Protein AF-0000000074205678 (afdb_homodimer)

Foldseek 3Di:
DPDVVPPPPDPLVFDDDPQLVVQLRLLLVLLLVLCCVPVNPVLSVLLVVLLSLLSVCLRDVDCVSLVVSLVSLLFDALVSLLLSLLSLLLSLLSSVLSLLLVVLVVLVVVVVPPDPACPPDPLFQVVLLVVLCVFPNNVVSLVLQQQFADEAEEEEFLFQLFDPLLVVLSVVLSVLSVCCVPVVDDDVRVVVSSVVNSVSSSVNSPDDGFDPFFDALVNSLVSVLVLCVVAVLVLQLVLQLVVQCNVQPVCRLQDDGSRARRYAYAYQRLAEPALFVRNFLVSNLVSQLVLLLSLLVSLLVLLLVLLVPQLDACVLQPFDPLLVVLLVVLCVLPVVLQVVLCVVHPRRSLSSLSSSLSVQSVCLSVVVPSRHDQWLVVSLVSLVSSLVSCSVSSNSNSSCDSSVSSSNSCVHQISRHHAHAHEYELVLLVVLVVQCVVANLPGPGDPSNVRLLSNQVSLLVSCSSRNLRNYAEYEYEPDDALVSQVSNVVSLCRSQVVPPVSGHHHAYEYEQAELNSLVCVLVRVVVNCVDPVNVVSCVVPVQEYEYEYHQLSHCLHQHNLLSLLSRLVSLQVVQVSCVVVVHHYAYEYAPEQQCPLFFDQCLLVLLQHAARSLSSHHHYYYYRLRCCSQSVDSSSVSSNVRSNNSSSSNSNRPVSNVLNVVLCVVCVVLSVLLNVQLRVLSCCQQVDPCNQVLLVQLWVLVLSQVRSSHSRGQFSDDDPPHSVRGDSLSVQQRCLLLLLSCSLFRSNLRSLVVVVPLVVLLVSLVRNSSSVRSLRSSLRSLLSHDLSSNLLSSVSGDCVPSSVSSSVRSVSRQVSSCSNVVHPHRCNVVSSSSSLSSSLNSSLSSLSSQLSLLSSCLSVVDSSHYDNDPCSNVSSSVSNSSSSSSNCSSSVDSD/DADVVPPPPDPLVFDDDPQLVVQLRLLLVLLLVLCCVPVNPVLSVLLVVLLSLLSVCLRDVDCVSLVVSLVSLLQDALVSLLLSLLSLLLSLLSSVLSLLLVVLVVLVVVVVPPPPACPPDPLFQVVLLVVLCVFPNNVVSLVLQQQFAEEAEEEEFLFQLFDPLLVVLSVVLSVLSVCCVPVVDDDVRVVVSSVVNSVSSSVNSPDDGFDPFFDALVNSLVSVLVLCVVAVLVLQLVLQLVVQCNVQPPCRLQDDGSRARRYAYAYQRLAEPALFPRNFLVSNLVSQLVLLLSLLVSLLVLLLVLLVPQLDACVLQPFDPLLVVLLVVLCVLPVVLLVVLCVVHPRRSLSSLSSSLSVQSVCLSVVVPSRHDQWLVVSLVSLVSSLVSCSVSSNSNSSNDSSVSSSNSCVHQISRHHAHAHEYELVLLVVLVVQCVVANLPGPGDPSNVRLLSNQVSLLVSCNSRNLRNYAEYEYEPDDALVSQVSVVVSLCRSQVVPPVSGHHHAYEYEQAELNSLVCVLVRVVVNCVDPVNVVSCVVPVQEYEYEYHQLSHCLHQHNLLSLLSNLVSLQVVQVSCVVVVHHYAYEYAPEQQVPLFFDQCLLVLLQHAARSLSSHHHYYYYRLRCCSQSVDSSSVSSNVRSNNSSSSNSNRPVSNVLNVVLCVVCVVLSVLLNVQLRVLVCCQQVDPCNQVLLVQLWVLVLSQVRSSHSRGQFSDDDSPHSVRGDSLSVQQRCLLLQLSCSLFRSNLRSLVVVVPLVVLLVSLVRNSSSVRSLRSSLRSLLSHDLSSNLLSSVSGDCVVSSVSSSVRSVSRQVSSCSNVVHPHRCNVVSSSSSLSSSLNSSLSSLSSQLSLLSSCLSVVDSSHYDNDPCVNVSSSVSNSSSSSSNCSSSVDSD

Sequence (1790 aa):
MSESTQTVRGNARHEVPDPLREDVRLLGGLLGRILREDGGQDLLDDVERLRELTIRAYGDPSPHALDEAADVVASFSVERAEQVARAFTCYFHLANLAEEYHRVRVLRAREAETTTGPAVLEDTIPAAFARLTEEVGRDEALRRLGELEFRPVVTAHPTEARRRAISGTIRRVSDLLAERDTRRLGGVTLAENERRILAEIDTMWRTAPVRTSKPSVIDEVKTVMGVFDAVLVDVFGDVYRRLDDWLLAEDAGRVAPVAKPFVKLGTWIGGDRDGNPNVTAEVTRQAATLAAEHALAALERLAVETGRKLTLDAEGTTPSAELNALWRRIRLISEDVARRAEEASPNEPHRAVMLAIAERVAATRTRDADLAYATAEQLEADLLVVQDSLVATGAARAAYGDLQRLVWQVQTFGFHLAELEVRQHSQVHAAALAELRELGVDGALSDKTREVLDTYRALGAIQARFGLRAARRYIVSFTQAPEHLAAVYELAAFAFADDPAGAPVIDAIPLFETFADLQNSVPILDSMLTLPAVQKRLAENGRRVEVMLGYSDSSKDVGPVAATLALHDAQSRIAEWARSNDLKLTLFHGRGGALGRGGGPANRAVLAQPPHSVDGRFKLTEQGEVILARYGDPVIASRHIEQVAAATLLASAPSVESVNESATAKFAELASSLDATSRARFHELVKADGFPQWFAQVTPLEEVGLLPIGSRPAKRGLSVNSLDDLRAIPWVFSWSQARINLAGWFGLGTALATAGDVELLRAARAEWPLFATMLDNVEMSLAKTDERIAAQYLALGDRDDLAQMVLDELRLTREWVLRISGNEWPLASKRVLGRAVQLRSPYVDALSLLQVRALRGLRTGSDGGSAVDGDYKGRLQHLLLLTVNGVSAGLQNTGMSESTQTVRGNARHEVPDPLREDVRLLGGLLGRILREDGGQDLLDDVERLRELTIRAYGDPSPHALDEAADVVASFSVERAEQVARAFTCYFHLANLAEEYHRVRVLRAREAETTTGPAVLEDTIPAAFARLTEEVGRDEALRRLGELEFRPVVTAHPTEARRRAISGTIRRVSDLLAERDTRRLGGVTLAENERRILAEIDTMWRTAPVRTSKPSVIDEVKTVMGVFDAVLVDVFGDVYRRLDDWLLAEDAGRVAPVAKPFVKLGTWIGGDRDGNPNVTAEVTRQAATLAAEHALAALERLAVETGRKLTLDAEGTTPSAELNALWRRIRLISEDVARRAEEASPNEPHRAVMLAIAERVAATRTRDADLAYATAEQLEADLLVVQDSLVATGAARAAYGDLQRLVWQVQTFGFHLAELEVRQHSQVHAAALAELRELGVDGALSDKTREVLDTYRALGAIQARFGLRAARRYIVSFTQAPEHLAAVYELAAFAFADDPAGAPVIDAIPLFETFADLQNSVPILDSMLTLPAVQKRLAENGRRVEVMLGYSDSSKDVGPVAATLALHDAQSRIAEWARSNDLKLTLFHGRGGALGRGGGPANRAVLAQPPHSVDGRFKLTEQGEVILARYGDPVIASRHIEQVAAATLLASAPSVESVNESATAKFAELASSLDATSRARFHELVKADGFPQWFAQVTPLEEVGLLPIGSRPAKRGLSVNSLDDLRAIPWVFSWSQARINLAGWFGLGTALATAGDVELLRAARAEWPLFATMLDNVEMSLAKTDERIAAQYLALGDRDDLAQMVLDELRLTREWVLRISGNEWPLASKRVLGRAVQLRSPYVDALSLLQVRALRGLRTGSDGGSAVDGDYKGRLQHLLLLTVNGVSAGLQNTG

Structure (mmCIF, N/CA/C/O backbone):
data_AF-0000000074205678-model_v1
#
loop_
_entity.id
_entity.type
_entity.pdbx_description
1 polymer 'Phosphoenolpyruvate carboxylase'
#
loop_
_atom_site.group_PDB
_atom_site.id
_atom_site.type_symbol
_atom_site.label_atom_id
_atom_site.label_alt_id
_atom_site.label_comp_id
_atom_site.label_asym_id
_atom_site.label_entity_id
_atom_site.label_seq_id
_atom_site.pdbx_PDB_ins_code
_atom_site.Cartn_x
_atom_site.Cartn_y
_atom_site.Cartn_z
_atom_site.occupancy
_atom_site.B_iso_or_equiv
_atom_site.auth_seq_id
_atom_site.auth_comp_id
_atom_site.auth_asym_id
_atom_site.auth_atom_id
_atom_site.pdbx_PDB_model_num
ATOM 1 N N . MET A 1 1 ? 32.188 9.719 12.094 1 27.38 1 MET A N 1
ATOM 2 C CA . MET A 1 1 ? 31.234 10.18 13.086 1 27.38 1 MET A CA 1
ATOM 3 C C . MET A 1 1 ? 30.906 9.07 14.078 1 27.38 1 MET A C 1
ATOM 5 O O . MET A 1 1 ? 29.844 9.078 14.688 1 27.38 1 MET A O 1
ATOM 9 N N . SER A 1 2 ? 31.812 7.957 13.953 1 27.42 2 SER A N 1
ATOM 10 C CA . SER A 1 2 ? 31.703 6.574 14.414 1 27.42 2 SER A CA 1
ATOM 11 C C . SER A 1 2 ? 31.641 6.496 15.93 1 27.42 2 SER A C 1
ATOM 13 O O . SER A 1 2 ? 30.641 6.051 16.5 1 27.42 2 SER A O 1
ATOM 15 N N . GLU A 1 3 ? 32.844 5.961 16.484 1 30.58 3 GLU A N 1
ATOM 16 C CA . GLU A 1 3 ? 33.031 5.43 17.828 1 30.58 3 GLU A CA 1
ATOM 17 C C . GLU A 1 3 ? 32.969 6.539 18.875 1 30.58 3 GLU A C 1
ATOM 19 O O . GLU A 1 3 ? 32.531 6.309 20.016 1 30.58 3 GLU A O 1
ATOM 24 N N . SER A 1 4 ? 33.625 7.637 18.547 1 29.75 4 SER A N 1
ATOM 25 C CA . SER A 1 4 ? 33.844 8.734 19.484 1 29.75 4 SER A CA 1
ATOM 26 C C . SER A 1 4 ? 32.531 9.477 19.781 1 29.75 4 SER A C 1
ATOM 28 O O . SER A 1 4 ? 32.531 10.453 20.531 1 29.75 4 SER A O 1
ATOM 30 N N . THR A 1 5 ? 31.594 9.258 19 1 31.17 5 THR A N 1
ATOM 31 C CA . THR A 1 5 ? 30.297 9.883 19.234 1 31.17 5 THR A CA 1
ATOM 32 C C . THR A 1 5 ? 29.656 9.352 20.516 1 31.17 5 THR A C 1
ATOM 34 O O . THR A 1 5 ? 28.531 9.711 20.844 1 31.17 5 THR A O 1
ATOM 37 N N . GLN A 1 6 ? 30.281 8.281 21 1 31.66 6 GLN A N 1
ATOM 38 C CA . GLN A 1 6 ? 29.719 7.746 22.234 1 31.66 6 GLN A CA 1
ATOM 39 C C . GLN A 1 6 ? 29.891 8.734 23.391 1 31.66 6 GLN A C 1
ATOM 41 O O . GLN A 1 6 ? 29.094 8.734 24.328 1 31.66 6 GLN A O 1
ATOM 46 N N . THR A 1 7 ? 31.156 9.219 23.547 1 31.02 7 THR A N 1
ATOM 47 C CA . THR A 1 7 ? 31.484 9.797 24.844 1 31.02 7 THR A CA 1
ATOM 48 C C . THR A 1 7 ? 30.812 11.148 25.031 1 31.02 7 THR A C 1
ATOM 50 O O . THR A 1 7 ? 30.531 11.562 26.156 1 31.02 7 THR A O 1
ATOM 53 N N . VAL A 1 8 ? 31 12.102 23.969 1 30.55 8 VAL A N 1
ATOM 54 C CA . VAL A 1 8 ? 30.625 13.469 24.312 1 30.55 8 VAL A CA 1
ATOM 55 C C . VAL A 1 8 ? 29.094 13.609 24.297 1 30.55 8 VAL A C 1
ATOM 57 O O . VAL A 1 8 ? 28.531 14.18 23.359 1 30.55 8 VAL A O 1
ATOM 60 N N . ARG A 1 9 ? 28.469 12.648 24.094 1 40.44 9 ARG A N 1
ATOM 61 C CA . ARG A 1 9 ? 27.078 12.969 24.359 1 40.44 9 ARG A CA 1
ATOM 62 C C . ARG A 1 9 ? 26.938 13.797 25.641 1 40.44 9 ARG A C 1
ATOM 64 O O . ARG A 1 9 ? 27.312 13.336 26.719 1 40.44 9 ARG A O 1
ATOM 71 N N . GLY A 1 10 ? 26.875 14.938 25.453 1 35.59 10 GLY A N 1
ATOM 72 C CA . GLY A 1 10 ? 26.656 15.992 26.422 1 35.59 10 GLY A CA 1
ATOM 73 C C . GLY A 1 10 ? 25.688 15.594 27.516 1 35.59 10 GLY A C 1
ATOM 74 O O . GLY A 1 10 ? 24.953 14.609 27.375 1 35.59 10 GLY A O 1
ATOM 75 N N . ASN A 1 11 ? 25.844 16.078 28.703 1 41.22 11 ASN A N 1
ATOM 76 C CA . ASN A 1 11 ? 25.078 16.016 29.938 1 41.22 11 ASN A CA 1
ATOM 77 C C . ASN A 1 11 ? 23.594 16.281 29.719 1 41.22 11 ASN A C 1
ATOM 79 O O . ASN A 1 11 ? 23.141 17.422 29.859 1 41.22 11 ASN A O 1
ATOM 83 N N . ALA A 1 12 ? 23 15.664 28.703 1 51.41 12 ALA A N 1
ATOM 84 C CA . ALA A 1 12 ? 21.547 15.82 28.844 1 51.41 12 ALA A CA 1
ATOM 85 C C . ALA A 1 12 ? 21.094 15.492 30.266 1 51.41 12 ALA A C 1
ATOM 87 O O . ALA A 1 12 ? 21.422 14.43 30.797 1 51.41 12 ALA A O 1
ATOM 88 N N . ARG A 1 13 ? 20.641 16.344 30.797 1 55.81 13 ARG A N 1
ATOM 89 C CA . ARG A 1 13 ? 20.141 16.219 32.156 1 55.81 13 ARG A CA 1
ATOM 90 C C . ARG A 1 13 ? 19.094 15.109 32.25 1 55.81 13 ARG A C 1
ATOM 92 O O . ARG A 1 13 ? 18.938 14.492 33.312 1 55.81 13 ARG A O 1
ATOM 99 N N . HIS A 1 14 ? 18.484 14.711 31 1 61.59 14 HIS A N 1
ATOM 100 C CA . HIS A 1 14 ? 17.516 13.617 31 1 61.59 14 HIS A CA 1
ATOM 101 C C . HIS A 1 14 ? 18.016 12.43 30.203 1 61.59 14 HIS A C 1
ATOM 103 O O . HIS A 1 14 ? 18.688 12.602 29.172 1 61.59 14 HIS A O 1
ATOM 109 N N . GLU A 1 15 ? 17.812 11.211 30.609 1 71.88 15 GLU A N 1
ATOM 110 C CA . GLU A 1 15 ? 18.234 9.977 29.953 1 71.88 15 GLU A CA 1
ATOM 111 C C . GLU A 1 15 ? 17.5 9.781 28.625 1 71.88 15 GLU A C 1
ATOM 113 O O . GLU A 1 15 ? 16.281 9.969 28.562 1 71.88 15 GLU A O 1
ATOM 118 N N . VAL A 1 16 ? 18.203 9.617 27.484 1 80.44 16 VAL A N 1
ATOM 119 C CA . VAL A 1 16 ? 17.625 9.312 26.172 1 80.44 16 VAL A CA 1
ATOM 120 C C . VAL A 1 16 ? 17.312 7.82 26.078 1 80.44 16 VAL A C 1
ATOM 122 O O . VAL A 1 16 ? 18.188 6.98 26.312 1 80.44 16 VAL A O 1
ATOM 125 N N . PRO A 1 17 ? 16.031 7.531 25.781 1 87.5 17 PRO A N 1
ATOM 126 C CA . PRO A 1 17 ? 15.703 6.113 25.641 1 87.5 17 PRO A CA 1
ATOM 127 C C . PRO A 1 17 ? 16.578 5.395 24.609 1 87.5 17 PRO A C 1
ATOM 129 O O . PRO A 1 17 ? 16.906 5.969 23.578 1 87.5 17 PRO A O 1
ATOM 132 N N . ASP A 1 18 ? 16.859 4.195 24.797 1 88.56 18 ASP A N 1
ATOM 133 C CA . ASP A 1 18 ? 17.828 3.422 24.016 1 88.56 18 ASP A CA 1
ATOM 134 C C . ASP A 1 18 ? 17.391 3.326 22.562 1 88.56 18 ASP A C 1
ATOM 136 O O . ASP A 1 18 ? 18.188 3.564 21.656 1 88.56 18 ASP A O 1
ATOM 140 N N . PRO A 1 19 ? 16.141 3.053 22.328 1 89.06 19 PRO A N 1
ATOM 141 C CA . PRO A 1 19 ? 15.758 2.936 20.922 1 89.06 19 PRO A CA 1
ATOM 142 C C . PRO A 1 19 ? 15.938 4.242 20.156 1 89.06 19 PRO A C 1
ATOM 144 O O . PRO A 1 19 ? 16.312 4.227 18.984 1 89.06 19 PRO A O 1
ATOM 147 N N . LEU A 1 20 ? 15.641 5.359 20.734 1 91.25 20 LEU A N 1
ATOM 148 C CA . LEU A 1 20 ? 15.82 6.66 20.109 1 91.25 20 LEU A CA 1
ATOM 149 C C . LEU A 1 20 ? 17.297 6.949 19.859 1 91.25 20 LEU A C 1
ATOM 151 O O . LEU A 1 20 ? 17.672 7.434 18.781 1 91.25 20 LEU A O 1
ATOM 155 N N . ARG A 1 21 ? 18.109 6.656 20.828 1 90.88 21 ARG A N 1
ATOM 156 C CA . ARG A 1 21 ? 19.547 6.848 20.703 1 90.88 21 ARG A CA 1
ATOM 157 C C . ARG A 1 21 ? 20.109 6.031 19.547 1 90.88 21 ARG A C 1
ATOM 159 O O . ARG A 1 21 ? 20.953 6.512 18.797 1 90.88 21 ARG A O 1
ATOM 166 N N . GLU A 1 22 ? 19.625 4.855 19.453 1 92.75 22 GLU A N 1
ATOM 167 C CA . GLU A 1 22 ? 20.078 3.969 18.391 1 92.75 22 GLU A CA 1
ATOM 168 C C . GLU A 1 22 ? 19.672 4.5 17.016 1 92.75 22 GLU A C 1
ATOM 170 O O . GLU A 1 22 ? 20.453 4.426 16.062 1 92.75 22 GLU A O 1
ATOM 175 N N . ASP A 1 23 ? 18.438 5.004 16.922 1 93.75 23 ASP A N 1
ATOM 176 C CA . ASP A 1 23 ? 17.984 5.57 15.664 1 93.75 23 ASP A CA 1
ATOM 177 C C . ASP A 1 23 ? 18.812 6.777 15.266 1 93.75 23 ASP A C 1
ATOM 179 O O . ASP A 1 23 ? 19.203 6.914 14.102 1 93.75 23 ASP A O 1
ATOM 183 N N . VAL A 1 24 ? 19.094 7.664 16.234 1 93.31 24 VAL A N 1
ATOM 184 C CA . VAL A 1 24 ? 19.859 8.875 15.961 1 93.31 24 VAL A CA 1
ATOM 185 C C . VAL A 1 24 ? 21.297 8.508 15.562 1 93.31 24 VAL A C 1
ATOM 187 O O . VAL A 1 24 ? 21.859 9.109 14.656 1 93.31 24 VAL A O 1
ATOM 190 N N . ARG A 1 25 ? 21.812 7.551 16.234 1 93.44 25 ARG A N 1
ATOM 191 C CA . ARG A 1 25 ? 23.156 7.082 15.914 1 93.44 25 ARG A CA 1
ATOM 192 C C . ARG A 1 25 ? 23.219 6.5 14.508 1 93.44 25 ARG A C 1
ATOM 194 O O . ARG A 1 25 ? 24.156 6.781 13.75 1 93.44 25 ARG A O 1
ATOM 201 N N . LEU A 1 26 ? 22.266 5.695 14.234 1 95.19 26 LEU A N 1
ATOM 202 C CA . LEU A 1 26 ? 22.219 5.082 12.914 1 95.19 26 LEU A CA 1
ATOM 203 C C . LEU A 1 26 ? 22.109 6.145 11.82 1 95.19 26 LEU A C 1
ATOM 205 O O . LEU A 1 26 ? 22.906 6.156 10.883 1 95.19 26 LEU A O 1
ATOM 209 N N . LEU A 1 27 ? 21.125 7.023 11.914 1 96.56 27 LEU A N 1
ATOM 210 C CA . LEU A 1 27 ? 20.875 8.031 10.891 1 96.56 27 LEU A CA 1
ATOM 211 C C . LEU A 1 27 ? 22.031 9.016 10.797 1 96.56 27 LEU A C 1
ATOM 213 O O . LEU A 1 27 ? 22.438 9.422 9.703 1 96.56 27 LEU A O 1
ATOM 217 N N . GLY A 1 28 ? 22.594 9.414 12.008 1 95.44 28 GLY A N 1
ATOM 218 C CA . GLY A 1 28 ? 23.75 10.281 12.031 1 95.44 28 GLY A CA 1
ATOM 219 C C . GLY A 1 28 ? 24.969 9.656 11.391 1 95.44 28 GLY A C 1
ATOM 220 O O . GLY A 1 28 ? 25.719 10.328 10.672 1 95.44 28 GLY A O 1
ATOM 221 N N . GLY A 1 29 ? 25.156 8.391 11.68 1 95.88 29 GLY A N 1
ATOM 222 C CA . GLY A 1 29 ? 26.266 7.672 11.07 1 95.88 29 GLY A CA 1
ATOM 223 C C . GLY A 1 29 ? 26.172 7.574 9.562 1 95.88 29 GLY A C 1
ATOM 224 O O . GLY A 1 29 ? 27.156 7.738 8.859 1 95.88 29 GLY A O 1
ATOM 225 N N . LEU A 1 30 ? 25 7.324 9.117 1 96.38 30 LEU A N 1
ATOM 226 C CA . LEU A 1 30 ? 24.781 7.215 7.684 1 96.38 30 LEU A CA 1
ATOM 227 C C . LEU A 1 30 ? 24.953 8.57 7 1 96.38 30 LEU A C 1
ATOM 229 O O . LEU A 1 30 ? 25.484 8.648 5.887 1 96.38 30 LEU A O 1
ATOM 233 N N . LEU A 1 31 ? 24.484 9.664 7.633 1 97.5 31 LEU A N 1
ATOM 234 C CA . LEU A 1 31 ? 24.734 11 7.098 1 97.5 31 LEU A CA 1
ATOM 235 C C . LEU A 1 31 ? 26.234 11.281 7.016 1 97.5 31 LEU A C 1
ATOM 237 O O . LEU A 1 31 ? 26.719 11.844 6.027 1 97.5 31 LEU A O 1
ATOM 241 N N . GLY A 1 32 ? 26.953 10.922 8.117 1 97.06 32 GLY A N 1
ATOM 242 C CA . GLY A 1 32 ? 28.406 11.07 8.094 1 97.06 32 GLY A CA 1
ATOM 243 C C . GLY A 1 32 ? 29.062 10.391 6.91 1 97.06 32 GLY A C 1
ATOM 244 O O . GLY A 1 32 ? 29.984 10.938 6.305 1 97.06 32 GLY A O 1
ATOM 245 N N . ARG A 1 33 ? 28.562 9.219 6.594 1 94.94 33 ARG A N 1
ATOM 246 C CA . ARG A 1 33 ? 29.094 8.484 5.445 1 94.94 33 ARG A CA 1
ATOM 247 C C . ARG A 1 33 ? 28.844 9.25 4.148 1 94.94 33 ARG A C 1
ATOM 249 O O . ARG A 1 33 ? 29.719 9.297 3.279 1 94.94 33 ARG A O 1
ATOM 256 N N . ILE A 1 34 ? 27.688 9.82 3.998 1 95.5 34 ILE A N 1
ATOM 257 C CA . ILE A 1 34 ? 27.344 10.562 2.791 1 95.5 34 ILE A CA 1
ATOM 258 C C . ILE A 1 34 ? 28.219 11.812 2.689 1 95.5 34 ILE A C 1
ATOM 260 O O . ILE A 1 34 ? 28.703 12.156 1.606 1 95.5 34 ILE A O 1
ATOM 264 N N . LEU A 1 35 ? 28.438 12.547 3.828 1 96.81 35 LEU A N 1
ATOM 265 C CA . LEU A 1 35 ? 29.266 13.742 3.84 1 96.81 35 LEU A CA 1
ATOM 266 C C . LEU A 1 35 ? 30.688 13.422 3.414 1 96.81 35 LEU A C 1
ATOM 268 O O . LEU A 1 35 ? 31.312 14.18 2.664 1 96.81 35 LEU A O 1
ATOM 272 N N . ARG A 1 36 ? 31.125 12.312 3.873 1 95.31 36 ARG A N 1
ATOM 273 C CA . ARG A 1 36 ? 32.469 11.883 3.52 1 95.31 36 ARG A CA 1
ATOM 274 C C . ARG A 1 36 ? 32.562 11.531 2.037 1 95.31 36 ARG A C 1
ATOM 276 O O . ARG A 1 36 ? 33.531 11.914 1.361 1 95.31 36 ARG A O 1
ATOM 283 N N . GLU A 1 37 ? 31.578 10.828 1.531 1 90.88 37 GLU A N 1
ATOM 284 C CA . GLU A 1 37 ? 31.578 10.352 0.152 1 90.88 37 GLU A CA 1
ATOM 285 C C . GLU A 1 37 ? 31.422 11.508 -0.834 1 90.88 37 GLU A C 1
ATOM 287 O O . GLU A 1 37 ? 32.062 11.516 -1.893 1 90.88 37 GLU A O 1
ATOM 292 N N . ASP A 1 38 ? 30.625 12.484 -0.5 1 90.88 38 ASP A N 1
ATOM 293 C CA . ASP A 1 38 ? 30.312 13.547 -1.452 1 90.88 38 ASP A CA 1
ATOM 294 C C . ASP A 1 38 ? 31.203 14.766 -1.216 1 90.88 38 ASP A C 1
ATOM 296 O O . ASP A 1 38 ? 31.625 15.422 -2.168 1 90.88 38 ASP A O 1
ATOM 300 N N . GLY A 1 39 ? 31.453 15.164 0.078 1 90.88 39 GLY A N 1
ATOM 301 C CA . GLY A 1 39 ? 32.188 16.375 0.404 1 90.88 39 GLY A CA 1
ATOM 302 C C . GLY A 1 39 ? 33.625 16.094 0.844 1 90.88 39 GLY A C 1
ATOM 303 O O . GLY A 1 39 ? 34.438 17.031 1.01 1 90.88 39 GLY A O 1
ATOM 304 N N . GLY A 1 40 ? 34 14.867 0.986 1 93.44 40 GLY A N 1
ATOM 305 C CA . GLY A 1 40 ? 35.312 14.516 1.439 1 93.44 40 GLY A CA 1
ATOM 306 C C . GLY A 1 40 ? 35.438 14.445 2.951 1 93.44 40 GLY A C 1
ATOM 307 O O . GLY A 1 40 ? 34.562 14.914 3.67 1 93.44 40 GLY A O 1
ATOM 308 N N . GLN A 1 41 ? 36.469 13.922 3.42 1 95.94 41 GLN A N 1
ATOM 309 C CA . GLN A 1 41 ? 36.719 13.797 4.852 1 95.94 41 GLN A CA 1
ATOM 310 C C . GLN A 1 41 ? 36.812 15.164 5.52 1 95.94 41 GLN A C 1
ATOM 312 O O . GLN A 1 41 ? 36.438 15.32 6.68 1 95.94 41 GLN A O 1
ATOM 317 N N . ASP A 1 42 ? 37.281 16.094 4.816 1 96 42 ASP A N 1
ATOM 318 C CA . ASP A 1 42 ? 37.469 17.438 5.367 1 96 42 ASP A CA 1
ATOM 319 C C . ASP A 1 42 ? 36.125 18.062 5.742 1 96 42 ASP A C 1
ATOM 321 O O . ASP A 1 42 ? 36 18.75 6.766 1 96 42 ASP A O 1
ATOM 325 N N . LEU A 1 43 ? 35.156 17.859 4.914 1 96.56 43 LEU A N 1
ATOM 326 C CA . LEU A 1 43 ? 33.812 18.391 5.25 1 96.56 43 LEU A CA 1
ATOM 327 C C . LEU A 1 43 ? 33.312 17.766 6.543 1 96.56 43 LEU A C 1
ATOM 329 O O . LEU A 1 43 ? 32.812 18.469 7.418 1 96.56 43 LEU A O 1
ATOM 333 N N . LEU A 1 44 ? 33.438 16.469 6.648 1 97.19 44 LEU A N 1
ATOM 334 C CA . LEU A 1 44 ? 32.969 15.789 7.855 1 97.19 44 LEU A CA 1
ATOM 335 C C . LEU A 1 44 ? 33.719 16.297 9.086 1 97.19 44 LEU A C 1
ATOM 337 O O . LEU A 1 44 ? 33.125 16.5 10.141 1 97.19 44 LEU A O 1
ATOM 341 N N . ASP A 1 45 ? 35 16.469 8.914 1 97.12 45 ASP A N 1
ATOM 342 C CA . ASP A 1 45 ? 35.812 16.953 10.031 1 97.12 45 ASP A CA 1
ATOM 343 C C . ASP A 1 45 ? 35.375 18.328 10.484 1 97.12 45 ASP A C 1
ATOM 345 O O . ASP A 1 45 ? 35.312 18.609 11.688 1 97.12 45 ASP A O 1
ATOM 349 N N . ASP A 1 46 ? 35.094 19.203 9.594 1 96.94 46 ASP A N 1
ATOM 350 C CA . ASP A 1 46 ? 34.656 20.547 9.914 1 96.94 46 ASP A CA 1
ATOM 351 C C . ASP A 1 46 ? 33.312 20.531 10.633 1 96.94 46 ASP A C 1
ATOM 353 O O . ASP A 1 46 ? 33.094 21.266 11.602 1 96.94 46 ASP A O 1
ATOM 357 N N . VAL A 1 47 ? 32.406 19.703 10.109 1 96.81 47 VAL A N 1
ATOM 358 C CA . VAL A 1 47 ? 31.094 19.578 10.719 1 96.81 47 VAL A CA 1
ATOM 359 C C . VAL A 1 47 ? 31.234 19.047 12.148 1 96.81 47 VAL A C 1
ATOM 361 O O . VAL A 1 47 ? 30.625 19.578 13.07 1 96.81 47 VAL A O 1
ATOM 364 N N . GLU A 1 48 ? 32.094 18.078 12.336 1 95.88 48 GLU A N 1
ATOM 365 C CA . GLU A 1 48 ? 32.281 17.469 13.648 1 95.88 48 GLU A CA 1
ATOM 366 C C . GLU A 1 48 ? 32.969 18.406 14.602 1 95.88 48 GLU A C 1
ATOM 368 O O . GLU A 1 48 ? 32.656 18.438 15.797 1 95.88 48 GLU A O 1
ATOM 373 N N . ARG A 1 49 ? 33.844 19.094 14.078 1 95.81 49 ARG A N 1
ATOM 374 C CA . ARG A 1 49 ? 34.562 20.062 14.906 1 95.81 49 ARG A CA 1
ATOM 375 C C . ARG A 1 49 ? 33.625 21.125 15.453 1 95.81 49 ARG A C 1
ATOM 377 O O . ARG A 1 49 ? 33.625 21.422 16.656 1 95.81 49 ARG A O 1
ATOM 384 N N . LEU A 1 50 ? 32.844 21.688 14.586 1 95.62 50 LEU A N 1
ATOM 385 C CA . LEU A 1 50 ? 31.875 22.688 15.008 1 95.62 50 LEU A CA 1
ATOM 386 C C . LEU A 1 50 ? 30.859 22.094 15.969 1 95.62 50 LEU A C 1
ATOM 388 O O . LEU A 1 50 ? 30.469 22.734 16.953 1 95.62 50 LEU A O 1
ATOM 392 N N . ARG A 1 51 ? 30.438 20.906 15.648 1 93.69 51 ARG A N 1
ATOM 393 C CA . ARG A 1 51 ? 29.484 20.203 16.5 1 93.69 51 ARG A CA 1
ATOM 394 C C . ARG A 1 51 ? 30.047 20.016 17.906 1 93.69 51 ARG A C 1
ATOM 396 O O . ARG A 1 51 ? 29.359 20.312 18.906 1 93.69 51 ARG A O 1
ATOM 403 N N . GLU A 1 52 ? 31.234 19.594 18.047 1 92.06 52 GLU A N 1
ATOM 404 C CA . GLU A 1 52 ? 31.875 19.359 19.344 1 92.06 52 GLU A CA 1
ATOM 405 C C . GLU A 1 52 ? 32.031 20.656 20.125 1 92.06 52 GLU A C 1
ATOM 407 O O . GLU A 1 52 ? 31.828 20.688 21.344 1 92.06 52 GLU A O 1
ATOM 412 N N . LEU A 1 53 ? 32.344 21.656 19.469 1 92.94 53 LEU A N 1
ATOM 413 C CA . LEU A 1 53 ? 32.531 22.953 20.109 1 92.94 53 LEU A CA 1
ATOM 414 C C . LEU A 1 53 ? 31.219 23.5 20.656 1 92.94 53 LEU A C 1
ATOM 416 O O . LEU A 1 53 ? 31.172 24.031 21.766 1 92.94 53 LEU A O 1
ATOM 420 N N . THR A 1 54 ? 30.219 23.359 19.859 1 91.81 54 THR A N 1
ATOM 421 C CA . THR A 1 54 ? 28.922 23.875 20.297 1 91.81 54 THR A CA 1
ATOM 422 C C . THR A 1 54 ? 28.344 23.031 21.422 1 91.81 54 THR A C 1
ATOM 424 O O . THR A 1 54 ? 27.672 23.547 22.312 1 91.81 54 THR A O 1
ATOM 427 N N . ILE A 1 55 ? 28.594 21.75 21.391 1 89.19 55 ILE A N 1
ATOM 428 C CA . ILE A 1 55 ? 28.172 20.875 22.469 1 89.19 55 ILE A CA 1
ATOM 429 C C . ILE A 1 55 ? 28.891 21.266 23.766 1 89.19 55 ILE A C 1
ATOM 431 O O . ILE A 1 55 ? 28.266 21.359 24.828 1 89.19 55 ILE A O 1
ATOM 435 N N . ARG A 1 56 ? 30.141 21.516 23.609 1 87.94 56 ARG A N 1
ATOM 436 C CA . ARG A 1 56 ? 30.922 21.938 24.75 1 87.94 56 ARG A CA 1
ATOM 437 C C . ARG A 1 56 ? 30.438 23.281 25.297 1 87.94 56 ARG A C 1
ATOM 439 O O . ARG A 1 56 ? 30.375 23.484 26.5 1 87.94 56 ARG A O 1
ATOM 446 N N . ALA A 1 57 ? 30.094 24.125 24.422 1 88.06 57 ALA A N 1
ATOM 447 C CA . ALA A 1 57 ? 29.625 25.469 24.797 1 88.06 57 ALA A CA 1
ATOM 448 C C . ALA A 1 57 ? 28.297 25.391 25.531 1 88.06 57 ALA A C 1
ATOM 450 O O . ALA A 1 57 ? 28.016 26.188 26.438 1 88.06 57 ALA A O 1
ATOM 451 N N . TYR A 1 58 ? 27.5 24.531 25.156 1 82.12 58 TYR A N 1
ATOM 452 C CA . TYR A 1 58 ? 26.188 24.391 25.781 1 82.12 58 TYR A CA 1
ATOM 453 C C . TYR A 1 58 ? 26.312 23.922 27.219 1 82.12 58 TYR A C 1
ATOM 455 O O . TYR A 1 58 ? 25.516 24.328 28.078 1 82.12 58 TYR A O 1
ATOM 463 N N . GLY A 1 59 ? 27.328 23.047 27.531 1 74.88 59 GLY A N 1
ATOM 464 C CA . GLY A 1 59 ? 27.516 22.531 28.875 1 74.88 59 GLY A CA 1
ATOM 465 C C . GLY A 1 59 ? 28.344 23.453 29.766 1 74.88 59 GLY A C 1
ATOM 466 O O . GLY A 1 59 ? 28.328 23.328 30.984 1 74.88 59 GLY A O 1
ATOM 467 N N . ASP A 1 60 ? 29.125 24.312 29.078 1 75.62 60 ASP A N 1
ATOM 468 C CA . ASP A 1 60 ? 30.047 25.188 29.781 1 75.62 60 ASP A CA 1
ATOM 469 C C . ASP A 1 60 ? 29.578 26.641 29.781 1 75.62 60 ASP A C 1
ATOM 471 O O . ASP A 1 60 ? 29.469 27.25 28.719 1 75.62 60 ASP A O 1
ATOM 475 N N . PRO A 1 61 ? 29.25 27.141 30.969 1 65.5 61 PRO A N 1
ATOM 476 C CA . PRO A 1 61 ? 28.75 28.5 31.016 1 65.5 61 PRO A CA 1
ATOM 477 C C . PRO A 1 61 ? 29.797 29.531 30.594 1 65.5 61 PRO A C 1
ATOM 479 O O . PRO A 1 61 ? 29.453 30.688 30.297 1 65.5 61 PRO A O 1
ATOM 482 N N . SER A 1 62 ? 31.016 29.047 30.469 1 69.5 62 SER A N 1
ATOM 483 C CA . SER A 1 62 ? 32.031 30.031 30.109 1 69.5 62 SER A CA 1
ATOM 484 C C . SER A 1 62 ? 31.906 30.438 28.641 1 69.5 62 SER A C 1
ATOM 486 O O . SER A 1 62 ? 31.625 29.594 27.781 1 69.5 62 SER A O 1
ATOM 488 N N . PRO A 1 63 ? 31.938 31.688 28.359 1 71.06 63 PRO A N 1
ATOM 489 C CA . PRO A 1 63 ? 31.781 32.188 27 1 71.06 63 PRO A CA 1
ATOM 490 C C . PRO A 1 63 ? 32.875 31.703 26.062 1 71.06 63 PRO A C 1
ATOM 492 O O . PRO A 1 63 ? 32.75 31.781 24.828 1 71.06 63 PRO A O 1
ATOM 495 N N . HIS A 1 64 ? 33.812 31.094 26.531 1 80.12 64 HIS A N 1
ATOM 496 C CA . HIS A 1 64 ? 35 30.797 25.734 1 80.12 64 HIS A CA 1
ATOM 497 C C . HIS A 1 64 ? 34.688 29.766 24.672 1 80.12 64 HIS A C 1
ATOM 499 O O . HIS A 1 64 ? 35.125 29.906 23.516 1 80.12 64 HIS A O 1
ATOM 505 N N . ALA A 1 65 ? 33.938 28.797 25.078 1 83.31 65 ALA A N 1
ATOM 506 C CA . ALA A 1 65 ? 33.688 27.734 24.109 1 83.31 65 ALA A CA 1
ATOM 507 C C . ALA A 1 65 ? 32.844 28.25 22.938 1 83.31 65 ALA A C 1
ATOM 509 O O . ALA A 1 65 ? 33.094 27.859 21.797 1 83.31 65 ALA A O 1
ATOM 510 N N . LEU A 1 66 ? 31.891 29.078 23.141 1 89.94 66 LEU A N 1
ATOM 511 C CA . LEU A 1 66 ? 31.078 29.625 22.062 1 89.94 66 LEU A CA 1
ATOM 512 C C . LEU A 1 66 ? 31.891 30.547 21.172 1 89.94 66 LEU A C 1
ATOM 514 O O . LEU A 1 66 ? 31.688 30.578 19.953 1 89.94 66 LEU A O 1
ATOM 518 N N . ASP A 1 67 ? 32.844 31.203 21.797 1 91.94 67 ASP A N 1
ATOM 519 C CA . ASP A 1 67 ? 33.719 32.062 21.016 1 91.94 67 ASP A CA 1
ATOM 520 C C . ASP A 1 67 ? 34.625 31.234 20.078 1 91.94 67 ASP A C 1
ATOM 522 O O . ASP A 1 67 ? 34.875 31.641 18.953 1 91.94 67 ASP A O 1
ATOM 526 N N . GLU A 1 68 ? 35.031 30.172 20.625 1 92.94 68 GLU A N 1
ATOM 527 C CA . GLU A 1 68 ? 35.812 29.281 19.781 1 92.94 68 GLU A CA 1
ATOM 528 C C . GLU A 1 68 ? 35.031 28.766 18.594 1 92.94 68 GLU A C 1
ATOM 530 O O . GLU A 1 68 ? 35.531 28.641 17.484 1 92.94 68 GLU A O 1
ATOM 535 N N . ALA A 1 69 ? 33.844 28.375 18.875 1 94.31 69 ALA A N 1
ATOM 536 C CA . ALA A 1 69 ? 32.969 27.938 17.797 1 94.31 69 ALA A CA 1
ATOM 537 C C . ALA A 1 69 ? 32.781 29.047 16.766 1 94.31 69 ALA A C 1
ATOM 539 O O . ALA A 1 69 ? 32.781 28.781 15.555 1 94.31 69 ALA A O 1
ATOM 540 N N . ALA A 1 70 ? 32.625 30.266 17.219 1 93.81 70 ALA A N 1
ATOM 541 C CA . ALA A 1 70 ? 32.438 31.406 16.328 1 93.81 70 ALA A CA 1
ATOM 542 C C . ALA A 1 70 ? 33.688 31.625 15.469 1 93.81 70 ALA A C 1
ATOM 544 O O . ALA A 1 70 ? 33.562 32.031 14.305 1 93.81 70 ALA A O 1
ATOM 545 N N . ASP A 1 71 ? 34.844 31.359 16.047 1 93.88 71 ASP A N 1
ATOM 546 C CA . ASP A 1 71 ? 36.094 31.5 15.312 1 93.88 71 ASP A CA 1
ATOM 547 C C . ASP A 1 71 ? 36.188 30.469 14.188 1 93.88 71 ASP A C 1
ATOM 549 O O . ASP A 1 71 ? 36.656 30.797 13.094 1 93.88 71 ASP A O 1
ATOM 553 N N . VAL A 1 72 ? 35.781 29.328 14.508 1 94.81 72 VAL A N 1
ATOM 554 C CA . VAL A 1 72 ? 35.781 28.281 13.492 1 94.81 72 VAL A CA 1
ATOM 555 C C . VAL A 1 72 ? 34.844 28.656 12.352 1 94.81 72 VAL A C 1
ATOM 557 O O . VAL A 1 72 ? 35.188 28.516 11.18 1 94.81 72 VAL A O 1
ATOM 560 N N . VAL A 1 73 ? 33.719 29.125 12.656 1 95.56 73 VAL A N 1
ATOM 561 C CA . VAL A 1 73 ? 32.719 29.516 11.664 1 95.56 73 VAL A CA 1
ATOM 562 C C . VAL A 1 73 ? 33.281 30.656 10.797 1 95.56 73 VAL A C 1
ATOM 564 O O . VAL A 1 73 ? 33.094 30.656 9.578 1 95.56 73 VAL A O 1
ATOM 567 N N . ALA A 1 74 ? 33.969 31.531 11.406 1 92.19 74 ALA A N 1
ATOM 568 C CA . ALA A 1 74 ? 34.562 32.688 10.703 1 92.19 74 ALA A CA 1
ATOM 569 C C . ALA A 1 74 ? 35.656 32.219 9.758 1 92.19 74 ALA A C 1
ATOM 571 O O . ALA A 1 74 ? 35.938 32.875 8.75 1 92.19 74 ALA A O 1
ATOM 572 N N . SER A 1 75 ? 36.25 31.125 10.055 1 93.25 75 SER A N 1
ATOM 573 C CA . SER A 1 75 ? 37.375 30.641 9.273 1 93.25 75 SER A CA 1
ATOM 574 C C . SER A 1 75 ? 36.906 29.953 7.996 1 93.25 75 SER A C 1
ATOM 576 O O . SER A 1 75 ? 37.688 29.781 7.059 1 93.25 75 SER A O 1
ATOM 578 N N . PHE A 1 76 ? 35.688 29.594 7.887 1 94.25 76 PHE A N 1
ATOM 579 C CA . PHE A 1 76 ? 35.188 28.891 6.719 1 94.25 76 PHE A CA 1
ATOM 580 C C . PHE A 1 76 ? 35.094 29.828 5.52 1 94.25 76 PHE A C 1
ATOM 582 O O . PHE A 1 76 ? 34.812 31.016 5.668 1 94.25 76 PHE A O 1
ATOM 589 N N . SER A 1 77 ? 35.375 29.266 4.309 1 91.56 77 SER A N 1
ATOM 590 C CA . SER A 1 77 ? 34.875 29.969 3.119 1 91.56 77 SER A CA 1
ATOM 591 C C . SER A 1 77 ? 33.344 30 3.078 1 91.56 77 SER A C 1
ATOM 593 O O . SER A 1 77 ? 32.688 29.266 3.801 1 91.56 77 SER A O 1
ATOM 595 N N . VAL A 1 78 ? 32.812 30.859 2.322 1 91.5 78 VAL A N 1
ATOM 596 C CA . VAL A 1 78 ? 31.359 30.938 2.236 1 91.5 78 VAL A CA 1
ATOM 597 C C . VAL A 1 78 ? 30.781 29.625 1.712 1 91.5 78 VAL A C 1
ATOM 599 O O . VAL A 1 78 ? 29.734 29.172 2.166 1 91.5 78 VAL A O 1
ATOM 602 N N . GLU A 1 79 ? 31.516 29.016 0.771 1 90 79 GLU A N 1
ATO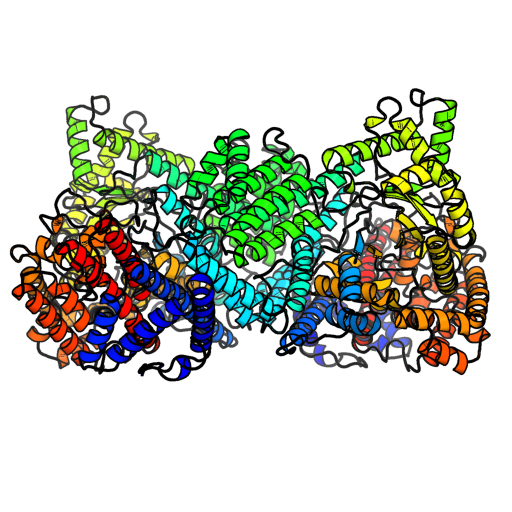M 603 C CA . GLU A 1 79 ? 31.094 27.734 0.223 1 90 79 GLU A CA 1
ATOM 604 C C . GLU A 1 79 ? 31.094 26.641 1.294 1 90 79 GLU A C 1
ATOM 606 O O . GLU A 1 79 ? 30.156 25.844 1.371 1 90 79 GLU A O 1
ATOM 611 N N . ARG A 1 80 ? 32.125 26.641 2.053 1 93.81 80 ARG A N 1
ATOM 612 C CA . ARG A 1 80 ? 32.219 25.656 3.133 1 93.81 80 ARG A CA 1
ATOM 613 C C . ARG A 1 80 ? 31.141 25.922 4.188 1 93.81 80 ARG A C 1
ATOM 615 O O . ARG A 1 80 ? 30.547 24.969 4.719 1 93.81 80 ARG A O 1
ATOM 622 N N . ALA A 1 81 ? 30.891 27.188 4.449 1 95.38 81 ALA A N 1
ATOM 623 C CA . ALA A 1 81 ? 29.828 27.547 5.398 1 95.38 81 ALA A CA 1
ATOM 624 C C . ALA A 1 81 ? 28.469 27.031 4.93 1 95.38 81 ALA A C 1
ATOM 626 O O . ALA A 1 81 ? 27.672 26.562 5.734 1 95.38 81 ALA A O 1
ATOM 627 N N . GLU A 1 82 ? 28.297 27.094 3.672 1 93.56 82 GLU A N 1
ATOM 628 C CA . GLU A 1 82 ? 27.047 26.609 3.104 1 93.56 82 GLU A CA 1
ATOM 629 C C . GLU A 1 82 ? 26.922 25.094 3.27 1 93.56 82 GLU A C 1
ATOM 631 O O . GLU A 1 82 ? 25.859 24.578 3.629 1 93.56 82 GLU A O 1
ATOM 636 N N . GLN A 1 83 ? 27.984 24.406 3.033 1 95 83 GLN A N 1
ATOM 637 C CA . GLN A 1 83 ? 27.984 22.953 3.156 1 95 83 GLN A CA 1
ATOM 638 C C . GLN A 1 83 ? 27.734 22.531 4.598 1 95 83 GLN A C 1
ATOM 640 O O . GLN A 1 83 ? 27 21.578 4.848 1 95 83 GLN A O 1
ATOM 645 N N . VAL A 1 84 ? 28.344 23.25 5.488 1 96.5 84 VAL A N 1
ATOM 646 C CA . VAL A 1 84 ? 28.203 22.938 6.902 1 96.5 84 VAL A CA 1
ATOM 647 C C . VAL A 1 84 ? 26.766 23.203 7.348 1 96.5 84 VAL A C 1
ATOM 649 O O . VAL A 1 84 ? 26.172 22.406 8.078 1 96.5 84 VAL A O 1
ATOM 652 N N . ALA A 1 85 ? 26.203 24.328 6.879 1 96 85 ALA A N 1
ATOM 653 C CA . ALA A 1 85 ? 24.812 24.641 7.191 1 96 85 ALA A CA 1
ATOM 654 C C . ALA A 1 85 ? 23.875 23.562 6.676 1 96 85 ALA A C 1
ATOM 656 O O . ALA A 1 85 ? 22.938 23.156 7.375 1 96 85 ALA A O 1
ATOM 657 N N . ARG A 1 86 ? 24.125 23.109 5.527 1 94.81 86 ARG A N 1
ATOM 658 C CA . ARG A 1 86 ? 23.312 22.062 4.93 1 94.81 86 ARG A CA 1
ATOM 659 C C . ARG A 1 86 ? 23.422 20.766 5.723 1 94.81 86 ARG A C 1
ATOM 661 O O . ARG A 1 86 ? 22.438 20.047 5.902 1 94.81 86 ARG A O 1
ATOM 668 N N . ALA A 1 87 ? 24.594 20.453 6.125 1 96.62 87 ALA A N 1
ATOM 669 C CA . ALA A 1 87 ? 24.844 19.234 6.891 1 96.62 87 ALA A CA 1
ATOM 670 C C . ALA A 1 87 ? 24.047 19.234 8.195 1 96.62 87 ALA A C 1
ATOM 672 O O . ALA A 1 87 ? 23.391 18.234 8.531 1 96.62 87 ALA A O 1
ATOM 673 N N . PHE A 1 88 ? 24.125 20.344 8.891 1 95.81 88 PHE A N 1
ATOM 674 C CA . PHE A 1 88 ? 23.375 20.438 10.148 1 95.81 88 PHE A CA 1
ATOM 675 C C . PHE A 1 88 ? 21.875 20.391 9.891 1 95.81 88 PHE A C 1
ATOM 677 O O . PHE A 1 88 ? 21.125 19.812 10.688 1 95.81 88 PHE A O 1
ATOM 684 N N . THR A 1 89 ? 21.438 21 8.836 1 93.31 89 THR A N 1
ATOM 685 C CA . THR A 1 89 ? 20.031 20.969 8.492 1 93.31 89 THR A CA 1
ATOM 686 C C . THR A 1 89 ? 19.578 19.531 8.227 1 93.31 89 THR A C 1
ATOM 688 O O . THR A 1 89 ? 18.516 19.109 8.719 1 93.31 89 THR A O 1
ATOM 691 N N . CYS A 1 90 ? 20.328 18.781 7.465 1 94.94 90 CYS A N 1
ATOM 692 C CA . CYS A 1 90 ? 20.016 17.375 7.207 1 94.94 90 CYS A CA 1
ATOM 693 C C . CYS A 1 90 ? 19.969 16.578 8.508 1 94.94 90 CYS A C 1
ATOM 695 O O . CYS A 1 90 ? 19.078 15.75 8.688 1 94.94 90 CYS A O 1
ATOM 697 N N . TYR A 1 91 ? 20.922 16.891 9.266 1 94.19 91 TYR A N 1
ATOM 698 C CA . TYR A 1 91 ? 20.969 16.219 10.555 1 94.19 91 TYR A CA 1
ATOM 699 C C . TYR A 1 91 ? 19.672 16.453 11.336 1 94.19 91 TYR A C 1
ATOM 701 O O . TYR A 1 91 ? 19.109 15.531 11.922 1 94.19 91 TYR A O 1
ATOM 709 N N . PHE A 1 92 ? 19.219 17.672 11.375 1 92 92 PHE A N 1
ATOM 710 C CA . PHE A 1 92 ? 18.016 18 12.117 1 92 92 PHE A CA 1
ATOM 711 C C . PHE A 1 92 ? 16.797 17.297 11.531 1 92 92 PHE A C 1
ATOM 713 O O . PHE A 1 92 ? 15.922 16.828 12.266 1 92 92 PHE A O 1
ATOM 720 N N . HIS A 1 93 ? 16.703 17.25 10.219 1 91.75 93 HIS A N 1
ATOM 721 C CA . HIS A 1 93 ? 15.602 16.5 9.602 1 91.75 93 HIS A CA 1
ATOM 722 C C . HIS A 1 93 ? 15.594 15.047 10.047 1 91.75 93 HIS A C 1
ATOM 724 O O . HIS A 1 93 ? 14.539 14.5 10.375 1 91.75 93 HIS A O 1
ATOM 730 N N . LEU A 1 94 ? 16.75 14.461 10.125 1 94.88 94 LEU A N 1
ATOM 731 C CA . LEU A 1 94 ? 16.875 13.055 10.5 1 94.88 94 LEU A CA 1
ATOM 732 C C . LEU A 1 94 ? 16.609 12.859 11.984 1 94.88 94 LEU A C 1
ATOM 734 O O . LEU A 1 94 ? 15.961 11.883 12.375 1 94.88 94 LEU A O 1
ATOM 738 N N . ALA A 1 95 ? 17.141 13.75 12.789 1 91.94 95 ALA A N 1
ATOM 739 C CA . ALA A 1 95 ? 16.906 13.664 14.234 1 91.94 95 ALA A CA 1
ATOM 740 C C . ALA A 1 95 ? 15.43 13.852 14.562 1 91.94 95 ALA A C 1
ATOM 742 O O . ALA A 1 95 ? 14.898 13.156 15.43 1 91.94 95 ALA A O 1
ATOM 743 N N . ASN A 1 96 ? 14.828 14.828 13.898 1 89 96 ASN A N 1
ATOM 744 C CA . ASN A 1 96 ? 13.391 15.039 14.094 1 89 96 ASN A CA 1
ATOM 745 C C . ASN A 1 96 ? 12.586 13.797 13.711 1 89 96 ASN A C 1
ATOM 747 O O . ASN A 1 96 ? 11.633 13.438 14.398 1 89 96 ASN A O 1
ATOM 751 N N . LEU A 1 97 ? 12.969 13.227 12.656 1 92 97 LEU A N 1
ATOM 752 C CA . LEU A 1 97 ? 12.312 12 12.211 1 92 97 LEU A CA 1
ATOM 753 C C . LEU A 1 97 ? 12.453 10.898 13.25 1 92 97 LEU A C 1
ATOM 755 O O . LEU A 1 97 ? 11.484 10.18 13.531 1 92 97 LEU A O 1
ATOM 759 N N . ALA A 1 98 ? 13.609 10.719 13.797 1 92.94 98 ALA A N 1
ATOM 760 C CA . ALA A 1 98 ? 13.844 9.703 14.82 1 92.94 98 ALA A CA 1
ATOM 761 C C . ALA A 1 98 ? 12.969 9.953 16.047 1 92.94 98 ALA A C 1
ATOM 763 O O . ALA A 1 98 ? 12.438 9.008 16.641 1 92.94 98 ALA A O 1
ATOM 764 N N . GLU A 1 99 ? 12.867 11.195 16.391 1 89.31 99 GLU A N 1
ATOM 765 C CA . GLU A 1 99 ? 12.031 11.555 17.531 1 89.31 99 GLU A CA 1
ATOM 766 C C . GLU A 1 99 ? 10.555 11.258 17.25 1 89.31 99 GLU A C 1
ATOM 768 O O . GLU A 1 99 ? 9.844 10.75 18.109 1 89.31 99 GLU A O 1
ATOM 773 N N . GLU A 1 100 ? 10.164 11.68 16.141 1 88.62 100 GLU A N 1
ATOM 774 C CA . GLU A 1 100 ? 8.781 11.43 15.758 1 88.62 100 GLU A CA 1
ATOM 775 C C . GLU A 1 100 ? 8.484 9.938 15.727 1 88.62 100 GLU A C 1
ATOM 777 O O . GLU A 1 100 ? 7.43 9.5 16.203 1 88.62 100 GLU A O 1
ATOM 782 N N . TYR A 1 101 ? 9.367 9.141 15.156 1 91 101 TYR A N 1
ATOM 783 C CA . TYR A 1 101 ? 9.164 7.695 15.109 1 91 101 TYR A CA 1
ATOM 784 C C . TYR A 1 101 ? 9.156 7.094 16.5 1 91 101 TYR A C 1
ATOM 786 O O . TYR A 1 101 ? 8.422 6.145 16.781 1 91 101 TYR A O 1
ATOM 794 N N . HIS A 1 102 ? 10.016 7.621 17.328 1 90.81 102 HIS A N 1
ATOM 795 C CA . HIS A 1 102 ? 10.039 7.137 18.703 1 90.81 102 HIS A CA 1
ATOM 796 C C . HIS A 1 102 ? 8.703 7.379 19.391 1 90.81 102 HIS A C 1
ATOM 798 O O . HIS A 1 102 ? 8.25 6.547 20.188 1 90.81 102 HIS A O 1
ATOM 804 N N . ARG A 1 103 ? 8.133 8.531 19.141 1 88.25 103 ARG A N 1
ATOM 805 C CA . ARG A 1 103 ? 6.805 8.797 19.688 1 88.25 103 ARG A CA 1
ATOM 806 C C . ARG A 1 103 ? 5.801 7.746 19.219 1 88.25 103 ARG A C 1
ATOM 808 O O . ARG A 1 103 ? 4.965 7.289 20 1 88.25 103 ARG A O 1
ATOM 815 N N . VAL A 1 104 ? 5.863 7.383 18 1 88.88 104 VAL A N 1
ATOM 816 C CA . VAL A 1 104 ? 5 6.352 17.438 1 88.88 104 VAL A CA 1
ATOM 817 C C . VAL A 1 104 ? 5.234 5.027 18.156 1 88.88 104 VAL A C 1
ATOM 819 O O . VAL A 1 104 ? 4.281 4.34 18.531 1 88.88 104 VAL A O 1
ATOM 822 N N . ARG A 1 105 ? 6.523 4.684 18.375 1 89.12 105 ARG A N 1
ATOM 823 C CA . ARG A 1 105 ? 6.91 3.461 19.062 1 89.12 105 ARG A CA 1
ATOM 824 C C . ARG A 1 105 ? 6.312 3.412 20.469 1 89.12 105 ARG A C 1
ATOM 826 O O . ARG A 1 105 ? 5.789 2.379 20.891 1 89.12 105 ARG A O 1
ATOM 833 N N . VAL A 1 106 ? 6.379 4.539 21.125 1 87.69 106 VAL A N 1
ATOM 834 C CA . VAL A 1 106 ? 5.898 4.621 22.5 1 87.69 106 VAL A CA 1
ATOM 835 C C . VAL A 1 106 ? 4.379 4.477 22.516 1 87.69 106 VAL A C 1
ATOM 837 O O . VAL A 1 106 ? 3.83 3.777 23.375 1 87.69 106 VAL A O 1
ATOM 840 N N . LEU A 1 107 ? 3.711 5.133 21.641 1 85 107 LEU A N 1
ATOM 841 C CA . LEU A 1 107 ? 2.256 5.047 21.562 1 85 107 LEU A CA 1
ATOM 842 C C . LEU A 1 107 ? 1.807 3.623 21.266 1 85 107 LEU A C 1
ATOM 844 O O . LEU A 1 107 ? 0.848 3.129 21.859 1 85 107 LEU A O 1
ATOM 848 N N . ARG A 1 108 ? 2.428 2.959 20.375 1 84.25 108 ARG A N 1
ATOM 849 C CA . ARG A 1 108 ? 2.102 1.578 20.031 1 84.25 108 ARG A CA 1
ATOM 850 C C . ARG A 1 108 ? 2.346 0.647 21.219 1 84.25 108 ARG A C 1
ATOM 852 O O . ARG A 1 108 ? 1.557 -0.267 21.469 1 84.25 108 ARG A O 1
ATOM 859 N N . ALA A 1 109 ? 3.492 0.85 21.906 1 84.94 109 ALA A N 1
ATOM 860 C CA . ALA A 1 109 ? 3.834 0.025 23.062 1 84.94 109 ALA A CA 1
ATOM 861 C C . ALA A 1 109 ? 2.799 0.182 24.172 1 84.94 109 ALA A C 1
ATOM 863 O O . ALA A 1 109 ? 2.42 -0.797 24.828 1 84.94 109 ALA A O 1
ATOM 864 N N . ARG A 1 110 ? 2.393 1.412 24.344 1 82.88 110 ARG A N 1
ATOM 865 C CA . ARG A 1 110 ? 1.384 1.681 25.375 1 82.88 110 ARG A CA 1
ATOM 866 C C . ARG A 1 110 ? 0.067 0.988 25.031 1 82.88 110 ARG A C 1
ATOM 868 O O . ARG A 1 110 ? -0.598 0.445 25.922 1 82.88 110 ARG A O 1
ATOM 875 N N . GLU A 1 111 ? -0.262 1.037 23.906 1 81.25 111 GLU A N 1
ATOM 876 C CA . GLU A 1 111 ? -1.496 0.388 23.469 1 81.25 111 GLU A CA 1
ATOM 877 C C . GLU A 1 111 ? -1.387 -1.131 23.578 1 81.25 111 GLU A C 1
ATOM 879 O O . GLU A 1 111 ? -2.354 -1.806 23.938 1 81.25 111 GLU A O 1
ATOM 884 N N . ALA A 1 112 ? -0.242 -1.652 23.188 1 80.81 112 ALA A N 1
ATOM 885 C CA . ALA A 1 112 ? -0.012 -3.094 23.234 1 80.81 112 ALA A CA 1
ATOM 886 C C . ALA A 1 112 ? -0.136 -3.625 24.656 1 80.81 112 ALA A C 1
ATOM 888 O O . ALA A 1 112 ? -0.532 -4.773 24.859 1 80.81 112 ALA A O 1
ATOM 889 N N . GLU A 1 113 ? 0.246 -2.826 25.562 1 79.25 113 GLU A N 1
ATOM 890 C CA . GLU A 1 113 ? 0.219 -3.223 26.969 1 79.25 113 GLU A CA 1
ATOM 891 C C . GLU A 1 113 ? -1.191 -3.121 27.547 1 79.25 113 GLU A C 1
ATOM 893 O O . GLU A 1 113 ? -1.481 -3.695 28.594 1 79.25 113 GLU A O 1
ATOM 898 N N . THR A 1 114 ? -1.865 -2.357 26.875 1 71.12 114 THR A N 1
ATOM 899 C CA . THR A 1 114 ? -3.227 -2.184 27.359 1 71.12 114 THR A CA 1
ATOM 900 C C . THR A 1 114 ? -4.043 -3.457 27.156 1 71.12 114 THR A C 1
ATOM 902 O O . THR A 1 114 ? -4.059 -4.027 26.062 1 71.12 114 THR A O 1
ATOM 905 N N . THR A 1 115 ? -3.936 -4.414 28.297 1 58.31 115 THR A N 1
ATOM 906 C CA . THR A 1 115 ? -4.703 -5.652 28.266 1 58.31 115 THR A CA 1
ATOM 907 C C . THR A 1 115 ? -6.145 -5.383 27.844 1 58.31 115 THR A C 1
ATOM 909 O O . THR A 1 115 ? -6.582 -4.23 27.797 1 58.31 115 THR A O 1
ATOM 912 N N . THR A 1 116 ? -6.973 -6.484 28.094 1 50.25 116 THR A N 1
ATOM 913 C CA . THR A 1 116 ? -8.398 -6.715 27.906 1 50.25 116 THR A CA 1
ATOM 914 C C . THR A 1 116 ? -9.227 -5.727 28.734 1 50.25 116 THR A C 1
ATOM 916 O O . THR A 1 116 ? -8.883 -5.43 29.875 1 50.25 116 THR A O 1
ATOM 919 N N . GLY A 1 117 ? -9.922 -4.766 28.172 1 47.5 117 GLY A N 1
ATOM 920 C CA . GLY A 1 117 ? -10.906 -3.809 28.656 1 47.5 117 GLY A CA 1
ATOM 921 C C . GLY A 1 117 ? -10.523 -2.367 28.375 1 47.5 117 GLY A C 1
ATOM 922 O O . GLY A 1 117 ? -9.453 -2.102 27.812 1 47.5 117 GLY A O 1
ATOM 923 N N . PRO A 1 118 ? -11.43 -1.46 28.562 1 45.19 118 PRO A N 1
ATOM 924 C CA . PRO A 1 118 ? -11.273 -0.037 28.25 1 45.19 118 PRO A CA 1
ATOM 925 C C . PRO A 1 118 ? -10.047 0.583 28.906 1 45.19 118 PRO A C 1
ATOM 927 O O . PRO A 1 118 ? -10.023 0.795 30.109 1 45.19 118 PRO A O 1
ATOM 930 N N . ALA A 1 119 ? -8.961 0.05 28.766 1 46.72 119 ALA A N 1
ATOM 931 C CA . ALA A 1 119 ? -7.879 0.825 29.375 1 46.72 119 ALA A CA 1
ATOM 932 C C . ALA A 1 119 ? -7.98 2.297 28.984 1 46.72 119 ALA A C 1
ATOM 934 O O . ALA A 1 119 ? -7.879 2.646 27.812 1 46.72 119 ALA A O 1
ATOM 935 N N . VAL A 1 120 ? -8.711 2.967 29.719 1 50.56 120 VAL A N 1
ATOM 936 C CA . VAL A 1 120 ? -8.906 4.387 29.438 1 50.56 120 VAL A CA 1
ATOM 937 C C . VAL A 1 120 ? -7.59 5.137 29.641 1 50.56 120 VAL A C 1
ATOM 939 O O . VAL A 1 120 ? -7.086 5.215 30.766 1 50.56 120 VAL A O 1
ATOM 942 N N . LEU A 1 121 ? -6.711 5.027 28.656 1 55.25 121 LEU A N 1
ATOM 943 C CA . LEU A 1 121 ? -5.586 5.953 28.703 1 55.25 121 LEU A CA 1
ATOM 944 C C . LEU A 1 121 ? -6.062 7.375 28.969 1 55.25 121 LEU A C 1
ATOM 946 O O . LEU A 1 121 ? -7.164 7.754 28.562 1 55.25 121 LEU A O 1
ATOM 950 N N . GLU A 1 122 ? -5.348 7.977 29.766 1 63.16 122 GLU A N 1
ATOM 951 C CA . GLU A 1 122 ? -5.684 9.367 30.047 1 63.16 122 GLU A CA 1
ATOM 952 C C . GLU A 1 122 ? -5.754 10.188 28.766 1 63.16 122 GLU A C 1
ATOM 954 O O . GLU A 1 122 ? -5.051 9.891 27.797 1 63.16 122 GLU A O 1
ATOM 959 N N . ASP A 1 123 ? -6.723 10.984 28.656 1 71.06 123 ASP A N 1
ATOM 960 C CA . ASP A 1 123 ? -6.918 11.953 27.594 1 71.06 123 ASP A CA 1
ATOM 961 C C . ASP A 1 123 ? -7.434 11.273 26.328 1 71.06 123 ASP A C 1
ATOM 963 O O . ASP A 1 123 ? -7.008 11.609 25.219 1 71.06 123 ASP A O 1
ATOM 967 N N . THR A 1 124 ? -8.125 10.211 26.625 1 80 124 THR A N 1
ATOM 968 C CA . THR A 1 124 ? -8.812 9.555 25.516 1 80 124 THR A CA 1
ATOM 969 C C . THR A 1 124 ? -10.312 9.82 25.562 1 80 124 THR A C 1
ATOM 971 O O . THR A 1 124 ? -10.836 10.25 26.594 1 80 124 THR A O 1
ATOM 974 N N . ILE A 1 125 ? -10.953 9.547 24.438 1 84.44 125 ILE A N 1
ATOM 975 C CA . ILE A 1 125 ? -12.383 9.812 24.359 1 84.44 125 ILE A CA 1
ATOM 976 C C . ILE A 1 125 ? -13.133 8.922 25.344 1 84.44 125 ILE A C 1
ATOM 978 O O . ILE A 1 125 ? -14.023 9.391 26.062 1 84.44 125 ILE A O 1
ATOM 982 N N . PRO A 1 126 ? -12.664 7.668 25.484 1 82.62 126 PRO A N 1
ATOM 983 C CA . PRO A 1 126 ? -13.344 6.812 26.469 1 82.62 126 PRO A CA 1
ATOM 984 C C . PRO A 1 126 ? -13.227 7.332 27.891 1 82.62 126 PRO A C 1
ATOM 986 O O . PRO A 1 126 ? -14.203 7.312 28.641 1 82.62 126 PRO A O 1
ATOM 989 N N . ALA A 1 127 ? -12.07 7.793 28.203 1 84.62 127 ALA A N 1
ATOM 990 C CA . ALA A 1 127 ? -11.875 8.336 29.547 1 84.62 127 ALA A CA 1
ATOM 991 C C . ALA A 1 127 ? -12.719 9.586 29.766 1 84.62 127 ALA A C 1
ATOM 993 O O . ALA A 1 127 ? -13.312 9.766 30.828 1 84.62 127 ALA A O 1
ATOM 994 N N . ALA A 1 128 ? -12.719 10.422 28.781 1 89.38 128 ALA A N 1
ATOM 995 C CA . ALA A 1 128 ? -13.516 11.641 28.859 1 89.38 128 ALA A CA 1
ATOM 996 C C . ALA A 1 128 ? -15.008 11.312 28.953 1 89.38 128 ALA A C 1
ATOM 998 O O . ALA A 1 128 ? -15.742 11.945 29.703 1 89.38 128 ALA A O 1
ATOM 999 N N . PHE A 1 129 ? -15.492 10.344 28.203 1 90.19 129 PHE A N 1
ATOM 1000 C CA . PHE A 1 129 ? -16.891 9.922 28.188 1 90.19 129 PHE A CA 1
ATOM 1001 C C . PHE A 1 129 ? -17.297 9.336 29.547 1 90.19 129 PHE A C 1
ATOM 1003 O O . PHE A 1 129 ? -18.391 9.617 30.047 1 90.19 129 PHE A O 1
ATOM 1010 N N . ALA A 1 130 ? -16.406 8.539 30.078 1 88.88 130 ALA A N 1
ATOM 1011 C CA . ALA A 1 130 ? -16.672 7.945 31.375 1 88.88 130 ALA A CA 1
ATOM 1012 C C . ALA A 1 130 ? -16.797 9.016 32.469 1 88.88 130 ALA A C 1
ATOM 1014 O O . ALA A 1 130 ? -17.719 8.969 33.281 1 88.88 130 ALA A O 1
ATOM 1015 N N . ARG A 1 131 ? -15.883 9.93 32.406 1 90.88 131 ARG A N 1
ATOM 1016 C CA . ARG A 1 131 ? -15.93 11.023 33.375 1 90.88 131 ARG A CA 1
ATOM 1017 C C . ARG A 1 131 ? -17.188 11.859 33.188 1 90.88 131 ARG A C 1
ATOM 1019 O O . ARG A 1 131 ? -17.844 12.234 34.156 1 90.88 131 ARG A O 1
ATOM 1026 N N . LEU A 1 132 ? -17.484 12.133 31.984 1 93.38 132 LEU A N 1
ATOM 1027 C CA . LEU A 1 132 ? -18.672 12.914 31.688 1 93.38 132 LEU A CA 1
ATOM 1028 C C . LEU A 1 132 ? -19.938 12.172 32.125 1 93.38 132 LEU A C 1
ATOM 1030 O O . LEU A 1 132 ? -20.875 12.789 32.625 1 93.38 132 LEU A O 1
ATOM 1034 N N . THR A 1 133 ? -19.969 10.906 31.922 1 93.44 133 THR A N 1
ATOM 1035 C CA . THR A 1 133 ? -21.109 10.07 32.281 1 93.44 133 THR A CA 1
ATOM 1036 C C . THR A 1 133 ? -21.344 10.117 33.812 1 93.44 133 THR A C 1
ATOM 1038 O O . THR A 1 133 ? -22.484 10.141 34.25 1 93.44 133 THR A O 1
ATOM 1041 N N . GLU A 1 134 ? -20.266 10.109 34.5 1 94.38 134 GLU A N 1
ATOM 1042 C CA . GLU A 1 134 ? -20.359 10.172 35.969 1 94.38 134 GLU A CA 1
ATOM 1043 C C . GLU A 1 134 ? -21 11.484 36.406 1 94.38 134 GLU A C 1
ATOM 1045 O O . GLU A 1 134 ? -21.703 11.531 37.438 1 94.38 134 GLU A O 1
ATOM 1050 N N . GLU A 1 135 ? -20.75 12.492 35.688 1 95.62 135 GLU A N 1
ATOM 1051 C CA . GLU A 1 135 ? -21.203 13.82 36.125 1 95.62 135 GLU A CA 1
ATOM 1052 C C . GLU A 1 135 ? -22.609 14.125 35.625 1 95.62 135 GLU A C 1
ATOM 1054 O O . GLU A 1 135 ? -23.391 14.789 36.281 1 95.62 135 GLU A O 1
ATOM 1059 N N . VAL A 1 136 ? -22.969 13.656 34.406 1 95.75 136 VAL A N 1
ATOM 1060 C CA . VAL A 1 136 ? -24.219 14.133 33.812 1 95.75 136 VAL A CA 1
ATOM 1061 C C . VAL A 1 136 ? -25.109 12.945 33.438 1 95.75 136 VAL A C 1
ATOM 1063 O O . VAL A 1 136 ? -26.234 13.125 33 1 95.75 136 VAL A O 1
ATOM 1066 N N . GLY A 1 137 ? -24.688 11.734 33.531 1 94.94 137 GLY A N 1
ATOM 1067 C CA . GLY A 1 137 ? -25.438 10.547 33.125 1 94.94 137 GLY A CA 1
ATOM 1068 C C . GLY A 1 137 ? -25.094 10.078 31.719 1 94.94 137 GLY A C 1
ATOM 1069 O O . GLY A 1 137 ? -24.672 10.875 30.875 1 94.94 137 GLY A O 1
ATOM 1070 N N . ARG A 1 138 ? -25.328 8.844 31.484 1 92.88 138 ARG A N 1
ATOM 1071 C CA . ARG A 1 138 ? -24.906 8.203 30.234 1 92.88 138 ARG A CA 1
ATOM 1072 C C . ARG A 1 138 ? -25.688 8.758 29.062 1 92.88 138 ARG A C 1
ATOM 1074 O O . ARG A 1 138 ? -25.109 9.016 28 1 92.88 138 ARG A O 1
ATOM 1081 N N . ASP A 1 139 ? -26.969 8.898 29.156 1 94.44 139 ASP A N 1
ATOM 1082 C CA . ASP A 1 139 ? -27.797 9.375 28.062 1 94.44 139 ASP A CA 1
ATOM 1083 C C . ASP A 1 139 ? -27.391 10.773 27.625 1 94.44 139 ASP A C 1
ATOM 1085 O O . ASP A 1 139 ? -27.266 11.047 26.422 1 94.44 139 ASP A O 1
ATOM 1089 N N . GLU A 1 140 ? -27.172 11.578 28.641 1 94.88 140 GLU A N 1
ATOM 1090 C CA . GLU A 1 140 ? -26.734 12.938 28.328 1 94.88 140 GLU A CA 1
ATOM 1091 C C . GLU A 1 140 ? -25.328 12.945 27.734 1 94.88 140 GLU A C 1
ATOM 1093 O O . GLU A 1 140 ? -25.047 13.719 26.812 1 94.88 140 GLU A O 1
ATOM 1098 N N . ALA A 1 141 ? -24.5 12.102 28.25 1 94.25 141 ALA A N 1
ATOM 1099 C CA . ALA A 1 141 ? -23.156 11.984 27.719 1 94.25 141 ALA A CA 1
ATOM 1100 C C . ALA A 1 141 ? -23.188 11.539 26.25 1 94.25 141 ALA A C 1
ATOM 1102 O O . ALA A 1 141 ? -22.406 12.047 25.438 1 94.25 141 ALA A O 1
ATOM 1103 N N . LEU A 1 142 ? -24.062 10.656 25.969 1 93.81 142 LEU A N 1
ATOM 1104 C CA . LEU A 1 142 ? -24.203 10.156 24.609 1 93.81 142 LEU A CA 1
ATOM 1105 C C . LEU A 1 142 ? -24.719 11.258 23.688 1 93.81 142 LEU A C 1
ATOM 1107 O O . LEU A 1 142 ? -24.297 11.359 22.531 1 93.81 142 LEU A O 1
ATOM 1111 N N . ARG A 1 143 ? -25.625 11.953 24.172 1 94.5 143 ARG A N 1
ATOM 1112 C CA . ARG A 1 143 ? -26.156 13.07 23.391 1 94.5 143 ARG A CA 1
ATOM 1113 C C . ARG A 1 143 ? -25.047 14.07 23.047 1 94.5 143 ARG A C 1
ATOM 1115 O O . ARG A 1 143 ? -24.922 14.5 21.906 1 94.5 143 ARG A O 1
ATOM 1122 N N . ARG A 1 144 ? -24.234 14.438 24.047 1 94 144 ARG A N 1
ATOM 1123 C CA . ARG A 1 144 ? -23.141 15.383 23.844 1 94 144 ARG A CA 1
ATOM 1124 C C . ARG A 1 144 ? -22.094 14.82 22.906 1 94 144 ARG A C 1
ATOM 1126 O O . ARG A 1 144 ? -21.531 15.547 22.078 1 94 144 ARG A O 1
ATOM 1133 N N . LEU A 1 145 ? -21.922 13.555 23.109 1 93.56 145 LEU A N 1
ATOM 1134 C CA . LEU A 1 145 ? -20.984 12.891 22.203 1 93.56 145 LEU A CA 1
ATOM 1135 C C . LEU A 1 145 ? -21.484 12.961 20.766 1 93.56 145 LEU A C 1
ATOM 1137 O O . LEU A 1 145 ? -20.688 13.148 19.828 1 93.56 145 LEU A O 1
ATOM 1141 N N . GLY A 1 146 ? -22.75 12.812 20.562 1 92.56 146 GLY A N 1
ATOM 1142 C CA . GLY A 1 146 ? -23.359 12.859 19.25 1 92.56 146 GLY A CA 1
ATOM 1143 C C . GLY A 1 146 ? -23.281 14.227 18.609 1 92.56 146 GLY A C 1
ATOM 1144 O O . GLY A 1 146 ? -23.375 14.352 17.375 1 92.56 146 GLY A O 1
ATOM 1145 N N . GLU A 1 147 ? -23.047 15.273 19.422 1 93 147 GLU A N 1
ATOM 1146 C CA . GLU A 1 147 ? -23 16.641 18.922 1 93 147 GLU A CA 1
ATOM 1147 C C . GLU A 1 147 ? -21.578 17.188 18.875 1 93 147 GLU A C 1
ATOM 1149 O O . GLU A 1 147 ? -21.359 18.344 18.547 1 93 147 GLU A O 1
ATOM 1154 N N . LEU A 1 148 ? -20.656 16.344 19.188 1 94.69 148 LEU A N 1
ATOM 1155 C CA . LEU A 1 148 ? -19.25 16.719 19.219 1 94.69 148 LEU A CA 1
ATOM 1156 C C . LEU A 1 148 ? -18.781 17.172 17.828 1 94.69 148 LEU A C 1
ATOM 1158 O O . LEU A 1 148 ? -19.125 16.547 16.828 1 94.69 148 LEU A O 1
ATOM 1162 N N . GLU A 1 149 ? -18.062 18.312 17.812 1 95.44 149 GLU A N 1
ATOM 1163 C CA . GLU A 1 149 ? -17.516 18.812 16.562 1 95.44 149 GLU A CA 1
ATOM 1164 C C . GLU A 1 149 ? -16.094 19.312 16.734 1 95.44 149 GLU A C 1
ATOM 1166 O O . GLU A 1 149 ? -15.805 20.109 17.641 1 95.44 149 GLU A O 1
ATOM 1171 N N . PHE A 1 150 ? -15.258 18.797 16.016 1 94.44 150 PHE A N 1
ATOM 1172 C CA . PHE A 1 150 ? -13.883 19.25 15.898 1 94.44 150 PHE A CA 1
ATOM 1173 C C . PHE A 1 150 ? -13.602 19.75 14.484 1 94.44 150 PHE A C 1
ATOM 1175 O O . PHE A 1 150 ? -13.719 19 13.516 1 94.44 150 PHE A O 1
ATOM 1182 N N . ARG A 1 151 ? -13.164 21.031 14.305 1 95.19 151 ARG A N 1
ATOM 1183 C CA . ARG A 1 151 ? -12.992 21.609 12.977 1 95.19 151 ARG A CA 1
ATOM 1184 C C . ARG A 1 151 ? -11.586 22.188 12.82 1 95.19 151 ARG A C 1
ATOM 1186 O O . ARG A 1 151 ? -11.391 23.406 12.984 1 95.19 151 ARG A O 1
ATOM 1193 N N . PRO A 1 152 ? -10.641 21.406 12.422 1 94.38 152 PRO A N 1
ATOM 1194 C CA . PRO A 1 152 ? -9.344 21.969 12.039 1 94.38 152 PRO A CA 1
ATOM 1195 C C . PRO A 1 152 ? -9.383 22.672 10.68 1 94.38 152 PRO A C 1
ATOM 1197 O O . PRO A 1 152 ? -9.898 22.109 9.711 1 94.38 152 PRO A O 1
ATOM 1200 N N . VAL A 1 153 ? -8.961 23.906 10.648 1 94.88 153 VAL A N 1
ATOM 1201 C CA . VAL A 1 153 ? -8.898 24.672 9.414 1 94.88 153 VAL A CA 1
ATOM 1202 C C . VAL A 1 153 ? -7.449 24.844 8.969 1 94.88 153 VAL A C 1
ATOM 1204 O O . VAL A 1 153 ? -6.668 25.531 9.617 1 94.88 153 VAL A O 1
ATOM 1207 N N . VAL A 1 154 ? -7.125 24.266 7.852 1 91.69 154 VAL A N 1
ATOM 1208 C CA . VAL A 1 154 ? -5.742 24.297 7.387 1 91.69 154 VAL A CA 1
ATOM 1209 C C . VAL A 1 154 ? -5.469 25.609 6.645 1 91.69 154 VAL A C 1
ATOM 1211 O O . VAL A 1 154 ? -6.332 26.109 5.918 1 91.69 154 VAL A O 1
ATOM 1214 N N . THR A 1 155 ? -4.34 26.141 6.961 1 85.88 155 THR A N 1
ATOM 1215 C CA . THR A 1 155 ? -3.953 27.391 6.328 1 85.88 155 THR A CA 1
ATOM 1216 C C . THR A 1 155 ? -2.619 27.25 5.602 1 85.88 155 THR A C 1
ATOM 1218 O O . THR A 1 155 ? -1.894 26.281 5.82 1 85.88 155 THR A O 1
ATOM 1221 N N . ALA A 1 156 ? -2.484 28.109 4.582 1 69.62 156 ALA A N 1
ATOM 1222 C CA . ALA A 1 156 ? -1.197 28.141 3.891 1 69.62 156 ALA A CA 1
ATOM 1223 C C . ALA A 1 156 ? -0.099 28.703 4.793 1 69.62 156 ALA A C 1
ATOM 1225 O O . ALA A 1 156 ? -0.361 29.547 5.648 1 69.62 156 ALA A O 1
ATOM 1226 N N . HIS A 1 157 ? 0.917 27.922 5.117 1 58.06 157 HIS A N 1
ATOM 1227 C CA . HIS A 1 157 ? 1.855 28.656 5.969 1 58.06 157 HIS A CA 1
ATOM 1228 C C . HIS A 1 157 ? 3.016 29.219 5.156 1 58.06 157 HIS A C 1
ATOM 1230 O O . HIS A 1 157 ? 3.678 28.484 4.422 1 58.06 157 HIS A O 1
ATOM 1236 N N . PRO A 1 158 ? 3.105 30.578 5.172 1 54.88 158 PRO A N 1
ATOM 1237 C CA . PRO A 1 158 ? 4.199 31.281 4.492 1 54.88 158 PRO A CA 1
ATOM 1238 C C . PRO A 1 158 ? 5.578 30.812 4.961 1 54.88 158 PRO A C 1
ATOM 1240 O O . PRO A 1 158 ? 6.594 31.203 4.387 1 54.88 158 PRO A O 1
ATOM 1243 N N . THR A 1 159 ? 5.543 29.875 6.043 1 54.38 159 THR A N 1
ATOM 1244 C CA . THR A 1 159 ? 6.863 29.656 6.629 1 54.38 159 THR A CA 1
ATOM 1245 C C . THR A 1 159 ? 7.246 28.188 6.598 1 54.38 159 THR A C 1
ATOM 1247 O O . THR A 1 159 ? 8.188 27.766 7.273 1 54.38 159 THR A O 1
ATOM 1250 N N . GLU A 1 160 ? 6.473 27.453 5.852 1 61.38 160 GLU A N 1
ATOM 1251 C CA . GLU A 1 160 ? 7.039 26.109 5.758 1 61.38 160 GLU A CA 1
ATOM 1252 C C . GLU A 1 160 ? 8.32 26.094 4.926 1 61.38 160 GLU A C 1
ATOM 1254 O O . GLU A 1 160 ? 8.266 26.141 3.693 1 61.38 160 GLU A O 1
ATOM 1259 N N . ALA A 1 161 ? 9.281 26.141 5.715 1 65.5 161 ALA A N 1
ATOM 1260 C CA . ALA A 1 161 ? 10.602 26.297 5.105 1 65.5 161 ALA A CA 1
ATOM 1261 C C . ALA A 1 161 ? 11.031 25.016 4.391 1 65.5 161 ALA A C 1
ATOM 1263 O O . ALA A 1 161 ? 11.836 25.062 3.463 1 65.5 161 ALA A O 1
ATOM 1264 N N . ARG A 1 162 ? 10.297 23.969 4.773 1 74.06 162 ARG A N 1
ATOM 1265 C CA . ARG A 1 162 ? 10.75 22.703 4.211 1 74.06 162 ARG A CA 1
ATOM 1266 C C . ARG A 1 162 ? 10.117 22.453 2.848 1 74.06 162 ARG A C 1
ATOM 1268 O O . ARG A 1 162 ? 8.898 22.562 2.691 1 74.06 162 ARG A O 1
ATOM 1275 N N . ARG A 1 163 ? 10.867 22.016 1.969 1 80.44 163 ARG A N 1
ATOM 1276 C CA . ARG A 1 163 ? 10.391 21.672 0.634 1 80.44 163 ARG A CA 1
ATOM 1277 C C . ARG A 1 163 ? 9.648 20.344 0.649 1 80.44 163 ARG A C 1
ATOM 1279 O O . ARG A 1 163 ? 9.992 19.438 1.416 1 80.44 163 ARG A O 1
ATOM 1286 N N . ARG A 1 164 ? 8.672 20.25 -0.307 1 80.88 164 ARG A N 1
ATOM 1287 C CA . ARG A 1 164 ? 7.91 19.016 -0.451 1 80.88 164 ARG A CA 1
ATOM 1288 C C . ARG A 1 164 ? 8.828 17.828 -0.751 1 80.88 164 ARG A C 1
ATOM 1290 O O . ARG A 1 164 ? 8.594 16.719 -0.281 1 80.88 164 ARG A O 1
ATOM 1297 N N . ALA A 1 165 ? 9.859 18.078 -1.515 1 88.19 165 ALA A N 1
ATOM 1298 C CA . ALA A 1 165 ? 10.805 17.031 -1.891 1 88.19 165 ALA A CA 1
ATOM 1299 C C . ALA A 1 165 ? 11.5 16.453 -0.662 1 88.19 165 ALA A C 1
ATOM 1301 O O . ALA A 1 165 ? 11.695 15.234 -0.564 1 88.19 165 ALA A O 1
ATOM 1302 N N . ILE A 1 166 ? 11.836 17.281 0.274 1 90.38 166 ILE A N 1
ATOM 1303 C CA . ILE A 1 166 ? 12.508 16.844 1.495 1 90.38 166 ILE A CA 1
ATOM 1304 C C . ILE A 1 166 ? 11.531 16.062 2.373 1 90.38 166 ILE A C 1
ATOM 1306 O O . ILE A 1 166 ? 11.898 15.039 2.951 1 90.38 166 ILE A O 1
ATOM 1310 N N . SER A 1 167 ? 10.289 16.562 2.408 1 86.81 167 SER A N 1
ATOM 1311 C CA . SER A 1 167 ? 9.266 15.859 3.184 1 86.81 167 SER A CA 1
ATOM 1312 C C . SER A 1 167 ? 9.055 14.438 2.668 1 86.81 167 SER A C 1
ATOM 1314 O O . SER A 1 167 ? 8.828 13.516 3.453 1 86.81 167 SER A O 1
ATOM 1316 N N . GLY A 1 168 ? 9.086 14.359 1.356 1 88.56 168 GLY A N 1
ATOM 1317 C CA . GLY A 1 168 ? 8.953 13.039 0.767 1 88.56 168 GLY A CA 1
ATOM 1318 C C . GLY A 1 168 ? 10.062 12.086 1.175 1 88.56 168 GLY A C 1
ATOM 1319 O O . GLY A 1 168 ? 9.805 10.922 1.492 1 88.56 168 GLY A O 1
ATOM 1320 N N . THR A 1 169 ? 11.242 12.547 1.182 1 93.44 169 THR A N 1
ATOM 1321 C CA . THR A 1 169 ? 12.391 11.742 1.578 1 93.44 169 THR A CA 1
ATOM 1322 C C . THR A 1 169 ? 12.297 11.352 3.051 1 93.44 169 THR A C 1
ATOM 1324 O O . THR A 1 169 ? 12.586 10.211 3.418 1 93.44 169 THR A O 1
ATOM 1327 N N . ILE A 1 170 ? 11.906 12.32 3.861 1 91.56 170 ILE A N 1
ATOM 1328 C CA . ILE A 1 170 ? 11.773 12.078 5.293 1 91.56 170 ILE A CA 1
ATOM 1329 C C . ILE A 1 170 ? 10.75 10.961 5.527 1 91.56 170 ILE A C 1
ATOM 1331 O O . ILE A 1 170 ? 10.977 10.07 6.344 1 91.56 170 ILE A O 1
ATOM 1335 N N . ARG A 1 171 ? 9.703 10.977 4.852 1 90.06 171 ARG A N 1
ATOM 1336 C CA . ARG A 1 171 ? 8.672 9.961 4.988 1 90.06 171 ARG A CA 1
ATOM 1337 C C . ARG A 1 171 ? 9.195 8.586 4.598 1 90.06 171 ARG A C 1
ATOM 1339 O O . ARG A 1 171 ? 8.906 7.59 5.266 1 90.06 171 ARG A O 1
ATOM 1346 N N . ARG A 1 172 ? 9.883 8.5 3.551 1 94.19 172 ARG A N 1
ATOM 1347 C CA . ARG A 1 172 ? 10.422 7.23 3.088 1 94.19 172 ARG A CA 1
ATOM 1348 C C . ARG A 1 172 ? 11.43 6.668 4.086 1 94.19 172 ARG A C 1
ATOM 1350 O O . ARG A 1 172 ? 11.445 5.465 4.352 1 94.19 172 ARG A O 1
ATOM 1357 N N . VAL A 1 173 ? 12.258 7.527 4.656 1 95.75 173 VAL A N 1
ATOM 1358 C CA . VAL A 1 173 ? 13.203 7.078 5.676 1 95.75 173 VAL A CA 1
ATOM 1359 C C . VAL A 1 173 ? 12.445 6.586 6.902 1 95.75 173 VAL A C 1
ATOM 1361 O O . VAL A 1 173 ? 12.828 5.586 7.52 1 95.75 173 VAL A O 1
ATOM 1364 N N . SER A 1 174 ? 11.391 7.336 7.211 1 93.38 174 SER A N 1
ATOM 1365 C CA . SER A 1 174 ? 10.57 6.93 8.344 1 93.38 174 SER A CA 1
ATOM 1366 C C . SER A 1 174 ? 9.984 5.535 8.133 1 93.38 174 SER A C 1
ATOM 1368 O O . SER A 1 174 ? 9.977 4.715 9.047 1 93.38 174 SER A O 1
ATOM 1370 N N . ASP A 1 175 ? 9.547 5.246 6.992 1 92.31 175 ASP A N 1
ATOM 1371 C CA . ASP A 1 175 ? 8.992 3.938 6.66 1 92.31 175 ASP A CA 1
ATOM 1372 C C . ASP A 1 175 ? 10.047 2.844 6.797 1 92.31 175 ASP A C 1
ATOM 1374 O O . ASP A 1 175 ? 9.75 1.743 7.27 1 92.31 175 ASP A O 1
ATOM 1378 N N . LEU A 1 176 ? 11.211 3.117 6.332 1 94.62 176 LEU A N 1
ATOM 1379 C CA . LEU A 1 176 ? 12.305 2.146 6.402 1 94.62 176 LEU A CA 1
ATOM 1380 C C . LEU A 1 176 ? 12.711 1.895 7.848 1 94.62 176 LEU A C 1
ATOM 1382 O O . LEU A 1 176 ? 13.07 0.77 8.211 1 94.62 176 LEU A O 1
ATOM 1386 N N . LEU A 1 177 ? 12.68 2.961 8.68 1 93.31 177 LEU A N 1
ATOM 1387 C CA . LEU A 1 177 ? 12.953 2.795 10.102 1 93.31 177 LEU A CA 1
ATOM 1388 C C . LEU A 1 177 ? 11.891 1.924 10.758 1 93.31 177 LEU A C 1
ATOM 1390 O O . LEU A 1 177 ? 12.203 1.101 11.625 1 93.31 177 LEU A O 1
ATOM 1394 N N . ALA A 1 178 ? 10.672 2.145 10.398 1 89.88 178 ALA A N 1
ATOM 1395 C CA . ALA A 1 178 ? 9.57 1.343 10.922 1 89.88 178 ALA A CA 1
ATOM 1396 C C . ALA A 1 178 ? 9.742 -0.129 10.555 1 89.88 178 ALA A C 1
ATOM 1398 O O . ALA A 1 178 ? 9.453 -1.014 11.367 1 89.88 178 ALA A O 1
ATOM 1399 N N . GLU A 1 179 ? 10.172 -0.373 9.352 1 88.38 179 GLU A N 1
ATOM 1400 C CA . GLU A 1 179 ? 10.414 -1.737 8.898 1 88.38 179 GLU A CA 1
ATOM 1401 C C . GLU A 1 179 ? 11.477 -2.424 9.75 1 88.38 179 GLU A C 1
ATOM 1403 O O . GLU A 1 179 ? 11.336 -3.604 10.086 1 88.38 179 GLU A O 1
ATOM 1408 N N . ARG A 1 180 ? 12.477 -1.696 10.031 1 86.56 180 ARG A N 1
ATOM 1409 C CA . ARG A 1 180 ? 13.562 -2.229 10.844 1 86.56 180 ARG A CA 1
ATOM 1410 C C . ARG A 1 180 ? 13.078 -2.604 12.242 1 86.56 180 ARG A C 1
ATOM 1412 O O . ARG A 1 180 ? 13.484 -3.627 12.789 1 86.56 180 ARG A O 1
ATOM 1419 N N . ASP A 1 181 ? 12.242 -1.81 12.703 1 82.56 181 ASP A N 1
ATOM 1420 C CA . ASP A 1 181 ? 11.742 -1.991 14.062 1 82.56 181 ASP A CA 1
ATOM 1421 C C . ASP A 1 181 ? 10.727 -3.131 14.125 1 82.56 181 ASP A C 1
ATOM 1423 O O . ASP A 1 181 ? 10.758 -3.941 15.055 1 82.56 181 ASP A O 1
ATOM 1427 N N . THR A 1 182 ? 9.844 -3.281 13.195 1 76.06 182 THR A N 1
ATOM 1428 C CA . THR A 1 182 ? 8.703 -4.184 13.273 1 76.06 182 THR A CA 1
ATOM 1429 C C . THR A 1 182 ? 9.07 -5.57 12.75 1 76.06 182 THR A C 1
ATOM 1431 O O . THR A 1 182 ? 8.547 -6.578 13.227 1 76.06 182 THR A O 1
ATOM 1434 N N . ARG A 1 183 ? 9.977 -5.652 11.867 1 66.5 183 ARG A N 1
ATOM 1435 C CA . ARG A 1 183 ? 10.211 -6.934 11.211 1 66.5 183 ARG A CA 1
ATOM 1436 C C . ARG A 1 183 ? 11.469 -7.602 11.742 1 66.5 183 ARG A C 1
ATOM 1438 O O . ARG A 1 183 ? 11.828 -8.703 11.312 1 66.5 183 ARG A O 1
ATOM 1445 N N . ARG A 1 184 ? 12.055 -7.066 12.641 1 72 184 ARG A N 1
ATOM 1446 C CA . ARG A 1 184 ? 13.297 -7.605 13.188 1 72 184 ARG A CA 1
ATOM 1447 C C . ARG A 1 184 ? 14.195 -8.133 12.078 1 72 184 ARG A C 1
ATOM 1449 O O . ARG A 1 184 ? 14.586 -9.305 12.086 1 72 184 ARG A O 1
ATOM 1456 N N . LEU A 1 185 ? 14.562 -7.27 11.203 1 73.69 185 LEU A N 1
ATOM 1457 C CA . LEU A 1 185 ? 15.273 -7.641 9.984 1 73.69 185 LEU A CA 1
ATOM 1458 C C . LEU A 1 185 ? 16.656 -8.188 10.312 1 73.69 185 LEU A C 1
ATOM 1460 O O . LEU A 1 185 ? 17.281 -7.773 11.289 1 73.69 185 LEU A O 1
ATOM 1464 N N . GLY A 1 186 ? 17.047 -9.125 9.555 1 75.56 186 GLY A N 1
ATOM 1465 C CA . GLY A 1 186 ? 18.391 -9.68 9.617 1 75.56 186 GLY A CA 1
ATOM 1466 C C . GLY A 1 186 ? 18.922 -10.109 8.266 1 75.56 186 GLY A C 1
ATOM 1467 O O . GLY A 1 186 ? 18.219 -10.023 7.258 1 75.56 186 GLY A O 1
ATOM 1468 N N . GLY A 1 187 ? 20.203 -10.305 8.195 1 79 187 GLY A N 1
ATOM 1469 C CA . GLY A 1 187 ? 20.812 -10.812 6.98 1 79 187 GLY A CA 1
ATOM 1470 C C . GLY A 1 187 ? 20.75 -9.836 5.824 1 79 187 GLY A C 1
ATOM 1471 O O . GLY A 1 187 ? 21.078 -8.656 5.984 1 79 187 GLY A O 1
ATOM 1472 N N . VAL A 1 188 ? 20.359 -10.297 4.684 1 80.5 188 VAL A N 1
ATOM 1473 C CA . VAL A 1 188 ? 20.391 -9.516 3.451 1 80.5 188 VAL A CA 1
ATOM 1474 C C . VAL A 1 188 ? 19.25 -8.492 3.471 1 80.5 188 VAL A C 1
ATOM 1476 O O . VAL A 1 188 ? 19.375 -7.402 2.914 1 80.5 188 VAL A O 1
ATOM 1479 N N . THR A 1 189 ? 18.234 -8.875 4.188 1 84.88 189 THR A N 1
ATOM 1480 C CA . THR A 1 189 ? 17.109 -7.953 4.266 1 84.88 189 THR A CA 1
ATOM 1481 C C . THR A 1 189 ? 17.5 -6.699 5.051 1 84.88 189 THR A C 1
ATOM 1483 O O . THR A 1 189 ? 17.062 -5.598 4.723 1 84.88 189 THR A O 1
ATOM 1486 N N . LEU A 1 190 ? 18.297 -6.883 6.125 1 88.56 190 LEU A N 1
ATOM 1487 C CA . LEU A 1 190 ? 18.781 -5.742 6.891 1 88.56 190 LEU A CA 1
ATOM 1488 C C . LEU A 1 190 ? 19.75 -4.902 6.059 1 88.56 190 LEU A C 1
ATOM 1490 O O . LEU A 1 190 ? 19.703 -3.67 6.105 1 88.56 190 LEU A O 1
ATOM 1494 N N . ALA A 1 191 ? 20.594 -5.582 5.332 1 86.88 191 ALA A N 1
ATOM 1495 C CA . ALA A 1 191 ? 21.547 -4.883 4.465 1 86.88 191 ALA A CA 1
ATOM 1496 C C . ALA A 1 191 ? 20.812 -4.051 3.416 1 86.88 191 ALA A C 1
ATOM 1498 O O . ALA A 1 191 ? 21.203 -2.924 3.115 1 86.88 191 ALA A O 1
ATOM 1499 N N . GLU A 1 192 ? 19.812 -4.613 2.887 1 89.19 192 GLU A N 1
ATOM 1500 C CA . GLU A 1 192 ? 19.016 -3.908 1.897 1 89.19 192 GLU A CA 1
ATOM 1501 C C . GLU A 1 192 ? 18.312 -2.699 2.516 1 89.19 192 GLU A C 1
ATOM 1503 O O . GLU A 1 192 ? 18.25 -1.631 1.904 1 89.19 192 GLU A O 1
ATOM 1508 N N . ASN A 1 193 ? 17.781 -2.873 3.676 1 92.31 193 ASN A N 1
ATOM 1509 C CA . ASN A 1 193 ? 17.141 -1.771 4.391 1 92.31 193 ASN A CA 1
ATOM 1510 C C . ASN A 1 193 ? 18.109 -0.613 4.605 1 92.31 193 ASN A C 1
ATOM 1512 O O . ASN A 1 193 ? 17.781 0.542 4.34 1 92.31 193 ASN A O 1
ATOM 1516 N N . GLU A 1 194 ? 19.312 -0.92 5.059 1 92.69 194 GLU A N 1
ATOM 1517 C CA . GLU A 1 194 ? 20.328 0.103 5.316 1 92.69 194 GLU A CA 1
ATOM 1518 C C . GLU A 1 194 ? 20.734 0.806 4.027 1 92.69 194 GLU A C 1
ATOM 1520 O O . GLU A 1 194 ? 20.938 2.021 4.012 1 92.69 194 GLU A O 1
ATOM 1525 N N . ARG A 1 195 ? 20.875 0.064 3.039 1 92.81 195 ARG A N 1
ATOM 1526 C CA . ARG A 1 195 ? 21.234 0.636 1.745 1 92.81 195 ARG A CA 1
ATOM 1527 C C . ARG A 1 195 ? 20.172 1.62 1.268 1 92.81 195 ARG A C 1
ATOM 1529 O O . ARG A 1 195 ? 20.5 2.68 0.729 1 92.81 195 ARG A O 1
ATOM 1536 N N . ARG A 1 196 ? 18.953 1.257 1.467 1 94.19 196 ARG A N 1
ATOM 1537 C CA . ARG A 1 196 ? 17.844 2.119 1.047 1 94.19 196 ARG A CA 1
ATOM 1538 C C . ARG A 1 196 ? 17.812 3.398 1.874 1 94.19 196 ARG A C 1
ATOM 1540 O O . ARG A 1 196 ? 17.562 4.48 1.34 1 94.19 196 ARG A O 1
ATOM 1547 N N . ILE A 1 197 ? 18.062 3.309 3.174 1 96.19 197 ILE A N 1
ATOM 1548 C CA . ILE A 1 197 ? 18.109 4.496 4.02 1 96.19 197 ILE A CA 1
ATOM 1549 C C . ILE A 1 197 ? 19.25 5.41 3.553 1 96.19 197 ILE A C 1
ATOM 1551 O O . ILE A 1 197 ? 19.062 6.625 3.432 1 96.19 197 ILE A O 1
ATOM 1555 N N . LEU A 1 198 ? 20.344 4.789 3.314 1 95.88 198 LEU A N 1
ATOM 1556 C CA . LEU A 1 198 ? 21.516 5.539 2.863 1 95.88 198 LEU A CA 1
ATOM 1557 C C . LEU A 1 198 ? 21.219 6.262 1.552 1 95.88 198 LEU A C 1
ATOM 1559 O O . LEU A 1 198 ? 21.594 7.418 1.377 1 95.88 198 LEU A O 1
ATOM 1563 N N . ALA A 1 199 ? 20.547 5.586 0.664 1 95.56 199 ALA A N 1
ATOM 1564 C CA . ALA A 1 199 ? 20.203 6.18 -0.622 1 95.56 199 ALA A CA 1
ATOM 1565 C C . ALA A 1 199 ? 19.25 7.367 -0.437 1 95.56 199 ALA A C 1
ATOM 1567 O O . ALA A 1 199 ? 19.375 8.383 -1.126 1 95.56 199 ALA A O 1
ATOM 1568 N N . GLU A 1 200 ? 18.297 7.266 0.451 1 96.69 200 GLU A N 1
ATOM 1569 C CA . GLU A 1 200 ? 17.359 8.352 0.721 1 96.69 200 GLU A CA 1
ATOM 1570 C C . GLU A 1 200 ? 18.062 9.555 1.339 1 96.69 200 GLU A C 1
ATOM 1572 O O . GLU A 1 200 ? 17.75 10.703 1.029 1 96.69 200 GLU A O 1
ATOM 1577 N N . ILE A 1 201 ? 19.031 9.297 2.219 1 97.38 201 ILE A N 1
ATOM 1578 C CA . ILE A 1 201 ? 19.781 10.375 2.84 1 97.38 201 ILE A CA 1
ATOM 1579 C C . ILE A 1 201 ? 20.641 11.07 1.791 1 97.38 201 ILE A C 1
ATOM 1581 O O . ILE A 1 201 ? 20.781 12.297 1.799 1 97.38 201 ILE A O 1
ATOM 1585 N N . ASP A 1 202 ? 21.203 10.281 0.942 1 96.62 202 ASP A N 1
ATOM 1586 C CA . ASP A 1 202 ? 21.969 10.859 -0.16 1 96.62 202 ASP A CA 1
ATOM 1587 C C . ASP A 1 202 ? 21.094 11.773 -1.019 1 96.62 202 ASP A C 1
ATOM 1589 O O . ASP A 1 202 ? 21.531 12.859 -1.414 1 96.62 202 ASP A O 1
ATOM 1593 N N . THR A 1 203 ? 19.922 11.289 -1.286 1 96.25 203 THR A N 1
ATOM 1594 C CA . THR A 1 203 ? 18.984 12.094 -2.049 1 96.25 203 THR A CA 1
ATOM 1595 C C . THR A 1 203 ? 18.656 13.391 -1.318 1 96.25 203 THR A C 1
ATOM 1597 O O . THR A 1 203 ? 18.625 14.461 -1.933 1 96.25 203 THR A O 1
ATOM 1600 N N . MET A 1 204 ? 18.422 13.328 -0.067 1 95.81 204 MET A N 1
ATOM 1601 C CA . MET A 1 204 ? 18.156 14.516 0.738 1 95.81 204 MET A CA 1
ATOM 1602 C C . MET A 1 204 ? 19.328 15.5 0.667 1 95.81 204 MET A C 1
ATOM 1604 O O . MET A 1 204 ? 19.125 16.703 0.501 1 95.81 204 MET A O 1
ATOM 1608 N N . TRP A 1 205 ? 20.516 14.992 0.753 1 96.12 205 TRP A N 1
ATOM 1609 C CA . TRP A 1 205 ? 21.719 15.797 0.715 1 96.12 205 TRP A CA 1
ATOM 1610 C C . TRP A 1 205 ? 21.875 16.5 -0.632 1 96.12 205 TRP A C 1
ATOM 1612 O O . TRP A 1 205 ? 22.281 17.656 -0.694 1 96.12 205 TRP A O 1
ATOM 1622 N N . ARG A 1 206 ? 21.438 15.844 -1.661 1 95.62 206 ARG A N 1
ATOM 1623 C CA . ARG A 1 206 ? 21.641 16.359 -3.012 1 95.62 206 ARG A CA 1
ATOM 1624 C C . ARG A 1 206 ? 20.453 17.219 -3.455 1 95.62 206 ARG A C 1
ATOM 1626 O O . ARG A 1 206 ? 20.5 17.859 -4.508 1 95.62 206 ARG A O 1
ATOM 1633 N N . THR A 1 207 ? 19.422 17.219 -2.715 1 94.56 207 THR A N 1
ATOM 1634 C CA . THR A 1 207 ? 18.25 18.062 -2.998 1 94.56 207 THR A CA 1
ATOM 1635 C C . THR A 1 207 ? 18.469 19.469 -2.471 1 94.56 207 THR A C 1
ATOM 1637 O O . THR A 1 207 ? 18.922 19.656 -1.346 1 94.56 207 THR A O 1
ATOM 1640 N N . ALA A 1 208 ? 18.141 20.406 -3.285 1 90.06 208 ALA A N 1
ATOM 1641 C CA . ALA A 1 208 ? 18.25 21.781 -2.826 1 90.06 208 ALA A CA 1
ATOM 1642 C C . ALA A 1 208 ? 17.312 22.047 -1.65 1 90.06 208 ALA A C 1
ATOM 1644 O O . ALA A 1 208 ? 16.109 21.797 -1.745 1 90.06 208 ALA A O 1
ATOM 1645 N N . PRO A 1 209 ? 17.859 22.438 -0.588 1 83.94 209 PRO A N 1
ATOM 1646 C CA . PRO A 1 209 ? 17 22.656 0.588 1 83.94 209 PRO A CA 1
ATOM 1647 C C . PRO A 1 209 ? 16.062 23.844 0.429 1 83.94 209 PRO A C 1
ATOM 1649 O O . PRO A 1 209 ? 14.992 23.859 1.049 1 83.94 209 PRO A O 1
ATOM 1652 N N . VAL A 1 210 ? 16.5 24.828 -0.308 1 80.5 210 VAL A N 1
ATOM 1653 C CA . VAL A 1 210 ? 15.711 26.047 -0.482 1 80.5 210 VAL A CA 1
ATOM 1654 C C . VAL A 1 210 ? 15.086 26.062 -1.877 1 80.5 210 VAL A C 1
ATOM 1656 O O . VAL A 1 210 ? 15.742 25.703 -2.857 1 80.5 210 VAL A O 1
ATOM 1659 N N . ARG A 1 211 ? 13.797 26.469 -1.939 1 78.12 211 ARG A N 1
ATOM 1660 C CA . ARG A 1 211 ? 13.109 26.562 -3.219 1 78.12 211 ARG A CA 1
ATOM 1661 C C . ARG A 1 211 ? 13.703 27.672 -4.074 1 78.12 211 ARG A C 1
ATOM 1663 O O . ARG A 1 211 ? 14.18 28.688 -3.551 1 78.12 211 ARG A O 1
ATOM 1670 N N . THR A 1 212 ? 13.641 27.453 -5.281 1 72.44 212 THR A N 1
ATOM 1671 C CA . THR A 1 212 ? 14.133 28.469 -6.207 1 72.44 212 THR A CA 1
ATOM 1672 C C . THR A 1 212 ? 13.062 29.516 -6.492 1 72.44 212 THR A C 1
ATOM 1674 O O . THR A 1 212 ? 13.375 30.656 -6.859 1 72.44 212 THR A O 1
ATOM 1677 N N . SER A 1 213 ? 11.852 29.016 -6.355 1 74.56 213 SER A N 1
ATOM 1678 C CA . SER A 1 213 ? 10.75 29.938 -6.633 1 74.56 213 SER A CA 1
ATOM 1679 C C . SER A 1 213 ? 9.656 29.828 -5.578 1 74.56 213 SER A C 1
ATOM 1681 O O . SER A 1 213 ? 9.516 28.781 -4.934 1 74.56 213 SER A O 1
ATOM 1683 N N . LYS A 1 214 ? 8.992 30.984 -5.391 1 76 214 LYS A N 1
ATOM 1684 C CA . LYS A 1 214 ? 7.887 31 -4.438 1 76 214 LYS A CA 1
ATOM 1685 C C . LYS A 1 214 ? 6.77 30.062 -4.875 1 76 214 LYS A C 1
ATOM 1687 O O . LYS A 1 214 ? 6.438 29.984 -6.062 1 76 214 LYS A O 1
ATOM 1692 N N . PRO A 1 215 ? 6.234 29.359 -4.012 1 80.06 215 PRO A N 1
ATOM 1693 C CA . PRO A 1 215 ? 5.102 28.5 -4.371 1 80.06 215 PRO A CA 1
ATOM 1694 C C . PRO A 1 215 ? 3.84 29.297 -4.691 1 80.06 215 PRO A C 1
ATOM 1696 O O . PRO A 1 215 ? 3.594 30.344 -4.086 1 80.06 215 PRO A O 1
ATOM 1699 N N . SER A 1 216 ? 3.139 28.844 -5.598 1 83.88 216 SER A N 1
ATOM 1700 C CA . SER A 1 216 ? 1.822 29.406 -5.875 1 83.88 216 SER A CA 1
ATOM 1701 C C . SER A 1 216 ? 0.793 28.938 -4.848 1 83.88 216 SER A C 1
ATOM 1703 O O . SER A 1 216 ? 1.064 28.031 -4.055 1 83.88 216 SER A O 1
ATOM 1705 N N . VAL A 1 217 ? -0.34 29.609 -4.789 1 89.62 217 VAL A N 1
ATOM 1706 C CA . VAL A 1 217 ? -1.432 29.219 -3.908 1 89.62 217 VAL A CA 1
ATOM 1707 C C . VAL A 1 217 ? -1.842 27.781 -4.219 1 89.62 217 VAL A C 1
ATOM 1709 O O . VAL A 1 217 ? -2.096 26.984 -3.305 1 89.62 217 VAL A O 1
ATOM 1712 N N . ILE A 1 218 ? -1.821 27.438 -5.473 1 90.06 218 ILE A N 1
ATOM 1713 C CA . ILE A 1 218 ? -2.23 26.094 -5.898 1 90.06 218 ILE A CA 1
ATOM 1714 C C . ILE A 1 218 ? -1.203 25.078 -5.434 1 90.06 218 ILE A C 1
ATOM 1716 O O . ILE A 1 218 ? -1.559 23.953 -5.074 1 90.06 218 ILE A O 1
ATOM 1720 N N . ASP A 1 219 ? 0.016 25.406 -5.395 1 84.5 219 ASP A N 1
ATOM 1721 C CA . ASP A 1 219 ? 1.05 24.516 -4.875 1 84.5 219 ASP A CA 1
ATOM 1722 C C . ASP A 1 219 ? 0.807 24.188 -3.402 1 84.5 219 ASP A C 1
ATOM 1724 O O . ASP A 1 219 ? 1.052 23.078 -2.959 1 84.5 219 ASP A O 1
ATOM 1728 N N . GLU A 1 220 ? 0.385 25.203 -2.701 1 86.44 220 GLU A N 1
ATOM 1729 C CA . GLU A 1 220 ? 0.08 25 -1.289 1 86.44 220 GLU A CA 1
ATOM 1730 C C . GLU A 1 220 ? -1.109 24.062 -1.113 1 86.44 220 GLU A C 1
ATOM 1732 O O . GLU A 1 220 ? -1.122 23.219 -0.202 1 86.44 220 GLU A O 1
ATOM 1737 N N . VAL A 1 221 ? -2.102 24.25 -2.018 1 90.69 221 VAL A N 1
ATOM 1738 C CA . VAL A 1 221 ? -3.256 23.359 -1.991 1 90.69 221 VAL A CA 1
ATOM 1739 C C . VAL A 1 221 ? -2.801 21.922 -2.223 1 90.69 221 VAL A C 1
ATOM 1741 O O . VAL A 1 221 ? -3.215 21.016 -1.501 1 90.69 221 VAL A O 1
ATOM 1744 N N . LYS A 1 222 ? -1.908 21.75 -3.15 1 87.75 222 LYS A N 1
ATOM 1745 C CA . LYS A 1 222 ? -1.427 20.406 -3.494 1 87.75 222 LYS A CA 1
ATOM 1746 C C . LYS A 1 222 ? -0.679 19.781 -2.322 1 87.75 222 LYS A C 1
ATOM 1748 O O . LYS A 1 222 ? -0.747 18.562 -2.119 1 87.75 222 LYS A O 1
ATOM 1753 N N . THR A 1 223 ? 0.014 20.531 -1.597 1 84 223 THR A N 1
ATOM 1754 C CA . THR A 1 223 ? 0.744 20.031 -0.436 1 84 223 THR A CA 1
ATOM 1755 C C . THR A 1 223 ? -0.218 19.469 0.605 1 84 223 THR A C 1
ATOM 1757 O O . THR A 1 223 ? -0 18.375 1.131 1 84 223 THR A O 1
ATOM 1760 N N . VAL A 1 224 ? -1.254 20.188 0.837 1 88.06 224 VAL A N 1
ATOM 1761 C CA . VAL A 1 224 ? -2.23 19.75 1.829 1 88.06 224 VAL A CA 1
ATOM 1762 C C . VAL A 1 224 ? -2.963 18.5 1.322 1 88.06 224 VAL A C 1
ATOM 1764 O O . VAL A 1 224 ? -3.291 17.609 2.104 1 88.06 224 VAL A O 1
ATOM 1767 N N . MET A 1 225 ? -3.227 18.469 -0.006 1 91.44 225 MET A N 1
ATOM 1768 C CA . MET A 1 225 ? -3.869 17.297 -0.582 1 91.44 225 MET A CA 1
ATOM 1769 C C . MET A 1 225 ? -2.984 16.062 -0.427 1 91.44 225 MET A C 1
ATOM 1771 O O . MET A 1 225 ? -3.484 14.953 -0.262 1 91.44 225 MET A O 1
ATOM 1775 N N . GLY A 1 226 ? -1.721 16.297 -0.423 1 87.25 226 GLY A N 1
ATOM 1776 C CA . GLY A 1 226 ? -0.802 15.195 -0.169 1 87.25 226 GLY A CA 1
ATOM 1777 C C . GLY A 1 226 ? -0.975 14.578 1.206 1 87.25 226 GLY A C 1
ATOM 1778 O O . GLY A 1 226 ? -0.939 13.352 1.353 1 87.25 226 GLY A O 1
ATOM 1779 N N . VAL A 1 227 ? -1.194 15.383 2.174 1 88.38 227 VAL A N 1
ATOM 1780 C CA . VAL A 1 227 ? -1.414 14.914 3.537 1 88.38 227 VAL A CA 1
ATOM 1781 C C . VAL A 1 227 ? -2.746 14.164 3.619 1 88.38 227 VAL A C 1
ATOM 1783 O O . VAL A 1 227 ? -2.854 13.148 4.305 1 88.38 227 VAL A O 1
ATOM 1786 N N . PHE A 1 228 ? -3.68 14.688 2.908 1 91.62 228 PHE A N 1
ATOM 1787 C CA . PHE A 1 228 ? -4.984 14.031 2.869 1 91.62 228 PHE A CA 1
ATOM 1788 C C . PHE A 1 228 ? -4.871 12.633 2.289 1 91.62 228 PHE A C 1
ATOM 1790 O O . PHE A 1 228 ? -5.309 11.656 2.908 1 91.62 228 PHE A O 1
ATOM 1797 N N . ASP A 1 229 ? -4.293 12.57 1.168 1 90.94 229 ASP A N 1
ATOM 1798 C CA . ASP A 1 229 ? -4.207 11.297 0.461 1 90.94 229 ASP A CA 1
ATOM 1799 C C . ASP A 1 229 ? -3.412 10.273 1.267 1 90.94 229 ASP A C 1
ATOM 1801 O O . ASP A 1 229 ? -3.76 9.086 1.295 1 90.94 229 ASP A O 1
ATOM 1805 N N . ALA A 1 230 ? -2.494 10.781 1.924 1 86.69 230 ALA A N 1
ATOM 1806 C CA . ALA A 1 230 ? -1.566 9.867 2.582 1 86.69 230 ALA A CA 1
ATOM 1807 C C . ALA A 1 230 ? -2.088 9.453 3.955 1 86.69 230 ALA A C 1
ATOM 1809 O O . ALA A 1 230 ? -1.816 8.344 4.422 1 86.69 230 ALA A O 1
ATOM 1810 N N . VAL A 1 231 ? -2.844 10.344 4.625 1 91.12 231 VAL A N 1
ATOM 1811 C CA . VAL A 1 231 ? -3.098 10.086 6.035 1 91.12 231 VAL A CA 1
ATOM 1812 C C . VAL A 1 231 ? -4.57 10.32 6.352 1 91.12 231 VAL A C 1
ATOM 1814 O O . VAL A 1 231 ? -5.277 9.406 6.785 1 91.12 231 VAL A O 1
ATOM 1817 N N . LEU A 1 232 ? -5.133 11.445 6.066 1 93.44 232 LEU A N 1
ATOM 1818 C CA . LEU A 1 232 ? -6.387 11.914 6.645 1 93.44 232 LEU A CA 1
ATOM 1819 C C . LEU A 1 232 ? -7.566 11.117 6.102 1 93.44 232 LEU A C 1
ATOM 1821 O O . LEU A 1 232 ? -8.562 10.922 6.801 1 93.44 232 LEU A O 1
ATOM 1825 N N . VAL A 1 233 ? -7.41 10.688 4.875 1 92.56 233 VAL A N 1
ATOM 1826 C CA . VAL A 1 233 ? -8.5 9.953 4.238 1 92.56 233 VAL A CA 1
ATOM 1827 C C . VAL A 1 233 ? -8.875 8.742 5.086 1 92.56 233 VAL A C 1
ATOM 1829 O O . VAL A 1 233 ? -10.055 8.398 5.195 1 92.56 233 VAL A O 1
ATOM 1832 N N . ASP A 1 234 ? -7.957 8.164 5.734 1 91.75 234 ASP A N 1
ATOM 1833 C CA . ASP A 1 234 ? -8.203 6.93 6.473 1 91.75 234 ASP A CA 1
ATOM 1834 C C . ASP A 1 234 ? -8.32 7.195 7.969 1 91.75 234 ASP A C 1
ATOM 1836 O O . ASP A 1 234 ? -9.102 6.535 8.664 1 91.75 234 ASP A O 1
ATOM 1840 N N . VAL A 1 235 ? -7.629 8.164 8.477 1 93.69 235 VAL A N 1
ATOM 1841 C CA . VAL A 1 235 ? -7.461 8.352 9.914 1 93.69 235 VAL A CA 1
ATOM 1842 C C . VAL A 1 235 ? -8.789 8.766 10.539 1 93.69 235 VAL A C 1
ATOM 1844 O O . VAL A 1 235 ? -9.117 8.352 11.656 1 93.69 235 VAL A O 1
ATOM 1847 N N . PHE A 1 236 ? -9.578 9.578 9.891 1 94.38 236 PHE A N 1
ATOM 1848 C CA . PHE A 1 236 ? -10.836 10.016 10.477 1 94.38 236 PHE A CA 1
ATOM 1849 C C . PHE A 1 236 ? -11.773 8.836 10.711 1 94.38 236 PHE A C 1
ATOM 1851 O O . PHE A 1 236 ? -12.32 8.68 11.797 1 94.38 236 PHE A O 1
ATOM 1858 N N . GLY A 1 237 ? -11.867 8.039 9.68 1 93.19 237 GLY A N 1
ATOM 1859 C CA . GLY A 1 237 ? -12.68 6.84 9.82 1 93.19 237 GLY A CA 1
ATOM 1860 C C . GLY A 1 237 ? -12.172 5.898 10.898 1 93.19 237 GLY A C 1
ATOM 1861 O O . GLY A 1 237 ? -12.961 5.277 11.609 1 93.19 237 GLY A O 1
ATOM 1862 N N . ASP A 1 238 ? -10.906 5.844 11.023 1 92.62 238 ASP A N 1
ATOM 1863 C CA . ASP A 1 238 ? -10.289 4.977 12.031 1 92.62 238 ASP A CA 1
ATOM 1864 C C . ASP A 1 238 ? -10.625 5.453 13.445 1 92.62 238 ASP A C 1
ATOM 1866 O O . ASP A 1 238 ? -10.859 4.637 14.336 1 92.62 238 ASP A O 1
ATOM 1870 N N . VAL A 1 239 ? -10.602 6.719 13.609 1 92.94 239 VAL A N 1
ATOM 1871 C CA . VAL A 1 239 ? -10.906 7.285 14.922 1 92.94 239 VAL A CA 1
ATOM 1872 C C . VAL A 1 239 ? -12.367 7.016 15.273 1 92.94 239 VAL A C 1
ATOM 1874 O O . VAL A 1 239 ? -12.68 6.68 16.422 1 92.94 239 VAL A O 1
ATOM 1877 N N . TYR A 1 240 ? -13.297 7.133 14.305 1 94.75 240 TYR A N 1
ATOM 1878 C CA . TYR A 1 240 ? -14.703 6.812 14.531 1 94.75 240 TYR A CA 1
ATOM 1879 C C . TYR A 1 240 ? -14.875 5.352 14.93 1 94.75 240 TYR A C 1
ATOM 1881 O O . TYR A 1 240 ? -15.625 5.035 15.859 1 94.75 240 TYR A O 1
ATOM 1889 N N . ARG A 1 241 ? -14.172 4.555 14.18 1 93.31 241 ARG A N 1
ATOM 1890 C CA . ARG A 1 241 ? -14.258 3.119 14.422 1 93.31 241 ARG A CA 1
ATOM 1891 C C . ARG A 1 241 ? -13.742 2.768 15.812 1 93.31 241 ARG A C 1
ATOM 1893 O O . ARG A 1 241 ? -14.336 1.944 16.516 1 93.31 241 ARG A O 1
ATOM 1900 N N . ARG A 1 242 ? -12.68 3.344 16.203 1 89.88 242 ARG A N 1
ATOM 1901 C CA . ARG A 1 242 ? -12.117 3.096 17.516 1 89.88 242 ARG A CA 1
ATOM 1902 C C . ARG A 1 242 ? -13.109 3.48 18.609 1 89.88 242 ARG A C 1
ATOM 1904 O O . ARG A 1 242 ? -13.266 2.758 19.609 1 89.88 242 ARG A O 1
ATOM 1911 N N . LEU A 1 243 ? -13.695 4.602 18.406 1 90.31 243 LEU A N 1
ATOM 1912 C CA . LEU A 1 243 ? -14.719 5.031 19.359 1 90.31 243 LEU A CA 1
ATOM 1913 C C . LEU A 1 243 ? -15.875 4.035 19.406 1 90.31 243 LEU A C 1
ATOM 1915 O O . LEU A 1 243 ? -16.344 3.678 20.484 1 90.31 243 LEU A O 1
ATOM 1919 N N . ASP A 1 244 ? -16.25 3.615 18.266 1 91 244 ASP A N 1
ATOM 1920 C CA . ASP A 1 244 ? -17.344 2.654 18.156 1 91 244 ASP A CA 1
ATOM 1921 C C . ASP A 1 244 ? -16.984 1.326 18.812 1 91 244 ASP A C 1
ATOM 1923 O O . ASP A 1 244 ? -17.797 0.726 19.516 1 91 244 ASP A O 1
ATOM 1927 N N . ASP A 1 245 ? -15.828 0.841 18.547 1 88.56 245 ASP A N 1
ATOM 1928 C CA . ASP A 1 245 ? -15.352 -0.417 19.109 1 88.56 245 ASP A CA 1
ATOM 1929 C C . ASP A 1 245 ? -15.32 -0.362 20.625 1 88.56 245 ASP A C 1
ATOM 1931 O O . ASP A 1 245 ? -15.641 -1.348 21.297 1 88.56 245 ASP A O 1
ATOM 1935 N N . TRP A 1 246 ? -14.961 0.721 21.078 1 84.88 246 TRP A N 1
ATOM 1936 C CA . TRP A 1 246 ? -14.906 0.873 22.531 1 84.88 246 TRP A CA 1
ATOM 1937 C C . TRP A 1 246 ? -16.312 0.935 23.125 1 84.88 246 TRP A C 1
ATOM 1939 O O . TRP A 1 246 ? -16.578 0.303 24.156 1 84.88 246 TRP A O 1
ATOM 1949 N N . LEU A 1 247 ? -17.172 1.673 22.5 1 86.44 247 LEU A N 1
ATOM 1950 C CA . LEU A 1 247 ? -18.516 1.894 23.016 1 86.44 247 LEU A CA 1
ATOM 1951 C C . LEU A 1 247 ? -19.344 0.615 22.953 1 86.44 247 LEU A C 1
ATOM 1953 O O . LEU A 1 247 ? -20.156 0.337 23.844 1 86.44 247 LEU A O 1
ATOM 1957 N N . LEU A 1 248 ? -19.125 -0.156 21.891 1 89.38 248 LEU A N 1
ATOM 1958 C CA . LEU A 1 248 ? -20 -1.291 21.609 1 89.38 248 LEU A CA 1
ATOM 1959 C C . LEU A 1 248 ? -19.328 -2.6 22.031 1 89.38 248 LEU A C 1
ATOM 1961 O O . LEU A 1 248 ? -20 -3.621 22.188 1 89.38 248 LEU A O 1
ATOM 1965 N N . ALA A 1 249 ? -18.047 -2.637 22.156 1 86.12 249 ALA A N 1
ATOM 1966 C CA . ALA A 1 249 ? -17.281 -3.811 22.562 1 86.12 249 ALA A CA 1
ATOM 1967 C C . ALA A 1 249 ? -17.594 -5.008 21.672 1 86.12 249 ALA A C 1
ATOM 1969 O O . ALA A 1 249 ? -17.484 -4.926 20.453 1 86.12 249 ALA A O 1
ATOM 1970 N N . GLU A 1 250 ? -18.266 -6.039 22.172 1 83.38 250 GLU A N 1
ATOM 1971 C CA . GLU A 1 250 ? -18.5 -7.293 21.469 1 83.38 250 GLU A CA 1
ATOM 1972 C C . GLU A 1 250 ? -19.562 -7.117 20.375 1 83.38 250 GLU A C 1
ATOM 1974 O O . GLU A 1 250 ? -19.609 -7.902 19.422 1 83.38 250 GLU A O 1
ATOM 1979 N N . ASP A 1 251 ? -20.266 -6.059 20.484 1 89.88 251 ASP A N 1
ATOM 1980 C CA . ASP A 1 251 ? -21.328 -5.848 19.516 1 89.88 251 ASP A CA 1
ATOM 1981 C C . ASP A 1 251 ? -20.844 -5.039 18.312 1 89.88 251 ASP A C 1
ATOM 1983 O O . ASP A 1 251 ? -21.562 -4.898 17.328 1 89.88 251 ASP A O 1
ATOM 1987 N N . ALA A 1 252 ? -19.641 -4.586 18.484 1 89.5 252 ALA A N 1
ATOM 1988 C CA . ALA A 1 252 ? -19.094 -3.797 17.375 1 89.5 252 ALA A CA 1
ATOM 1989 C C . ALA A 1 252 ? -19.094 -4.594 16.078 1 89.5 252 ALA A C 1
ATOM 1991 O O . ALA A 1 252 ? -18.703 -5.762 16.047 1 89.5 252 ALA A O 1
ATOM 1992 N N . GLY A 1 253 ? -19.641 -4.004 15.023 1 88.12 253 GLY A N 1
ATOM 1993 C CA . GLY A 1 253 ? -19.719 -4.648 13.727 1 88.12 253 GLY A CA 1
ATOM 1994 C C . GLY A 1 253 ? -20.984 -5.453 13.523 1 88.12 253 GLY A C 1
ATOM 1995 O O . GLY A 1 253 ? -21.312 -5.848 12.398 1 88.12 253 GLY A O 1
ATOM 1996 N N . ARG A 1 254 ? -21.766 -5.707 14.609 1 91.75 254 ARG A N 1
ATOM 1997 C CA . ARG A 1 254 ? -22.984 -6.516 14.523 1 91.75 254 ARG A CA 1
ATOM 1998 C C . ARG A 1 254 ? -24.219 -5.645 14.617 1 91.75 254 ARG A C 1
ATOM 2000 O O . ARG A 1 254 ? -25.328 -6.082 14.25 1 91.75 254 ARG A O 1
ATOM 2007 N N . VAL A 1 255 ? -23.969 -4.492 15.211 1 94.25 255 VAL A N 1
ATOM 2008 C CA . VAL A 1 255 ? -25.062 -3.551 15.352 1 94.25 255 VAL A CA 1
ATOM 2009 C C . VAL A 1 255 ? -24.688 -2.209 14.727 1 94.25 255 VAL A C 1
ATOM 2011 O O . VAL A 1 255 ? -23.516 -1.983 14.391 1 94.25 255 VAL A O 1
ATOM 2014 N N . ALA A 1 256 ? -25.641 -1.39 14.539 1 94.69 256 ALA A N 1
ATOM 2015 C CA . ALA A 1 256 ? -25.406 -0.077 13.945 1 94.69 256 ALA A CA 1
ATOM 2016 C C . ALA A 1 256 ? -24.406 0.728 14.773 1 94.69 256 ALA A C 1
ATOM 2018 O O . ALA A 1 256 ? -24.453 0.703 16 1 94.69 256 ALA A O 1
ATOM 2019 N N . PRO A 1 257 ? -23.469 1.438 14.172 1 93.31 257 PRO A N 1
ATOM 2020 C CA . PRO A 1 257 ? -22.484 2.252 14.914 1 93.31 257 PRO A CA 1
ATOM 2021 C C . PRO A 1 257 ? -23.141 3.383 15.695 1 93.31 257 PRO A C 1
ATOM 2023 O O . PRO A 1 257 ? -24.156 3.941 15.258 1 93.31 257 PRO A O 1
ATOM 2026 N N . VAL A 1 258 ? -22.5 3.713 16.797 1 90.56 258 VAL A N 1
ATOM 2027 C CA . VAL A 1 258 ? -22.969 4.805 17.641 1 90.56 258 VAL A CA 1
ATOM 2028 C C . VAL A 1 258 ? -22.172 6.07 17.344 1 90.56 258 VAL A C 1
ATOM 2030 O O . VAL A 1 258 ? -22.672 7.184 17.5 1 90.56 258 VAL A O 1
ATOM 2033 N N . ALA A 1 259 ? -20.953 5.852 16.938 1 88.5 259 ALA A N 1
ATOM 2034 C CA . ALA A 1 259 ? -20.062 6.98 16.641 1 88.5 259 ALA A CA 1
ATOM 2035 C C . ALA A 1 259 ? -20.562 7.746 15.414 1 88.5 259 ALA A C 1
ATOM 2037 O O . ALA A 1 259 ? -20.797 7.156 14.359 1 88.5 259 ALA A O 1
ATOM 2038 N N . LYS A 1 260 ? -20.75 9.055 15.555 1 92.44 260 LYS A N 1
ATOM 2039 C CA . LYS A 1 260 ? -21.062 9.953 14.445 1 92.44 260 LYS A CA 1
ATOM 2040 C C . LYS A 1 260 ? -19.828 10.742 14.016 1 92.44 260 LYS A C 1
ATOM 2042 O O . LYS A 1 260 ? -19 11.094 14.852 1 92.44 260 LYS A O 1
ATOM 2047 N N . PRO A 1 261 ? -19.688 10.977 12.688 1 95.19 261 PRO A N 1
ATOM 2048 C CA . PRO A 1 261 ? -18.578 11.82 12.258 1 95.19 261 PRO A CA 1
ATOM 2049 C C . PRO A 1 261 ? -18.562 13.18 12.945 1 95.19 261 PRO A C 1
ATOM 2051 O O . PRO A 1 261 ? -19.547 13.914 12.898 1 95.19 261 PRO A O 1
ATOM 2054 N N . PHE A 1 262 ? -17.453 13.445 13.609 1 95.69 262 PHE A N 1
ATOM 2055 C CA . PHE A 1 262 ? -17.406 14.695 14.352 1 95.69 262 PHE A CA 1
ATOM 2056 C C . PHE A 1 262 ? -16.281 15.594 13.836 1 95.69 262 PHE A C 1
ATOM 2058 O O . PHE A 1 262 ? -16.156 16.75 14.258 1 95.69 262 PHE A O 1
ATOM 2065 N N . VAL A 1 263 ? -15.461 15.164 12.914 1 95.81 263 VAL A N 1
ATOM 2066 C CA . VAL A 1 263 ? -14.406 16 12.352 1 95.81 263 VAL A CA 1
ATOM 2067 C C . VAL A 1 263 ? -14.906 16.656 11.062 1 95.81 263 VAL A C 1
ATOM 2069 O O . VAL A 1 263 ? -15.391 15.969 10.164 1 95.81 263 VAL A O 1
ATOM 2072 N N . LYS A 1 264 ? -14.828 17.938 10.992 1 95.12 264 LYS A N 1
ATOM 2073 C CA . LYS A 1 264 ? -15.148 18.719 9.805 1 95.12 264 LYS A CA 1
ATOM 2074 C C . LYS A 1 264 ? -13.953 19.562 9.359 1 95.12 264 LYS A C 1
ATOM 2076 O O . LYS A 1 264 ? -13.633 20.578 9.977 1 95.12 264 LYS A O 1
ATOM 2081 N N . LEU A 1 265 ? -13.406 19.234 8.219 1 95.31 265 LEU A N 1
ATOM 2082 C CA . LEU A 1 265 ? -12.188 19.906 7.77 1 95.31 265 LEU A CA 1
ATOM 2083 C C . LEU A 1 265 ? -12.508 21.219 7.074 1 95.31 265 LEU A C 1
ATOM 2085 O O . LEU A 1 265 ? -13.445 21.281 6.27 1 95.31 265 LEU A O 1
ATOM 2089 N N . GLY A 1 266 ? -11.805 22.297 7.48 1 95.88 266 GLY A N 1
ATOM 2090 C CA . GLY A 1 266 ? -11.852 23.562 6.777 1 95.88 266 GLY A CA 1
ATOM 2091 C C . GLY A 1 266 ? -10.531 23.938 6.129 1 95.88 266 GLY A C 1
ATOM 2092 O O . GLY A 1 266 ? -9.492 23.328 6.434 1 95.88 266 GLY A O 1
ATOM 2093 N N . THR A 1 267 ? -10.578 24.859 5.113 1 95.56 267 THR A N 1
ATOM 2094 C CA . THR A 1 267 ? -9.344 25.312 4.492 1 95.56 267 THR A CA 1
ATOM 2095 C C . THR A 1 267 ? -9.422 26.797 4.16 1 95.56 267 THR A C 1
ATOM 2097 O O . THR A 1 267 ? -10.477 27.297 3.746 1 95.56 267 THR A O 1
ATOM 2100 N N . TRP A 1 268 ? -8.297 27.453 4.418 1 93.69 268 TRP A N 1
ATOM 2101 C CA . TRP A 1 268 ? -8.133 28.844 4.027 1 93.69 268 TRP A CA 1
ATOM 2102 C C . TRP A 1 268 ? -7.348 28.969 2.725 1 93.69 268 TRP A C 1
ATOM 2104 O O . TRP A 1 268 ? -7.332 30.016 2.09 1 93.69 268 TRP A O 1
ATOM 2114 N N . ILE A 1 269 ? -6.785 27.891 2.33 1 92.56 269 ILE A N 1
ATOM 2115 C CA . ILE A 1 269 ? -5.934 27.953 1.147 1 92.56 269 ILE A CA 1
ATOM 2116 C C . ILE A 1 269 ? -6.793 28.141 -0.1 1 92.56 269 ILE A C 1
ATOM 2118 O O . ILE A 1 269 ? -7.594 27.266 -0.451 1 92.56 269 ILE A O 1
ATOM 2122 N N . GLY A 1 270 ? -6.637 29.219 -0.677 1 93.19 270 GLY A N 1
ATOM 2123 C CA . GLY A 1 270 ? -7.477 29.578 -1.811 1 93.19 270 GLY A CA 1
ATOM 2124 C C . GLY A 1 270 ? -8.641 30.469 -1.431 1 93.19 270 GLY A C 1
ATOM 2125 O O . GLY A 1 270 ? -9.383 30.922 -2.299 1 93.19 270 GLY A O 1
ATOM 2126 N N . GLY A 1 271 ? -8.805 30.75 -0.151 1 94.69 271 GLY A N 1
ATOM 2127 C CA . GLY A 1 271 ? -9.891 31.609 0.313 1 94.69 271 GLY A CA 1
ATOM 2128 C C . GLY A 1 271 ? -9.414 32.812 1.105 1 94.69 271 GLY A C 1
ATOM 2129 O O . GLY A 1 271 ? -10.117 33.812 1.204 1 94.69 271 GLY A O 1
ATOM 2130 N N . ASP A 1 272 ? -8.258 32.75 1.606 1 92.19 272 ASP A N 1
ATOM 2131 C CA . ASP A 1 272 ? -7.711 33.812 2.414 1 92.19 272 ASP A CA 1
ATOM 2132 C C . ASP A 1 272 ? -7.168 34.938 1.531 1 92.19 272 ASP A C 1
ATOM 2134 O O . ASP A 1 272 ? -6.035 34.875 1.043 1 92.19 272 ASP A O 1
ATOM 2138 N N . ARG A 1 273 ? -7.84 35.969 1.419 1 91.69 273 ARG A N 1
ATOM 2139 C CA . ARG A 1 273 ? -7.508 37.031 0.492 1 91.69 273 ARG A CA 1
ATOM 2140 C C . ARG A 1 273 ? -6.973 38.25 1.238 1 91.69 273 ARG A C 1
ATOM 2142 O O . ARG A 1 273 ? -6.48 39.188 0.62 1 91.69 273 ARG A O 1
ATOM 2149 N N . ASP A 1 274 ? -7.008 38.219 2.484 1 88.31 274 ASP A N 1
ATOM 2150 C CA . ASP A 1 274 ? -6.566 39.344 3.26 1 88.31 274 ASP A CA 1
ATOM 2151 C C . ASP A 1 274 ? -5.07 39.594 3.076 1 88.31 274 ASP A C 1
ATOM 2153 O O . ASP A 1 274 ? -4.242 38.875 3.643 1 88.31 274 ASP A O 1
ATOM 2157 N N . GLY A 1 275 ? -4.797 40.562 2.311 1 77.94 275 GLY A N 1
ATOM 2158 C CA . GLY A 1 275 ? -3.412 40.938 2.072 1 77.94 275 GLY A CA 1
ATOM 2159 C C . GLY A 1 275 ? -2.701 40 1.104 1 77.94 275 GLY A C 1
ATOM 2160 O O . GLY A 1 275 ? -1.47 39.969 1.044 1 77.94 275 GLY A O 1
ATOM 2161 N N . ASN A 1 276 ? -3.414 39.188 0.475 1 84.5 276 ASN A N 1
ATOM 2162 C CA . ASN A 1 276 ? -2.826 38.25 -0.487 1 84.5 276 ASN A CA 1
ATOM 2163 C C . ASN A 1 276 ? -3.408 38.469 -1.885 1 84.5 276 ASN A C 1
ATOM 2165 O O . ASN A 1 276 ? -4.465 37.906 -2.205 1 84.5 276 ASN A O 1
ATOM 2169 N N . PRO A 1 277 ? -2.68 39.156 -2.715 1 87.44 277 PRO A N 1
ATOM 2170 C CA . PRO A 1 277 ? -3.207 39.438 -4.051 1 87.44 277 PRO A CA 1
ATOM 2171 C C . PRO A 1 277 ? -3.264 38.188 -4.941 1 87.44 277 PRO A C 1
ATOM 2173 O O . PRO A 1 277 ? -3.906 38.219 -5.996 1 87.44 277 PRO A O 1
ATOM 2176 N N . ASN A 1 278 ? -2.648 37.125 -4.48 1 89.19 278 ASN A N 1
ATOM 2177 C CA . ASN A 1 278 ? -2.57 35.906 -5.305 1 89.19 278 ASN A CA 1
ATOM 2178 C C . ASN A 1 278 ? -3.816 35.062 -5.152 1 89.19 278 ASN A C 1
ATOM 2180 O O . ASN A 1 278 ? -4.016 34.094 -5.914 1 89.19 278 ASN A O 1
ATOM 2184 N N . VAL A 1 279 ? -4.641 35.375 -4.227 1 94.31 279 VAL A N 1
ATOM 2185 C CA . VAL A 1 279 ? -5.895 34.656 -4.066 1 94.31 279 VAL A CA 1
ATOM 2186 C C . VAL A 1 279 ? -7.016 35.375 -4.801 1 94.31 279 VAL A C 1
ATOM 2188 O O . VAL A 1 279 ? -7.656 36.281 -4.238 1 94.31 279 VAL A O 1
ATOM 2191 N N . THR A 1 280 ? -7.188 34.938 -6.016 1 95.81 280 THR A N 1
ATOM 2192 C CA . THR A 1 280 ? -8.234 35.5 -6.859 1 95.81 280 THR A CA 1
ATOM 2193 C C . THR A 1 280 ? -9.445 34.594 -6.926 1 95.81 280 THR A C 1
ATOM 2195 O O . THR A 1 280 ? -9.391 33.438 -6.449 1 95.81 280 THR A O 1
ATOM 2198 N N . ALA A 1 281 ? -10.477 35.125 -7.48 1 97.12 281 ALA A N 1
ATOM 2199 C CA . ALA A 1 281 ? -11.68 34.312 -7.656 1 97.12 281 ALA A CA 1
ATOM 2200 C C . ALA A 1 281 ? -11.383 33.062 -8.453 1 97.12 281 ALA A C 1
ATOM 2202 O O . ALA A 1 281 ? -11.906 31.984 -8.148 1 97.12 281 ALA A O 1
ATOM 2203 N N . GLU A 1 282 ? -10.562 33.219 -9.445 1 96.25 282 GLU A N 1
ATOM 2204 C CA . GLU A 1 282 ? -10.18 32.094 -10.273 1 96.25 282 GLU A CA 1
ATOM 2205 C C . GLU A 1 282 ? -9.422 31.047 -9.453 1 96.25 282 GLU A C 1
ATOM 2207 O O . GLU A 1 282 ? -9.688 29.844 -9.555 1 96.25 282 GLU A O 1
ATOM 2212 N N . VAL A 1 283 ? -8.492 31.469 -8.609 1 95.94 283 VAL A N 1
ATOM 2213 C CA . VAL A 1 283 ? -7.699 30.578 -7.766 1 95.94 283 VAL A CA 1
ATOM 2214 C C . VAL A 1 283 ? -8.602 29.891 -6.742 1 95.94 283 VAL A C 1
ATOM 2216 O O . VAL A 1 283 ? -8.422 28.703 -6.434 1 95.94 283 VAL A O 1
ATOM 2219 N N . THR A 1 284 ? -9.531 30.641 -6.262 1 97.25 284 THR A N 1
ATOM 2220 C CA . THR A 1 284 ? -10.484 30.094 -5.309 1 97.25 284 THR A CA 1
ATOM 2221 C C . THR A 1 284 ? -11.266 28.938 -5.93 1 97.25 284 THR A C 1
ATOM 2223 O O . THR A 1 284 ? -11.414 27.875 -5.32 1 97.25 284 THR A O 1
ATOM 2226 N N . ARG A 1 285 ? -11.711 29.109 -7.125 1 97.12 285 ARG A N 1
ATOM 2227 C CA . ARG A 1 285 ? -12.445 28.062 -7.832 1 97.12 285 ARG A CA 1
ATOM 2228 C C . ARG A 1 285 ? -11.547 26.859 -8.109 1 97.12 285 ARG A C 1
ATOM 2230 O O . ARG A 1 285 ? -11.969 25.719 -7.961 1 97.12 285 ARG A O 1
ATOM 2237 N N . GLN A 1 286 ? -10.344 27.156 -8.461 1 96.31 286 GLN A N 1
ATOM 2238 C CA . GLN A 1 286 ? -9.391 26.078 -8.742 1 96.31 286 GLN A CA 1
ATOM 2239 C C . GLN A 1 286 ? -9.094 25.266 -7.484 1 96.31 286 GLN A C 1
ATOM 2241 O O . GLN A 1 286 ? -9.016 24.047 -7.543 1 96.31 286 GLN A O 1
ATOM 2246 N N . ALA A 1 287 ? -8.906 25.922 -6.383 1 96.31 287 ALA A N 1
ATOM 2247 C CA . ALA A 1 287 ? -8.625 25.25 -5.113 1 96.31 287 ALA A CA 1
ATOM 2248 C C . ALA A 1 287 ? -9.773 24.328 -4.715 1 96.31 287 ALA A C 1
ATOM 2250 O O . ALA A 1 287 ? -9.547 23.188 -4.293 1 96.31 287 ALA A O 1
ATOM 2251 N N . ALA A 1 288 ? -10.977 24.828 -4.898 1 97 288 ALA A N 1
ATOM 2252 C CA . ALA A 1 288 ? -12.156 24.031 -4.562 1 97 288 ALA A CA 1
ATOM 2253 C C . ALA A 1 288 ? -12.273 22.812 -5.477 1 97 288 ALA A C 1
ATOM 2255 O O . ALA A 1 288 ? -12.617 21.719 -5.023 1 97 288 ALA A O 1
ATOM 2256 N N . THR A 1 289 ? -11.984 23.047 -6.719 1 96.44 289 THR A N 1
ATOM 2257 C CA . THR A 1 289 ? -12.07 21.953 -7.695 1 96.44 289 THR A CA 1
ATOM 2258 C C . THR A 1 289 ? -11.039 20.875 -7.387 1 96.44 289 THR A C 1
ATOM 2260 O O . THR A 1 289 ? -11.344 19.688 -7.465 1 96.44 289 THR A O 1
ATOM 2263 N N . LEU A 1 290 ? -9.875 21.297 -7.055 1 96 290 LEU A N 1
ATOM 2264 C CA . LEU A 1 290 ? -8.82 20.344 -6.723 1 96 290 LEU A CA 1
ATOM 2265 C C . LEU A 1 290 ? -9.195 19.516 -5.496 1 96 290 LEU A C 1
ATOM 2267 O O . LEU A 1 290 ? -8.977 18.297 -5.469 1 96 290 LEU A O 1
ATOM 2271 N N . ALA A 1 291 ? -9.719 20.141 -4.492 1 96.19 291 ALA A N 1
ATOM 2272 C CA . ALA A 1 291 ? -10.156 19.438 -3.289 1 96.19 291 ALA A CA 1
ATOM 2273 C C . ALA A 1 291 ? -11.25 18.422 -3.611 1 96.19 291 ALA A C 1
ATOM 2275 O O . ALA A 1 291 ? -11.219 17.281 -3.121 1 96.19 291 ALA A O 1
ATOM 2276 N N . ALA A 1 292 ? -12.141 18.828 -4.449 1 96.25 292 ALA A N 1
ATOM 2277 C CA . ALA A 1 292 ? -13.242 17.953 -4.848 1 96.25 292 ALA A CA 1
ATOM 2278 C C . ALA A 1 292 ? -12.727 16.734 -5.605 1 96.25 292 ALA A C 1
ATOM 2280 O O . ALA A 1 292 ? -13.219 15.617 -5.41 1 96.25 292 ALA A O 1
ATOM 2281 N N . GLU A 1 293 ? -11.805 17 -6.449 1 96.31 293 GLU A N 1
ATOM 2282 C CA . GLU A 1 293 ? -11.219 15.906 -7.219 1 96.31 293 GLU A CA 1
ATOM 2283 C C . GLU A 1 293 ? -10.609 14.844 -6.305 1 96.31 293 GLU A C 1
ATOM 2285 O O . GLU A 1 293 ? -10.773 13.641 -6.543 1 96.31 293 GLU A O 1
ATOM 2290 N N . HIS A 1 294 ? -9.93 15.258 -5.301 1 96.44 294 HIS A N 1
ATOM 2291 C CA . HIS A 1 294 ? -9.305 14.328 -4.375 1 96.44 294 HIS A CA 1
ATOM 2292 C C . HIS A 1 294 ? -10.344 13.602 -3.533 1 96.44 294 HIS A C 1
ATOM 2294 O O . HIS A 1 294 ? -10.219 12.398 -3.273 1 96.44 294 HIS A O 1
ATOM 2300 N N . ALA A 1 295 ? -11.367 14.266 -3.117 1 96.38 295 ALA A N 1
ATOM 2301 C CA . ALA A 1 295 ? -12.445 13.633 -2.354 1 96.38 295 ALA A CA 1
ATOM 2302 C C . ALA A 1 295 ? -13.148 12.562 -3.18 1 96.38 295 ALA A C 1
ATOM 2304 O O . ALA A 1 295 ? -13.375 11.453 -2.703 1 96.38 295 ALA A O 1
ATOM 2305 N N . LEU A 1 296 ? -13.453 12.922 -4.402 1 97.31 296 LEU A N 1
ATOM 2306 C CA . LEU A 1 296 ? -14.195 12.016 -5.27 1 97.31 296 LEU A CA 1
ATOM 2307 C C . LEU A 1 296 ? -13.336 10.82 -5.672 1 97.31 296 LEU A C 1
ATOM 2309 O O . LEU A 1 296 ? -13.836 9.703 -5.789 1 97.31 296 LEU A O 1
ATOM 2313 N N . ALA A 1 297 ? -12.102 11.109 -5.875 1 96.56 297 ALA A N 1
ATOM 2314 C CA . ALA A 1 297 ? -11.188 10.008 -6.172 1 96.56 297 ALA A CA 1
ATOM 2315 C C . ALA A 1 297 ? -11.125 9.023 -5.008 1 96.56 297 ALA A C 1
ATOM 2317 O O . ALA A 1 297 ? -11.102 7.809 -5.219 1 96.56 297 ALA A O 1
ATOM 2318 N N . ALA A 1 298 ? -11.023 9.531 -3.801 1 96.31 298 ALA A N 1
ATOM 2319 C CA . ALA A 1 298 ? -11 8.68 -2.613 1 96.31 298 ALA A CA 1
ATOM 2320 C C . ALA A 1 298 ? -12.297 7.895 -2.477 1 96.31 298 ALA A C 1
ATOM 2322 O O . ALA A 1 298 ? -12.281 6.695 -2.184 1 96.31 298 ALA A O 1
ATOM 2323 N N . LEU A 1 299 ? -13.406 8.539 -2.713 1 97.62 299 LEU A N 1
ATOM 2324 C CA . LEU A 1 299 ? -14.703 7.879 -2.611 1 97.62 299 LEU A CA 1
ATOM 2325 C C . LEU A 1 299 ? -14.852 6.797 -3.678 1 97.62 299 LEU A C 1
ATOM 2327 O O . LEU A 1 299 ? -15.383 5.719 -3.406 1 97.62 299 LEU A O 1
ATOM 2331 N N . GLU A 1 300 ? -14.422 7.133 -4.855 1 97.31 300 GLU A N 1
ATOM 2332 C CA . GLU A 1 300 ? -14.461 6.152 -5.934 1 97.31 300 GLU A CA 1
ATOM 2333 C C . GLU A 1 300 ? -13.664 4.906 -5.574 1 97.31 300 GLU A C 1
ATOM 2335 O O . GLU A 1 300 ? -14.156 3.783 -5.707 1 97.31 300 GLU A O 1
ATOM 2340 N N . ARG A 1 301 ? -12.508 5.129 -5.129 1 95.5 301 ARG A N 1
ATOM 2341 C CA . ARG A 1 301 ? -11.641 4.016 -4.75 1 95.5 301 ARG A CA 1
ATOM 2342 C C . ARG A 1 301 ? -12.281 3.168 -3.66 1 95.5 301 ARG A C 1
ATOM 2344 O O . ARG A 1 301 ? -12.32 1.939 -3.766 1 95.5 301 ARG A O 1
ATOM 2351 N N . LEU A 1 302 ? -12.773 3.779 -2.637 1 95.69 302 LEU A N 1
ATOM 2352 C CA . LEU A 1 302 ? -13.375 3.07 -1.511 1 95.69 302 LEU A CA 1
ATOM 2353 C C . LEU A 1 302 ? -14.633 2.326 -1.943 1 95.69 302 LEU A C 1
ATOM 2355 O O . LEU A 1 302 ? -14.914 1.232 -1.448 1 95.69 302 LEU A O 1
ATOM 2359 N N . ALA A 1 303 ? -15.352 2.926 -2.83 1 97.94 303 ALA A N 1
ATOM 2360 C CA . ALA A 1 303 ? -16.562 2.275 -3.324 1 97.94 303 ALA A CA 1
ATOM 2361 C C . ALA A 1 303 ? -16.219 1.008 -4.105 1 97.94 303 ALA A C 1
ATOM 2363 O O . ALA A 1 303 ? -16.859 -0.03 -3.924 1 97.94 303 ALA A O 1
ATOM 2364 N N . VAL A 1 304 ? -15.266 1.095 -4.938 1 96.69 304 VAL A N 1
ATOM 2365 C CA . VAL A 1 304 ? -14.836 -0.061 -5.719 1 96.69 304 VAL A CA 1
ATOM 2366 C C . VAL A 1 304 ? -14.328 -1.156 -4.785 1 96.69 304 VAL A C 1
ATOM 2368 O O . VAL A 1 304 ? -14.688 -2.326 -4.934 1 96.69 304 VAL A O 1
ATOM 2371 N N . GLU A 1 305 ? -13.531 -0.783 -3.844 1 94.56 305 GLU A N 1
ATOM 2372 C CA . GLU A 1 305 ? -12.984 -1.747 -2.895 1 94.56 305 GLU A CA 1
ATOM 2373 C C . GLU A 1 305 ? -14.086 -2.432 -2.098 1 94.56 305 GLU A C 1
ATOM 2375 O O . GLU A 1 305 ? -14.039 -3.643 -1.873 1 94.56 305 GLU A O 1
ATOM 2380 N N . THR A 1 306 ? -15.016 -1.618 -1.671 1 96.88 306 THR A N 1
ATOM 2381 C CA . THR A 1 306 ? -16.141 -2.166 -0.925 1 96.88 306 THR A CA 1
ATOM 2382 C C . THR A 1 306 ? -16.938 -3.145 -1.786 1 96.88 306 THR A C 1
ATOM 2384 O O . THR A 1 306 ? -17.297 -4.23 -1.327 1 96.88 306 THR A O 1
ATOM 2387 N N . GLY A 1 307 ? -17.188 -2.76 -3.016 1 96.81 307 GLY A N 1
ATOM 2388 C CA . GLY A 1 307 ? -17.906 -3.631 -3.924 1 96.81 307 GLY A CA 1
ATOM 2389 C C . GLY A 1 307 ? -17.188 -4.938 -4.207 1 96.81 307 GLY A C 1
ATOM 2390 O O . GLY A 1 307 ? -17.828 -5.996 -4.266 1 96.81 307 GLY A O 1
ATOM 2391 N N . ARG A 1 308 ? -15.945 -4.902 -4.316 1 93.12 308 ARG A N 1
ATOM 2392 C CA . ARG A 1 308 ? -15.156 -6.086 -4.633 1 93.12 308 ARG A CA 1
ATOM 2393 C C . ARG A 1 308 ? -15.188 -7.09 -3.482 1 93.12 308 ARG A C 1
ATOM 2395 O O . ARG A 1 308 ? -15.039 -8.289 -3.697 1 93.12 308 ARG A O 1
ATOM 2402 N N . LYS A 1 309 ? -15.477 -6.609 -2.334 1 94.31 309 LYS A N 1
ATOM 2403 C CA . LYS A 1 309 ? -15.445 -7.465 -1.151 1 94.31 309 LYS A CA 1
ATOM 2404 C C . LYS A 1 309 ? -16.828 -8.055 -0.867 1 94.31 309 LYS A C 1
ATOM 2406 O O . LYS A 1 309 ? -16.953 -9 -0.092 1 94.31 309 LYS A O 1
ATOM 2411 N N . LEU A 1 310 ? -17.859 -7.531 -1.53 1 96.75 310 LEU A N 1
ATOM 2412 C CA . LEU A 1 310 ? -19.203 -7.992 -1.25 1 96.75 310 LEU A CA 1
ATOM 2413 C C . LEU A 1 310 ? -19.578 -9.18 -2.135 1 96.75 310 LEU A C 1
ATOM 2415 O O . LEU A 1 310 ? -20.562 -9.133 -2.865 1 96.75 310 LEU A O 1
ATOM 2419 N N . THR A 1 311 ? -18.875 -10.258 -1.99 1 95.69 311 THR A N 1
ATOM 2420 C CA . THR A 1 311 ? -19.062 -11.43 -2.844 1 95.69 311 THR A CA 1
ATOM 2421 C C . THR A 1 311 ? -20.125 -12.359 -2.273 1 95.69 311 THR A C 1
ATOM 2423 O O . THR A 1 311 ? -20.062 -13.578 -2.475 1 95.69 311 THR A O 1
ATOM 2426 N N . LEU A 1 312 ? -21.078 -11.797 -1.539 1 96.56 312 LEU A N 1
ATOM 2427 C CA . LEU A 1 312 ? -22.125 -12.586 -0.878 1 96.56 312 LEU A CA 1
ATOM 2428 C C . LEU A 1 312 ? -23.125 -13.125 -1.894 1 96.56 312 LEU A C 1
ATOM 2430 O O . LEU A 1 312 ? -23.672 -12.359 -2.699 1 96.56 312 LEU A O 1
ATOM 2434 N N . ASP A 1 313 ? -23.406 -14.367 -1.781 1 94.69 313 ASP A N 1
ATOM 2435 C CA . ASP A 1 313 ? -24.328 -15.047 -2.686 1 94.69 313 ASP A CA 1
ATOM 2436 C C . ASP A 1 313 ? -25.781 -14.672 -2.371 1 94.69 313 ASP A C 1
ATOM 2438 O O . ASP A 1 313 ? -26.141 -14.516 -1.205 1 94.69 313 ASP A O 1
ATOM 2442 N N . ALA A 1 314 ? -26.609 -14.625 -3.414 1 94.56 314 ALA A N 1
ATOM 2443 C CA . ALA A 1 314 ? -28 -14.195 -3.281 1 94.56 314 ALA A CA 1
ATOM 2444 C C . ALA A 1 314 ? -28.812 -15.211 -2.482 1 94.56 314 ALA A C 1
ATOM 2446 O O . ALA A 1 314 ? -29.781 -14.852 -1.806 1 94.56 314 ALA A O 1
ATOM 2447 N N . GLU A 1 315 ? -28.406 -16.422 -2.561 1 88.75 315 GLU A N 1
ATOM 2448 C CA . GLU A 1 315 ? -29.156 -17.469 -1.875 1 88.75 315 GLU A CA 1
ATOM 2449 C C . GLU A 1 315 ? -29.078 -17.312 -0.36 1 88.75 315 GLU A C 1
ATOM 2451 O O . GLU A 1 315 ? -30.078 -17.469 0.343 1 88.75 315 GLU A O 1
ATOM 2456 N N . GLY A 1 316 ? -27.922 -16.953 0.103 1 88.88 316 GLY A N 1
ATOM 2457 C CA . GLY A 1 316 ? -27.734 -16.766 1.535 1 88.88 316 GLY A CA 1
ATOM 2458 C C . GLY A 1 316 ? -27.953 -15.336 1.989 1 88.88 316 GLY A C 1
ATOM 2459 O O . GLY A 1 316 ? -28.156 -15.078 3.178 1 88.88 316 GLY A O 1
ATOM 2460 N N . THR A 1 317 ? -27.922 -14.445 1.055 1 95 317 THR A N 1
ATOM 2461 C CA . THR A 1 317 ? -28.094 -13.016 1.322 1 95 317 THR A CA 1
ATOM 2462 C C . THR A 1 317 ? -29.047 -12.391 0.309 1 95 317 THR A C 1
ATOM 2464 O O . THR A 1 317 ? -28.625 -11.633 -0.564 1 95 317 THR A O 1
ATOM 2467 N N . THR A 1 318 ? -30.281 -12.617 0.585 1 96.19 318 THR A N 1
ATOM 2468 C CA . THR A 1 318 ? -31.328 -12.211 -0.346 1 96.19 318 THR A CA 1
ATOM 2469 C C . THR A 1 318 ? -31.484 -10.695 -0.37 1 96.19 318 THR A C 1
ATOM 2471 O O . THR A 1 318 ? -31.594 -10.055 0.681 1 96.19 318 THR A O 1
ATOM 2474 N N . PRO A 1 319 ? -31.438 -10.125 -1.518 1 97.5 319 PRO A N 1
ATOM 2475 C CA . PRO A 1 319 ? -31.609 -8.672 -1.597 1 97.5 319 PRO A CA 1
ATOM 2476 C C . PRO A 1 319 ? -33 -8.203 -1.15 1 97.5 319 PRO A C 1
ATOM 2478 O O . PRO A 1 319 ? -34 -8.883 -1.414 1 97.5 319 PRO A O 1
ATOM 2481 N N . SER A 1 320 ? -33.062 -7.121 -0.49 1 97.94 320 SER A N 1
ATOM 2482 C CA . SER A 1 320 ? -34.344 -6.535 -0.068 1 97.94 320 SER A CA 1
ATOM 2483 C C . SER A 1 320 ? -35.094 -5.938 -1.252 1 97.94 320 SER A C 1
ATOM 2485 O O . SER A 1 320 ? -34.531 -5.82 -2.35 1 97.94 320 SER A O 1
ATOM 2487 N N . ALA A 1 321 ? -36.344 -5.605 -0.994 1 97.81 321 ALA A N 1
ATOM 2488 C CA . ALA A 1 321 ? -37.156 -4.953 -2.016 1 97.81 321 ALA A CA 1
ATOM 2489 C C . ALA A 1 321 ? -36.594 -3.59 -2.389 1 97.81 321 ALA A C 1
ATOM 2491 O O . ALA A 1 321 ? -36.594 -3.199 -3.559 1 97.81 321 ALA A O 1
ATOM 2492 N N . GLU A 1 322 ? -36.094 -2.932 -1.384 1 98.25 322 GLU A N 1
ATOM 2493 C CA . GLU A 1 322 ? -35.5 -1.61 -1.604 1 98.25 322 GLU A CA 1
ATOM 2494 C C . GLU A 1 322 ? -34.25 -1.695 -2.469 1 98.25 322 GLU A C 1
ATOM 2496 O O . GLU A 1 322 ? -34 -0.832 -3.314 1 98.25 322 GLU A O 1
ATOM 2501 N N . LEU A 1 323 ? -33.469 -2.729 -2.26 1 98.38 323 LEU A N 1
ATOM 2502 C CA . LEU A 1 323 ? -32.25 -2.91 -3.066 1 98.38 323 LEU A CA 1
ATOM 2503 C C . LEU A 1 323 ? -32.625 -3.209 -4.516 1 98.38 323 LEU A C 1
ATOM 2505 O O . LEU A 1 323 ? -31.984 -2.686 -5.438 1 98.38 323 LEU A O 1
ATOM 2509 N N . ASN A 1 324 ? -33.594 -4.031 -4.684 1 97.88 324 ASN A N 1
ATOM 2510 C CA . ASN A 1 324 ? -34.062 -4.344 -6.027 1 97.88 324 ASN A CA 1
ATOM 2511 C C . ASN A 1 324 ? -34.594 -3.102 -6.738 1 97.88 324 ASN A C 1
ATOM 2513 O O . ASN A 1 324 ? -34.406 -2.939 -7.941 1 97.88 324 ASN A O 1
ATOM 2517 N N . ALA A 1 325 ? -35.281 -2.297 -5.973 1 98.06 325 ALA A N 1
ATOM 2518 C CA . ALA A 1 325 ? -35.781 -1.047 -6.535 1 98.06 325 ALA A CA 1
ATOM 2519 C C . ALA A 1 325 ? -34.625 -0.136 -6.965 1 98.06 325 ALA A C 1
ATOM 2521 O O . ALA A 1 325 ? -34.688 0.49 -8.031 1 98.06 325 ALA A O 1
ATOM 2522 N N . LEU A 1 326 ? -33.625 -0.044 -6.109 1 98.06 326 LEU A N 1
ATOM 2523 C CA . LEU A 1 326 ? -32.438 0.746 -6.445 1 98.06 326 LEU A CA 1
ATOM 2524 C C . LEU A 1 326 ? -31.781 0.203 -7.703 1 98.06 326 LEU A C 1
ATOM 2526 O O . LEU A 1 326 ? -31.344 0.973 -8.562 1 98.06 326 LEU A O 1
ATOM 2530 N N . TRP A 1 327 ? -31.703 -1.107 -7.828 1 97.56 327 TRP A N 1
ATOM 2531 C CA . TRP A 1 327 ? -31.094 -1.751 -8.984 1 97.56 327 TRP A CA 1
ATOM 2532 C C . TRP A 1 327 ? -31.844 -1.414 -10.266 1 97.56 327 TRP A C 1
ATOM 2534 O O . TRP A 1 327 ? -31.25 -1.116 -11.297 1 97.56 327 TRP A O 1
ATOM 2544 N N . ARG A 1 328 ? -33.156 -1.42 -10.188 1 97 328 ARG A N 1
ATOM 2545 C CA . ARG A 1 328 ? -33.969 -1.07 -11.336 1 97 328 ARG A CA 1
ATOM 2546 C C . ARG A 1 328 ? -33.75 0.379 -11.75 1 97 328 ARG A C 1
ATOM 2548 O O . ARG A 1 328 ? -33.688 0.68 -12.945 1 97 328 ARG A O 1
ATOM 2555 N N . ARG A 1 329 ? -33.656 1.211 -10.766 1 96.56 329 ARG A N 1
ATOM 2556 C CA . ARG A 1 329 ? -33.406 2.619 -11.055 1 96.56 329 ARG A CA 1
ATOM 2557 C C . ARG A 1 329 ? -32.062 2.795 -11.766 1 96.56 329 ARG A C 1
ATOM 2559 O O . ARG A 1 329 ? -31.953 3.566 -12.719 1 96.56 329 ARG A O 1
ATOM 2566 N N . ILE A 1 330 ? -31.047 2.09 -11.305 1 95.69 330 ILE A N 1
ATOM 2567 C CA . ILE A 1 330 ? -29.703 2.182 -11.891 1 95.69 330 ILE A CA 1
ATOM 2568 C C . ILE A 1 330 ? -29.75 1.671 -13.328 1 95.69 330 ILE A C 1
ATOM 2570 O O . ILE A 1 330 ? -29.141 2.268 -14.227 1 95.69 330 ILE A O 1
ATOM 2574 N N . ARG A 1 331 ? -30.438 0.605 -13.508 1 94.81 331 ARG A N 1
ATOM 2575 C CA . ARG A 1 331 ? -30.578 0.042 -14.852 1 94.81 331 ARG A CA 1
ATOM 2576 C C . ARG A 1 331 ? -31.234 1.039 -15.797 1 94.81 331 ARG A C 1
ATOM 2578 O O . ARG A 1 331 ? -30.859 1.128 -16.969 1 94.81 331 ARG A O 1
ATOM 2585 N N . LEU A 1 332 ? -32.188 1.776 -15.281 1 94.31 332 LEU A N 1
ATOM 2586 C CA . LEU A 1 332 ? -32.875 2.779 -16.078 1 94.31 332 LEU A CA 1
ATOM 2587 C C . LEU A 1 332 ? -31.953 3.936 -16.438 1 94.31 332 LEU A C 1
ATOM 2589 O O . LEU A 1 332 ? -32.062 4.52 -17.516 1 94.31 332 LEU A O 1
ATOM 2593 N N . ILE A 1 333 ? -31.141 4.238 -15.523 1 93.88 333 ILE A N 1
ATOM 2594 C CA . ILE A 1 333 ? -30.188 5.32 -15.758 1 93.88 333 ILE A CA 1
ATOM 2595 C C . ILE A 1 333 ? -29.188 4.906 -16.828 1 93.88 333 ILE A C 1
ATOM 2597 O O . ILE A 1 333 ? -28.875 5.688 -17.734 1 93.88 333 ILE A O 1
ATOM 2601 N N . SER A 1 334 ? -28.625 3.646 -16.719 1 95.56 334 SER A N 1
ATOM 2602 C CA . SER A 1 334 ? -27.672 3.156 -17.703 1 95.56 334 SER A CA 1
ATOM 2603 C C . SER A 1 334 ? -27.688 1.635 -17.781 1 95.56 334 SER A C 1
ATOM 2605 O O . SER A 1 334 ? -27.203 0.954 -16.875 1 95.56 334 SER A O 1
ATOM 2607 N N . GLU A 1 335 ? -28.047 1.121 -18.828 1 94.62 335 GLU A N 1
ATOM 2608 C CA . GLU A 1 335 ? -28.062 -0.32 -19.062 1 94.62 335 GLU A CA 1
ATOM 2609 C C . GLU A 1 335 ? -26.641 -0.877 -19.156 1 94.62 335 GLU A C 1
ATOM 2611 O O . GLU A 1 335 ? -26.391 -2.012 -18.75 1 94.62 335 GLU A O 1
ATOM 2616 N N . ASP A 1 336 ? -25.844 -0.091 -19.656 1 94.06 336 ASP A N 1
ATOM 2617 C CA . ASP A 1 336 ? -24.469 -0.518 -19.844 1 94.06 336 ASP A CA 1
ATOM 2618 C C . ASP A 1 336 ? -23.781 -0.74 -18.484 1 94.06 336 ASP A C 1
ATOM 2620 O O . ASP A 1 336 ? -23.094 -1.742 -18.297 1 94.06 336 ASP A O 1
ATOM 2624 N N . VAL A 1 337 ? -23.953 0.189 -17.625 1 94.62 337 VAL A N 1
ATOM 2625 C CA . VAL A 1 337 ? -23.375 0.083 -16.281 1 94.62 337 VAL A CA 1
ATOM 2626 C C . VAL A 1 337 ? -23.938 -1.135 -15.562 1 94.62 337 VAL A C 1
ATOM 2628 O O . VAL A 1 337 ? -23.203 -1.897 -14.938 1 94.62 337 VAL A O 1
ATOM 2631 N N . ALA A 1 338 ? -25.203 -1.312 -15.719 1 95.19 338 ALA A N 1
ATOM 2632 C CA . ALA A 1 338 ? -25.875 -2.438 -15.078 1 95.19 338 ALA A CA 1
ATOM 2633 C C . ALA A 1 338 ? -25.375 -3.766 -15.633 1 95.19 338 ALA A C 1
ATOM 2635 O O . ALA A 1 338 ? -25.141 -4.715 -14.883 1 95.19 338 ALA A O 1
ATOM 2636 N N . ARG A 1 339 ? -25.266 -3.824 -16.875 1 93.94 339 ARG A N 1
ATOM 2637 C CA . ARG A 1 339 ? -24.797 -5.047 -17.516 1 93.94 339 ARG A CA 1
ATOM 2638 C C . ARG A 1 339 ? -23.391 -5.406 -17.062 1 93.94 339 ARG A C 1
ATOM 2640 O O . ARG A 1 339 ? -23.109 -6.559 -16.719 1 93.94 339 ARG A O 1
ATOM 2647 N N . ARG A 1 340 ? -22.469 -4.531 -17.078 1 92.62 340 ARG A N 1
ATOM 2648 C CA . ARG A 1 340 ? -21.094 -4.773 -16.641 1 92.62 340 ARG A CA 1
ATOM 2649 C C . ARG A 1 340 ? -21.047 -5.223 -15.188 1 92.62 340 ARG A C 1
ATOM 2651 O O . ARG A 1 340 ? -20.297 -6.137 -14.836 1 92.62 340 ARG A O 1
ATOM 2658 N N . ALA A 1 341 ? -21.859 -4.562 -14.359 1 95.44 341 ALA A N 1
ATOM 2659 C CA . ALA A 1 341 ? -21.891 -4.906 -12.938 1 95.44 341 ALA A CA 1
ATOM 2660 C C . ALA A 1 341 ? -22.453 -6.312 -12.727 1 95.44 341 ALA A C 1
ATOM 2662 O O . ALA A 1 341 ? -21.969 -7.055 -11.867 1 95.44 341 ALA A O 1
ATOM 2663 N N . GLU A 1 342 ? -23.406 -6.652 -13.523 1 93.19 342 GLU A N 1
ATOM 2664 C CA . GLU A 1 342 ? -24 -7.977 -13.43 1 93.19 342 GLU A CA 1
ATOM 2665 C C . GLU A 1 342 ? -23.047 -9.062 -13.906 1 93.19 342 GLU A C 1
ATOM 2667 O O . GLU A 1 342 ? -22.953 -10.133 -13.305 1 93.19 342 GLU A O 1
ATOM 2672 N N . GLU A 1 343 ? -22.422 -8.766 -14.914 1 88.81 343 GLU A N 1
ATOM 2673 C CA . GLU A 1 343 ? -21.453 -9.711 -15.461 1 88.81 343 GLU A CA 1
ATOM 2674 C C . GLU A 1 343 ? -20.297 -9.961 -14.484 1 88.81 343 GLU A C 1
ATOM 2676 O O . GLU A 1 343 ? -19.797 -11.078 -14.383 1 88.81 343 GLU A O 1
ATOM 2681 N N . ALA A 1 344 ? -20 -8.977 -13.758 1 89.25 344 ALA A N 1
ATOM 2682 C CA . ALA A 1 344 ? -18.891 -9.062 -12.812 1 89.25 344 ALA A CA 1
ATOM 2683 C C . ALA A 1 344 ? -19.344 -9.695 -11.5 1 89.25 344 ALA A C 1
ATOM 2685 O O . ALA A 1 344 ? -18.516 -10.078 -10.672 1 89.25 344 ALA A O 1
ATOM 2686 N N . SER A 1 345 ? -20.688 -9.852 -11.344 1 92.88 345 SER A N 1
ATOM 2687 C CA . SER A 1 345 ? -21.219 -10.258 -10.047 1 92.88 345 SER A CA 1
ATOM 2688 C C . SER A 1 345 ? -22.281 -11.328 -10.203 1 92.88 345 SER A C 1
ATOM 2690 O O . SER A 1 345 ? -23.422 -11.133 -9.781 1 92.88 345 SER A O 1
ATOM 2692 N N . PRO A 1 346 ? -21.891 -12.438 -10.719 1 89.81 346 PRO A N 1
ATOM 2693 C CA . PRO A 1 346 ? -22.906 -13.469 -10.891 1 89.81 346 PRO A CA 1
ATOM 2694 C C . PRO A 1 346 ? -23.531 -13.906 -9.57 1 89.81 346 PRO A C 1
ATOM 2696 O O . PRO A 1 346 ? -22.844 -14.43 -8.695 1 89.81 346 PRO A O 1
ATOM 2699 N N . ASN A 1 347 ? -24.828 -13.664 -9.445 1 92.94 347 ASN A N 1
ATOM 2700 C CA . ASN A 1 347 ? -25.656 -14.047 -8.305 1 92.94 347 ASN A CA 1
ATOM 2701 C C . ASN A 1 347 ? -25.219 -13.328 -7.031 1 92.94 347 ASN A C 1
ATOM 2703 O O . ASN A 1 347 ? -25.281 -13.891 -5.938 1 92.94 347 ASN A O 1
ATOM 2707 N N . GLU A 1 348 ? -24.672 -12.242 -7.121 1 96.38 348 GLU A N 1
ATOM 2708 C CA . GLU A 1 348 ? -24.234 -11.375 -6.023 1 96.38 348 GLU A CA 1
ATOM 2709 C C . GLU A 1 348 ? -24.828 -9.977 -6.156 1 96.38 348 GLU A C 1
ATOM 2711 O O . GLU A 1 348 ? -24.125 -9.023 -6.492 1 96.38 348 GLU A O 1
ATOM 2716 N N . PRO A 1 349 ? -26.047 -9.836 -5.82 1 97.25 349 PRO A N 1
ATOM 2717 C CA . PRO A 1 349 ? -26.781 -8.602 -6.098 1 97.25 349 PRO A CA 1
ATOM 2718 C C . PRO A 1 349 ? -26.203 -7.395 -5.359 1 97.25 349 PRO A C 1
ATOM 2720 O O . PRO A 1 349 ? -26.125 -6.297 -5.922 1 97.25 349 PRO A O 1
ATOM 2723 N N . HIS A 1 350 ? -25.828 -7.531 -4.082 1 98.12 350 HIS A N 1
ATOM 2724 C CA . HIS A 1 350 ? -25.266 -6.41 -3.34 1 98.12 350 HIS A CA 1
ATOM 2725 C C . HIS A 1 350 ? -23.984 -5.914 -3.986 1 98.12 350 HIS A C 1
ATOM 2727 O O . HIS A 1 350 ? -23.734 -4.707 -4.047 1 98.12 350 HIS A O 1
ATOM 2733 N N . ARG A 1 351 ? -23.141 -6.852 -4.508 1 97.75 351 ARG A N 1
ATOM 2734 C CA . ARG A 1 351 ? -21.922 -6.504 -5.211 1 97.75 351 ARG A CA 1
ATOM 2735 C C . ARG A 1 351 ? -22.219 -5.734 -6.492 1 97.75 351 ARG A C 1
ATOM 2737 O O . ARG A 1 351 ? -21.578 -4.723 -6.781 1 97.75 351 ARG A O 1
ATOM 2744 N N . ALA A 1 352 ? -23.188 -6.191 -7.227 1 97.81 352 ALA A N 1
ATOM 2745 C CA . ALA A 1 352 ? -23.562 -5.543 -8.484 1 97.81 352 ALA A CA 1
ATOM 2746 C C . ALA A 1 352 ? -23.984 -4.098 -8.25 1 97.81 352 ALA A C 1
ATOM 2748 O O . ALA A 1 352 ? -23.531 -3.189 -8.945 1 97.81 352 ALA A O 1
ATOM 2749 N N . VAL A 1 353 ? -24.797 -3.93 -7.25 1 98.38 353 VAL A N 1
ATOM 2750 C CA . VAL A 1 353 ? -25.297 -2.59 -6.949 1 98.38 353 VAL A CA 1
ATOM 2751 C C . VAL A 1 353 ? -24.125 -1.696 -6.52 1 98.38 353 VAL A C 1
ATOM 2753 O O . VAL A 1 353 ? -24.031 -0.551 -6.965 1 98.38 353 VAL A O 1
ATOM 2756 N N . MET A 1 354 ? -23.234 -2.195 -5.633 1 98.25 354 MET A N 1
ATOM 2757 C CA . MET A 1 354 ? -22.125 -1.407 -5.117 1 98.25 354 MET A CA 1
ATOM 2758 C C . MET A 1 354 ? -21.156 -1.026 -6.238 1 98.25 354 MET A C 1
ATOM 2760 O O . MET A 1 354 ? -20.625 0.084 -6.254 1 98.25 354 MET A O 1
ATOM 2764 N N . LEU A 1 355 ? -20.953 -1.953 -7.191 1 97.88 355 LEU A N 1
ATOM 2765 C CA . LEU A 1 355 ? -20.078 -1.652 -8.32 1 97.88 355 LEU A CA 1
ATOM 2766 C C . LEU A 1 355 ? -20.703 -0.596 -9.227 1 97.88 355 LEU A C 1
ATOM 2768 O O . LEU A 1 355 ? -19.984 0.249 -9.773 1 97.88 355 LEU A O 1
ATOM 2772 N N . ALA A 1 356 ? -21.984 -0.67 -9.383 1 98.12 356 ALA A N 1
ATOM 2773 C CA . ALA A 1 356 ? -22.672 0.354 -10.164 1 98.12 356 ALA A CA 1
ATOM 2774 C C . ALA A 1 356 ? -22.594 1.716 -9.477 1 98.12 356 ALA A C 1
ATOM 2776 O O . ALA A 1 356 ? -22.406 2.74 -10.141 1 98.12 356 ALA A O 1
ATOM 2777 N N . ILE A 1 357 ? -22.734 1.737 -8.148 1 98.19 357 ILE A N 1
ATOM 2778 C CA . ILE A 1 357 ? -22.578 2.963 -7.375 1 98.19 357 ILE A CA 1
ATOM 2779 C C . ILE A 1 357 ? -21.172 3.535 -7.586 1 98.19 357 ILE A C 1
ATOM 2781 O O . ILE A 1 357 ? -21.016 4.742 -7.773 1 98.19 357 ILE A O 1
ATOM 2785 N N . ALA A 1 358 ? -20.172 2.66 -7.539 1 98 358 ALA A N 1
ATOM 2786 C CA . ALA A 1 358 ? -18.797 3.092 -7.75 1 98 358 ALA A CA 1
ATOM 2787 C C . ALA A 1 358 ? -18.641 3.76 -9.117 1 98 358 ALA A C 1
ATOM 2789 O O . ALA A 1 358 ? -17.938 4.762 -9.242 1 98 358 ALA A O 1
ATOM 2790 N N . GLU A 1 359 ? -19.328 3.256 -10.109 1 97.5 359 GLU A N 1
ATOM 2791 C CA . GLU A 1 359 ? -19.266 3.85 -11.445 1 97.5 359 GLU A CA 1
ATOM 2792 C C . GLU A 1 359 ? -19.938 5.215 -11.469 1 97.5 359 GLU A C 1
ATOM 2794 O O . GLU A 1 359 ? -19.5 6.121 -12.18 1 97.5 359 GLU A O 1
ATOM 2799 N N . ARG A 1 360 ? -20.984 5.316 -10.742 1 97.44 360 ARG A N 1
ATOM 2800 C CA . ARG A 1 360 ? -21.656 6.605 -10.664 1 97.44 360 ARG A CA 1
ATOM 2801 C C . ARG A 1 360 ? -20.797 7.637 -9.945 1 97.44 360 ARG A C 1
ATOM 2803 O O . ARG A 1 360 ? -20.812 8.82 -10.281 1 97.44 360 ARG A O 1
ATOM 2810 N N . VAL A 1 361 ? -20.078 7.227 -8.906 1 97.69 361 VAL A N 1
ATOM 2811 C CA . VAL A 1 361 ? -19.141 8.125 -8.25 1 97.69 361 VAL A CA 1
ATOM 2812 C C . VAL A 1 361 ? -18.062 8.562 -9.25 1 97.69 361 VAL A C 1
ATOM 2814 O O . VAL A 1 361 ? -17.703 9.734 -9.305 1 97.69 361 VAL A O 1
ATOM 2817 N N . ALA A 1 362 ? -17.562 7.602 -10.047 1 96.75 362 ALA A N 1
ATOM 2818 C CA . ALA A 1 362 ? -16.594 7.926 -11.086 1 96.75 362 ALA A CA 1
ATOM 2819 C C . ALA A 1 362 ? -17.156 8.938 -12.078 1 96.75 362 ALA A C 1
ATOM 2821 O O . ALA A 1 362 ? -16.453 9.852 -12.508 1 96.75 362 ALA A O 1
ATOM 2822 N N . ALA A 1 363 ? -18.375 8.734 -12.422 1 96.38 363 ALA A N 1
ATOM 2823 C CA . ALA A 1 363 ? -19.047 9.641 -13.336 1 96.38 363 ALA A CA 1
ATOM 2824 C C . ALA A 1 363 ? -19.188 11.031 -12.719 1 96.38 363 ALA A C 1
ATOM 2826 O O . ALA A 1 363 ? -19.125 12.039 -13.43 1 96.38 363 ALA A O 1
ATOM 2827 N N . THR A 1 364 ? -19.438 11.07 -11.43 1 95.5 364 THR A N 1
ATOM 2828 C CA . THR A 1 364 ? -19.5 12.344 -10.727 1 95.5 364 THR A CA 1
ATOM 2829 C C . THR A 1 364 ? -18.172 13.078 -10.805 1 95.5 364 THR A C 1
ATOM 2831 O O . THR A 1 364 ? -18.141 14.297 -11.016 1 95.5 364 THR A O 1
ATOM 2834 N N . ARG A 1 365 ? -17.109 12.383 -10.648 1 93.75 365 ARG A N 1
ATOM 2835 C CA . ARG A 1 365 ? -15.773 12.945 -10.727 1 93.75 365 ARG A CA 1
ATOM 2836 C C . ARG A 1 365 ? -15.477 13.477 -12.125 1 93.75 365 ARG A C 1
ATOM 2838 O O . ARG A 1 365 ? -14.898 14.555 -12.281 1 93.75 365 ARG A O 1
ATOM 2845 N N . THR A 1 366 ? -15.961 12.734 -13.188 1 91.94 366 THR A N 1
ATOM 2846 C CA . THR A 1 366 ? -15.672 13.102 -14.57 1 91.94 366 THR A CA 1
ATOM 2847 C C . THR A 1 366 ? -16.75 14.031 -15.117 1 91.94 366 THR A C 1
ATOM 2849 O O . THR A 1 366 ? -16.703 14.438 -16.281 1 91.94 366 THR A O 1
ATOM 2852 N N . ARG A 1 367 ? -17.75 14.25 -14.398 1 89.31 367 ARG A N 1
ATOM 2853 C CA . ARG A 1 367 ? -18.844 15.172 -14.719 1 89.31 367 ARG A CA 1
ATOM 2854 C C . ARG A 1 367 ? -19.672 14.648 -15.883 1 89.31 367 ARG A C 1
ATOM 2856 O O . ARG A 1 367 ? -19.984 15.398 -16.812 1 89.31 367 ARG A O 1
ATOM 2863 N N . ASP A 1 368 ? -19.922 13.391 -15.773 1 88.44 368 ASP A N 1
ATOM 2864 C CA . ASP A 1 368 ? -20.891 12.789 -16.688 1 88.44 368 ASP A CA 1
ATOM 2865 C C . ASP A 1 368 ? -22.328 13.047 -16.203 1 88.44 368 ASP A C 1
ATOM 2867 O O . ASP A 1 368 ? -22.812 12.391 -15.281 1 88.44 368 ASP A O 1
ATOM 2871 N N . ALA A 1 369 ? -23 13.867 -16.844 1 84.06 369 ALA A N 1
ATOM 2872 C CA . ALA A 1 369 ? -24.281 14.383 -16.375 1 84.06 369 ALA A CA 1
ATOM 2873 C C . ALA A 1 369 ? -25.344 13.273 -16.328 1 84.06 369 ALA A C 1
ATOM 2875 O O . ALA A 1 369 ? -26.281 13.328 -15.539 1 84.06 369 ALA A O 1
ATOM 2876 N N . ASP A 1 370 ? -25.156 12.281 -17.078 1 86.62 370 ASP A N 1
ATOM 2877 C CA . ASP A 1 370 ? -26.172 11.234 -17.172 1 86.62 370 ASP A CA 1
ATOM 2878 C C . ASP A 1 370 ? -26.078 10.266 -16 1 86.62 370 ASP A C 1
ATOM 2880 O O . ASP A 1 370 ? -27.109 9.781 -15.508 1 86.62 370 ASP A O 1
ATOM 2884 N N . LEU A 1 371 ? -24.922 10.078 -15.484 1 93.62 371 LEU A N 1
ATOM 2885 C CA . LEU A 1 371 ? -24.703 9.008 -14.508 1 93.62 371 LEU A CA 1
ATOM 2886 C C . LEU A 1 371 ? -24.328 9.586 -13.148 1 93.62 371 LEU A C 1
ATOM 2888 O O . LEU A 1 371 ? -24.453 8.906 -12.125 1 93.62 371 LEU A O 1
ATOM 2892 N N . ALA A 1 372 ? -24 10.836 -13.125 1 95.31 372 ALA A N 1
ATOM 2893 C CA . ALA A 1 372 ? -23.406 11.453 -11.938 1 95.31 372 ALA A CA 1
ATOM 2894 C C . ALA A 1 372 ? -24.438 11.633 -10.836 1 95.31 372 ALA A C 1
ATOM 2896 O O . ALA A 1 372 ? -25.641 11.742 -11.109 1 95.31 372 ALA A O 1
ATOM 2897 N N . TYR A 1 373 ? -23.953 11.57 -9.57 1 95.69 373 TYR A N 1
ATOM 2898 C CA . TYR A 1 373 ? -24.75 12.055 -8.438 1 95.69 373 TYR A CA 1
ATOM 2899 C C . TYR A 1 373 ? -24.781 13.578 -8.406 1 95.69 373 TYR A C 1
ATOM 2901 O O . TYR A 1 373 ? -23.75 14.227 -8.586 1 95.69 373 TYR A O 1
ATOM 2909 N N . ALA A 1 374 ? -25.891 14.07 -8.086 1 92.81 374 ALA A N 1
ATOM 2910 C CA . ALA A 1 374 ? -26.016 15.516 -7.977 1 92.81 374 ALA A CA 1
ATOM 2911 C C . ALA A 1 374 ? -25.453 16.016 -6.648 1 92.81 374 ALA A C 1
ATOM 2913 O O . ALA A 1 374 ? -24.922 17.125 -6.57 1 92.81 374 ALA A O 1
ATOM 2914 N N . THR A 1 375 ? -25.703 15.258 -5.625 1 94.19 375 THR A N 1
ATOM 2915 C CA . THR A 1 375 ? -25.234 15.648 -4.297 1 94.19 375 THR A CA 1
ATOM 2916 C C . THR A 1 375 ? -24.656 14.453 -3.553 1 94.19 375 THR A C 1
ATOM 2918 O O . THR A 1 375 ? -24.938 13.305 -3.889 1 94.19 375 THR A O 1
ATOM 2921 N N . ALA A 1 376 ? -23.812 14.75 -2.572 1 96 376 ALA A N 1
ATOM 2922 C CA . ALA A 1 376 ? -23.25 13.703 -1.728 1 96 376 ALA A CA 1
ATOM 2923 C C . ALA A 1 376 ? -24.344 12.977 -0.947 1 96 376 ALA A C 1
ATOM 2925 O O . ALA A 1 376 ? -24.219 11.781 -0.666 1 96 376 ALA A O 1
ATOM 2926 N N . GLU A 1 377 ? -25.406 13.633 -0.653 1 96.06 377 GLU A N 1
ATOM 2927 C CA . GLU A 1 377 ? -26.531 13.062 0.092 1 96.06 377 GLU A CA 1
ATOM 2928 C C . GLU A 1 377 ? -27.219 11.961 -0.708 1 96.06 377 GLU A C 1
ATOM 2930 O O . GLU A 1 377 ? -27.688 10.977 -0.138 1 96.06 377 GLU A O 1
ATOM 2935 N N . GLN A 1 378 ? -27.266 12.125 -1.989 1 96.75 378 GLN A N 1
ATOM 2936 C CA . GLN A 1 378 ? -27.844 11.086 -2.832 1 96.75 378 GLN A CA 1
ATOM 2937 C C . GLN A 1 378 ? -27 9.812 -2.781 1 96.75 378 GLN A C 1
ATOM 2939 O O . GLN A 1 378 ? -27.531 8.703 -2.744 1 96.75 378 GLN A O 1
ATOM 2944 N N . LEU A 1 379 ? -25.688 10.008 -2.877 1 97.81 379 LEU A N 1
ATOM 2945 C CA . LEU A 1 379 ? -24.781 8.867 -2.738 1 97.81 379 LEU A CA 1
ATOM 2946 C C . LEU A 1 379 ? -24.984 8.18 -1.39 1 97.81 379 LEU A C 1
ATOM 2948 O O . LEU A 1 379 ? -25.078 6.953 -1.319 1 97.81 379 LEU A O 1
ATOM 2952 N N . GLU A 1 380 ? -25.062 8.992 -0.327 1 98.06 380 GLU A N 1
ATOM 2953 C CA . GLU A 1 380 ? -25.266 8.445 1.012 1 98.06 380 GLU A CA 1
ATOM 2954 C C . GLU A 1 380 ? -26.547 7.629 1.089 1 98.06 380 GLU A C 1
ATOM 2956 O O . GLU A 1 380 ? -26.578 6.543 1.672 1 98.06 380 GLU A O 1
ATOM 2961 N N . ALA A 1 381 ? -27.594 8.133 0.49 1 98.44 381 ALA A N 1
ATOM 2962 C CA . ALA A 1 381 ? -28.891 7.457 0.512 1 98.44 381 ALA A CA 1
ATOM 2963 C C . ALA A 1 381 ? -28.812 6.09 -0.161 1 98.44 381 ALA A C 1
ATOM 2965 O O . ALA A 1 381 ? -29.359 5.109 0.336 1 98.44 381 ALA A O 1
ATOM 2966 N N . ASP A 1 382 ? -28.172 6.023 -1.303 1 98.5 382 ASP A N 1
ATOM 2967 C CA . ASP A 1 382 ? -28 4.754 -1.997 1 98.5 382 ASP A CA 1
ATOM 2968 C C . ASP A 1 382 ? -27.203 3.771 -1.147 1 98.5 382 ASP A C 1
ATOM 2970 O O . ASP A 1 382 ? -27.516 2.584 -1.086 1 98.5 382 ASP A O 1
ATOM 2974 N N . LEU A 1 383 ? -26.109 4.234 -0.55 1 98.69 383 LEU A N 1
ATOM 2975 C CA . LEU A 1 383 ? -25.281 3.383 0.291 1 98.69 383 LEU A CA 1
ATOM 2976 C C . LEU A 1 383 ? -26.078 2.826 1.464 1 98.69 383 LEU A C 1
ATOM 2978 O O . LEU A 1 383 ? -25.891 1.667 1.847 1 98.69 383 LEU A O 1
ATOM 2982 N N . LEU A 1 384 ? -26.953 3.674 2.025 1 98.56 384 LEU A N 1
ATOM 2983 C CA . LEU A 1 384 ? -27.75 3.244 3.166 1 98.56 384 LEU A CA 1
ATOM 2984 C C . LEU A 1 384 ? -28.75 2.172 2.756 1 98.56 384 LEU A C 1
ATOM 2986 O O . LEU A 1 384 ? -29.062 1.273 3.541 1 98.56 384 LEU A O 1
ATOM 2990 N N . VAL A 1 385 ? -29.25 2.215 1.507 1 98.69 385 VAL A N 1
ATOM 2991 C CA . VAL A 1 385 ? -30.109 1.163 0.995 1 98.69 385 VAL A CA 1
ATOM 2992 C C . VAL A 1 385 ? -29.359 -0.167 0.976 1 98.69 385 VAL A C 1
ATOM 2994 O O . VAL A 1 385 ? -29.906 -1.195 1.395 1 98.69 385 VAL A O 1
ATOM 2997 N N . VAL A 1 386 ? -28.156 -0.159 0.463 1 98.62 386 VAL A N 1
ATOM 2998 C CA . VAL A 1 386 ? -27.344 -1.366 0.424 1 98.62 386 VAL A CA 1
ATOM 2999 C C . VAL A 1 386 ? -27.094 -1.869 1.844 1 98.62 386 VAL A C 1
ATOM 3001 O O . VAL A 1 386 ? -27.219 -3.064 2.117 1 98.62 386 VAL A O 1
ATOM 3004 N N . GLN A 1 387 ? -26.734 -0.972 2.729 1 98.38 387 GLN A N 1
ATOM 3005 C CA . GLN A 1 387 ? -26.438 -1.31 4.117 1 98.38 387 GLN A CA 1
ATOM 3006 C C . GLN A 1 387 ? -27.641 -1.94 4.805 1 98.38 387 GLN A C 1
ATOM 3008 O O . GLN A 1 387 ? -27.516 -2.979 5.457 1 98.38 387 GLN A O 1
ATOM 3013 N N . ASP A 1 388 ? -28.812 -1.327 4.629 1 98.25 388 ASP A N 1
ATOM 3014 C CA . ASP A 1 388 ? -30.031 -1.822 5.242 1 98.25 388 ASP A CA 1
ATOM 3015 C C . ASP A 1 388 ? -30.406 -3.203 4.703 1 98.25 388 ASP A C 1
ATOM 3017 O O . ASP A 1 388 ? -30.891 -4.055 5.445 1 98.25 388 ASP A O 1
ATOM 3021 N N . SER A 1 389 ? -30.203 -3.385 3.451 1 98.5 389 SER A N 1
ATOM 3022 C CA . SER A 1 389 ? -30.484 -4.68 2.842 1 98.5 389 SER A CA 1
ATOM 3023 C C . SER A 1 389 ? -29.594 -5.773 3.436 1 98.5 389 SER A C 1
ATOM 3025 O O . SER A 1 389 ? -30.062 -6.879 3.715 1 98.5 389 SER A O 1
ATOM 3027 N N . LEU A 1 390 ? -28.312 -5.508 3.574 1 98.06 390 LEU A N 1
ATOM 3028 C CA . LEU A 1 390 ? -27.391 -6.465 4.164 1 98.06 390 LEU A CA 1
ATOM 3029 C C . LEU A 1 390 ? -27.797 -6.809 5.594 1 98.06 390 LEU A C 1
ATOM 3031 O O . LEU A 1 390 ? -27.797 -7.98 5.98 1 98.06 390 LEU A O 1
ATOM 3035 N N . VAL A 1 391 ? -28.188 -5.805 6.363 1 97.19 391 VAL A N 1
ATOM 3036 C CA . VAL A 1 391 ? -28.594 -6.016 7.75 1 97.19 391 VAL A CA 1
ATOM 3037 C C . VAL A 1 391 ? -29.859 -6.875 7.797 1 97.19 391 VAL A C 1
ATOM 3039 O O . VAL A 1 391 ? -29.969 -7.781 8.625 1 97.19 391 VAL A O 1
ATOM 3042 N N . ALA A 1 392 ? -30.797 -6.617 6.895 1 96.12 392 ALA A N 1
ATOM 3043 C CA . ALA A 1 392 ? -32.094 -7.309 6.867 1 96.12 392 ALA A CA 1
ATOM 3044 C C . ALA A 1 392 ? -31.891 -8.805 6.617 1 96.12 392 ALA A C 1
ATOM 3046 O O . ALA A 1 392 ? -32.719 -9.617 7.035 1 96.12 392 ALA A O 1
ATOM 3047 N N . THR A 1 393 ? -30.844 -9.133 6.008 1 93.06 393 THR A N 1
ATOM 3048 C CA . THR A 1 393 ? -30.641 -10.531 5.656 1 93.06 393 THR A CA 1
ATOM 3049 C C . THR A 1 393 ? -29.562 -11.156 6.535 1 93.06 393 THR A C 1
ATOM 3051 O O . THR A 1 393 ? -29 -12.203 6.191 1 93.06 393 THR A O 1
ATOM 3054 N N . GLY A 1 394 ? -29.156 -10.438 7.59 1 92.44 394 GLY A N 1
ATOM 3055 C CA . GLY A 1 394 ? -28.281 -11.008 8.602 1 92.44 394 GLY A CA 1
ATOM 3056 C C . GLY A 1 394 ? -26.812 -10.781 8.312 1 92.44 394 GLY A C 1
ATOM 3057 O O . GLY A 1 394 ? -25.938 -11.281 9.039 1 92.44 394 GLY A O 1
ATOM 3058 N N . ALA A 1 395 ? -26.422 -10.055 7.25 1 96.19 395 ALA A N 1
ATOM 3059 C CA . ALA A 1 395 ? -25.031 -9.773 6.91 1 96.19 395 ALA A CA 1
ATOM 3060 C C . ALA A 1 395 ? -24.578 -8.453 7.52 1 96.19 395 ALA A C 1
ATOM 3062 O O . ALA A 1 395 ? -24.031 -7.598 6.82 1 96.19 395 ALA A O 1
ATOM 3063 N N . ALA A 1 396 ? -24.734 -8.367 8.828 1 95.94 396 ALA A N 1
ATOM 3064 C CA . ALA A 1 396 ? -24.453 -7.129 9.547 1 95.94 396 ALA A CA 1
ATOM 3065 C C . ALA A 1 396 ? -22.969 -6.789 9.492 1 95.94 396 ALA A C 1
ATOM 3067 O O . ALA A 1 396 ? -22.594 -5.617 9.43 1 95.94 396 ALA A O 1
ATOM 3068 N N . ARG A 1 397 ? -22.094 -7.781 9.492 1 95.31 397 ARG A N 1
ATOM 3069 C CA . ARG A 1 397 ? -20.656 -7.527 9.508 1 95.31 397 ARG A CA 1
ATOM 3070 C C . ARG A 1 397 ? -20.203 -6.906 8.195 1 95.31 397 ARG A C 1
ATOM 3072 O O . ARG A 1 397 ? -19.266 -6.09 8.188 1 95.31 397 ARG A O 1
ATOM 3079 N N . ALA A 1 398 ? -20.828 -7.281 7.094 1 95.88 398 ALA A N 1
ATOM 3080 C CA . ALA A 1 398 ? -20.547 -6.641 5.809 1 95.88 398 ALA A CA 1
ATOM 3081 C C . ALA A 1 398 ? -21.109 -5.219 5.77 1 95.88 398 ALA A C 1
ATOM 3083 O O . ALA A 1 398 ? -20.484 -4.32 5.203 1 95.88 398 ALA A O 1
ATOM 3084 N N . ALA A 1 399 ? -22.266 -5.066 6.422 1 97.69 399 ALA A N 1
ATOM 3085 C CA . ALA A 1 399 ? -22.953 -3.771 6.43 1 97.69 399 ALA A CA 1
ATOM 3086 C C . ALA A 1 399 ? -22.141 -2.742 7.227 1 97.69 399 ALA A C 1
ATOM 3088 O O . ALA A 1 399 ? -22.047 -1.58 6.828 1 97.69 399 ALA A O 1
ATOM 3089 N N . TYR A 1 400 ? -21.609 -3.217 8.336 1 96.94 400 TYR A N 1
ATOM 3090 C CA . TYR A 1 400 ? -21 -2.264 9.266 1 96.94 400 TYR A CA 1
ATOM 3091 C C . TYR A 1 400 ? -19.484 -2.391 9.258 1 96.94 400 TYR A C 1
ATOM 3093 O O . TYR A 1 400 ? -18.812 -2.041 10.234 1 96.94 400 TYR A O 1
ATOM 3101 N N . GLY A 1 401 ? -18.906 -2.947 8.133 1 94.38 401 GLY A N 1
ATOM 3102 C CA . GLY A 1 401 ? -17.469 -3 7.906 1 94.38 401 GLY A CA 1
ATOM 3103 C C . GLY A 1 401 ? -16.969 -1.92 6.965 1 94.38 401 GLY A C 1
ATOM 3104 O O . GLY A 1 401 ? -17.094 -0.729 7.254 1 94.38 401 GLY A O 1
ATOM 3105 N N . ASP A 1 402 ? -16.516 -2.322 5.777 1 94.19 402 ASP A N 1
ATOM 3106 C CA . ASP A 1 402 ? -15.992 -1.392 4.785 1 94.19 402 ASP A CA 1
ATOM 3107 C C . ASP A 1 402 ? -17.078 -0.434 4.297 1 94.19 402 ASP A C 1
ATOM 3109 O O . ASP A 1 402 ? -16.797 0.729 3.998 1 94.19 402 ASP A O 1
ATOM 3113 N N . LEU A 1 403 ? -18.266 -0.972 4.227 1 97.69 403 LEU A N 1
ATOM 3114 C CA . LEU A 1 403 ? -19.375 -0.126 3.775 1 97.69 403 LEU A CA 1
ATOM 3115 C C . LEU A 1 403 ? -19.625 1.009 4.762 1 97.69 403 LEU A C 1
ATOM 3117 O O . LEU A 1 403 ? -19.875 2.146 4.355 1 97.69 403 LEU A O 1
ATOM 3121 N N . GLN A 1 404 ? -19.547 0.727 6.016 1 97 404 GLN A N 1
ATOM 3122 C CA . GLN A 1 404 ? -19.719 1.765 7.027 1 97 404 GLN A CA 1
ATOM 3123 C C . GLN A 1 404 ? -18.625 2.82 6.918 1 97 404 GLN A C 1
ATOM 3125 O O . GLN A 1 404 ? -18.875 4.012 7.086 1 97 404 GLN A O 1
ATOM 3130 N N . ARG A 1 405 ? -17.422 2.395 6.723 1 95.31 405 ARG A N 1
ATOM 3131 C CA . ARG A 1 405 ? -16.328 3.33 6.531 1 95.31 405 ARG A CA 1
ATOM 3132 C C . ARG A 1 405 ? -16.594 4.27 5.363 1 95.31 405 ARG A C 1
ATOM 3134 O O . ARG A 1 405 ? -16.297 5.465 5.434 1 95.31 405 ARG A O 1
ATOM 3141 N N . LEU A 1 406 ? -17.109 3.707 4.297 1 97.38 406 LEU A N 1
ATOM 3142 C CA . LEU A 1 406 ? -17.453 4.512 3.133 1 97.38 406 LEU A CA 1
ATOM 3143 C C . LEU A 1 406 ? -18.547 5.531 3.477 1 97.38 406 LEU A C 1
ATOM 3145 O O . LEU A 1 406 ? -18.469 6.688 3.062 1 97.38 406 LEU A O 1
ATOM 3149 N N . VAL A 1 407 ? -19.5 5.094 4.23 1 97.81 407 VAL A N 1
ATOM 3150 C CA . VAL A 1 407 ? -20.578 5.984 4.648 1 97.81 407 VAL A CA 1
ATOM 3151 C C . VAL A 1 407 ? -20 7.133 5.48 1 97.81 407 VAL A C 1
ATOM 3153 O O . VAL A 1 407 ? -20.328 8.297 5.25 1 97.81 407 VAL A O 1
ATOM 3156 N N . TRP A 1 408 ? -19.109 6.797 6.445 1 97.12 408 TRP A N 1
ATOM 3157 C CA . TRP A 1 408 ? -18.469 7.816 7.266 1 97.12 408 TRP A CA 1
ATOM 3158 C C . TRP A 1 408 ? -17.672 8.789 6.402 1 97.12 408 TRP A C 1
ATOM 3160 O O . TRP A 1 408 ? -17.625 9.984 6.688 1 97.12 408 TRP A O 1
ATOM 3170 N N . GLN A 1 409 ? -17.062 8.32 5.363 1 96.56 409 GLN A N 1
ATOM 3171 C CA . GLN A 1 409 ? -16.281 9.172 4.477 1 96.56 409 GLN A CA 1
ATOM 3172 C C . GLN A 1 409 ? -17.156 10.172 3.74 1 96.56 409 GLN A C 1
ATOM 3174 O O . GLN A 1 409 ? -16.797 11.344 3.605 1 96.56 409 GLN A O 1
ATOM 3179 N N . VAL A 1 410 ? -18.281 9.68 3.271 1 97.06 410 VAL A N 1
ATOM 3180 C CA . VAL A 1 410 ? -19.219 10.555 2.57 1 97.06 410 VAL A CA 1
ATOM 3181 C C . VAL A 1 410 ? -19.734 11.625 3.523 1 97.06 410 VAL A C 1
ATOM 3183 O O . VAL A 1 410 ? -19.828 12.797 3.158 1 97.06 410 VAL A O 1
ATOM 3186 N N . GLN A 1 411 ? -19.953 11.227 4.723 1 96.31 411 GLN A N 1
ATOM 3187 C CA . GLN A 1 411 ? -20.5 12.148 5.719 1 96.31 411 GLN A CA 1
ATOM 3188 C C . GLN A 1 411 ? -19.453 13.172 6.156 1 96.31 411 GLN A C 1
ATOM 3190 O O . GLN A 1 411 ? -19.797 14.305 6.496 1 96.31 411 GLN A O 1
ATOM 3195 N N . THR A 1 412 ? -18.203 12.797 6.121 1 96 412 THR A N 1
ATOM 3196 C CA . THR A 1 412 ? -17.125 13.648 6.605 1 96 412 THR A CA 1
ATOM 3197 C C . THR A 1 412 ? -16.656 14.609 5.508 1 96 412 THR A C 1
ATOM 3199 O O . THR A 1 412 ? -16.547 15.812 5.738 1 96 412 THR A O 1
ATOM 3202 N N . PHE A 1 413 ? -16.484 14.109 4.301 1 95.56 413 PHE A N 1
ATOM 3203 C CA . PHE A 1 413 ? -15.797 14.891 3.275 1 95.56 413 PHE A CA 1
ATOM 3204 C C . PHE A 1 413 ? -16.781 15.383 2.223 1 95.56 413 PHE A C 1
ATOM 3206 O O . PHE A 1 413 ? -16.5 16.359 1.515 1 95.56 413 PHE A O 1
ATOM 3213 N N . GLY A 1 414 ? -17.969 14.703 2.078 1 95.56 414 GLY A N 1
ATOM 3214 C CA . GLY A 1 414 ? -18.828 15.031 0.944 1 95.56 414 GLY A CA 1
ATOM 3215 C C . GLY A 1 414 ? -18.078 15.008 -0.381 1 95.56 414 GLY A C 1
ATOM 3216 O O . GLY A 1 414 ? -17.203 14.172 -0.596 1 95.56 414 GLY A O 1
ATOM 3217 N N . PHE A 1 415 ? -18.547 15.906 -1.334 1 96.38 415 PHE A N 1
ATOM 3218 C CA . PHE A 1 415 ? -17.875 16 -2.625 1 96.38 415 PHE A CA 1
ATOM 3219 C C . PHE A 1 415 ? -16.859 17.141 -2.629 1 96.38 415 PHE A C 1
ATOM 3221 O O . PHE A 1 415 ? -16.266 17.438 -3.662 1 96.38 415 PHE A O 1
ATOM 3228 N N . HIS A 1 416 ? -16.688 17.797 -1.414 1 95.88 416 HIS A N 1
ATOM 3229 C CA . HIS A 1 416 ? -15.875 19 -1.381 1 95.88 416 HIS A CA 1
ATOM 3230 C C . HIS A 1 416 ? -14.617 18.812 -0.548 1 95.88 416 HIS A C 1
ATOM 3232 O O . HIS A 1 416 ? -13.688 19.625 -0.612 1 95.88 416 HIS A O 1
ATOM 3238 N N . LEU A 1 417 ? -14.469 17.75 0.249 1 96.44 417 LEU A N 1
ATOM 3239 C CA . LEU A 1 417 ? -13.336 17.406 1.089 1 96.44 417 LEU A CA 1
ATOM 3240 C C . LEU A 1 417 ? -13.242 18.328 2.301 1 96.44 417 LEU A C 1
ATOM 3242 O O . LEU A 1 417 ? -13.492 17.891 3.43 1 96.44 417 LEU A O 1
ATOM 3246 N N . ALA A 1 418 ? -13.008 19.609 2.08 1 96.38 418 ALA A N 1
ATOM 3247 C CA . ALA A 1 418 ? -12.883 20.609 3.135 1 96.38 418 ALA A CA 1
ATOM 3248 C C . ALA A 1 418 ? -13.703 21.844 2.805 1 96.38 418 ALA A C 1
ATOM 3250 O O . ALA A 1 418 ? -13.766 22.266 1.648 1 96.38 418 ALA A O 1
ATOM 3251 N N . GLU A 1 419 ? -14.305 22.391 3.795 1 96.75 419 GLU A N 1
ATOM 3252 C CA . GLU A 1 419 ? -15.055 23.625 3.584 1 96.75 419 GLU A CA 1
ATOM 3253 C C . GLU A 1 419 ? -14.117 24.797 3.324 1 96.75 419 GLU A C 1
ATOM 3255 O O . GLU A 1 419 ? -13.25 25.094 4.145 1 96.75 419 GLU A O 1
ATOM 3260 N N . LEU A 1 420 ? -14.266 25.422 2.18 1 97.44 420 LEU A N 1
ATOM 3261 C CA . LEU A 1 420 ? -13.477 26.609 1.84 1 97.44 420 LEU A CA 1
ATOM 3262 C C . LEU A 1 420 ? -14 27.828 2.57 1 97.44 420 LEU A C 1
ATOM 3264 O O . LEU A 1 420 ? -15.18 28.172 2.453 1 97.44 420 LEU A O 1
ATOM 3268 N N . GLU A 1 421 ? -13.148 28.422 3.346 1 96.94 421 GLU A N 1
ATOM 3269 C CA . GLU A 1 421 ? -13.531 29.609 4.094 1 96.94 421 GLU A CA 1
ATOM 3270 C C . GLU A 1 421 ? -12.828 30.859 3.547 1 96.94 421 GLU A C 1
ATOM 3272 O O . GLU A 1 421 ? -11.602 30.906 3.469 1 96.94 421 GLU A O 1
ATOM 3277 N N . VAL A 1 422 ? -13.602 31.828 3.229 1 97.12 422 VAL A N 1
ATOM 3278 C CA . VAL A 1 422 ? -13.078 33.031 2.611 1 97.12 422 VAL A CA 1
ATOM 3279 C C . VAL A 1 422 ? -12.844 34.094 3.682 1 97.12 422 VAL A C 1
ATOM 3281 O O . VAL A 1 422 ? -13.617 34.219 4.633 1 97.12 422 VAL A O 1
ATOM 3284 N N . ARG A 1 423 ? -11.766 34.75 3.57 1 96.19 423 ARG A N 1
ATOM 3285 C CA . ARG A 1 423 ? -11.453 35.875 4.473 1 96.19 423 ARG A CA 1
ATOM 3286 C C . ARG A 1 423 ? -11.039 37.125 3.695 1 96.19 423 ARG A C 1
ATOM 3288 O O . ARG A 1 423 ? -10.289 37.031 2.727 1 96.19 423 ARG A O 1
ATOM 3295 N N . GLN A 1 424 ? -11.609 38.219 4.031 1 95.44 424 GLN A N 1
ATOM 3296 C CA . GLN A 1 424 ? -11.297 39.5 3.395 1 95.44 424 GLN A CA 1
ATOM 3297 C C . GLN A 1 424 ? -11.359 40.625 4.398 1 95.44 424 GLN A C 1
ATOM 3299 O O . GLN A 1 424 ? -12.062 40.562 5.406 1 95.44 424 GLN A O 1
ATOM 3304 N N . HIS A 1 425 ? -10.594 41.656 4.164 1 94.31 425 HIS A N 1
ATOM 3305 C CA . HIS A 1 425 ? -10.508 42.812 5.043 1 94.31 425 HIS A CA 1
ATOM 3306 C C . HIS A 1 425 ? -11.75 43.688 4.934 1 94.31 425 HIS A C 1
ATOM 3308 O O . HIS A 1 425 ? -12.273 43.875 3.838 1 94.31 425 HIS A O 1
ATOM 3314 N N . SER A 1 426 ? -12.219 44.25 6.059 1 95.56 426 SER A N 1
ATOM 3315 C CA . SER A 1 426 ? -13.422 45.094 6.113 1 95.56 426 SER A CA 1
ATOM 3316 C C . SER A 1 426 ? -13.281 46.312 5.238 1 95.56 426 SER A C 1
ATOM 3318 O O . SER A 1 426 ? -14.25 46.75 4.617 1 95.56 426 SER A O 1
ATOM 3320 N N . GLN A 1 427 ? -12.07 46.781 5.094 1 94.12 427 GLN A N 1
ATOM 3321 C CA . GLN A 1 427 ? -11.836 48 4.316 1 94.12 427 GLN A CA 1
ATOM 3322 C C . GLN A 1 427 ? -12.039 47.75 2.826 1 94.12 427 GLN A C 1
ATOM 3324 O O . GLN A 1 427 ? -12.453 48.656 2.092 1 94.12 427 GLN A O 1
ATOM 3329 N N . VAL A 1 428 ? -11.68 46.594 2.426 1 96 428 VAL A N 1
ATOM 3330 C CA . VAL A 1 428 ? -11.883 46.25 1.024 1 96 428 VAL A CA 1
ATOM 3331 C C . VAL A 1 428 ? -13.375 46.219 0.708 1 96 428 VAL A C 1
ATOM 3333 O O . VAL A 1 428 ? -13.805 46.688 -0.347 1 96 428 VAL A O 1
ATOM 3336 N N . HIS A 1 429 ? -14.203 45.75 1.603 1 97.06 429 HIS A N 1
ATOM 3337 C CA . HIS A 1 429 ? -15.656 45.75 1.439 1 97.06 429 HIS A CA 1
ATOM 3338 C C . HIS A 1 429 ? -16.219 47.156 1.372 1 97.06 429 HIS A C 1
ATOM 3340 O O . HIS A 1 429 ? -17.047 47.438 0.514 1 97.06 429 HIS A O 1
ATOM 3346 N N . ALA A 1 430 ? -15.711 47.906 2.271 1 96.44 430 ALA A N 1
ATOM 3347 C CA . ALA A 1 430 ? -16.203 49.281 2.342 1 96.44 430 ALA A CA 1
ATOM 3348 C C . ALA A 1 430 ? -15.898 50.031 1.052 1 96.44 430 ALA A C 1
ATOM 3350 O O . ALA A 1 430 ? -16.75 50.75 0.542 1 96.44 430 ALA A O 1
ATOM 3351 N N . ALA A 1 431 ? -14.719 49.844 0.606 1 96.5 431 ALA A N 1
ATOM 3352 C CA . ALA A 1 431 ? -14.305 50.5 -0.628 1 96.5 431 ALA A CA 1
ATOM 3353 C C . ALA A 1 431 ? -15.133 50 -1.814 1 96.5 431 ALA A C 1
ATOM 3355 O O . ALA A 1 431 ? -15.531 50.812 -2.67 1 96.5 431 ALA A O 1
ATOM 3356 N N . ALA A 1 432 ? -15.344 48.781 -1.869 1 97.5 432 ALA A N 1
ATOM 3357 C CA . ALA A 1 432 ? -16.125 48.219 -2.961 1 97.5 432 ALA A CA 1
ATOM 3358 C C . ALA A 1 432 ? -17.562 48.719 -2.926 1 97.5 432 ALA A C 1
ATOM 3360 O O . ALA A 1 432 ? -18.141 49.062 -3.967 1 97.5 432 ALA A O 1
ATOM 3361 N N . LEU A 1 433 ? -18.172 48.781 -1.774 1 97.25 433 LEU A N 1
ATOM 3362 C CA . LEU A 1 433 ? -19.547 49.219 -1.632 1 97.25 433 LEU A CA 1
ATOM 3363 C C . LEU A 1 433 ? -19.688 50.688 -2.037 1 97.25 433 LEU A C 1
ATOM 3365 O O . LEU A 1 433 ? -20.672 51.094 -2.66 1 97.25 433 LEU A O 1
ATOM 3369 N N . ALA A 1 434 ? -18.703 51.438 -1.634 1 96.88 434 ALA A N 1
ATOM 3370 C CA . ALA A 1 434 ? -18.719 52.844 -1.996 1 96.88 434 ALA A CA 1
ATOM 3371 C C . ALA A 1 434 ? -18.719 53.031 -3.512 1 96.88 434 ALA A C 1
ATOM 3373 O O . ALA A 1 434 ? -19.484 53.844 -4.047 1 96.88 434 ALA A O 1
ATOM 3374 N N . GLU A 1 435 ? -17.891 52.25 -4.094 1 97.12 435 GLU A N 1
ATOM 3375 C CA . GLU A 1 435 ? -17.812 52.312 -5.547 1 97.12 435 GLU A CA 1
ATOM 3376 C C . GLU A 1 435 ? -19.094 51.812 -6.199 1 97.12 435 GLU A C 1
ATOM 3378 O O . GLU A 1 435 ? -19.562 52.406 -7.184 1 97.12 435 GLU A O 1
ATOM 3383 N N . LEU A 1 436 ? -19.688 50.844 -5.711 1 96.94 436 LEU A N 1
ATOM 3384 C CA . LEU A 1 436 ? -20.906 50.219 -6.258 1 96.94 436 LEU A CA 1
ATOM 3385 C C . LEU A 1 436 ? -22.094 51.156 -6.078 1 96.94 436 LEU A C 1
ATOM 3387 O O . LEU A 1 436 ? -22.984 51.219 -6.938 1 96.94 436 LEU A O 1
ATOM 3391 N N . ARG A 1 437 ? -22.156 51.812 -4.977 1 94.81 437 ARG A N 1
ATOM 3392 C CA . ARG A 1 437 ? -23.234 52.75 -4.723 1 94.81 437 ARG A CA 1
ATOM 3393 C C . ARG A 1 437 ? -23.141 53.938 -5.641 1 94.81 437 ARG A C 1
ATOM 3395 O O . ARG A 1 437 ? -24.156 54.531 -6.039 1 94.81 437 ARG A O 1
ATOM 3402 N N . GLU A 1 438 ? -21.906 54.25 -5.965 1 95.75 438 GLU A N 1
ATOM 3403 C CA . GLU A 1 438 ? -21.672 55.406 -6.816 1 95.75 438 GLU A CA 1
ATOM 3404 C C . GLU A 1 438 ? -21.859 55.062 -8.289 1 95.75 438 GLU A C 1
ATOM 3406 O O . GLU A 1 438 ? -22.484 55.812 -9.039 1 95.75 438 GLU A O 1
ATOM 3411 N N . LEU A 1 439 ? -21.344 53.969 -8.688 1 95.12 439 LEU A N 1
ATOM 3412 C CA . LEU A 1 439 ? -21.234 53.688 -10.117 1 95.12 439 LEU A CA 1
ATOM 3413 C C . LEU A 1 439 ? -22.219 52.594 -10.531 1 95.12 439 LEU A C 1
ATOM 3415 O O . LEU A 1 439 ? -22.5 52.438 -11.727 1 95.12 439 LEU A O 1
ATOM 3419 N N . GLY A 1 440 ? -22.688 51.875 -9.641 1 91.56 440 GLY A N 1
ATOM 3420 C CA . GLY A 1 440 ? -23.516 50.75 -9.977 1 91.56 440 GLY A CA 1
ATOM 3421 C C . GLY A 1 440 ? -22.734 49.531 -10.398 1 91.56 440 GLY A C 1
ATOM 3422 O O . GLY A 1 440 ? -21.547 49.625 -10.727 1 91.56 440 GLY A O 1
ATOM 3423 N N . VAL A 1 441 ? -23.328 48.375 -10.445 1 91.31 441 VAL A N 1
ATOM 3424 C CA . VAL A 1 441 ? -22.688 47.094 -10.711 1 91.31 441 VAL A CA 1
ATOM 3425 C C . VAL A 1 441 ? -22.156 47.062 -12.148 1 91.31 441 VAL A C 1
ATOM 3427 O O . VAL A 1 441 ? -21.156 46.406 -12.43 1 91.31 441 VAL A O 1
ATOM 3430 N N . ASP A 1 442 ? -22.812 47.844 -13.141 1 89.94 442 ASP A N 1
ATOM 3431 C CA . ASP A 1 442 ? -22.438 47.844 -14.555 1 89.94 442 ASP A CA 1
ATOM 3432 C C . ASP A 1 442 ? -21.547 49.031 -14.883 1 89.94 442 ASP A C 1
ATOM 3434 O O . ASP A 1 442 ? -21.188 49.25 -16.047 1 89.94 442 ASP A O 1
ATOM 3438 N N . GLY A 1 443 ? -21.203 49.781 -13.844 1 92.19 443 GLY A N 1
ATOM 3439 C CA . GLY A 1 443 ? -20.344 50.938 -14.086 1 92.19 443 GLY A CA 1
ATOM 3440 C C . GLY A 1 443 ? -18.891 50.531 -14.297 1 92.19 443 GLY A C 1
ATOM 3441 O O . GLY A 1 443 ? -18.562 49.344 -14.328 1 92.19 443 GLY A O 1
ATOM 3442 N N . ALA A 1 444 ? -18.047 51.531 -14.594 1 94.19 444 ALA A N 1
ATOM 3443 C CA . ALA A 1 444 ? -16.609 51.312 -14.773 1 94.19 444 ALA A CA 1
ATOM 3444 C C . ALA A 1 444 ? -15.922 51.062 -13.438 1 94.19 444 ALA A C 1
ATOM 3446 O O . ALA A 1 444 ? -15.203 51.938 -12.93 1 94.19 444 ALA A O 1
ATOM 3447 N N . LEU A 1 445 ? -16.094 49.906 -12.875 1 95.94 445 LEU A N 1
ATOM 3448 C CA . LEU A 1 445 ? -15.602 49.531 -11.555 1 95.94 445 LEU A CA 1
ATOM 3449 C C . LEU A 1 445 ? -14.102 49.25 -11.594 1 95.94 445 LEU A C 1
ATOM 3451 O O . LEU A 1 445 ? -13.57 48.844 -12.633 1 95.94 445 LEU A O 1
ATOM 3455 N N . SER A 1 446 ? -13.406 49.5 -10.586 1 96 446 SER A N 1
ATOM 3456 C CA . SER A 1 446 ? -12 49.156 -10.438 1 96 446 SER A CA 1
ATOM 3457 C C . SER A 1 446 ? -11.797 47.625 -10.438 1 96 446 SER A C 1
ATOM 3459 O O . SER A 1 446 ? -12.734 46.875 -10.203 1 96 446 SER A O 1
ATOM 3461 N N . ASP A 1 447 ? -10.562 47.219 -10.727 1 94.44 447 ASP A N 1
ATOM 3462 C CA . ASP A 1 447 ? -10.219 45.781 -10.711 1 94.44 447 ASP A CA 1
ATOM 3463 C C . ASP A 1 447 ? -10.469 45.188 -9.336 1 94.44 447 ASP A C 1
ATOM 3465 O O . ASP A 1 447 ? -10.867 44.031 -9.234 1 94.44 447 ASP A O 1
ATOM 3469 N N . LYS A 1 448 ? -10.242 45.938 -8.312 1 94.62 448 LYS A N 1
ATOM 3470 C CA . LYS A 1 448 ? -10.43 45.469 -6.945 1 94.62 448 LYS A CA 1
ATOM 3471 C C . LYS A 1 448 ? -11.898 45.188 -6.66 1 94.62 448 LYS A C 1
ATOM 3473 O O . LYS A 1 448 ? -12.234 44.156 -6.062 1 94.62 448 LYS A O 1
ATOM 3478 N N . THR A 1 449 ? -12.734 46.094 -7.098 1 96.75 449 THR A N 1
ATOM 3479 C CA . THR A 1 449 ? -14.164 45.906 -6.875 1 96.75 449 THR A CA 1
ATOM 3480 C C . THR A 1 449 ? -14.703 44.75 -7.707 1 96.75 449 THR A C 1
ATOM 3482 O O . THR A 1 449 ? -15.523 43.969 -7.234 1 96.75 449 THR A O 1
ATOM 3485 N N . ARG A 1 450 ? -14.227 44.656 -8.898 1 96.19 450 ARG A N 1
ATOM 3486 C CA . ARG A 1 450 ? -14.625 43.531 -9.742 1 96.19 450 ARG A CA 1
ATOM 3487 C C . ARG A 1 450 ? -14.211 42.188 -9.117 1 96.19 450 ARG A C 1
ATOM 3489 O O . ARG A 1 450 ? -14.953 41.219 -9.195 1 96.19 450 ARG A O 1
ATOM 3496 N N . GLU A 1 451 ? -13.016 42.188 -8.594 1 96.31 451 GLU A N 1
ATOM 3497 C CA . GLU A 1 451 ? -12.523 40.969 -7.949 1 96.31 451 GLU A CA 1
ATOM 3498 C C . GLU A 1 451 ? -13.375 40.625 -6.742 1 96.31 451 GLU A C 1
ATOM 3500 O O . GLU A 1 451 ? -13.562 39.438 -6.441 1 96.31 451 GLU A O 1
ATOM 3505 N N . VAL A 1 452 ? -13.844 41.594 -6.035 1 96.94 452 VAL A N 1
ATOM 3506 C CA . VAL A 1 452 ? -14.711 41.344 -4.895 1 96.94 452 VAL A CA 1
ATOM 3507 C C . VAL A 1 452 ? -16.016 40.688 -5.367 1 96.94 452 VAL A C 1
ATOM 3509 O O . VAL A 1 452 ? -16.453 39.688 -4.809 1 96.94 452 VAL A O 1
ATOM 3512 N N . LEU A 1 453 ? -16.609 41.281 -6.391 1 96.88 453 LEU A N 1
ATOM 3513 C CA . LEU A 1 453 ? -17.859 40.75 -6.93 1 96.88 453 LEU A CA 1
ATOM 3514 C C . LEU A 1 453 ? -17.641 39.344 -7.48 1 96.88 453 LEU A C 1
ATOM 3516 O O . LEU A 1 453 ? -18.469 38.438 -7.273 1 96.88 453 LEU A O 1
ATOM 3520 N N . ASP A 1 454 ? -16.531 39.188 -8.156 1 96.69 454 ASP A N 1
ATOM 3521 C CA . ASP A 1 454 ? -16.219 37.875 -8.727 1 96.69 454 ASP A CA 1
ATOM 3522 C C . ASP A 1 454 ? -16.047 36.844 -7.633 1 96.69 454 ASP A C 1
ATOM 3524 O O . ASP A 1 454 ? -16.328 35.656 -7.848 1 96.69 454 ASP A O 1
ATOM 3528 N N . THR A 1 455 ? -15.516 37.188 -6.488 1 97.31 455 THR A N 1
ATOM 3529 C CA . THR A 1 455 ? -15.367 36.281 -5.367 1 97.31 455 THR A CA 1
ATOM 3530 C C . THR A 1 455 ? -16.719 35.719 -4.926 1 97.31 455 THR A C 1
ATOM 3532 O O . THR A 1 455 ? -16.859 34.531 -4.691 1 97.31 455 THR A O 1
ATOM 3535 N N . TYR A 1 456 ? -17.688 36.562 -4.855 1 97.56 456 TYR A N 1
ATOM 3536 C CA . TYR A 1 456 ? -19.031 36.125 -4.484 1 97.56 456 TYR A CA 1
ATOM 3537 C C . TYR A 1 456 ? -19.609 35.188 -5.543 1 97.56 456 TYR A C 1
ATOM 3539 O O . TYR A 1 456 ? -20.266 34.188 -5.219 1 97.56 456 TYR A O 1
ATOM 3547 N N . ARG A 1 457 ? -19.406 35.531 -6.781 1 97 457 ARG A N 1
ATOM 3548 C CA . ARG A 1 457 ? -19.859 34.656 -7.867 1 97 457 ARG A CA 1
ATOM 3549 C C . ARG A 1 457 ? -19.172 33.281 -7.812 1 97 457 ARG A C 1
ATOM 3551 O O . ARG A 1 457 ? -19.797 32.281 -8.086 1 97 457 ARG A O 1
ATOM 3558 N N . ALA A 1 458 ? -17.891 33.312 -7.465 1 97.06 458 ALA A N 1
ATOM 3559 C CA . ALA A 1 458 ? -17.172 32.062 -7.293 1 97.06 458 ALA A CA 1
ATOM 3560 C C . ALA A 1 458 ? -17.781 31.219 -6.18 1 97.06 458 ALA A C 1
ATOM 3562 O O . ALA A 1 458 ? -17.891 30 -6.305 1 97.06 458 ALA A O 1
ATOM 3563 N N . LEU A 1 459 ? -18.156 31.828 -5.086 1 97.31 459 LEU A N 1
ATOM 3564 C CA . LEU A 1 459 ? -18.797 31.125 -3.982 1 97.31 459 LEU A CA 1
ATOM 3565 C C . LEU A 1 459 ? -20.094 30.469 -4.438 1 97.31 459 LEU A C 1
ATOM 3567 O O . LEU A 1 459 ? -20.359 29.312 -4.094 1 97.31 459 LEU A O 1
ATOM 3571 N N . GLY A 1 460 ? -20.859 31.234 -5.176 1 96 460 GLY A N 1
ATOM 3572 C CA . GLY A 1 460 ? -22.094 30.672 -5.727 1 96 460 GLY A CA 1
ATOM 3573 C C . GLY A 1 460 ? -21.844 29.469 -6.609 1 96 460 GLY A C 1
ATOM 3574 O O . GLY A 1 460 ? -22.562 28.469 -6.504 1 96 460 GLY A O 1
ATOM 3575 N N . ALA A 1 461 ? -20.859 29.594 -7.441 1 95.06 461 ALA A N 1
ATOM 3576 C CA . ALA A 1 461 ? -20.531 28.5 -8.352 1 95.06 461 ALA A CA 1
ATOM 3577 C C . ALA A 1 461 ? -20.062 27.266 -7.578 1 95.06 461 ALA A C 1
ATOM 3579 O O . ALA A 1 461 ? -20.422 26.141 -7.938 1 95.06 461 ALA A O 1
ATOM 3580 N N . ILE A 1 462 ? -19.297 27.438 -6.555 1 96.06 462 ILE A N 1
ATOM 3581 C CA . ILE A 1 462 ? -18.766 26.344 -5.746 1 96.06 462 ILE A CA 1
ATOM 3582 C C . ILE A 1 462 ? -19.906 25.641 -5.023 1 96.06 462 ILE A C 1
ATOM 3584 O O . ILE A 1 462 ? -19.984 24.406 -5.008 1 96.06 462 ILE A O 1
ATOM 3588 N N . GLN A 1 463 ? -20.797 26.422 -4.461 1 95.19 463 GLN A N 1
ATOM 3589 C CA . GLN A 1 463 ? -21.938 25.828 -3.762 1 95.19 463 GLN A CA 1
ATOM 3590 C C . GLN A 1 463 ? -22.844 25.062 -4.723 1 95.19 463 GLN A C 1
ATOM 3592 O O . GLN A 1 463 ? -23.344 24 -4.387 1 95.19 463 GLN A O 1
ATOM 3597 N N . ALA A 1 464 ? -23 25.625 -5.867 1 92.25 464 ALA A N 1
ATOM 3598 C CA . ALA A 1 464 ? -23.844 24.969 -6.863 1 92.25 464 ALA A CA 1
ATOM 3599 C C . ALA A 1 464 ? -23.25 23.625 -7.301 1 92.25 464 ALA A C 1
ATOM 3601 O O . ALA A 1 464 ? -23.969 22.656 -7.508 1 92.25 464 ALA A O 1
ATOM 3602 N N . ARG A 1 465 ? -22.016 23.625 -7.379 1 90.88 465 ARG A N 1
ATOM 3603 C CA . ARG A 1 465 ? -21.344 22.453 -7.934 1 90.88 465 ARG A CA 1
ATOM 3604 C C . ARG A 1 465 ? -21.078 21.406 -6.852 1 90.88 465 ARG A C 1
ATOM 3606 O O . ARG A 1 465 ? -21.219 20.219 -7.094 1 90.88 465 ARG A O 1
ATOM 3613 N N . PHE A 1 466 ? -20.672 21.812 -5.691 1 93.25 466 PHE A N 1
ATOM 3614 C CA . PHE A 1 466 ? -20.156 20.859 -4.723 1 93.25 466 PHE A CA 1
ATOM 3615 C C . PHE A 1 466 ? -21.031 20.828 -3.469 1 93.25 466 PHE A C 1
ATOM 3617 O O . PHE A 1 466 ? -20.766 20.062 -2.539 1 93.25 466 PHE A O 1
ATOM 3624 N N . GLY A 1 467 ? -22.047 21.625 -3.406 1 91.12 467 GLY A N 1
ATOM 3625 C CA . GLY A 1 467 ? -22.953 21.672 -2.275 1 91.12 467 GLY A CA 1
ATOM 3626 C C . GLY A 1 467 ? -22.75 22.875 -1.385 1 91.12 467 GLY A C 1
ATOM 3627 O O . GLY A 1 467 ? -21.672 23.484 -1.396 1 91.12 467 GLY A O 1
ATOM 3628 N N . LEU A 1 468 ? -23.656 23.172 -0.558 1 91.19 468 LEU A N 1
ATOM 3629 C CA . LEU A 1 468 ? -23.688 24.328 0.315 1 91.19 468 LEU A CA 1
ATOM 3630 C C . LEU A 1 468 ? -22.516 24.297 1.306 1 91.19 468 LEU A C 1
ATOM 3632 O O . LEU A 1 468 ? -21.922 25.328 1.617 1 91.19 468 LEU A O 1
ATOM 3636 N N . ARG A 1 469 ? -22.156 23.188 1.728 1 91.38 469 ARG A N 1
ATOM 3637 C CA . ARG A 1 469 ? -21.125 23.031 2.76 1 91.38 469 ARG A CA 1
ATOM 3638 C C . ARG A 1 469 ? -19.75 23.359 2.217 1 91.38 469 ARG A C 1
ATOM 3640 O O . ARG A 1 469 ? -18.812 23.562 2.988 1 91.38 469 ARG A O 1
ATOM 3647 N N . ALA A 1 470 ? -19.688 23.422 0.935 1 95.56 470 ALA A N 1
ATOM 3648 C CA . ALA A 1 470 ? -18.375 23.562 0.3 1 95.56 470 ALA A CA 1
ATOM 3649 C C . ALA A 1 470 ? -17.781 24.938 0.573 1 95.56 470 ALA A C 1
ATOM 3651 O O . ALA A 1 470 ? -16.547 25.094 0.584 1 95.56 470 ALA A O 1
ATOM 3652 N N . ALA A 1 471 ? -18.656 25.938 0.735 1 96.69 471 ALA A N 1
ATOM 3653 C CA . ALA A 1 471 ? -18.156 27.297 0.924 1 96.69 471 ALA A CA 1
ATOM 3654 C C . ALA A 1 471 ? -19.234 28.203 1.498 1 96.69 471 ALA A C 1
ATOM 3656 O O . ALA A 1 471 ? -19.891 28.938 0.758 1 96.69 471 ALA A O 1
ATOM 3657 N N . ARG A 1 472 ? -19.391 28.203 2.766 1 95.88 472 ARG A N 1
ATOM 3658 C CA . ARG A 1 472 ? -20.438 29.016 3.361 1 95.88 472 ARG A CA 1
ATOM 3659 C C . ARG A 1 472 ? -19.844 30.062 4.301 1 95.88 472 ARG A C 1
ATOM 3661 O O . ARG A 1 472 ? -20.484 31.078 4.578 1 95.88 472 ARG A O 1
ATOM 3668 N N . ARG A 1 473 ? -18.672 29.875 4.723 1 97.31 473 ARG A N 1
ATOM 3669 C CA . ARG A 1 473 ? -18.109 30.719 5.77 1 97.31 473 ARG A CA 1
ATOM 3670 C C . ARG A 1 473 ? -17.312 31.875 5.172 1 97.31 473 ARG A C 1
ATOM 3672 O O . ARG A 1 473 ? -16.453 31.656 4.316 1 97.31 473 ARG A O 1
ATOM 3679 N N . TYR A 1 474 ? -17.672 33.062 5.531 1 97.94 474 TYR A N 1
ATOM 3680 C CA . TYR A 1 474 ? -17.016 34.281 5.078 1 97.94 474 TYR A CA 1
ATOM 3681 C C . TYR A 1 474 ? -16.531 35.125 6.262 1 97.94 474 TYR A C 1
ATOM 3683 O O . TYR A 1 474 ? -17.328 35.719 6.973 1 97.94 474 TYR A O 1
ATOM 3691 N N . ILE A 1 475 ? -15.219 35.188 6.488 1 97.75 475 ILE A N 1
ATOM 3692 C CA . ILE A 1 475 ? -14.617 35.812 7.648 1 97.75 475 ILE A CA 1
ATOM 3693 C C . ILE A 1 475 ? -14.258 37.281 7.301 1 97.75 475 ILE A C 1
ATOM 3695 O O . ILE A 1 475 ? -13.633 37.531 6.27 1 97.75 475 ILE A O 1
ATOM 3699 N N . VAL A 1 476 ? -14.633 38.188 8.109 1 97.44 476 VAL A N 1
ATOM 3700 C CA . VAL A 1 476 ? -14.336 39.594 7.926 1 97.44 476 VAL A CA 1
ATOM 3701 C C . VAL A 1 476 ? -13.219 40.031 8.883 1 97.44 476 VAL A C 1
ATOM 3703 O O . VAL A 1 476 ? -13.453 40.156 10.086 1 97.44 476 VAL A O 1
ATOM 3706 N N . SER A 1 477 ? -12.086 40.25 8.336 1 93.44 477 SER A N 1
ATOM 3707 C CA . SER A 1 477 ? -10.961 40.656 9.156 1 93.44 477 SER A CA 1
ATOM 3708 C C . SER A 1 477 ? -11.133 42.125 9.617 1 93.44 477 SER A C 1
ATOM 3710 O O . SER A 1 477 ? -11.766 42.906 8.93 1 93.44 477 SER A O 1
ATOM 3712 N N . PHE A 1 478 ? -10.68 42.406 10.734 1 90.75 478 PHE A N 1
ATOM 3713 C CA . PHE A 1 478 ? -10.703 43.75 11.32 1 90.75 478 PHE A CA 1
ATOM 3714 C C . PHE A 1 478 ? -12.133 44.25 11.445 1 90.75 478 PHE A C 1
ATOM 3716 O O . PHE A 1 478 ? -12.445 45.344 10.992 1 90.75 478 PHE A O 1
ATOM 3723 N N . THR A 1 479 ? -12.953 43.469 12.031 1 95.56 479 THR A N 1
ATOM 3724 C CA . THR A 1 479 ? -14.328 43.875 12.289 1 95.56 479 THR A CA 1
ATOM 3725 C C . THR A 1 479 ? -14.391 44.906 13.414 1 95.56 479 THR A C 1
ATOM 3727 O O . THR A 1 479 ? -14.055 44.625 14.562 1 95.56 479 THR A O 1
ATOM 3730 N N . GLN A 1 480 ? -14.812 46.094 13.102 1 94.44 480 GLN A N 1
ATOM 3731 C CA . GLN A 1 480 ? -14.812 47.188 14.07 1 94.44 480 GLN A CA 1
ATOM 3732 C C . GLN A 1 480 ? -16.203 47.781 14.203 1 94.44 480 GLN A C 1
ATOM 3734 O O . GLN A 1 480 ? -16.422 48.656 15.062 1 94.44 480 GLN A O 1
ATOM 3739 N N . ALA A 1 481 ? -17.047 47.344 13.367 1 94.44 481 ALA A N 1
ATOM 3740 C CA . ALA A 1 481 ? -18.422 47.844 13.367 1 94.44 481 ALA A CA 1
ATOM 3741 C C . ALA A 1 481 ? -19.375 46.812 12.773 1 94.44 481 ALA A C 1
ATOM 3743 O O . ALA A 1 481 ? -18.969 45.969 11.961 1 94.44 481 ALA A O 1
ATOM 3744 N N . PRO A 1 482 ? -20.672 46.844 13.258 1 93.88 482 PRO A N 1
ATOM 3745 C CA . PRO A 1 482 ? -21.625 45.875 12.703 1 93.88 482 PRO A CA 1
ATOM 3746 C C . PRO A 1 482 ? -21.812 46.031 11.195 1 93.88 482 PRO A C 1
ATOM 3748 O O . PRO A 1 482 ? -22.141 45.062 10.516 1 93.88 482 PRO A O 1
ATOM 3751 N N . GLU A 1 483 ? -21.562 47.219 10.68 1 93.62 483 GLU A N 1
ATOM 3752 C CA . GLU A 1 483 ? -21.688 47.5 9.25 1 93.62 483 GLU A CA 1
ATOM 3753 C C . GLU A 1 483 ? -20.75 46.625 8.43 1 93.62 483 GLU A C 1
ATOM 3755 O O . GLU A 1 483 ? -21.031 46.344 7.262 1 93.62 483 GLU A O 1
ATOM 3760 N N . HIS A 1 484 ? -19.703 46.281 9.047 1 96.06 484 HIS A N 1
ATOM 3761 C CA . HIS A 1 484 ? -18.75 45.438 8.344 1 96.06 484 HIS A CA 1
ATOM 3762 C C . HIS A 1 484 ? -19.359 44.062 8.023 1 96.06 484 HIS A C 1
ATOM 3764 O O . HIS A 1 484 ? -19.031 43.469 7 1 96.06 484 HIS A O 1
ATOM 3770 N N . LEU A 1 485 ? -20.234 43.594 8.875 1 96.06 485 LEU A N 1
ATOM 3771 C CA . LEU A 1 485 ? -20.906 42.312 8.641 1 96.06 485 LEU A CA 1
ATOM 3772 C C . LEU A 1 485 ? -22.062 42.5 7.648 1 96.06 485 LEU A C 1
ATOM 3774 O O . LEU A 1 485 ? -22.281 41.625 6.793 1 96.06 485 LEU A O 1
ATOM 3778 N N . ALA A 1 486 ? -22.719 43.594 7.75 1 95.94 486 ALA A N 1
ATOM 3779 C CA . ALA A 1 486 ? -23.797 43.875 6.805 1 95.94 486 ALA A CA 1
ATOM 3780 C C . ALA A 1 486 ? -23.266 43.969 5.379 1 95.94 486 ALA A C 1
ATOM 3782 O O . ALA A 1 486 ? -23.953 43.594 4.426 1 95.94 486 ALA A O 1
ATOM 3783 N N . ALA A 1 487 ? -22.094 44.5 5.273 1 97.06 487 ALA A N 1
ATOM 3784 C CA . ALA A 1 487 ? -21.469 44.719 3.973 1 97.06 487 ALA A CA 1
ATOM 3785 C C . ALA A 1 487 ? -21.344 43.406 3.209 1 97.06 487 ALA A C 1
ATOM 3787 O O . ALA A 1 487 ? -21.453 43.375 1.981 1 97.06 487 ALA A O 1
ATOM 3788 N N . VAL A 1 488 ? -21.125 42.312 3.943 1 97.56 488 VAL A N 1
ATOM 3789 C CA . VAL A 1 488 ? -20.938 41 3.322 1 97.56 488 VAL A CA 1
ATOM 3790 C C . VAL A 1 488 ? -22.219 40.594 2.584 1 97.56 488 VAL A C 1
ATOM 3792 O O . VAL A 1 488 ? -22.172 40.156 1.428 1 97.56 488 VAL A O 1
ATOM 3795 N N . TYR A 1 489 ? -23.344 40.781 3.172 1 96.44 489 TYR A N 1
ATOM 3796 C CA . TYR A 1 489 ? -24.625 40.406 2.584 1 96.44 489 TYR A CA 1
ATOM 3797 C C . TYR A 1 489 ? -25 41.375 1.463 1 96.44 489 TYR A C 1
ATOM 3799 O O . TYR A 1 489 ? -25.562 40.969 0.444 1 96.44 489 TYR A O 1
ATOM 3807 N N . GLU A 1 490 ? -24.688 42.625 1.651 1 95.94 490 GLU A N 1
ATOM 3808 C CA . GLU A 1 490 ? -25 43.594 0.623 1 95.94 490 GLU A CA 1
ATOM 3809 C C . GLU A 1 490 ? -24.188 43.344 -0.647 1 95.94 490 GLU A C 1
ATOM 3811 O O . GLU A 1 490 ? -24.719 43.469 -1.756 1 95.94 490 GLU A O 1
ATOM 3816 N N . LEU A 1 491 ? -22.969 43.094 -0.469 1 97.31 491 LEU A N 1
ATOM 3817 C CA . LEU A 1 491 ? -22.094 42.812 -1.613 1 97.31 491 LEU A CA 1
ATOM 3818 C C . LEU A 1 491 ? -22.578 41.594 -2.367 1 97.31 491 LEU A C 1
ATOM 3820 O O . LEU A 1 491 ? -22.516 41.531 -3.598 1 97.31 491 LEU A O 1
ATOM 3824 N N . ALA A 1 492 ? -23 40.531 -1.623 1 96.5 492 ALA A N 1
ATOM 3825 C CA . ALA A 1 492 ? -23.547 39.344 -2.264 1 96.5 492 ALA A CA 1
ATOM 3826 C C . ALA A 1 492 ? -24.766 39.688 -3.113 1 96.5 492 ALA A C 1
ATOM 3828 O O . ALA A 1 492 ? -24.938 39.156 -4.211 1 96.5 492 ALA A O 1
ATOM 3829 N N . ALA A 1 493 ? -25.547 40.594 -2.607 1 94.62 493 ALA A N 1
ATOM 3830 C CA . ALA A 1 493 ? -26.734 41.031 -3.338 1 94.62 493 ALA A CA 1
ATOM 3831 C C . ALA A 1 493 ? -26.359 41.75 -4.621 1 94.62 493 ALA A C 1
ATOM 3833 O O . ALA A 1 493 ? -26.984 41.562 -5.66 1 94.62 493 ALA A O 1
ATOM 3834 N N . PHE A 1 494 ? -25.359 42.594 -4.527 1 95.69 494 PHE A N 1
ATOM 3835 C CA . PHE A 1 494 ? -24.891 43.312 -5.707 1 95.69 494 PHE A CA 1
ATOM 3836 C C . PHE A 1 494 ? -24.359 42.344 -6.75 1 95.69 494 PHE A C 1
ATOM 3838 O O . PHE A 1 494 ? -24.656 42.469 -7.941 1 95.69 494 PHE A O 1
ATOM 3845 N N . ALA A 1 495 ? -23.562 41.375 -6.281 1 95.75 495 ALA A N 1
ATOM 3846 C CA . ALA A 1 495 ? -22.922 40.438 -7.184 1 95.75 495 ALA A CA 1
ATOM 3847 C C . ALA A 1 495 ? -23.969 39.594 -7.934 1 95.75 495 ALA A C 1
ATOM 3849 O O . ALA A 1 495 ? -23.734 39.188 -9.062 1 95.75 495 ALA A O 1
ATOM 3850 N N . PHE A 1 496 ? -25.094 39.406 -7.336 1 95.5 496 PHE A N 1
ATOM 3851 C CA . PHE A 1 496 ? -26.109 38.562 -7.934 1 95.5 496 PHE A CA 1
ATOM 3852 C C . PHE A 1 496 ? -27.391 39.344 -8.188 1 95.5 496 PHE A C 1
ATOM 3854 O O . PHE A 1 496 ? -28.484 38.781 -8.102 1 95.5 496 PHE A O 1
ATOM 3861 N N . ALA A 1 497 ? -27.266 40.5 -8.445 1 90.56 497 ALA A N 1
ATOM 3862 C CA . ALA A 1 497 ? -28.406 41.375 -8.719 1 90.56 497 ALA A CA 1
ATOM 3863 C C . ALA A 1 497 ? -29.266 40.844 -9.859 1 90.56 497 ALA A C 1
ATOM 3865 O O . ALA A 1 497 ? -30.5 40.938 -9.82 1 90.56 497 ALA A O 1
ATOM 3866 N N . ASP A 1 498 ? -28.688 40.281 -10.781 1 88.38 498 ASP A N 1
ATOM 3867 C CA . ASP A 1 498 ? -29.391 39.812 -11.969 1 88.38 498 ASP A CA 1
ATOM 3868 C C . ASP A 1 498 ? -29.922 38.406 -11.758 1 88.38 498 ASP A C 1
ATOM 3870 O O . ASP A 1 498 ? -30.812 37.938 -12.484 1 88.38 498 ASP A O 1
ATOM 3874 N N . ASP A 1 499 ? -29.406 37.656 -10.734 1 90.19 499 ASP A N 1
ATOM 3875 C CA . ASP A 1 499 ? -29.828 36.281 -10.445 1 90.19 499 ASP A CA 1
ATOM 3876 C C . ASP A 1 499 ? -29.797 36 -8.938 1 90.19 499 ASP A C 1
ATOM 3878 O O . ASP A 1 499 ? -28.953 35.281 -8.453 1 90.19 499 ASP A O 1
ATOM 3882 N N . PRO A 1 500 ? -30.734 36.469 -8.305 1 86.38 500 PRO A N 1
ATOM 3883 C CA . PRO A 1 500 ? -30.75 36.344 -6.848 1 86.38 500 PRO A CA 1
ATOM 3884 C C . PRO A 1 500 ? -30.844 34.906 -6.387 1 86.38 500 PRO A C 1
ATOM 3886 O O . PRO A 1 500 ? -30.344 34.562 -5.309 1 86.38 500 PRO A O 1
ATOM 3889 N N . ALA A 1 501 ? -31.359 34.031 -7.246 1 83.69 501 ALA A N 1
ATOM 3890 C CA . ALA A 1 501 ? -31.531 32.625 -6.891 1 83.69 501 ALA A CA 1
ATOM 3891 C C . ALA A 1 501 ? -30.172 31.922 -6.84 1 83.69 501 ALA A C 1
ATOM 3893 O O . ALA A 1 501 ? -30.016 30.922 -6.125 1 83.69 501 ALA A O 1
ATOM 3894 N N . GLY A 1 502 ? -29.234 32.5 -7.496 1 88.25 502 GLY A N 1
ATOM 3895 C CA . GLY A 1 502 ? -27.906 31.891 -7.551 1 88.25 502 GLY A CA 1
ATOM 3896 C C . GLY A 1 502 ? -26.969 32.406 -6.477 1 88.25 502 GLY A C 1
ATOM 3897 O O . GLY A 1 502 ? -25.844 31.938 -6.363 1 88.25 502 GLY A O 1
ATOM 3898 N N . ALA A 1 503 ? -27.453 33.312 -5.66 1 92.44 503 ALA A N 1
ATOM 3899 C CA . ALA A 1 503 ? -26.609 33.906 -4.621 1 92.44 503 ALA A CA 1
ATOM 3900 C C . ALA A 1 503 ? -26.203 32.875 -3.588 1 92.44 503 ALA A C 1
ATOM 3902 O O . ALA A 1 503 ? -26.984 32 -3.219 1 92.44 503 ALA A O 1
ATOM 3903 N N . PRO A 1 504 ? -25 32.844 -3.189 1 94.88 504 PRO A N 1
ATOM 3904 C CA . PRO A 1 504 ? -24.531 31.875 -2.199 1 94.88 504 PRO A CA 1
ATOM 3905 C C . PRO A 1 504 ? -25.125 32.125 -0.811 1 94.88 504 PRO A C 1
ATOM 3907 O O . PRO A 1 504 ? -25.453 33.25 -0.467 1 94.88 504 PRO A O 1
ATOM 3910 N N . VAL A 1 505 ? -25.328 31.031 -0.132 1 95.62 505 VAL A N 1
ATOM 3911 C CA . VAL A 1 505 ? -25.641 31.109 1.293 1 95.62 505 VAL A CA 1
ATOM 3912 C C . VAL A 1 505 ? -24.359 31.391 2.08 1 95.62 505 VAL A C 1
ATOM 3914 O O . VAL A 1 505 ? -23.391 30.625 1.999 1 95.62 505 VAL A O 1
ATOM 3917 N N . ILE A 1 506 ? -24.328 32.531 2.832 1 96.56 506 ILE A N 1
ATOM 3918 C CA . ILE A 1 506 ? -23.094 32.938 3.475 1 96.56 506 ILE A CA 1
ATOM 3919 C C . ILE A 1 506 ? -23.328 33.125 4.973 1 96.56 506 ILE A C 1
ATOM 3921 O O . ILE A 1 506 ? -24.359 33.656 5.383 1 96.56 506 ILE A O 1
ATOM 3925 N N . ASP A 1 507 ? -22.453 32.594 5.738 1 96.88 507 ASP A N 1
ATOM 3926 C CA . ASP A 1 507 ? -22.328 32.938 7.152 1 96.88 507 ASP A CA 1
ATOM 3927 C C . ASP A 1 507 ? -21.203 33.969 7.371 1 96.88 507 ASP A C 1
ATOM 3929 O O . ASP A 1 507 ? -20.031 33.625 7.238 1 96.88 507 ASP A O 1
ATOM 3933 N N . ALA A 1 508 ? -21.562 35.188 7.645 1 97.19 508 ALA A N 1
ATOM 3934 C CA . ALA A 1 508 ? -20.562 36.219 7.922 1 97.19 508 ALA A CA 1
ATOM 3935 C C . ALA A 1 508 ? -19.969 36.031 9.32 1 97.19 508 ALA A C 1
ATOM 3937 O O . ALA A 1 508 ? -20.703 35.969 10.305 1 97.19 508 ALA A O 1
ATOM 3938 N N . ILE A 1 509 ? -18.734 36 9.43 1 97.81 509 ILE A N 1
ATOM 3939 C CA . ILE A 1 509 ? -18.047 35.719 10.688 1 97.81 509 ILE A CA 1
ATOM 3940 C C . ILE A 1 509 ? -17.125 36.875 11.047 1 97.81 509 ILE A C 1
ATOM 3942 O O . ILE A 1 509 ? -16.188 37.156 10.312 1 97.81 509 ILE A O 1
ATOM 3946 N N . PRO A 1 510 ? -17.359 37.531 12.141 1 97.81 510 PRO A N 1
ATOM 3947 C CA . PRO A 1 510 ? -16.469 38.625 12.562 1 97.81 510 PRO A CA 1
ATOM 3948 C C . PRO A 1 510 ? -15.156 38.125 13.133 1 97.81 510 PRO A C 1
ATOM 3950 O O . PRO A 1 510 ? -15.133 37.094 13.836 1 97.81 510 PRO A O 1
ATOM 3953 N N . LEU A 1 511 ? -14.125 38.75 12.789 1 96.44 511 LEU A N 1
ATOM 3954 C CA . LEU A 1 511 ? -12.812 38.469 13.367 1 96.44 511 LEU A CA 1
ATOM 3955 C C . LEU A 1 511 ? -12.336 39.656 14.195 1 96.44 511 LEU A C 1
ATOM 3957 O O . LEU A 1 511 ? -12.156 40.781 13.664 1 96.44 511 LEU A O 1
ATOM 3961 N N . PHE A 1 512 ? -12.203 39.438 15.453 1 95.06 512 PHE A N 1
ATOM 3962 C CA . PHE A 1 512 ? -11.672 40.469 16.359 1 95.06 512 PHE A CA 1
ATOM 3963 C C . PHE A 1 512 ? -10.188 40.25 16.609 1 95.06 512 PHE A C 1
ATOM 3965 O O . PHE A 1 512 ? -9.797 39.219 17.203 1 95.06 512 PHE A O 1
ATOM 3972 N N . GLU A 1 513 ? -9.336 41.156 16.188 1 86.19 513 GLU A N 1
ATOM 3973 C CA . GLU A 1 513 ? -7.898 40.875 16.156 1 86.19 513 GLU A CA 1
ATOM 3974 C C . GLU A 1 513 ? -7.148 41.781 17.125 1 86.19 513 GLU A C 1
ATOM 3976 O O . GLU A 1 513 ? -6.121 41.406 17.688 1 86.19 513 GLU A O 1
ATOM 3981 N N . THR A 1 514 ? -7.605 43 17.297 1 86.69 514 THR A N 1
ATOM 3982 C CA . THR A 1 514 ? -6.887 43.938 18.156 1 86.69 514 THR A CA 1
ATOM 3983 C C . THR A 1 514 ? -7.484 43.969 19.562 1 86.69 514 THR A C 1
ATOM 3985 O O . THR A 1 514 ? -8.609 43.5 19.766 1 86.69 514 THR A O 1
ATOM 3988 N N . PHE A 1 515 ? -6.691 44.531 20.422 1 89.06 515 PHE A N 1
ATOM 3989 C CA . PHE A 1 515 ? -7.164 44.656 21.797 1 89.06 515 PHE A CA 1
ATOM 3990 C C . PHE A 1 515 ? -8.461 45.438 21.844 1 89.06 515 PHE A C 1
ATOM 3992 O O . PHE A 1 515 ? -9.414 45.062 22.531 1 89.06 515 PHE A O 1
ATOM 3999 N N . ALA A 1 516 ? -8.508 46.469 21.109 1 90.31 516 ALA A N 1
ATOM 4000 C CA . ALA A 1 516 ? -9.695 47.312 21.062 1 90.31 516 ALA A CA 1
ATOM 4001 C C . ALA A 1 516 ? -10.883 46.562 20.484 1 90.31 516 ALA A C 1
ATOM 4003 O O . ALA A 1 516 ? -12.016 46.719 20.953 1 90.31 516 ALA A O 1
ATOM 4004 N N . ASP A 1 517 ? -10.672 45.781 19.5 1 92.44 517 ASP A N 1
ATOM 4005 C CA . ASP A 1 517 ? -11.734 45 18.891 1 92.44 517 ASP A CA 1
ATOM 4006 C C . ASP A 1 517 ? -12.289 43.969 19.875 1 92.44 517 ASP A C 1
ATOM 4008 O O . ASP A 1 517 ? -13.5 43.719 19.906 1 92.44 517 ASP A O 1
ATOM 4012 N N . LEU A 1 518 ? -11.391 43.344 20.641 1 93 518 LEU A N 1
ATOM 4013 C CA . LEU A 1 518 ? -11.805 42.375 21.625 1 93 518 LEU A CA 1
ATOM 4014 C C . LEU A 1 518 ? -12.672 43 22.703 1 93 518 LEU A C 1
ATOM 4016 O O . LEU A 1 518 ? -13.68 42.406 23.125 1 93 518 LEU A O 1
ATOM 4020 N N . GLN A 1 519 ? -12.281 44.188 23.031 1 92.5 519 GLN A N 1
ATOM 4021 C CA . GLN A 1 519 ? -13.023 44.906 24.062 1 92.5 519 GLN A CA 1
ATOM 4022 C C . GLN A 1 519 ? -14.414 45.281 23.578 1 92.5 519 GLN A C 1
ATOM 4024 O O . GLN A 1 519 ? -15.375 45.312 24.344 1 92.5 519 GLN A O 1
ATOM 4029 N N . ASN A 1 520 ? -14.484 45.562 22.328 1 95.12 520 ASN A N 1
ATOM 4030 C CA . ASN A 1 520 ? -15.742 46.031 21.766 1 95.12 520 ASN A CA 1
ATOM 4031 C C . ASN A 1 520 ? -16.516 44.906 21.078 1 95.12 520 ASN A C 1
ATOM 4033 O O . ASN A 1 520 ? -17.469 45.156 20.344 1 95.12 520 ASN A O 1
ATOM 4037 N N . SER A 1 521 ? -16.125 43.719 21.297 1 96.69 521 SER A N 1
ATOM 4038 C CA . SER A 1 521 ? -16.688 42.562 20.562 1 96.69 521 SER A CA 1
ATOM 4039 C C . SER A 1 521 ? -18.188 42.438 20.828 1 96.69 521 SER A C 1
ATOM 4041 O O . SER A 1 521 ? -18.984 42.406 19.891 1 96.69 521 SER A O 1
ATOM 4043 N N . VAL A 1 522 ? -18.641 42.406 22.125 1 97.5 522 VAL A N 1
ATOM 4044 C CA . VAL A 1 522 ? -20.016 42.125 22.5 1 97.5 522 VAL A CA 1
ATOM 4045 C C . VAL A 1 522 ? -20.938 43.219 21.969 1 97.5 522 VAL A C 1
ATOM 4047 O O . VAL A 1 522 ? -21.969 42.938 21.375 1 97.5 522 VAL A O 1
ATOM 4050 N N . PRO A 1 523 ? -20.547 44.469 22.078 1 97.06 523 PRO A N 1
ATOM 4051 C CA . PRO A 1 523 ? -21.391 45.5 21.5 1 97.06 523 PRO A CA 1
ATOM 4052 C C . PRO A 1 523 ? -21.578 45.375 20 1 97.06 523 PRO A C 1
ATOM 4054 O O . PRO A 1 523 ? -22.688 45.562 19.484 1 97.06 523 PRO A O 1
ATOM 4057 N N . ILE A 1 524 ? -20.562 45.062 19.359 1 96.81 524 ILE A N 1
ATOM 4058 C CA . ILE A 1 524 ? -20.641 44.875 17.906 1 96.81 524 ILE A CA 1
ATOM 4059 C C . ILE A 1 524 ? -21.547 43.688 17.578 1 96.81 524 ILE A C 1
ATOM 4061 O O . ILE A 1 524 ? -22.391 43.781 16.688 1 96.81 524 ILE A O 1
ATOM 4065 N N . LEU A 1 525 ? -21.406 42.625 18.344 1 97.75 525 LEU A N 1
ATOM 4066 C CA . LEU A 1 525 ? -22.188 41.438 18.125 1 97.75 525 LEU A CA 1
ATOM 4067 C C . LEU A 1 525 ? -23.656 41.656 18.422 1 97.75 525 LEU A C 1
ATOM 4069 O O . LEU A 1 525 ? -24.531 41.188 17.688 1 97.75 525 LEU A O 1
ATOM 4073 N N . ASP A 1 526 ? -23.875 42.406 19.453 1 96.75 526 ASP A N 1
ATOM 4074 C CA . ASP A 1 526 ? -25.25 42.75 19.797 1 96.75 526 ASP A CA 1
ATOM 4075 C C . ASP A 1 526 ? -25.922 43.531 18.672 1 96.75 526 ASP A C 1
ATOM 4077 O O . ASP A 1 526 ? -27.078 43.281 18.328 1 96.75 526 ASP A O 1
ATOM 4081 N N . SER A 1 527 ? -25.172 44.438 18.219 1 96.69 527 SER A N 1
ATOM 4082 C CA . SER A 1 527 ? -25.688 45.25 17.125 1 96.69 527 SER A CA 1
ATOM 4083 C C . SER A 1 527 ? -25.875 44.438 15.859 1 96.69 527 SER A C 1
ATOM 4085 O O . SER A 1 527 ? -26.797 44.688 15.078 1 96.69 527 SER A O 1
ATOM 4087 N N . MET A 1 528 ? -25.047 43.531 15.633 1 96 528 MET A N 1
ATOM 4088 C CA . MET A 1 528 ? -25.125 42.656 14.477 1 96 528 MET A CA 1
ATOM 4089 C C . MET A 1 528 ? -26.453 41.875 14.469 1 96 528 MET A C 1
ATOM 4091 O O . MET A 1 528 ? -27.016 41.656 13.406 1 96 528 MET A O 1
ATOM 4095 N N . LEU A 1 529 ? -26.969 41.469 15.633 1 95.69 529 LEU A N 1
ATOM 4096 C CA . LEU A 1 529 ? -28.188 40.688 15.742 1 95.69 529 LEU A CA 1
ATOM 4097 C C . LEU A 1 529 ? -29.391 41.5 15.281 1 95.69 529 LEU A C 1
ATOM 4099 O O . LEU A 1 529 ? -30.438 40.906 14.961 1 95.69 529 LEU A O 1
ATOM 4103 N N . THR A 1 530 ? -29.203 42.781 15.219 1 94.88 530 THR A N 1
ATOM 4104 C CA . THR A 1 530 ? -30.328 43.625 14.828 1 94.88 530 THR A CA 1
ATOM 4105 C C . THR A 1 530 ? -30.422 43.75 13.305 1 94.88 530 THR A C 1
ATOM 4107 O O . THR A 1 530 ? -31.422 44.219 12.773 1 94.88 530 THR A O 1
ATOM 4110 N N . LEU A 1 531 ? -29.438 43.312 12.625 1 95.38 531 LEU A N 1
ATOM 4111 C CA . LEU A 1 531 ? -29.406 43.375 11.172 1 95.38 531 LEU A CA 1
ATOM 4112 C C . LEU A 1 531 ? -30.391 42.375 10.562 1 95.38 531 LEU A C 1
ATOM 4114 O O . LEU A 1 531 ? -30.359 41.188 10.898 1 95.38 531 LEU A O 1
ATOM 4118 N N . PRO A 1 532 ? -31.219 42.781 9.602 1 94.81 532 PRO A N 1
ATOM 4119 C CA . PRO A 1 532 ? -32.219 41.906 9.008 1 94.81 532 PRO A CA 1
ATOM 4120 C C . PRO A 1 532 ? -31.578 40.688 8.32 1 94.81 532 PRO A C 1
ATOM 4122 O O . PRO A 1 532 ? -32.094 39.562 8.438 1 94.81 532 PRO A O 1
ATOM 4125 N N . ALA A 1 533 ? -30.578 40.906 7.613 1 93.94 533 ALA A N 1
ATOM 4126 C CA . ALA A 1 533 ? -29.922 39.812 6.914 1 93.94 533 ALA A CA 1
ATOM 4127 C C . ALA A 1 533 ? -29.422 38.75 7.898 1 93.94 533 ALA A C 1
ATOM 4129 O O . ALA A 1 533 ? -29.438 37.531 7.602 1 93.94 533 ALA A O 1
ATOM 4130 N N . VAL A 1 534 ? -28.938 39.125 9.062 1 95.31 534 VAL A N 1
ATOM 4131 C CA . VAL A 1 534 ? -28.438 38.219 10.086 1 95.31 534 VAL A CA 1
ATOM 4132 C C . VAL A 1 534 ? -29.594 37.438 10.711 1 95.31 534 VAL A C 1
ATOM 4134 O O . VAL A 1 534 ? -29.5 36.25 10.945 1 95.31 534 VAL A O 1
ATOM 4137 N N . GLN A 1 535 ? -30.656 38.156 10.93 1 95.56 535 GLN A N 1
ATOM 4138 C CA . GLN A 1 535 ? -31.844 37.5 11.492 1 95.56 535 GLN A CA 1
ATOM 4139 C C . GLN A 1 535 ? -32.375 36.438 10.555 1 95.56 535 GLN A C 1
ATOM 4141 O O . GLN A 1 535 ? -32.781 35.344 10.992 1 95.56 535 GLN A O 1
ATOM 4146 N N . LYS A 1 536 ? -32.406 36.781 9.352 1 95.44 536 LYS A N 1
ATOM 4147 C CA . LYS A 1 536 ? -32.844 35.781 8.359 1 95.44 536 LYS A CA 1
ATOM 4148 C C . LYS A 1 536 ? -31.969 34.562 8.375 1 95.44 536 LYS A C 1
ATOM 4150 O O . LYS A 1 536 ? -32.469 33.438 8.359 1 95.44 536 LYS A O 1
ATOM 4155 N N . ARG A 1 537 ? -30.703 34.75 8.391 1 95 537 ARG A N 1
ATOM 4156 C CA . ARG A 1 537 ? -29.75 33.625 8.383 1 95 537 ARG A CA 1
ATOM 4157 C C . ARG A 1 537 ? -29.891 32.781 9.641 1 95 537 ARG A C 1
ATOM 4159 O O . ARG A 1 537 ? -29.844 31.547 9.578 1 95 537 ARG A O 1
ATOM 4166 N N . LEU A 1 538 ? -30.062 33.344 10.812 1 96.44 538 LEU A N 1
ATOM 4167 C CA . LEU A 1 538 ? -30.219 32.656 12.086 1 96.44 538 LEU A CA 1
ATOM 4168 C C . LEU A 1 538 ? -31.453 31.75 12.062 1 96.44 538 LEU A C 1
ATOM 4170 O O . LEU A 1 538 ? -31.438 30.656 12.633 1 96.44 538 LEU A O 1
ATOM 4174 N N . ALA A 1 539 ? -32.406 32.188 11.336 1 96.06 539 ALA A N 1
ATOM 4175 C CA . ALA A 1 539 ? -33.625 31.391 11.211 1 96.06 539 ALA A CA 1
ATOM 4176 C C . ALA A 1 539 ? -33.375 30.156 10.344 1 96.06 539 ALA A C 1
ATOM 4178 O O . ALA A 1 539 ? -34 29.094 10.57 1 96.06 539 ALA A O 1
ATOM 4179 N N . GLU A 1 540 ? -32.438 30.281 9.516 1 95.06 540 GLU A N 1
ATOM 4180 C CA . GLU A 1 540 ? -32.219 29.219 8.531 1 95.06 540 GLU A CA 1
ATOM 4181 C C . GLU A 1 540 ? -31.141 28.234 9.008 1 95.06 540 GLU A C 1
ATOM 4183 O O . GLU A 1 540 ? -31.094 27.094 8.539 1 95.06 540 GLU A O 1
ATOM 4188 N N . ASN A 1 541 ? -30.328 28.672 9.891 1 95.12 541 ASN A N 1
ATOM 4189 C CA . ASN A 1 541 ? -29.172 27.812 10.172 1 95.12 541 ASN A CA 1
ATOM 4190 C C . ASN A 1 541 ? -29.219 27.25 11.594 1 95.12 541 ASN A C 1
ATOM 4192 O O . ASN A 1 541 ? -28.203 26.859 12.141 1 95.12 541 ASN A O 1
ATOM 4196 N N . GLY A 1 542 ? -30.359 27.344 12.25 1 94.44 542 GLY A N 1
ATOM 4197 C CA . GLY A 1 542 ? -30.5 26.812 13.594 1 94.44 542 GLY A CA 1
ATOM 4198 C C . GLY A 1 542 ? -29.906 27.719 14.664 1 94.44 542 GLY A C 1
ATOM 4199 O O . GLY A 1 542 ? -29.406 27.234 15.68 1 94.44 542 GLY A O 1
ATOM 4200 N N . ARG A 1 543 ? -29.797 29.062 14.359 1 97.06 543 ARG A N 1
ATOM 4201 C CA . ARG A 1 543 ? -29.344 30.109 15.258 1 97.06 543 ARG A CA 1
ATOM 4202 C C . ARG A 1 543 ? -27.891 29.875 15.664 1 97.06 543 ARG A C 1
ATOM 4204 O O . ARG A 1 543 ? -27.547 29.984 16.844 1 97.06 543 ARG A O 1
ATOM 4211 N N . ARG A 1 544 ? -27.156 29.484 14.711 1 96.69 544 ARG A N 1
ATOM 4212 C CA . ARG A 1 544 ? -25.719 29.281 14.898 1 96.69 544 ARG A CA 1
ATOM 4213 C C . ARG A 1 544 ? -24.938 30.531 14.555 1 96.69 544 ARG A C 1
ATOM 4215 O O . ARG A 1 544 ? -25.234 31.219 13.57 1 96.69 544 ARG A O 1
ATOM 4222 N N . VAL A 1 545 ? -23.953 30.859 15.406 1 97.25 545 VAL A N 1
ATOM 4223 C CA . VAL A 1 545 ? -23.078 32 15.18 1 97.25 545 VAL A CA 1
ATOM 4224 C C . VAL A 1 545 ? -21.625 31.594 15.406 1 97.25 545 VAL A C 1
ATOM 4226 O O . VAL A 1 545 ? -21.328 30.812 16.312 1 97.25 545 VAL A O 1
ATOM 4229 N N . GLU A 1 546 ? -20.812 32.031 14.547 1 97.69 546 GLU A N 1
ATOM 4230 C CA . GLU A 1 546 ? -19.375 31.812 14.672 1 97.69 546 GLU A CA 1
ATOM 4231 C C . GLU A 1 546 ? -18.609 33.125 14.82 1 97.69 546 GLU A C 1
ATOM 4233 O O . GLU A 1 546 ? -18.938 34.125 14.156 1 97.69 546 GLU A O 1
ATOM 4238 N N . VAL A 1 547 ? -17.672 33.156 15.734 1 97.75 547 VAL A N 1
ATOM 4239 C CA . VAL A 1 547 ? -16.844 34.344 15.992 1 97.75 547 VAL A CA 1
ATOM 4240 C C . VAL A 1 547 ? -15.375 33.938 16 1 97.75 547 VAL A C 1
ATOM 4242 O O . VAL A 1 547 ? -14.984 33 16.703 1 97.75 547 VAL A O 1
ATOM 4245 N N . MET A 1 548 ? -14.625 34.594 15.211 1 96.75 548 MET A N 1
ATOM 4246 C CA . MET A 1 548 ? -13.203 34.281 15.18 1 96.75 548 MET A CA 1
ATOM 4247 C C . MET A 1 548 ? -12.406 35.219 16.062 1 96.75 548 MET A C 1
ATOM 4249 O O . MET A 1 548 ? -12.695 36.406 16.125 1 96.75 548 MET A O 1
ATOM 4253 N N . LEU A 1 549 ? -11.5 34.656 16.766 1 93.94 549 LEU A N 1
ATOM 4254 C CA . LEU A 1 549 ? -10.617 35.375 17.656 1 93.94 549 LEU A CA 1
ATOM 4255 C C . LEU A 1 549 ? -9.172 35.312 17.156 1 93.94 549 LEU A C 1
ATOM 4257 O O . LEU A 1 549 ? -8.641 34.25 16.922 1 93.94 549 LEU A O 1
ATOM 4261 N N . GLY A 1 550 ? -8.547 36.469 16.969 1 87.75 550 GLY A N 1
ATOM 4262 C CA . GLY A 1 550 ? -7.164 36.562 16.531 1 87.75 550 GLY A CA 1
ATOM 4263 C C . GLY A 1 550 ? -6.176 36.562 17.672 1 87.75 550 GLY A C 1
ATOM 4264 O O . GLY A 1 550 ? -6.188 37.469 18.5 1 87.75 550 GLY A O 1
ATOM 4265 N N . TYR A 1 551 ? -5.309 35.656 17.703 1 82.38 551 TYR A N 1
ATOM 4266 C CA . TYR A 1 551 ? -4.367 35.5 18.812 1 82.38 551 TYR A CA 1
ATOM 4267 C C . TYR A 1 551 ? -3.049 36.219 18.5 1 82.38 551 TYR A C 1
ATOM 4269 O O . TYR A 1 551 ? -2.594 37.062 19.281 1 82.38 551 TYR A O 1
ATOM 4277 N N . SER A 1 552 ? -2.5 35.969 17.375 1 79.19 552 SER A N 1
ATOM 4278 C CA . SER A 1 552 ? -1.176 36.469 17.016 1 79.19 552 SER A CA 1
ATOM 4279 C C . SER A 1 552 ? -1.172 38 16.891 1 79.19 552 SER A C 1
ATOM 4281 O O . SER A 1 552 ? -0.234 38.656 17.328 1 79.19 552 SER A O 1
ATOM 4283 N N . ASP A 1 553 ? -2.094 38.531 16.328 1 77.44 553 ASP A N 1
ATOM 4284 C CA . ASP A 1 553 ? -2.146 39.969 16.125 1 77.44 553 ASP A CA 1
ATOM 4285 C C . ASP A 1 553 ? -2.357 40.719 17.453 1 77.44 553 ASP A C 1
ATOM 4287 O O . ASP A 1 553 ? -1.834 41.812 17.641 1 77.44 553 ASP A O 1
ATOM 4291 N N . SER A 1 554 ? -3.098 40.062 18.266 1 81.25 554 SER A N 1
ATOM 4292 C CA . SER A 1 554 ? -3.283 40.656 19.594 1 81.25 554 SER A CA 1
ATOM 4293 C C . SER A 1 554 ? -1.98 40.688 20.375 1 81.25 554 SER A C 1
ATOM 4295 O O . SER A 1 554 ? -1.686 41.656 21.094 1 81.25 554 SER A O 1
ATOM 4297 N N . SER A 1 555 ? -1.299 39.656 20.219 1 85.94 555 SER A N 1
ATOM 4298 C CA . SER A 1 555 ? -0.026 39.562 20.922 1 85.94 555 SER A CA 1
ATOM 4299 C C . SER A 1 555 ? 0.975 40.594 20.406 1 85.94 555 SER A C 1
ATOM 4301 O O . SER A 1 555 ? 1.81 41.094 21.172 1 85.94 555 SER A O 1
ATOM 4303 N N . LYS A 1 556 ? 0.974 40.844 19.156 1 85.12 556 LYS A N 1
ATOM 4304 C CA . LYS A 1 556 ? 1.847 41.875 18.562 1 85.12 556 LYS A CA 1
ATOM 4305 C C . LYS A 1 556 ? 1.443 43.25 19.016 1 85.12 556 LYS A C 1
ATOM 4307 O O . LYS A 1 556 ? 2.295 44.156 19.156 1 85.12 556 LYS A O 1
ATOM 4312 N N . ASP A 1 557 ? 0.18 43.375 19.328 1 84.88 557 ASP A N 1
ATOM 4313 C CA . ASP A 1 557 ? -0.39 44.688 19.688 1 84.88 557 ASP A CA 1
ATOM 4314 C C . ASP A 1 557 ? -0.104 45.031 21.141 1 84.88 557 ASP A C 1
ATOM 4316 O O . ASP A 1 557 ? 0.325 46.156 21.438 1 84.88 557 ASP A O 1
ATOM 4320 N N . VAL A 1 558 ? -0.335 44.094 22.031 1 91 558 VAL A N 1
ATOM 4321 C CA . VAL A 1 558 ? -0.295 44.469 23.453 1 91 558 VAL A CA 1
ATOM 4322 C C . VAL A 1 558 ? 0.648 43.531 24.203 1 91 558 VAL A C 1
ATOM 4324 O O . VAL A 1 558 ? 0.864 43.688 25.406 1 91 558 VAL A O 1
ATOM 4327 N N . GLY A 1 559 ? 1.238 42.594 23.5 1 91.38 559 GLY A N 1
ATOM 4328 C CA . GLY A 1 559 ? 2.127 41.625 24.156 1 91.38 559 GLY A CA 1
ATOM 4329 C C . GLY A 1 559 ? 1.458 40.312 24.469 1 91.38 559 GLY A C 1
ATOM 4330 O O . GLY A 1 559 ? 0.23 40.219 24.562 1 91.38 559 GLY A O 1
ATOM 4331 N N . PRO A 1 560 ? 2.205 39.281 24.734 1 92.06 560 PRO A N 1
ATOM 4332 C CA . PRO A 1 560 ? 1.661 37.938 24.859 1 92.06 560 PRO A CA 1
ATOM 4333 C C . PRO A 1 560 ? 0.811 37.75 26.125 1 92.06 560 PRO A C 1
ATOM 4335 O O . PRO A 1 560 ? -0.235 37.094 26.078 1 92.06 560 PRO A O 1
ATOM 4338 N N . VAL A 1 561 ? 1.165 38.312 27.203 1 94.56 561 VAL A N 1
ATOM 4339 C CA . VAL A 1 561 ? 0.456 38.125 28.469 1 94.56 561 VAL A CA 1
ATOM 4340 C C . VAL A 1 561 ? -0.885 38.875 28.406 1 94.56 561 VAL A C 1
ATOM 4342 O O . VAL A 1 561 ? -1.934 38.281 28.672 1 94.56 561 VAL A O 1
ATOM 4345 N N . ALA A 1 562 ? -0.818 40.156 28.031 1 94.31 562 ALA A N 1
ATOM 4346 C CA . ALA A 1 562 ? -2.031 40.969 27.953 1 94.31 562 ALA A CA 1
ATOM 4347 C C . ALA A 1 562 ? -2.99 40.406 26.906 1 94.31 562 ALA A C 1
ATOM 4349 O O . ALA A 1 562 ? -4.207 40.406 27.094 1 94.31 562 ALA A O 1
ATOM 4350 N N . ALA A 1 563 ? -2.463 39.969 25.875 1 92.56 563 ALA A N 1
ATOM 4351 C CA . ALA A 1 563 ? -3.289 39.375 24.812 1 92.56 563 ALA A CA 1
ATOM 4352 C C . ALA A 1 563 ? -4.02 38.125 25.312 1 92.56 563 ALA A C 1
ATOM 4354 O O . ALA A 1 563 ? -5.207 37.969 25.031 1 92.56 563 ALA A O 1
ATOM 4355 N N . THR A 1 564 ? -3.342 37.219 26.031 1 92.31 564 THR A N 1
ATOM 4356 C CA . THR A 1 564 ? -3.928 35.969 26.547 1 92.31 564 THR A CA 1
ATOM 4357 C C . THR A 1 564 ? -5.078 36.281 27.5 1 92.31 564 THR A C 1
ATOM 4359 O O . THR A 1 564 ? -6.141 35.656 27.422 1 92.31 564 THR A O 1
ATOM 4362 N N . LEU A 1 565 ? -4.855 37.219 28.328 1 94.38 565 LEU A N 1
ATOM 4363 C CA . LEU A 1 565 ? -5.867 37.594 29.312 1 94.38 565 LEU A CA 1
ATOM 4364 C C . LEU A 1 565 ? -7.047 38.281 28.641 1 94.38 565 LEU A C 1
ATOM 4366 O O . LEU A 1 565 ? -8.203 38.031 29 1 94.38 565 LEU A O 1
ATOM 4370 N N . ALA A 1 566 ? -6.746 39.156 27.688 1 93.56 566 ALA A N 1
ATOM 4371 C CA . ALA A 1 566 ? -7.797 39.844 26.969 1 93.56 566 ALA A CA 1
ATOM 4372 C C . ALA A 1 566 ? -8.664 38.875 26.172 1 93.56 566 ALA A C 1
ATOM 4374 O O . ALA A 1 566 ? -9.883 39.031 26.078 1 93.56 566 ALA A O 1
ATOM 4375 N N . LEU A 1 567 ? -8.055 37.938 25.609 1 93.31 567 LEU A N 1
ATOM 4376 C CA . LEU A 1 567 ? -8.766 36.938 24.812 1 93.31 567 LEU A CA 1
ATOM 4377 C C . LEU A 1 567 ? -9.664 36.094 25.719 1 93.31 567 LEU A C 1
ATOM 4379 O O . LEU A 1 567 ? -10.797 35.75 25.344 1 93.31 567 LEU A O 1
ATOM 4383 N N . HIS A 1 568 ? -9.141 35.688 26.844 1 93.75 568 HIS A N 1
ATOM 4384 C CA . HIS A 1 568 ? -9.93 34.906 27.797 1 93.75 568 HIS A CA 1
ATOM 4385 C C . HIS A 1 568 ? -11.164 35.688 28.25 1 93.75 568 HIS A C 1
ATOM 4387 O O . HIS A 1 568 ? -12.266 35.125 28.312 1 93.75 568 HIS A O 1
ATOM 4393 N N . ASP A 1 569 ? -10.977 36.875 28.5 1 94.44 569 ASP A N 1
ATOM 4394 C CA . ASP A 1 569 ? -12.07 37.75 28.922 1 94.44 569 ASP A CA 1
ATOM 4395 C C . ASP A 1 569 ? -13.102 37.906 27.812 1 94.44 569 ASP A C 1
ATOM 4397 O O . ASP A 1 569 ? -14.305 37.812 28.062 1 94.44 569 ASP A O 1
ATOM 4401 N N . ALA A 1 570 ? -12.609 38.188 26.672 1 95.31 570 ALA A N 1
ATOM 4402 C CA . ALA A 1 570 ? -13.508 38.344 25.531 1 95.31 570 ALA A CA 1
ATOM 4403 C C . ALA A 1 570 ? -14.328 37.094 25.297 1 95.31 570 ALA A C 1
ATOM 4405 O O . ALA A 1 570 ? -15.523 37.156 25.016 1 95.31 570 ALA A O 1
ATOM 4406 N N . GLN A 1 571 ? -13.688 35.969 25.375 1 95.69 571 GLN A N 1
ATOM 4407 C CA . GLN A 1 571 ? -14.367 34.688 25.188 1 95.69 571 GLN A CA 1
ATOM 4408 C C . GLN A 1 571 ? -15.492 34.5 26.203 1 95.69 571 GLN A C 1
ATOM 4410 O O . GLN A 1 571 ? -16.578 34.062 25.859 1 95.69 571 GLN A O 1
ATOM 4415 N N . SER A 1 572 ? -15.18 34.812 27.438 1 95.62 572 SER A N 1
ATOM 4416 C CA . SER A 1 572 ? -16.172 34.719 28.5 1 95.62 572 SER A CA 1
ATOM 4417 C C . SER A 1 572 ? -17.375 35.594 28.219 1 95.62 572 SER A C 1
ATOM 4419 O O . SER A 1 572 ? -18.531 35.156 28.359 1 95.62 572 SER A O 1
ATOM 4421 N N . ARG A 1 573 ? -17.109 36.781 27.797 1 96.94 573 ARG A N 1
ATOM 4422 C CA . ARG A 1 573 ? -18.172 37.719 27.531 1 96.94 573 ARG A CA 1
ATOM 4423 C C . ARG A 1 573 ? -19 37.312 26.312 1 96.94 573 ARG A C 1
ATOM 4425 O O . ARG A 1 573 ? -20.219 37.406 26.328 1 96.94 573 ARG A O 1
ATOM 4432 N N . ILE A 1 574 ? -18.375 36.875 25.312 1 97.75 574 ILE A N 1
ATOM 4433 C CA . ILE A 1 574 ? -19.047 36.438 24.109 1 97.75 574 ILE A CA 1
ATOM 4434 C C . ILE A 1 574 ? -19.906 35.219 24.391 1 97.75 574 ILE A C 1
ATOM 4436 O O . ILE A 1 574 ? -21.016 35.062 23.875 1 97.75 574 ILE A O 1
ATOM 4440 N N . ALA A 1 575 ? -19.344 34.281 25.188 1 96.62 575 ALA A N 1
ATOM 4441 C CA . ALA A 1 575 ? -20.094 33.094 25.578 1 96.62 575 ALA A CA 1
ATOM 4442 C C . ALA A 1 575 ? -21.375 33.469 26.328 1 96.62 575 ALA A C 1
ATOM 4444 O O . ALA A 1 575 ? -22.438 32.875 26.078 1 96.62 575 ALA A O 1
ATOM 4445 N N . GLU A 1 576 ? -21.234 34.344 27.234 1 96.25 576 GLU A N 1
ATOM 4446 C CA . GLU A 1 576 ? -22.391 34.812 28 1 96.25 576 GLU A CA 1
ATOM 4447 C C . GLU A 1 576 ? -23.406 35.5 27.078 1 96.25 576 GLU A C 1
ATOM 4449 O O . GLU A 1 576 ? -24.609 35.312 27.25 1 96.25 576 GLU A O 1
ATOM 4454 N N . TRP A 1 577 ? -22.906 36.312 26.203 1 97.56 577 TRP A N 1
ATOM 4455 C CA . TRP A 1 577 ? -23.75 36.969 25.219 1 97.56 577 TRP A CA 1
ATOM 4456 C C . TRP A 1 577 ? -24.531 35.938 24.406 1 97.56 577 TRP A C 1
ATOM 4458 O O . TRP A 1 577 ? -25.75 36.094 24.203 1 97.56 577 TRP A O 1
ATOM 4468 N N . ALA A 1 578 ? -23.891 34.906 23.906 1 97.94 578 ALA A N 1
ATOM 4469 C CA . ALA A 1 578 ? -24.531 33.875 23.109 1 97.94 578 ALA A CA 1
ATOM 4470 C C . ALA A 1 578 ? -25.609 33.156 23.906 1 97.94 578 ALA A C 1
ATOM 4472 O O . ALA A 1 578 ? -26.703 32.875 23.391 1 97.94 578 ALA A O 1
ATOM 4473 N N . ARG A 1 579 ? -25.312 32.844 25.141 1 96.12 579 ARG A N 1
ATOM 4474 C CA . ARG A 1 579 ? -26.266 32.156 26 1 96.12 579 ARG A CA 1
ATOM 4475 C C . ARG A 1 579 ? -27.5 33.031 26.25 1 96.12 579 ARG A C 1
ATOM 4477 O O . ARG A 1 579 ? -28.625 32.562 26.156 1 96.12 579 ARG A O 1
ATOM 4484 N N . SER A 1 580 ? -27.203 34.25 26.484 1 96.88 580 SER A N 1
ATOM 4485 C CA . SER A 1 580 ? -28.281 35.188 26.781 1 96.88 580 SER A CA 1
ATOM 4486 C C . SER A 1 580 ? -29.188 35.375 25.562 1 96.88 580 SER A C 1
ATOM 4488 O O . SER A 1 580 ? -30.359 35.719 25.719 1 96.88 580 SER A O 1
ATOM 4490 N N . ASN A 1 581 ? -28.672 35.156 24.438 1 97.12 581 ASN A N 1
ATOM 4491 C CA . ASN A 1 581 ? -29.453 35.344 23.219 1 97.12 581 ASN A CA 1
ATOM 4492 C C . ASN A 1 581 ? -29.859 34.031 22.609 1 97.12 581 ASN A C 1
ATOM 4494 O O . ASN A 1 581 ? -30.344 33.969 21.469 1 97.12 581 ASN A O 1
ATOM 4498 N N . ASP A 1 582 ? -29.641 32.906 23.234 1 96.12 582 ASP A N 1
ATOM 4499 C CA . ASP A 1 582 ? -30 31.562 22.812 1 96.12 582 ASP A CA 1
ATOM 4500 C C . ASP A 1 582 ? -29.375 31.234 21.453 1 96.12 582 ASP A C 1
ATOM 4502 O O . ASP A 1 582 ? -30.078 30.844 20.516 1 96.12 582 ASP A O 1
ATOM 4506 N N . LEU A 1 583 ? -28.156 31.469 21.344 1 97.25 583 LEU A N 1
ATOM 4507 C CA . LEU A 1 583 ? -27.391 31.188 20.141 1 97.25 583 LEU A CA 1
ATOM 4508 C C . LEU A 1 583 ? -26.453 30 20.344 1 97.25 583 LEU A C 1
ATOM 4510 O O . LEU A 1 583 ? -25.906 29.828 21.438 1 97.25 583 LEU A O 1
ATOM 4514 N N . LYS A 1 584 ? -26.328 29.141 19.391 1 96.25 584 LYS A N 1
ATOM 4515 C CA . LYS A 1 584 ? -25.25 28.141 19.375 1 96.25 584 LYS A CA 1
ATOM 4516 C C . LYS A 1 584 ? -23.953 28.75 18.875 1 96.25 584 LYS A C 1
ATOM 4518 O O . LYS A 1 584 ? -23.766 28.938 17.672 1 96.25 584 LYS A O 1
ATOM 4523 N N . LEU A 1 585 ? -23 28.891 19.766 1 97 585 LEU A N 1
ATOM 4524 C CA . LEU A 1 585 ? -21.766 29.625 19.5 1 97 585 LEU A CA 1
ATOM 4525 C C . LEU A 1 585 ? -20.625 28.688 19.172 1 97 585 LEU A C 1
ATOM 4527 O O . LEU A 1 585 ? -20.453 27.641 19.812 1 97 585 LEU A O 1
ATOM 4531 N N . THR A 1 586 ? -19.969 28.984 18.125 1 97.25 586 THR A N 1
ATOM 4532 C CA . THR A 1 586 ? -18.672 28.391 17.859 1 97.25 586 THR A CA 1
ATOM 4533 C C . THR A 1 586 ? -17.578 29.453 17.828 1 97.25 586 THR A C 1
ATOM 4535 O O . THR A 1 586 ? -17.609 30.359 17 1 97.25 586 THR A O 1
ATOM 4538 N N . LEU A 1 587 ? -16.672 29.359 18.75 1 96.06 587 LEU A N 1
ATOM 4539 C CA . LEU A 1 587 ? -15.508 30.234 18.719 1 96.06 587 LEU A CA 1
ATOM 4540 C C . LEU A 1 587 ? -14.406 29.641 17.844 1 96.06 587 LEU A C 1
ATOM 4542 O O . LEU A 1 587 ? -14.023 28.484 18.031 1 96.06 587 LEU A O 1
ATOM 4546 N N . PHE A 1 588 ? -14.07 30.422 16.844 1 95.69 588 PHE A N 1
ATOM 4547 C CA . PHE A 1 588 ? -13 30.016 15.945 1 95.69 588 PHE A CA 1
ATOM 4548 C C . PHE A 1 588 ? -11.664 30.594 16.406 1 95.69 588 PHE A C 1
ATOM 4550 O O . PHE A 1 588 ? -11.453 31.797 16.359 1 95.69 588 PHE A O 1
ATOM 4557 N N . HIS A 1 589 ? -10.75 29.719 16.844 1 91.5 589 HIS A N 1
ATOM 4558 C CA . HIS A 1 589 ? -9.492 30.141 17.453 1 91.5 589 HIS A CA 1
ATOM 4559 C C . HIS A 1 589 ? -8.375 30.219 16.422 1 91.5 589 HIS A C 1
ATOM 4561 O O . HIS A 1 589 ? -7.895 29.188 15.938 1 91.5 589 HIS A O 1
ATOM 4567 N N . GLY A 1 590 ? -7.98 31.438 16.141 1 86.5 590 GLY A N 1
ATOM 4568 C CA . GLY A 1 590 ? -6.844 31.625 15.25 1 86.5 590 GLY A CA 1
ATOM 4569 C C . GLY A 1 590 ? -5.508 31.531 15.961 1 86.5 590 GLY A C 1
ATOM 4570 O O . GLY A 1 590 ? -4.754 32.5 16.031 1 86.5 590 GLY A O 1
ATOM 4571 N N . ARG A 1 591 ? -5.23 30.469 16.625 1 70.19 591 ARG A N 1
ATOM 4572 C CA . ARG A 1 591 ? -4.078 30.281 17.5 1 70.19 591 ARG A CA 1
ATOM 4573 C C . ARG A 1 591 ? -2.811 30.016 16.703 1 70.19 591 ARG A C 1
ATOM 4575 O O . ARG A 1 591 ? -1.701 30.125 17.219 1 70.19 591 ARG A O 1
ATOM 4582 N N . GLY A 1 592 ? -2.896 30.234 15.414 1 57.34 592 GLY A N 1
ATOM 4583 C CA . GLY A 1 592 ? -1.708 29.922 14.641 1 57.34 592 GLY A CA 1
ATOM 4584 C C . GLY A 1 592 ? -1.025 28.641 15.086 1 57.34 592 GLY A C 1
ATOM 4585 O O . GLY A 1 592 ? -1.589 27.875 15.867 1 57.34 592 GLY A O 1
ATOM 4586 N N . GLY A 1 593 ? 0.178 28.234 14.711 1 52.12 593 GLY A N 1
ATOM 4587 C CA . GLY A 1 593 ? 0.962 27.031 14.953 1 52.12 593 GLY A CA 1
ATOM 4588 C C . GLY A 1 593 ? 1.383 26.875 16.406 1 52.12 593 GLY A C 1
ATOM 4589 O O . GLY A 1 593 ? 2.012 25.891 16.766 1 52.12 593 GLY A O 1
ATOM 4590 N N . ALA A 1 594 ? 1.12 27.844 17.281 1 46.28 594 ALA A N 1
ATOM 4591 C CA . ALA A 1 594 ? 1.809 27.969 18.562 1 46.28 594 ALA A CA 1
ATOM 4592 C C . ALA A 1 594 ? 1.279 26.938 19.562 1 46.28 594 ALA A C 1
ATOM 4594 O O . ALA A 1 594 ? 1.97 26.578 20.516 1 46.28 594 ALA A O 1
ATOM 4595 N N . LEU A 1 595 ? 0.001 26.688 19.453 1 43.69 595 LEU A N 1
ATOM 4596 C CA . LEU A 1 595 ? -0.445 25.781 20.5 1 43.69 595 LEU A CA 1
ATOM 4597 C C . LEU A 1 595 ? 0.401 24.516 20.516 1 43.69 595 LEU A C 1
ATOM 4599 O O . LEU A 1 595 ? 0.619 23.922 21.578 1 43.69 595 LEU A O 1
ATOM 4603 N N . GLY A 1 596 ? 0.791 23.984 19.328 1 40.66 596 GLY A N 1
ATOM 4604 C CA . GLY A 1 596 ? 1.386 22.656 19.25 1 40.66 596 GLY A CA 1
ATOM 4605 C C . GLY A 1 596 ? 2.891 22.672 19.438 1 40.66 596 GLY A C 1
ATOM 4606 O O . GLY A 1 596 ? 3.529 21.609 19.438 1 40.66 596 GLY A O 1
ATOM 4607 N N . ARG A 1 597 ? 3.588 23.656 18.906 1 38.94 597 ARG A N 1
ATOM 4608 C CA . ARG A 1 597 ? 5.031 23.703 18.703 1 38.94 597 ARG A CA 1
ATOM 4609 C C . ARG A 1 597 ? 5.777 23.578 20.031 1 38.94 597 ARG A C 1
ATOM 4611 O O . ARG A 1 597 ? 6.969 23.266 20.047 1 38.94 597 ARG A O 1
ATOM 4618 N N . GLY A 1 598 ? 5.332 24.219 21.016 1 36.94 598 GLY A N 1
ATOM 4619 C CA . GLY A 1 598 ? 5.973 24.125 22.312 1 36.94 598 GLY A CA 1
ATOM 4620 C C . GLY A 1 598 ? 5.082 23.5 23.375 1 36.94 598 GLY A C 1
ATOM 4621 O O . GLY A 1 598 ? 5.551 23.156 24.453 1 36.94 598 GLY A O 1
ATOM 4622 N N . GLY A 1 599 ? 3.838 24.203 23.469 1 40.06 599 GLY A N 1
ATOM 4623 C CA . GLY A 1 599 ? 3.168 24.109 24.75 1 40.06 599 GLY A CA 1
ATOM 4624 C C . GLY A 1 599 ? 2.551 22.75 25.016 1 40.06 599 GLY A C 1
ATOM 4625 O O . GLY A 1 599 ? 2.609 21.859 24.156 1 40.06 599 GLY A O 1
ATOM 4626 N N . GLY A 1 600 ? 1.847 22.688 26.172 1 49.81 600 GLY A N 1
ATOM 4627 C CA . GLY A 1 600 ? 1.015 21.656 26.781 1 49.81 600 GLY A CA 1
ATOM 4628 C C . GLY A 1 600 ? -0.013 21.078 25.812 1 49.81 600 GLY A C 1
ATOM 4629 O O . GLY A 1 600 ? -0.285 21.672 24.766 1 49.81 600 GLY A O 1
ATOM 4630 N N . PRO A 1 601 ? -0.353 19.922 25.844 1 60.06 601 PRO A N 1
ATOM 4631 C CA . PRO A 1 601 ? -1.309 19.172 25.016 1 60.06 601 PRO A CA 1
ATOM 4632 C C . PRO A 1 601 ? -2.537 20 24.641 1 60.06 601 PRO A C 1
ATOM 4634 O O . PRO A 1 601 ? -3.037 20.781 25.469 1 60.06 601 PRO A O 1
ATOM 4637 N N . ALA A 1 602 ? -2.691 20.406 23.203 1 64.25 602 ALA A N 1
ATOM 4638 C CA . ALA A 1 602 ? -3.92 21.016 22.719 1 64.25 602 ALA A CA 1
ATOM 4639 C C . ALA A 1 602 ? -5.086 20.75 23.656 1 64.25 602 ALA A C 1
ATOM 4641 O O . ALA A 1 602 ? -5.977 21.594 23.812 1 64.25 602 ALA A O 1
ATOM 4642 N N . ASN A 1 603 ? -4.902 19.859 24.406 1 77.56 603 ASN A N 1
ATOM 4643 C CA . ASN A 1 603 ? -6.012 19.484 25.281 1 77.56 603 ASN A CA 1
ATOM 4644 C C . ASN A 1 603 ? -6.086 20.375 26.516 1 77.56 603 ASN A C 1
ATOM 4646 O O . ASN A 1 603 ? -7.18 20.703 26.984 1 77.56 603 ASN A O 1
ATOM 4650 N N . ARG A 1 604 ? -4.934 20.922 26.844 1 78.62 604 ARG A N 1
ATOM 4651 C CA . ARG A 1 604 ? -4.945 21.781 28.031 1 78.62 604 ARG A CA 1
ATOM 4652 C C . ARG A 1 604 ? -5.523 23.156 27.703 1 78.62 604 ARG A C 1
ATOM 4654 O O . ARG A 1 604 ? -6.211 23.766 28.531 1 78.62 604 ARG A O 1
ATOM 4661 N N . ALA A 1 605 ? -5.188 23.484 26.516 1 80.56 605 ALA A N 1
ATOM 4662 C CA . ALA A 1 605 ? -5.719 24.781 26.078 1 80.56 605 ALA A CA 1
ATOM 4663 C C . ALA A 1 605 ? -7.242 24.734 25.984 1 80.56 605 ALA A C 1
ATOM 4665 O O . ALA A 1 605 ? -7.914 25.719 26.312 1 80.56 605 ALA A O 1
ATOM 4666 N N . VAL A 1 606 ? -7.734 23.656 25.609 1 85.31 606 VAL A N 1
ATOM 4667 C CA . VAL A 1 606 ? -9.18 23.5 25.469 1 85.31 606 VAL A CA 1
ATOM 4668 C C . VAL A 1 606 ? -9.828 23.484 26.859 1 85.31 606 VAL A C 1
ATOM 4670 O O . VAL A 1 606 ? -10.852 24.125 27.078 1 85.31 606 VAL A O 1
ATOM 4673 N N . LEU A 1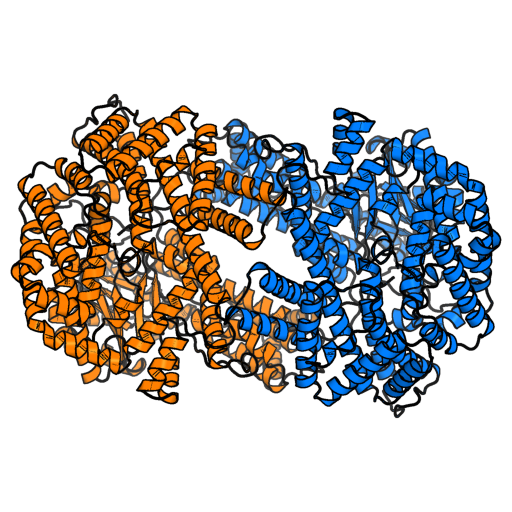 607 ? -9.141 22.875 27.75 1 87.94 607 LEU A N 1
ATOM 4674 C CA . LEU A 1 607 ? -9.703 22.672 29.078 1 87.94 607 LEU A CA 1
ATOM 4675 C C . LEU A 1 607 ? -9.609 23.969 29.891 1 87.94 607 LEU A C 1
ATOM 4677 O O . LEU A 1 607 ? -10.312 24.125 30.891 1 87.94 607 LEU A O 1
ATOM 4681 N N . ALA A 1 608 ? -8.773 24.859 29.422 1 88.19 608 ALA A N 1
ATOM 4682 C CA . ALA A 1 608 ? -8.562 26.109 30.156 1 88.19 608 ALA A CA 1
ATOM 4683 C C . ALA A 1 608 ? -9.516 27.203 29.672 1 88.19 608 ALA A C 1
ATOM 4685 O O . ALA A 1 608 ? -9.555 28.297 30.234 1 88.19 608 ALA A O 1
ATOM 4686 N N . GLN A 1 609 ? -10.328 26.906 28.734 1 89.81 609 GLN A N 1
ATOM 4687 C CA . GLN A 1 609 ? -11.242 27.891 28.156 1 89.81 609 GLN A CA 1
ATOM 4688 C C . GLN A 1 609 ? -12.359 28.25 29.125 1 89.81 609 GLN A C 1
ATOM 4690 O O . GLN A 1 609 ? -12.695 27.453 30 1 89.81 609 GLN A O 1
ATOM 4695 N N . PRO A 1 610 ? -12.938 29.438 28.984 1 92.25 610 PRO A N 1
ATOM 4696 C CA . PRO A 1 610 ? -14.055 29.812 29.859 1 92.25 610 PRO A CA 1
ATOM 4697 C C . PRO A 1 610 ? -15.273 28.906 29.688 1 92.25 610 PRO A C 1
ATOM 4699 O O . PRO A 1 610 ? -15.453 28.297 28.641 1 92.25 610 PRO A O 1
ATOM 4702 N N . PRO A 1 611 ? -16.016 28.922 30.766 1 91.44 611 PRO A N 1
ATOM 4703 C CA . PRO A 1 611 ? -17.234 28.125 30.672 1 91.44 611 PRO A CA 1
ATOM 4704 C C . PRO A 1 611 ? -18.094 28.5 29.469 1 91.44 611 PRO A C 1
ATOM 4706 O O . PRO A 1 611 ? -18.234 29.688 29.141 1 91.44 611 PRO A O 1
ATOM 4709 N N . HIS A 1 612 ? -18.594 27.5 28.75 1 91.44 612 HIS A N 1
ATOM 4710 C CA . HIS A 1 612 ? -19.578 27.594 27.672 1 91.44 612 HIS A CA 1
ATOM 4711 C C . HIS A 1 612 ? -18.938 28.141 26.406 1 91.44 612 HIS A C 1
ATOM 4713 O O . HIS A 1 612 ? -19.625 28.328 25.391 1 91.44 612 HIS A O 1
ATOM 4719 N N . SER A 1 613 ? -17.672 28.359 26.453 1 92.12 613 SER A N 1
ATOM 4720 C CA . SER A 1 613 ? -17 28.875 25.25 1 92.12 613 SER A CA 1
ATOM 4721 C C . SER A 1 613 ? -16.75 27.766 24.25 1 92.12 613 SER A C 1
ATOM 4723 O O . SER A 1 613 ? -16.578 28.031 23.047 1 92.12 613 SER A O 1
ATOM 4725 N N . VAL A 1 614 ? -16.719 26.516 24.656 1 92.5 614 VAL A N 1
ATOM 4726 C CA . VAL A 1 614 ? -16.453 25.375 23.766 1 92.5 614 VAL A CA 1
ATOM 4727 C C . VAL A 1 614 ? -17.766 24.656 23.469 1 92.5 614 VAL A C 1
ATOM 4729 O O . VAL A 1 614 ? -18.125 24.5 22.297 1 92.5 614 VAL A O 1
ATOM 4732 N N . ASP A 1 615 ? -18.516 24.25 24.484 1 92.19 615 ASP A N 1
ATOM 4733 C CA . ASP A 1 615 ? -19.828 23.609 24.406 1 92.19 615 ASP A CA 1
ATOM 4734 C C . ASP A 1 615 ? -19.859 22.562 23.297 1 92.19 615 ASP A C 1
ATOM 4736 O O . ASP A 1 615 ? -20.766 22.578 22.453 1 92.19 615 ASP A O 1
ATOM 4740 N N . GLY A 1 616 ? -18.797 21.766 23.203 1 93.5 616 GLY A N 1
ATOM 4741 C CA . GLY A 1 616 ? -18.75 20.594 22.328 1 93.5 616 GLY A CA 1
ATOM 4742 C C . GLY A 1 616 ? -18.281 20.938 20.922 1 93.5 616 GLY A C 1
ATOM 4743 O O . GLY A 1 616 ? -18.234 20.047 20.062 1 93.5 616 GLY A O 1
ATOM 4744 N N . ARG A 1 617 ? -17.953 22.141 20.703 1 95.38 617 ARG A N 1
ATOM 4745 C CA . ARG A 1 617 ? -17.5 22.562 19.375 1 95.38 617 ARG A CA 1
ATOM 4746 C C . ARG A 1 617 ? -16.156 23.266 19.469 1 95.38 617 ARG A C 1
ATOM 4748 O O . ARG A 1 617 ? -16.016 24.297 20.141 1 95.38 617 ARG A O 1
ATOM 4755 N N . PHE A 1 618 ? -15.172 22.703 18.859 1 93.62 618 PHE A N 1
ATOM 4756 C CA . PHE A 1 618 ? -13.836 23.281 18.891 1 93.62 618 PHE A CA 1
ATOM 4757 C C . PHE A 1 618 ? -13.305 23.5 17.469 1 93.62 618 PHE A C 1
ATOM 4759 O O . PHE A 1 618 ? -13.117 22.531 16.719 1 93.62 618 PHE A O 1
ATOM 4766 N N . LYS A 1 619 ? -13.086 24.734 17.094 1 95.19 619 LYS A N 1
ATOM 4767 C CA . LYS A 1 619 ? -12.594 25.125 15.766 1 95.19 619 LYS A CA 1
ATOM 4768 C C . LYS A 1 619 ? -11.305 25.938 15.875 1 95.19 619 LYS A C 1
ATOM 4770 O O . LYS A 1 619 ? -11.219 26.859 16.672 1 95.19 619 LYS A O 1
ATOM 4775 N N . LEU A 1 620 ? -10.273 25.484 15.148 1 92.31 620 LEU A N 1
ATOM 4776 C CA . LEU A 1 620 ? -9.008 26.188 15.227 1 92.31 620 LEU A CA 1
ATOM 4777 C C . LEU A 1 620 ? -8.281 26.156 13.883 1 92.31 620 LEU A C 1
ATOM 4779 O O . LEU A 1 620 ? -8.562 25.281 13.047 1 92.31 620 LEU A O 1
ATOM 4783 N N . THR A 1 621 ? -7.391 27.094 13.688 1 90.06 621 THR A N 1
ATOM 4784 C CA . THR A 1 621 ? -6.535 27.062 12.508 1 90.06 621 THR A CA 1
ATOM 4785 C C . THR A 1 621 ? -5.324 26.172 12.742 1 90.06 621 THR A C 1
ATOM 4787 O O . THR A 1 621 ? -4.789 26.109 13.852 1 90.06 621 THR A O 1
ATOM 4790 N N . GLU A 1 622 ? -4.988 25.422 11.758 1 86.88 622 GLU A N 1
ATOM 4791 C CA . GLU A 1 622 ? -3.76 24.641 11.734 1 86.88 622 GLU A CA 1
ATOM 4792 C C . GLU A 1 622 ? -2.797 25.156 10.664 1 86.88 622 GLU A C 1
ATOM 4794 O O . GLU A 1 622 ? -3.166 25.281 9.5 1 86.88 622 GLU A O 1
ATOM 4799 N N . GLN A 1 623 ? -1.551 25.531 11.133 1 75.81 623 GLN A N 1
ATOM 4800 C CA . GLN A 1 623 ? -0.682 26.203 10.18 1 75.81 623 GLN A CA 1
ATOM 4801 C C . GLN A 1 623 ? 0.61 25.422 9.961 1 75.81 623 GLN A C 1
ATOM 4803 O O . GLN A 1 623 ? 1.138 24.812 10.891 1 75.81 623 GLN A O 1
ATOM 4808 N N . GLY A 1 624 ? 1.197 25.5 8.711 1 67.56 624 GLY A N 1
ATOM 4809 C CA . GLY A 1 624 ? 2.559 25.172 8.328 1 67.56 624 GLY A CA 1
ATOM 4810 C C . GLY A 1 624 ? 3 23.797 8.812 1 67.56 624 GLY A C 1
ATOM 4811 O O . GLY A 1 624 ? 2.336 22.797 8.539 1 67.56 624 GLY A O 1
ATOM 4812 N N . GLU A 1 625 ? 4.047 23.891 9.633 1 68.75 625 GLU A N 1
ATOM 4813 C CA . GLU A 1 625 ? 4.781 22.719 10.125 1 68.75 625 GLU A CA 1
ATOM 4814 C C . GLU A 1 625 ? 3.932 21.891 11.078 1 68.75 625 GLU A C 1
ATOM 4816 O O . GLU A 1 625 ? 4.117 20.688 11.195 1 68.75 625 GLU A O 1
ATOM 4821 N N . VAL A 1 626 ? 2.916 22.547 11.586 1 76.06 626 VAL A N 1
ATOM 4822 C CA . VAL A 1 626 ? 2.076 21.844 12.562 1 76.06 626 VAL A CA 1
ATOM 4823 C C . VAL A 1 626 ? 1.21 20.812 11.852 1 76.06 626 VAL A C 1
ATOM 4825 O O . VAL A 1 626 ? 0.909 19.75 12.414 1 76.06 626 VAL A O 1
ATOM 4828 N N . ILE A 1 627 ? 0.867 21.141 10.633 1 83.44 627 ILE A N 1
ATOM 4829 C CA . ILE A 1 627 ? 0.035 20.219 9.875 1 83.44 627 ILE A CA 1
ATOM 4830 C C . ILE A 1 627 ? 0.771 18.891 9.703 1 83.44 627 ILE A C 1
ATOM 4832 O O . ILE A 1 627 ? 0.218 17.828 9.984 1 83.44 627 ILE A O 1
ATOM 4836 N N . LEU A 1 628 ? 2.006 18.969 9.328 1 79.75 628 LEU A N 1
ATOM 4837 C CA . LEU A 1 628 ? 2.783 17.766 9.109 1 79.75 628 LEU A CA 1
ATOM 4838 C C . LEU A 1 628 ? 3.115 17.078 10.438 1 79.75 628 LEU A C 1
ATOM 4840 O O . LEU A 1 628 ? 3.148 15.852 10.516 1 79.75 628 LEU A O 1
ATOM 4844 N N . ALA A 1 629 ? 3.309 17.875 11.445 1 79.94 629 ALA A N 1
ATOM 4845 C CA . ALA A 1 629 ? 3.678 17.344 12.75 1 79.94 629 ALA A CA 1
ATOM 4846 C C . ALA A 1 629 ? 2.506 16.594 13.383 1 79.94 629 ALA A C 1
ATOM 4848 O O . ALA A 1 629 ? 2.697 15.586 14.062 1 79.94 629 ALA A O 1
ATOM 4849 N N . ARG A 1 630 ? 1.327 17.109 13.133 1 86.94 630 ARG A N 1
ATOM 4850 C CA . ARG A 1 630 ? 0.166 16.562 13.82 1 86.94 630 ARG A CA 1
ATOM 4851 C C . ARG A 1 630 ? -0.572 15.562 12.93 1 86.94 630 ARG A C 1
ATOM 4853 O O . ARG A 1 630 ? -1.178 14.609 13.422 1 86.94 630 ARG A O 1
ATOM 4860 N N . TYR A 1 631 ? -0.509 15.805 11.625 1 90.69 631 TYR A N 1
ATOM 4861 C CA . TYR A 1 631 ? -1.369 15.031 10.742 1 90.69 631 TYR A CA 1
ATOM 4862 C C . TYR A 1 631 ? -0.543 14.266 9.711 1 90.69 631 TYR A C 1
ATOM 4864 O O . TYR A 1 631 ? -1.097 13.609 8.828 1 90.69 631 TYR A O 1
ATOM 4872 N N . GLY A 1 632 ? 0.763 14.32 9.852 1 86.44 632 GLY A N 1
ATOM 4873 C CA . GLY A 1 632 ? 1.623 13.703 8.852 1 86.44 632 GLY A CA 1
ATOM 4874 C C . GLY A 1 632 ? 1.76 12.203 9.031 1 86.44 632 GLY A C 1
ATOM 4875 O O . GLY A 1 632 ? 2.088 11.492 8.078 1 86.44 632 GLY A O 1
ATOM 4876 N N . ASP A 1 633 ? 1.582 11.75 10.242 1 89.75 633 ASP A N 1
ATOM 4877 C CA . ASP A 1 633 ? 1.644 10.328 10.562 1 89.75 633 ASP A CA 1
ATOM 4878 C C . ASP A 1 633 ? 0.303 9.828 11.094 1 89.75 633 ASP A C 1
ATOM 4880 O O . ASP A 1 633 ? -0.313 10.469 11.953 1 89.75 633 ASP A O 1
ATOM 4884 N N . PRO A 1 634 ? -0.115 8.742 10.609 1 90.94 634 PRO A N 1
ATOM 4885 C CA . PRO A 1 634 ? -1.449 8.273 10.984 1 90.94 634 PRO A CA 1
ATOM 4886 C C . PRO A 1 634 ? -1.591 8.039 12.492 1 90.94 634 PRO A C 1
ATOM 4888 O O . PRO A 1 634 ? -2.65 8.305 13.062 1 90.94 634 PRO A O 1
ATOM 4891 N N . VAL A 1 635 ? -0.57 7.484 13.164 1 89.62 635 VAL A N 1
ATOM 4892 C CA . VAL A 1 635 ? -0.637 7.176 14.586 1 89.62 635 VAL A CA 1
ATOM 4893 C C . VAL A 1 635 ? -0.682 8.469 15.398 1 89.62 635 VAL A C 1
ATOM 4895 O O . VAL A 1 635 ? -1.481 8.602 16.328 1 89.62 635 VAL A O 1
ATOM 4898 N N . ILE A 1 636 ? 0.121 9.43 15.031 1 90.44 636 ILE A N 1
ATOM 4899 C CA . ILE A 1 636 ? 0.181 10.719 15.711 1 90.44 636 ILE A CA 1
ATOM 4900 C C . ILE A 1 636 ? -1.109 11.5 15.461 1 90.44 636 ILE A C 1
ATOM 4902 O O . ILE A 1 636 ? -1.663 12.109 16.375 1 90.44 636 ILE A O 1
ATOM 4906 N N . ALA A 1 637 ? -1.562 11.445 14.219 1 93.12 637 ALA A N 1
ATOM 4907 C CA . ALA A 1 637 ? -2.795 12.141 13.867 1 93.12 637 ALA A CA 1
ATOM 4908 C C . ALA A 1 637 ? -3.98 11.602 14.656 1 93.12 637 ALA A C 1
ATOM 4910 O O . ALA A 1 637 ? -4.793 12.367 15.18 1 93.12 637 ALA A O 1
ATOM 4911 N N . SER A 1 638 ? -4.094 10.289 14.758 1 92.12 638 SER A N 1
ATOM 4912 C CA . SER A 1 638 ? -5.184 9.656 15.5 1 92.12 638 SER A CA 1
ATOM 4913 C C . SER A 1 638 ? -5.16 10.07 16.969 1 92.12 638 SER A C 1
ATOM 4915 O O . SER A 1 638 ? -6.199 10.406 17.547 1 92.12 638 SER A O 1
ATOM 4917 N N . ARG A 1 639 ? -3.998 10.023 17.516 1 90 639 ARG A N 1
ATOM 4918 C CA . ARG A 1 639 ? -3.852 10.398 18.906 1 90 639 ARG A CA 1
ATOM 4919 C C . ARG A 1 639 ? -4.219 11.867 19.125 1 90 639 ARG A C 1
ATOM 4921 O O . ARG A 1 639 ? -4.883 12.203 20.109 1 90 639 ARG A O 1
ATOM 4928 N N . HIS A 1 640 ? -3.775 12.648 18.219 1 89.94 640 HIS A N 1
ATOM 4929 C CA . HIS A 1 640 ? -4.078 14.078 18.312 1 89.94 640 HIS A CA 1
ATOM 4930 C C . HIS A 1 640 ? -5.578 14.328 18.25 1 89.94 640 HIS A C 1
ATOM 4932 O O . HIS A 1 640 ? -6.125 15.055 19.078 1 89.94 640 HIS A O 1
ATOM 4938 N N . ILE A 1 641 ? -6.266 13.766 17.344 1 92.69 641 ILE A N 1
ATOM 4939 C CA . ILE A 1 641 ? -7.699 13.953 17.156 1 92.69 641 ILE A CA 1
ATOM 4940 C C . ILE A 1 641 ? -8.453 13.438 18.375 1 92.69 641 ILE A C 1
ATOM 4942 O O . ILE A 1 641 ? -9.391 14.086 18.844 1 92.69 641 ILE A O 1
ATOM 4946 N N . GLU A 1 642 ? -8.031 12.367 18.922 1 90.25 642 GLU A N 1
ATOM 4947 C CA . GLU A 1 642 ? -8.664 11.805 20.109 1 90.25 642 GLU A CA 1
ATOM 4948 C C . GLU A 1 642 ? -8.5 12.727 21.312 1 90.25 642 GLU A C 1
ATOM 4950 O O . GLU A 1 642 ? -9.438 12.914 22.094 1 90.25 642 GLU A O 1
ATOM 4955 N N . GLN A 1 643 ? -7.316 13.258 21.406 1 90.12 643 GLN A N 1
ATOM 4956 C CA . GLN A 1 643 ? -7.035 14.141 22.547 1 90.12 643 GLN A CA 1
ATOM 4957 C C . GLN A 1 643 ? -7.875 15.414 22.469 1 90.12 643 GLN A C 1
ATOM 4959 O O . GLN A 1 643 ? -8.438 15.852 23.469 1 90.12 643 GLN A O 1
ATOM 4964 N N . VAL A 1 644 ? -7.941 15.922 21.297 1 91.12 644 VAL A N 1
ATOM 4965 C CA . VAL A 1 644 ? -8.703 17.156 21.125 1 91.12 644 VAL A CA 1
ATOM 4966 C C . VAL A 1 644 ? -10.188 16.875 21.344 1 91.12 644 VAL A C 1
ATOM 4968 O O . VAL A 1 644 ? -10.891 17.656 21.984 1 91.12 644 VAL A O 1
ATOM 4971 N N . ALA A 1 645 ? -10.656 15.797 20.797 1 92 645 ALA A N 1
ATOM 4972 C CA . ALA A 1 645 ? -12.055 15.422 20.953 1 92 645 ALA A CA 1
ATOM 4973 C C . ALA A 1 645 ? -12.398 15.18 22.422 1 92 645 ALA A C 1
ATOM 4975 O O . ALA A 1 645 ? -13.453 15.602 22.891 1 92 645 ALA A O 1
ATOM 4976 N N . ALA A 1 646 ? -11.5 14.492 23.109 1 91.69 646 ALA A N 1
ATOM 4977 C CA . ALA A 1 646 ? -11.703 14.227 24.531 1 91.69 646 ALA A CA 1
ATOM 4978 C C . ALA A 1 646 ? -11.758 15.523 25.328 1 91.69 646 ALA A C 1
ATOM 4980 O O . ALA A 1 646 ? -12.633 15.695 26.188 1 91.69 646 ALA A O 1
ATOM 4981 N N . ALA A 1 647 ? -10.828 16.375 25.016 1 92.38 647 ALA A N 1
ATOM 4982 C CA . ALA A 1 647 ? -10.797 17.672 25.719 1 92.38 647 ALA A CA 1
ATOM 4983 C C . ALA A 1 647 ? -12.039 18.484 25.406 1 92.38 647 ALA A C 1
ATOM 4985 O O . ALA A 1 647 ? -12.578 19.156 26.297 1 92.38 647 ALA A O 1
ATOM 4986 N N . THR A 1 648 ? -12.484 18.453 24.203 1 93.38 648 THR A N 1
ATOM 4987 C CA . THR A 1 648 ? -13.672 19.188 23.797 1 93.38 648 THR A CA 1
ATOM 4988 C C . THR A 1 648 ? -14.906 18.672 24.516 1 93.38 648 THR A C 1
ATOM 4990 O O . THR A 1 648 ? -15.75 19.453 24.969 1 93.38 648 THR A O 1
ATOM 4993 N N . LEU A 1 649 ? -14.953 17.406 24.641 1 92.06 649 LEU A N 1
ATOM 4994 C CA . LEU A 1 649 ? -16.078 16.781 25.344 1 92.06 649 LEU A CA 1
ATOM 4995 C C . LEU A 1 649 ? -16.062 17.125 26.828 1 92.06 649 LEU A C 1
ATOM 4997 O O . LEU A 1 649 ? -17.094 17.438 27.391 1 92.06 649 LEU A O 1
ATOM 5001 N N . LEU A 1 650 ? -14.898 17.219 27.406 1 91.5 650 LEU A N 1
ATOM 5002 C CA . LEU A 1 650 ? -14.75 17.438 28.844 1 91.5 650 LEU A CA 1
ATOM 5003 C C . LEU A 1 650 ? -14.875 18.906 29.188 1 91.5 650 LEU A C 1
ATOM 5005 O O . LEU A 1 650 ? -15.242 19.266 30.312 1 91.5 650 LEU A O 1
ATOM 5009 N N . ALA A 1 651 ? -14.484 19.719 28.25 1 90.62 651 ALA A N 1
ATOM 5010 C CA . ALA A 1 651 ? -14.523 21.172 28.5 1 90.62 651 ALA A CA 1
ATOM 5011 C C . ALA A 1 651 ? -15.906 21.609 28.969 1 90.62 651 ALA A C 1
ATOM 5013 O O . ALA A 1 651 ? -16.031 22.578 29.719 1 90.62 651 ALA A O 1
ATOM 5014 N N . SER A 1 652 ? -16.938 20.891 28.625 1 84.56 652 SER A N 1
ATOM 5015 C CA . SER A 1 652 ? -18.312 21.266 28.969 1 84.56 652 SER A CA 1
ATOM 5016 C C . SER A 1 652 ? -18.812 20.484 30.172 1 84.56 652 SER A C 1
ATOM 5018 O O . SER A 1 652 ? -20 20.516 30.484 1 84.56 652 SER A O 1
ATOM 5020 N N . ALA A 1 653 ? -17.875 19.734 30.75 1 91.88 653 ALA A N 1
ATOM 5021 C CA . ALA A 1 653 ? -18.25 19.062 32 1 91.88 653 ALA A CA 1
ATOM 5022 C C . ALA A 1 653 ? -18.438 20.062 33.125 1 91.88 653 ALA A C 1
ATOM 5024 O O . ALA A 1 653 ? -17.656 21.016 33.281 1 91.88 653 ALA A O 1
ATOM 5025 N N . PRO A 1 654 ? -19.406 19.812 33.938 1 92.88 654 PRO A N 1
ATOM 5026 C CA . PRO A 1 654 ? -19.703 20.75 35 1 92.88 654 PRO A CA 1
ATOM 5027 C C . PRO A 1 654 ? -18.516 20.969 35.938 1 92.88 654 PRO A C 1
ATOM 5029 O O . PRO A 1 654 ? -18.25 22.094 36.375 1 92.88 654 PRO A O 1
ATOM 5032 N N . SER A 1 655 ? -17.812 19.969 36.219 1 92.94 655 SER A N 1
ATOM 5033 C CA . SER A 1 655 ? -16.656 20.094 37.094 1 92.94 655 SER A CA 1
ATOM 5034 C C . SER A 1 655 ? -15.586 20.984 36.5 1 92.94 655 SER A C 1
ATOM 5036 O O . SER A 1 655 ? -14.984 21.812 37.188 1 92.94 655 SER A O 1
ATOM 5038 N N . VAL A 1 656 ? -15.375 20.844 35.219 1 92 656 VAL A N 1
ATOM 5039 C CA . VAL A 1 656 ? -14.359 21.625 34.531 1 92 656 VAL A CA 1
ATOM 5040 C C . VAL A 1 656 ? -14.789 23.094 34.469 1 92 656 VAL A C 1
ATOM 5042 O O . VAL A 1 656 ? -13.992 24 34.688 1 92 656 VAL A O 1
ATOM 5045 N N . GLU A 1 657 ? -16.031 23.344 34.219 1 91.81 657 GLU A N 1
ATOM 5046 C CA . GLU A 1 657 ? -16.562 24.703 34.125 1 91.81 657 GLU A CA 1
ATOM 5047 C C . GLU A 1 657 ? -16.5 25.406 35.5 1 91.81 657 GLU A C 1
ATOM 5049 O O . GLU A 1 657 ? -16.141 26.578 35.562 1 91.81 657 GLU A O 1
ATOM 5054 N N . SER A 1 658 ? -16.781 24.609 36.469 1 93.5 658 SER A N 1
ATOM 5055 C CA . SER A 1 658 ? -16.781 25.188 37.812 1 93.5 658 SER A CA 1
ATOM 5056 C C . SER A 1 658 ? -15.375 25.594 38.219 1 93.5 658 SER A C 1
ATOM 5058 O O . SER A 1 658 ? -15.188 26.656 38.812 1 93.5 658 SER A O 1
ATOM 5060 N N . VAL A 1 659 ? -14.484 24.812 37.906 1 93.25 659 VAL A N 1
ATOM 5061 C CA . VAL A 1 659 ? -13.094 25.109 38.25 1 93.25 659 VAL A CA 1
ATOM 5062 C C . VAL A 1 659 ? -12.633 26.359 37.5 1 93.25 659 VAL A C 1
ATOM 5064 O O . VAL A 1 659 ? -12.023 27.25 38.125 1 93.25 659 VAL A O 1
ATOM 5067 N N . ASN A 1 660 ? -12.883 26.484 36.281 1 92.62 660 ASN A N 1
ATOM 5068 C CA . ASN A 1 660 ? -12.461 27.625 35.469 1 92.62 660 ASN A CA 1
ATOM 5069 C C . ASN A 1 660 ? -13.148 28.906 35.938 1 92.62 660 ASN A C 1
ATOM 5071 O O . ASN A 1 660 ? -12.508 29.969 36 1 92.62 660 ASN A O 1
ATOM 5075 N N . GLU A 1 661 ? -14.398 28.797 36.25 1 92.94 661 GLU A N 1
ATOM 5076 C CA . GLU A 1 661 ? -15.164 29.969 36.688 1 92.94 661 GLU A CA 1
ATOM 5077 C C . GLU A 1 661 ? -14.672 30.469 38.031 1 92.94 661 GLU A C 1
ATOM 5079 O O . GLU A 1 661 ? -14.438 31.672 38.219 1 92.94 661 GLU A O 1
ATOM 5084 N N . SER A 1 662 ? -14.477 29.578 38.938 1 95.38 662 SER A N 1
ATOM 5085 C CA . SER A 1 662 ? -14.062 29.938 40.281 1 95.38 662 SER A CA 1
ATOM 5086 C C . SER A 1 662 ? -12.648 30.5 40.281 1 95.38 662 SER A C 1
ATOM 5088 O O . SER A 1 662 ? -12.367 31.469 41 1 95.38 662 SER A O 1
ATOM 5090 N N . ALA A 1 663 ? -11.844 29.922 39.531 1 95.38 663 ALA A N 1
ATOM 5091 C CA . ALA A 1 663 ? -10.453 30.375 39.469 1 95.38 663 ALA A CA 1
ATOM 5092 C C . ALA A 1 663 ? -10.344 31.766 38.844 1 95.38 663 ALA A C 1
ATOM 5094 O O . ALA A 1 663 ? -9.586 32.625 39.312 1 95.38 663 ALA A O 1
ATOM 5095 N N . THR A 1 664 ? -11.055 32 37.812 1 94 664 THR A N 1
ATOM 5096 C CA . THR A 1 664 ? -11.039 33.312 37.156 1 94 664 THR A CA 1
ATOM 5097 C C . THR A 1 664 ? -11.523 34.406 38.094 1 94 664 THR A C 1
ATOM 5099 O O . THR A 1 664 ? -10.961 35.5 38.094 1 94 664 THR A O 1
ATOM 5102 N N . ALA A 1 665 ? -12.531 34.031 38.844 1 95.19 665 ALA A N 1
ATOM 5103 C CA . ALA A 1 665 ? -13.055 35 39.812 1 95.19 665 ALA A CA 1
ATOM 5104 C C . ALA A 1 665 ? -12.062 35.25 40.938 1 95.19 665 ALA A C 1
ATOM 5106 O O . ALA A 1 665 ? -11.836 36.406 41.344 1 95.19 665 ALA A O 1
ATOM 5107 N N . LYS A 1 666 ? -11.445 34.25 41.344 1 96.56 666 LYS A N 1
ATOM 5108 C CA . LYS A 1 666 ? -10.523 34.312 42.5 1 96.56 666 LYS A CA 1
ATOM 5109 C C . LYS A 1 666 ? -9.281 35.125 42.125 1 96.56 666 LYS A C 1
ATOM 5111 O O . LYS A 1 666 ? -8.781 35.906 42.969 1 96.56 666 LYS A O 1
ATOM 5116 N N . PHE A 1 667 ? -8.828 35.062 40.969 1 97.19 667 PHE A N 1
ATOM 5117 C CA . PHE A 1 667 ? -7.551 35.656 40.594 1 97.19 667 PHE A CA 1
ATOM 5118 C C . PHE A 1 667 ? -7.762 36.844 39.656 1 97.19 667 PHE A C 1
ATOM 5120 O O . PHE A 1 667 ? -6.867 37.188 38.875 1 97.19 667 PHE A O 1
ATOM 5127 N N . ALA A 1 668 ? -8.891 37.438 39.656 1 96 668 ALA A N 1
ATOM 5128 C CA . ALA A 1 668 ? -9.25 38.562 38.781 1 96 668 ALA A CA 1
ATOM 5129 C C . ALA A 1 668 ? -8.32 39.75 39 1 96 668 ALA A C 1
ATOM 5131 O O . ALA A 1 668 ? -7.938 40.406 38.031 1 96 668 ALA A O 1
ATOM 5132 N N . GLU A 1 669 ? -7.98 40.031 40.219 1 95.94 669 GLU A N 1
ATOM 5133 C CA . GLU A 1 669 ? -7.105 41.156 40.531 1 95.94 669 GLU A CA 1
ATOM 5134 C C . GLU A 1 669 ? -5.688 40.906 40 1 95.94 669 GLU A C 1
ATOM 5136 O O . GLU A 1 669 ? -5.031 41.812 39.5 1 95.94 669 GLU A O 1
ATOM 5141 N N . LEU A 1 670 ? -5.293 39.719 40.281 1 96.94 670 LEU A N 1
ATOM 5142 C CA . LEU A 1 670 ? -3.986 39.375 39.75 1 96.94 670 LEU A CA 1
ATOM 5143 C C . LEU A 1 670 ? -3.957 39.5 38.219 1 96.94 670 LEU A C 1
ATOM 5145 O O . LEU A 1 670 ? -2.986 40 37.656 1 96.94 670 LEU A O 1
ATOM 5149 N N . ALA A 1 671 ? -5.012 39.062 37.562 1 97 671 ALA A N 1
ATOM 5150 C CA . ALA A 1 671 ? -5.109 39.156 36.125 1 97 671 ALA A CA 1
ATOM 5151 C C . ALA A 1 671 ? -5.027 40.594 35.656 1 97 671 ALA A C 1
ATOM 5153 O O . ALA A 1 671 ? -4.348 40.906 34.656 1 97 671 ALA A O 1
ATOM 5154 N N . SER A 1 672 ? -5.703 41.438 36.312 1 96 672 SER A N 1
ATOM 5155 C CA . SER A 1 672 ? -5.719 42.844 35.969 1 96 672 SER A CA 1
ATOM 5156 C C . SER A 1 672 ? -4.336 43.469 36.125 1 96 672 SER A C 1
ATOM 5158 O O . SER A 1 672 ? -3.924 44.281 35.312 1 96 672 SER A O 1
ATOM 5160 N N . SER A 1 673 ? -3.676 43.125 37.125 1 96.88 673 SER A N 1
ATOM 5161 C CA . SER A 1 673 ? -2.33 43.625 37.375 1 96.88 673 SER A CA 1
ATOM 5162 C C . SER A 1 673 ? -1.352 43.125 36.312 1 96.88 673 SER A C 1
ATOM 5164 O O . SER A 1 673 ? -0.554 43.906 35.781 1 96.88 673 SER A O 1
ATOM 5166 N N . LEU A 1 674 ? -1.411 41.844 36.094 1 97.69 674 LEU A N 1
ATOM 5167 C CA . LEU A 1 674 ? -0.534 41.25 35.094 1 97.69 674 LEU A CA 1
ATOM 5168 C C . LEU A 1 674 ? -0.768 41.906 33.75 1 97.69 674 LEU A C 1
ATOM 5170 O O . LEU A 1 674 ? 0.184 42.156 33 1 97.69 674 LEU A O 1
ATOM 5174 N N . ASP A 1 675 ? -2 42.125 33.406 1 96.06 675 ASP A N 1
ATOM 5175 C CA . ASP A 1 675 ? -2.369 42.75 32.156 1 96.06 675 ASP A CA 1
ATOM 5176 C C . ASP A 1 675 ? -1.771 44.156 32.031 1 96.06 675 ASP A C 1
ATOM 5178 O O . ASP A 1 675 ? -1.018 44.438 31.078 1 96.06 675 ASP A O 1
ATOM 5182 N N . ALA A 1 676 ? -1.974 45 32.938 1 96.5 676 ALA A N 1
ATOM 5183 C CA . ALA A 1 676 ? -1.564 46.375 32.875 1 96.5 676 ALA A CA 1
ATOM 5184 C C . ALA A 1 676 ? -0.044 46.5 32.844 1 96.5 676 ALA A C 1
ATOM 5186 O O . ALA A 1 676 ? 0.507 47.281 32.062 1 96.5 676 ALA A O 1
ATOM 5187 N N . THR A 1 677 ? 0.624 45.781 33.688 1 97.75 677 THR A N 1
ATOM 5188 C CA . THR A 1 677 ? 2.066 45.906 33.844 1 97.75 677 THR A CA 1
ATOM 5189 C C . THR A 1 677 ? 2.801 45.281 32.656 1 97.75 677 THR A C 1
ATOM 5191 O O . THR A 1 677 ? 3.793 45.844 32.156 1 97.75 677 THR A O 1
ATOM 5194 N N . SER A 1 678 ? 2.359 44.156 32.25 1 97.56 678 SER A N 1
ATOM 5195 C CA . SER A 1 678 ? 2.996 43.531 31.094 1 97.56 678 SER A CA 1
ATOM 5196 C C . SER A 1 678 ? 2.812 44.375 29.844 1 97.56 678 SER A C 1
ATOM 5198 O O . SER A 1 678 ? 3.74 44.531 29.047 1 97.56 678 SER A O 1
ATOM 5200 N N . ARG A 1 679 ? 1.619 44.875 29.578 1 96.38 679 ARG A N 1
ATOM 5201 C CA . ARG A 1 679 ? 1.327 45.688 28.422 1 96.38 679 ARG A CA 1
ATOM 5202 C C . ARG A 1 679 ? 2.188 46.938 28.406 1 96.38 679 ARG A C 1
ATOM 5204 O O . ARG A 1 679 ? 2.727 47.344 27.375 1 96.38 679 ARG A O 1
ATOM 5211 N N . ALA A 1 680 ? 2.291 47.562 29.562 1 97.12 680 ALA A N 1
ATOM 5212 C CA . ALA A 1 680 ? 3.111 48.75 29.656 1 97.12 680 ALA A CA 1
ATOM 5213 C C . ALA A 1 680 ? 4.566 48.469 29.297 1 97.12 680 ALA A C 1
ATOM 5215 O O . ALA A 1 680 ? 5.203 49.25 28.594 1 97.12 680 ALA A O 1
ATOM 5216 N N . ARG A 1 681 ? 5.066 47.406 29.828 1 97.19 681 ARG A N 1
ATOM 5217 C CA . ARG A 1 681 ? 6.449 47.031 29.531 1 97.19 681 ARG A CA 1
ATOM 5218 C C . ARG A 1 681 ? 6.637 46.719 28.062 1 97.19 681 ARG A C 1
ATOM 5220 O O . ARG A 1 681 ? 7.648 47.094 27.469 1 97.19 681 ARG A O 1
ATOM 5227 N N . PHE A 1 682 ? 5.766 46 27.516 1 95.75 682 PHE A N 1
ATOM 5228 C CA . PHE A 1 682 ? 5.816 45.656 26.109 1 95.75 682 PHE A CA 1
ATOM 5229 C C . PHE A 1 682 ? 5.816 46.938 25.25 1 95.75 682 PHE A C 1
ATOM 5231 O O . PHE A 1 682 ? 6.594 47.031 24.297 1 95.75 682 PHE A O 1
ATOM 5238 N N . HIS A 1 683 ? 4.945 47.906 25.594 1 95.5 683 HIS A N 1
ATOM 5239 C CA . HIS A 1 683 ? 4.836 49.125 24.828 1 95.5 683 HIS A CA 1
ATOM 5240 C C . HIS A 1 683 ? 6.102 49.969 24.953 1 95.5 683 HIS A C 1
ATOM 5242 O O . HIS A 1 683 ? 6.461 50.719 24.031 1 95.5 683 HIS A O 1
ATOM 5248 N N . GLU A 1 684 ? 6.738 49.844 26.062 1 96.06 684 GLU A N 1
ATOM 5249 C CA . GLU A 1 684 ? 8.008 50.531 26.234 1 96.06 684 GLU A CA 1
ATOM 5250 C C . GLU A 1 684 ? 9.008 50.125 25.156 1 96.06 684 GLU A C 1
ATOM 5252 O O . GLU A 1 684 ? 9.805 50.938 24.703 1 96.06 684 GLU A O 1
ATOM 5257 N N . LEU A 1 685 ? 8.984 48.906 24.812 1 95.31 685 LEU A N 1
ATOM 5258 C CA . LEU A 1 685 ? 9.914 48.406 23.812 1 95.31 685 LEU A CA 1
ATOM 5259 C C . LEU A 1 685 ? 9.43 48.719 22.391 1 95.31 685 LEU A C 1
ATOM 5261 O O . LEU A 1 685 ? 10.133 49.375 21.625 1 95.31 685 LEU A O 1
ATOM 5265 N N . VAL A 1 686 ? 8.219 48.344 22.047 1 92.56 686 VAL A N 1
ATOM 5266 C CA . VAL A 1 686 ? 7.738 48.312 20.656 1 92.56 686 VAL A CA 1
ATOM 5267 C C . VAL A 1 686 ? 7.457 49.75 20.203 1 92.56 686 VAL A C 1
ATOM 5269 O O . VAL A 1 686 ? 7.5 50.031 19 1 92.56 686 VAL A O 1
ATOM 5272 N N . LYS A 1 687 ? 7.188 50.656 21.141 1 92 687 LYS A N 1
ATOM 5273 C CA . LYS A 1 687 ? 6.898 52.031 20.766 1 92 687 LYS A CA 1
ATOM 5274 C C . LYS A 1 687 ? 8.148 52.906 20.906 1 92 687 LYS A C 1
ATOM 5276 O O . LYS A 1 687 ? 8.094 54.125 20.672 1 92 687 LYS A O 1
ATOM 5281 N N . ALA A 1 688 ? 9.188 52.281 21.219 1 93.44 688 ALA A N 1
ATOM 5282 C CA . ALA A 1 688 ? 10.445 53 21.297 1 93.44 688 ALA A CA 1
ATOM 5283 C C . ALA A 1 688 ? 10.828 53.562 19.938 1 93.44 688 ALA A C 1
ATOM 5285 O O . ALA A 1 688 ? 10.578 52.938 18.906 1 93.44 688 ALA A O 1
ATOM 5286 N N . ASP A 1 689 ? 11.5 54.75 19.938 1 92 689 ASP A N 1
ATOM 5287 C CA . ASP A 1 689 ? 11.922 55.375 18.703 1 92 689 ASP A CA 1
ATOM 5288 C C . ASP A 1 689 ? 12.898 54.5 17.922 1 92 689 ASP A C 1
ATOM 5290 O O . ASP A 1 689 ? 13.883 54.031 18.484 1 92 689 ASP A O 1
ATOM 5294 N N . GLY A 1 690 ? 12.562 54.219 16.672 1 90.62 690 GLY A N 1
ATOM 5295 C CA . GLY A 1 690 ? 13.445 53.5 15.773 1 90.62 690 GLY A CA 1
ATOM 5296 C C . GLY A 1 690 ? 13.359 52 15.953 1 90.62 690 GLY A C 1
ATOM 5297 O O . GLY A 1 690 ? 14.156 51.25 15.391 1 90.62 690 GLY A O 1
ATOM 5298 N N . PHE A 1 691 ? 12.445 51.562 16.703 1 92.81 691 PHE A N 1
ATOM 5299 C CA . PHE A 1 691 ? 12.336 50.156 17.031 1 92.81 691 PHE A CA 1
ATOM 5300 C C . PHE A 1 691 ? 12.211 49.312 15.758 1 92.81 691 PHE A C 1
ATOM 5302 O O . PHE A 1 691 ? 12.891 48.312 15.609 1 92.81 691 PHE A O 1
ATOM 5309 N N . PRO A 1 692 ? 11.305 49.625 14.75 1 90.44 692 PRO A N 1
ATOM 5310 C CA . PRO A 1 692 ? 11.164 48.781 13.57 1 90.44 692 PRO A CA 1
ATOM 5311 C C . PRO A 1 692 ? 12.477 48.625 12.805 1 90.44 692 PRO A C 1
ATOM 5313 O O . PRO A 1 692 ? 12.781 47.531 12.328 1 90.44 692 PRO A O 1
ATOM 5316 N N . GLN A 1 693 ? 13.25 49.688 12.688 1 90.06 693 GLN A N 1
ATOM 5317 C CA . GLN A 1 693 ? 14.531 49.625 12 1 90.06 693 GLN A CA 1
ATOM 5318 C C . GLN A 1 693 ? 15.531 48.75 12.773 1 90.06 693 GLN A C 1
ATOM 5320 O O . GLN A 1 693 ? 16.281 47.969 12.18 1 90.06 693 GLN A O 1
ATOM 5325 N N . TRP A 1 694 ? 15.469 49.031 14.039 1 94.19 694 TRP A N 1
ATOM 5326 C CA . TRP A 1 694 ? 16.344 48.25 14.898 1 94.19 694 TRP A CA 1
ATOM 5327 C C . TRP A 1 694 ? 16 46.75 14.828 1 94.19 694 TRP A C 1
ATOM 5329 O O . TRP A 1 694 ? 16.891 45.906 14.727 1 94.19 694 TRP A O 1
ATOM 5339 N N . PHE A 1 695 ? 14.781 46.406 14.891 1 93.75 695 PHE A N 1
ATOM 5340 C CA . PHE A 1 695 ? 14.289 45.062 14.797 1 93.75 695 PHE A CA 1
ATOM 5341 C C . PHE A 1 695 ? 14.75 44.406 13.5 1 93.75 695 PHE A C 1
ATOM 5343 O O . PHE A 1 695 ? 15.219 43.25 13.508 1 93.75 695 PHE A O 1
ATOM 5350 N N . ALA A 1 696 ? 14.617 45.094 12.422 1 90.75 696 ALA A N 1
ATOM 5351 C CA . ALA A 1 696 ? 15.016 44.594 11.109 1 90.75 696 ALA A CA 1
ATOM 5352 C C . ALA A 1 696 ? 16.531 44.375 11.055 1 90.75 696 ALA A C 1
ATOM 5354 O O . ALA A 1 696 ? 17 43.438 10.367 1 90.75 696 ALA A O 1
ATOM 5355 N N . GLN A 1 697 ? 17.219 45.125 11.805 1 92.81 697 GLN A N 1
ATOM 5356 C CA . GLN A 1 697 ? 18.688 45.062 11.773 1 92.81 697 GLN A CA 1
ATOM 5357 C C . GLN A 1 697 ? 19.203 43.906 12.594 1 92.81 697 GLN A C 1
ATOM 5359 O O . GLN A 1 697 ? 20.203 43.281 12.234 1 92.81 697 GLN A O 1
ATOM 5364 N N . VAL A 1 698 ? 18.547 43.625 13.633 1 95.56 698 VAL A N 1
ATOM 5365 C CA . VAL A 1 698 ? 19.109 42.656 14.57 1 95.56 698 VAL A CA 1
ATOM 5366 C C . VAL A 1 698 ? 18.547 41.281 14.297 1 95.56 698 VAL A C 1
ATOM 5368 O O . VAL A 1 698 ? 19 40.281 14.852 1 95.56 698 VAL A O 1
ATOM 5371 N N . THR A 1 699 ? 17.531 41.125 13.5 1 94.19 699 THR A N 1
ATOM 5372 C CA . THR A 1 699 ? 16.922 39.844 13.141 1 94.19 699 THR A CA 1
ATOM 5373 C C . THR A 1 699 ? 16.938 39.625 11.633 1 94.19 699 THR A C 1
ATOM 5375 O O . THR A 1 699 ? 17.172 40.594 10.875 1 94.19 699 THR A O 1
ATOM 5378 N N . PRO A 1 700 ? 16.688 38.406 11.148 1 91.88 700 PRO A N 1
ATOM 5379 C CA . PRO A 1 700 ? 16.641 38.188 9.703 1 91.88 700 PRO A CA 1
ATOM 5380 C C . PRO A 1 700 ? 15.289 38.531 9.086 1 91.88 700 PRO A C 1
ATOM 5382 O O . PRO A 1 700 ? 14.836 37.844 8.172 1 91.88 700 PRO A O 1
ATOM 5385 N N . LEU A 1 701 ? 14.578 39.5 9.562 1 87.31 701 LEU A N 1
ATOM 5386 C CA . LEU A 1 701 ? 13.234 39.875 9.141 1 87.31 701 LEU A CA 1
ATOM 5387 C C . LEU A 1 701 ? 13.188 40.094 7.637 1 87.31 701 LEU A C 1
ATOM 5389 O O . LEU A 1 701 ? 12.32 39.562 6.949 1 87.31 701 LEU A O 1
ATOM 5393 N N . GLU A 1 702 ? 14.109 40.844 7.055 1 80.69 702 GLU A N 1
ATOM 5394 C CA . GLU A 1 702 ? 14.109 41.188 5.633 1 80.69 702 GLU A CA 1
ATOM 5395 C C . GLU A 1 702 ? 14.375 39.969 4.777 1 80.69 702 GLU A C 1
ATOM 5397 O O . GLU A 1 702 ? 13.789 39.812 3.705 1 80.69 702 GLU A O 1
ATOM 5402 N N . GLU A 1 703 ? 15.203 39.188 5.34 1 78.81 703 GLU A N 1
ATOM 5403 C CA . GLU A 1 703 ? 15.617 38 4.59 1 78.81 703 GLU A CA 1
ATOM 5404 C C . GLU A 1 703 ? 14.539 36.938 4.629 1 78.81 703 GLU A C 1
ATOM 5406 O O . GLU A 1 703 ? 14.406 36.156 3.684 1 78.81 703 GLU A O 1
ATOM 5411 N N . VAL A 1 704 ? 13.844 36.906 5.691 1 76.5 704 VAL A N 1
ATOM 5412 C CA . VAL A 1 704 ? 12.719 35.969 5.793 1 76.5 704 VAL A CA 1
ATOM 5413 C C . VAL A 1 704 ? 11.688 36.281 4.707 1 76.5 704 VAL A C 1
ATOM 5415 O O . VAL A 1 704 ? 11.047 35.375 4.168 1 76.5 704 VAL A O 1
ATOM 5418 N N . GLY A 1 705 ? 11.562 37.531 4.367 1 70.81 705 GLY A N 1
ATOM 5419 C CA . GLY A 1 705 ? 10.656 37.938 3.309 1 70.81 705 GLY A CA 1
ATOM 5420 C C . GLY A 1 705 ? 11.102 37.5 1.932 1 70.81 705 GLY A C 1
ATOM 5421 O O . GLY A 1 705 ? 10.281 37.375 1.021 1 70.81 705 GLY A O 1
ATOM 5422 N N . LEU A 1 706 ? 12.406 37.188 1.891 1 66.62 706 LEU A N 1
ATOM 5423 C CA . LEU A 1 706 ? 12.969 36.781 0.61 1 66.62 706 LEU A CA 1
ATOM 5424 C C . LEU A 1 706 ? 12.828 35.25 0.421 1 66.62 706 LEU A C 1
ATOM 5426 O O . LEU A 1 706 ? 12.953 34.75 -0.697 1 66.62 706 LEU A O 1
ATOM 5430 N N . LEU A 1 707 ? 12.531 34.656 1.512 1 67.25 707 LEU A N 1
ATOM 5431 C CA . LEU A 1 707 ? 12.414 33.219 1.43 1 67.25 707 LEU A CA 1
ATOM 5432 C C . LEU A 1 707 ? 11.156 32.812 0.658 1 67.25 707 LEU A C 1
ATOM 5434 O O . LEU A 1 707 ? 10.086 33.375 0.879 1 67.25 707 LEU A O 1
ATOM 5438 N N . PRO A 1 708 ? 11.492 32.031 -0.386 1 64.19 708 PRO A N 1
ATOM 5439 C CA . PRO A 1 708 ? 10.336 31.531 -1.144 1 64.19 708 PRO A CA 1
ATOM 5440 C C . PRO A 1 708 ? 9.508 30.516 -0.362 1 64.19 708 PRO A C 1
ATOM 5442 O O . PRO A 1 708 ? 9.406 29.359 -0.771 1 64.19 708 PRO A O 1
ATOM 5445 N N . ILE A 1 709 ? 9.023 30.875 0.71 1 60.12 709 ILE A N 1
ATOM 5446 C CA . ILE A 1 709 ? 8.406 29.922 1.628 1 60.12 709 ILE A CA 1
ATOM 5447 C C . ILE A 1 709 ? 6.891 29.938 1.449 1 60.12 709 ILE A C 1
ATOM 5449 O O . ILE A 1 709 ? 6.223 28.922 1.628 1 60.12 709 ILE A O 1
ATOM 5453 N N . GLY A 1 710 ? 6.316 31.078 1.147 1 59.53 710 GLY A N 1
ATOM 5454 C CA . GLY A 1 710 ? 4.867 31.125 1.031 1 59.53 710 GLY A CA 1
ATOM 5455 C C . GLY A 1 710 ? 4.383 32.031 -0.074 1 59.53 710 GLY A C 1
ATOM 5456 O O . GLY A 1 710 ? 5.16 32.812 -0.627 1 59.53 710 GLY A O 1
ATOM 5457 N N . SER A 1 711 ? 3.234 31.828 -0.374 1 59.38 711 SER A N 1
ATOM 5458 C CA . SER A 1 711 ? 2.629 32.594 -1.451 1 59.38 711 SER A CA 1
ATOM 5459 C C . SER A 1 711 ? 2.334 34.031 -1.005 1 59.38 711 SER A C 1
ATOM 5461 O O . SER A 1 711 ? 2.193 34.938 -1.836 1 59.38 711 SER A O 1
ATOM 5463 N N . ARG A 1 712 ? 2.266 34.156 0.307 1 66 712 ARG A N 1
ATOM 5464 C CA . ARG A 1 712 ? 1.891 35.469 0.831 1 66 712 ARG A CA 1
ATOM 5465 C C . ARG A 1 712 ? 3.109 36.375 0.966 1 66 712 ARG A C 1
ATOM 5467 O O . ARG A 1 712 ? 4.172 35.906 1.405 1 66 712 ARG A O 1
ATOM 5474 N N . PRO A 1 713 ? 2.98 37.562 0.499 1 62.78 713 PRO A N 1
ATOM 5475 C CA . PRO A 1 713 ? 4.074 38.5 0.729 1 62.78 713 PRO A CA 1
ATOM 5476 C C . PRO A 1 713 ? 4.332 38.75 2.213 1 62.78 713 PRO A C 1
ATOM 5478 O O . PRO A 1 713 ? 3.41 38.688 3.027 1 62.78 713 PRO A O 1
ATOM 5481 N N . ALA A 1 714 ? 5.609 38.844 2.635 1 61 714 ALA A N 1
ATOM 5482 C CA . ALA A 1 714 ? 6.016 39.031 4.023 1 61 714 ALA A CA 1
ATOM 5483 C C . ALA A 1 714 ? 5.508 40.375 4.559 1 61 714 ALA A C 1
ATOM 5485 O O . ALA A 1 714 ? 5.328 40.531 5.77 1 61 714 ALA A O 1
ATOM 5486 N N . LYS A 1 715 ? 5.363 41.438 3.684 1 59.16 715 LYS A N 1
ATOM 5487 C CA . LYS A 1 715 ? 4.953 42.781 4.082 1 59.16 715 LYS A CA 1
ATOM 5488 C C . LYS A 1 715 ? 3.646 43.156 3.404 1 59.16 715 LYS A C 1
ATOM 5490 O O . LYS A 1 715 ? 3.387 42.781 2.266 1 59.16 715 LYS A O 1
ATOM 5495 N N . ARG A 1 716 ? 2.695 43.656 4.211 1 50.62 716 ARG A N 1
ATOM 5496 C CA . ARG A 1 716 ? 1.498 44.188 3.578 1 50.62 716 ARG A CA 1
ATOM 5497 C C . ARG A 1 716 ? 1.842 45.375 2.691 1 50.62 716 ARG A C 1
ATOM 5499 O O . ARG A 1 716 ? 1.23 45.562 1.639 1 50.62 716 ARG A O 1
ATOM 5506 N N . GLY A 1 717 ? 2.982 46.312 3.18 1 45.91 717 GLY A N 1
ATOM 5507 C CA . GLY A 1 717 ? 3.418 47.5 2.475 1 45.91 717 GLY A CA 1
ATOM 5508 C C . GLY A 1 717 ? 4.918 47.562 2.264 1 45.91 717 GLY A C 1
ATOM 5509 O O . GLY A 1 717 ? 5.633 46.625 2.574 1 45.91 717 GLY A O 1
ATOM 5510 N N . LEU A 1 718 ? 5.574 48.562 1.357 1 45.91 718 LEU A N 1
ATOM 5511 C CA . LEU A 1 718 ? 6.93 48.75 0.844 1 45.91 718 LEU A CA 1
ATOM 5512 C C . LEU A 1 718 ? 7.941 48.812 1.984 1 45.91 718 LEU A C 1
ATOM 5514 O O . LEU A 1 718 ? 9.062 48.312 1.856 1 45.91 718 LEU A O 1
ATOM 5518 N N . SER A 1 719 ? 7.82 49.75 2.885 1 46.84 719 SER A N 1
ATOM 5519 C CA . SER A 1 719 ? 8.844 50.031 3.885 1 46.84 719 SER A CA 1
ATOM 5520 C C . SER A 1 719 ? 8.352 49.688 5.289 1 46.84 719 SER A C 1
ATOM 5522 O O . SER A 1 719 ? 7.164 49.812 5.586 1 46.84 719 SER A O 1
ATOM 5524 N N . VAL A 1 720 ? 9.164 48.781 6.109 1 55.06 720 VAL A N 1
ATOM 5525 C CA . VAL A 1 720 ? 8.82 48.5 7.496 1 55.06 720 VAL A CA 1
ATOM 5526 C C . VAL A 1 720 ? 8.914 49.781 8.328 1 55.06 720 VAL A C 1
ATOM 5528 O O . VAL A 1 720 ? 9.977 50.125 8.859 1 55.06 720 VAL A O 1
ATOM 5531 N N . ASN A 1 721 ? 8.086 50.844 8.156 1 55.19 721 ASN A N 1
ATOM 5532 C CA . ASN A 1 721 ? 8.117 52.062 8.953 1 55.19 721 ASN A CA 1
ATOM 5533 C C . ASN A 1 721 ? 7.359 51.906 10.266 1 55.19 721 ASN A C 1
ATOM 5535 O O . ASN A 1 721 ? 7.59 52.656 11.211 1 55.19 721 ASN A O 1
ATOM 5539 N N . SER A 1 722 ? 6.473 50.812 10.312 1 65.38 722 SER A N 1
ATOM 5540 C CA . SER A 1 722 ? 5.734 50.594 11.547 1 65.38 722 SER A CA 1
ATOM 5541 C C . SER A 1 722 ? 5.434 49.125 11.75 1 65.38 722 SER A C 1
ATOM 5543 O O . SER A 1 722 ? 5.418 48.344 10.789 1 65.38 722 SER A O 1
ATOM 5545 N N . LEU A 1 723 ? 5.414 48.719 13.047 1 71.44 723 LEU A N 1
ATOM 5546 C CA . LEU A 1 723 ? 5.07 47.344 13.406 1 71.44 723 LEU A CA 1
ATOM 5547 C C . LEU A 1 723 ? 3.719 46.969 12.82 1 71.44 723 LEU A C 1
ATOM 5549 O O . LEU A 1 723 ? 3.465 45.781 12.57 1 71.44 723 LEU A O 1
ATOM 5553 N N . ASP A 1 724 ? 2.959 48 12.625 1 66 724 ASP A N 1
ATOM 5554 C CA . ASP A 1 724 ? 1.618 47.75 12.102 1 66 724 ASP A CA 1
ATOM 5555 C C . ASP A 1 724 ? 1.673 47.188 10.688 1 66 724 ASP A C 1
ATOM 5557 O O . ASP A 1 724 ? 0.74 46.5 10.242 1 66 724 ASP A O 1
ATOM 5561 N N . ASP A 1 725 ? 2.74 47.406 10.109 1 65.25 725 ASP A N 1
ATOM 5562 C CA . ASP A 1 725 ? 2.883 47 8.719 1 65.25 725 ASP A CA 1
ATOM 5563 C C . ASP A 1 725 ? 3.418 45.562 8.625 1 65.25 725 ASP A C 1
ATOM 5565 O O . ASP A 1 725 ? 3.441 44.969 7.539 1 65.25 725 ASP A O 1
ATOM 5569 N N . LEU A 1 726 ? 3.781 45.094 9.781 1 73.44 726 LEU A N 1
ATOM 5570 C CA . LEU A 1 726 ? 4.391 43.781 9.789 1 73.44 726 LEU A CA 1
ATOM 5571 C C . LEU A 1 726 ? 3.359 42.719 10.117 1 73.44 726 LEU A C 1
ATOM 5573 O O . LEU A 1 726 ? 2.535 42.875 11.016 1 73.44 726 LEU A O 1
ATOM 5577 N N . ARG A 1 727 ? 3.395 41.688 9.367 1 71.19 727 ARG A N 1
ATOM 5578 C CA . ARG A 1 727 ? 2.531 40.531 9.648 1 71.19 727 ARG A CA 1
ATOM 5579 C C . ARG A 1 727 ? 3.012 39.781 10.891 1 71.19 727 ARG A C 1
ATOM 5581 O O . ARG A 1 727 ? 4.18 39.906 11.266 1 71.19 727 ARG A O 1
ATOM 5588 N N . ALA A 1 728 ? 2.184 39.094 11.523 1 73.88 728 ALA A N 1
ATOM 5589 C CA . ALA A 1 728 ? 2.463 38.406 12.781 1 73.88 728 ALA A CA 1
ATOM 5590 C C . ALA A 1 728 ? 3.488 37.281 12.578 1 73.88 728 ALA A C 1
ATOM 5592 O O . ALA A 1 728 ? 4.363 37.094 13.422 1 73.88 728 ALA A O 1
ATOM 5593 N N . ILE A 1 729 ? 3.477 36.656 11.5 1 75.06 729 ILE A N 1
ATOM 5594 C CA . ILE A 1 729 ? 4.301 35.469 11.312 1 75.06 729 ILE A CA 1
ATOM 5595 C C . ILE A 1 729 ? 5.77 35.875 11.195 1 75.06 729 ILE A C 1
ATOM 5597 O O . ILE A 1 729 ? 6.621 35.344 11.914 1 75.06 729 ILE A O 1
ATOM 5601 N N . PRO A 1 730 ? 6.098 36.875 10.367 1 79.19 730 PRO A N 1
ATOM 5602 C CA . PRO A 1 730 ? 7.5 37.312 10.312 1 79.19 730 PRO A CA 1
ATOM 5603 C C . PRO A 1 730 ? 8.008 37.844 11.641 1 79.19 730 PRO A C 1
ATOM 5605 O O . PRO A 1 730 ? 9.188 37.688 11.969 1 79.19 730 PRO A O 1
ATOM 5608 N N . TRP A 1 731 ? 7.051 38.469 12.375 1 84.12 731 TRP A N 1
ATOM 5609 C CA . TRP A 1 731 ? 7.395 39 13.695 1 84.12 731 TRP A CA 1
ATOM 5610 C C . TRP A 1 731 ? 7.836 37.875 14.633 1 84.12 731 TRP A C 1
ATOM 5612 O O . TRP A 1 731 ? 8.922 37.938 15.203 1 84.12 731 TRP A O 1
ATOM 5622 N N . VAL A 1 732 ? 7.062 36.875 14.742 1 83.81 732 VAL A N 1
ATOM 5623 C CA . VAL A 1 732 ? 7.348 35.75 15.648 1 83.81 732 VAL A CA 1
ATOM 5624 C C . VAL A 1 732 ? 8.531 34.938 15.117 1 83.81 732 VAL A C 1
ATOM 5626 O O . VAL A 1 732 ? 9.422 34.562 15.883 1 83.81 732 VAL A O 1
ATOM 5629 N N . PHE A 1 733 ? 8.539 34.781 13.836 1 84 733 PHE A N 1
ATOM 5630 C CA . PHE A 1 733 ? 9.555 33.938 13.203 1 84 733 PHE A CA 1
ATOM 5631 C C . PHE A 1 733 ? 10.938 34.562 13.336 1 84 733 PHE A C 1
ATOM 5633 O O . PHE A 1 733 ? 11.922 33.875 13.609 1 84 733 PHE A O 1
ATOM 5640 N N . SER A 1 734 ? 11.047 35.812 13.18 1 89.31 734 SER A N 1
ATOM 5641 C CA . SER A 1 734 ? 12.328 36.531 13.211 1 89.31 734 SER A CA 1
ATOM 5642 C C . SER A 1 734 ? 12.938 36.469 14.609 1 89.31 734 SER A C 1
ATOM 5644 O O . SER A 1 734 ? 14.141 36.25 14.758 1 89.31 734 SER A O 1
ATOM 5646 N N . TRP A 1 735 ? 12.078 36.656 15.617 1 92.12 735 TRP A N 1
ATOM 5647 C CA . TRP A 1 735 ? 12.578 36.594 16.984 1 92.12 735 TRP A CA 1
ATOM 5648 C C . TRP A 1 735 ? 13.008 35.188 17.344 1 92.12 735 TRP A C 1
ATOM 5650 O O . TRP A 1 735 ? 13.953 35 18.109 1 92.12 735 TRP A O 1
ATOM 5660 N N . SER A 1 736 ? 12.258 34.25 16.781 1 89.81 736 SER A N 1
ATOM 5661 C CA . SER A 1 736 ? 12.625 32.844 17.016 1 89.81 736 SER A CA 1
ATOM 5662 C C . SER A 1 736 ? 13.969 32.5 16.375 1 89.81 736 SER A C 1
ATOM 5664 O O . SER A 1 736 ? 14.789 31.812 16.984 1 89.81 736 SER A O 1
ATOM 5666 N N . GLN A 1 737 ? 14.18 33 15.195 1 91.31 737 GLN A N 1
ATOM 5667 C CA . GLN A 1 737 ? 15.445 32.781 14.5 1 91.31 737 GLN A CA 1
ATOM 5668 C C . GLN A 1 737 ? 16.609 33.375 15.297 1 91.31 737 GLN A C 1
ATOM 5670 O O . GLN A 1 737 ? 17.703 32.781 15.32 1 91.31 737 GLN A O 1
ATOM 5675 N N . ALA A 1 738 ? 16.312 34.438 15.938 1 94.88 738 ALA A N 1
ATOM 5676 C CA . ALA A 1 738 ? 17.359 35.125 16.688 1 94.88 738 ALA A CA 1
ATOM 5677 C C . ALA A 1 738 ? 17.531 34.5 18.078 1 94.88 738 ALA A C 1
ATOM 5679 O O . ALA A 1 738 ? 18.297 35.031 18.891 1 94.88 738 ALA A O 1
ATOM 5680 N N . ARG A 1 739 ? 16.844 33.469 18.375 1 94.44 739 ARG A N 1
ATOM 5681 C CA . ARG A 1 739 ? 16.922 32.719 19.625 1 94.44 739 ARG A CA 1
ATOM 5682 C C . ARG A 1 739 ? 16.5 33.562 20.812 1 94.44 739 ARG A C 1
ATOM 5684 O O . ARG A 1 739 ? 17.047 33.438 21.922 1 94.44 739 ARG A O 1
ATOM 5691 N N . ILE A 1 740 ? 15.609 34.5 20.594 1 95.06 740 ILE A N 1
ATOM 5692 C CA . ILE A 1 740 ? 15.133 35.406 21.625 1 95.06 740 ILE A CA 1
ATOM 5693 C C . ILE A 1 740 ? 13.68 35.062 21.969 1 95.06 740 ILE A C 1
ATOM 5695 O O . ILE A 1 740 ? 13.266 35.156 23.125 1 95.06 740 ILE A O 1
ATOM 5699 N N . ASN A 1 741 ? 12.875 34.688 21.031 1 92.69 741 ASN A N 1
ATOM 5700 C CA . ASN A 1 741 ? 11.461 34.312 21.172 1 92.69 741 ASN A CA 1
ATOM 5701 C C . ASN A 1 741 ? 10.688 35.375 21.938 1 92.69 741 ASN A C 1
ATOM 5703 O O . ASN A 1 741 ? 9.875 35.062 22.812 1 92.69 741 ASN A O 1
ATOM 5707 N N . LEU A 1 742 ? 11.023 36.531 21.641 1 93.5 742 LEU A N 1
ATOM 5708 C CA . LEU A 1 742 ? 10.516 37.719 22.344 1 93.5 742 LEU A CA 1
ATOM 5709 C C . LEU A 1 742 ? 8.984 37.719 22.359 1 93.5 742 LEU A C 1
ATOM 5711 O O . LEU A 1 742 ? 8.375 38.094 23.375 1 93.5 742 LEU A O 1
ATOM 5715 N N . ALA A 1 743 ? 8.383 37.281 21.375 1 89 743 ALA A N 1
ATOM 5716 C CA . ALA A 1 743 ? 6.934 37.344 21.188 1 89 743 ALA A CA 1
ATOM 5717 C C . ALA A 1 743 ? 6.223 36.406 22.156 1 89 743 ALA A C 1
ATOM 5719 O O . ALA A 1 743 ? 5.016 36.531 22.375 1 89 743 ALA A O 1
ATOM 5720 N N . GLY A 1 744 ? 6.98 35.531 22.844 1 89.5 744 GLY A N 1
ATOM 5721 C CA . GLY A 1 744 ? 6.344 34.531 23.672 1 89.5 744 GLY A CA 1
ATOM 5722 C C . GLY A 1 744 ? 6.359 34.906 25.141 1 89.5 744 GLY A C 1
ATOM 5723 O O . GLY A 1 744 ? 5.602 34.312 25.938 1 89.5 744 GLY A O 1
ATOM 5724 N N . TRP A 1 745 ? 7.203 35.906 25.516 1 94.75 745 TRP A N 1
ATOM 5725 C CA . TRP A 1 745 ? 7.352 36.031 26.969 1 94.75 745 TRP A CA 1
ATOM 5726 C C . TRP A 1 745 ? 7.512 37.5 27.375 1 94.75 745 TRP A C 1
ATOM 5728 O O . TRP A 1 745 ? 7.395 37.844 28.547 1 94.75 745 TRP A O 1
ATOM 5738 N N . PHE A 1 746 ? 7.832 38.375 26.484 1 96.38 746 PHE A N 1
ATOM 5739 C CA . PHE A 1 746 ? 8.258 39.719 26.859 1 96.38 746 PHE A CA 1
ATOM 5740 C C . PHE A 1 746 ? 7.164 40.438 27.656 1 96.38 746 PHE A C 1
ATOM 5742 O O . PHE A 1 746 ? 6.012 40.5 27.219 1 96.38 746 PHE A O 1
ATOM 5749 N N . GLY A 1 747 ? 7.473 40.969 28.734 1 97.19 747 GLY A N 1
ATOM 5750 C CA . GLY A 1 747 ? 6.574 41.688 29.609 1 97.19 747 GLY A CA 1
ATOM 5751 C C . GLY A 1 747 ? 6.141 40.906 30.828 1 97.19 747 GLY A C 1
ATOM 5752 O O . GLY A 1 747 ? 5.68 41.469 31.812 1 97.19 747 GLY A O 1
ATOM 5753 N N . LEU A 1 748 ? 6.273 39.625 30.781 1 97.69 748 LEU A N 1
ATOM 5754 C CA . LEU A 1 748 ? 5.812 38.75 31.859 1 97.69 748 LEU A CA 1
ATOM 5755 C C . LEU A 1 748 ? 6.691 38.938 33.094 1 97.69 748 LEU A C 1
ATOM 5757 O O . LEU A 1 748 ? 6.191 38.938 34.219 1 97.69 748 LEU A O 1
ATOM 5761 N N . GLY A 1 749 ? 8.023 38.969 32.875 1 98 749 GLY A N 1
ATOM 5762 C CA . GLY A 1 749 ? 8.922 39.125 34 1 98 749 GLY A CA 1
ATOM 5763 C C . GLY A 1 749 ? 8.594 40.344 34.844 1 98 749 GLY A C 1
ATOM 5764 O O . GLY A 1 749 ? 8.469 40.219 36.062 1 98 749 GLY A O 1
ATOM 5765 N N . THR A 1 750 ? 8.453 41.438 34.219 1 98.12 750 THR A N 1
ATOM 5766 C CA . THR A 1 750 ? 8.102 42.688 34.875 1 98.12 750 THR A CA 1
ATOM 5767 C C . THR A 1 750 ? 6.75 42.531 35.594 1 98.12 750 THR A C 1
ATOM 5769 O O . THR A 1 750 ? 6.586 43 36.719 1 98.12 750 THR A O 1
ATOM 5772 N N . ALA A 1 751 ? 5.785 41.906 34.906 1 98.19 751 ALA A N 1
ATOM 5773 C CA . ALA A 1 751 ? 4.453 41.719 35.5 1 98.19 751 ALA A CA 1
ATOM 5774 C C . ALA A 1 751 ? 4.504 40.844 36.75 1 98.19 751 ALA A C 1
ATOM 5776 O O . ALA A 1 751 ? 3.854 41.156 37.75 1 98.19 751 ALA A O 1
ATOM 5777 N N . LEU A 1 752 ? 5.219 39.781 36.719 1 98.25 752 LEU A N 1
ATOM 5778 C CA . LEU A 1 752 ? 5.332 38.875 37.844 1 98.25 752 LEU A CA 1
ATOM 5779 C C . LEU A 1 752 ? 6.078 39.531 39 1 98.25 752 LEU A C 1
ATOM 5781 O O . LEU A 1 752 ? 5.699 39.375 40.156 1 98.25 752 LEU A O 1
ATOM 5785 N N . ALA A 1 753 ? 7.145 40.25 38.688 1 97.69 753 ALA A N 1
ATOM 5786 C CA . ALA A 1 753 ? 7.918 40.938 39.688 1 97.69 753 ALA A CA 1
ATOM 5787 C C . ALA A 1 753 ? 7.07 42 40.406 1 97.69 753 ALA A C 1
ATOM 5789 O O . ALA A 1 753 ? 7.215 42.219 41.594 1 97.69 753 ALA A O 1
ATOM 5790 N N . THR A 1 754 ? 6.297 42.688 39.656 1 97.44 754 THR A N 1
ATOM 5791 C CA . THR A 1 754 ? 5.422 43.719 40.188 1 97.44 754 THR A CA 1
ATOM 5792 C C . THR A 1 754 ? 4.402 43.094 41.156 1 97.44 754 THR A C 1
ATOM 5794 O O . THR A 1 754 ? 4.109 43.656 42.219 1 97.44 754 THR A O 1
ATOM 5797 N N . ALA A 1 755 ? 3.801 42 40.688 1 96.12 755 ALA A N 1
ATOM 5798 C CA . ALA A 1 755 ? 2.908 41.281 41.625 1 96.12 755 ALA A CA 1
ATOM 5799 C C . ALA A 1 755 ? 3.645 40.875 42.875 1 96.12 755 ALA A C 1
ATOM 5801 O O . ALA A 1 755 ? 3.121 41.031 44 1 96.12 755 ALA A O 1
ATOM 5802 N N . GLY A 1 756 ? 4.801 40.25 42.75 1 93.44 756 GLY A N 1
ATOM 5803 C CA . GLY A 1 756 ? 5.801 40.094 43.812 1 93.44 756 GLY A CA 1
ATOM 5804 C C . GLY A 1 756 ? 5.445 38.969 44.781 1 93.44 756 GLY A C 1
ATOM 5805 O O . GLY A 1 756 ? 6.32 38.469 45.5 1 93.44 756 GLY A O 1
ATOM 5806 N N . ASP A 1 757 ? 4.168 38.625 44.938 1 95.12 757 ASP A N 1
ATOM 5807 C CA . ASP A 1 757 ? 3.729 37.594 45.875 1 95.12 757 ASP A CA 1
ATOM 5808 C C . ASP A 1 757 ? 3.881 36.188 45.312 1 95.12 757 ASP A C 1
ATOM 5810 O O . ASP A 1 757 ? 2.953 35.656 44.688 1 95.12 757 ASP A O 1
ATOM 5814 N N . VAL A 1 758 ? 4.949 35.531 45.594 1 96 758 VAL A N 1
ATOM 5815 C CA . VAL A 1 758 ? 5.293 34.25 45 1 96 758 VAL A CA 1
ATOM 5816 C C . VAL A 1 758 ? 4.254 33.188 45.406 1 96 758 VAL A C 1
ATOM 5818 O O . VAL A 1 758 ? 3.912 32.312 44.625 1 96 758 VAL A O 1
ATOM 5821 N N . GLU A 1 759 ? 3.807 33.281 46.625 1 96.25 759 GLU A N 1
ATOM 5822 C CA . GLU A 1 759 ? 2.824 32.312 47.094 1 96.25 759 GLU A CA 1
ATOM 5823 C C . GLU A 1 759 ? 1.503 32.438 46.344 1 96.25 759 GLU A C 1
ATOM 5825 O O . GLU A 1 759 ? 0.859 31.438 46.031 1 96.25 759 GLU A O 1
ATOM 5830 N N . LEU A 1 760 ? 1.16 33.656 46.125 1 96.88 760 LEU A N 1
ATOM 5831 C CA . LEU A 1 760 ? -0.046 33.906 45.344 1 96.88 760 LEU A CA 1
ATOM 5832 C C . LEU A 1 760 ? 0.106 33.375 43.938 1 96.88 760 LEU A C 1
ATOM 5834 O O . LEU A 1 760 ? -0.829 32.812 43.375 1 96.88 760 LEU A O 1
ATOM 5838 N N . LEU A 1 761 ? 1.234 33.594 43.406 1 97.81 761 LEU A N 1
ATOM 5839 C CA . LEU A 1 761 ? 1.493 33.188 42.031 1 97.81 761 LEU A CA 1
ATOM 5840 C C . LEU A 1 761 ? 1.545 31.656 41.938 1 97.81 761 LEU A C 1
ATOM 5842 O O . LEU A 1 761 ? 1.088 31.062 40.969 1 97.81 761 LEU A O 1
ATOM 5846 N N . ARG A 1 762 ? 2.041 31 42.875 1 97.44 762 ARG A N 1
ATOM 5847 C CA . ARG A 1 762 ? 2.053 29.547 42.938 1 97.44 762 ARG A CA 1
ATOM 5848 C C . ARG A 1 762 ? 0.64 28.984 43.094 1 97.44 762 ARG A C 1
ATOM 5850 O O . ARG A 1 762 ? 0.295 27.969 42.5 1 97.44 762 ARG A O 1
ATOM 5857 N N . ALA A 1 763 ? -0.074 29.641 43.938 1 96.81 763 ALA A N 1
ATOM 5858 C CA . ALA A 1 763 ? -1.475 29.25 44.062 1 96.81 763 ALA A CA 1
ATOM 5859 C C . ALA A 1 763 ? -2.229 29.391 42.75 1 96.81 763 ALA A C 1
ATOM 5861 O O . ALA A 1 763 ? -3.057 28.547 42.406 1 96.81 763 ALA A O 1
ATOM 5862 N N . ALA A 1 764 ? -1.995 30.484 42.062 1 97.06 764 ALA A N 1
ATOM 5863 C CA . ALA A 1 764 ? -2.623 30.688 40.781 1 97.06 764 ALA A CA 1
ATOM 5864 C C . ALA A 1 764 ? -2.225 29.609 39.781 1 97.06 764 ALA A C 1
ATOM 5866 O O . ALA A 1 764 ? -3.055 29.125 39 1 97.06 764 ALA A O 1
ATOM 5867 N N . ARG A 1 765 ? -1 29.219 39.75 1 95.81 765 ARG A N 1
ATOM 5868 C CA . ARG A 1 765 ? -0.535 28.172 38.844 1 95.81 765 ARG A CA 1
ATOM 5869 C C . ARG A 1 765 ? -1.223 26.844 39.156 1 95.81 765 ARG A C 1
ATOM 5871 O O . ARG A 1 765 ? -1.536 26.078 38.25 1 95.81 765 ARG A O 1
ATOM 5878 N N . ALA A 1 766 ? -1.461 26.578 40.344 1 95.19 766 ALA A N 1
ATOM 5879 C CA . ALA A 1 766 ? -2.043 25.312 40.781 1 95.19 766 ALA A CA 1
ATOM 5880 C C . ALA A 1 766 ? -3.547 25.281 40.531 1 95.19 766 ALA A C 1
ATOM 5882 O O . ALA A 1 766 ? -4.109 24.234 40.219 1 95.19 766 ALA A O 1
ATOM 5883 N N . GLU A 1 767 ? -4.113 26.469 40.625 1 95.06 767 GLU A N 1
ATOM 5884 C CA . GLU A 1 767 ? -5.57 26.469 40.688 1 95.06 767 GLU A CA 1
ATOM 5885 C C . GLU A 1 767 ? -6.188 27.078 39.438 1 95.06 767 GLU A C 1
ATOM 5887 O O . GLU A 1 767 ? -7.371 26.875 39.156 1 95.06 767 GLU A O 1
ATOM 5892 N N . TRP A 1 768 ? -5.488 27.859 38.812 1 95.56 768 TRP A N 1
ATOM 5893 C CA . TRP A 1 768 ? -6.008 28.609 37.656 1 95.56 768 TRP A CA 1
ATOM 5894 C C . TRP A 1 768 ? -5.473 28.062 36.344 1 95.56 768 TRP A C 1
ATOM 5896 O O . TRP A 1 768 ? -4.398 28.453 35.875 1 95.56 768 TRP A O 1
ATOM 5906 N N . PRO A 1 769 ? -6.27 27.172 35.625 1 93.31 769 PRO A N 1
ATOM 5907 C CA . PRO A 1 769 ? -5.793 26.484 34.438 1 93.31 769 PRO A CA 1
ATOM 5908 C C . PRO A 1 769 ? -5.246 27.453 33.375 1 93.31 769 PRO A C 1
ATOM 5910 O O . PRO A 1 769 ? -4.258 27.141 32.719 1 93.31 769 PRO A O 1
ATOM 5913 N N . LEU A 1 770 ? -5.84 28.609 33.188 1 93.69 770 LEU A N 1
ATOM 5914 C CA . LEU A 1 770 ? -5.363 29.578 32.219 1 93.69 770 LEU A CA 1
ATOM 5915 C C . LEU A 1 770 ? -3.936 30.016 32.531 1 93.69 770 LEU A C 1
ATOM 5917 O O . LEU A 1 770 ? -3.08 30.031 31.656 1 93.69 770 LEU A O 1
ATOM 5921 N N . PHE A 1 771 ? -3.721 30.344 33.812 1 95.5 771 PHE A N 1
ATOM 5922 C CA . PHE A 1 771 ? -2.404 30.812 34.219 1 95.5 771 PHE A CA 1
ATOM 5923 C C . PHE A 1 771 ? -1.38 29.688 34.125 1 95.5 771 PHE A C 1
ATOM 5925 O O . PHE A 1 771 ? -0.248 29.906 33.688 1 95.5 771 PHE A O 1
ATOM 5932 N N . ALA A 1 772 ? -1.787 28.547 34.531 1 93.06 772 ALA A N 1
ATOM 5933 C CA . ALA A 1 772 ? -0.902 27.375 34.438 1 93.06 772 ALA A CA 1
ATOM 5934 C C . ALA A 1 772 ? -0.474 27.141 33 1 93.06 772 ALA A C 1
ATOM 5936 O O . ALA A 1 772 ? 0.705 26.906 32.719 1 93.06 772 ALA A O 1
ATOM 5937 N N . THR A 1 773 ? -1.426 27.203 32.094 1 90.56 773 THR A N 1
ATOM 5938 C CA . THR A 1 773 ? -1.142 26.984 30.688 1 90.56 773 THR A CA 1
ATOM 5939 C C . THR A 1 773 ? -0.244 28.094 30.156 1 90.56 773 THR A C 1
ATOM 5941 O O . THR A 1 773 ? 0.676 27.828 29.375 1 90.56 773 THR A O 1
ATOM 5944 N N . MET A 1 774 ? -0.474 29.281 30.438 1 91.81 774 MET A N 1
ATOM 5945 C CA . MET A 1 774 ? 0.331 30.422 30 1 91.81 774 MET A CA 1
ATOM 5946 C C . MET A 1 774 ? 1.78 30.266 30.438 1 91.81 774 MET A C 1
ATOM 5948 O O . MET A 1 774 ? 2.703 30.438 29.641 1 91.81 774 MET A O 1
ATOM 5952 N N . LEU A 1 775 ? 1.958 29.906 31.719 1 92.88 775 LEU A N 1
ATOM 5953 C CA . LEU A 1 775 ? 3.303 29.75 32.25 1 92.88 775 LEU A CA 1
ATOM 5954 C C . LEU A 1 775 ? 4.023 28.594 31.562 1 92.88 775 LEU A C 1
ATOM 5956 O O . LEU A 1 775 ? 5.227 28.672 31.297 1 92.88 775 LEU A O 1
ATOM 5960 N N . ASP A 1 776 ? 3.268 27.594 31.344 1 89.44 776 ASP A N 1
ATOM 5961 C CA . ASP A 1 776 ? 3.859 26.453 30.656 1 89.44 776 ASP A CA 1
ATOM 5962 C C . ASP A 1 776 ? 4.328 26.844 29.266 1 89.44 776 ASP A C 1
ATOM 5964 O O . ASP A 1 776 ? 5.395 26.406 28.812 1 89.44 776 ASP A O 1
ATOM 5968 N N . ASN A 1 777 ? 3.553 27.578 28.562 1 88 777 ASN A N 1
ATOM 5969 C CA . ASN A 1 777 ? 3.914 28.016 27.219 1 88 777 ASN A CA 1
ATOM 5970 C C . ASN A 1 777 ? 5.148 28.922 27.25 1 88 777 ASN A C 1
ATOM 5972 O O . ASN A 1 777 ? 6.004 28.828 26.359 1 88 777 ASN A O 1
ATOM 5976 N N . VAL A 1 778 ? 5.203 29.766 28.188 1 92.25 778 VAL A N 1
ATOM 5977 C CA . VAL A 1 778 ? 6.344 30.672 28.312 1 92.25 778 VAL A CA 1
ATOM 5978 C C . VAL A 1 778 ? 7.598 29.875 28.656 1 92.25 778 VAL A C 1
ATOM 5980 O O . VAL A 1 778 ? 8.68 30.156 28.141 1 92.25 778 VAL A O 1
ATOM 5983 N N . GLU A 1 779 ? 7.41 28.938 29.562 1 91.38 779 GLU A N 1
ATOM 5984 C CA . GLU A 1 779 ? 8.555 28.094 29.906 1 91.38 779 GLU A CA 1
ATOM 5985 C C . GLU A 1 779 ? 9.102 27.359 28.688 1 91.38 779 GLU A C 1
ATOM 5987 O O . GLU A 1 779 ? 10.32 27.234 28.547 1 91.38 779 GLU A O 1
ATOM 5992 N N . MET A 1 780 ? 8.227 26.938 27.891 1 87.25 780 MET A N 1
ATOM 5993 C CA . MET A 1 780 ? 8.633 26.281 26.656 1 87.25 780 MET A CA 1
ATOM 5994 C C . MET A 1 780 ? 9.391 27.25 25.75 1 87.25 780 MET A C 1
ATOM 5996 O O . MET A 1 780 ? 10.414 26.891 25.156 1 87.25 780 MET A O 1
ATOM 6000 N N . SER A 1 781 ? 8.898 28.422 25.641 1 89.12 781 SER A N 1
ATOM 6001 C CA . SER A 1 781 ? 9.547 29.453 24.828 1 89.12 781 SER A CA 1
ATOM 6002 C C . SER A 1 781 ? 10.938 29.781 25.375 1 89.12 781 SER A C 1
ATOM 6004 O O . SER A 1 781 ? 11.891 29.938 24.609 1 89.12 781 SER A O 1
ATOM 6006 N N . LEU A 1 782 ? 11.039 29.844 26.672 1 92 782 LEU A N 1
ATOM 6007 C CA . LEU A 1 782 ? 12.305 30.156 27.328 1 92 782 LEU A CA 1
ATOM 6008 C C . LEU A 1 782 ? 13.32 29.031 27.094 1 92 782 LEU A C 1
ATOM 6010 O O . LEU A 1 782 ? 14.523 29.297 26.969 1 92 782 LEU A O 1
ATOM 6014 N N . ALA A 1 783 ? 12.812 27.875 27.047 1 88.81 783 ALA A N 1
ATOM 6015 C CA . ALA A 1 783 ? 13.695 26.719 26.844 1 88.81 783 ALA A CA 1
ATOM 6016 C C . ALA A 1 783 ? 14.352 26.766 25.469 1 88.81 783 ALA A C 1
ATOM 6018 O O . ALA A 1 783 ? 15.438 26.234 25.281 1 88.81 783 ALA A O 1
ATOM 6019 N N . LYS A 1 784 ? 13.773 27.469 24.562 1 88.56 784 LYS A N 1
ATOM 6020 C CA . LYS A 1 784 ? 14.281 27.531 23.188 1 88.56 784 LYS A CA 1
ATOM 6021 C C . LYS A 1 784 ? 15.148 28.781 22.984 1 88.56 784 LYS A C 1
ATOM 6023 O O . LYS A 1 784 ? 15.695 28.984 21.906 1 88.56 784 LYS A O 1
ATOM 6028 N N . THR A 1 785 ? 15.32 29.562 24 1 91.38 785 THR A N 1
ATOM 6029 C CA . THR A 1 785 ? 16.141 30.766 23.922 1 91.38 785 THR A CA 1
ATOM 6030 C C . THR A 1 785 ? 17.562 30.484 24.359 1 91.38 785 THR A C 1
ATOM 6032 O O . THR A 1 785 ? 17.828 29.5 25.062 1 91.38 785 THR A O 1
ATOM 6035 N N . ASP A 1 786 ? 18.5 31.266 23.875 1 91.44 786 ASP A N 1
ATOM 6036 C CA . ASP A 1 786 ? 19.906 31.266 24.281 1 91.44 786 ASP A CA 1
ATOM 6037 C C . ASP A 1 786 ? 20.438 32.688 24.422 1 91.44 786 ASP A C 1
ATOM 6039 O O . ASP A 1 786 ? 20.625 33.375 23.422 1 91.44 786 ASP A O 1
ATOM 6043 N N . GLU A 1 787 ? 20.641 33.094 25.625 1 91.88 787 GLU A N 1
ATOM 6044 C CA . GLU A 1 787 ? 21.016 34.469 25.906 1 91.88 787 GLU A CA 1
ATOM 6045 C C . GLU A 1 787 ? 22.312 34.844 25.219 1 91.88 787 GLU A C 1
ATOM 6047 O O . GLU A 1 787 ? 22.484 35.969 24.781 1 91.88 787 GLU A O 1
ATOM 6052 N N . ARG A 1 788 ? 23.312 33.969 25.078 1 93.31 788 ARG A N 1
ATOM 6053 C CA . ARG A 1 788 ? 24.594 34.25 24.453 1 93.31 788 ARG A CA 1
ATOM 6054 C C . ARG A 1 788 ? 24.438 34.5 22.969 1 93.31 788 ARG A C 1
ATOM 6056 O O . ARG A 1 788 ? 25.031 35.469 22.422 1 93.31 788 ARG A O 1
ATOM 6063 N N . ILE A 1 789 ? 23.656 33.688 22.359 1 93.81 789 ILE A N 1
ATOM 6064 C CA . ILE A 1 789 ? 23.406 33.844 20.938 1 93.81 789 ILE A CA 1
ATOM 6065 C C . ILE A 1 789 ? 22.562 35.094 20.688 1 93.81 789 ILE A C 1
ATOM 6067 O O . ILE A 1 789 ? 22.812 35.844 19.766 1 93.81 789 ILE A O 1
ATOM 6071 N N . ALA A 1 790 ? 21.562 35.281 21.594 1 95.56 790 ALA A N 1
ATOM 6072 C CA . ALA A 1 790 ? 20.719 36.469 21.5 1 95.56 790 ALA A CA 1
ATOM 6073 C C . ALA A 1 790 ? 21.547 37.719 21.531 1 95.56 790 ALA A C 1
ATOM 6075 O O . ALA A 1 790 ? 21.297 38.688 20.781 1 95.56 790 ALA A O 1
ATOM 6076 N N . ALA A 1 791 ? 22.484 37.688 22.344 1 94.69 791 ALA A N 1
ATOM 6077 C CA . ALA A 1 791 ? 23.359 38.875 22.5 1 94.69 791 ALA A CA 1
ATOM 6078 C C . ALA A 1 791 ? 24.125 39.156 21.203 1 94.69 791 ALA A C 1
ATOM 6080 O O . ALA A 1 791 ? 24.375 40.312 20.859 1 94.69 791 ALA A O 1
ATOM 6081 N N . GLN A 1 792 ? 24.516 38.094 20.516 1 94.5 792 GLN A N 1
ATOM 6082 C CA . GLN A 1 792 ? 25.234 38.25 19.266 1 94.5 792 GLN A CA 1
ATOM 6083 C C . GLN A 1 792 ? 24.328 38.875 18.188 1 94.5 792 GLN A C 1
ATOM 6085 O O . GLN A 1 792 ? 24.766 39.688 17.406 1 94.5 792 GLN A O 1
ATOM 6090 N N . TYR A 1 793 ? 23.125 38.5 18.156 1 97 793 TYR A N 1
ATOM 6091 C CA . TYR A 1 793 ? 22.172 39.094 17.219 1 97 793 TYR A CA 1
ATOM 6092 C C . TYR A 1 793 ? 21.922 40.562 17.547 1 97 793 TYR A C 1
ATOM 6094 O O . TYR A 1 793 ? 21.953 41.406 16.672 1 97 793 TYR A O 1
ATOM 6102 N N . LEU A 1 794 ? 21.703 40.812 18.844 1 97.06 794 LEU A N 1
ATOM 6103 C CA . LEU A 1 794 ? 21.375 42.156 19.297 1 97.06 794 LEU A CA 1
ATOM 6104 C C . LEU A 1 794 ? 22.547 43.125 19.047 1 97.06 794 LEU A C 1
ATOM 6106 O O . LEU A 1 794 ? 22.344 44.312 18.859 1 97.06 794 LEU A O 1
ATOM 6110 N N . ALA A 1 795 ? 23.734 42.531 18.953 1 94.75 795 ALA A N 1
ATOM 6111 C CA . ALA A 1 795 ? 24.938 43.344 18.75 1 94.75 795 ALA A CA 1
ATOM 6112 C C . ALA A 1 795 ? 25.047 43.812 17.312 1 94.75 795 ALA A C 1
ATOM 6114 O O . ALA A 1 795 ? 25.844 44.688 16.984 1 94.75 795 ALA A O 1
ATOM 6115 N N . LEU A 1 796 ? 24.266 43.281 16.484 1 95.06 796 LEU A N 1
ATOM 6116 C CA . LEU A 1 796 ? 24.266 43.719 15.094 1 95.06 796 LEU A CA 1
ATOM 6117 C C . LEU A 1 796 ? 23.672 45.125 14.953 1 95.06 796 LEU A C 1
ATOM 6119 O O . LEU A 1 796 ? 23.875 45.781 13.922 1 95.06 796 LEU A O 1
ATOM 6123 N N . GLY A 1 797 ? 22.875 45.531 15.977 1 93.56 797 GLY A N 1
ATOM 6124 C CA . GLY A 1 797 ? 22.281 46.844 15.961 1 93.56 797 GLY A CA 1
ATOM 6125 C C . GLY A 1 797 ? 23.078 47.875 16.75 1 93.56 797 GLY A C 1
ATOM 6126 O O . GLY A 1 797 ? 24.047 47.5 17.438 1 93.56 797 GLY A O 1
ATOM 6127 N N . ASP A 1 798 ? 22.641 49.156 16.688 1 91.38 798 ASP A N 1
ATOM 6128 C CA . ASP A 1 798 ? 23.375 50.25 17.328 1 91.38 798 ASP A CA 1
ATOM 6129 C C . ASP A 1 798 ? 22.609 50.844 18.5 1 91.38 798 ASP A C 1
ATOM 6131 O O . ASP A 1 798 ? 22.828 52 18.875 1 91.38 798 ASP A O 1
ATOM 6135 N N . ARG A 1 799 ? 21.641 50.062 18.953 1 94.81 799 ARG A N 1
ATOM 6136 C CA . ARG A 1 799 ? 20.828 50.531 20.078 1 94.81 799 ARG A CA 1
ATOM 6137 C C . ARG A 1 799 ? 21.047 49.656 21.312 1 94.81 799 ARG A C 1
ATOM 6139 O O . ARG A 1 799 ? 20.234 48.75 21.578 1 94.81 799 ARG A O 1
ATOM 6146 N N . ASP A 1 800 ? 21.938 49.969 22.094 1 95.12 800 ASP A N 1
ATOM 6147 C CA . ASP A 1 800 ? 22.312 49.188 23.281 1 95.12 800 ASP A CA 1
ATOM 6148 C C . ASP A 1 800 ? 21.219 49.25 24.344 1 95.12 800 ASP A C 1
ATOM 6150 O O . ASP A 1 800 ? 21.031 48.312 25.109 1 95.12 800 ASP A O 1
ATOM 6154 N N . ASP A 1 801 ? 20.5 50.312 24.344 1 95.94 801 ASP A N 1
ATOM 6155 C CA . ASP A 1 801 ? 19.422 50.5 25.312 1 95.94 801 ASP A CA 1
ATOM 6156 C C . ASP A 1 801 ? 18.312 49.469 25.078 1 95.94 801 ASP A C 1
ATOM 6158 O O . ASP A 1 801 ? 17.828 48.844 26.031 1 95.94 801 ASP A O 1
ATOM 6162 N N . LEU A 1 802 ? 18.016 49.312 23.812 1 96.94 802 LEU A N 1
ATOM 6163 C CA . LEU A 1 802 ? 16.984 48.344 23.5 1 96.94 802 LEU A CA 1
ATOM 6164 C C . LEU A 1 802 ? 17.469 46.906 23.719 1 96.94 802 LEU A C 1
ATOM 6166 O O . LEU A 1 802 ? 16.734 46.062 24.203 1 96.94 802 LEU A O 1
ATOM 6170 N N . ALA A 1 803 ? 18.719 46.656 23.359 1 97.38 803 ALA A N 1
ATOM 6171 C CA . ALA A 1 803 ? 19.312 45.344 23.547 1 97.38 803 ALA A CA 1
ATOM 6172 C C . ALA A 1 803 ? 19.312 44.969 25.031 1 97.38 803 ALA A C 1
ATOM 6174 O O . ALA A 1 803 ? 18.969 43.844 25.391 1 97.38 803 ALA A O 1
ATOM 6175 N N . GLN A 1 804 ? 19.641 45.906 25.828 1 96.94 804 GLN A N 1
ATOM 6176 C CA . GLN A 1 804 ? 19.688 45.656 27.266 1 96.94 804 GLN A CA 1
ATOM 6177 C C . GLN A 1 804 ? 18.281 45.438 27.828 1 96.94 804 GLN A C 1
ATOM 6179 O O . GLN A 1 804 ? 18.094 44.625 28.719 1 96.94 804 GLN A O 1
ATOM 6184 N N . MET A 1 805 ? 17.375 46.219 27.359 1 97.12 805 MET A N 1
ATOM 6185 C CA . MET A 1 805 ? 15.984 46.062 27.781 1 97.12 805 MET A CA 1
ATOM 6186 C C . MET A 1 805 ? 15.492 44.625 27.516 1 97.12 805 MET A C 1
ATOM 6188 O O . MET A 1 805 ? 14.828 44.031 28.375 1 97.12 805 MET A O 1
ATOM 6192 N N . VAL A 1 806 ? 15.828 44.125 26.328 1 97.69 806 VAL A N 1
ATOM 6193 C CA . VAL A 1 806 ? 15.406 42.781 25.922 1 97.69 806 VAL A CA 1
ATOM 6194 C C . VAL A 1 806 ? 16.078 41.75 26.812 1 97.69 806 VAL A C 1
ATOM 6196 O O . VAL A 1 806 ? 15.43 40.844 27.328 1 97.69 806 VAL A O 1
ATOM 6199 N N . LEU A 1 807 ? 17.375 41.844 27.062 1 97.69 807 LEU A N 1
ATOM 6200 C CA . LEU A 1 807 ? 18.141 40.875 27.828 1 97.69 807 LEU A CA 1
ATOM 6201 C C . LEU A 1 807 ? 17.734 40.906 29.297 1 97.69 807 LEU A C 1
ATOM 6203 O O . LEU A 1 807 ? 17.656 39.844 29.953 1 97.69 807 LEU A O 1
ATOM 6207 N N . ASP A 1 808 ? 17.453 42.094 29.812 1 97.62 808 ASP A N 1
ATOM 6208 C CA . ASP A 1 808 ? 17.047 42.219 31.203 1 97.62 808 ASP A CA 1
ATOM 6209 C C . ASP A 1 808 ? 15.68 41.562 31.438 1 97.62 808 ASP A C 1
ATOM 6211 O O . ASP A 1 808 ? 15.477 40.875 32.438 1 97.62 808 ASP A O 1
ATOM 6215 N N . GLU A 1 809 ? 14.781 41.875 30.547 1 98 809 GLU A N 1
ATOM 6216 C CA . GLU A 1 809 ? 13.453 41.281 30.672 1 98 809 GLU A CA 1
ATOM 6217 C C . GLU A 1 809 ? 13.516 39.75 30.547 1 98 809 GLU A C 1
ATOM 6219 O O . GLU A 1 809 ? 12.75 39.031 31.203 1 98 809 GLU A O 1
ATOM 6224 N N . LEU A 1 810 ? 14.391 39.25 29.625 1 97.5 810 LEU A N 1
ATOM 6225 C CA . LEU A 1 810 ? 14.57 37.812 29.453 1 97.5 810 LEU A CA 1
ATOM 6226 C C . LEU A 1 810 ? 15.031 37.188 30.766 1 97.5 810 LEU A C 1
ATOM 6228 O O . LEU A 1 810 ? 14.484 36.156 31.188 1 97.5 810 LEU A O 1
ATOM 6232 N N . ARG A 1 811 ? 16 37.75 31.422 1 97.06 811 ARG A N 1
ATOM 6233 C CA . ARG A 1 811 ? 16.531 37.25 32.688 1 97.06 811 ARG A CA 1
ATOM 6234 C C . ARG A 1 811 ? 15.492 37.281 33.781 1 97.06 811 ARG A C 1
ATOM 6236 O O . ARG A 1 811 ? 15.359 36.344 34.562 1 97.06 811 ARG A O 1
ATOM 6243 N N . LEU A 1 812 ? 14.758 38.406 33.781 1 97.88 812 LEU A N 1
ATOM 6244 C CA . LEU A 1 812 ? 13.727 38.594 34.781 1 97.88 812 LEU A CA 1
ATOM 6245 C C . LEU A 1 812 ? 12.609 37.562 34.625 1 97.88 812 LEU A C 1
ATOM 6247 O O . LEU A 1 812 ? 12.133 37 35.625 1 97.88 812 LEU A O 1
ATOM 6251 N N . THR A 1 813 ? 12.172 37.375 33.406 1 97.88 813 THR A N 1
ATOM 6252 C CA . THR A 1 813 ? 11.133 36.406 33.125 1 97.88 813 THR A CA 1
ATOM 6253 C C . THR A 1 813 ? 11.578 35 33.5 1 97.88 813 THR A C 1
ATOM 6255 O O . THR A 1 813 ? 10.82 34.25 34.125 1 97.88 813 THR A O 1
ATOM 6258 N N . ARG A 1 814 ? 12.781 34.594 33.125 1 96.88 814 ARG A N 1
ATOM 6259 C CA . ARG A 1 814 ? 13.328 33.281 33.469 1 96.88 814 ARG A CA 1
ATOM 6260 C C . ARG A 1 814 ? 13.367 33.094 34.969 1 96.88 814 ARG A C 1
ATOM 6262 O O . ARG A 1 814 ? 12.961 32.031 35.469 1 96.88 814 ARG A O 1
ATOM 6269 N N . GLU A 1 815 ? 13.758 34.031 35.656 1 96.75 815 GLU A N 1
ATOM 6270 C CA . GLU A 1 815 ? 13.875 33.969 37.125 1 96.75 815 GLU A CA 1
ATOM 6271 C C . GLU A 1 815 ? 12.516 33.719 37.75 1 96.75 815 GLU A C 1
ATOM 6273 O O . GLU A 1 815 ? 12.367 32.812 38.562 1 96.75 815 GLU A O 1
ATOM 6278 N N . TRP A 1 816 ? 11.57 34.469 37.344 1 97.31 816 TRP A N 1
ATOM 6279 C CA . TRP A 1 816 ? 10.266 34.406 38 1 97.31 816 TRP A CA 1
ATOM 6280 C C . TRP A 1 816 ? 9.516 33.156 37.594 1 97.31 816 TRP A C 1
ATOM 6282 O O . TRP A 1 816 ? 8.805 32.562 38.406 1 97.31 816 TRP A O 1
ATOM 6292 N N . VAL A 1 817 ? 9.617 32.781 36.344 1 96.56 817 VAL A N 1
ATOM 6293 C CA . VAL A 1 817 ? 8.953 31.547 35.875 1 96.56 817 VAL A CA 1
ATOM 6294 C C . VAL A 1 817 ? 9.508 30.344 36.656 1 96.56 817 VAL A C 1
ATOM 6296 O O . VAL A 1 817 ? 8.75 29.469 37.062 1 96.56 817 VAL A O 1
ATOM 6299 N N . LEU A 1 818 ? 10.82 30.297 36.875 1 96.12 818 LEU A N 1
ATOM 6300 C CA . LEU A 1 818 ? 11.445 29.188 37.594 1 96.12 818 LEU A CA 1
ATOM 6301 C C . LEU A 1 818 ? 11.078 29.234 39.062 1 96.12 818 LEU A C 1
ATOM 6303 O O . LEU A 1 818 ? 10.883 28.188 39.688 1 96.12 818 LEU A O 1
ATOM 6307 N N . ARG A 1 819 ? 10.945 30.406 39.531 1 95.88 819 ARG A N 1
ATOM 6308 C CA . ARG A 1 819 ? 10.555 30.562 40.906 1 95.88 819 ARG A CA 1
ATOM 6309 C C . ARG A 1 819 ? 9.141 30.031 41.156 1 95.88 819 ARG A C 1
ATOM 6311 O O . ARG A 1 819 ? 8.875 29.422 42.188 1 95.88 819 ARG A O 1
ATOM 6318 N N . ILE A 1 820 ? 8.273 30.266 40.25 1 96.81 820 ILE A N 1
ATOM 6319 C CA . ILE A 1 820 ? 6.879 29.859 40.375 1 96.81 820 ILE A CA 1
ATOM 6320 C C . ILE A 1 820 ? 6.758 28.359 40.156 1 96.81 820 ILE A C 1
ATOM 6322 O O . ILE A 1 820 ? 6.035 27.672 40.875 1 96.81 820 ILE A O 1
ATOM 6326 N N . SER A 1 821 ? 7.395 27.891 39.125 1 93.06 821 SER A N 1
ATOM 6327 C CA . SER A 1 821 ? 7.277 26.484 38.75 1 93.06 821 SER A CA 1
ATOM 6328 C C . SER A 1 821 ? 8.039 25.594 39.719 1 93.06 821 SER A C 1
ATOM 6330 O O . SER A 1 821 ? 7.727 24.406 39.875 1 93.06 821 SER A O 1
ATOM 6332 N N . GLY A 1 822 ? 9.031 26.078 40.344 1 90.62 822 GLY A N 1
ATOM 6333 C CA . GLY A 1 822 ? 9.875 25.281 41.219 1 90.62 822 GLY A CA 1
ATOM 6334 C C . GLY A 1 822 ? 10.953 24.516 40.469 1 90.62 822 GLY A C 1
ATOM 6335 O O . GLY A 1 822 ? 11.703 23.75 41.094 1 90.62 822 GLY A O 1
ATOM 6336 N N . ASN A 1 823 ? 11.062 24.781 39.219 1 91.38 823 ASN A N 1
ATOM 6337 C CA . ASN A 1 823 ? 12.055 24.078 38.406 1 91.38 823 ASN A CA 1
ATOM 6338 C C . ASN A 1 823 ? 13.422 24.75 38.5 1 91.38 823 ASN A C 1
ATOM 6340 O O . ASN A 1 823 ? 13.516 25.969 38.625 1 91.38 823 ASN A O 1
ATOM 6344 N N . GLU A 1 824 ? 14.484 23.984 38.406 1 88.19 824 GLU A N 1
ATOM 6345 C CA . GLU A 1 824 ? 15.844 24.516 38.406 1 88.19 824 GLU A CA 1
ATOM 6346 C C . GLU A 1 824 ? 16.188 25.125 37.031 1 88.19 824 GLU A C 1
ATOM 6348 O O . GLU A 1 824 ? 16.938 26.109 36.969 1 88.19 824 GLU A O 1
ATOM 6353 N N . TRP A 1 825 ? 15.688 24.562 36.062 1 87.31 825 TRP A N 1
ATOM 6354 C CA . TRP A 1 825 ? 15.836 25.047 34.688 1 87.31 825 TRP A CA 1
ATOM 6355 C C . TRP A 1 825 ? 14.555 24.828 33.906 1 87.31 825 TRP A C 1
ATOM 6357 O O . TRP A 1 825 ? 13.711 24.016 34.281 1 87.31 825 TRP A O 1
ATOM 6367 N N . PRO A 1 826 ? 14.43 25.547 32.875 1 87.81 826 PRO A N 1
ATOM 6368 C CA . PRO A 1 826 ? 13.188 25.422 32.125 1 87.81 826 PRO A CA 1
ATOM 6369 C C . PRO A 1 826 ? 12.93 24 31.656 1 87.81 826 PRO A C 1
ATOM 6371 O O . PRO A 1 826 ? 13.812 23.359 31.078 1 87.81 826 PRO A O 1
ATOM 6374 N N . LEU A 1 827 ? 11.734 23.438 31.859 1 84.81 827 LEU A N 1
ATOM 6375 C CA . LEU A 1 827 ? 11.211 22.141 31.438 1 84.81 827 LEU A CA 1
ATOM 6376 C C . LEU A 1 827 ? 11.867 21.016 32.219 1 84.81 827 LEU A C 1
ATOM 6378 O O . LEU A 1 827 ? 11.922 19.875 31.75 1 84.81 827 LEU A O 1
ATOM 6382 N N . ALA A 1 828 ? 12.328 21.297 33.344 1 83.5 828 ALA A N 1
ATOM 6383 C CA . ALA A 1 828 ? 12.969 20.266 34.188 1 83.5 828 ALA A CA 1
ATOM 6384 C C . ALA A 1 828 ? 11.992 19.141 34.531 1 83.5 828 ALA A C 1
ATOM 6386 O O . ALA A 1 828 ? 12.383 17.984 34.625 1 83.5 828 ALA A O 1
ATOM 6387 N N . SER A 1 829 ? 10.742 19.531 34.625 1 78.19 829 SER A N 1
ATOM 6388 C CA . SER A 1 829 ? 9.734 18.547 35 1 78.19 829 SER A CA 1
ATOM 6389 C C . SER A 1 829 ? 9.148 17.828 33.781 1 78.19 829 SER A C 1
ATOM 6391 O O . SER A 1 829 ? 8.492 16.797 33.938 1 78.19 829 SER A O 1
ATOM 6393 N N . LYS A 1 830 ? 9.359 18.422 32.719 1 80.81 830 LYS A N 1
ATOM 6394 C CA . LYS A 1 830 ? 8.891 17.797 31.469 1 80.81 830 LYS A CA 1
ATOM 6395 C C . LYS A 1 830 ? 10.016 17.047 30.766 1 80.81 830 LYS A C 1
ATOM 6397 O O . LYS A 1 830 ? 10.57 17.531 29.781 1 80.81 830 LYS A O 1
ATOM 6402 N N . ARG A 1 831 ? 10.219 15.867 31.062 1 70 831 ARG A N 1
ATOM 6403 C CA . ARG A 1 831 ? 11.391 15.062 30.719 1 70 831 ARG A CA 1
ATOM 6404 C C . ARG A 1 831 ? 11.516 14.883 29.219 1 70 831 ARG A C 1
ATOM 6406 O O . ARG A 1 831 ? 12.609 15.031 28.656 1 70 831 ARG A O 1
ATOM 6413 N N . VAL A 1 832 ? 10.375 14.602 28.594 1 73.56 832 VAL A N 1
ATOM 6414 C CA . VAL A 1 832 ? 10.43 14.273 27.172 1 73.56 832 VAL A CA 1
ATOM 6415 C C . VAL A 1 832 ? 10.727 15.531 26.359 1 73.56 832 VAL A C 1
ATOM 6417 O O . VAL A 1 832 ? 11.641 15.547 25.531 1 73.56 832 VAL A O 1
ATOM 6420 N N . LEU A 1 833 ? 10.141 16.594 26.703 1 76.75 833 LEU A N 1
ATOM 6421 C CA . LEU A 1 833 ? 10.32 17.844 25.969 1 76.75 833 LEU A CA 1
ATOM 6422 C C . LEU A 1 833 ? 11.664 18.484 26.297 1 76.75 833 LEU A C 1
ATOM 6424 O O . LEU A 1 833 ? 12.336 19.031 25.422 1 76.75 833 LEU A O 1
ATOM 6428 N N . GLY A 1 834 ? 11.969 18.438 27.547 1 77.88 834 GLY A N 1
ATOM 6429 C CA . GLY A 1 834 ? 13.25 18.984 27.969 1 77.88 834 GLY A CA 1
ATOM 6430 C C . GLY A 1 834 ? 14.438 18.297 27.312 1 77.88 834 GLY A C 1
ATOM 6431 O O . GLY A 1 834 ? 15.375 18.969 26.875 1 77.88 834 GLY A O 1
ATOM 6432 N N . ARG A 1 835 ? 14.281 17.047 27.172 1 77 835 ARG A N 1
ATOM 6433 C CA . ARG A 1 835 ? 15.336 16.281 26.531 1 77 835 ARG A CA 1
ATOM 6434 C C . ARG A 1 835 ? 15.461 16.641 25.062 1 77 835 ARG A C 1
ATOM 6436 O O . ARG A 1 835 ? 16.562 16.797 24.531 1 77 835 ARG A O 1
ATOM 6443 N N . ALA A 1 836 ? 14.391 16.812 24.438 1 78.38 836 ALA A N 1
ATOM 6444 C CA . ALA A 1 836 ? 14.391 17.125 23.016 1 78.38 836 ALA A CA 1
ATOM 6445 C C . ALA A 1 836 ? 15.062 18.469 22.75 1 78.38 836 ALA A C 1
ATOM 6447 O O . ALA A 1 836 ? 15.867 18.609 21.828 1 78.38 836 ALA A O 1
ATOM 6448 N N . VAL A 1 837 ? 14.812 19.406 23.578 1 80.31 837 VAL A N 1
ATOM 6449 C CA . VAL A 1 837 ? 15.367 20.75 23.406 1 80.31 837 VAL A CA 1
ATOM 6450 C C . VAL A 1 837 ? 16.859 20.734 23.719 1 80.31 837 VAL A C 1
ATOM 6452 O O . VAL A 1 837 ? 17.656 21.359 23.016 1 80.31 837 VAL A O 1
ATOM 6455 N N . GLN A 1 838 ? 17.203 20.031 24.672 1 77.94 838 GLN A N 1
ATOM 6456 C CA . GLN A 1 838 ? 18.594 19.969 25.109 1 77.94 838 GLN A CA 1
ATOM 6457 C C . GLN A 1 838 ? 19.469 19.297 24.062 1 77.94 838 GLN A C 1
ATOM 6459 O O . GLN A 1 838 ? 20.609 19.688 23.859 1 77.94 838 GLN A O 1
ATOM 6464 N N . LEU A 1 839 ? 18.906 18.359 23.484 1 77.75 839 LEU A N 1
ATOM 6465 C CA . LEU A 1 839 ? 19.672 17.594 22.516 1 77.75 839 LEU A CA 1
ATOM 6466 C C . LEU A 1 839 ? 19.844 18.375 21.219 1 77.75 839 LEU A C 1
ATOM 6468 O O . LEU A 1 839 ? 20.859 18.234 20.531 1 77.75 839 LEU A O 1
ATOM 6472 N N . ARG A 1 840 ? 19.016 19.297 20.969 1 86.44 840 ARG A N 1
ATOM 6473 C CA . ARG A 1 840 ? 19.047 19.969 19.672 1 86.44 840 ARG A CA 1
ATOM 6474 C C . ARG A 1 840 ? 19.766 21.312 19.781 1 86.44 840 ARG A C 1
ATOM 6476 O O . ARG A 1 840 ? 20.359 21.781 18.812 1 86.44 840 ARG A O 1
ATOM 6483 N N . SER A 1 841 ? 19.781 21.844 20.922 1 87.56 841 SER A N 1
ATOM 6484 C CA . SER A 1 841 ? 20.203 23.234 21.125 1 87.56 841 SER A CA 1
ATOM 6485 C C . SER A 1 841 ? 21.625 23.453 20.641 1 87.56 841 SER A C 1
ATOM 6487 O O . SER A 1 841 ? 21.906 24.438 19.953 1 87.56 841 SER A O 1
ATOM 6489 N N . PRO A 1 842 ? 22.547 22.5 20.922 1 86.44 842 PRO A N 1
ATOM 6490 C CA . PRO A 1 842 ? 23.906 22.75 20.453 1 86.44 842 PRO A CA 1
ATOM 6491 C C . PRO A 1 842 ? 24.016 22.828 18.938 1 86.44 842 PRO A C 1
ATOM 6493 O O . PRO A 1 842 ? 24.797 23.625 18.406 1 86.44 842 PRO A O 1
ATOM 6496 N N . TYR A 1 843 ? 23.281 22.062 18.312 1 89.25 843 TYR A N 1
ATOM 6497 C CA . TYR A 1 843 ? 23.328 22.031 16.844 1 89.25 843 TYR A CA 1
ATOM 6498 C C . TYR A 1 843 ? 22.656 23.266 16.266 1 89.25 843 TYR A C 1
ATOM 6500 O O . TYR A 1 843 ? 23.078 23.766 15.211 1 89.25 843 TYR A O 1
ATOM 6508 N N . VAL A 1 844 ? 21.703 23.781 16.953 1 93.81 844 VAL A N 1
ATOM 6509 C CA . VAL A 1 844 ? 21.062 25.016 16.516 1 93.81 844 VAL A CA 1
ATOM 6510 C C . VAL A 1 844 ? 22.016 26.188 16.688 1 93.81 844 VAL A C 1
ATOM 6512 O O . VAL A 1 844 ? 22.031 27.125 15.883 1 93.81 844 VAL A O 1
ATOM 6515 N N . ASP A 1 845 ? 22.828 26.047 17.719 1 94.44 845 ASP A N 1
ATOM 6516 C CA . ASP A 1 845 ? 23.812 27.094 17.953 1 94.44 845 ASP A CA 1
ATOM 6517 C C . ASP A 1 845 ? 24.781 27.219 16.781 1 94.44 845 ASP A C 1
ATOM 6519 O O . ASP A 1 845 ? 25.172 28.328 16.406 1 94.44 845 ASP A O 1
ATOM 6523 N N . ALA A 1 846 ? 25.109 26.062 16.281 1 95.44 846 ALA A N 1
ATOM 6524 C CA . ALA A 1 846 ? 26 26.078 15.117 1 95.44 846 ALA A CA 1
ATOM 6525 C C . ALA A 1 846 ? 25.391 26.844 13.953 1 95.44 846 ALA A C 1
ATOM 6527 O O . ALA A 1 846 ? 26.062 27.672 13.32 1 95.44 846 ALA A O 1
ATOM 6528 N N . LEU A 1 847 ? 24.188 26.672 13.719 1 96.31 847 LEU A N 1
ATOM 6529 C CA . LEU A 1 847 ? 23.484 27.344 12.625 1 96.31 847 LEU A CA 1
ATOM 6530 C C . LEU A 1 847 ? 23.281 28.812 12.938 1 96.31 847 LEU A C 1
ATOM 6532 O O . LEU A 1 847 ? 23.328 29.656 12.039 1 96.31 847 LEU A O 1
ATOM 6536 N N . SER A 1 848 ? 23.047 29.078 14.203 1 96.56 848 SER A N 1
ATOM 6537 C CA . SER A 1 848 ? 22.875 30.469 14.609 1 96.56 848 SER A CA 1
ATOM 6538 C C . SER A 1 848 ? 24.141 31.281 14.391 1 96.56 848 SER A C 1
ATOM 6540 O O . SER A 1 848 ? 24.094 32.438 13.953 1 96.56 848 SER A O 1
ATOM 6542 N N . LEU A 1 849 ? 25.281 30.656 14.688 1 96.44 849 LEU A N 1
ATOM 6543 C CA . LEU A 1 849 ? 26.547 31.344 14.477 1 96.44 849 LEU A CA 1
ATOM 6544 C C . LEU A 1 849 ? 26.781 31.625 13 1 96.44 849 LEU A C 1
ATOM 6546 O O . LEU A 1 849 ? 27.266 32.688 12.633 1 96.44 849 LEU A O 1
ATOM 6550 N N . LEU A 1 850 ? 26.438 30.688 12.188 1 96.88 850 LEU A N 1
ATOM 6551 C CA . LEU A 1 850 ? 26.547 30.859 10.742 1 96.88 850 LEU A CA 1
ATOM 6552 C C . LEU A 1 850 ? 25.609 31.969 10.258 1 96.88 850 LEU A C 1
ATOM 6554 O O . LEU A 1 850 ? 25.953 32.75 9.367 1 96.88 850 LEU A O 1
ATOM 6558 N N . GLN A 1 851 ? 24.484 32.031 10.852 1 96.38 851 GLN A N 1
ATOM 6559 C CA . GLN A 1 851 ? 23.5 33.031 10.477 1 96.38 851 GLN A CA 1
ATOM 6560 C C . GLN A 1 851 ? 23.938 34.438 10.875 1 96.38 851 GLN A C 1
ATOM 6562 O O . GLN A 1 851 ? 23.797 35.406 10.109 1 96.38 851 GLN A O 1
ATOM 6567 N N . VAL A 1 852 ? 24.5 34.562 12.055 1 96.06 852 VAL A N 1
ATOM 6568 C CA . VAL A 1 852 ? 25.016 35.844 12.531 1 96.06 852 VAL A CA 1
ATOM 6569 C C . VAL A 1 852 ? 26.125 36.344 11.617 1 96.06 852 VAL A C 1
ATOM 6571 O O . VAL A 1 852 ? 26.219 37.531 11.297 1 96.06 852 VAL A O 1
ATOM 6574 N N . ARG A 1 853 ? 26.922 35.406 11.219 1 95.25 853 ARG A N 1
ATOM 6575 C CA . ARG A 1 853 ? 27.984 35.75 10.281 1 95.25 853 ARG A CA 1
ATOM 6576 C C . ARG A 1 853 ? 27.406 36.312 8.984 1 95.25 853 ARG A C 1
ATOM 6578 O O . ARG A 1 853 ? 27.875 37.344 8.492 1 95.25 853 ARG A O 1
ATOM 6585 N N . ALA A 1 854 ? 26.5 35.625 8.461 1 94.69 854 ALA A N 1
ATOM 6586 C CA . ALA A 1 854 ? 25.891 36.031 7.207 1 94.69 854 ALA A CA 1
ATOM 6587 C C . ALA A 1 854 ? 25.234 37.406 7.352 1 94.69 854 ALA A C 1
ATOM 6589 O O . ALA A 1 854 ? 25.391 38.281 6.48 1 94.69 854 ALA A O 1
ATOM 6590 N N . LEU A 1 855 ? 24.562 37.656 8.461 1 94.94 855 LEU A N 1
ATOM 6591 C CA . LEU A 1 855 ? 23.891 38.938 8.711 1 94.94 855 LEU A CA 1
ATOM 6592 C C . LEU A 1 855 ? 24.906 40.062 8.867 1 94.94 855 LEU A C 1
ATOM 6594 O O . LEU A 1 855 ? 24.703 41.156 8.344 1 94.94 855 LEU A O 1
ATOM 6598 N N . ARG A 1 856 ? 25.922 39.75 9.602 1 93.31 856 ARG A N 1
ATOM 6599 C CA . ARG A 1 856 ? 26.969 40.75 9.797 1 93.31 856 ARG A CA 1
ATOM 6600 C C . ARG A 1 856 ? 27.578 41.188 8.461 1 93.31 856 ARG A C 1
ATOM 6602 O O . ARG A 1 856 ? 27.781 42.375 8.211 1 93.31 856 ARG A O 1
ATOM 6609 N N . GLY A 1 857 ? 27.812 40.188 7.656 1 91.81 857 GLY A N 1
ATOM 6610 C CA . GLY A 1 857 ? 28.359 40.469 6.34 1 91.81 857 GLY A CA 1
ATOM 6611 C C . GLY A 1 857 ? 27.406 41.281 5.469 1 91.81 857 GLY A C 1
ATOM 6612 O O . GLY A 1 857 ? 27.844 42.188 4.75 1 91.81 857 GLY A O 1
ATOM 6613 N N . LEU A 1 858 ? 26.203 41 5.508 1 90.56 858 LEU A N 1
ATOM 6614 C CA . LEU A 1 858 ? 25.219 41.688 4.684 1 90.56 858 LEU A CA 1
ATOM 6615 C C . LEU A 1 858 ? 24.984 43.094 5.18 1 90.56 858 LEU A C 1
ATOM 6617 O O . LEU A 1 858 ? 24.688 44 4.387 1 90.56 858 LEU A O 1
ATOM 6621 N N . ARG A 1 859 ? 25.141 43.312 6.492 1 91.25 859 ARG A N 1
ATOM 6622 C CA . ARG A 1 859 ? 24.891 44.625 7.078 1 91.25 859 ARG A CA 1
ATOM 6623 C C . ARG A 1 859 ? 26.125 45.531 6.965 1 91.25 859 ARG A C 1
ATOM 6625 O O . ARG A 1 859 ? 26.016 46.75 6.746 1 91.25 859 ARG A O 1
ATOM 6632 N N . THR A 1 860 ? 27.328 44.938 7.031 1 87.81 860 THR A N 1
ATOM 6633 C CA . THR A 1 860 ? 28.531 45.75 7.117 1 87.81 860 THR A CA 1
ATOM 6634 C C . THR A 1 860 ? 29.328 45.656 5.816 1 87.81 860 THR A C 1
ATOM 6636 O O . THR A 1 860 ? 30.219 46.469 5.574 1 87.81 860 THR A O 1
ATOM 6639 N N . GLY A 1 861 ? 28.969 44.781 4.988 1 81.62 861 GLY A N 1
ATOM 6640 C CA . GLY A 1 861 ? 29.719 44.562 3.762 1 81.62 861 GLY A CA 1
ATOM 6641 C C . GLY A 1 861 ? 30.922 43.656 3.941 1 81.62 861 GLY A C 1
ATOM 6642 O O . GLY A 1 861 ? 31.672 43.438 2.992 1 81.62 861 GLY A O 1
ATOM 6643 N N . SER A 1 862 ? 31.172 43.281 5.184 1 76.44 862 SER A N 1
ATOM 6644 C CA . SER A 1 862 ? 32.281 42.375 5.453 1 76.44 862 SER A CA 1
ATOM 6645 C C . SER A 1 862 ? 31.906 41.344 6.5 1 76.44 862 SER A C 1
ATOM 6647 O O . SER A 1 862 ? 31.328 41.688 7.535 1 76.44 862 SER A O 1
ATOM 6649 N N . ASP A 1 863 ? 32.25 40.125 6.172 1 70.06 863 ASP A N 1
ATOM 6650 C CA . ASP A 1 863 ? 31.922 39.094 7.133 1 70.06 863 ASP A CA 1
ATOM 6651 C C . ASP A 1 863 ? 33.156 38.656 7.926 1 70.06 863 ASP A C 1
ATOM 6653 O O . ASP A 1 863 ? 33.094 37.719 8.711 1 70.06 863 ASP A O 1
ATOM 6657 N N . GLY A 1 864 ? 34.281 39.469 7.742 1 60.75 864 GLY A N 1
ATOM 6658 C CA . GLY A 1 864 ? 35.531 39.25 8.453 1 60.75 864 GLY A CA 1
ATOM 6659 C C . GLY A 1 864 ? 36.438 38.219 7.805 1 60.75 864 GLY A C 1
ATOM 6660 O O . GLY A 1 864 ? 37.625 38.125 8.086 1 60.75 864 GLY A O 1
ATOM 6661 N N . GLY A 1 865 ? 35.906 37.25 6.98 1 59.91 865 GLY A N 1
ATOM 6662 C CA . GLY A 1 865 ? 36.719 36.125 6.539 1 59.91 865 GLY A CA 1
ATOM 6663 C C . GLY A 1 865 ? 36.75 36 5.027 1 59.91 865 GLY A C 1
ATOM 6664 O O . GLY A 1 865 ? 37.688 35.375 4.484 1 59.91 865 GLY A O 1
ATOM 6665 N N . SER A 1 866 ? 35.75 36.438 4.281 1 65.88 866 SER A N 1
ATOM 6666 C CA . SER A 1 866 ? 35.656 36.094 2.871 1 65.88 866 SER A CA 1
ATOM 6667 C C . SER A 1 866 ? 36.125 37.219 1.971 1 65.88 866 SER A C 1
ATOM 6669 O O . SER A 1 866 ? 36.125 38.375 2.367 1 65.88 866 SER A O 1
ATOM 6671 N N . ALA A 1 867 ? 36.781 36.875 0.769 1 65.38 867 ALA A N 1
ATOM 6672 C CA . ALA A 1 867 ? 37.094 37.844 -0.285 1 65.38 867 ALA A CA 1
ATOM 6673 C C . ALA A 1 867 ? 35.844 38.5 -0.852 1 65.38 867 ALA A C 1
ATOM 6675 O O . ALA A 1 867 ? 34.844 37.781 -1.125 1 65.38 867 ALA A O 1
ATOM 6676 N N . VAL A 1 868 ? 35.656 39.719 -0.812 1 68.38 868 VAL A N 1
ATOM 6677 C CA . VAL A 1 868 ? 34.531 40.469 -1.334 1 68.38 868 VAL A CA 1
ATOM 6678 C C . VAL A 1 868 ? 34.594 40.531 -2.857 1 68.38 868 VAL A C 1
ATOM 6680 O O . VAL A 1 868 ? 35.406 41.281 -3.418 1 68.38 868 VAL A O 1
ATOM 6683 N N . ASP A 1 869 ? 34.094 39.469 -3.457 1 71.38 869 ASP A N 1
ATOM 6684 C CA . ASP A 1 869 ? 34.031 39.469 -4.918 1 71.38 869 ASP A CA 1
ATOM 6685 C C . ASP A 1 869 ? 32.656 39.844 -5.426 1 71.38 869 ASP A C 1
ATOM 6687 O O . ASP A 1 869 ? 31.812 40.312 -4.668 1 71.38 869 ASP A O 1
ATOM 6691 N N . GLY A 1 870 ? 32.438 39.844 -6.746 1 67.94 870 GLY A N 1
ATOM 6692 C CA . GLY A 1 870 ? 31.203 40.281 -7.406 1 67.94 870 GLY A CA 1
ATOM 6693 C C . GLY A 1 870 ? 29.953 39.594 -6.91 1 67.94 870 GLY A C 1
ATOM 6694 O O . GLY A 1 870 ? 28.875 40.188 -6.863 1 67.94 870 GLY A O 1
ATOM 6695 N N . ASP A 1 871 ? 30.031 38.344 -6.371 1 81.69 871 ASP A N 1
ATOM 6696 C CA . ASP A 1 871 ? 28.828 37.625 -5.969 1 81.69 871 ASP A CA 1
ATOM 6697 C C . ASP A 1 871 ? 28.797 37.406 -4.457 1 81.69 871 ASP A C 1
ATOM 6699 O O . ASP A 1 871 ? 28.109 36.5 -3.969 1 81.69 871 ASP A O 1
ATOM 6703 N N . TYR A 1 872 ? 29.531 38.188 -3.766 1 82.12 872 TYR A N 1
ATOM 6704 C CA . TYR A 1 872 ? 29.672 38.062 -2.318 1 82.12 872 TYR A CA 1
ATOM 6705 C C . TYR A 1 872 ? 28.312 38.188 -1.628 1 82.12 872 TYR A C 1
ATOM 6707 O O . TYR A 1 872 ? 27.938 37.344 -0.81 1 82.12 872 TYR A O 1
ATOM 6715 N N . LYS A 1 873 ? 27.578 39.125 -2.049 1 84.88 873 LYS A N 1
ATOM 6716 C CA . LYS A 1 873 ? 26.281 39.375 -1.438 1 84.88 873 LYS A CA 1
ATOM 6717 C C . LYS A 1 873 ? 25.297 38.219 -1.73 1 84.88 873 LYS A C 1
ATOM 6719 O O . LYS A 1 873 ? 24.516 37.844 -0.863 1 84.88 873 LYS A O 1
ATOM 6724 N N . GLY A 1 874 ? 25.469 37.781 -2.881 1 85.5 874 GLY A N 1
ATOM 6725 C CA . GLY A 1 874 ? 24.594 36.688 -3.262 1 85.5 874 GLY A CA 1
ATOM 6726 C C . GLY A 1 874 ? 24.875 35.406 -2.488 1 85.5 874 GLY A C 1
ATOM 6727 O O . GLY A 1 874 ? 23.938 34.688 -2.092 1 85.5 874 GLY A O 1
ATOM 6728 N N . ARG A 1 875 ? 26.062 35.156 -2.25 1 88.62 875 ARG A N 1
ATOM 6729 C CA . ARG A 1 875 ? 26.438 33.969 -1.526 1 88.62 875 ARG A CA 1
ATOM 6730 C C . ARG A 1 875 ? 26.031 34.031 -0.059 1 88.62 875 ARG A C 1
ATOM 6732 O O . ARG A 1 875 ? 25.594 33.062 0.528 1 88.62 875 ARG A O 1
ATOM 6739 N N . LEU A 1 876 ? 26.219 35.25 0.464 1 90.94 876 LEU A N 1
ATOM 6740 C CA . LEU A 1 876 ? 25.828 35.438 1.858 1 90.94 876 LEU A CA 1
ATOM 6741 C C . LEU A 1 876 ? 24.312 35.312 2.021 1 90.94 876 LEU A C 1
ATOM 6743 O O . LEU A 1 876 ? 23.828 34.812 3.035 1 90.94 876 LEU A O 1
ATOM 6747 N N . GLN A 1 877 ? 23.672 35.844 1.049 1 88.94 877 GLN A N 1
ATOM 6748 C CA . GLN A 1 877 ? 22.219 35.719 1.073 1 88.94 877 GLN A CA 1
ATOM 6749 C C . GLN A 1 877 ? 21.766 34.25 1.021 1 88.94 877 GLN A C 1
ATOM 6751 O O . GLN A 1 877 ? 20.828 33.875 1.712 1 88.94 877 GLN A O 1
ATOM 6756 N N . HIS A 1 878 ? 22.438 33.594 0.228 1 88.25 878 HIS A N 1
ATOM 6757 C CA . HIS A 1 878 ? 22.109 32.156 0.129 1 88.25 878 HIS A CA 1
ATOM 6758 C C . HIS A 1 878 ? 22.406 31.438 1.438 1 88.25 878 HIS A C 1
ATOM 6760 O O . HIS A 1 878 ? 21.625 30.609 1.891 1 88.25 878 HIS A O 1
ATOM 6766 N N . LEU A 1 879 ? 23.547 31.719 2.008 1 92.5 879 LEU A N 1
ATOM 6767 C CA . LEU A 1 879 ? 23.906 31.141 3.299 1 92.5 879 LEU A CA 1
ATOM 6768 C C . LEU A 1 879 ? 22.859 31.469 4.355 1 92.5 879 LEU A C 1
ATOM 6770 O O . LEU A 1 879 ? 22.469 30.609 5.148 1 92.5 879 LEU A O 1
ATOM 6774 N N . LEU A 1 880 ? 22.469 32.688 4.305 1 92.19 880 LEU A N 1
ATOM 6775 C CA . LEU A 1 880 ? 21.453 33.125 5.258 1 92.19 880 LEU A CA 1
ATOM 6776 C C . LEU A 1 880 ? 20.172 32.344 5.094 1 92.19 880 LEU A C 1
ATOM 6778 O O . LEU A 1 880 ? 19.578 31.891 6.082 1 92.19 880 LEU A O 1
ATOM 6782 N N . LEU A 1 881 ? 19.766 32.156 3.939 1 87.62 881 LEU A N 1
ATOM 6783 C CA . LEU A 1 881 ? 18.547 31.406 3.682 1 87.62 881 LEU A CA 1
ATOM 6784 C C . LEU A 1 881 ? 18.672 29.969 4.137 1 87.62 881 LEU A C 1
ATOM 6786 O O . LEU A 1 881 ? 17.719 29.391 4.684 1 87.62 881 LEU A O 1
ATOM 6790 N N . LEU A 1 882 ? 19.797 29.359 3.947 1 90.31 882 LEU A N 1
ATOM 6791 C CA . LEU A 1 882 ? 20.047 28 4.387 1 90.31 882 LEU A CA 1
ATOM 6792 C C . LEU A 1 882 ? 19.953 27.891 5.906 1 90.31 882 LEU A C 1
ATOM 6794 O O . LEU A 1 882 ? 19.375 26.938 6.43 1 90.31 882 LEU A O 1
ATOM 6798 N N . THR A 1 883 ? 20.516 28.859 6.512 1 93 883 THR A N 1
ATOM 6799 C CA . THR A 1 883 ? 20.531 28.828 7.969 1 93 883 THR A CA 1
ATOM 6800 C C . THR A 1 883 ? 19.141 29.062 8.531 1 93 883 THR A C 1
ATOM 6802 O O . THR A 1 883 ? 18.781 28.516 9.578 1 93 883 THR A O 1
ATOM 6805 N N . VAL A 1 884 ? 18.359 29.906 7.859 1 89 884 VAL A N 1
ATOM 6806 C CA . VAL A 1 884 ? 16.984 30.125 8.297 1 89 884 VAL A CA 1
ATOM 6807 C C . VAL A 1 884 ? 16.219 28.797 8.266 1 89 884 VAL A C 1
ATOM 6809 O O . VAL A 1 884 ? 15.492 28.469 9.211 1 89 884 VAL A O 1
ATOM 6812 N N . ASN A 1 885 ? 16.438 28.062 7.258 1 85.88 885 ASN A N 1
ATOM 6813 C CA . ASN A 1 885 ? 15.797 26.75 7.125 1 85.88 885 ASN A CA 1
ATOM 6814 C C . ASN A 1 885 ? 16.281 25.781 8.203 1 85.88 885 ASN A C 1
ATOM 6816 O O . ASN A 1 885 ? 15.492 25 8.727 1 85.88 885 ASN A O 1
ATOM 6820 N N . GLY A 1 886 ? 17.5 25.812 8.414 1 89.88 886 GLY A N 1
ATOM 6821 C CA . GLY A 1 886 ? 18.094 24.906 9.391 1 89.88 886 GLY A CA 1
ATOM 6822 C C . GLY A 1 886 ? 17.656 25.188 10.812 1 89.88 886 GLY A C 1
ATOM 6823 O O . GLY A 1 886 ? 17.328 24.281 11.562 1 89.88 886 GLY A O 1
ATOM 6824 N N . VAL A 1 887 ? 17.703 26.484 11.156 1 90.69 887 VAL A N 1
ATOM 6825 C CA . VAL A 1 887 ? 17.297 26.891 12.5 1 90.69 887 VAL A CA 1
ATOM 6826 C C . VAL A 1 887 ? 15.828 26.562 12.727 1 90.69 887 VAL A C 1
ATOM 6828 O O . VAL A 1 887 ? 15.445 26.109 13.805 1 90.69 887 VAL A O 1
ATOM 6831 N N . SER A 1 888 ? 15.062 26.766 11.727 1 86.06 888 SER A N 1
ATOM 6832 C CA . SER A 1 888 ? 13.648 26.422 11.82 1 86.06 888 SER A CA 1
ATOM 6833 C C . SER A 1 888 ? 13.445 24.938 12.062 1 86.06 888 SER A C 1
ATOM 6835 O O . SER A 1 888 ? 12.602 24.531 12.859 1 86.06 888 SER A O 1
ATOM 6837 N N . ALA A 1 889 ? 14.148 24.125 11.352 1 84.75 889 ALA A N 1
ATOM 6838 C CA . ALA A 1 889 ? 14.07 22.672 11.523 1 84.75 889 ALA A CA 1
ATOM 6839 C C . ALA A 1 889 ? 14.508 22.266 12.93 1 84.75 889 ALA A C 1
ATOM 6841 O O . ALA A 1 889 ? 13.938 21.344 13.516 1 84.75 889 ALA A O 1
ATOM 6842 N N . GLY A 1 890 ? 15.477 22.953 13.414 1 86.44 890 GLY A N 1
ATOM 6843 C CA . GLY A 1 890 ? 15.992 22.641 14.742 1 86.44 890 GLY A CA 1
ATOM 6844 C C . GLY A 1 890 ? 15.039 23.031 15.852 1 86.44 890 GLY A C 1
ATOM 6845 O O . GLY A 1 890 ? 14.867 22.281 16.812 1 86.44 890 GLY A O 1
ATOM 6846 N N . LEU A 1 891 ? 14.492 24.156 15.648 1 83.94 891 LEU A N 1
ATOM 6847 C CA . LEU A 1 891 ? 13.609 24.672 16.688 1 83.94 891 LEU A CA 1
ATOM 6848 C C . LEU A 1 891 ? 12.195 24.109 16.516 1 83.94 891 LEU A C 1
ATOM 6850 O O . LEU A 1 891 ? 11.383 24.188 17.438 1 83.94 891 LEU A O 1
ATOM 6854 N N . GLN A 1 892 ? 11.898 23.578 15.344 1 72.62 892 GLN A N 1
ATOM 6855 C CA . GLN A 1 892 ? 10.578 23.047 14.992 1 72.62 892 GLN A CA 1
ATOM 6856 C C . GLN A 1 892 ? 9.5 24.109 15.211 1 72.62 892 GLN A C 1
ATOM 6858 O O . GLN A 1 892 ? 8.469 23.828 15.82 1 72.62 892 GLN A O 1
ATOM 6863 N N . ASN A 1 893 ? 9.859 25.328 14.984 1 65.12 893 ASN A N 1
ATOM 6864 C CA . ASN A 1 893 ? 8.93 26.422 15.164 1 65.12 893 ASN A CA 1
ATOM 6865 C C . ASN A 1 893 ? 9.062 27.469 14.055 1 65.12 893 ASN A C 1
ATOM 6867 O O . ASN A 1 893 ? 10.133 28.031 13.852 1 65.12 893 ASN A O 1
ATOM 6871 N N . THR A 1 894 ? 8.266 27.406 13.039 1 53.88 894 THR A N 1
ATOM 6872 C CA . THR A 1 894 ? 8.383 28.406 11.977 1 53.88 894 THR A CA 1
ATOM 6873 C C . THR A 1 894 ? 7.398 29.547 12.203 1 53.88 894 THR A C 1
ATOM 6875 O O . THR A 1 894 ? 7.141 30.344 11.289 1 53.88 894 THR A O 1
ATOM 6878 N N . GLY A 1 895 ? 6.988 29.812 13.375 1 54.38 895 GLY A N 1
ATOM 6879 C CA . GLY A 1 895 ? 6.145 30.984 13.609 1 54.38 895 GLY A CA 1
ATOM 6880 C C . GLY A 1 895 ? 4.703 30.609 13.914 1 54.38 895 GLY A C 1
ATOM 6881 O O . GLY A 1 895 ? 4.27 29.5 13.641 1 54.38 895 GLY A O 1
ATOM 6882 N N . MET B 1 1 ? -16.844 -24.188 20.375 1 26.53 1 MET B N 1
ATOM 6883 C CA . MET B 1 1 ? -15.695 -24.828 19.75 1 26.53 1 MET B CA 1
ATOM 6884 C C . MET B 1 1 ? -14.43 -24.594 20.562 1 26.53 1 MET B C 1
ATOM 6886 O O . MET B 1 1 ? -13.32 -24.812 20.062 1 26.53 1 MET B O 1
ATOM 6890 N N . SER B 1 2 ? -14.703 -23.891 21.75 1 27.27 2 SER B N 1
ATOM 6891 C CA . SER B 1 2 ? -13.781 -23.156 22.609 1 27.27 2 SER B CA 1
ATOM 6892 C C . SER B 1 2 ? -12.773 -24.094 23.266 1 27.27 2 SER B C 1
ATOM 6894 O O . SER B 1 2 ? -11.562 -23.922 23.125 1 27.27 2 SER B O 1
ATOM 6896 N N . GLU B 1 3 ? -13.164 -24.438 24.578 1 30.06 3 GLU B N 1
ATOM 6897 C CA . GLU B 1 3 ? -12.273 -25 25.578 1 30.06 3 GLU B CA 1
ATOM 6898 C C . GLU B 1 3 ? -11.891 -26.438 25.219 1 30.06 3 GLU B C 1
ATOM 6900 O O . GLU B 1 3 ? -10.789 -26.891 25.547 1 30.06 3 GLU B O 1
ATOM 6905 N N . SER B 1 4 ? -12.906 -27.172 24.828 1 29.48 4 SER B N 1
ATOM 6906 C CA . SER B 1 4 ? -12.781 -28.609 24.594 1 29.48 4 SER B CA 1
ATOM 6907 C C . SER B 1 4 ? -11.922 -28.891 23.375 1 29.48 4 SER B C 1
ATOM 6909 O O . SER B 1 4 ? -11.727 -30.062 23.016 1 29.48 4 SER B O 1
ATOM 6911 N N . THR B 1 5 ? -11.703 -27.906 22.578 1 31.36 5 THR B N 1
ATOM 6912 C CA . THR B 1 5 ? -10.844 -28.078 21.422 1 31.36 5 THR B CA 1
ATOM 6913 C C . THR B 1 5 ? -9.398 -28.328 21.844 1 31.36 5 THR B C 1
ATOM 6915 O O . THR B 1 5 ? -8.516 -28.438 21 1 31.36 5 THR B O 1
ATOM 6918 N N . GLN B 1 6 ? -9.172 -28.094 23.141 1 31.88 6 GLN B N 1
ATOM 6919 C CA . GLN B 1 6 ? -7.805 -28.328 23.609 1 31.88 6 GLN B CA 1
ATOM 6920 C C . GLN B 1 6 ? -7.453 -29.812 23.562 1 31.88 6 GLN B C 1
ATOM 6922 O O . GLN B 1 6 ? -6.285 -30.172 23.406 1 31.88 6 GLN B O 1
ATOM 6927 N N . THR B 1 7 ? -8.375 -30.625 24.156 1 31.47 7 THR B N 1
ATOM 6928 C CA . THR B 1 7 ? -7.93 -31.969 24.531 1 31.47 7 THR B CA 1
ATOM 6929 C C . THR B 1 7 ? -7.742 -32.844 23.297 1 31.47 7 THR B C 1
ATOM 6931 O O . THR B 1 7 ? -6.961 -33.781 23.312 1 31.47 7 THR B O 1
ATOM 6934 N N . VAL B 1 8 ? -8.852 -32.875 22.391 1 30.66 8 VAL B N 1
ATOM 6935 C CA . VAL B 1 8 ? -8.789 -33.938 21.391 1 30.66 8 VAL B CA 1
ATOM 6936 C C . VAL B 1 8 ? -7.754 -33.594 20.328 1 30.66 8 VAL B C 1
ATOM 6938 O O . VAL B 1 8 ? -8.102 -33.406 19.156 1 30.66 8 VAL B O 1
ATOM 6941 N N . ARG B 1 9 ? -7.16 -32.594 20.453 1 39.97 9 ARG B N 1
ATOM 6942 C CA . ARG B 1 9 ? -6.094 -32.594 19.453 1 39.97 9 ARG B CA 1
ATOM 6943 C C . ARG B 1 9 ? -5.414 -33.969 19.375 1 39.97 9 ARG B C 1
ATOM 6945 O O . ARG B 1 9 ? -4.844 -34.438 20.359 1 39.97 9 ARG B O 1
ATOM 6952 N N . GLY B 1 10 ? -5.828 -34.656 18.516 1 35.53 10 GLY B N 1
ATOM 6953 C CA . GLY B 1 10 ? -5.352 -35.969 18.109 1 35.53 10 GLY B CA 1
ATOM 6954 C C . GLY B 1 10 ? -3.842 -36.094 18.188 1 35.53 10 GLY B C 1
ATOM 6955 O O . GLY B 1 10 ? -3.127 -35.094 18.266 1 35.53 10 GLY B O 1
ATOM 6956 N N . ASN B 1 11 ? -3.324 -37.25 18.469 1 40.66 11 ASN B N 1
ATOM 6957 C CA . ASN B 1 11 ? -1.966 -37.781 18.516 1 40.66 11 ASN B CA 1
ATOM 6958 C C . ASN B 1 11 ? -1.174 -37.406 17.266 1 40.66 11 ASN B C 1
ATOM 6960 O O . ASN B 1 11 ? -1.089 -38.188 16.312 1 40.66 11 ASN B O 1
ATOM 6964 N N . ALA B 1 12 ? -1.249 -36.125 16.859 1 50.88 12 ALA B N 1
ATOM 6965 C CA . ALA B 1 12 ? -0.212 -35.906 15.852 1 50.88 12 ALA B CA 1
ATOM 6966 C C . ALA B 1 12 ? 1.141 -36.406 16.328 1 50.88 12 ALA B C 1
ATOM 6968 O O . ALA B 1 12 ? 1.581 -36.094 17.438 1 50.88 12 ALA B O 1
ATOM 6969 N N . ARG B 1 13 ? 1.557 -37.25 15.672 1 55.84 13 ARG B N 1
ATOM 6970 C CA . ARG B 1 13 ? 2.84 -37.875 15.984 1 55.84 13 ARG B CA 1
ATOM 6971 C C . ARG B 1 13 ? 3.955 -36.812 16.031 1 55.84 13 ARG B C 1
ATOM 6973 O O . ARG B 1 13 ? 4.949 -37 16.734 1 55.84 13 ARG B O 1
ATOM 6980 N N . HIS B 1 14 ? 3.674 -35.562 15.359 1 61.47 14 HIS B N 1
ATOM 6981 C CA . HIS B 1 14 ? 4.672 -34.5 15.414 1 61.47 14 HIS B CA 1
ATOM 6982 C C . HIS B 1 14 ? 4.137 -33.281 16.172 1 61.47 14 HIS B C 1
ATOM 6984 O O . HIS B 1 14 ? 2.947 -32.969 16.078 1 61.47 14 HIS B O 1
ATOM 6990 N N . GLU B 1 15 ? 4.91 -32.625 16.984 1 71.31 15 GLU B N 1
ATOM 6991 C CA . GLU B 1 15 ? 4.547 -31.438 17.766 1 71.31 15 GLU B CA 1
ATOM 6992 C C . GLU B 1 15 ? 4.242 -30.25 16.859 1 71.31 15 GLU B C 1
ATOM 6994 O O . GLU B 1 15 ? 4.984 -29.984 15.914 1 71.31 15 GLU B O 1
ATOM 6999 N N . VAL B 1 16 ? 3.049 -29.625 16.938 1 80.44 16 VAL B N 1
ATOM 7000 C CA . VAL B 1 16 ? 2.666 -28.422 16.219 1 80.44 16 VAL B CA 1
ATOM 7001 C C . VAL B 1 16 ? 3.266 -27.188 16.922 1 80.44 16 VAL B C 1
ATOM 7003 O O . VAL B 1 16 ? 3.055 -26.984 18.109 1 80.44 16 VAL B O 1
ATOM 7006 N N . PRO B 1 17 ? 4.043 -26.422 16.125 1 87.38 17 PRO B N 1
ATOM 7007 C CA . PRO B 1 17 ? 4.609 -25.219 16.75 1 87.38 17 PRO B CA 1
ATOM 7008 C C . PRO B 1 17 ? 3.541 -24.312 17.359 1 87.38 17 PRO B C 1
ATOM 7010 O O . PRO B 1 17 ? 2.451 -24.172 16.797 1 87.38 17 PRO B O 1
ATOM 7013 N N . ASP B 1 18 ? 3.824 -23.656 18.375 1 88.44 18 ASP B N 1
ATOM 7014 C CA . ASP B 1 18 ? 2.873 -22.891 19.188 1 88.44 18 ASP B CA 1
ATOM 7015 C C . ASP B 1 18 ? 2.236 -21.766 18.359 1 88.44 18 ASP B C 1
ATOM 7017 O O . ASP B 1 18 ? 1.014 -21.609 18.375 1 88.44 18 ASP B O 1
ATOM 7021 N N . PRO B 1 19 ? 3.027 -21.062 17.625 1 89 19 PRO B N 1
ATOM 7022 C CA . PRO B 1 19 ? 2.395 -19.969 16.859 1 89 19 PRO B CA 1
ATOM 7023 C C . PRO B 1 19 ? 1.378 -20.484 15.844 1 89 19 PRO B C 1
ATOM 7025 O O . PRO B 1 19 ? 0.345 -19.844 15.625 1 89 19 PRO B O 1
ATOM 7028 N N . LEU B 1 20 ? 1.642 -21.562 15.195 1 91.25 20 LEU B N 1
ATOM 7029 C CA . LEU B 1 20 ? 0.714 -22.156 14.227 1 91.25 20 LEU B CA 1
ATOM 7030 C C . LEU B 1 20 ? -0.555 -22.641 14.922 1 91.25 20 LEU B C 1
ATOM 7032 O O . LEU B 1 20 ? -1.661 -22.422 14.422 1 91.25 20 LEU B O 1
ATOM 7036 N N . ARG B 1 21 ? -0.375 -23.297 16.031 1 90.88 21 ARG B N 1
ATOM 7037 C CA . ARG B 1 21 ? -1.512 -23.766 16.812 1 90.88 21 ARG B CA 1
ATOM 7038 C C . ARG B 1 21 ? -2.42 -22.609 17.219 1 90.88 21 ARG B C 1
ATOM 7040 O O . ARG B 1 21 ? -3.646 -22.734 17.172 1 90.88 21 ARG B O 1
ATOM 7047 N N . GLU B 1 22 ? -1.805 -21.578 17.609 1 92.69 22 GLU B N 1
ATOM 7048 C CA . GLU B 1 22 ? -2.562 -20.406 18.031 1 92.69 22 GLU B CA 1
ATOM 7049 C C . GLU B 1 22 ? -3.346 -19.797 16.875 1 92.69 22 GLU B C 1
ATOM 7051 O O . GLU B 1 22 ? -4.488 -19.375 17.047 1 92.69 22 GLU B O 1
ATOM 7056 N N . ASP B 1 23 ? -2.707 -19.734 15.719 1 93.69 23 ASP B N 1
ATOM 7057 C CA . ASP B 1 23 ? -3.387 -19.203 14.539 1 93.69 23 ASP B CA 1
ATOM 7058 C C . ASP B 1 23 ? -4.59 -20.078 14.164 1 93.69 23 ASP B C 1
ATOM 7060 O O . ASP B 1 23 ? -5.664 -19.547 13.859 1 93.69 23 ASP B O 1
ATOM 7064 N N . VAL B 1 24 ? -4.406 -21.406 14.188 1 93.31 24 VAL B N 1
ATOM 7065 C CA . VAL B 1 24 ? -5.473 -22.328 13.82 1 93.31 24 VAL B CA 1
ATOM 7066 C C . VAL B 1 24 ? -6.613 -22.234 14.828 1 93.31 24 VAL B C 1
ATOM 7068 O O . VAL B 1 24 ? -7.785 -22.266 14.453 1 93.31 24 VAL B O 1
ATOM 7071 N N . ARG B 1 25 ? -6.242 -22.125 16.047 1 93.44 25 ARG B N 1
ATOM 7072 C CA . ARG B 1 25 ? -7.246 -21.984 17.094 1 93.44 25 ARG B CA 1
ATOM 7073 C C . ARG B 1 25 ? -8.039 -20.703 16.938 1 93.44 25 ARG B C 1
ATOM 7075 O O . ARG B 1 25 ? -9.266 -20.703 17.062 1 93.44 25 ARG B O 1
ATOM 7082 N N . LEU B 1 26 ? -7.32 -19.656 16.703 1 95.25 26 LEU B N 1
ATOM 7083 C CA . LEU B 1 26 ? -7.98 -18.375 16.516 1 95.25 26 LEU B CA 1
ATOM 7084 C C . LEU B 1 26 ? -8.938 -18.422 15.336 1 95.25 26 LEU B C 1
ATOM 7086 O O . LEU B 1 26 ? -10.117 -18.078 15.469 1 95.25 26 LEU B O 1
ATOM 7090 N N . LEU B 1 27 ? -8.461 -18.812 14.164 1 96.62 27 LEU B N 1
ATOM 7091 C CA . LEU B 1 27 ? -9.258 -18.812 12.945 1 96.62 27 LEU B CA 1
ATOM 7092 C C . LEU B 1 27 ? -10.414 -19.797 13.047 1 96.62 27 LEU B C 1
ATOM 7094 O O . LEU B 1 27 ? -11.531 -19.516 12.609 1 96.62 27 LEU B O 1
ATOM 7098 N N . GLY B 1 28 ? -10.109 -21.016 13.656 1 95.44 28 GLY B N 1
ATOM 7099 C CA . GLY B 1 28 ? -11.164 -22 13.883 1 95.44 28 GLY B CA 1
ATOM 7100 C C . GLY B 1 28 ? -12.242 -21.516 14.82 1 95.44 28 GLY B C 1
ATOM 7101 O O . GLY B 1 28 ? -13.43 -21.75 14.594 1 95.44 28 GLY B O 1
ATOM 7102 N N . GLY B 1 29 ? -11.805 -20.844 15.859 1 95.88 29 GLY B N 1
ATOM 7103 C CA . GLY B 1 29 ? -12.758 -20.281 16.797 1 95.88 29 GLY B CA 1
ATOM 7104 C C . GLY B 1 29 ? -13.656 -19.219 16.188 1 95.88 29 GLY B C 1
ATOM 7105 O O . GLY B 1 29 ? -14.859 -19.172 16.453 1 95.88 29 GLY B O 1
ATOM 7106 N N . LEU B 1 30 ? -13.07 -18.406 15.398 1 96.38 30 LEU B N 1
ATOM 7107 C CA . LEU B 1 30 ? -13.836 -17.359 14.734 1 96.38 30 LEU B CA 1
ATOM 7108 C C . LEU B 1 30 ? -14.805 -17.953 13.719 1 96.38 30 LEU B C 1
ATOM 7110 O O . LEU B 1 30 ? -15.922 -17.453 13.555 1 96.38 30 LEU B O 1
ATOM 7114 N N . LEU B 1 31 ? -14.391 -19 12.969 1 97.5 31 LEU B N 1
ATOM 7115 C CA . LEU B 1 31 ? -15.305 -19.688 12.07 1 97.5 31 LEU B CA 1
ATOM 7116 C C . LEU B 1 31 ? -16.484 -20.281 12.844 1 97.5 31 LEU B C 1
ATOM 7118 O O . LEU B 1 31 ? -17.625 -20.188 12.398 1 97.5 31 LEU B O 1
ATOM 7122 N N . GLY B 1 32 ? -16.141 -20.938 13.992 1 97.06 32 GLY B N 1
ATOM 7123 C CA . GLY B 1 32 ? -17.203 -21.453 14.844 1 97.06 32 GLY B CA 1
ATOM 7124 C C . GLY B 1 32 ? -18.234 -20.406 15.219 1 97.06 32 GLY B C 1
ATOM 7125 O O . GLY B 1 32 ? -19.438 -20.703 15.234 1 97.06 32 GLY B O 1
ATOM 7126 N N . ARG B 1 33 ? -17.75 -19.234 15.523 1 94.88 33 ARG B N 1
ATOM 7127 C CA . ARG B 1 33 ? -18.656 -18.125 15.859 1 94.88 33 ARG B CA 1
ATOM 7128 C C . ARG B 1 33 ? -19.562 -17.781 14.688 1 94.88 33 ARG B C 1
ATOM 7130 O O . ARG B 1 33 ? -20.766 -17.531 14.875 1 94.88 33 ARG B O 1
ATOM 7137 N N . ILE B 1 34 ? -19.047 -17.766 13.508 1 95.44 34 ILE B N 1
ATOM 7138 C CA . ILE B 1 34 ? -19.812 -17.422 12.32 1 95.44 34 ILE B CA 1
ATOM 7139 C C . ILE B 1 34 ? -20.859 -18.516 12.055 1 95.44 34 ILE B C 1
ATOM 7141 O O . ILE B 1 34 ? -22 -18.219 11.719 1 95.44 34 ILE B O 1
ATOM 7145 N N . LEU B 1 35 ? -20.469 -19.812 12.203 1 96.81 35 LEU B N 1
ATOM 7146 C CA . LEU B 1 35 ? -21.391 -20.922 11.992 1 96.81 35 LEU B CA 1
ATOM 7147 C C . LEU B 1 35 ? -22.562 -20.859 12.961 1 96.81 35 LEU B C 1
ATOM 7149 O O . LEU B 1 35 ? -23.703 -21.094 12.578 1 96.81 35 LEU B O 1
ATOM 7153 N N . ARG B 1 36 ? -22.234 -20.484 14.141 1 95.31 36 ARG B N 1
ATOM 7154 C CA . ARG B 1 36 ? -23.281 -20.344 15.156 1 95.31 36 ARG B CA 1
ATOM 7155 C C . ARG B 1 36 ? -24.203 -19.188 14.836 1 95.31 36 ARG B C 1
ATOM 7157 O O . ARG B 1 36 ? -25.422 -19.312 14.945 1 95.31 36 ARG B O 1
ATOM 7164 N N . GLU B 1 37 ? -23.656 -18.078 14.422 1 90.94 37 GLU B N 1
ATOM 7165 C CA . GLU B 1 37 ? -24.422 -16.859 14.172 1 90.94 37 GLU B CA 1
ATOM 7166 C C . GLU B 1 37 ? -25.312 -17.016 12.938 1 90.94 37 GLU B C 1
ATOM 7168 O O . GLU B 1 37 ? -26.438 -16.531 12.914 1 90.94 37 GLU B O 1
ATOM 7173 N N . ASP B 1 38 ? -24.812 -17.688 11.93 1 90.88 38 ASP B N 1
ATOM 7174 C CA . ASP B 1 38 ? -25.547 -17.75 10.664 1 90.88 38 ASP B CA 1
ATOM 7175 C C . ASP B 1 38 ? -26.375 -19.047 10.57 1 90.88 38 ASP B C 1
ATOM 7177 O O . ASP B 1 38 ? -27.484 -19.031 10.055 1 90.88 38 ASP B O 1
ATOM 7181 N N . GLY B 1 39 ? -25.812 -20.219 11.016 1 90.81 39 GLY B N 1
ATOM 7182 C CA . GLY B 1 39 ? -26.469 -21.516 10.875 1 90.81 39 GLY B CA 1
ATOM 7183 C C . GLY B 1 39 ? -27.078 -22.016 12.172 1 90.81 39 GLY B C 1
ATOM 7184 O O . GLY B 1 39 ? -27.797 -23.016 12.172 1 90.81 39 GLY B O 1
ATOM 7185 N N . GLY B 1 40 ? -26.875 -21.328 13.25 1 93.44 40 GLY B N 1
ATOM 7186 C CA . GLY B 1 40 ? -27.391 -21.766 14.539 1 93.44 40 GLY B CA 1
ATOM 7187 C C . GLY B 1 40 ? -26.453 -22.703 15.273 1 93.44 40 GLY B C 1
ATOM 7188 O O . GLY B 1 40 ? -25.5 -23.234 14.68 1 93.44 40 GLY B O 1
ATOM 7189 N N . GLN B 1 41 ? -26.703 -22.938 16.469 1 95.94 41 GLN B N 1
ATOM 7190 C CA . GLN B 1 41 ? -25.891 -23.812 17.312 1 95.94 41 GLN B CA 1
ATOM 7191 C C . GLN B 1 41 ? -25.922 -25.25 16.781 1 95.94 41 GLN B C 1
ATOM 7193 O O . GLN B 1 41 ? -24.938 -25.984 16.891 1 95.94 41 GLN B O 1
ATOM 7198 N N . ASP B 1 42 ? -26.969 -25.594 16.188 1 96 42 ASP B N 1
ATOM 7199 C CA . ASP B 1 42 ? -27.141 -26.969 15.695 1 96 42 ASP B CA 1
ATOM 7200 C C . ASP B 1 42 ? -26.156 -27.266 14.57 1 96 42 ASP B C 1
ATOM 7202 O O . ASP B 1 42 ? -25.609 -28.359 14.484 1 96 42 ASP B O 1
ATOM 7206 N N . LEU B 1 43 ? -25.969 -26.297 13.719 1 96.56 43 LEU B N 1
ATOM 7207 C CA . LEU B 1 43 ? -24.984 -26.5 12.656 1 96.56 43 LEU B CA 1
ATOM 7208 C C . LEU B 1 43 ? -23.594 -26.719 13.227 1 96.56 43 LEU B C 1
ATOM 7210 O O . LEU B 1 43 ? -22.891 -27.641 12.812 1 96.56 43 LEU B O 1
ATOM 7214 N N . LEU B 1 44 ? -23.219 -25.891 14.164 1 97.12 44 LEU B N 1
ATOM 7215 C CA . LEU B 1 44 ? -21.906 -26.031 14.789 1 97.12 44 LEU B CA 1
ATOM 7216 C C . LEU B 1 44 ? -21.766 -27.391 15.461 1 97.12 44 LEU B C 1
ATOM 7218 O O . LEU B 1 44 ? -20.719 -28.031 15.359 1 97.12 44 LEU B O 1
ATOM 7222 N N . ASP B 1 45 ? -22.828 -27.781 16.125 1 97.06 45 ASP B N 1
ATOM 7223 C CA . ASP B 1 45 ? -22.797 -29.078 16.812 1 97.06 45 ASP B CA 1
ATOM 7224 C C . ASP B 1 45 ? -22.594 -30.219 15.836 1 97.06 45 ASP B C 1
ATOM 7226 O O . ASP B 1 45 ? -21.844 -31.156 16.109 1 97.06 45 ASP B O 1
ATOM 7230 N N . ASP B 1 46 ? -23.25 -30.203 14.742 1 96.94 46 ASP B N 1
ATOM 7231 C CA . ASP B 1 46 ? -23.125 -31.25 13.727 1 96.94 46 ASP B CA 1
ATOM 7232 C C . ASP B 1 46 ? -21.719 -31.281 13.148 1 96.94 46 ASP B C 1
ATOM 7234 O O . ASP B 1 46 ? -21.156 -32.344 12.938 1 96.94 46 ASP B O 1
ATOM 7238 N N . VAL B 1 47 ? -21.219 -30.094 12.867 1 96.75 47 VAL B N 1
ATOM 7239 C CA . VAL B 1 47 ? -19.859 -30 12.328 1 96.75 47 VAL B CA 1
ATOM 7240 C C . VAL B 1 47 ? -18.859 -30.562 13.328 1 96.75 47 VAL B C 1
ATOM 7242 O O . VAL B 1 47 ? -17.984 -31.359 12.969 1 96.75 47 VAL B O 1
ATOM 7245 N N . GLU B 1 48 ? -19.031 -30.234 14.578 1 95.88 48 GLU B N 1
ATOM 7246 C CA . GLU B 1 48 ? -18.109 -30.688 15.617 1 95.88 48 GLU B CA 1
ATOM 7247 C C . GLU B 1 48 ? -18.25 -32.188 15.875 1 95.88 48 GLU B C 1
ATOM 7249 O O . GLU B 1 48 ? -17.266 -32.875 16.141 1 95.88 48 GLU B O 1
ATOM 7254 N N . ARG B 1 49 ? -19.406 -32.594 15.812 1 95.81 49 ARG B N 1
ATOM 7255 C CA . ARG B 1 49 ? -19.641 -34.031 16 1 95.81 49 ARG B CA 1
ATOM 7256 C C . ARG B 1 49 ? -18.938 -34.844 14.93 1 95.81 49 ARG B C 1
ATOM 7258 O O . ARG B 1 49 ? -18.234 -35.812 15.234 1 95.81 49 ARG B O 1
ATOM 7265 N N . LEU B 1 50 ? -19.141 -34.469 13.719 1 95.62 50 LEU B N 1
ATOM 7266 C CA . LEU B 1 50 ? -18.5 -35.188 12.617 1 95.62 50 LEU B CA 1
ATOM 7267 C C . LEU B 1 50 ? -16.984 -35.062 12.711 1 95.62 50 LEU B C 1
ATOM 7269 O O . LEU B 1 50 ? -16.25 -36.031 12.461 1 95.62 50 LEU B O 1
ATOM 7273 N N . ARG B 1 51 ? -16.547 -33.875 13.055 1 93.62 51 ARG B N 1
ATOM 7274 C CA . ARG B 1 51 ? -15.109 -33.625 13.219 1 93.62 51 ARG B CA 1
ATOM 7275 C C . ARG B 1 51 ? -14.523 -34.562 14.273 1 93.62 51 ARG B C 1
ATOM 7277 O O . ARG B 1 51 ? -13.492 -35.188 14.047 1 93.62 51 ARG B O 1
ATOM 7284 N N . GLU B 1 52 ? -15.141 -34.688 15.391 1 92.06 52 GLU B N 1
ATOM 7285 C CA . GLU B 1 52 ? -14.656 -35.531 16.484 1 92.06 52 GLU B CA 1
ATOM 7286 C C . GLU B 1 52 ? -14.633 -37 16.094 1 92.06 52 GLU B C 1
ATOM 7288 O O . GLU B 1 52 ? -13.695 -37.719 16.422 1 92.06 52 GLU B O 1
ATOM 7293 N N . LEU B 1 53 ? -15.586 -37.406 15.383 1 92.94 53 LEU B N 1
ATOM 7294 C CA . LEU B 1 53 ? -15.68 -38.781 14.969 1 92.94 53 LEU B CA 1
ATOM 7295 C C . LEU B 1 53 ? -14.578 -39.125 13.969 1 92.94 53 LEU B C 1
ATOM 7297 O O . LEU B 1 53 ? -13.969 -40.188 14.055 1 92.94 53 LEU B O 1
ATOM 7301 N N . THR B 1 54 ? -14.352 -38.25 13.078 1 91.75 54 THR B N 1
ATOM 7302 C CA . THR B 1 54 ? -13.328 -38.5 12.078 1 91.75 54 THR B CA 1
ATOM 7303 C C . THR B 1 54 ? -11.938 -38.438 12.695 1 91.75 54 THR B C 1
ATOM 7305 O O . THR B 1 54 ? -11.039 -39.188 12.281 1 91.75 54 THR B O 1
ATOM 7308 N N . ILE B 1 55 ? -11.758 -37.594 13.648 1 89.12 55 ILE B N 1
ATOM 7309 C CA . ILE B 1 55 ? -10.484 -37.531 14.359 1 89.12 55 ILE B CA 1
ATOM 7310 C C . ILE B 1 55 ? -10.258 -38.844 15.117 1 89.12 55 ILE B C 1
ATOM 7312 O O . ILE B 1 55 ? -9.156 -39.406 15.078 1 89.12 55 ILE B O 1
ATOM 7316 N N . ARG B 1 56 ? -11.297 -39.281 15.719 1 87.81 56 ARG B N 1
ATOM 7317 C CA . ARG B 1 56 ? -11.219 -40.531 16.438 1 87.81 56 ARG B CA 1
ATOM 7318 C C . ARG B 1 56 ? -10.922 -41.688 15.484 1 87.81 56 ARG B C 1
ATOM 7320 O O . ARG B 1 56 ? -10.141 -42.594 15.805 1 87.81 56 ARG B O 1
ATOM 7327 N N . ALA B 1 57 ? -11.5 -41.656 14.359 1 87.94 57 ALA B N 1
ATOM 7328 C CA . ALA B 1 57 ? -11.32 -42.688 13.359 1 87.94 57 ALA B CA 1
ATOM 7329 C C . ALA B 1 57 ? -9.891 -42.719 12.836 1 87.94 57 ALA B C 1
ATOM 7331 O O . ALA B 1 57 ? -9.359 -43.781 12.508 1 87.94 57 ALA B O 1
ATOM 7332 N N . TYR B 1 58 ? -9.344 -41.625 12.703 1 82 58 TYR B N 1
ATOM 7333 C CA . TYR B 1 58 ? -7.984 -41.531 12.172 1 82 58 TYR B CA 1
ATOM 7334 C C . TYR B 1 58 ? -6.98 -42.156 13.133 1 82 58 TYR B C 1
ATOM 7336 O O . TYR B 1 58 ? -5.984 -42.75 12.711 1 82 58 TYR B O 1
ATOM 7344 N N . GLY B 1 59 ? -7.227 -42.031 14.508 1 74.38 59 GLY B N 1
ATOM 7345 C CA . GLY B 1 59 ? -6.316 -42.562 15.508 1 74.38 59 GLY B CA 1
ATOM 7346 C C . GLY B 1 59 ? -6.582 -44.031 15.828 1 74.38 59 GLY B C 1
ATOM 7347 O O . GLY B 1 59 ? -5.734 -44.688 16.422 1 74.38 59 GLY B O 1
ATOM 7348 N N . ASP B 1 60 ? -7.828 -44.438 15.516 1 74.88 60 ASP B N 1
ATOM 7349 C CA . ASP B 1 60 ? -8.266 -45.781 15.875 1 74.88 60 ASP B CA 1
ATOM 7350 C C . ASP B 1 60 ? -8.367 -46.688 14.648 1 74.88 60 ASP B C 1
ATOM 7352 O O . ASP B 1 60 ? -9.164 -46.406 13.742 1 74.88 60 ASP B O 1
ATOM 7356 N N . PRO B 1 61 ? -7.5 -47.688 14.594 1 65 61 PRO B N 1
ATOM 7357 C CA . PRO B 1 61 ? -7.52 -48.562 13.414 1 65 61 PRO B CA 1
ATOM 7358 C C . PRO B 1 61 ? -8.828 -49.344 13.281 1 65 61 PRO B C 1
ATOM 7360 O O . PRO B 1 61 ? -9.117 -49.875 12.211 1 65 61 PRO B O 1
ATOM 7363 N N . SER B 1 62 ? -9.617 -49.281 14.359 1 68.69 62 SER B N 1
ATOM 7364 C CA . SER B 1 62 ? -10.852 -50.062 14.258 1 68.69 62 SER B CA 1
ATOM 7365 C C . SER B 1 62 ? -11.844 -49.375 13.312 1 68.69 62 SER B C 1
ATOM 7367 O O . SER B 1 62 ? -11.961 -48.156 13.297 1 68.69 62 SER B O 1
ATOM 7369 N N . PRO B 1 63 ? -12.406 -50.094 12.391 1 70.06 63 PRO B N 1
ATOM 7370 C CA . PRO B 1 63 ? -13.352 -49.562 11.414 1 70.06 63 PRO B CA 1
ATOM 7371 C C . PRO B 1 63 ? -14.594 -48.938 12.062 1 70.06 63 PRO B C 1
ATOM 7373 O O . PRO B 1 63 ? -15.32 -48.188 11.422 1 70.06 63 PRO B O 1
ATOM 7376 N N . HIS B 1 64 ? -14.742 -49.062 13.266 1 79.94 64 HIS B N 1
ATOM 7377 C CA . HIS B 1 64 ? -15.992 -48.719 13.914 1 79.94 64 HIS B CA 1
ATOM 7378 C C . HIS B 1 64 ? -16.188 -47.188 13.938 1 79.94 64 HIS B C 1
ATOM 7380 O O . HIS B 1 64 ? -17.281 -46.688 13.656 1 79.94 64 HIS B O 1
ATOM 7386 N N . ALA B 1 65 ? -15.094 -46.531 14.195 1 83.19 65 ALA B N 1
ATOM 7387 C CA . ALA B 1 65 ? -15.242 -45.094 14.312 1 83.19 65 ALA B CA 1
ATOM 7388 C C . ALA B 1 65 ? -15.594 -44.469 12.969 1 83.19 65 ALA B C 1
ATOM 7390 O O . ALA B 1 65 ? -16.406 -43.562 12.898 1 83.19 65 ALA B O 1
ATOM 7391 N N . LEU B 1 66 ? -15.047 -44.906 11.883 1 89.94 66 LEU B N 1
ATOM 7392 C CA . LEU B 1 66 ? -15.352 -44.375 10.562 1 89.94 66 LEU B CA 1
ATOM 7393 C C . LEU B 1 66 ? -16.781 -44.719 10.156 1 89.94 66 LEU B C 1
ATOM 7395 O O . LEU B 1 66 ? -17.453 -43.906 9.492 1 89.94 66 LEU B O 1
ATOM 7399 N N . ASP B 1 67 ? -17.219 -45.844 10.609 1 91.81 67 ASP B N 1
ATOM 7400 C CA . ASP B 1 67 ? -18.594 -46.219 10.336 1 91.81 67 ASP B CA 1
ATOM 7401 C C . ASP B 1 67 ? -19.578 -45.312 11.062 1 91.81 67 ASP B C 1
ATOM 7403 O O . ASP B 1 67 ? -20.625 -44.969 10.516 1 91.81 67 ASP B O 1
ATOM 7407 N N . GLU B 1 68 ? -19.188 -45.031 12.234 1 92.94 68 GLU B N 1
ATOM 7408 C CA . GLU B 1 68 ? -20.031 -44.094 12.984 1 92.94 68 GLU B CA 1
ATOM 7409 C C . GLU B 1 68 ? -20.109 -42.75 12.297 1 92.94 68 GLU B C 1
ATOM 7411 O O . GLU B 1 68 ? -21.156 -42.094 12.273 1 92.94 68 GLU B O 1
ATOM 7416 N N . ALA B 1 69 ? -19.016 -42.281 11.883 1 94.25 69 ALA B N 1
ATOM 7417 C CA . ALA B 1 69 ? -18.984 -41.031 11.148 1 94.25 69 ALA B CA 1
ATOM 7418 C C . ALA B 1 69 ? -19.844 -41.094 9.891 1 94.25 69 ALA B C 1
ATOM 7420 O O . ALA B 1 69 ? -20.562 -40.156 9.57 1 94.25 69 ALA B O 1
ATOM 7421 N N . ALA B 1 70 ? -19.797 -42.219 9.211 1 93.81 70 ALA B N 1
ATOM 7422 C CA . ALA B 1 70 ? -20.594 -42.438 8.008 1 93.81 70 ALA B CA 1
ATOM 7423 C C . ALA B 1 70 ? -22.094 -42.406 8.328 1 93.81 70 ALA B C 1
ATOM 7425 O O . ALA B 1 70 ? -22.906 -41.906 7.539 1 93.81 70 ALA B O 1
ATOM 7426 N N . ASP B 1 71 ? -22.422 -42.906 9.492 1 93.88 71 ASP B N 1
ATOM 7427 C CA . ASP B 1 71 ? -23.812 -42.938 9.93 1 93.88 71 ASP B CA 1
ATOM 7428 C C . ASP B 1 71 ? -24.328 -41.5 10.188 1 93.88 71 ASP B C 1
ATOM 7430 O O . ASP B 1 71 ? -25.469 -41.188 9.852 1 93.88 71 ASP B O 1
ATOM 7434 N N . VAL B 1 72 ? -23.5 -40.781 10.773 1 94.81 72 VAL B N 1
ATOM 7435 C CA . VAL B 1 72 ? -23.859 -39.375 11.039 1 94.81 72 VAL B CA 1
ATOM 7436 C C . VAL B 1 72 ? -24.078 -38.656 9.711 1 94.81 72 VAL B C 1
ATOM 7438 O O . VAL B 1 72 ? -25.047 -37.906 9.562 1 94.81 72 VAL B O 1
ATOM 7441 N N . VAL B 1 73 ? -23.219 -38.844 8.797 1 95.56 73 VAL B N 1
ATOM 7442 C CA . VAL B 1 73 ? -23.312 -38.219 7.488 1 95.56 73 VAL B CA 1
ATOM 7443 C C . VAL B 1 73 ? -24.594 -38.625 6.793 1 95.56 73 VAL B C 1
ATOM 7445 O O . VAL B 1 73 ? -25.281 -37.812 6.172 1 95.56 73 VAL B O 1
ATOM 7448 N N . ALA B 1 74 ? -24.938 -39.844 6.934 1 92.25 74 ALA B N 1
ATOM 7449 C CA . ALA B 1 74 ? -26.156 -40.375 6.309 1 92.25 74 ALA B CA 1
ATOM 7450 C C . ALA B 1 74 ? -27.406 -39.812 6.938 1 92.25 74 ALA B C 1
ATOM 7452 O O . ALA B 1 74 ? -28.453 -39.719 6.289 1 92.25 74 ALA B O 1
ATOM 7453 N N . SER B 1 75 ? -27.281 -39.375 8.141 1 93.25 75 SER B N 1
ATOM 7454 C CA . SER B 1 75 ? -28.438 -38.875 8.875 1 93.25 75 SER B CA 1
ATOM 7455 C C . SER B 1 75 ? -28.75 -37.438 8.484 1 93.25 75 SER B C 1
ATOM 7457 O O . SER B 1 75 ? -29.859 -36.938 8.727 1 93.25 75 SER B O 1
ATOM 7459 N N . PHE B 1 76 ? -27.875 -36.75 7.867 1 94.19 76 PHE B N 1
ATOM 7460 C CA . PHE B 1 76 ? -28.078 -35.344 7.492 1 94.19 76 PHE B CA 1
ATOM 7461 C C . PHE B 1 76 ? -29.078 -35.219 6.355 1 94.19 76 PHE B C 1
ATOM 7463 O O . PHE B 1 76 ? -29.141 -36.094 5.473 1 94.19 76 PHE B O 1
ATOM 7470 N N . SER B 1 77 ? -29.906 -34.156 6.391 1 91.56 77 SER B N 1
ATOM 7471 C CA . SER B 1 77 ? -30.562 -33.75 5.152 1 91.56 77 SER B CA 1
ATOM 7472 C C . SER B 1 77 ? -29.547 -33.312 4.105 1 91.56 77 SER B C 1
ATOM 7474 O O . SER B 1 77 ? -28.391 -33.031 4.438 1 91.56 77 SER B O 1
ATOM 7476 N N . VAL B 1 78 ? -29.922 -33.281 2.9 1 91.5 78 VAL B N 1
ATOM 7477 C CA . VAL B 1 78 ? -29 -32.844 1.85 1 91.5 78 VAL B CA 1
ATOM 7478 C C . VAL B 1 78 ? -28.562 -31.406 2.092 1 91.5 78 VAL B C 1
ATOM 7480 O O . VAL B 1 78 ? -27.391 -31.062 1.867 1 91.5 78 VAL B O 1
ATOM 7483 N N . GLU B 1 79 ? -29.5 -30.594 2.582 1 90 79 GLU B N 1
ATOM 7484 C CA . GLU B 1 79 ? -29.188 -29.188 2.885 1 90 79 GLU B CA 1
ATOM 7485 C C . GLU B 1 79 ? -28.156 -29.094 4.008 1 90 79 GLU B C 1
ATOM 7487 O O . GLU B 1 79 ? -27.219 -28.297 3.93 1 90 79 GLU B O 1
ATOM 7492 N N . ARG B 1 80 ? -28.359 -29.875 4.996 1 93.75 80 ARG B N 1
ATOM 7493 C CA . ARG B 1 80 ? -27.422 -29.891 6.113 1 93.75 80 ARG B CA 1
ATOM 7494 C C . ARG B 1 80 ? -26.062 -30.422 5.68 1 93.75 80 ARG B C 1
ATOM 7496 O O . ARG B 1 80 ? -25.031 -29.906 6.102 1 93.75 80 ARG B O 1
ATOM 7503 N N . ALA B 1 81 ? -26.094 -31.422 4.82 1 95.38 81 ALA B N 1
ATOM 7504 C CA . ALA B 1 81 ? -24.844 -31.969 4.285 1 95.38 81 ALA B CA 1
ATOM 7505 C C . ALA B 1 81 ? -24.062 -30.906 3.523 1 95.38 81 ALA B C 1
ATOM 7507 O O . ALA B 1 81 ? -22.844 -30.844 3.619 1 95.38 81 ALA B O 1
ATOM 7508 N N . GLU B 1 82 ? -24.797 -30.109 2.848 1 93.5 82 GLU B N 1
ATOM 7509 C CA . GLU B 1 82 ? -24.156 -29.016 2.107 1 93.5 82 GLU B CA 1
ATOM 7510 C C . GLU B 1 82 ? -23.516 -28 3.053 1 93.5 82 GLU B C 1
ATOM 7512 O O . GLU B 1 82 ? -22.391 -27.562 2.818 1 93.5 82 GLU B O 1
ATOM 7517 N N . GLN B 1 83 ? -24.203 -27.688 4.082 1 95 83 GLN B N 1
ATOM 7518 C CA . GLN B 1 83 ? -23.688 -26.719 5.055 1 95 83 GLN B CA 1
ATOM 7519 C C . GLN B 1 83 ? -22.438 -27.25 5.75 1 95 83 GLN B C 1
ATOM 7521 O O . GLN B 1 83 ? -21.484 -26.516 5.969 1 95 83 GLN B O 1
ATOM 7526 N N . VAL B 1 84 ? -22.484 -28.5 6.059 1 96.5 84 VAL B N 1
ATOM 7527 C CA . VAL B 1 84 ? -21.359 -29.125 6.742 1 96.5 84 VAL B CA 1
ATOM 7528 C C . VAL B 1 84 ? -20.156 -29.188 5.805 1 96.5 84 VAL B C 1
ATOM 7530 O O . VAL B 1 84 ? -19.031 -28.891 6.215 1 96.5 84 VAL B O 1
ATOM 7533 N N . ALA B 1 85 ? -20.406 -29.531 4.535 1 95.94 85 ALA B N 1
ATOM 7534 C CA . ALA B 1 85 ? -19.344 -29.547 3.545 1 95.94 85 ALA B CA 1
ATOM 7535 C C . ALA B 1 85 ? -18.703 -28.156 3.402 1 95.94 85 ALA B C 1
ATOM 7537 O O . ALA B 1 85 ? -17.484 -28.031 3.33 1 95.94 85 ALA B O 1
ATOM 7538 N N . ARG B 1 86 ? -19.516 -27.188 3.383 1 94.81 86 ARG B N 1
ATOM 7539 C CA . ARG B 1 86 ? -19.031 -25.812 3.266 1 94.81 86 ARG B CA 1
ATOM 7540 C C . ARG B 1 86 ? -18.203 -25.422 4.484 1 94.81 86 ARG B C 1
ATOM 7542 O O . ARG B 1 86 ? -17.188 -24.734 4.355 1 94.81 86 ARG B O 1
ATOM 7549 N N . ALA B 1 87 ? -18.641 -25.797 5.621 1 96.62 87 ALA B N 1
ATOM 7550 C CA . ALA B 1 87 ? -17.953 -25.484 6.859 1 96.62 87 ALA B CA 1
ATOM 7551 C C . ALA B 1 87 ? -16.547 -26.078 6.867 1 96.62 87 ALA B C 1
ATOM 7553 O O . ALA B 1 87 ? -15.57 -25.391 7.203 1 96.62 87 ALA B O 1
ATOM 7554 N N . PHE B 1 88 ? -16.469 -27.312 6.5 1 95.75 88 PHE B N 1
ATOM 7555 C CA . PHE B 1 88 ? -15.156 -27.969 6.457 1 95.75 88 PHE B CA 1
ATOM 7556 C C . PHE B 1 88 ? -14.266 -27.328 5.395 1 95.75 88 PHE B C 1
ATOM 7558 O O . PHE B 1 88 ? -13.055 -27.188 5.586 1 95.75 88 PHE B O 1
ATOM 7565 N N . THR B 1 89 ? -14.844 -26.969 4.293 1 93.25 89 THR B N 1
ATOM 7566 C CA . THR B 1 89 ? -14.078 -26.312 3.238 1 93.25 89 THR B CA 1
ATOM 7567 C C . THR B 1 89 ? -13.516 -24.984 3.734 1 93.25 89 THR B C 1
ATOM 7569 O O . THR B 1 89 ? -12.344 -24.672 3.512 1 93.25 89 THR B O 1
ATOM 7572 N N . CYS B 1 90 ? -14.328 -24.188 4.402 1 94.88 90 CYS B N 1
ATOM 7573 C CA . CYS B 1 90 ? -13.867 -22.922 4.98 1 94.88 90 CYS B CA 1
ATOM 7574 C C . CYS B 1 90 ? -12.742 -23.156 5.977 1 94.88 90 CYS B C 1
ATOM 7576 O O . CYS B 1 90 ? -11.758 -22.422 5.996 1 94.88 90 CYS B O 1
ATOM 7578 N N . TYR B 1 91 ? -12.984 -24.156 6.715 1 94.19 91 TYR B N 1
ATOM 7579 C CA . TYR B 1 91 ? -11.953 -24.484 7.695 1 94.19 91 TYR B CA 1
ATOM 7580 C C . TYR B 1 91 ? -10.625 -24.781 7.012 1 94.19 91 TYR B C 1
ATOM 7582 O O . TYR B 1 91 ? -9.57 -24.328 7.469 1 94.19 91 TYR B O 1
ATOM 7590 N N . PHE B 1 92 ? -10.648 -25.531 5.969 1 91.88 92 PHE B N 1
ATOM 7591 C CA . PHE B 1 92 ? -9.422 -25.891 5.266 1 91.88 92 PHE B CA 1
ATOM 7592 C C . PHE B 1 92 ? -8.758 -24.641 4.672 1 91.88 92 PHE B C 1
ATOM 7594 O O . PHE B 1 92 ? -7.535 -24.516 4.691 1 91.88 92 PHE B O 1
ATOM 7601 N N . HIS B 1 93 ? -9.539 -23.75 4.102 1 91.69 93 HIS B N 1
ATOM 7602 C CA . HIS B 1 93 ? -8.969 -22.516 3.59 1 91.69 93 HIS B CA 1
ATOM 7603 C C . HIS B 1 93 ? -8.242 -21.75 4.691 1 91.69 93 HIS B C 1
ATOM 7605 O O . HIS B 1 93 ? -7.133 -21.25 4.473 1 91.69 93 HIS B O 1
ATOM 7611 N N . LEU B 1 94 ? -8.812 -21.719 5.852 1 94.94 94 LEU B N 1
ATOM 7612 C CA . LEU B 1 94 ? -8.242 -20.984 6.973 1 94.94 94 LEU B CA 1
ATOM 7613 C C . LEU B 1 94 ? -7.02 -21.703 7.531 1 94.94 94 LEU B C 1
ATOM 7615 O O . LEU B 1 94 ? -6.023 -21.062 7.875 1 94.94 94 LEU B O 1
ATOM 7619 N N . ALA B 1 95 ? -7.109 -23 7.641 1 91.88 95 ALA B N 1
ATOM 7620 C CA . ALA B 1 95 ? -5.98 -23.781 8.133 1 91.88 95 ALA B CA 1
ATOM 7621 C C . ALA B 1 95 ? -4.789 -23.688 7.176 1 91.88 95 ALA B C 1
ATOM 7623 O O . ALA B 1 95 ? -3.643 -23.578 7.617 1 91.88 95 ALA B O 1
ATOM 7624 N N . ASN B 1 96 ? -5.102 -23.797 5.891 1 88.94 96 ASN B N 1
ATOM 7625 C CA . ASN B 1 96 ? -4.051 -23.641 4.891 1 88.94 96 ASN B CA 1
ATOM 7626 C C . ASN B 1 96 ? -3.377 -22.281 4.988 1 88.94 96 ASN B C 1
ATOM 7628 O O . ASN B 1 96 ? -2.156 -22.172 4.863 1 88.94 96 ASN B O 1
ATOM 7632 N N . LEU B 1 97 ? -4.172 -21.312 5.176 1 92 97 LEU B N 1
ATOM 7633 C CA . LEU B 1 97 ? -3.654 -19.953 5.332 1 92 97 LEU B CA 1
ATOM 7634 C C . LEU B 1 97 ? -2.732 -19.875 6.547 1 92 97 LEU B C 1
ATOM 7636 O O . LEU B 1 97 ? -1.667 -19.25 6.473 1 92 97 LEU B O 1
ATOM 7640 N N . ALA B 1 98 ? -3.111 -20.422 7.645 1 92.94 98 ALA B N 1
ATOM 7641 C CA . ALA B 1 98 ? -2.299 -20.422 8.859 1 92.94 98 ALA B CA 1
ATOM 7642 C C . ALA B 1 98 ? -0.959 -21.109 8.625 1 92.94 98 ALA B C 1
ATOM 7644 O O . ALA B 1 98 ? 0.077 -20.641 9.109 1 92.94 98 ALA B O 1
ATOM 7645 N N . GLU B 1 99 ? -1.029 -22.172 7.914 1 89.19 99 GLU B N 1
ATOM 7646 C CA . GLU B 1 99 ? 0.194 -22.906 7.602 1 89.19 99 GLU B CA 1
ATOM 7647 C C . GLU B 1 99 ? 1.113 -22.094 6.703 1 89.19 99 GLU B C 1
ATOM 7649 O O . GLU B 1 99 ? 2.328 -22.062 6.91 1 89.19 99 GLU B O 1
ATOM 7654 N N . GLU B 1 100 ? 0.523 -21.594 5.723 1 88.56 100 GLU B N 1
ATOM 7655 C CA . GLU B 1 100 ? 1.299 -20.75 4.809 1 88.56 100 GLU B CA 1
ATOM 7656 C C . GLU B 1 100 ? 1.934 -19.578 5.543 1 88.56 100 GLU B C 1
ATOM 7658 O O . GLU B 1 100 ? 3.102 -19.25 5.316 1 88.56 100 GLU B O 1
ATOM 7663 N N . TYR B 1 101 ? 1.176 -18.906 6.398 1 90.88 101 TYR B N 1
ATOM 7664 C CA . TYR B 1 101 ? 1.713 -17.781 7.148 1 90.88 101 TYR B CA 1
ATOM 7665 C C . TYR B 1 101 ? 2.814 -18.234 8.102 1 90.88 101 TYR B C 1
ATOM 7667 O O . TYR B 1 101 ? 3.785 -17.5 8.328 1 90.88 101 TYR B O 1
ATOM 7675 N N . HIS B 1 102 ? 2.609 -19.375 8.664 1 90.75 102 HIS B N 1
ATOM 7676 C CA . HIS B 1 102 ? 3.643 -19.906 9.547 1 90.75 102 HIS B CA 1
ATOM 7677 C C . HIS B 1 102 ? 4.953 -20.125 8.797 1 90.75 102 HIS B C 1
ATOM 7679 O O . HIS B 1 102 ? 6.031 -19.891 9.344 1 90.75 102 HIS B O 1
ATOM 7685 N N . ARG B 1 103 ? 4.84 -20.609 7.598 1 88.12 103 ARG B N 1
ATOM 7686 C CA . ARG B 1 103 ? 6.035 -20.766 6.773 1 88.12 103 ARG B CA 1
ATOM 7687 C C . ARG B 1 103 ? 6.73 -19.422 6.582 1 88.12 103 ARG B C 1
ATOM 7689 O O . ARG B 1 103 ? 7.961 -19.328 6.641 1 88.12 103 ARG B O 1
ATOM 7696 N N . VAL B 1 104 ? 5.984 -18.406 6.348 1 88.81 104 VAL B N 1
ATOM 7697 C CA . VAL B 1 104 ? 6.516 -17.047 6.195 1 88.81 104 VAL B CA 1
ATOM 7698 C C . VAL B 1 104 ? 7.223 -16.625 7.48 1 88.81 104 VAL B C 1
ATOM 7700 O O . VAL B 1 104 ? 8.328 -16.094 7.441 1 88.81 104 VAL B O 1
ATOM 7703 N N . ARG B 1 105 ? 6.574 -16.891 8.641 1 89 105 ARG B N 1
ATOM 7704 C CA . ARG B 1 105 ? 7.125 -16.562 9.953 1 89 105 ARG B CA 1
ATOM 7705 C C . ARG B 1 105 ? 8.477 -17.25 10.164 1 89 105 ARG B C 1
ATOM 7707 O O . ARG B 1 105 ? 9.422 -16.609 10.641 1 89 105 ARG B O 1
ATOM 7714 N N . VAL B 1 106 ? 8.531 -18.484 9.758 1 87.62 106 VAL B N 1
ATOM 7715 C CA . VAL B 1 106 ? 9.75 -19.266 9.953 1 87.62 106 VAL B CA 1
ATOM 7716 C C . VAL B 1 106 ? 10.859 -18.734 9.055 1 87.62 106 VAL B C 1
ATOM 7718 O O . VAL B 1 106 ? 12.008 -18.609 9.484 1 87.62 106 VAL B O 1
ATOM 7721 N N . LEU B 1 107 ? 10.547 -18.453 7.848 1 84.94 107 LEU B N 1
ATOM 7722 C CA . LEU B 1 107 ? 11.539 -17.922 6.914 1 84.94 107 LEU B CA 1
ATOM 7723 C C . LEU B 1 107 ? 12.062 -16.578 7.391 1 84.94 107 LEU B C 1
ATOM 7725 O O . LEU B 1 107 ? 13.266 -16.312 7.316 1 84.94 107 LEU B O 1
ATOM 7729 N N . ARG B 1 108 ? 11.242 -15.719 7.859 1 84.25 108 ARG B N 1
ATOM 7730 C CA . ARG B 1 108 ? 11.656 -14.414 8.375 1 84.25 108 ARG B CA 1
ATOM 7731 C C . ARG B 1 108 ? 12.539 -14.57 9.609 1 84.25 108 ARG B C 1
ATOM 7733 O O . ARG B 1 108 ? 13.516 -13.836 9.773 1 84.25 108 ARG B O 1
ATOM 7740 N N . ALA B 1 109 ? 12.141 -15.484 10.516 1 84.81 109 ALA B N 1
ATOM 7741 C CA . ALA B 1 109 ? 12.906 -15.727 11.734 1 84.81 109 ALA B CA 1
ATOM 7742 C C . ALA B 1 109 ? 14.312 -16.234 11.414 1 84.81 109 ALA B C 1
ATOM 7744 O O . ALA B 1 109 ? 15.289 -15.828 12.039 1 84.81 109 ALA B O 1
ATOM 7745 N N . ARG B 1 110 ? 14.336 -17.109 10.438 1 82.69 110 ARG B N 1
ATOM 7746 C CA . ARG B 1 110 ? 15.633 -17.656 10.016 1 82.69 110 ARG B CA 1
ATOM 7747 C C . ARG B 1 110 ? 16.531 -16.547 9.453 1 82.69 110 ARG B C 1
ATOM 7749 O O . ARG B 1 110 ? 17.734 -16.531 9.719 1 82.69 110 ARG B O 1
ATOM 7756 N N . GLU B 1 111 ? 15.992 -15.773 8.75 1 81 111 GLU B N 1
ATOM 7757 C CA . GLU B 1 111 ? 16.75 -14.672 8.172 1 81 111 GLU B CA 1
ATOM 7758 C C . GLU B 1 111 ? 17.203 -13.688 9.25 1 81 111 GLU B C 1
ATOM 7760 O O . GLU B 1 111 ? 18.297 -13.148 9.188 1 81 111 GLU B O 1
ATOM 7765 N N . ALA B 1 112 ? 16.297 -13.398 10.172 1 80.69 112 ALA B N 1
ATOM 7766 C CA . ALA B 1 112 ? 16.594 -12.461 11.25 1 80.69 112 ALA B CA 1
ATOM 7767 C C . ALA B 1 112 ? 17.766 -12.945 12.086 1 80.69 112 ALA B C 1
ATOM 7769 O O . ALA B 1 112 ? 18.516 -12.141 12.641 1 80.69 112 ALA B O 1
ATOM 7770 N N . GLU B 1 113 ? 17.875 -14.203 12.211 1 79 113 GLU B N 1
ATOM 7771 C CA . GLU B 1 113 ? 18.938 -14.797 13.016 1 79 113 GLU B CA 1
ATOM 7772 C C . GLU B 1 113 ? 20.266 -14.812 12.266 1 79 113 GLU B C 1
ATOM 7774 O O . GLU B 1 113 ? 21.328 -14.984 12.867 1 79 113 GLU B O 1
ATOM 7779 N N . THR B 1 114 ? 20.062 -14.742 11.062 1 70.69 114 THR B N 1
ATOM 7780 C CA . THR B 1 114 ? 21.281 -14.773 10.258 1 70.69 114 THR B CA 1
ATOM 7781 C C . THR B 1 114 ? 22.078 -13.492 10.453 1 70.69 114 THR B C 1
ATOM 7783 O O . THR B 1 114 ? 21.547 -12.391 10.344 1 70.69 114 THR B O 1
ATOM 7786 N N . THR B 1 115 ? 23.016 -13.555 11.617 1 58 115 THR B N 1
ATOM 7787 C CA . THR B 1 115 ? 23.875 -12.414 11.891 1 58 115 THR B CA 1
ATOM 7788 C C . THR B 1 115 ? 24.516 -11.898 10.609 1 58 115 THR B C 1
ATOM 7790 O O . THR B 1 115 ? 24.453 -12.562 9.57 1 58 115 THR B O 1
ATOM 7793 N N . THR B 1 116 ? 25.656 -11.102 10.875 1 49.66 116 THR B N 1
ATOM 7794 C CA . THR B 1 116 ? 26.625 -10.398 10.031 1 49.66 116 THR B CA 1
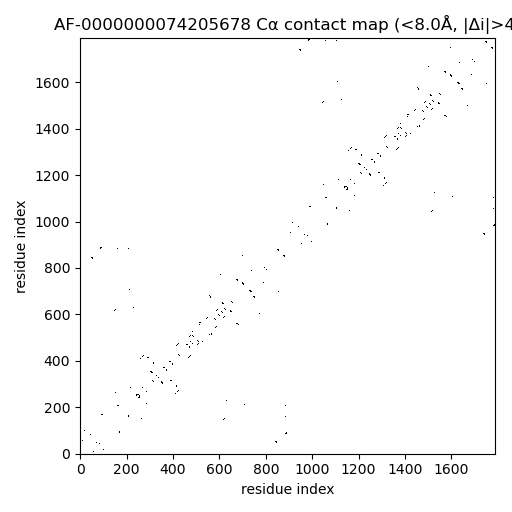ATOM 7795 C C . THR B 1 116 ? 27.391 -11.375 9.156 1 49.66 116 THR B C 1
ATOM 7797 O O . THR B 1 116 ? 27.766 -12.461 9.609 1 49.66 116 THR B O 1
ATOM 7800 N N . GLY B 1 117 ? 27.219 -11.445 7.867 1 47.03 117 GLY B N 1
ATOM 7801 C CA . GLY B 1 117 ? 27.906 -12.117 6.773 1 47.03 117 GLY B CA 1
ATOM 7802 C C . GLY B 1 117 ? 27 -13.047 5.988 1 47.03 117 GLY B C 1
ATOM 7803 O O . GLY B 1 117 ? 25.828 -13.203 6.312 1 47.03 117 GLY B O 1
ATOM 7804 N N . PRO B 1 118 ? 27.438 -13.5 4.871 1 45.03 118 PRO B N 1
ATOM 7805 C CA . PRO B 1 118 ? 26.688 -14.336 3.936 1 45.03 118 PRO B CA 1
ATOM 7806 C C . PRO B 1 118 ? 26.094 -15.578 4.598 1 45.03 118 PRO B C 1
ATOM 7808 O O . PRO B 1 118 ? 26.828 -16.484 4.98 1 45.03 118 PRO B O 1
ATOM 7811 N N . ALA B 1 119 ? 25.391 -15.461 5.594 1 46.5 119 ALA B N 1
ATOM 7812 C CA . ALA B 1 119 ? 24.812 -16.719 6.062 1 46.5 119 ALA B CA 1
ATOM 7813 C C . ALA B 1 119 ? 24.234 -17.516 4.898 1 46.5 119 ALA B C 1
ATOM 7815 O O . ALA B 1 119 ? 23.312 -17.062 4.223 1 46.5 119 ALA B O 1
ATOM 7816 N N . VAL B 1 120 ? 25.047 -18.25 4.32 1 50.22 120 VAL B N 1
ATOM 7817 C CA . VAL B 1 120 ? 24.609 -19.047 3.188 1 50.22 120 VAL B CA 1
ATOM 7818 C C . VAL B 1 120 ? 23.625 -20.125 3.67 1 50.22 120 VAL B C 1
ATOM 7820 O O . VAL B 1 120 ? 24 -21.016 4.426 1 50.22 120 VAL B O 1
ATOM 7823 N N . LEU B 1 121 ? 22.391 -19.703 3.906 1 55.06 121 LEU B N 1
ATOM 7824 C CA . LEU B 1 121 ? 21.375 -20.734 4.09 1 55.06 121 LEU B CA 1
ATOM 7825 C C . LEU B 1 121 ? 21.469 -21.781 2.986 1 55.06 121 LEU B C 1
ATOM 7827 O O . LEU B 1 121 ? 21.859 -21.484 1.859 1 55.06 121 LEU B O 1
ATOM 7831 N N . GLU B 1 122 ? 21.328 -22.938 3.406 1 63.16 122 GLU B N 1
ATOM 7832 C CA . GLU B 1 122 ? 21.328 -24.016 2.42 1 63.16 122 GLU B CA 1
ATOM 7833 C C . GLU B 1 122 ? 20.297 -23.766 1.325 1 63.16 122 GLU B C 1
ATOM 7835 O O . GLU B 1 122 ? 19.266 -23.141 1.574 1 63.16 122 GLU B O 1
ATOM 7840 N N . ASP B 1 123 ? 20.672 -24 0.142 1 71.5 123 ASP B N 1
ATOM 7841 C CA . ASP B 1 123 ? 19.812 -23.953 -1.04 1 71.5 123 ASP B CA 1
ATOM 7842 C C . ASP B 1 123 ? 19.531 -22.516 -1.468 1 71.5 123 ASP B C 1
ATOM 7844 O O . ASP B 1 123 ? 18.422 -22.188 -1.857 1 71.5 123 ASP B O 1
ATOM 7848 N N . THR B 1 124 ? 20.516 -21.734 -1.129 1 80.06 124 THR B N 1
ATOM 7849 C CA . THR B 1 124 ? 20.453 -20.359 -1.617 1 80.06 124 THR B CA 1
ATOM 7850 C C . THR B 1 124 ? 21.453 -20.156 -2.758 1 80.06 124 THR B C 1
ATOM 7852 O O . THR B 1 124 ? 22.359 -20.953 -2.951 1 80.06 124 THR B O 1
ATOM 7855 N N . ILE B 1 125 ? 21.234 -19.062 -3.477 1 84.5 125 ILE B N 1
ATOM 7856 C CA . ILE B 1 125 ? 22.094 -18.766 -4.621 1 84.5 125 ILE B CA 1
ATOM 7857 C C . ILE B 1 125 ? 23.516 -18.531 -4.148 1 84.5 125 ILE B C 1
ATOM 7859 O O . ILE B 1 125 ? 24.469 -19.062 -4.738 1 84.5 125 ILE B O 1
ATOM 7863 N N . PRO B 1 126 ? 23.672 -17.859 -2.979 1 82.62 126 PRO B N 1
ATOM 7864 C CA . PRO B 1 126 ? 25.031 -17.656 -2.494 1 82.62 126 PRO B CA 1
ATOM 7865 C C . PRO B 1 126 ? 25.734 -18.969 -2.158 1 82.62 126 PRO B C 1
ATOM 7867 O O . PRO B 1 126 ? 26.922 -19.141 -2.482 1 82.62 126 PRO B O 1
ATOM 7870 N N . ALA B 1 127 ? 25.016 -19.844 -1.567 1 84.69 127 ALA B N 1
ATOM 7871 C CA . ALA B 1 127 ? 25.594 -21.141 -1.23 1 84.69 127 ALA B CA 1
ATOM 7872 C C . ALA B 1 127 ? 25.953 -21.922 -2.49 1 84.69 127 ALA B C 1
ATOM 7874 O O . ALA B 1 127 ? 27.016 -22.547 -2.555 1 84.69 127 ALA B O 1
ATOM 7875 N N . ALA B 1 128 ? 25.062 -21.906 -3.41 1 89.31 128 ALA B N 1
ATOM 7876 C CA . ALA B 1 128 ? 25.297 -22.594 -4.676 1 89.31 128 ALA B CA 1
ATOM 7877 C C . ALA B 1 128 ? 26.484 -21.969 -5.414 1 89.31 128 ALA B C 1
ATOM 7879 O O . ALA B 1 128 ? 27.312 -22.688 -5.984 1 89.31 128 ALA B O 1
ATOM 7880 N N . PHE B 1 129 ? 26.625 -20.672 -5.43 1 90.06 129 PHE B N 1
ATOM 7881 C CA . PHE B 1 129 ? 27.703 -19.953 -6.09 1 90.06 129 PHE B CA 1
ATOM 7882 C C . PHE B 1 129 ? 29.047 -20.25 -5.434 1 90.06 129 PHE B C 1
ATOM 7884 O O . PHE B 1 129 ? 30.047 -20.453 -6.121 1 90.06 129 PHE B O 1
ATOM 7891 N N . ALA B 1 130 ? 29.016 -20.281 -4.121 1 88.75 130 ALA B N 1
ATOM 7892 C CA . ALA B 1 130 ? 30.234 -20.594 -3.389 1 88.75 130 ALA B CA 1
ATOM 7893 C C . ALA B 1 130 ? 30.719 -22.016 -3.715 1 88.75 130 ALA B C 1
ATOM 7895 O O . ALA B 1 130 ? 31.906 -22.219 -3.947 1 88.75 130 ALA B O 1
ATOM 7896 N N . ARG B 1 131 ? 29.781 -22.906 -3.701 1 90.75 131 ARG B N 1
ATOM 7897 C CA . ARG B 1 131 ? 30.125 -24.297 -4.031 1 90.75 131 ARG B CA 1
ATOM 7898 C C . ARG B 1 131 ? 30.625 -24.406 -5.465 1 90.75 131 ARG B C 1
ATOM 7900 O O . ARG B 1 131 ? 31.609 -25.094 -5.734 1 90.75 131 ARG B O 1
ATOM 7907 N N . LEU B 1 132 ? 29.953 -23.75 -6.332 1 93.31 132 LEU B N 1
ATOM 7908 C CA . LEU B 1 132 ? 30.359 -23.766 -7.734 1 93.31 132 LEU B CA 1
ATOM 7909 C C . LEU B 1 132 ? 31.734 -23.141 -7.918 1 93.31 132 LEU B C 1
ATOM 7911 O O . LEU B 1 132 ? 32.531 -23.625 -8.703 1 93.31 132 LEU B O 1
ATOM 7915 N N . THR B 1 133 ? 32 -22.094 -7.207 1 93.38 133 THR B N 1
ATOM 7916 C CA . THR B 1 133 ? 33.281 -21.391 -7.277 1 93.38 133 THR B CA 1
ATOM 7917 C C . THR B 1 133 ? 34.406 -22.312 -6.844 1 93.38 133 THR B C 1
ATOM 7919 O O . THR B 1 133 ? 35.5 -22.281 -7.43 1 93.38 133 THR B O 1
ATOM 7922 N N . GLU B 1 134 ? 34.156 -23.062 -5.852 1 94.38 134 GLU B N 1
ATOM 7923 C CA . GLU B 1 134 ? 35.156 -24 -5.359 1 94.38 134 GLU B CA 1
ATOM 7924 C C . GLU B 1 134 ? 35.5 -25.047 -6.422 1 94.38 134 GLU B C 1
ATOM 7926 O O . GLU B 1 134 ? 36.625 -25.516 -6.496 1 94.38 134 GLU B O 1
ATOM 7931 N N . GLU B 1 135 ? 34.562 -25.375 -7.191 1 95.62 135 GLU B N 1
ATOM 7932 C CA . GLU B 1 135 ? 34.75 -26.469 -8.141 1 95.62 135 GLU B CA 1
ATOM 7933 C C . GLU B 1 135 ? 35.312 -25.953 -9.469 1 95.62 135 GLU B C 1
ATOM 7935 O O . GLU B 1 135 ? 36.094 -26.625 -10.117 1 95.62 135 GLU B O 1
ATOM 7940 N N . VAL B 1 136 ? 34.906 -24.75 -9.914 1 95.75 136 VAL B N 1
ATOM 7941 C CA . VAL B 1 136 ? 35.219 -24.344 -11.281 1 95.75 136 VAL B CA 1
ATOM 7942 C C . VAL B 1 136 ? 35.938 -23 -11.266 1 95.75 136 VAL B C 1
ATOM 7944 O O . VAL B 1 136 ? 36.375 -22.516 -12.312 1 95.75 136 VAL B O 1
ATOM 7947 N N . GLY B 1 137 ? 36.062 -22.312 -10.203 1 94.94 137 GLY B N 1
ATOM 7948 C CA . GLY B 1 137 ? 36.688 -20.984 -10.109 1 94.94 137 GLY B CA 1
ATOM 7949 C C . GLY B 1 137 ? 35.656 -19.859 -10.148 1 94.94 137 GLY B C 1
ATOM 7950 O O . GLY B 1 137 ? 34.562 -20.031 -10.719 1 94.94 137 GLY B O 1
ATOM 7951 N N . ARG B 1 138 ? 36.031 -18.766 -9.625 1 92.94 138 ARG B N 1
ATOM 7952 C CA . ARG B 1 138 ? 35.125 -17.641 -9.453 1 92.94 138 ARG B CA 1
ATOM 7953 C C . ARG B 1 138 ? 34.688 -17.062 -10.797 1 92.94 138 ARG B C 1
ATOM 7955 O O . ARG B 1 138 ? 33.531 -16.75 -11.016 1 92.94 138 ARG B O 1
ATOM 7962 N N . ASP B 1 139 ? 35.625 -16.844 -11.688 1 94.44 139 ASP B N 1
ATOM 7963 C CA . ASP B 1 139 ? 35.312 -16.234 -12.984 1 94.44 139 ASP B CA 1
ATOM 7964 C C . ASP B 1 139 ? 34.344 -17.094 -13.773 1 94.44 139 ASP B C 1
ATOM 7966 O O . ASP B 1 139 ? 33.375 -16.562 -14.352 1 94.44 139 ASP B O 1
ATOM 7970 N N . GLU B 1 140 ? 34.625 -18.359 -13.719 1 94.81 140 GLU B N 1
ATOM 7971 C CA . GLU B 1 140 ? 33.719 -19.281 -14.414 1 94.81 140 GLU B CA 1
ATOM 7972 C C . GLU B 1 140 ? 32.344 -19.328 -13.734 1 94.81 140 GLU B C 1
ATOM 7974 O O . GLU B 1 140 ? 31.312 -19.375 -14.414 1 94.81 140 GLU B O 1
ATOM 7979 N N . ALA B 1 141 ? 32.375 -19.297 -12.445 1 94.19 141 ALA B N 1
ATOM 7980 C CA . ALA B 1 141 ? 31.109 -19.266 -11.695 1 94.19 141 ALA B CA 1
ATOM 7981 C C . ALA B 1 141 ? 30.297 -18.031 -12.031 1 94.19 141 ALA B C 1
ATOM 7983 O O . ALA B 1 141 ? 29.078 -18.094 -12.18 1 94.19 141 ALA B O 1
ATOM 7984 N N . LEU B 1 142 ? 30.984 -16.953 -12.172 1 93.75 142 LEU B N 1
ATOM 7985 C CA . LEU B 1 142 ? 30.328 -15.688 -12.508 1 93.75 142 LEU B CA 1
ATOM 7986 C C . LEU B 1 142 ? 29.75 -15.734 -13.922 1 93.75 142 LEU B C 1
ATOM 7988 O O . LEU B 1 142 ? 28.672 -15.211 -14.172 1 93.75 142 LEU B O 1
ATOM 7992 N N . ARG B 1 143 ? 30.484 -16.266 -14.758 1 94.5 143 ARG B N 1
ATOM 7993 C CA . ARG B 1 143 ? 30 -16.422 -16.125 1 94.5 143 ARG B CA 1
ATOM 7994 C C . ARG B 1 143 ? 28.734 -17.25 -16.172 1 94.5 143 ARG B C 1
ATOM 7996 O O . ARG B 1 143 ? 27.75 -16.859 -16.828 1 94.5 143 ARG B O 1
ATOM 8003 N N . ARG B 1 144 ? 28.719 -18.391 -15.461 1 94 144 ARG B N 1
ATOM 8004 C CA . ARG B 1 144 ? 27.547 -19.25 -15.422 1 94 144 ARG B CA 1
ATOM 8005 C C . ARG B 1 144 ? 26.359 -18.562 -14.758 1 94 144 ARG B C 1
ATOM 8007 O O . ARG B 1 144 ? 25.219 -18.734 -15.18 1 94 144 ARG B O 1
ATOM 8014 N N . LEU B 1 145 ? 26.75 -17.844 -13.758 1 93.56 145 LEU B N 1
ATOM 8015 C CA . LEU B 1 145 ? 25.719 -17.078 -13.094 1 93.56 145 LEU B CA 1
ATOM 8016 C C . LEU B 1 145 ? 25.094 -16.062 -14.047 1 93.56 145 LEU B C 1
ATOM 8018 O O . LEU B 1 145 ? 23.875 -15.844 -14.023 1 93.56 145 LEU B O 1
ATOM 8022 N N . GLY B 1 146 ? 25.875 -15.461 -14.867 1 92.56 146 GLY B N 1
ATOM 8023 C CA . GLY B 1 146 ? 25.406 -14.477 -15.836 1 92.56 146 GLY B CA 1
ATOM 8024 C C . GLY B 1 146 ? 24.531 -15.07 -16.922 1 92.56 146 GLY B C 1
ATOM 8025 O O . GLY B 1 146 ? 23.75 -14.359 -17.547 1 92.56 146 GLY B O 1
ATOM 8026 N N . GLU B 1 147 ? 24.594 -16.406 -17.078 1 93 147 GLU B N 1
ATOM 8027 C CA . GLU B 1 147 ? 23.844 -17.078 -18.125 1 93 147 GLU B CA 1
ATOM 8028 C C . GLU B 1 147 ? 22.672 -17.859 -17.547 1 93 147 GLU B C 1
ATOM 8030 O O . GLU B 1 147 ? 21.953 -18.562 -18.281 1 93 147 GLU B O 1
ATOM 8035 N N . LEU B 1 148 ? 22.484 -17.734 -16.281 1 94.75 148 LEU B N 1
ATOM 8036 C CA . LEU B 1 148 ? 21.406 -18.438 -15.586 1 94.75 148 LEU B CA 1
ATOM 8037 C C . LEU B 1 148 ? 20.047 -18.016 -16.125 1 94.75 148 LEU B C 1
ATOM 8039 O O . LEU B 1 148 ? 19.812 -16.844 -16.375 1 94.75 148 LEU B O 1
ATOM 8043 N N . GLU B 1 149 ? 19.188 -19.047 -16.375 1 95.44 149 GLU B N 1
ATOM 8044 C CA . GLU B 1 149 ? 17.844 -18.766 -16.859 1 95.44 149 GLU B CA 1
ATOM 8045 C C . GLU B 1 149 ? 16.812 -19.656 -16.156 1 95.44 149 GLU B C 1
ATOM 8047 O O . GLU B 1 149 ? 16.984 -20.875 -16.109 1 95.44 149 GLU B O 1
ATOM 8052 N N . PHE B 1 150 ? 15.93 -19.094 -15.578 1 94.44 150 PHE B N 1
ATOM 8053 C CA . PHE B 1 150 ? 14.758 -19.75 -15.008 1 94.44 150 PHE B CA 1
ATOM 8054 C C . PHE B 1 150 ? 13.484 -19.281 -15.711 1 94.44 150 PHE B C 1
ATOM 8056 O O . PHE B 1 150 ? 13.156 -18.094 -15.695 1 94.44 150 PHE B O 1
ATOM 8063 N N . ARG B 1 151 ? 12.695 -20.219 -16.297 1 95.19 151 ARG B N 1
ATOM 8064 C CA . ARG B 1 151 ? 11.523 -19.844 -17.094 1 95.19 151 ARG B CA 1
ATOM 8065 C C . ARG B 1 151 ? 10.281 -20.578 -16.609 1 95.19 151 ARG B C 1
ATOM 8067 O O . ARG B 1 151 ? 9.898 -21.609 -17.172 1 95.19 151 ARG B O 1
ATOM 8074 N N . PRO B 1 152 ? 9.594 -20.047 -15.648 1 94.38 152 PRO B N 1
ATOM 8075 C CA . PRO B 1 152 ? 8.281 -20.594 -15.312 1 94.38 152 PRO B CA 1
ATOM 8076 C C . PRO B 1 152 ? 7.203 -20.219 -16.328 1 94.38 152 PRO B C 1
ATOM 8078 O O . PRO B 1 152 ? 7.082 -19.047 -16.703 1 94.38 152 PRO B O 1
ATOM 8081 N N . VAL B 1 153 ? 6.516 -21.219 -16.844 1 94.88 153 VAL B N 1
ATOM 8082 C CA . VAL B 1 153 ? 5.434 -20.984 -17.797 1 94.88 153 VAL B CA 1
ATOM 8083 C C . VAL B 1 153 ? 4.09 -21.25 -17.125 1 94.88 153 VAL B C 1
ATOM 8085 O O . VAL B 1 153 ? 3.77 -22.391 -16.781 1 94.88 153 VAL B O 1
ATOM 8088 N N . VAL B 1 154 ? 3.301 -20.234 -17 1 91.69 154 VAL B N 1
ATOM 8089 C CA . VAL B 1 154 ? 2.029 -20.375 -16.297 1 91.69 154 VAL B CA 1
ATOM 8090 C C . VAL B 1 154 ? 0.966 -20.922 -17.25 1 91.69 154 VAL B C 1
ATOM 8092 O O . VAL B 1 154 ? 0.93 -20.547 -18.422 1 91.69 154 VAL B O 1
ATOM 8095 N N . THR B 1 155 ? 0.233 -21.828 -16.719 1 85.81 155 THR B N 1
ATOM 8096 C CA . THR B 1 155 ? -0.826 -22.438 -17.516 1 85.81 155 THR B CA 1
ATOM 8097 C C . THR B 1 155 ? -2.18 -22.266 -16.828 1 85.81 155 THR B C 1
ATOM 8099 O O . THR B 1 155 ? -2.246 -21.938 -15.641 1 85.81 155 THR B O 1
ATOM 8102 N N . ALA B 1 156 ? -3.209 -22.281 -17.703 1 69.75 156 ALA B N 1
ATOM 8103 C CA . ALA B 1 156 ? -4.559 -22.25 -17.141 1 69.75 156 ALA B CA 1
ATOM 8104 C C . ALA B 1 156 ? -4.875 -23.547 -16.391 1 69.75 156 ALA B C 1
ATOM 8106 O O . ALA B 1 156 ? -4.375 -24.609 -16.75 1 69.75 156 ALA B O 1
ATOM 8107 N N . HIS B 1 157 ? -5.18 -23.484 -15.086 1 58.28 157 HIS B N 1
ATOM 8108 C CA . HIS B 1 157 ? -5.461 -24.812 -14.562 1 58.28 157 HIS B CA 1
ATOM 8109 C C . HIS B 1 157 ? -6.965 -25.062 -14.5 1 58.28 157 HIS B C 1
ATOM 8111 O O . HIS B 1 157 ? -7.707 -24.281 -13.906 1 58.28 157 HIS B O 1
ATOM 8117 N N . PRO B 1 158 ? -7.418 -26.078 -15.312 1 54.91 158 PRO B N 1
ATOM 8118 C CA . PRO B 1 158 ? -8.828 -26.484 -15.312 1 54.91 158 PRO B CA 1
ATOM 8119 C C . PRO B 1 158 ? -9.328 -26.859 -13.922 1 54.91 158 PRO B C 1
ATOM 8121 O O . PRO B 1 158 ? -10.531 -27.094 -13.734 1 54.91 158 PRO B O 1
ATOM 8124 N N . THR B 1 159 ? -8.32 -26.891 -12.898 1 54.69 159 THR B N 1
ATOM 8125 C CA . THR B 1 159 ? -8.789 -27.484 -11.656 1 54.69 159 THR B CA 1
ATOM 8126 C C . THR B 1 159 ? -8.625 -26.516 -10.484 1 54.69 159 THR B C 1
ATOM 8128 O O . THR B 1 159 ? -8.68 -26.922 -9.328 1 54.69 159 THR B O 1
ATOM 8131 N N . GLU B 1 160 ? -8.383 -25.297 -10.852 1 61.22 160 GLU B N 1
ATOM 8132 C CA . GLU B 1 160 ? -8.43 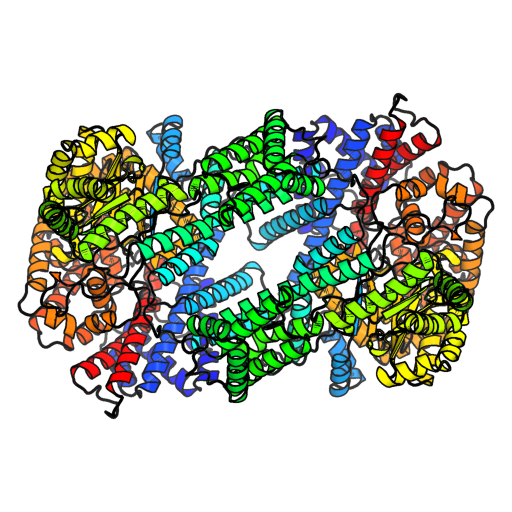-24.422 -9.672 1 61.22 160 GLU B CA 1
ATOM 8133 C C . GLU B 1 160 ? -9.867 -24.266 -9.164 1 61.22 160 GLU B C 1
ATOM 8135 O O . GLU B 1 160 ? -10.648 -23.5 -9.734 1 61.22 160 GLU B O 1
ATOM 8140 N N . ALA B 1 161 ? -10.016 -25.078 -8.234 1 65.69 161 ALA B N 1
ATOM 8141 C CA . ALA B 1 161 ? -11.375 -25.203 -7.707 1 65.69 161 ALA B CA 1
ATOM 8142 C C . ALA B 1 161 ? -11.758 -23.953 -6.91 1 65.69 161 ALA B C 1
ATOM 8144 O O . ALA B 1 161 ? -12.945 -23.625 -6.789 1 65.69 161 ALA B O 1
ATOM 8145 N N . ARG B 1 162 ? -10.695 -23.234 -6.574 1 73.75 162 ARG B N 1
ATOM 8146 C CA . ARG B 1 162 ? -11 -22.109 -5.703 1 73.75 162 ARG B CA 1
ATOM 8147 C C . ARG B 1 162 ? -11.383 -20.875 -6.516 1 73.75 162 ARG B C 1
ATOM 8149 O O . ARG B 1 162 ? -10.672 -20.484 -7.449 1 73.75 162 ARG B O 1
ATOM 8156 N N . ARG B 1 163 ? -12.344 -20.219 -6.113 1 80.44 163 ARG B N 1
ATOM 8157 C CA . ARG B 1 163 ? -12.789 -18.984 -6.754 1 80.44 163 ARG B CA 1
ATOM 8158 C C . ARG B 1 163 ? -11.867 -17.828 -6.398 1 80.44 163 ARG B C 1
ATOM 8160 O O . ARG B 1 163 ? -11.328 -17.766 -5.293 1 80.44 163 ARG B O 1
ATOM 8167 N N . ARG B 1 164 ? -11.812 -16.859 -7.379 1 80.81 164 ARG B N 1
ATOM 8168 C CA . ARG B 1 164 ? -11.016 -15.664 -7.16 1 80.81 164 ARG B CA 1
ATOM 8169 C C . ARG B 1 164 ? -11.492 -14.898 -5.93 1 80.81 164 ARG B C 1
ATOM 8171 O O . ARG B 1 164 ? -10.688 -14.336 -5.191 1 80.81 164 ARG B O 1
ATOM 8178 N N . ALA B 1 165 ? -12.773 -14.891 -5.719 1 88.06 165 ALA B N 1
ATOM 8179 C CA . ALA B 1 165 ? -13.367 -14.188 -4.586 1 88.06 165 ALA B CA 1
ATOM 8180 C C . ALA B 1 165 ? -12.859 -14.758 -3.262 1 88.06 165 ALA B C 1
ATOM 8182 O O . ALA B 1 165 ? -12.57 -14.008 -2.328 1 88.06 165 ALA B O 1
ATOM 8183 N N . ILE B 1 166 ? -12.719 -16.047 -3.186 1 90.25 166 ILE B N 1
ATOM 8184 C CA . ILE B 1 166 ? -12.25 -16.703 -1.974 1 90.25 166 ILE B CA 1
ATOM 8185 C C . ILE B 1 166 ? -10.766 -16.406 -1.765 1 90.25 166 ILE B C 1
ATOM 8187 O O . ILE B 1 166 ? -10.336 -16.141 -0.641 1 90.25 166 ILE B O 1
ATOM 8191 N N . SER B 1 167 ? -10.039 -16.422 -2.879 1 86.62 167 SER B N 1
ATOM 8192 C CA . SER B 1 167 ? -8.617 -16.109 -2.795 1 86.62 167 SER B CA 1
ATOM 8193 C C . SER B 1 167 ? -8.383 -14.703 -2.25 1 86.62 167 SER B C 1
ATOM 8195 O O . SER B 1 167 ? -7.441 -14.477 -1.49 1 86.62 167 SER B O 1
ATOM 8197 N N . GLY B 1 168 ? -9.25 -13.82 -2.713 1 88.44 168 GLY B N 1
ATOM 8198 C CA . GLY B 1 168 ? -9.148 -12.461 -2.209 1 88.44 168 GLY B CA 1
ATOM 8199 C C . GLY B 1 168 ? -9.367 -12.367 -0.711 1 88.44 168 GLY B C 1
ATOM 8200 O O . GLY B 1 168 ? -8.641 -11.656 -0.017 1 88.44 168 GLY B O 1
ATOM 8201 N N . THR B 1 169 ? -10.312 -13.047 -0.225 1 93.31 169 THR B N 1
ATOM 8202 C CA . THR B 1 169 ? -10.609 -13.062 1.203 1 93.31 169 THR B CA 1
ATOM 8203 C C . THR B 1 169 ? -9.453 -13.688 1.989 1 93.31 169 THR B C 1
ATOM 8205 O O . THR B 1 169 ? -9.078 -13.188 3.053 1 93.31 169 THR B O 1
ATOM 8208 N N . ILE B 1 170 ? -8.953 -14.773 1.458 1 91.5 170 ILE B N 1
ATOM 8209 C CA . ILE B 1 170 ? -7.844 -15.461 2.111 1 91.5 170 ILE B CA 1
ATOM 8210 C C . ILE B 1 170 ? -6.652 -14.516 2.24 1 91.5 170 ILE B C 1
ATOM 8212 O O . ILE B 1 170 ? -6.008 -14.453 3.289 1 91.5 170 ILE B O 1
ATOM 8216 N N . ARG B 1 171 ? -6.375 -13.797 1.255 1 90 171 ARG B N 1
ATOM 8217 C CA . ARG B 1 171 ? -5.27 -12.844 1.271 1 90 171 ARG B CA 1
ATOM 8218 C C . ARG B 1 171 ? -5.488 -11.766 2.332 1 90 171 ARG B C 1
ATOM 8220 O O . ARG B 1 171 ? -4.551 -11.391 3.043 1 90 171 ARG B O 1
ATOM 8227 N N . ARG B 1 172 ? -6.625 -11.25 2.408 1 94.12 172 ARG B N 1
ATOM 8228 C CA . ARG B 1 172 ? -6.93 -10.211 3.381 1 94.12 172 ARG B CA 1
ATOM 8229 C C . ARG B 1 172 ? -6.805 -10.734 4.809 1 94.12 172 ARG B C 1
ATOM 8231 O O . ARG B 1 172 ? -6.289 -10.039 5.688 1 94.12 172 ARG B O 1
ATOM 8238 N N . VAL B 1 173 ? -7.246 -11.953 5.047 1 95.75 173 VAL B N 1
ATOM 8239 C CA . VAL B 1 173 ? -7.098 -12.555 6.367 1 95.75 173 VAL B CA 1
ATOM 8240 C C . VAL B 1 173 ? -5.617 -12.75 6.68 1 95.75 173 VAL B C 1
ATOM 8242 O O . VAL B 1 173 ? -5.184 -12.539 7.816 1 95.75 173 VAL B O 1
ATOM 8245 N N . SER B 1 174 ? -4.91 -13.172 5.637 1 93.31 174 SER B N 1
ATOM 8246 C CA . SER B 1 174 ? -3.473 -13.344 5.812 1 93.31 174 SER B CA 1
ATOM 8247 C C . SER B 1 174 ? -2.801 -12.039 6.227 1 93.31 174 SER B C 1
ATOM 8249 O O . SER B 1 174 ? -1.942 -12.031 7.113 1 93.31 174 SER B O 1
ATOM 8251 N N . ASP B 1 175 ? -3.166 -10.984 5.652 1 92.25 175 ASP B N 1
ATOM 8252 C CA . ASP B 1 175 ? -2.615 -9.672 5.98 1 92.25 175 ASP B CA 1
ATOM 8253 C C . ASP B 1 175 ? -2.934 -9.289 7.426 1 92.25 175 ASP B C 1
ATOM 8255 O O . ASP B 1 175 ? -2.096 -8.711 8.117 1 92.25 175 ASP B O 1
ATOM 8259 N N . LEU B 1 176 ? -4.117 -9.547 7.832 1 94.56 176 LEU B N 1
ATOM 8260 C CA . LEU B 1 176 ? -4.543 -9.219 9.188 1 94.56 176 LEU B CA 1
ATOM 8261 C C . LEU B 1 176 ? -3.799 -10.07 10.211 1 94.56 176 LEU B C 1
ATOM 8263 O O . LEU B 1 176 ? -3.477 -9.602 11.305 1 94.56 176 LEU B O 1
ATOM 8267 N N . LEU B 1 177 ? -3.535 -11.352 9.852 1 93.25 177 LEU B N 1
ATOM 8268 C CA . LEU B 1 177 ? -2.736 -12.211 10.719 1 93.25 177 LEU B CA 1
ATOM 8269 C C . LEU B 1 177 ? -1.31 -11.688 10.836 1 93.25 177 LEU B C 1
ATOM 8271 O O . LEU B 1 177 ? -0.713 -11.734 11.914 1 93.25 177 LEU B O 1
ATOM 8275 N N . ALA B 1 178 ? -0.781 -11.25 9.742 1 89.81 178 ALA B N 1
ATOM 8276 C CA . ALA B 1 178 ? 0.562 -10.68 9.742 1 89.81 178 ALA B CA 1
ATOM 8277 C C . ALA B 1 178 ? 0.635 -9.445 10.633 1 89.81 178 ALA B C 1
ATOM 8279 O O . ALA B 1 178 ? 1.629 -9.234 11.336 1 89.81 178 ALA B O 1
ATOM 8280 N N . GLU B 1 179 ? -0.385 -8.633 10.586 1 88.38 179 GLU B N 1
ATOM 8281 C CA . GLU B 1 179 ? -0.456 -7.445 11.43 1 88.38 179 GLU B CA 1
ATOM 8282 C C . GLU B 1 179 ? -0.414 -7.809 12.906 1 88.38 179 GLU B C 1
ATOM 8284 O O . GLU B 1 179 ? 0.24 -7.129 13.703 1 88.38 179 GLU B O 1
ATOM 8289 N N . ARG B 1 180 ? -1.104 -8.82 13.234 1 86.69 180 ARG B N 1
ATOM 8290 C CA . ARG B 1 180 ? -1.152 -9.273 14.617 1 86.69 180 ARG B CA 1
ATOM 8291 C C . ARG B 1 180 ? 0.222 -9.734 15.094 1 86.69 180 ARG B C 1
ATOM 8293 O O . ARG B 1 180 ? 0.61 -9.469 16.234 1 86.69 180 ARG B O 1
ATOM 8300 N N . ASP B 1 181 ? 0.857 -10.344 14.227 1 82.25 181 ASP B N 1
ATOM 8301 C CA . ASP B 1 181 ? 2.16 -10.914 14.555 1 82.25 181 ASP B CA 1
ATOM 8302 C C . ASP B 1 181 ? 3.23 -9.828 14.633 1 82.25 181 ASP B C 1
ATOM 8304 O O . ASP B 1 181 ? 4.074 -9.836 15.531 1 82.25 181 ASP B O 1
ATOM 8308 N N . THR B 1 182 ? 3.25 -8.852 13.773 1 75.38 182 THR B N 1
ATOM 8309 C CA . THR B 1 182 ? 4.348 -7.906 13.625 1 75.38 182 THR B CA 1
ATOM 8310 C C . THR B 1 182 ? 4.148 -6.699 14.531 1 75.38 182 THR B C 1
ATOM 8312 O O . THR B 1 182 ? 5.121 -6.117 15.023 1 75.38 182 THR B O 1
ATOM 8315 N N . ARG B 1 183 ? 2.963 -6.367 14.836 1 66.12 183 ARG B N 1
ATOM 8316 C CA . ARG B 1 183 ? 2.736 -5.109 15.531 1 66.12 183 ARG B CA 1
ATOM 8317 C C . ARG B 1 183 ? 2.412 -5.348 17 1 66.12 183 ARG B C 1
ATOM 8319 O O . ARG B 1 183 ? 2.209 -4.398 17.766 1 66.12 183 ARG B O 1
ATOM 8326 N N . ARG B 1 184 ? 2.463 -6.484 17.406 1 70.38 184 ARG B N 1
ATOM 8327 C CA . ARG B 1 184 ? 2.121 -6.812 18.781 1 70.38 184 ARG B CA 1
ATOM 8328 C C . ARG B 1 184 ? 0.921 -6.004 19.266 1 70.38 184 ARG B C 1
ATOM 8330 O O . ARG B 1 184 ? 1.007 -5.285 20.266 1 70.38 184 ARG B O 1
ATOM 8337 N N . LEU B 1 185 ? -0.156 -6.168 18.609 1 73.19 185 LEU B N 1
ATOM 8338 C CA . LEU B 1 185 ? -1.341 -5.344 18.812 1 73.19 185 LEU B CA 1
ATOM 8339 C C . LEU B 1 185 ? -1.925 -5.566 20.203 1 73.19 185 LEU B C 1
ATOM 8341 O O . LEU B 1 185 ? -1.833 -6.668 20.75 1 73.19 185 LEU B O 1
ATOM 8345 N N . GLY B 1 186 ? -2.418 -4.523 20.734 1 75.62 186 GLY B N 1
ATOM 8346 C CA . GLY B 1 186 ? -3.143 -4.562 22 1 75.62 186 GLY B CA 1
ATOM 8347 C C . GLY B 1 186 ? -4.277 -3.559 22.062 1 75.62 186 GLY B C 1
ATOM 8348 O O . GLY B 1 186 ? -4.469 -2.768 21.141 1 75.62 186 GLY B O 1
ATOM 8349 N N . GLY B 1 187 ? -5.156 -3.762 23 1 79.25 187 GLY B N 1
ATOM 8350 C CA . GLY B 1 187 ? -6.23 -2.809 23.219 1 79.25 187 GLY B CA 1
ATOM 8351 C C . GLY B 1 187 ? -7.242 -2.766 22.094 1 79.25 187 GLY B C 1
ATOM 8352 O O . GLY B 1 187 ? -7.703 -3.809 21.625 1 79.25 187 GLY B O 1
ATOM 8353 N N . VAL B 1 188 ? -7.59 -1.6 21.656 1 81.06 188 VAL B N 1
ATOM 8354 C CA . VAL B 1 188 ? -8.641 -1.388 20.672 1 81.06 188 VAL B CA 1
ATOM 8355 C C . VAL B 1 188 ? -8.141 -1.8 19.281 1 81.06 188 VAL B C 1
ATOM 8357 O O . VAL B 1 188 ? -8.922 -2.27 18.453 1 81.06 188 VAL B O 1
ATOM 8360 N N . THR B 1 189 ? -6.863 -1.688 19.156 1 85.12 189 THR B N 1
ATOM 8361 C CA . THR B 1 189 ? -6.301 -2.068 17.875 1 85.12 189 THR B CA 1
ATOM 8362 C C . THR B 1 189 ? -6.414 -3.572 17.656 1 85.12 189 THR B C 1
ATOM 8364 O O . THR B 1 189 ? -6.656 -4.023 16.531 1 85.12 189 THR B O 1
ATOM 8367 N N . LEU B 1 190 ? -6.199 -4.348 18.734 1 88.69 190 LEU B N 1
ATOM 8368 C CA . LEU B 1 190 ? -6.371 -5.793 18.656 1 88.69 190 LEU B CA 1
ATOM 8369 C C . LEU B 1 190 ? -7.836 -6.156 18.406 1 88.69 190 LEU B C 1
ATOM 8371 O O . LEU B 1 190 ? -8.133 -7.055 17.625 1 88.69 190 LEU B O 1
ATOM 8375 N N . ALA B 1 191 ? -8.703 -5.453 19.109 1 87.12 191 ALA B N 1
ATOM 8376 C CA . ALA B 1 191 ? -10.133 -5.684 18.922 1 87.12 191 ALA B CA 1
ATOM 8377 C C . ALA B 1 191 ? -10.562 -5.402 17.484 1 87.12 191 ALA B C 1
ATOM 8379 O O . ALA B 1 191 ? -11.367 -6.141 16.922 1 87.12 191 ALA B O 1
ATOM 8380 N N . GLU B 1 192 ? -10.062 -4.371 16.969 1 89.38 192 GLU B N 1
ATOM 8381 C CA . GLU B 1 192 ? -10.359 -4.012 15.586 1 89.38 192 GLU B CA 1
ATOM 8382 C C . GLU B 1 192 ? -9.828 -5.062 14.617 1 89.38 192 GLU B C 1
ATOM 8384 O O . GLU B 1 192 ? -10.5 -5.422 13.656 1 89.38 192 GLU B O 1
ATOM 8389 N N . ASN B 1 193 ? -8.648 -5.52 14.844 1 92.5 193 ASN B N 1
ATOM 8390 C CA . ASN B 1 193 ? -8.07 -6.574 14.023 1 92.5 193 ASN B CA 1
ATOM 8391 C C . ASN B 1 193 ? -8.938 -7.828 14.023 1 92.5 193 ASN B C 1
ATOM 8393 O O . ASN B 1 193 ? -9.227 -8.391 12.961 1 92.5 193 ASN B O 1
ATOM 8397 N N . GLU B 1 194 ? -9.375 -8.234 15.203 1 92.75 194 GLU B N 1
ATOM 8398 C CA . GLU B 1 194 ? -10.203 -9.43 15.328 1 92.75 194 GLU B CA 1
ATOM 8399 C C . GLU B 1 194 ? -11.547 -9.242 14.625 1 92.75 194 GLU B C 1
ATOM 8401 O O . GLU B 1 194 ? -12.055 -10.164 13.977 1 92.75 194 GLU B O 1
ATOM 8406 N N . ARG B 1 195 ? -12.086 -8.133 14.789 1 92.88 195 ARG B N 1
ATOM 8407 C CA . ARG B 1 195 ? -13.352 -7.828 14.133 1 92.88 195 ARG B CA 1
ATOM 8408 C C . ARG B 1 195 ? -13.227 -7.922 12.617 1 92.88 195 ARG B C 1
ATOM 8410 O O . ARG B 1 195 ? -14.117 -8.445 11.938 1 92.88 195 ARG B O 1
ATOM 8417 N N . ARG B 1 196 ? -12.141 -7.426 12.109 1 94.25 196 ARG B N 1
ATOM 8418 C CA . ARG B 1 196 ? -11.906 -7.449 10.672 1 94.25 196 ARG B CA 1
ATOM 8419 C C . ARG B 1 196 ? -11.719 -8.883 10.172 1 94.25 196 ARG B C 1
ATOM 8421 O O . ARG B 1 196 ? -12.219 -9.242 9.109 1 94.25 196 ARG B O 1
ATOM 8428 N N . ILE B 1 197 ? -11.008 -9.703 10.93 1 96.25 197 ILE B N 1
ATOM 8429 C CA . ILE B 1 197 ? -10.836 -11.109 10.562 1 96.25 197 ILE B CA 1
ATOM 8430 C C . ILE B 1 197 ? -12.203 -11.797 10.539 1 96.25 197 ILE B C 1
ATOM 8432 O O . ILE B 1 197 ? -12.516 -12.531 9.594 1 96.25 197 ILE B O 1
ATOM 8436 N N . LEU B 1 198 ? -12.93 -11.539 11.555 1 95.88 198 LEU B N 1
ATOM 8437 C CA . LEU B 1 198 ? -14.258 -12.133 11.664 1 95.88 198 LEU B CA 1
ATOM 8438 C C . LEU B 1 198 ? -15.133 -11.734 10.484 1 95.88 198 LEU B C 1
ATOM 8440 O O . LEU B 1 198 ? -15.852 -12.562 9.93 1 95.88 198 LEU B O 1
ATOM 8444 N N . ALA B 1 199 ? -15.055 -10.492 10.109 1 95.56 199 ALA B N 1
ATOM 8445 C CA . ALA B 1 199 ? -15.828 -10.008 8.969 1 95.56 199 ALA B CA 1
ATOM 8446 C C . ALA B 1 199 ? -15.406 -10.695 7.68 1 95.56 199 ALA B C 1
ATOM 8448 O O . ALA B 1 199 ? -16.25 -11.023 6.84 1 95.56 199 ALA B O 1
ATOM 8449 N N . GLU B 1 200 ? -14.133 -10.898 7.469 1 96.69 200 GLU B N 1
ATOM 8450 C CA . GLU B 1 200 ? -13.633 -11.578 6.273 1 96.69 200 GLU B CA 1
ATOM 8451 C C . GLU B 1 200 ? -14.07 -13.039 6.238 1 96.69 200 GLU B C 1
ATOM 8453 O O . GLU B 1 200 ? -14.391 -13.57 5.176 1 96.69 200 GLU B O 1
ATOM 8458 N N . ILE B 1 201 ? -14.07 -13.68 7.395 1 97.38 201 ILE B N 1
ATOM 8459 C CA . ILE B 1 201 ? -14.508 -15.07 7.461 1 97.38 201 ILE B CA 1
ATOM 8460 C C . ILE B 1 201 ? -16 -15.156 7.168 1 97.38 201 ILE B C 1
ATOM 8462 O O . ILE B 1 201 ? -16.453 -16.078 6.48 1 97.38 201 ILE B O 1
ATOM 8466 N N . ASP B 1 202 ? -16.719 -14.227 7.684 1 96.62 202 ASP B N 1
ATOM 8467 C CA . ASP B 1 202 ? -18.141 -14.164 7.375 1 96.62 202 ASP B CA 1
ATOM 8468 C C . ASP B 1 202 ? -18.375 -14.023 5.875 1 96.62 202 ASP B C 1
ATOM 8470 O O . ASP B 1 202 ? -19.25 -14.672 5.312 1 96.62 202 ASP B O 1
ATOM 8474 N N . THR B 1 203 ? -17.609 -13.164 5.301 1 96.19 203 THR B N 1
ATOM 8475 C CA . THR B 1 203 ? -17.688 -12.977 3.857 1 96.19 203 THR B CA 1
ATOM 8476 C C . THR B 1 203 ? -17.375 -14.273 3.121 1 96.19 203 THR B C 1
ATOM 8478 O O . THR B 1 203 ? -18.062 -14.641 2.172 1 96.19 203 THR B O 1
ATOM 8481 N N . MET B 1 204 ? -16.375 -14.953 3.52 1 95.75 204 MET B N 1
ATOM 8482 C CA . MET B 1 204 ? -16 -16.234 2.918 1 95.75 204 MET B CA 1
ATOM 8483 C C . MET B 1 204 ? -17.141 -17.234 3.039 1 95.75 204 MET B C 1
ATOM 8485 O O . MET B 1 204 ? -17.469 -17.922 2.074 1 95.75 204 MET B O 1
ATOM 8489 N N . TRP B 1 205 ? -17.75 -17.266 4.18 1 96.12 205 TRP B N 1
ATOM 8490 C CA . TRP B 1 205 ? -18.859 -18.188 4.445 1 96.12 205 TRP B CA 1
ATOM 8491 C C . TRP B 1 205 ? -20.062 -17.875 3.549 1 96.12 205 TRP B C 1
ATOM 8493 O O . TRP B 1 205 ? -20.719 -18.797 3.062 1 96.12 205 TRP B O 1
ATOM 8503 N N . ARG B 1 206 ? -20.234 -16.625 3.262 1 95.62 206 ARG B N 1
ATOM 8504 C CA . ARG B 1 206 ? -21.422 -16.203 2.52 1 95.62 206 ARG B CA 1
ATOM 8505 C C . ARG B 1 206 ? -21.141 -16.188 1.02 1 95.62 206 ARG B C 1
ATOM 8507 O O . ARG B 1 206 ? -22.062 -15.992 0.219 1 95.62 206 ARG B O 1
ATOM 8514 N N . THR B 1 207 ? -19.938 -16.359 0.621 1 94.5 207 THR B N 1
ATOM 8515 C CA . THR B 1 207 ? -19.578 -16.438 -0.788 1 94.5 207 THR B CA 1
ATOM 8516 C C . THR B 1 207 ? -19.797 -17.844 -1.332 1 94.5 207 THR B C 1
ATOM 8518 O O . THR B 1 207 ? -19.422 -18.828 -0.684 1 94.5 207 THR B O 1
ATOM 8521 N N . ALA B 1 208 ? -20.375 -17.891 -2.459 1 89.94 208 ALA B N 1
ATOM 8522 C CA . ALA B 1 208 ? -20.547 -19.203 -3.08 1 89.94 208 ALA B CA 1
ATOM 8523 C C . ALA B 1 208 ? -19.203 -19.859 -3.379 1 89.94 208 ALA B C 1
ATOM 8525 O O . ALA B 1 208 ? -18.359 -19.266 -4.055 1 89.94 208 ALA B O 1
ATOM 8526 N N . PRO B 1 209 ? -19.016 -20.984 -2.83 1 83.5 209 PRO B N 1
ATOM 8527 C CA . PRO B 1 209 ? -17.703 -21.625 -3.037 1 83.5 209 PRO B CA 1
ATOM 8528 C C . PRO B 1 209 ? -17.5 -22.094 -4.473 1 83.5 209 PRO B C 1
ATOM 8530 O O . PRO B 1 209 ? -16.375 -22.203 -4.941 1 83.5 209 PRO B O 1
ATOM 8533 N N . VAL B 1 210 ? -18.578 -22.469 -5.133 1 80.25 210 VAL B N 1
ATOM 8534 C CA . VAL B 1 210 ? -18.5 -22.984 -6.492 1 80.25 210 VAL B CA 1
ATOM 8535 C C . VAL B 1 210 ? -19 -21.938 -7.484 1 80.25 210 VAL B C 1
ATOM 8537 O O . VAL B 1 210 ? -19.984 -21.25 -7.227 1 80.25 210 VAL B O 1
ATOM 8540 N N . ARG B 1 211 ? -18.266 -21.797 -8.602 1 78.19 211 ARG B N 1
ATOM 8541 C CA . ARG B 1 211 ? -18.656 -20.859 -9.648 1 78.19 211 ARG B CA 1
ATOM 8542 C C . ARG B 1 211 ? -19.969 -21.297 -10.305 1 78.19 211 ARG B C 1
ATOM 8544 O O . ARG B 1 211 ? -20.25 -22.484 -10.422 1 78.19 211 ARG B O 1
ATOM 8551 N N . THR B 1 212 ? -20.656 -20.344 -10.695 1 72.44 212 THR B N 1
ATOM 8552 C CA . THR B 1 212 ? -21.906 -20.625 -11.391 1 72.44 212 THR B CA 1
ATOM 8553 C C . THR B 1 212 ? -21.672 -20.875 -12.875 1 72.44 212 THR B C 1
ATOM 8555 O O . THR B 1 212 ? -22.469 -21.547 -13.539 1 72.44 212 THR B O 1
ATOM 8558 N N . SER B 1 213 ? -20.594 -20.266 -13.305 1 74.56 213 SER B N 1
ATOM 8559 C CA . SER B 1 213 ? -20.297 -20.422 -14.719 1 74.56 213 SER B CA 1
ATOM 8560 C C . SER B 1 213 ? -18.812 -20.672 -14.938 1 74.56 213 SER B C 1
ATOM 8562 O O . SER B 1 213 ? -17.969 -20.297 -14.109 1 74.56 213 SER B O 1
ATOM 8564 N N . LYS B 1 214 ? -18.578 -21.438 -16.031 1 75.94 214 LYS B N 1
ATOM 8565 C CA . LYS B 1 214 ? -17.188 -21.719 -16.391 1 75.94 214 LYS B CA 1
ATOM 8566 C C . LYS B 1 214 ? -16.422 -20.438 -16.703 1 75.94 214 LYS B C 1
ATOM 8568 O O . LYS B 1 214 ? -16.953 -19.547 -17.359 1 75.94 214 LYS B O 1
ATOM 8573 N N . PRO B 1 215 ? -15.273 -20.328 -16.25 1 80 215 PRO B N 1
ATOM 8574 C CA . PRO B 1 215 ? -14.469 -19.156 -16.609 1 80 215 PRO B CA 1
ATOM 8575 C C . PRO B 1 215 ? -14.047 -19.141 -18.062 1 80 215 PRO B C 1
ATOM 8577 O O . PRO B 1 215 ? -13.781 -20.203 -18.641 1 80 215 PRO B O 1
ATOM 8580 N N . SER B 1 216 ? -14.016 -18.031 -18.625 1 83.75 216 SER B N 1
ATOM 8581 C CA . SER B 1 216 ? -13.461 -17.875 -19.953 1 83.75 216 SER B CA 1
ATOM 8582 C C . SER B 1 216 ? -11.938 -17.891 -19.922 1 83.75 216 SER B C 1
ATOM 8584 O O . SER B 1 216 ? -11.328 -17.828 -18.844 1 83.75 216 SER B O 1
ATOM 8586 N N . VAL B 1 217 ? -11.312 -18.078 -21.078 1 89.56 217 VAL B N 1
ATOM 8587 C CA . VAL B 1 217 ? -9.859 -18.016 -21.188 1 89.56 217 VAL B CA 1
ATOM 8588 C C . VAL B 1 217 ? -9.359 -16.672 -20.672 1 89.56 217 VAL B C 1
ATOM 8590 O O . VAL B 1 217 ? -8.344 -16.609 -19.969 1 89.56 217 VAL B O 1
ATOM 8593 N N . ILE B 1 218 ? -10.102 -15.648 -20.953 1 90 218 ILE B N 1
ATOM 8594 C CA . ILE B 1 218 ? -9.703 -14.305 -20.562 1 90 218 ILE B CA 1
ATOM 8595 C C . ILE B 1 218 ? -9.797 -14.164 -19.031 1 90 218 ILE B C 1
ATOM 8597 O O . ILE B 1 218 ? -8.984 -13.484 -18.422 1 90 218 ILE B O 1
ATOM 8601 N N . ASP B 1 219 ? -10.711 -14.789 -18.422 1 84.44 219 ASP B N 1
ATOM 8602 C CA . ASP B 1 219 ? -10.82 -14.789 -16.969 1 84.44 219 ASP B CA 1
ATOM 8603 C C . ASP B 1 219 ? -9.586 -15.414 -16.328 1 84.44 219 ASP B C 1
ATOM 8605 O O . ASP B 1 219 ? -9.125 -14.961 -15.273 1 84.44 219 ASP B O 1
ATOM 8609 N N . GLU B 1 220 ? -9.133 -16.453 -16.953 1 86.31 220 GLU B N 1
ATOM 8610 C CA . GLU B 1 220 ? -7.93 -17.109 -16.453 1 86.31 220 GLU B CA 1
ATOM 8611 C C . GLU B 1 220 ? -6.715 -16.188 -16.562 1 86.31 220 GLU B C 1
ATOM 8613 O O . GLU B 1 220 ? -5.855 -16.172 -15.688 1 86.31 220 GLU B O 1
ATOM 8618 N N . VAL B 1 221 ? -6.684 -15.477 -17.719 1 90.69 221 VAL B N 1
ATOM 8619 C CA . VAL B 1 221 ? -5.602 -14.508 -17.906 1 90.69 221 VAL B CA 1
ATOM 8620 C C . VAL B 1 221 ? -5.645 -13.469 -16.797 1 90.69 221 VAL B C 1
ATOM 8622 O O . VAL B 1 221 ? -4.613 -13.148 -16.188 1 90.69 221 VAL B O 1
ATOM 8625 N N . LYS B 1 222 ? -6.816 -13.023 -16.469 1 87.62 222 LYS B N 1
ATOM 8626 C CA . LYS B 1 222 ? -6.98 -11.992 -15.438 1 87.62 222 LYS B CA 1
ATOM 8627 C C . LYS B 1 222 ? -6.535 -12.5 -14.07 1 87.62 222 LYS B C 1
ATOM 8629 O O . LYS B 1 222 ? -5.996 -11.742 -13.266 1 87.62 222 LYS B O 1
ATOM 8634 N N . THR B 1 223 ? -6.762 -13.711 -13.805 1 84 223 THR B N 1
ATOM 8635 C CA . THR B 1 223 ? -6.352 -14.305 -12.531 1 84 223 THR B CA 1
ATOM 8636 C C . THR B 1 223 ? -4.832 -14.273 -12.383 1 84 223 THR B C 1
ATOM 8638 O O . THR B 1 223 ? -4.312 -13.891 -11.336 1 84 223 THR B O 1
ATOM 8641 N N . VAL B 1 224 ? -4.172 -14.617 -13.422 1 87.94 224 VAL B N 1
ATOM 8642 C CA . VAL B 1 224 ? -2.715 -14.641 -13.391 1 87.94 224 VAL B CA 1
ATOM 8643 C C . VAL B 1 224 ? -2.176 -13.211 -13.289 1 87.94 224 VAL B C 1
ATOM 8645 O O . VAL B 1 224 ? -1.168 -12.969 -12.625 1 87.94 224 VAL B O 1
ATOM 8648 N N . MET B 1 225 ? -2.865 -12.273 -13.984 1 91.31 225 MET B N 1
ATOM 8649 C CA . MET B 1 225 ? -2.453 -10.875 -13.891 1 91.31 225 MET B CA 1
ATOM 8650 C C . MET B 1 225 ? -2.594 -10.352 -12.469 1 91.31 225 MET B C 1
ATOM 8652 O O . MET B 1 225 ? -1.809 -9.508 -12.031 1 91.31 225 MET B O 1
ATOM 8656 N N . GLY B 1 226 ? -3.523 -10.898 -11.781 1 87.12 226 GLY B N 1
ATOM 8657 C CA . GLY B 1 226 ? -3.662 -10.547 -10.375 1 87.12 226 GLY B CA 1
ATOM 8658 C C . GLY B 1 226 ? -2.451 -10.922 -9.547 1 87.12 226 GLY B C 1
ATOM 8659 O O . GLY B 1 226 ? -2.016 -10.148 -8.688 1 87.12 226 GLY B O 1
ATOM 8660 N N . VAL B 1 227 ? -1.905 -12.039 -9.805 1 88.31 227 VAL B N 1
ATOM 8661 C CA . VAL B 1 227 ? -0.714 -12.5 -9.094 1 88.31 227 VAL B CA 1
ATOM 8662 C C . VAL B 1 227 ? 0.48 -11.625 -9.469 1 88.31 227 VAL B C 1
ATOM 8664 O O . VAL B 1 227 ? 1.307 -11.297 -8.617 1 88.31 227 VAL B O 1
ATOM 8667 N N . PHE B 1 228 ? 0.499 -11.266 -10.703 1 91.62 228 PHE B N 1
ATOM 8668 C CA . PHE B 1 228 ? 1.565 -10.391 -11.172 1 91.62 228 PHE B CA 1
ATOM 8669 C C . PHE B 1 228 ? 1.521 -9.055 -10.445 1 91.62 228 PHE B C 1
ATOM 8671 O O . PHE B 1 228 ? 2.52 -8.617 -9.867 1 91.62 228 PHE B O 1
ATOM 8678 N N . ASP B 1 229 ? 0.401 -8.469 -10.477 1 90.94 229 ASP B N 1
ATOM 8679 C CA . ASP B 1 229 ? 0.25 -7.133 -9.898 1 90.94 229 ASP B CA 1
ATOM 8680 C C . ASP B 1 229 ? 0.537 -7.145 -8.398 1 90.94 229 ASP B C 1
ATOM 8682 O O . ASP B 1 229 ? 1.145 -6.211 -7.871 1 90.94 229 ASP B O 1
ATOM 8686 N N . ALA B 1 230 ? 0.194 -8.203 -7.852 1 86.69 230 ALA B N 1
ATOM 8687 C CA . ALA B 1 230 ? 0.261 -8.234 -6.395 1 86.69 230 ALA B CA 1
ATOM 8688 C C . ALA B 1 230 ? 1.65 -8.656 -5.918 1 86.69 230 ALA B C 1
ATOM 8690 O O . ALA B 1 230 ? 2.1 -8.234 -4.852 1 86.69 230 ALA B O 1
ATOM 8691 N N . VAL B 1 231 ? 2.346 -9.484 -6.703 1 91 231 VAL B N 1
ATOM 8692 C CA . VAL B 1 231 ? 3.531 -10.117 -6.129 1 91 231 VAL B CA 1
ATOM 8693 C C . VAL B 1 231 ? 4.684 -10.055 -7.129 1 91 231 VAL B C 1
ATOM 8695 O O . VAL B 1 231 ? 5.73 -9.461 -6.844 1 91 231 VAL B O 1
ATOM 8698 N N . LEU B 1 232 ? 4.543 -10.516 -8.328 1 93.38 232 LEU B N 1
ATOM 8699 C CA . LEU B 1 232 ? 5.648 -10.844 -9.227 1 93.38 232 LEU B CA 1
ATOM 8700 C C . LEU B 1 232 ? 6.34 -9.578 -9.719 1 93.38 232 LEU B C 1
ATOM 8702 O O . LEU B 1 232 ? 7.547 -9.586 -9.977 1 93.38 232 LEU B O 1
ATOM 8706 N N . VAL B 1 233 ? 5.555 -8.539 -9.828 1 92.69 233 VAL B N 1
ATOM 8707 C CA . VAL B 1 233 ? 6.098 -7.289 -10.344 1 92.69 233 VAL B CA 1
ATOM 8708 C C . VAL B 1 233 ? 7.277 -6.848 -9.484 1 92.69 233 VAL B C 1
ATOM 8710 O O . VAL B 1 233 ? 8.266 -6.316 -10 1 92.69 233 VAL B O 1
ATOM 8713 N N . ASP B 1 234 ? 7.258 -7.121 -8.25 1 91.88 234 ASP B N 1
ATOM 8714 C CA . ASP B 1 234 ? 8.281 -6.629 -7.336 1 91.88 234 ASP B CA 1
ATOM 8715 C C . ASP B 1 234 ? 9.273 -7.73 -6.973 1 91.88 234 ASP B C 1
ATOM 8717 O O . ASP B 1 234 ? 10.461 -7.465 -6.777 1 91.88 234 ASP B O 1
ATOM 8721 N N . VAL B 1 235 ? 8.836 -8.953 -6.914 1 93.62 235 VAL B N 1
ATOM 8722 C CA . VAL B 1 235 ? 9.609 -10.039 -6.332 1 93.62 235 VAL B CA 1
ATOM 8723 C C . VAL B 1 235 ? 10.82 -10.344 -7.211 1 93.62 235 VAL B C 1
ATOM 8725 O O . VAL B 1 235 ? 11.906 -10.656 -6.707 1 93.62 235 VAL B O 1
ATOM 8728 N N . PHE B 1 236 ? 10.695 -10.281 -8.508 1 94.38 236 PHE B N 1
ATOM 8729 C CA . PHE B 1 236 ? 11.828 -10.602 -9.375 1 94.38 236 PHE B CA 1
ATOM 8730 C C . PHE B 1 236 ? 12.977 -9.625 -9.156 1 94.38 236 PHE B C 1
ATOM 8732 O O . PHE B 1 236 ? 14.117 -10.031 -8.969 1 94.38 236 PHE B O 1
ATOM 8739 N N . GLY B 1 237 ? 12.602 -8.375 -9.141 1 93.12 237 GLY B N 1
ATOM 8740 C CA . GLY B 1 237 ? 13.609 -7.367 -8.859 1 93.12 237 GLY B CA 1
ATOM 8741 C C . GLY B 1 237 ? 14.242 -7.516 -7.484 1 93.12 237 GLY B C 1
ATOM 8742 O O . GLY B 1 237 ? 15.445 -7.289 -7.316 1 93.12 237 GLY B O 1
ATOM 8743 N N . ASP B 1 238 ? 13.469 -7.926 -6.562 1 92.56 238 ASP B N 1
ATOM 8744 C CA . ASP B 1 238 ? 13.961 -8.117 -5.203 1 92.56 238 ASP B CA 1
ATOM 8745 C C . ASP B 1 238 ? 14.977 -9.25 -5.145 1 92.56 238 ASP B C 1
ATOM 8747 O O . ASP B 1 238 ? 15.969 -9.164 -4.414 1 92.56 238 ASP B O 1
ATOM 8751 N N . VAL B 1 239 ? 14.695 -10.273 -5.855 1 92.88 239 VAL B N 1
ATOM 8752 C CA . VAL B 1 239 ? 15.602 -11.414 -5.875 1 92.88 239 VAL B CA 1
ATOM 8753 C C . VAL B 1 239 ? 16.922 -11.016 -6.52 1 92.88 239 VAL B C 1
ATOM 8755 O O . VAL B 1 239 ? 18 -11.398 -6.047 1 92.88 239 VAL B O 1
ATOM 8758 N N . TYR B 1 240 ? 16.906 -10.203 -7.609 1 94.69 240 TYR B N 1
ATOM 8759 C CA . TYR B 1 240 ? 18.125 -9.711 -8.234 1 94.69 240 TYR B CA 1
ATOM 8760 C C . TYR B 1 240 ? 18.922 -8.859 -7.262 1 94.69 240 TYR B C 1
ATOM 8762 O O . TYR B 1 240 ? 20.156 -9 -7.176 1 94.69 240 TYR B O 1
ATOM 8770 N N . ARG B 1 241 ? 18.188 -8.023 -6.605 1 93.31 241 ARG B N 1
ATOM 8771 C CA . ARG B 1 241 ? 18.828 -7.121 -5.656 1 93.31 241 ARG B CA 1
ATOM 8772 C C . ARG B 1 241 ? 19.484 -7.898 -4.523 1 93.31 241 ARG B C 1
ATOM 8774 O O . ARG B 1 241 ? 20.594 -7.57 -4.109 1 93.31 241 ARG B O 1
ATOM 8781 N N . ARG B 1 242 ? 18.844 -8.859 -4.039 1 89.69 242 ARG B N 1
ATOM 8782 C CA . ARG B 1 242 ? 19.391 -9.688 -2.969 1 89.69 242 ARG B CA 1
ATOM 8783 C C . ARG B 1 242 ? 20.688 -10.367 -3.414 1 89.69 242 ARG B C 1
ATOM 8785 O O . ARG B 1 242 ? 21.656 -10.43 -2.652 1 89.69 242 ARG B O 1
ATOM 8792 N N . LEU B 1 243 ? 20.625 -10.867 -4.586 1 90.25 243 LEU B N 1
ATOM 8793 C CA . LEU B 1 243 ? 21.828 -11.469 -5.148 1 90.25 243 LEU B CA 1
ATOM 8794 C C . LEU B 1 243 ? 22.953 -10.445 -5.258 1 90.25 243 LEU B C 1
ATOM 8796 O O . LEU B 1 243 ? 24.094 -10.734 -4.898 1 90.25 243 LEU B O 1
ATOM 8800 N N . ASP B 1 244 ? 22.594 -9.312 -5.703 1 91 244 ASP B N 1
ATOM 8801 C CA . ASP B 1 244 ? 23.562 -8.234 -5.859 1 91 244 ASP B CA 1
ATOM 8802 C C . ASP B 1 244 ? 24.141 -7.809 -4.508 1 91 244 ASP B C 1
ATOM 8804 O O . ASP B 1 244 ? 25.344 -7.578 -4.375 1 91 244 ASP B O 1
ATOM 8808 N N . ASP B 1 245 ? 23.297 -7.629 -3.564 1 88.5 245 ASP B N 1
ATOM 8809 C CA . ASP B 1 245 ? 23.703 -7.23 -2.223 1 88.5 245 ASP B CA 1
ATOM 8810 C C . ASP B 1 245 ? 24.672 -8.242 -1.617 1 88.5 245 ASP B C 1
ATOM 8812 O O . ASP B 1 245 ? 25.625 -7.863 -0.928 1 88.5 245 ASP B O 1
ATOM 8816 N N . TRP B 1 246 ? 24.406 -9.406 -1.887 1 84.69 246 TRP B N 1
ATOM 8817 C CA . TRP B 1 246 ? 25.281 -10.445 -1.358 1 84.69 246 TRP B CA 1
ATOM 8818 C C . TRP B 1 246 ? 26.625 -10.445 -2.08 1 84.69 246 TRP B C 1
ATOM 8820 O O . TRP B 1 246 ? 27.672 -10.562 -1.446 1 84.69 246 TRP B O 1
ATOM 8830 N N . LEU B 1 247 ? 26.594 -10.328 -3.373 1 86.19 247 LEU B N 1
ATOM 8831 C CA . LEU B 1 247 ? 27.797 -10.414 -4.188 1 86.19 247 LEU B CA 1
ATOM 8832 C C . LEU B 1 247 ? 28.703 -9.211 -3.953 1 86.19 247 LEU B C 1
ATOM 8834 O O . LEU B 1 247 ? 29.922 -9.344 -3.943 1 86.19 247 LEU B O 1
ATOM 8838 N N . LEU B 1 248 ? 28.078 -8.055 -3.75 1 89.38 248 LEU B N 1
ATOM 8839 C CA . LEU B 1 248 ? 28.844 -6.816 -3.719 1 89.38 248 LEU B CA 1
ATOM 8840 C C . LEU B 1 248 ? 29.047 -6.336 -2.285 1 89.38 248 LEU B C 1
ATOM 8842 O O . LEU B 1 248 ? 29.906 -5.504 -2.02 1 89.38 248 LEU B O 1
ATOM 8846 N N . ALA B 1 249 ? 28.25 -6.773 -1.361 1 85.81 249 ALA B N 1
ATOM 8847 C CA . ALA B 1 249 ? 28.344 -6.422 0.053 1 85.81 249 ALA B CA 1
ATOM 8848 C C . ALA B 1 249 ? 28.328 -4.906 0.245 1 85.81 249 ALA B C 1
ATOM 8850 O O . ALA B 1 249 ? 27.406 -4.223 -0.228 1 85.81 249 ALA B O 1
ATOM 8851 N N . GLU B 1 250 ? 29.422 -4.289 0.65 1 83.31 250 GLU B N 1
ATOM 8852 C CA . GLU B 1 250 ? 29.484 -2.875 1.001 1 83.31 250 GLU B CA 1
ATOM 8853 C C . GLU B 1 250 ? 29.438 -1.994 -0.245 1 83.31 250 GLU B C 1
ATOM 8855 O O . GLU B 1 250 ? 29.078 -0.817 -0.167 1 83.31 250 GLU B O 1
ATOM 8860 N N . ASP B 1 251 ? 29.688 -2.607 -1.33 1 89.88 251 ASP B N 1
ATOM 8861 C CA . ASP B 1 251 ? 29.734 -1.826 -2.562 1 89.88 251 ASP B CA 1
ATOM 8862 C C . ASP B 1 251 ? 28.359 -1.787 -3.24 1 89.88 251 ASP B C 1
ATOM 8864 O O . ASP B 1 251 ? 28.172 -1.041 -4.199 1 89.88 251 ASP B O 1
ATOM 8868 N N . ALA B 1 252 ? 27.5 -2.58 -2.664 1 89.56 252 ALA B N 1
ATOM 8869 C CA . ALA B 1 252 ? 26.172 -2.609 -3.252 1 89.56 252 ALA B CA 1
ATOM 8870 C C . ALA B 1 252 ? 25.547 -1.214 -3.279 1 89.56 252 ALA B C 1
ATOM 8872 O O . ALA B 1 252 ? 25.609 -0.481 -2.291 1 89.56 252 ALA B O 1
ATOM 8873 N N . GLY B 1 253 ? 25.062 -0.809 -4.441 1 88.19 253 GLY B N 1
ATOM 8874 C CA . GLY B 1 253 ? 24.438 0.498 -4.605 1 88.19 253 GLY B CA 1
ATOM 8875 C C . GLY B 1 253 ? 25.438 1.575 -5.02 1 88.19 253 GLY B C 1
ATOM 8876 O O . GLY B 1 253 ? 25.031 2.66 -5.445 1 88.19 253 GLY B O 1
ATOM 8877 N N . ARG B 1 254 ? 26.75 1.305 -4.93 1 91.81 254 ARG B N 1
ATOM 8878 C CA . ARG B 1 254 ? 27.781 2.299 -5.25 1 91.81 254 ARG B CA 1
ATOM 8879 C C . ARG B 1 254 ? 28.438 1.985 -6.586 1 91.81 254 ARG B C 1
ATOM 8881 O O . ARG B 1 254 ? 29.094 2.85 -7.184 1 91.81 254 ARG B O 1
ATOM 8888 N N . VAL B 1 255 ? 28.312 0.705 -6.906 1 94.25 255 VAL B N 1
ATOM 8889 C CA . VAL B 1 255 ? 28.891 0.273 -8.18 1 94.25 255 VAL B CA 1
ATOM 8890 C C . VAL B 1 255 ? 27.828 -0.408 -9.023 1 94.25 255 VAL B C 1
ATOM 8892 O O . VAL B 1 255 ? 26.734 -0.703 -8.539 1 94.25 255 VAL B O 1
ATOM 8895 N N . ALA B 1 256 ? 28.109 -0.594 -10.25 1 94.69 256 ALA B N 1
ATOM 8896 C CA . ALA B 1 256 ? 27.172 -1.23 -11.164 1 94.69 256 ALA B CA 1
ATOM 8897 C C . ALA B 1 256 ? 26.781 -2.627 -10.68 1 94.69 256 ALA B C 1
ATOM 8899 O O . ALA B 1 256 ? 27.641 -3.373 -10.195 1 94.69 256 ALA B O 1
ATOM 8900 N N . PRO B 1 257 ? 25.531 -3.035 -10.742 1 93.31 257 PRO B N 1
ATOM 8901 C CA . PRO B 1 257 ? 25.109 -4.371 -10.32 1 93.31 257 PRO B CA 1
ATOM 8902 C C . PRO B 1 257 ? 25.734 -5.484 -11.148 1 93.31 257 PRO B C 1
ATOM 8904 O O . PRO B 1 257 ? 25.984 -5.301 -12.344 1 93.31 257 PRO B O 1
ATOM 8907 N N . VAL B 1 258 ? 25.922 -6.609 -10.477 1 90.56 258 VAL B N 1
ATOM 8908 C CA . VAL B 1 258 ? 26.484 -7.785 -11.141 1 90.56 258 VAL B CA 1
ATOM 8909 C C . VAL B 1 258 ? 25.359 -8.734 -11.539 1 90.56 258 VAL B C 1
ATOM 8911 O O . VAL B 1 258 ? 25.484 -9.477 -12.523 1 90.56 258 VAL B O 1
ATOM 8914 N N . ALA B 1 259 ? 24.312 -8.695 -10.758 1 88.38 259 ALA B N 1
ATOM 8915 C CA . ALA B 1 259 ? 23.172 -9.57 -11.023 1 88.38 259 ALA B CA 1
ATOM 8916 C C . ALA B 1 259 ? 22.484 -9.203 -12.336 1 88.38 259 ALA B C 1
ATOM 8918 O O . ALA B 1 259 ? 22.141 -8.039 -12.555 1 88.38 259 ALA B O 1
ATOM 8919 N N . LYS B 1 260 ? 22.312 -10.18 -13.219 1 92.38 260 LYS B N 1
ATOM 8920 C CA . LYS B 1 260 ? 21.531 -10.031 -14.445 1 92.38 260 LYS B CA 1
ATOM 8921 C C . LYS B 1 260 ? 20.156 -10.695 -14.305 1 92.38 260 LYS B C 1
ATOM 8923 O O . LYS B 1 260 ? 20.031 -11.719 -13.641 1 92.38 260 LYS B O 1
ATOM 8928 N N . PRO B 1 261 ? 19.125 -10.062 -14.906 1 95.12 261 PRO B N 1
ATOM 8929 C CA . PRO B 1 261 ? 17.812 -10.727 -14.875 1 95.12 261 PRO B CA 1
ATOM 8930 C C . PRO B 1 261 ? 17.859 -12.141 -15.445 1 95.12 261 PRO B C 1
ATOM 8932 O O . PRO B 1 261 ? 18.297 -12.344 -16.578 1 95.12 261 PRO B O 1
ATOM 8935 N N . PHE B 1 262 ? 17.453 -13.07 -14.609 1 95.69 262 PHE B N 1
ATOM 8936 C CA . PHE B 1 262 ? 17.531 -14.453 -15.062 1 95.69 262 PHE B CA 1
ATOM 8937 C C . PHE B 1 262 ? 16.156 -15.102 -15.109 1 95.69 262 PHE B C 1
ATOM 8939 O O . PHE B 1 262 ? 16.016 -16.234 -15.578 1 95.69 262 PHE B O 1
ATOM 8946 N N . VAL B 1 263 ? 15.117 -14.461 -14.672 1 95.81 263 VAL B N 1
ATOM 8947 C CA . VAL B 1 263 ? 13.766 -15.016 -14.734 1 95.81 263 VAL B CA 1
ATOM 8948 C C . VAL B 1 263 ? 13.07 -14.523 -16 1 95.81 263 VAL B C 1
ATOM 8950 O O . VAL B 1 263 ? 13.016 -13.32 -16.25 1 95.81 263 VAL B O 1
ATOM 8953 N N . LYS B 1 264 ? 12.586 -15.422 -16.781 1 95.12 264 LYS B N 1
ATOM 8954 C CA . LYS B 1 264 ? 11.781 -15.125 -17.969 1 95.12 264 LYS B CA 1
ATOM 8955 C C . LYS B 1 264 ? 10.422 -15.797 -17.906 1 95.12 264 LYS B C 1
ATOM 8957 O O . LYS B 1 264 ? 10.312 -17.016 -18.047 1 95.12 264 LYS B O 1
ATOM 8962 N N . LEU B 1 265 ? 9.383 -15.016 -17.812 1 95.31 265 LEU B N 1
ATOM 8963 C CA . LEU B 1 265 ? 8.047 -15.57 -17.609 1 95.31 265 LEU B CA 1
ATOM 8964 C C . LEU B 1 265 ? 7.422 -15.977 -18.938 1 95.31 265 LEU B C 1
ATOM 8966 O O . LEU B 1 265 ? 7.52 -15.242 -19.938 1 95.31 265 LEU B O 1
ATOM 8970 N N . GLY B 1 266 ? 6.887 -17.203 -18.984 1 95.94 266 GLY B N 1
ATOM 8971 C CA . GLY B 1 266 ? 6.078 -17.656 -20.109 1 95.94 266 GLY B CA 1
ATOM 8972 C C . GLY B 1 266 ? 4.629 -17.891 -19.734 1 95.94 266 GLY B C 1
ATOM 8973 O O . GLY B 1 266 ? 4.289 -17.969 -18.562 1 95.94 266 GLY B O 1
ATOM 8974 N N . THR B 1 267 ? 3.719 -17.922 -20.781 1 95.56 267 THR B N 1
ATOM 8975 C CA . THR B 1 267 ? 2.318 -18.219 -20.5 1 95.56 267 THR B CA 1
ATOM 8976 C C . THR B 1 267 ? 1.71 -19.047 -21.625 1 95.56 267 THR B C 1
ATOM 8978 O O . THR B 1 267 ? 2.018 -18.828 -22.797 1 95.56 267 THR B O 1
ATOM 8981 N N . TRP B 1 268 ? 0.906 -19.984 -21.188 1 93.69 268 TRP B N 1
ATOM 8982 C CA . TRP B 1 268 ? 0.121 -20.797 -22.125 1 93.69 268 TRP B CA 1
ATOM 8983 C C . TRP B 1 268 ? -1.313 -20.281 -22.219 1 93.69 268 TRP B C 1
ATOM 8985 O O . TRP B 1 268 ? -2.057 -20.641 -23.125 1 93.69 268 TRP B O 1
ATOM 8995 N N . ILE B 1 269 ? -1.643 -19.453 -21.328 1 92.56 269 ILE B N 1
ATOM 8996 C CA . ILE B 1 269 ? -3.027 -18.984 -21.281 1 92.56 269 ILE B CA 1
ATOM 8997 C C . ILE B 1 269 ? -3.311 -18.094 -22.484 1 92.56 269 ILE B C 1
ATOM 8999 O O . ILE B 1 269 ? -2.732 -17 -22.594 1 92.56 269 ILE B O 1
ATOM 9003 N N . GLY B 1 270 ? -4.125 -18.531 -23.297 1 93.19 270 GLY B N 1
ATOM 9004 C CA . GLY B 1 270 ? -4.398 -17.828 -24.531 1 93.19 270 GLY B CA 1
ATOM 9005 C C . GLY B 1 270 ? -3.605 -18.359 -25.719 1 93.19 270 GLY B C 1
ATOM 9006 O O . GLY B 1 270 ? -3.795 -17.922 -26.844 1 93.19 270 GLY B O 1
ATOM 9007 N N . GLY B 1 271 ? -2.734 -19.328 -25.484 1 94.75 271 GLY B N 1
ATOM 9008 C CA . GLY B 1 271 ? -1.925 -19.906 -26.547 1 94.75 271 GLY B CA 1
ATOM 9009 C C . GLY B 1 271 ? -2.088 -21.406 -26.672 1 94.75 271 GLY B C 1
ATOM 9010 O O . GLY B 1 271 ? -1.836 -21.984 -27.734 1 94.75 271 GLY B O 1
ATOM 9011 N N . ASP B 1 272 ? -2.539 -22.031 -25.656 1 92.19 272 ASP B N 1
ATOM 9012 C CA . ASP B 1 272 ? -2.707 -23.469 -25.656 1 92.19 272 ASP B CA 1
ATOM 9013 C C . ASP B 1 272 ? -4 -23.875 -26.359 1 92.19 272 ASP B C 1
ATOM 9015 O O . ASP B 1 272 ? -5.074 -23.859 -25.75 1 92.19 272 ASP B O 1
ATOM 9019 N N . ARG B 1 273 ? -3.918 -24.312 -27.5 1 91.75 273 ARG B N 1
ATOM 9020 C CA . ARG B 1 273 ? -5.082 -24.594 -28.328 1 91.75 273 ARG B CA 1
ATOM 9021 C C . ARG B 1 273 ? -5.316 -26.109 -28.438 1 91.75 273 ARG B C 1
ATOM 9023 O O . ARG B 1 273 ? -6.344 -26.531 -28.969 1 91.75 273 ARG B O 1
ATOM 9030 N N . ASP B 1 274 ? -4.461 -26.844 -27.922 1 88.25 274 ASP B N 1
ATOM 9031 C CA . ASP B 1 274 ? -4.594 -28.297 -28.047 1 88.25 274 ASP B CA 1
ATOM 9032 C C . ASP B 1 274 ? -5.816 -28.797 -27.281 1 88.25 274 ASP B C 1
ATOM 9034 O O . ASP B 1 274 ? -5.789 -28.906 -26.047 1 88.25 274 ASP B O 1
ATOM 9038 N N . GLY B 1 275 ? -6.801 -29.062 -28.016 1 77.94 275 GLY B N 1
ATOM 9039 C CA . GLY B 1 275 ? -8.023 -29.594 -27.422 1 77.94 275 GLY B CA 1
ATOM 9040 C C . GLY B 1 275 ? -8.875 -28.531 -26.766 1 77.94 275 GLY B C 1
ATOM 9041 O O . GLY B 1 275 ? -9.758 -28.828 -25.953 1 77.94 275 GLY B O 1
ATOM 9042 N N . ASN B 1 276 ? -8.562 -27.344 -26.984 1 84.5 276 ASN B N 1
ATOM 9043 C CA . ASN B 1 276 ? -9.328 -26.234 -26.406 1 84.5 276 ASN B CA 1
ATOM 9044 C C . ASN B 1 276 ? -9.906 -25.328 -27.484 1 84.5 276 ASN B C 1
ATOM 9046 O O . ASN B 1 276 ? -9.234 -24.422 -27.969 1 84.5 276 ASN B O 1
ATOM 9050 N N . PRO B 1 277 ? -11.148 -25.516 -27.781 1 87.44 277 PRO B N 1
ATOM 9051 C CA . PRO B 1 277 ? -11.75 -24.719 -28.859 1 87.44 277 PRO B CA 1
ATOM 9052 C C . PRO B 1 277 ? -11.938 -23.25 -28.484 1 87.44 277 PRO B C 1
ATOM 9054 O O . PRO B 1 277 ? -12.188 -22.406 -29.359 1 87.44 277 PRO B O 1
ATOM 9057 N N . ASN B 1 278 ? -11.742 -22.953 -27.219 1 89.25 278 ASN B N 1
ATOM 9058 C CA . ASN B 1 278 ? -11.984 -21.594 -26.734 1 89.25 278 ASN B CA 1
ATOM 9059 C C . ASN B 1 278 ? -10.766 -20.703 -26.953 1 89.25 278 ASN B C 1
ATOM 9061 O O . ASN B 1 278 ? -10.844 -19.484 -26.781 1 89.25 278 ASN B O 1
ATOM 9065 N N . VAL B 1 279 ? -9.688 -21.281 -27.328 1 94.25 279 VAL B N 1
ATOM 9066 C CA . VAL B 1 279 ? -8.492 -20.484 -27.625 1 94.25 279 VAL B CA 1
ATOM 9067 C C . VAL B 1 279 ? -8.422 -20.219 -29.125 1 94.25 279 VAL B C 1
ATOM 9069 O O . VAL B 1 279 ? -7.867 -21.031 -29.875 1 94.25 279 VAL B O 1
ATOM 9072 N N . THR B 1 280 ? -8.969 -19.078 -29.438 1 95.81 280 THR B N 1
ATOM 9073 C CA . THR B 1 280 ? -8.969 -18.656 -30.828 1 95.81 280 THR B CA 1
ATOM 9074 C C . THR B 1 280 ? -7.902 -17.594 -31.078 1 95.81 280 THR B C 1
ATOM 9076 O O . THR B 1 280 ? -7.289 -17.094 -30.125 1 95.81 280 THR B O 1
ATOM 9079 N N . ALA B 1 281 ? -7.707 -17.344 -32.344 1 97.12 281 ALA B N 1
ATOM 9080 C CA . ALA B 1 281 ? -6.75 -16.297 -32.688 1 97.12 281 ALA B CA 1
ATOM 9081 C C . ALA B 1 281 ? -7.109 -14.969 -32.031 1 97.12 281 ALA B C 1
ATOM 9083 O O . ALA B 1 281 ? -6.227 -14.234 -31.562 1 97.12 281 ALA B O 1
ATOM 9084 N N . GLU B 1 282 ? -8.375 -14.695 -31.984 1 96.25 282 GLU B N 1
ATOM 9085 C CA . GLU B 1 282 ? -8.852 -13.477 -31.344 1 96.25 282 GLU B CA 1
ATOM 9086 C C . GLU B 1 282 ? -8.523 -13.469 -29.859 1 96.25 282 GLU B C 1
ATOM 9088 O O . GLU B 1 282 ? -8.055 -12.461 -29.312 1 96.25 282 GLU B O 1
ATOM 9093 N N . VAL B 1 283 ? -8.734 -14.578 -29.172 1 95.88 283 VAL B N 1
ATOM 9094 C CA . VAL B 1 283 ? -8.469 -14.703 -27.75 1 95.88 283 VAL B CA 1
ATOM 9095 C C . VAL B 1 283 ? -6.965 -14.594 -27.484 1 95.88 283 VAL B C 1
ATOM 9097 O O . VAL B 1 283 ? -6.539 -14 -26.5 1 95.88 283 VAL B O 1
ATOM 9100 N N . THR B 1 284 ? -6.234 -15.164 -28.375 1 97.25 284 THR B N 1
ATOM 9101 C CA . THR B 1 284 ? -4.781 -15.094 -28.281 1 97.25 284 THR B CA 1
ATOM 9102 C C . THR B 1 284 ? -4.305 -13.641 -28.312 1 97.25 284 THR B C 1
ATOM 9104 O O . THR B 1 284 ? -3.488 -13.227 -27.5 1 97.25 284 THR B O 1
ATOM 9107 N N . ARG B 1 285 ? -4.836 -12.883 -29.203 1 97.12 285 ARG B N 1
ATOM 9108 C CA . ARG B 1 285 ? -4.484 -11.469 -29.312 1 97.12 285 ARG B CA 1
ATOM 9109 C C . ARG B 1 285 ? -4.934 -10.695 -28.078 1 97.12 285 ARG B C 1
ATOM 9111 O O . ARG B 1 285 ? -4.203 -9.836 -27.578 1 97.12 285 ARG B O 1
ATOM 9118 N N . GLN B 1 286 ? -6.078 -11.039 -27.609 1 96.31 286 GLN B N 1
ATOM 9119 C CA . GLN B 1 286 ? -6.609 -10.375 -26.422 1 96.31 286 GLN B CA 1
ATOM 9120 C C . GLN B 1 286 ? -5.746 -10.672 -25.203 1 96.31 286 GLN B C 1
ATOM 9122 O O . GLN B 1 286 ? -5.484 -9.781 -24.391 1 96.31 286 GLN B O 1
ATOM 9127 N N . ALA B 1 287 ? -5.34 -11.891 -25.031 1 96.31 287 ALA B N 1
ATOM 9128 C CA . ALA B 1 287 ? -4.504 -12.297 -23.906 1 96.31 287 ALA B CA 1
ATOM 9129 C C . ALA B 1 287 ? -3.174 -11.547 -23.922 1 96.31 287 ALA B C 1
ATOM 9131 O O . ALA B 1 287 ? -2.721 -11.062 -22.875 1 96.31 287 ALA B O 1
ATOM 9132 N N . ALA B 1 288 ? -2.605 -11.438 -25.109 1 97 288 ALA B N 1
ATOM 9133 C CA . ALA B 1 288 ? -1.336 -10.727 -25.234 1 97 288 ALA B CA 1
ATOM 9134 C C . ALA B 1 288 ? -1.498 -9.242 -24.922 1 97 288 ALA B C 1
ATOM 9136 O O . ALA B 1 288 ? -0.634 -8.641 -24.266 1 97 288 ALA B O 1
ATOM 9137 N N . THR B 1 289 ? -2.58 -8.711 -25.375 1 96.38 289 THR B N 1
ATOM 9138 C CA . THR B 1 289 ? -2.844 -7.293 -25.141 1 96.38 289 THR B CA 1
ATOM 9139 C C . THR B 1 289 ? -3.033 -7.016 -23.656 1 96.38 289 THR B C 1
ATOM 9141 O O . THR B 1 289 ? -2.523 -6.02 -23.141 1 96.38 289 THR B O 1
ATOM 9144 N N . LEU B 1 290 ? -3.746 -7.867 -23.016 1 96 290 LEU B N 1
ATOM 9145 C CA . LEU B 1 290 ? -3.979 -7.711 -21.594 1 96 290 LEU B CA 1
ATOM 9146 C C . LEU B 1 290 ? -2.666 -7.781 -20.812 1 96 290 LEU B C 1
ATOM 9148 O O . LEU B 1 290 ? -2.443 -6.996 -19.891 1 96 290 LEU B O 1
ATOM 9152 N N . ALA B 1 291 ? -1.827 -8.703 -21.141 1 96.12 291 ALA B N 1
ATOM 9153 C CA . ALA B 1 291 ? -0.525 -8.828 -20.5 1 96.12 291 ALA B CA 1
ATOM 9154 C C . ALA B 1 291 ? 0.316 -7.57 -20.703 1 96.12 291 ALA B C 1
ATOM 9156 O O . ALA B 1 291 ? 0.951 -7.082 -19.766 1 96.12 291 ALA B O 1
ATOM 9157 N N . ALA B 1 292 ? 0.271 -7.07 -21.891 1 96.25 292 ALA B N 1
ATOM 9158 C CA . ALA B 1 292 ? 1.026 -5.867 -22.234 1 96.25 292 ALA B CA 1
ATOM 9159 C C . ALA B 1 292 ? 0.531 -4.668 -21.422 1 96.25 292 ALA B C 1
ATOM 9161 O O . ALA B 1 292 ? 1.33 -3.846 -20.969 1 96.25 292 ALA B O 1
ATOM 9162 N N . GLU B 1 293 ? -0.735 -4.598 -21.312 1 96.25 293 GLU B N 1
ATOM 9163 C CA . GLU B 1 293 ? -1.325 -3.5 -20.562 1 96.25 293 GLU B CA 1
ATOM 9164 C C . GLU B 1 293 ? -0.829 -3.5 -19.109 1 96.25 293 GLU B C 1
ATOM 9166 O O . GLU B 1 293 ? -0.521 -2.443 -18.562 1 96.25 293 GLU B O 1
ATOM 9171 N N . HIS B 1 294 ? -0.763 -4.633 -18.531 1 96.38 294 HIS B N 1
ATOM 9172 C CA . HIS B 1 294 ? -0.311 -4.734 -17.141 1 96.38 294 HIS B CA 1
ATOM 9173 C C . HIS B 1 294 ? 1.181 -4.441 -17.031 1 96.38 294 HIS B C 1
ATOM 9175 O O . HIS B 1 294 ? 1.616 -3.783 -16.078 1 96.38 294 HIS B O 1
ATOM 9181 N N . ALA B 1 295 ? 1.97 -4.871 -17.953 1 96.38 295 ALA B N 1
ATOM 9182 C CA . ALA B 1 295 ? 3.402 -4.59 -17.953 1 96.38 295 ALA B CA 1
ATOM 9183 C C . ALA B 1 295 ? 3.666 -3.092 -18.078 1 96.38 295 ALA B C 1
ATOM 9185 O O . ALA B 1 295 ? 4.469 -2.531 -17.328 1 96.38 295 ALA B O 1
ATOM 9186 N N . LEU B 1 296 ? 2.967 -2.482 -19 1 97.31 296 LEU B N 1
ATOM 9187 C CA . LEU B 1 296 ? 3.178 -1.063 -19.281 1 97.31 296 LEU B CA 1
ATOM 9188 C C . LEU B 1 296 ? 2.668 -0.209 -18.125 1 97.31 296 LEU B C 1
ATOM 9190 O O . LEU B 1 296 ? 3.266 0.818 -17.797 1 97.31 296 LEU B O 1
ATOM 9194 N N . ALA B 1 297 ? 1.593 -0.658 -17.578 1 96.62 297 ALA B N 1
ATOM 9195 C CA . ALA B 1 297 ? 1.091 0.051 -16.406 1 96.62 297 ALA B CA 1
ATOM 9196 C C . ALA B 1 297 ? 2.102 0.004 -15.258 1 96.62 297 ALA B C 1
ATOM 9198 O O . ALA B 1 297 ? 2.307 1 -14.562 1 96.62 297 ALA B O 1
ATOM 9199 N N . ALA B 1 298 ? 2.68 -1.147 -15.023 1 96.31 298 ALA B N 1
ATOM 9200 C CA . ALA B 1 298 ? 3.697 -1.296 -13.984 1 96.31 298 ALA B CA 1
ATOM 9201 C C . ALA B 1 298 ? 4.918 -0.435 -14.289 1 96.31 298 ALA B C 1
ATOM 9203 O O . ALA B 1 298 ? 5.449 0.233 -13.398 1 96.31 298 ALA B O 1
ATOM 9204 N N . LEU B 1 299 ? 5.344 -0.424 -15.516 1 97.56 299 LEU B N 1
ATOM 9205 C CA . LEU B 1 299 ? 6.504 0.364 -15.914 1 97.56 299 LEU B CA 1
ATOM 9206 C C . LEU B 1 299 ? 6.227 1.856 -15.766 1 97.56 299 LEU B C 1
ATOM 9208 O O . LEU B 1 299 ? 7.094 2.613 -15.328 1 97.56 299 LEU B O 1
ATOM 9212 N N . GLU B 1 300 ? 5.051 2.242 -16.172 1 97.38 300 GLU B N 1
ATOM 9213 C CA . GLU B 1 300 ? 4.652 3.639 -16.016 1 97.38 300 GLU B CA 1
ATOM 9214 C C . GLU B 1 300 ? 4.707 4.07 -14.547 1 97.38 300 GLU B C 1
ATOM 9216 O O . GLU B 1 300 ? 5.293 5.105 -14.219 1 97.38 300 GLU B O 1
ATOM 9221 N N . ARG B 1 301 ? 4.141 3.271 -13.758 1 95.5 301 ARG B N 1
ATOM 9222 C CA . ARG B 1 301 ? 4.113 3.566 -12.336 1 95.5 301 ARG B CA 1
ATOM 9223 C C . ARG B 1 301 ? 5.527 3.674 -11.773 1 95.5 301 ARG B C 1
ATOM 9225 O O . ARG B 1 301 ? 5.848 4.629 -11.062 1 95.5 301 ARG B O 1
ATOM 9232 N N . LEU B 1 302 ? 6.363 2.754 -12.055 1 95.69 302 LEU B N 1
ATOM 9233 C CA . LEU B 1 302 ? 7.727 2.723 -11.547 1 95.69 302 LEU B CA 1
ATOM 9234 C C . LEU B 1 302 ? 8.539 3.896 -12.078 1 95.69 302 LEU B C 1
ATOM 9236 O O . LEU B 1 302 ? 9.383 4.449 -11.375 1 95.69 302 LEU B O 1
ATOM 9240 N N . ALA B 1 303 ? 8.273 4.25 -13.297 1 97.94 303 ALA B N 1
ATOM 9241 C CA . ALA B 1 303 ? 8.977 5.383 -13.883 1 97.94 303 ALA B CA 1
ATOM 9242 C C . ALA B 1 303 ? 8.609 6.684 -13.18 1 97.94 303 ALA B C 1
ATOM 9244 O O . ALA B 1 303 ? 9.477 7.504 -12.875 1 97.94 303 ALA B O 1
ATOM 9245 N N . VAL B 1 304 ? 7.371 6.863 -12.938 1 96.69 304 VAL B N 1
ATOM 9246 C CA . VAL B 1 304 ? 6.902 8.055 -12.25 1 96.69 304 VAL B CA 1
ATOM 9247 C C . VAL B 1 304 ? 7.488 8.102 -10.836 1 96.69 304 VAL B C 1
ATOM 9249 O O . VAL B 1 304 ? 7.988 9.141 -10.398 1 96.69 304 VAL B O 1
ATOM 9252 N N . GLU B 1 305 ? 7.445 6.996 -10.172 1 94.5 305 GLU B N 1
ATOM 9253 C CA . GLU B 1 305 ? 7.973 6.922 -8.812 1 94.5 305 GLU B CA 1
ATOM 9254 C C . GLU B 1 305 ? 9.469 7.234 -8.781 1 94.5 305 GLU B C 1
ATOM 9256 O O . GLU B 1 305 ? 9.938 7.941 -7.891 1 94.5 305 GLU B O 1
ATOM 9261 N N . THR B 1 306 ? 10.148 6.664 -9.727 1 96.88 306 THR B N 1
ATOM 9262 C CA . THR B 1 306 ? 11.578 6.918 -9.828 1 96.88 306 THR B CA 1
ATOM 9263 C C . THR B 1 306 ? 11.852 8.398 -10.078 1 96.88 306 THR B C 1
ATOM 9265 O O . THR B 1 306 ? 12.727 8.992 -9.445 1 96.88 306 THR B O 1
ATOM 9268 N N . GLY B 1 307 ? 11.102 8.977 -10.984 1 96.81 307 GLY B N 1
ATOM 9269 C CA . GLY B 1 307 ? 11.266 10.391 -11.289 1 96.81 307 GLY B CA 1
ATOM 9270 C C . GLY B 1 307 ? 10.969 11.289 -10.102 1 96.81 307 GLY B C 1
ATOM 9271 O O . GLY B 1 307 ? 11.68 12.273 -9.875 1 96.81 307 GLY B O 1
ATOM 9272 N N . ARG B 1 308 ? 10.023 10.953 -9.352 1 93.19 308 ARG B N 1
ATOM 9273 C CA . ARG B 1 308 ? 9.617 11.773 -8.203 1 93.19 308 ARG B CA 1
ATOM 9274 C C . ARG B 1 308 ? 10.695 11.773 -7.125 1 93.19 308 ARG B C 1
ATOM 9276 O O . ARG B 1 308 ? 10.805 12.727 -6.355 1 93.19 308 ARG B O 1
ATOM 9283 N N . LYS B 1 309 ? 11.516 10.797 -7.156 1 94.38 309 LYS B N 1
ATOM 9284 C CA . LYS B 1 309 ? 12.523 10.648 -6.117 1 94.38 309 LYS B CA 1
ATOM 9285 C C . LYS B 1 309 ? 13.844 11.297 -6.535 1 94.38 309 LYS B C 1
ATOM 9287 O O . LYS B 1 309 ? 14.719 11.523 -5.703 1 94.38 309 LYS B O 1
ATOM 9292 N N . LEU B 1 310 ? 13.953 11.664 -7.812 1 96.75 310 LEU B N 1
ATOM 9293 C CA . LEU B 1 310 ? 15.211 12.219 -8.297 1 96.75 310 LEU B CA 1
ATOM 9294 C C . LEU B 1 310 ? 15.234 13.734 -8.148 1 96.75 310 LEU B C 1
ATOM 9296 O O . LEU B 1 310 ? 15.438 14.453 -9.133 1 96.75 310 LEU B O 1
ATOM 9300 N N . THR B 1 311 ? 15.148 14.203 -6.945 1 95.69 311 THR B N 1
ATOM 9301 C CA . THR B 1 311 ? 15.055 15.633 -6.668 1 95.69 311 THR B CA 1
ATOM 9302 C C . THR B 1 311 ? 16.453 16.25 -6.543 1 95.69 311 THR B C 1
ATOM 9304 O O . THR B 1 311 ? 16.641 17.234 -5.812 1 95.69 311 THR B O 1
ATOM 9307 N N . LEU B 1 312 ? 17.438 15.68 -7.246 1 96.56 312 LEU B N 1
ATOM 9308 C CA . LEU B 1 312 ? 18.828 16.125 -7.168 1 96.56 312 LEU B CA 1
ATOM 9309 C C . LEU B 1 312 ? 19.016 17.453 -7.902 1 96.56 312 LEU B C 1
ATOM 9311 O O . LEU B 1 312 ? 18.641 17.578 -9.07 1 96.56 312 LEU B O 1
ATOM 9315 N N . ASP B 1 313 ? 19.641 18.359 -7.242 1 94.69 313 ASP B N 1
ATOM 9316 C CA . ASP B 1 313 ? 19.875 19.688 -7.793 1 94.69 313 ASP B CA 1
ATOM 9317 C C . ASP B 1 313 ? 20.984 19.641 -8.852 1 94.69 313 ASP B C 1
ATOM 9319 O O . ASP B 1 313 ? 21.953 18.906 -8.711 1 94.69 313 ASP B O 1
ATOM 9323 N N . ALA B 1 314 ? 20.859 20.5 -9.867 1 94.62 314 ALA B N 1
ATOM 9324 C CA . ALA B 1 314 ? 21.781 20.516 -10.992 1 94.62 314 ALA B CA 1
ATOM 9325 C C . ALA B 1 314 ? 23.172 20.984 -10.555 1 94.62 314 ALA B C 1
ATOM 9327 O O . ALA B 1 314 ? 24.188 20.578 -11.141 1 94.62 314 ALA B O 1
ATOM 9328 N N . GLU B 1 315 ? 23.203 21.781 -9.562 1 88.69 315 GLU B N 1
ATOM 9329 C CA . GLU B 1 315 ? 24.484 22.328 -9.109 1 88.69 315 GLU B CA 1
ATOM 9330 C C . GLU B 1 315 ? 25.375 21.219 -8.531 1 88.69 315 GLU B C 1
ATOM 9332 O O . GLU B 1 315 ? 26.578 21.188 -8.797 1 88.69 315 GLU B O 1
ATOM 9337 N N . GLY B 1 316 ? 24.766 20.328 -7.816 1 88.88 316 GLY B N 1
ATOM 9338 C CA . GLY B 1 316 ? 25.531 19.234 -7.223 1 88.88 316 GLY B CA 1
ATOM 9339 C C . GLY B 1 316 ? 25.547 18 -8.086 1 88.88 316 GLY B C 1
ATOM 9340 O O . GLY B 1 316 ? 26.391 17.109 -7.895 1 88.88 316 GLY B O 1
ATOM 9341 N N . THR B 1 317 ? 24.641 17.938 -9.008 1 95.06 317 THR B N 1
ATOM 9342 C CA . THR B 1 317 ? 24.531 16.797 -9.914 1 95.06 317 THR B CA 1
ATOM 9343 C C . THR B 1 317 ? 24.328 17.281 -11.352 1 95.06 317 THR B C 1
ATOM 9345 O O . THR B 1 317 ? 23.234 17.156 -11.914 1 95.06 317 THR B O 1
ATOM 9348 N N . THR B 1 318 ? 25.438 17.625 -11.914 1 96.19 318 THR B N 1
ATOM 9349 C CA . THR B 1 318 ? 25.438 18.234 -13.242 1 96.19 318 THR B CA 1
ATOM 9350 C C . THR B 1 318 ? 25.062 17.203 -14.305 1 96.19 318 THR B C 1
ATOM 9352 O O . THR B 1 318 ? 25.656 16.125 -14.344 1 96.19 318 THR B O 1
ATOM 9355 N N . PRO B 1 319 ? 24.125 17.5 -15.109 1 97.5 319 PRO B N 1
ATOM 9356 C CA . PRO B 1 319 ? 23.75 16.562 -16.156 1 97.5 319 PRO B CA 1
ATOM 9357 C C . PRO B 1 319 ? 24.859 16.344 -17.188 1 97.5 319 PRO B C 1
ATOM 9359 O O . PRO B 1 319 ? 25.578 17.297 -17.531 1 97.5 319 PRO B O 1
ATOM 9362 N N . SER B 1 320 ? 25.031 15.188 -17.656 1 97.94 320 SER B N 1
ATOM 9363 C CA . SER B 1 320 ? 26.016 14.875 -18.703 1 97.94 320 SER B CA 1
ATOM 9364 C C . SER B 1 320 ? 25.578 15.414 -20.047 1 97.94 320 SER B C 1
ATOM 9366 O O . SER B 1 320 ? 24.438 15.859 -20.219 1 97.94 320 SER B O 1
ATOM 9368 N N . ALA B 1 321 ? 26.516 15.383 -20.984 1 97.81 321 ALA B N 1
ATOM 9369 C CA . ALA B 1 321 ? 26.219 15.797 -22.344 1 97.81 321 ALA B CA 1
ATOM 9370 C C . ALA B 1 321 ? 25.172 14.883 -22.984 1 97.81 321 ALA B C 1
ATOM 9372 O O . ALA B 1 321 ? 24.297 15.352 -23.719 1 97.81 321 ALA B O 1
ATOM 9373 N N . GLU B 1 322 ? 25.297 13.641 -22.656 1 98.19 322 GLU B N 1
ATOM 9374 C CA . GLU B 1 322 ? 24.359 12.664 -23.203 1 98.19 322 GLU B CA 1
ATOM 9375 C C . GLU B 1 322 ? 22.953 12.898 -22.672 1 98.19 322 GLU B C 1
ATOM 9377 O O . GLU B 1 322 ? 21.969 12.742 -23.406 1 98.19 322 GLU B O 1
ATOM 9382 N N . LEU B 1 323 ? 22.844 13.266 -21.422 1 98.38 323 LEU B N 1
ATOM 9383 C CA . LEU B 1 323 ? 21.531 13.547 -20.844 1 98.38 323 LEU B CA 1
ATOM 9384 C C . LEU B 1 323 ? 20.906 14.789 -21.484 1 98.38 323 LEU B C 1
ATOM 9386 O O . LEU B 1 323 ? 19.719 14.805 -21.766 1 98.38 323 LEU B O 1
ATOM 9390 N N . ASN B 1 324 ? 21.734 15.781 -21.688 1 97.88 324 ASN B N 1
ATOM 9391 C CA . ASN B 1 324 ? 21.266 16.984 -22.344 1 97.88 324 ASN B CA 1
ATOM 9392 C C . ASN B 1 324 ? 20.797 16.703 -23.766 1 97.88 324 ASN B C 1
ATOM 9394 O O . ASN B 1 324 ? 19.812 17.297 -24.234 1 97.88 324 ASN B O 1
ATOM 9398 N N . ALA B 1 325 ? 21.531 15.836 -24.406 1 98.06 325 ALA B N 1
ATOM 9399 C CA . ALA B 1 325 ? 21.141 15.445 -25.766 1 98.06 325 ALA B CA 1
ATOM 9400 C C . ALA B 1 325 ? 19.797 14.727 -25.766 1 98.06 325 ALA B C 1
ATOM 9402 O O . ALA B 1 325 ? 18.953 14.969 -26.625 1 98.06 325 ALA B O 1
ATOM 9403 N N . LEU B 1 326 ? 19.625 13.836 -24.797 1 98.06 326 LEU B N 1
ATOM 9404 C CA . LEU B 1 326 ? 18.359 13.133 -24.656 1 98.06 326 LEU B CA 1
ATOM 9405 C C . LEU B 1 326 ? 17.219 14.117 -24.375 1 98.06 326 LEU B C 1
ATOM 9407 O O . LEU B 1 326 ? 16.125 13.984 -24.938 1 98.06 326 LEU B O 1
ATOM 9411 N N . TRP B 1 327 ? 17.484 15.102 -23.562 1 97.56 327 TRP B N 1
ATOM 9412 C CA . TRP B 1 327 ? 16.484 16.109 -23.219 1 97.56 327 TRP B CA 1
ATOM 9413 C C . TRP B 1 327 ? 16.078 16.906 -24.453 1 97.56 327 TRP B C 1
ATOM 9415 O O . TRP B 1 327 ? 14.883 17.156 -24.656 1 97.56 327 TRP B O 1
ATOM 9425 N N . ARG B 1 328 ? 17.016 17.25 -25.281 1 96.94 328 ARG B N 1
ATOM 9426 C CA . ARG B 1 328 ? 16.734 17.969 -26.516 1 96.94 328 ARG B CA 1
ATOM 9427 C C . ARG B 1 328 ? 15.875 17.125 -27.453 1 96.94 328 ARG B C 1
ATOM 9429 O O . ARG B 1 328 ? 14.945 17.641 -28.078 1 96.94 328 ARG B O 1
ATOM 9436 N N . ARG B 1 329 ? 16.203 15.875 -27.516 1 96.5 329 ARG B N 1
ATOM 9437 C CA . ARG B 1 329 ? 15.43 14.969 -28.344 1 96.5 329 ARG B CA 1
ATOM 9438 C C . ARG B 1 329 ? 13.977 14.898 -27.875 1 96.5 329 ARG B C 1
ATOM 9440 O O . ARG B 1 329 ? 13.055 14.914 -28.672 1 96.5 329 ARG B O 1
ATOM 9447 N N . ILE B 1 330 ? 13.789 14.812 -26.562 1 95.69 330 ILE B N 1
ATOM 9448 C CA . ILE B 1 330 ? 12.453 14.727 -25.984 1 95.69 330 ILE B CA 1
ATOM 9449 C C . ILE B 1 330 ? 11.68 16.016 -26.281 1 95.69 330 ILE B C 1
ATOM 9451 O O . ILE B 1 330 ? 10.5 15.969 -26.625 1 95.69 330 ILE B O 1
ATOM 9455 N N . ARG B 1 331 ? 12.359 17.094 -26.125 1 94.75 331 ARG B N 1
ATOM 9456 C CA . ARG B 1 331 ? 11.742 18.375 -26.406 1 94.75 331 ARG B CA 1
ATOM 9457 C C . ARG B 1 331 ? 11.281 18.453 -27.859 1 94.75 331 ARG B C 1
ATOM 9459 O O . ARG B 1 331 ? 10.227 19.031 -28.156 1 94.75 331 ARG B O 1
ATOM 9466 N N . LEU B 1 332 ? 12.055 17.891 -28.75 1 94.38 332 LEU B N 1
ATOM 9467 C CA . LEU B 1 332 ? 11.719 17.875 -30.172 1 94.38 332 LEU B CA 1
ATOM 9468 C C . LEU B 1 332 ? 10.5 17 -30.438 1 94.38 332 LEU B C 1
ATOM 9470 O O . LEU B 1 332 ? 9.695 17.297 -31.328 1 94.38 332 LEU B O 1
ATOM 9474 N N . ILE B 1 333 ? 10.438 15.969 -29.719 1 93.81 333 ILE B N 1
ATOM 9475 C CA . ILE B 1 333 ? 9.305 15.055 -29.859 1 93.81 333 ILE B CA 1
ATOM 9476 C C . ILE B 1 333 ? 8.023 15.734 -29.375 1 93.81 333 ILE B C 1
ATOM 9478 O O . ILE B 1 333 ? 6.984 15.656 -30.031 1 93.81 333 ILE B O 1
ATOM 9482 N N . SER B 1 334 ? 8.086 16.406 -28.172 1 95.56 334 SER B N 1
ATOM 9483 C CA . SER B 1 334 ? 6.918 17.094 -27.625 1 95.56 334 SER B CA 1
ATOM 9484 C C . SER B 1 334 ? 7.328 18.234 -26.719 1 95.56 334 SER B C 1
ATOM 9486 O O . SER B 1 334 ? 7.801 18.016 -25.594 1 95.56 334 SER B O 1
ATOM 9488 N N . GLU B 1 335 ? 7.039 19.375 -27.062 1 94.56 335 GLU B N 1
ATOM 9489 C CA . GLU B 1 335 ? 7.32 20.562 -26.25 1 94.56 335 GLU B CA 1
ATOM 9490 C C . GLU B 1 335 ? 6.445 20.609 -25 1 94.56 335 GLU B C 1
ATOM 9492 O O . GLU B 1 335 ? 6.871 21.094 -23.953 1 94.56 335 GLU B O 1
ATOM 9497 N N . ASP B 1 336 ? 5.332 20.125 -25.188 1 94 336 ASP B N 1
ATOM 9498 C CA . ASP B 1 336 ? 4.387 20.125 -24.078 1 94 336 ASP B CA 1
ATOM 9499 C C . ASP B 1 336 ? 4.863 19.234 -22.922 1 94 336 ASP B C 1
ATOM 9501 O O . ASP B 1 336 ? 4.812 19.625 -21.766 1 94 336 ASP B O 1
ATOM 9505 N N . VAL B 1 337 ? 5.281 18.078 -23.281 1 94.56 337 VAL B N 1
ATOM 9506 C CA . VAL B 1 337 ? 5.793 17.141 -22.281 1 94.56 337 VAL B CA 1
ATOM 9507 C C . VAL B 1 337 ? 7.023 17.719 -21.609 1 94.56 337 VAL B C 1
ATOM 9509 O O . VAL B 1 337 ? 7.156 17.656 -20.375 1 94.56 337 VAL B O 1
ATOM 9512 N N . ALA B 1 338 ? 7.852 18.328 -22.391 1 95.12 338 ALA B N 1
ATOM 9513 C CA . ALA B 1 338 ? 9.078 18.922 -21.859 1 95.12 338 ALA B CA 1
ATOM 9514 C C . ALA B 1 338 ? 8.758 20.078 -20.922 1 95.12 338 ALA B C 1
ATOM 9516 O O . ALA B 1 338 ? 9.375 20.203 -19.859 1 95.12 338 ALA B O 1
ATOM 9517 N N . ARG B 1 339 ? 7.875 20.859 -21.297 1 93.94 339 ARG B N 1
ATOM 9518 C CA . ARG B 1 339 ? 7.492 22.016 -20.484 1 93.94 339 ARG B CA 1
ATOM 9519 C C . ARG B 1 339 ? 6.918 21.578 -19.141 1 93.94 339 ARG B C 1
ATOM 9521 O O . ARG B 1 339 ? 7.297 22.109 -18.094 1 93.94 339 ARG B O 1
ATOM 9528 N N . ARG B 1 340 ? 6.02 20.672 -19.109 1 92.62 340 ARG B N 1
ATOM 9529 C CA . ARG B 1 340 ? 5.422 20.172 -17.875 1 92.62 340 ARG B CA 1
ATOM 9530 C C . ARG B 1 340 ? 6.48 19.562 -16.953 1 92.62 340 ARG B C 1
ATOM 9532 O O . ARG B 1 340 ? 6.465 19.781 -15.742 1 92.62 340 ARG B O 1
ATOM 9539 N N . ALA B 1 341 ? 7.391 18.797 -17.562 1 95.5 341 ALA B N 1
ATOM 9540 C CA . ALA B 1 341 ? 8.453 18.156 -16.797 1 95.5 341 ALA B CA 1
ATOM 9541 C C . ALA B 1 341 ? 9.391 19.188 -16.188 1 95.5 341 ALA B C 1
ATOM 9543 O O . ALA B 1 341 ? 9.836 19.047 -15.047 1 95.5 341 ALA B O 1
ATOM 9544 N N . GLU B 1 342 ? 9.633 20.219 -16.922 1 93.25 342 GLU B N 1
ATOM 9545 C CA . GLU B 1 342 ? 10.508 21.297 -16.453 1 93.25 342 GLU B CA 1
ATOM 9546 C C . GLU B 1 342 ? 9.844 22.094 -15.32 1 93.25 342 GLU B C 1
ATOM 9548 O O . GLU B 1 342 ? 10.5 22.453 -14.344 1 93.25 342 GLU B O 1
ATOM 9553 N N . GLU B 1 343 ? 8.664 22.328 -15.508 1 88.88 343 GLU B N 1
ATOM 9554 C CA . GLU B 1 343 ? 7.914 23.078 -14.492 1 88.88 343 GLU B CA 1
ATOM 9555 C C . GLU B 1 343 ? 7.832 22.297 -13.188 1 88.88 343 GLU B C 1
ATOM 9557 O O . GLU B 1 343 ? 7.883 22.891 -12.102 1 88.88 343 GLU B O 1
ATOM 9562 N N . ALA B 1 344 ? 7.809 21.047 -13.305 1 89.31 344 ALA B N 1
ATOM 9563 C CA . ALA B 1 344 ? 7.691 20.188 -12.133 1 89.31 344 ALA B CA 1
ATOM 9564 C C . ALA B 1 344 ? 9.055 19.938 -11.492 1 89.31 344 ALA B C 1
ATOM 9566 O O . ALA B 1 344 ? 9.141 19.453 -10.367 1 89.31 344 ALA B O 1
ATOM 9567 N N . SER B 1 345 ? 10.125 20.359 -12.227 1 92.94 345 SER B N 1
ATOM 9568 C CA . SER B 1 345 ? 11.469 19.984 -11.789 1 92.94 345 SER B CA 1
ATOM 9569 C C . SER B 1 345 ? 12.43 21.172 -11.891 1 92.94 345 SER B C 1
ATOM 9571 O O . SER B 1 345 ? 13.445 21.094 -12.578 1 92.94 345 SER B O 1
ATOM 9573 N N . PRO B 1 346 ? 12.141 22.188 -11.133 1 89.94 346 PRO B N 1
ATOM 9574 C CA . PRO B 1 346 ? 13.047 23.328 -11.234 1 89.94 346 PRO B CA 1
ATOM 9575 C C . PRO B 1 346 ? 14.477 22.984 -10.82 1 89.94 346 PRO B C 1
ATOM 9577 O O . PRO B 1 346 ? 14.727 22.609 -9.672 1 89.94 346 PRO B O 1
ATOM 9580 N N . ASN B 1 347 ? 15.391 23.109 -11.766 1 93 347 ASN B N 1
ATOM 9581 C CA . ASN B 1 347 ? 16.828 22.906 -11.594 1 93 347 ASN B CA 1
ATOM 9582 C C . ASN B 1 347 ? 17.141 21.453 -11.242 1 93 347 ASN B C 1
ATOM 9584 O O . ASN B 1 347 ? 18.078 21.188 -10.477 1 93 347 ASN B O 1
ATOM 9588 N N . GLU B 1 348 ? 16.375 20.562 -11.609 1 96.38 348 GLU B N 1
ATOM 9589 C CA . GLU B 1 348 ? 16.547 19.125 -11.43 1 96.38 348 GLU B CA 1
ATOM 9590 C C . GLU B 1 348 ? 16.453 18.391 -12.758 1 96.38 348 GLU B C 1
ATOM 9592 O O . GLU B 1 348 ? 15.461 17.703 -13.023 1 96.38 348 GLU B O 1
ATOM 9597 N N . PRO B 1 349 ? 17.484 18.422 -13.508 1 97.25 349 PRO B N 1
ATOM 9598 C CA . PRO B 1 349 ? 17.438 17.922 -14.883 1 97.25 349 PRO B CA 1
ATOM 9599 C C . PRO B 1 349 ? 17.156 16.422 -14.953 1 97.25 349 PRO B C 1
ATOM 9601 O O . PRO B 1 349 ? 16.406 15.969 -15.828 1 97.25 349 PRO B O 1
ATOM 9604 N N . HIS B 1 350 ? 17.781 15.609 -14.109 1 98.12 350 HIS B N 1
ATOM 9605 C CA . HIS B 1 350 ? 17.547 14.172 -14.133 1 98.12 350 HIS B CA 1
ATOM 9606 C C . HIS B 1 350 ? 16.078 13.844 -13.867 1 98.12 350 HIS B C 1
ATOM 9608 O O . HIS B 1 350 ? 15.516 12.945 -14.492 1 98.12 350 HIS B O 1
ATOM 9614 N N . ARG B 1 351 ? 15.445 14.602 -12.93 1 97.75 351 ARG B N 1
ATOM 9615 C CA . ARG B 1 351 ? 14.023 14.438 -12.633 1 97.75 351 ARG B CA 1
ATOM 9616 C C . ARG B 1 351 ? 13.164 14.781 -13.836 1 97.75 351 ARG B C 1
ATOM 9618 O O . ARG B 1 351 ? 12.227 14.055 -14.172 1 97.75 351 ARG B O 1
ATOM 9625 N N . ALA B 1 352 ? 13.492 15.859 -14.5 1 97.81 352 ALA B N 1
ATOM 9626 C CA . ALA B 1 352 ? 12.734 16.297 -15.664 1 97.81 352 ALA B CA 1
ATOM 9627 C C . ALA B 1 352 ? 12.75 15.242 -16.766 1 97.81 352 ALA B C 1
ATOM 9629 O O . ALA B 1 352 ? 11.703 14.898 -17.312 1 97.81 352 ALA B O 1
ATOM 9630 N N . VAL B 1 353 ? 13.914 14.727 -17 1 98.44 353 VAL B N 1
ATOM 9631 C CA . VAL B 1 353 ? 14.055 13.727 -18.047 1 98.44 353 VAL B CA 1
ATOM 9632 C C . VAL B 1 353 ? 13.266 12.469 -17.672 1 98.44 353 VAL B C 1
ATOM 9634 O O . VAL B 1 353 ? 12.562 11.898 -18.5 1 98.44 353 VAL B O 1
ATOM 9637 N N . MET B 1 354 ? 13.391 12 -16.406 1 98.25 354 MET B N 1
ATOM 9638 C CA . MET B 1 354 ? 12.719 10.781 -15.953 1 98.25 354 MET B CA 1
ATOM 9639 C C . MET B 1 354 ? 11.203 10.938 -16.016 1 98.25 354 MET B C 1
ATOM 9641 O O . MET B 1 354 ? 10.492 9.992 -16.375 1 98.25 354 MET B O 1
ATOM 9645 N N . LEU B 1 355 ? 10.711 12.141 -15.68 1 97.88 355 LEU B N 1
ATOM 9646 C CA . LEU B 1 355 ? 9.273 12.383 -15.758 1 97.88 355 LEU B CA 1
ATOM 9647 C C . LEU B 1 355 ? 8.789 12.383 -17.203 1 97.88 355 LEU B C 1
ATOM 9649 O O . LEU B 1 355 ? 7.688 11.914 -17.5 1 97.88 355 LEU B O 1
ATOM 9653 N N . ALA B 1 356 ? 9.602 12.914 -18.062 1 98.12 356 ALA B N 1
ATOM 9654 C CA . ALA B 1 356 ? 9.266 12.875 -19.484 1 98.12 356 ALA B CA 1
ATOM 9655 C C . ALA B 1 356 ? 9.258 11.445 -20.016 1 98.12 356 ALA B C 1
ATOM 9657 O O . ALA B 1 356 ? 8.391 11.078 -20.812 1 98.12 356 ALA B O 1
ATOM 9658 N N . ILE B 1 357 ? 10.219 10.633 -19.578 1 98.19 357 ILE B N 1
ATOM 9659 C CA . ILE B 1 357 ? 10.258 9.219 -19.938 1 98.19 357 ILE B CA 1
ATOM 9660 C C . ILE B 1 357 ? 8.977 8.531 -19.453 1 98.19 357 ILE B C 1
ATOM 9662 O O . ILE B 1 357 ? 8.383 7.734 -20.188 1 98.19 357 ILE B O 1
ATOM 9666 N N . ALA B 1 358 ? 8.578 8.828 -18.234 1 98 358 ALA B N 1
ATOM 9667 C CA . ALA B 1 358 ? 7.355 8.25 -17.688 1 98 358 ALA B CA 1
ATOM 9668 C C . ALA B 1 358 ? 6.148 8.586 -18.562 1 98 358 ALA B C 1
ATOM 9670 O O . ALA B 1 358 ? 5.281 7.734 -18.781 1 98 358 ALA B O 1
ATOM 9671 N N . GLU B 1 359 ? 6.117 9.789 -19.094 1 97.5 359 GLU B N 1
ATOM 9672 C CA . GLU B 1 359 ? 5.023 10.18 -19.969 1 97.5 359 GLU B CA 1
ATOM 9673 C C . GLU B 1 359 ? 5.078 9.422 -21.297 1 97.5 359 GLU B C 1
ATOM 9675 O O . GLU B 1 359 ? 4.039 9.094 -21.875 1 97.5 359 GLU B O 1
ATOM 9680 N N . ARG B 1 360 ? 6.246 9.195 -21.75 1 97.44 360 ARG B N 1
ATOM 9681 C CA . ARG B 1 360 ? 6.391 8.422 -22.969 1 97.44 360 ARG B CA 1
ATOM 9682 C C . ARG B 1 360 ? 5.961 6.973 -22.766 1 97.44 360 ARG B C 1
ATOM 9684 O O . ARG B 1 360 ? 5.406 6.344 -23.672 1 97.44 360 ARG B O 1
ATOM 9691 N N . VAL B 1 361 ? 6.27 6.398 -21.625 1 97.69 361 VAL B N 1
ATOM 9692 C CA . VAL B 1 361 ? 5.781 5.062 -21.312 1 97.69 361 VAL B CA 1
ATOM 9693 C C . VAL B 1 361 ? 4.254 5.062 -21.281 1 97.69 361 VAL B C 1
ATOM 9695 O O . VAL B 1 361 ? 3.617 4.152 -21.812 1 97.69 361 VAL B O 1
ATOM 9698 N N . ALA B 1 362 ? 3.656 6.105 -20.656 1 96.75 362 ALA B N 1
ATOM 9699 C CA . ALA B 1 362 ? 2.201 6.238 -20.656 1 96.75 362 ALA B CA 1
ATOM 9700 C C . ALA B 1 362 ? 1.646 6.309 -22.062 1 96.75 362 ALA B C 1
ATOM 9702 O O . ALA B 1 362 ? 0.605 5.715 -22.359 1 96.75 362 ALA B O 1
ATOM 9703 N N . ALA B 1 363 ? 2.328 7.035 -22.875 1 96.38 363 ALA B N 1
ATOM 9704 C CA . ALA B 1 363 ? 1.922 7.164 -24.281 1 96.38 363 ALA B CA 1
ATOM 9705 C C . ALA B 1 363 ? 2.018 5.82 -25 1 96.38 363 ALA B C 1
ATOM 9707 O O . ALA B 1 363 ? 1.211 5.527 -25.891 1 96.38 363 ALA B O 1
ATOM 9708 N N . THR B 1 364 ? 3.021 5.047 -24.641 1 95.44 364 THR B N 1
ATOM 9709 C CA . THR B 1 364 ? 3.16 3.711 -25.219 1 95.44 364 THR B CA 1
ATOM 9710 C C . THR B 1 364 ? 1.968 2.838 -24.828 1 95.44 364 THR B C 1
ATOM 9712 O O . THR B 1 364 ? 1.45 2.09 -25.672 1 95.44 364 THR B O 1
ATOM 9715 N N . ARG B 1 365 ? 1.544 2.92 -23.641 1 93.69 365 ARG B N 1
ATOM 9716 C CA . ARG B 1 365 ? 0.397 2.164 -23.141 1 93.69 365 ARG B CA 1
ATOM 9717 C C . ARG B 1 365 ? -0.883 2.582 -23.859 1 93.69 365 ARG B C 1
ATOM 9719 O O . ARG B 1 365 ? -1.699 1.735 -24.219 1 93.69 365 ARG B O 1
ATOM 9726 N N . THR B 1 366 ? -1.035 3.934 -24.125 1 91.81 366 THR B N 1
ATOM 9727 C CA . THR B 1 366 ? -2.254 4.457 -24.734 1 91.81 366 THR B CA 1
ATOM 9728 C C . THR B 1 366 ? -2.145 4.453 -26.266 1 91.81 366 THR B C 1
ATOM 9730 O O . THR B 1 366 ? -3.066 4.883 -26.953 1 91.81 366 THR B O 1
ATOM 9733 N N . ARG B 1 367 ? -1.052 4.141 -26.766 1 89.06 367 ARG B N 1
ATOM 9734 C CA . ARG B 1 367 ? -0.779 4.004 -28.188 1 89.06 367 ARG B CA 1
ATOM 9735 C C . ARG B 1 367 ? -0.816 5.359 -28.891 1 89.06 367 ARG B C 1
ATOM 9737 O O . ARG B 1 367 ? -1.427 5.5 -29.953 1 89.06 367 ARG B O 1
ATOM 9744 N N . ASP B 1 368 ? -0.202 6.273 -28.203 1 88.31 368 ASP B N 1
ATOM 9745 C CA . ASP B 1 368 ? 0.052 7.566 -28.844 1 88.31 368 ASP B CA 1
ATOM 9746 C C . ASP B 1 368 ? 1.283 7.5 -29.75 1 88.31 368 ASP B C 1
ATOM 9748 O O . ASP B 1 368 ? 2.416 7.531 -29.266 1 88.31 368 ASP B O 1
ATOM 9752 N N . ALA B 1 369 ? 1.101 7.512 -30.969 1 83.56 369 ALA B N 1
ATOM 9753 C CA . ALA B 1 369 ? 2.154 7.227 -31.938 1 83.56 369 ALA B CA 1
ATOM 9754 C C . ALA B 1 369 ? 3.234 8.305 -31.906 1 83.56 369 ALA B C 1
ATOM 9756 O O . ALA B 1 369 ? 4.398 8.039 -32.219 1 83.56 369 ALA B O 1
ATOM 9757 N N . ASP B 1 370 ? 2.916 9.438 -31.484 1 86.44 370 ASP B N 1
ATOM 9758 C CA . ASP B 1 370 ? 3.857 10.555 -31.531 1 86.44 370 ASP B CA 1
ATOM 9759 C C . ASP B 1 370 ? 4.855 10.477 -30.375 1 86.44 370 ASP B C 1
ATOM 9761 O O . ASP B 1 370 ? 6.027 10.82 -30.547 1 86.44 370 ASP B O 1
ATOM 9765 N N . LEU B 1 371 ? 4.445 9.945 -29.281 1 93.5 371 LEU B N 1
ATOM 9766 C CA . LEU B 1 371 ? 5.258 10.023 -28.062 1 93.5 371 LEU B CA 1
ATOM 9767 C C . LEU B 1 371 ? 5.723 8.641 -27.625 1 93.5 371 LEU B C 1
ATOM 9769 O O . LEU B 1 371 ? 6.676 8.516 -26.859 1 93.5 371 LEU B O 1
ATOM 9773 N N . ALA B 1 372 ? 5.148 7.637 -28.203 1 95.31 372 ALA B N 1
ATOM 9774 C CA . ALA B 1 372 ? 5.328 6.27 -27.719 1 95.31 372 ALA B CA 1
ATOM 9775 C C . ALA B 1 372 ? 6.719 5.746 -28.047 1 95.31 372 ALA B C 1
ATOM 9777 O O . ALA B 1 372 ? 7.344 6.195 -29.016 1 95.31 372 ALA B O 1
ATOM 9778 N N . TYR B 1 373 ? 7.234 4.848 -27.172 1 95.62 373 TYR B N 1
ATOM 9779 C CA . TYR B 1 373 ? 8.383 4.023 -27.547 1 95.62 373 TYR B CA 1
ATOM 9780 C C . TYR B 1 373 ? 7.973 2.92 -28.516 1 95.62 373 TYR B C 1
ATOM 9782 O O . TYR B 1 373 ? 6.953 2.254 -28.312 1 95.62 373 TYR B O 1
ATOM 9790 N N . ALA B 1 374 ? 8.82 2.695 -29.422 1 92.81 374 ALA B N 1
ATOM 9791 C CA . ALA B 1 374 ? 8.547 1.625 -30.375 1 92.81 374 ALA B CA 1
ATOM 9792 C C . ALA B 1 374 ? 8.883 0.261 -29.781 1 92.81 374 ALA B C 1
ATOM 9794 O O . ALA B 1 374 ? 8.242 -0.74 -30.109 1 92.81 374 ALA B O 1
ATOM 9795 N N . THR B 1 375 ? 9.953 0.233 -29.047 1 94.12 375 THR B N 1
ATOM 9796 C CA . THR B 1 375 ? 10.391 -1.023 -28.453 1 94.12 375 THR B CA 1
ATOM 9797 C C . THR B 1 375 ? 10.828 -0.812 -27 1 94.12 375 THR B C 1
ATOM 9799 O O . THR B 1 375 ? 11.148 0.311 -26.609 1 94.12 375 THR B O 1
ATOM 9802 N N . ALA B 1 376 ? 10.797 -1.9 -26.234 1 95.94 376 ALA B N 1
ATOM 9803 C CA . ALA B 1 376 ? 11.266 -1.851 -24.859 1 95.94 376 ALA B CA 1
ATOM 9804 C C . ALA B 1 376 ? 12.75 -1.502 -24.797 1 95.94 376 ALA B C 1
ATOM 9806 O O . ALA B 1 376 ? 13.211 -0.856 -23.859 1 95.94 376 ALA B O 1
ATOM 9807 N N . GLU B 1 377 ? 13.492 -1.832 -25.797 1 96.06 377 GLU B N 1
ATOM 9808 C CA . GLU B 1 377 ? 14.922 -1.564 -25.859 1 96.06 377 GLU B CA 1
ATOM 9809 C C . GLU B 1 377 ? 15.203 -0.067 -25.953 1 96.06 377 GLU B C 1
ATOM 9811 O O . GLU B 1 377 ? 16.203 0.416 -25.406 1 96.06 377 GLU B O 1
ATOM 9816 N N . GLN B 1 378 ? 14.344 0.64 -26.609 1 96.75 378 GLN B N 1
ATOM 9817 C CA . GLN B 1 378 ? 14.5 2.09 -26.672 1 96.75 378 GLN B CA 1
ATOM 9818 C C . GLN B 1 378 ? 14.32 2.721 -25.297 1 96.75 378 GLN B C 1
ATOM 9820 O O . GLN B 1 378 ? 15.047 3.648 -24.938 1 96.75 378 GLN B O 1
ATOM 9825 N N . LEU B 1 379 ? 13.289 2.246 -24.594 1 97.81 379 LEU B N 1
ATOM 9826 C CA . LEU B 1 379 ? 13.102 2.713 -23.234 1 97.81 379 LEU B CA 1
ATOM 9827 C C . LEU B 1 379 ? 14.32 2.406 -22.375 1 97.81 379 LEU B C 1
ATOM 9829 O O . LEU B 1 379 ? 14.797 3.271 -21.641 1 97.81 379 LEU B O 1
ATOM 9833 N N . GLU B 1 380 ? 14.844 1.179 -22.5 1 98.06 380 GLU B N 1
ATOM 9834 C CA . GLU B 1 380 ? 16.016 0.78 -21.75 1 98.06 380 GLU B CA 1
ATOM 9835 C C . GLU B 1 380 ? 17.203 1.693 -22.047 1 98.06 380 GLU B C 1
ATOM 9837 O O . GLU B 1 380 ? 17.922 2.107 -21.141 1 98.06 380 GLU B O 1
ATOM 9842 N N . ALA B 1 381 ? 17.375 2.025 -23.297 1 98.44 381 ALA B N 1
ATOM 9843 C CA . ALA B 1 381 ? 18.5 2.877 -23.703 1 98.44 381 ALA B CA 1
ATOM 9844 C C . ALA B 1 381 ? 18.391 4.258 -23.062 1 98.44 381 ALA B C 1
ATOM 9846 O O . ALA B 1 381 ? 19.406 4.809 -22.609 1 98.44 381 ALA B O 1
ATOM 9847 N N . ASP B 1 382 ? 17.234 4.844 -23.078 1 98.5 382 ASP B N 1
ATOM 9848 C CA . ASP B 1 382 ? 17.031 6.141 -22.438 1 98.5 382 ASP B CA 1
ATOM 9849 C C . ASP B 1 382 ? 17.312 6.07 -20.938 1 98.5 382 ASP B C 1
ATOM 9851 O O . ASP B 1 382 ? 17.938 6.98 -20.375 1 98.5 382 ASP B O 1
ATOM 9855 N N . LEU B 1 383 ? 16.828 5.039 -20.281 1 98.69 383 LEU B N 1
ATOM 9856 C CA . LEU B 1 383 ? 17.047 4.871 -18.844 1 98.69 383 LEU B CA 1
ATOM 9857 C C . LEU B 1 383 ? 18.547 4.766 -18.547 1 98.69 383 LEU B C 1
ATOM 9859 O O . LEU B 1 383 ? 19.016 5.301 -17.531 1 98.69 383 LEU B O 1
ATOM 9863 N N . LEU B 1 384 ? 19.266 4.066 -19.422 1 98.56 384 LEU B N 1
ATOM 9864 C CA . LEU B 1 384 ? 20.703 3.887 -19.219 1 98.56 384 LEU B CA 1
ATOM 9865 C C . LEU B 1 384 ? 21.438 5.211 -19.359 1 98.56 384 LEU B C 1
ATOM 9867 O O . LEU B 1 384 ? 22.438 5.449 -18.688 1 98.56 384 LEU B O 1
ATOM 9871 N N . VAL B 1 385 ? 20.953 6.109 -20.234 1 98.69 385 VAL B N 1
ATOM 9872 C CA . VAL B 1 385 ? 21.531 7.445 -20.344 1 98.69 385 VAL B CA 1
ATOM 9873 C C . VAL B 1 385 ? 21.391 8.188 -19.016 1 98.69 385 VAL B C 1
ATOM 9875 O O . VAL B 1 385 ? 22.344 8.82 -18.547 1 98.69 385 VAL B O 1
ATOM 9878 N N . VAL B 1 386 ? 20.203 8.148 -18.438 1 98.62 386 VAL B N 1
ATOM 9879 C CA . VAL B 1 386 ? 19.969 8.797 -17.156 1 98.62 386 VAL B CA 1
ATOM 9880 C C . VAL B 1 386 ? 20.891 8.18 -16.094 1 98.62 386 VAL B C 1
ATOM 9882 O O . VAL B 1 386 ? 21.5 8.906 -15.305 1 98.62 386 VAL B O 1
ATOM 9885 N N . GLN B 1 387 ? 20.953 6.879 -16.062 1 98.38 387 GLN B N 1
ATOM 9886 C CA . GLN B 1 387 ? 21.766 6.156 -15.086 1 98.38 387 GLN B CA 1
ATOM 9887 C C . GLN B 1 387 ? 23.234 6.531 -15.203 1 98.38 387 GLN B C 1
ATOM 9889 O O . GLN B 1 387 ? 23.891 6.824 -14.195 1 98.38 387 GLN B O 1
ATOM 9894 N N . ASP B 1 388 ? 23.75 6.555 -16.438 1 98.25 388 ASP B N 1
ATOM 9895 C CA . ASP B 1 388 ? 25.156 6.883 -16.672 1 98.25 388 ASP B CA 1
ATOM 9896 C C . ASP B 1 388 ? 25.453 8.32 -16.266 1 98.25 388 ASP B C 1
ATOM 9898 O O . ASP B 1 388 ? 26.531 8.609 -15.75 1 98.25 388 ASP B O 1
ATOM 9902 N N . SER B 1 389 ? 24.531 9.172 -16.531 1 98.5 389 SER B N 1
ATOM 9903 C CA . SER B 1 389 ? 24.703 10.57 -16.141 1 98.5 389 SER B CA 1
ATOM 9904 C C . SER B 1 389 ? 24.812 10.711 -14.617 1 98.5 389 SER B C 1
ATOM 9906 O O . SER B 1 389 ? 25.641 11.469 -14.117 1 98.5 389 SER B O 1
ATOM 9908 N N . LEU B 1 390 ? 23.938 10.055 -13.891 1 98.06 390 LEU B N 1
ATOM 9909 C CA . LEU B 1 390 ? 23.969 10.094 -12.438 1 98.06 390 LEU B CA 1
ATOM 9910 C C . LEU B 1 390 ? 25.297 9.555 -11.906 1 98.06 390 LEU B C 1
ATOM 9912 O O . LEU B 1 390 ? 25.891 10.141 -11 1 98.06 390 LEU B O 1
ATOM 9916 N N . VAL B 1 391 ? 25.781 8.469 -12.484 1 97.19 391 VAL B N 1
ATOM 9917 C CA . VAL B 1 391 ? 27.031 7.867 -12.055 1 97.19 391 VAL B CA 1
ATOM 9918 C C . VAL B 1 391 ? 28.188 8.828 -12.32 1 97.19 391 VAL B C 1
ATOM 9920 O O . VAL B 1 391 ? 29.094 8.984 -11.484 1 97.19 391 VAL B O 1
ATOM 9923 N N . ALA B 1 392 ? 28.172 9.492 -13.469 1 96.06 392 ALA B N 1
ATOM 9924 C CA . ALA B 1 392 ? 29.25 10.383 -13.891 1 96.06 392 ALA B CA 1
ATOM 9925 C C . ALA B 1 392 ? 29.391 11.555 -12.922 1 96.06 392 ALA B C 1
ATOM 9927 O O . ALA B 1 392 ? 30.484 12.117 -12.781 1 96.06 392 ALA B O 1
ATOM 9928 N N . THR B 1 393 ? 28.359 11.859 -12.273 1 92.94 393 THR B N 1
ATOM 9929 C CA . THR B 1 393 ? 28.406 13.023 -11.391 1 92.94 393 THR B CA 1
ATOM 9930 C C . THR B 1 393 ? 28.422 12.594 -9.93 1 92.94 393 THR B C 1
ATOM 9932 O O . THR B 1 393 ? 28.109 13.391 -9.039 1 92.94 393 THR B O 1
ATOM 9935 N N . GLY B 1 394 ? 28.625 11.297 -9.695 1 92.31 394 GLY B N 1
ATOM 9936 C CA . GLY B 1 394 ? 28.859 10.805 -8.344 1 92.31 394 GLY B CA 1
ATOM 9937 C C . GLY B 1 394 ? 27.594 10.391 -7.637 1 92.31 394 GLY B C 1
ATOM 9938 O O . GLY B 1 394 ? 27.609 10.031 -6.457 1 92.31 394 GLY B O 1
ATOM 9939 N N . ALA B 1 395 ? 26.406 10.438 -8.273 1 96.12 395 ALA B N 1
ATOM 9940 C CA . ALA B 1 395 ? 25.141 10.039 -7.668 1 96.12 395 ALA B CA 1
ATOM 9941 C C . ALA B 1 395 ? 24.828 8.57 -7.953 1 96.12 395 ALA B C 1
ATOM 9943 O O . ALA B 1 395 ? 23.734 8.234 -8.422 1 96.12 395 ALA B O 1
ATOM 9944 N N . ALA B 1 396 ? 25.781 7.734 -7.574 1 95.88 396 ALA B N 1
ATOM 9945 C CA . ALA B 1 396 ? 25.688 6.309 -7.875 1 95.88 396 ALA B CA 1
ATOM 9946 C C . ALA B 1 396 ? 24.516 5.664 -7.137 1 95.88 396 ALA B C 1
ATOM 9948 O O . ALA B 1 396 ? 23.875 4.754 -7.656 1 95.88 396 ALA B O 1
ATOM 9949 N N . ARG B 1 397 ? 24.219 6.117 -5.934 1 95.31 397 ARG B N 1
ATOM 9950 C CA . ARG B 1 397 ? 23.156 5.5 -5.141 1 95.31 397 ARG B CA 1
ATOM 9951 C C . ARG B 1 397 ? 21.781 5.75 -5.77 1 95.31 397 ARG B C 1
ATOM 9953 O O . ARG B 1 397 ? 20.891 4.906 -5.676 1 95.31 397 ARG B O 1
ATOM 9960 N N . ALA B 1 398 ? 21.609 6.902 -6.406 1 95.94 398 ALA B N 1
ATOM 9961 C CA . ALA B 1 398 ? 20.391 7.176 -7.152 1 95.94 398 ALA B CA 1
ATOM 9962 C C . ALA B 1 398 ? 20.328 6.344 -8.43 1 95.94 398 ALA B C 1
ATOM 9964 O O . ALA B 1 398 ? 19.25 5.879 -8.82 1 95.94 398 ALA B O 1
ATOM 9965 N N . ALA B 1 399 ? 21.516 6.168 -9.031 1 97.69 399 ALA B N 1
ATOM 9966 C CA . ALA B 1 399 ? 21.609 5.43 -10.281 1 97.69 399 ALA B CA 1
ATOM 9967 C C . ALA B 1 399 ? 21.266 3.953 -10.078 1 97.69 399 ALA B C 1
ATOM 9969 O O . ALA B 1 399 ? 20.594 3.342 -10.906 1 97.69 399 ALA B O 1
ATOM 9970 N N . TYR B 1 400 ? 21.781 3.432 -8.969 1 96.88 400 TYR B N 1
ATOM 9971 C CA . TYR B 1 400 ? 21.688 1.987 -8.789 1 96.88 400 TYR B CA 1
ATOM 9972 C C . TYR B 1 400 ? 20.672 1.634 -7.715 1 96.88 400 TYR B C 1
ATOM 9974 O O . TYR B 1 400 ? 20.75 0.568 -7.102 1 96.88 400 TYR B O 1
ATOM 9982 N N . GLY B 1 401 ? 19.672 2.561 -7.445 1 94.31 401 GLY B N 1
ATOM 9983 C CA . GLY B 1 401 ? 18.547 2.316 -6.559 1 94.31 401 GLY B CA 1
ATOM 9984 C C . GLY B 1 401 ? 17.266 1.989 -7.297 1 94.31 401 GLY B C 1
ATOM 9985 O O . GLY B 1 401 ? 17.203 0.993 -8.016 1 94.31 401 GLY B O 1
ATOM 9986 N N . ASP B 1 402 ? 16.297 2.896 -7.23 1 94.12 402 ASP B N 1
ATOM 9987 C CA . ASP B 1 402 ? 15 2.701 -7.875 1 94.12 402 ASP B CA 1
ATOM 9988 C C . ASP B 1 402 ? 15.148 2.643 -9.398 1 94.12 402 ASP B C 1
ATOM 9990 O O . ASP B 1 402 ? 14.414 1.917 -10.07 1 94.12 402 ASP B O 1
ATOM 9994 N N . LEU B 1 403 ? 16.094 3.434 -9.867 1 97.69 403 LEU B N 1
ATOM 9995 C CA . LEU B 1 403 ? 16.297 3.438 -11.312 1 97.69 403 LEU B CA 1
ATOM 9996 C C . LEU B 1 403 ? 16.797 2.076 -11.797 1 97.69 403 LEU B C 1
ATOM 9998 O O . LEU B 1 403 ? 16.359 1.591 -12.844 1 97.69 403 LEU B O 1
ATOM 10002 N N . GLN B 1 404 ? 17.656 1.47 -11.055 1 97 404 GLN B N 1
ATOM 10003 C CA . GLN B 1 404 ? 18.125 0.137 -11.414 1 97 404 GLN B CA 1
ATOM 10004 C C . GLN B 1 404 ? 16.984 -0.876 -11.398 1 97 404 GLN B C 1
ATOM 10006 O O . GLN B 1 404 ? 16.922 -1.759 -12.258 1 97 404 GLN B O 1
ATOM 10011 N N . ARG B 1 405 ? 16.156 -0.811 -10.43 1 95.38 405 ARG B N 1
ATOM 10012 C CA . ARG B 1 405 ? 15 -1.689 -10.367 1 95.38 405 ARG B CA 1
ATOM 10013 C C . ARG B 1 405 ? 14.141 -1.545 -11.625 1 95.38 405 ARG B C 1
ATOM 10015 O O . ARG B 1 405 ? 13.625 -2.535 -12.148 1 95.38 405 ARG B O 1
ATOM 10022 N N . LEU B 1 406 ? 13.953 -0.303 -12.031 1 97.38 406 LEU B N 1
ATOM 10023 C CA . LEU B 1 406 ? 13.188 -0.046 -13.242 1 97.38 406 LEU B CA 1
ATOM 10024 C C . LEU B 1 406 ? 13.859 -0.672 -14.461 1 97.38 406 LEU B C 1
ATOM 10026 O O . LEU B 1 406 ? 13.195 -1.264 -15.312 1 97.38 406 LEU B O 1
ATOM 10030 N N . VAL B 1 407 ? 15.156 -0.547 -14.516 1 97.81 407 VAL B N 1
ATOM 10031 C CA . VAL B 1 407 ? 15.914 -1.135 -15.617 1 97.81 407 VAL B CA 1
ATOM 10032 C C . VAL B 1 407 ? 15.719 -2.65 -15.625 1 97.81 407 VAL B C 1
ATOM 10034 O O . VAL B 1 407 ? 15.453 -3.242 -16.672 1 97.81 407 VAL B O 1
ATOM 10037 N N . TRP B 1 408 ? 15.836 -3.283 -14.43 1 97.12 408 TRP B N 1
ATOM 10038 C CA . TRP B 1 408 ? 15.625 -4.723 -14.312 1 97.12 408 TRP B CA 1
ATOM 10039 C C . TRP B 1 408 ? 14.219 -5.105 -14.75 1 97.12 408 TRP B C 1
ATOM 10041 O O . TRP B 1 408 ? 14.016 -6.16 -15.359 1 97.12 408 TRP B O 1
ATOM 10051 N N . GLN B 1 409 ? 13.258 -4.305 -14.477 1 96.56 409 GLN B N 1
ATOM 10052 C CA . GLN B 1 409 ? 11.883 -4.586 -14.859 1 96.56 409 GLN B CA 1
ATOM 10053 C C . GLN B 1 409 ? 11.711 -4.574 -16.375 1 96.56 409 GLN B C 1
ATOM 10055 O O . GLN B 1 409 ? 11.031 -5.438 -16.938 1 96.56 409 GLN B O 1
ATOM 10060 N N . VAL B 1 410 ? 12.32 -3.586 -17 1 97.06 410 VAL B N 1
ATOM 10061 C CA . VAL B 1 410 ? 12.25 -3.494 -18.453 1 97.06 410 VAL B CA 1
ATOM 10062 C C . VAL B 1 410 ? 12.914 -4.711 -19.078 1 97.06 410 VAL B C 1
ATOM 10064 O O . VAL B 1 410 ? 12.391 -5.293 -20.031 1 97.06 410 VAL B O 1
ATOM 10067 N N . GLN B 1 411 ? 13.977 -5.125 -18.484 1 96.25 411 GLN B N 1
ATOM 10068 C CA . GLN B 1 411 ? 14.734 -6.25 -19.016 1 96.25 411 GLN B CA 1
ATOM 10069 C C . GLN B 1 411 ? 13.992 -7.57 -18.797 1 96.25 411 GLN B C 1
ATOM 10071 O O . GLN B 1 411 ? 14.117 -8.5 -19.594 1 96.25 411 GLN B O 1
ATOM 10076 N N . THR B 1 412 ? 13.219 -7.652 -17.766 1 96 412 THR B N 1
ATOM 10077 C CA . THR B 1 412 ? 12.539 -8.891 -17.391 1 96 412 THR B CA 1
ATOM 10078 C C . THR B 1 412 ? 11.211 -9.016 -18.141 1 96 412 THR B C 1
ATOM 10080 O O . THR B 1 412 ? 10.922 -10.062 -18.719 1 96 412 THR B O 1
ATOM 10083 N N . PHE B 1 413 ? 10.445 -7.949 -18.188 1 95.56 413 PHE B N 1
ATOM 10084 C CA . PHE B 1 413 ? 9.062 -8.062 -18.641 1 95.56 413 PHE B CA 1
ATOM 10085 C C . PHE B 1 413 ? 8.898 -7.465 -20.047 1 95.56 413 PHE B C 1
ATOM 10087 O O . PHE B 1 413 ? 7.953 -7.793 -20.75 1 95.56 413 PHE B O 1
ATOM 10094 N N . GLY B 1 414 ? 9.828 -6.523 -20.453 1 95.56 414 GLY B N 1
ATOM 10095 C CA . GLY B 1 414 ? 9.578 -5.793 -21.688 1 95.56 414 GLY B CA 1
ATOM 10096 C C . GLY B 1 414 ? 8.195 -5.152 -21.734 1 95.56 414 GLY B C 1
ATOM 10097 O O . GLY B 1 414 ? 7.703 -4.668 -20.703 1 95.56 414 GLY B O 1
ATOM 10098 N N . PHE B 1 415 ? 7.629 -5.059 -22.984 1 96.38 415 PHE B N 1
ATOM 10099 C CA . PHE B 1 415 ? 6.285 -4.508 -23.125 1 96.38 415 PHE B CA 1
ATOM 10100 C C . PHE B 1 415 ? 5.246 -5.621 -23.188 1 96.38 415 PHE B C 1
ATOM 10102 O O . PHE B 1 415 ? 4.059 -5.359 -23.375 1 96.38 415 PHE B O 1
ATOM 10109 N N . HIS B 1 416 ? 5.727 -6.906 -22.984 1 95.88 416 HIS B N 1
ATOM 10110 C CA . HIS B 1 416 ? 4.828 -8.039 -23.203 1 95.88 416 HIS B CA 1
ATOM 10111 C C . HIS B 1 416 ? 4.562 -8.797 -21.906 1 95.88 416 HIS B C 1
ATOM 10113 O O . HIS B 1 416 ? 3.639 -9.609 -21.844 1 95.88 416 HIS B O 1
ATOM 10119 N N . LEU B 1 417 ? 5.297 -8.594 -20.828 1 96.38 417 LEU B N 1
ATOM 10120 C CA . LEU B 1 417 ? 5.164 -9.211 -19.516 1 96.38 417 LEU B CA 1
ATOM 10121 C C . LEU B 1 417 ? 5.629 -10.664 -19.547 1 96.38 417 LEU B C 1
ATOM 10123 O O . LEU B 1 417 ? 6.68 -10.992 -18.984 1 96.38 417 LEU B O 1
ATOM 10127 N N . ALA B 1 418 ? 4.941 -11.5 -20.281 1 96.38 418 ALA B N 1
ATOM 10128 C CA . ALA B 1 418 ? 5.262 -12.922 -20.406 1 96.38 418 ALA B CA 1
ATOM 10129 C C . ALA B 1 418 ? 5.242 -13.359 -21.859 1 96.38 418 ALA B C 1
ATOM 10131 O O . ALA B 1 418 ? 4.395 -12.914 -22.641 1 96.38 418 ALA B O 1
ATOM 10132 N N . GLU B 1 419 ? 6.152 -14.203 -22.203 1 96.75 419 GLU B N 1
ATOM 10133 C CA . GLU B 1 419 ? 6.172 -14.727 -23.562 1 96.75 419 GLU B CA 1
ATOM 10134 C C . GLU B 1 419 ? 5.008 -15.688 -23.797 1 96.75 419 GLU B C 1
ATOM 10136 O O . GLU B 1 419 ? 4.855 -16.672 -23.078 1 96.75 419 GLU B O 1
ATOM 10141 N N . LEU B 1 420 ? 4.164 -15.359 -24.75 1 97.44 420 LEU B N 1
ATOM 10142 C CA . LEU B 1 420 ? 3.049 -16.219 -25.125 1 97.44 420 LEU B CA 1
ATOM 10143 C C . LEU B 1 420 ? 3.531 -17.422 -25.953 1 97.44 420 LEU B C 1
ATOM 10145 O O . LEU B 1 420 ? 4.18 -17.234 -26.984 1 97.44 420 LEU B O 1
ATOM 10149 N N . GLU B 1 421 ? 3.26 -18.578 -25.438 1 96.94 421 GLU B N 1
ATOM 10150 C CA . GLU B 1 421 ? 3.664 -19.797 -26.141 1 96.94 421 GLU B CA 1
ATOM 10151 C C . GLU B 1 421 ? 2.453 -20.547 -26.688 1 96.94 421 GLU B C 1
ATOM 10153 O O . GLU B 1 421 ? 1.539 -20.891 -25.938 1 96.94 421 GLU B O 1
ATOM 10158 N N . VAL B 1 422 ? 2.494 -20.812 -27.953 1 97.12 422 VAL B N 1
ATOM 10159 C CA . VAL B 1 422 ? 1.367 -21.438 -28.625 1 97.12 422 VAL B CA 1
ATOM 10160 C C . VAL B 1 422 ? 1.591 -22.953 -28.703 1 97.12 422 VAL B C 1
ATOM 10162 O O . VAL B 1 422 ? 2.719 -23.406 -28.906 1 97.12 422 VAL B O 1
ATOM 10165 N N . ARG B 1 423 ? 0.569 -23.656 -28.453 1 96.25 423 ARG B N 1
ATOM 10166 C CA . ARG B 1 423 ? 0.618 -25.125 -28.562 1 96.25 423 ARG B CA 1
ATOM 10167 C C . ARG B 1 423 ? -0.545 -25.641 -29.406 1 96.25 423 ARG B C 1
ATOM 10169 O O . ARG B 1 423 ? -1.683 -25.203 -29.234 1 96.25 423 ARG B O 1
ATOM 10176 N N . GLN B 1 424 ? -0.252 -26.484 -30.344 1 95.5 424 GLN B N 1
ATOM 10177 C CA . GLN B 1 424 ? -1.269 -27.078 -31.203 1 95.5 424 GLN B CA 1
ATOM 10178 C C . GLN B 1 424 ? -0.907 -28.516 -31.547 1 95.5 424 GLN B C 1
ATOM 10180 O O . GLN B 1 424 ? 0.268 -28.891 -31.531 1 95.5 424 GLN B O 1
ATOM 10185 N N . HIS B 1 425 ? -1.892 -29.312 -31.781 1 94.25 425 HIS B N 1
ATOM 10186 C CA . HIS B 1 425 ? -1.72 -30.734 -32.094 1 94.25 425 HIS B CA 1
ATOM 10187 C C . HIS B 1 425 ? -1.188 -30.922 -33.5 1 94.25 425 HIS B C 1
ATOM 10189 O O . HIS B 1 425 ? -1.614 -30.234 -34.438 1 94.25 425 HIS B O 1
ATOM 10195 N N . SER B 1 426 ? -0.299 -31.922 -33.719 1 95.5 426 SER B N 1
ATOM 10196 C CA . SER B 1 426 ? 0.322 -32.188 -35 1 95.5 426 SER B CA 1
ATOM 10197 C C . SER B 1 426 ? -0.723 -32.562 -36.062 1 95.5 426 SER B C 1
ATOM 10199 O O . SER B 1 426 ? -0.595 -32.188 -37.219 1 95.5 426 SER B O 1
ATOM 10201 N N . GLN B 1 427 ? -1.784 -33.156 -35.625 1 94 427 GLN B N 1
ATOM 10202 C CA . GLN B 1 427 ? -2.816 -33.625 -36.531 1 94 427 GLN B CA 1
ATOM 10203 C C . GLN B 1 427 ? -3.582 -32.438 -37.125 1 94 427 GLN B C 1
ATOM 10205 O O . GLN B 1 427 ? -4.047 -32.5 -38.281 1 94 427 GLN B O 1
ATOM 10210 N N . VAL B 1 428 ? -3.758 -31.453 -36.344 1 95.94 428 VAL B N 1
ATOM 10211 C CA . VAL B 1 428 ? -4.438 -30.266 -36.812 1 95.94 428 VAL B CA 1
ATOM 10212 C C . VAL B 1 428 ? -3.605 -29.594 -37.906 1 95.94 428 VAL B C 1
ATOM 10214 O O . VAL B 1 428 ? -4.145 -29.141 -38.906 1 95.94 428 VAL B O 1
ATOM 10217 N N . HIS B 1 429 ? -2.305 -29.594 -37.812 1 97.06 429 HIS B N 1
ATOM 10218 C CA . HIS B 1 429 ? -1.405 -29.047 -38.812 1 97.06 429 HIS B CA 1
ATOM 10219 C C . HIS B 1 429 ? -1.479 -29.844 -40.094 1 97.06 429 HIS B C 1
ATOM 10221 O O . HIS B 1 429 ? -1.561 -29.281 -41.188 1 97.06 429 HIS B O 1
ATOM 10227 N N . ALA B 1 430 ? -1.46 -31.094 -39.875 1 96.38 430 ALA B N 1
ATOM 10228 C CA . ALA B 1 430 ? -1.481 -31.984 -41.031 1 96.38 430 ALA B CA 1
ATOM 10229 C C . ALA B 1 430 ? -2.766 -31.797 -41.844 1 96.38 430 ALA B C 1
ATOM 10231 O O . ALA B 1 430 ? -2.73 -31.75 -43.062 1 96.38 430 ALA B O 1
ATOM 10232 N N . ALA B 1 431 ? -3.818 -31.734 -41.125 1 96.44 431 ALA B N 1
ATOM 10233 C CA . ALA B 1 431 ? -5.113 -31.547 -41.781 1 96.44 431 ALA B CA 1
ATOM 10234 C C . ALA B 1 431 ? -5.176 -30.203 -42.5 1 96.44 431 ALA B C 1
ATOM 10236 O O . ALA B 1 431 ? -5.695 -30.109 -43.594 1 96.44 431 ALA B O 1
ATOM 10237 N N . ALA B 1 432 ? -4.703 -29.219 -41.875 1 97.5 432 ALA B N 1
ATOM 10238 C CA . ALA B 1 432 ? -4.707 -27.891 -42.469 1 97.5 432 ALA B CA 1
ATOM 10239 C C . ALA B 1 432 ? -3.84 -27.844 -43.75 1 97.5 432 ALA B C 1
ATOM 10241 O O . ALA B 1 432 ? -4.227 -27.266 -44.75 1 97.5 432 ALA B O 1
ATOM 10242 N N . LEU B 1 433 ? -2.676 -28.438 -43.688 1 97.25 433 LEU B N 1
ATOM 10243 C CA . LEU B 1 433 ? -1.766 -28.453 -44.844 1 97.25 433 LEU B CA 1
ATOM 1024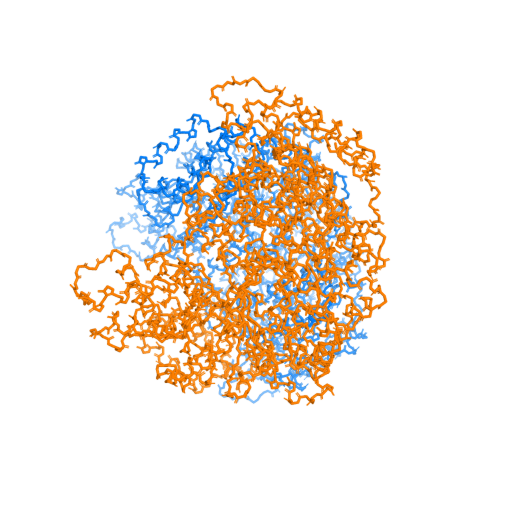4 C C . LEU B 1 433 ? -2.379 -29.203 -46 1 97.25 433 LEU B C 1
ATOM 10246 O O . LEU B 1 433 ? -2.219 -28.797 -47.156 1 97.25 433 LEU B O 1
ATOM 10250 N N . ALA B 1 434 ? -3.016 -30.281 -45.656 1 96.81 434 ALA B N 1
ATOM 10251 C CA . ALA B 1 434 ? -3.664 -31.062 -46.719 1 96.81 434 ALA B CA 1
ATOM 10252 C C . ALA B 1 434 ? -4.711 -30.219 -47.469 1 96.81 434 ALA B C 1
ATOM 10254 O O . ALA B 1 434 ? -4.781 -30.25 -48.688 1 96.81 434 ALA B O 1
ATOM 10255 N N . GLU B 1 435 ? -5.43 -29.547 -46.656 1 97.06 435 GLU B N 1
ATOM 10256 C CA . GLU B 1 435 ? -6.465 -28.688 -47.25 1 97.06 435 GLU B CA 1
ATOM 10257 C C . GLU B 1 435 ? -5.855 -27.547 -48.031 1 97.06 435 GLU B C 1
ATOM 10259 O O . GLU B 1 435 ? -6.348 -27.203 -49.125 1 97.06 435 GLU B O 1
ATOM 10264 N N . LEU B 1 436 ? -4.84 -26.969 -47.594 1 96.94 436 LEU B N 1
ATOM 10265 C CA . LEU B 1 436 ? -4.184 -25.844 -48.25 1 96.94 436 LEU B CA 1
ATOM 10266 C C . LEU B 1 436 ? -3.512 -26.266 -49.562 1 96.94 436 LEU B C 1
ATOM 10268 O O . LEU B 1 436 ? -3.484 -25.5 -50.531 1 96.94 436 LEU B O 1
ATOM 10272 N N . ARG B 1 437 ? -2.936 -27.406 -49.531 1 94.81 437 ARG B N 1
ATOM 10273 C CA . ARG B 1 437 ? -2.293 -27.922 -50.75 1 94.81 437 ARG B CA 1
ATOM 10274 C C . ARG B 1 437 ? -3.326 -28.25 -51.812 1 94.81 437 ARG B C 1
ATOM 10276 O O . ARG B 1 437 ? -3.053 -28.094 -53 1 94.81 437 ARG B O 1
ATOM 10283 N N . GLU B 1 438 ? -4.492 -28.609 -51.312 1 95.75 438 GLU B N 1
ATOM 10284 C CA . GLU B 1 438 ? -5.559 -28.969 -52.25 1 95.75 438 GLU B CA 1
ATOM 10285 C C . GLU B 1 438 ? -6.297 -27.734 -52.75 1 95.75 438 GLU B C 1
ATOM 10287 O O . GLU B 1 438 ? -6.574 -27.625 -53.938 1 95.75 438 GLU B O 1
ATOM 10292 N N . LEU B 1 439 ? -6.59 -26.844 -51.875 1 95.12 439 LEU B N 1
ATOM 10293 C CA . LEU B 1 439 ? -7.523 -25.781 -52.219 1 95.12 439 LEU B CA 1
ATOM 10294 C C . LEU B 1 439 ? -6.797 -24.438 -52.344 1 95.12 439 LEU B C 1
ATOM 10296 O O . LEU B 1 439 ? -7.336 -23.484 -52.906 1 95.12 439 LEU B O 1
ATOM 10300 N N . GLY B 1 440 ? -5.664 -24.359 -51.844 1 91.56 440 GLY B N 1
ATOM 10301 C CA . GLY B 1 440 ? -4.965 -23.078 -51.812 1 91.56 440 GLY B CA 1
ATOM 10302 C C . GLY B 1 440 ? -5.434 -22.172 -50.688 1 91.56 440 GLY B C 1
ATOM 10303 O O . GLY B 1 440 ? -6.508 -22.391 -50.125 1 91.56 440 GLY B O 1
ATOM 10304 N N . VAL B 1 441 ? -4.707 -21.141 -50.375 1 91.38 441 VAL B N 1
ATOM 10305 C CA . VAL B 1 441 ? -4.945 -20.25 -49.25 1 91.38 441 VAL B CA 1
ATOM 10306 C C . VAL B 1 441 ? -6.25 -19.484 -49.469 1 91.38 441 VAL B C 1
ATOM 10308 O O . VAL B 1 441 ? -6.938 -19.125 -48.531 1 91.38 441 VAL B O 1
ATOM 10311 N N . ASP B 1 442 ? -6.68 -19.234 -50.812 1 90.12 442 ASP B N 1
ATOM 10312 C CA . ASP B 1 442 ? -7.863 -18.438 -51.156 1 90.12 442 ASP B CA 1
ATOM 10313 C C . ASP B 1 442 ? -9.062 -19.344 -51.438 1 90.12 442 ASP B C 1
ATOM 10315 O O . ASP B 1 442 ? -10.133 -18.875 -51.812 1 90.12 442 ASP B O 1
ATOM 10319 N N . GLY B 1 443 ? -8.82 -20.625 -51.25 1 92.25 443 GLY B N 1
ATOM 10320 C CA . GLY B 1 443 ? -9.914 -21.547 -51.5 1 92.25 443 GLY B CA 1
ATOM 10321 C C . GLY B 1 443 ? -10.945 -21.562 -50.406 1 92.25 443 GLY B C 1
ATOM 10322 O O . GLY B 1 443 ? -10.852 -20.781 -49.438 1 92.25 443 GLY B O 1
ATOM 10323 N N . ALA B 1 444 ? -12.016 -22.344 -50.562 1 94.19 444 ALA B N 1
ATOM 10324 C CA . ALA B 1 444 ? -13.062 -22.5 -49.562 1 94.19 444 ALA B CA 1
ATOM 10325 C C . ALA B 1 444 ? -12.586 -23.375 -48.406 1 94.19 444 ALA B C 1
ATOM 10327 O O . ALA B 1 444 ? -13 -24.531 -48.281 1 94.19 444 ALA B O 1
ATOM 10328 N N . LEU B 1 445 ? -11.75 -22.844 -47.562 1 95.88 445 LEU B N 1
ATOM 10329 C CA . LEU B 1 445 ? -11.117 -23.562 -46.469 1 95.88 445 LEU B CA 1
ATOM 10330 C C . LEU B 1 445 ? -12.094 -23.781 -45.344 1 95.88 445 LEU B C 1
ATOM 10332 O O . LEU B 1 445 ? -13.016 -22.984 -45.125 1 95.88 445 LEU B O 1
ATOM 10336 N N . SER B 1 446 ? -11.984 -24.797 -44.594 1 95.94 446 SER B N 1
ATOM 10337 C CA . SER B 1 446 ? -12.766 -25.062 -43.406 1 95.94 446 SER B CA 1
ATOM 10338 C C . SER B 1 446 ? -12.453 -24.031 -42.312 1 95.94 446 SER B C 1
ATOM 10340 O O . SER B 1 446 ? -11.422 -23.359 -42.344 1 95.94 446 SER B O 1
ATOM 10342 N N . ASP B 1 447 ? -13.367 -23.922 -41.344 1 94.38 447 ASP B N 1
ATOM 10343 C CA . ASP B 1 447 ? -13.18 -23.016 -40.219 1 94.38 447 ASP B CA 1
ATOM 10344 C C . ASP B 1 447 ? -11.922 -23.359 -39.438 1 94.38 447 ASP B C 1
ATOM 10346 O O . ASP B 1 447 ? -11.227 -22.484 -38.938 1 94.38 447 ASP B O 1
ATOM 10350 N N . LYS B 1 448 ? -11.625 -24.625 -39.375 1 94.56 448 LYS B N 1
ATOM 10351 C CA . LYS B 1 448 ? -10.461 -25.094 -38.625 1 94.56 448 LYS B CA 1
ATOM 10352 C C . LYS B 1 448 ? -9.164 -24.641 -39.281 1 94.56 448 LYS B C 1
ATOM 10354 O O . LYS B 1 448 ? -8.234 -24.188 -38.625 1 94.56 448 LYS B O 1
ATOM 10359 N N . THR B 1 449 ? -9.148 -24.766 -40.594 1 96.75 449 THR B N 1
ATOM 10360 C CA . THR B 1 449 ? -7.961 -24.359 -41.344 1 96.75 449 THR B CA 1
ATOM 10361 C C . THR B 1 449 ? -7.797 -22.844 -41.281 1 96.75 449 THR B C 1
ATOM 10363 O O . THR B 1 449 ? -6.68 -22.344 -41.156 1 96.75 449 THR B O 1
ATOM 10366 N N . ARG B 1 450 ? -8.875 -22.156 -41.406 1 96.19 450 ARG B N 1
ATOM 10367 C CA . ARG B 1 450 ? -8.828 -20.703 -41.312 1 96.19 450 ARG B CA 1
ATOM 10368 C C . ARG B 1 450 ? -8.305 -20.266 -39.938 1 96.19 450 ARG B C 1
ATOM 10370 O O . ARG B 1 450 ? -7.547 -19.297 -39.844 1 96.19 450 ARG B O 1
ATOM 10377 N N . GLU B 1 451 ? -8.781 -20.953 -38.938 1 96.19 451 GLU B N 1
ATOM 10378 C CA . GLU B 1 451 ? -8.336 -20.641 -37.594 1 96.19 451 GLU B CA 1
ATOM 10379 C C . GLU B 1 451 ? -6.84 -20.875 -37.438 1 96.19 451 GLU B C 1
ATOM 10381 O O . GLU B 1 451 ? -6.168 -20.172 -36.688 1 96.19 451 GLU B O 1
ATOM 10386 N N . VAL B 1 452 ? -6.34 -21.891 -38.062 1 96.94 452 VAL B N 1
ATOM 10387 C CA . VAL B 1 452 ? -4.91 -22.172 -38 1 96.94 452 VAL B CA 1
ATOM 10388 C C . VAL B 1 452 ? -4.133 -21.031 -38.656 1 96.94 452 VAL B C 1
ATOM 10390 O O . VAL B 1 452 ? -3.16 -20.531 -38.062 1 96.94 452 VAL B O 1
ATOM 10393 N N . LEU B 1 453 ? -4.566 -20.625 -39.812 1 96.94 453 LEU B N 1
ATOM 10394 C CA . LEU B 1 453 ? -3.904 -19.516 -40.531 1 96.94 453 LEU B CA 1
ATOM 10395 C C . LEU B 1 453 ? -3.998 -18.234 -39.719 1 96.94 453 LEU B C 1
ATOM 10397 O O . LEU B 1 453 ? -3.025 -17.484 -39.625 1 96.94 453 LEU B O 1
ATOM 10401 N N . ASP B 1 454 ? -5.16 -18.031 -39.156 1 96.69 454 ASP B N 1
ATOM 10402 C CA . ASP B 1 454 ? -5.367 -16.828 -38.375 1 96.69 454 ASP B CA 1
ATOM 10403 C C . ASP B 1 454 ? -4.457 -16.812 -37.156 1 96.69 454 ASP B C 1
ATOM 10405 O O . ASP B 1 454 ? -4.051 -15.75 -36.656 1 96.69 454 ASP B O 1
ATOM 10409 N N . THR B 1 455 ? -4.176 -17.953 -36.562 1 97.38 455 THR B N 1
ATOM 10410 C CA . THR B 1 455 ? -3.273 -18.047 -35.406 1 97.38 455 THR B CA 1
ATOM 10411 C C . THR B 1 455 ? -1.883 -17.531 -35.781 1 97.38 455 THR B C 1
ATOM 10413 O O . THR B 1 455 ? -1.274 -16.781 -35.031 1 97.38 455 THR B O 1
ATOM 10416 N N . TYR B 1 456 ? -1.409 -17.891 -36.938 1 97.56 456 TYR B N 1
ATOM 10417 C CA . TYR B 1 456 ? -0.107 -17.406 -37.375 1 97.56 456 TYR B CA 1
ATOM 10418 C C . TYR B 1 456 ? -0.13 -15.906 -37.594 1 97.56 456 TYR B C 1
ATOM 10420 O O . TYR B 1 456 ? 0.833 -15.203 -37.281 1 97.56 456 TYR B O 1
ATOM 10428 N N . ARG B 1 457 ? -1.18 -15.414 -38.188 1 97.06 457 ARG B N 1
ATOM 10429 C CA . ARG B 1 457 ? -1.324 -13.977 -38.375 1 97.06 457 ARG B CA 1
ATOM 10430 C C . ARG B 1 457 ? -1.357 -13.242 -37.031 1 97.06 457 ARG B C 1
ATOM 10432 O O . ARG B 1 457 ? -0.802 -12.148 -36.906 1 97.06 457 ARG B O 1
ATOM 10439 N N . ALA B 1 458 ? -2.025 -13.852 -36.062 1 97.06 458 ALA B N 1
ATOM 10440 C CA . ALA B 1 458 ? -2.043 -13.281 -34.719 1 97.06 458 ALA B CA 1
ATOM 10441 C C . ALA B 1 458 ? -0.633 -13.203 -34.156 1 97.06 458 ALA B C 1
ATOM 10443 O O . ALA B 1 458 ? -0.277 -12.211 -33.5 1 97.06 458 ALA B O 1
ATOM 10444 N N . LEU B 1 459 ? 0.163 -14.219 -34.344 1 97.31 459 LEU B N 1
ATOM 10445 C CA . LEU B 1 459 ? 1.542 -14.227 -33.875 1 97.31 459 LEU B CA 1
ATOM 10446 C C . LEU B 1 459 ? 2.336 -13.078 -34.5 1 97.31 459 LEU B C 1
ATOM 10448 O O . LEU B 1 459 ? 3.09 -12.391 -33.781 1 97.31 459 LEU B O 1
ATOM 10452 N N . GLY B 1 460 ? 2.156 -12.93 -35.781 1 96 460 GLY B N 1
ATOM 10453 C CA . GLY B 1 460 ? 2.805 -11.82 -36.438 1 96 460 GLY B CA 1
ATOM 10454 C C . GLY B 1 460 ? 2.418 -10.469 -35.875 1 96 460 GLY B C 1
ATOM 10455 O O . GLY B 1 460 ? 3.277 -9.609 -35.688 1 96 460 GLY B O 1
ATOM 10456 N N . ALA B 1 461 ? 1.158 -10.32 -35.656 1 95 461 ALA B N 1
ATOM 10457 C CA . ALA B 1 461 ? 0.649 -9.062 -35.125 1 95 461 ALA B CA 1
ATOM 10458 C C . ALA B 1 461 ? 1.203 -8.805 -33.719 1 95 461 ALA B C 1
ATOM 10460 O O . ALA B 1 461 ? 1.542 -7.664 -33.375 1 95 461 ALA B O 1
ATOM 10461 N N . ILE B 1 462 ? 1.286 -9.805 -32.906 1 96.06 462 ILE B N 1
ATOM 10462 C CA . ILE B 1 462 ? 1.776 -9.68 -31.531 1 96.06 462 ILE B CA 1
ATOM 10463 C C . ILE B 1 462 ? 3.254 -9.297 -31.547 1 96.06 462 ILE B C 1
ATOM 10465 O O . ILE B 1 462 ? 3.674 -8.406 -30.812 1 96.06 462 ILE B O 1
ATOM 10469 N N . GLN B 1 463 ? 4.012 -9.945 -32.406 1 95.19 463 GLN B N 1
ATOM 10470 C CA . GLN B 1 463 ? 5.434 -9.633 -32.5 1 95.19 463 GLN B CA 1
ATOM 10471 C C . GLN B 1 463 ? 5.656 -8.211 -33 1 95.19 463 GLN B C 1
ATOM 10473 O O . GLN B 1 463 ? 6.543 -7.508 -32.5 1 95.19 463 GLN B O 1
ATOM 10478 N N . ALA B 1 464 ? 4.848 -7.84 -33.906 1 92.19 464 ALA B N 1
ATOM 10479 C CA . ALA B 1 464 ? 4.977 -6.496 -34.469 1 92.19 464 ALA B CA 1
ATOM 10480 C C . ALA B 1 464 ? 4.668 -5.438 -33.406 1 92.19 464 ALA B C 1
ATOM 10482 O O . ALA B 1 464 ? 5.32 -4.391 -33.375 1 92.19 464 ALA B O 1
ATOM 10483 N N . ARG B 1 465 ? 3.768 -5.738 -32.625 1 90.75 465 ARG B N 1
ATOM 10484 C CA . ARG B 1 465 ? 3.285 -4.746 -31.672 1 90.75 465 ARG B CA 1
ATOM 10485 C C . ARG B 1 465 ? 4.121 -4.762 -30.391 1 90.75 465 ARG B C 1
ATOM 10487 O O . ARG B 1 465 ? 4.418 -3.705 -29.828 1 90.75 465 ARG B O 1
ATOM 10494 N N . PHE B 1 466 ? 4.465 -5.906 -29.906 1 93.12 466 PHE B N 1
ATOM 10495 C CA . PHE B 1 466 ? 5.035 -5.98 -28.562 1 93.12 466 PHE B CA 1
ATOM 10496 C C . PHE B 1 466 ? 6.469 -6.5 -28.609 1 93.12 466 PHE B C 1
ATOM 10498 O O . PHE B 1 466 ? 7.129 -6.613 -27.578 1 93.12 466 PHE B O 1
ATOM 10505 N N . GLY B 1 467 ? 6.98 -6.801 -29.75 1 91 467 GLY B N 1
ATOM 10506 C CA . GLY B 1 467 ? 8.344 -7.277 -29.922 1 91 467 GLY B CA 1
ATOM 10507 C C . GLY B 1 467 ? 8.43 -8.766 -30.188 1 91 467 GLY B C 1
ATOM 10508 O O . GLY B 1 467 ? 7.504 -9.516 -29.875 1 91 467 GLY B O 1
ATOM 10509 N N . LEU B 1 468 ? 9.523 -9.227 -30.641 1 91.12 468 LEU B N 1
ATOM 10510 C CA . LEU B 1 468 ? 9.766 -10.609 -31.031 1 91.12 468 LEU B CA 1
ATOM 10511 C C . LEU B 1 468 ? 9.633 -11.547 -29.844 1 91.12 468 LEU B C 1
ATOM 10513 O O . LEU B 1 468 ? 9.117 -12.664 -29.969 1 91.12 468 LEU B O 1
ATOM 10517 N N . ARG B 1 469 ? 9.969 -11.141 -28.734 1 91.31 469 ARG B N 1
ATOM 10518 C CA . ARG B 1 469 ? 9.992 -11.977 -27.531 1 91.31 469 ARG B CA 1
ATOM 10519 C C . ARG B 1 469 ? 8.578 -12.281 -27.047 1 91.31 469 ARG B C 1
ATOM 10521 O O . ARG B 1 469 ? 8.375 -13.203 -26.266 1 91.31 469 ARG B O 1
ATOM 10528 N N . ALA B 1 470 ? 7.684 -11.531 -27.562 1 95.5 470 ALA B N 1
ATOM 10529 C CA . ALA B 1 470 ? 6.32 -11.617 -27.047 1 95.5 470 ALA B CA 1
ATOM 10530 C C . ALA B 1 470 ? 5.68 -12.961 -27.406 1 95.5 470 ALA B C 1
ATOM 10532 O O . ALA B 1 470 ? 4.801 -13.445 -26.703 1 95.5 470 ALA B O 1
ATOM 10533 N N . ALA B 1 471 ? 6.09 -13.516 -28.562 1 96.62 471 ALA B N 1
ATOM 10534 C CA . ALA B 1 471 ? 5.469 -14.758 -29 1 96.62 471 ALA B CA 1
ATOM 10535 C C . ALA B 1 471 ? 6.328 -15.445 -30.062 1 96.62 471 ALA B C 1
ATOM 10537 O O . ALA B 1 471 ? 6.098 -15.281 -31.266 1 96.62 471 ALA B O 1
ATOM 10538 N N . ARG B 1 472 ? 7.262 -16.203 -29.641 1 95.94 472 ARG B N 1
ATOM 10539 C CA . ARG B 1 472 ? 8.133 -16.859 -30.609 1 95.94 472 ARG B CA 1
ATOM 10540 C C . ARG B 1 472 ? 8.039 -18.375 -30.5 1 95.94 472 ARG B C 1
ATOM 10542 O O . ARG B 1 472 ? 8.367 -19.094 -31.453 1 95.94 472 ARG B O 1
ATOM 10549 N N . ARG B 1 473 ? 7.57 -18.859 -29.438 1 97.31 473 ARG B N 1
ATOM 10550 C CA . ARG B 1 473 ? 7.617 -20.281 -29.156 1 97.31 473 ARG B CA 1
ATOM 10551 C C . ARG B 1 473 ? 6.332 -20.969 -29.609 1 97.31 473 ARG B C 1
ATOM 10553 O O . ARG B 1 473 ? 5.23 -20.531 -29.266 1 97.31 473 ARG B O 1
ATOM 10560 N N . TYR B 1 474 ? 6.461 -21.953 -30.453 1 97.94 474 TYR B N 1
ATOM 10561 C CA . TYR B 1 474 ? 5.352 -22.734 -30.984 1 97.94 474 TYR B CA 1
ATOM 10562 C C . TYR B 1 474 ? 5.547 -24.219 -30.703 1 97.94 474 TYR B C 1
ATOM 10564 O O . TYR B 1 474 ? 6.391 -24.875 -31.328 1 97.94 474 TYR B O 1
ATOM 10572 N N . ILE B 1 475 ? 4.758 -24.797 -29.797 1 97.75 475 ILE B N 1
ATOM 10573 C CA . ILE B 1 475 ? 4.91 -26.172 -29.328 1 97.75 475 ILE B CA 1
ATOM 10574 C C . ILE B 1 475 ? 4.004 -27.094 -30.141 1 97.75 475 ILE B C 1
ATOM 10576 O O . ILE B 1 475 ? 2.818 -26.812 -30.328 1 97.75 475 ILE B O 1
ATOM 10580 N N . VAL B 1 476 ? 4.527 -28.156 -30.641 1 97.44 476 VAL B N 1
ATOM 10581 C CA . VAL B 1 476 ? 3.781 -29.141 -31.406 1 97.44 476 VAL B CA 1
ATOM 10582 C C . VAL B 1 476 ? 3.518 -30.375 -30.547 1 97.44 476 VAL B C 1
ATOM 10584 O O . VAL B 1 476 ? 4.426 -31.172 -30.297 1 97.44 476 VAL B O 1
ATOM 10587 N N . SER B 1 477 ? 2.311 -30.531 -30.172 1 93.44 477 SER B N 1
ATOM 10588 C CA . SER B 1 477 ? 1.938 -31.688 -29.359 1 93.44 477 SER B CA 1
ATOM 10589 C C . SER B 1 477 ? 1.938 -32.969 -30.203 1 93.44 477 SER B C 1
ATOM 10591 O O . SER B 1 477 ? 1.684 -32.906 -31.406 1 93.44 477 SER B O 1
ATOM 10593 N N . PHE B 1 478 ? 2.264 -34 -29.609 1 90.62 478 PHE B N 1
ATOM 10594 C CA . PHE B 1 478 ? 2.279 -35.344 -30.234 1 90.62 478 PHE B CA 1
ATOM 10595 C C . PHE B 1 478 ? 3.193 -35.344 -31.453 1 90.62 478 PHE B C 1
ATOM 10597 O O . PHE B 1 478 ? 2.783 -35.75 -32.531 1 90.62 478 PHE B O 1
ATOM 10604 N N . THR B 1 479 ? 4.371 -34.938 -31.281 1 95.5 479 THR B N 1
ATOM 10605 C CA . THR B 1 479 ? 5.375 -34.969 -32.344 1 95.5 479 THR B CA 1
ATOM 10606 C C . THR B 1 479 ? 5.852 -36.406 -32.562 1 95.5 479 THR B C 1
ATOM 10608 O O . THR B 1 479 ? 6.469 -37 -31.688 1 95.5 479 THR B O 1
ATOM 10611 N N . GLN B 1 480 ? 5.594 -36.938 -33.688 1 94.38 480 GLN B N 1
ATOM 10612 C CA . GLN B 1 480 ? 5.898 -38.312 -34 1 94.38 480 GLN B CA 1
ATOM 10613 C C . GLN B 1 480 ? 6.766 -38.438 -35.25 1 94.38 480 GLN B C 1
ATOM 10615 O O . GLN B 1 480 ? 7.227 -39.531 -35.594 1 94.38 480 GLN B O 1
ATOM 10620 N N . ALA B 1 481 ? 6.926 -37.344 -35.875 1 94.38 481 ALA B N 1
ATOM 10621 C CA . ALA B 1 481 ? 7.734 -37.281 -37.062 1 94.38 481 ALA B CA 1
ATOM 10622 C C . ALA B 1 481 ? 8.312 -35.906 -37.281 1 94.38 481 ALA B C 1
ATOM 10624 O O . ALA B 1 481 ? 7.746 -34.906 -36.812 1 94.38 481 ALA B O 1
ATOM 10625 N N . PRO B 1 482 ? 9.523 -35.844 -37.969 1 93.69 482 PRO B N 1
ATOM 10626 C CA . PRO B 1 482 ? 10.109 -34.531 -38.219 1 93.69 482 PRO B CA 1
ATOM 10627 C C . PRO B 1 482 ? 9.195 -33.625 -39.062 1 93.69 482 PRO B C 1
ATOM 10629 O O . PRO B 1 482 ? 9.258 -32.406 -38.938 1 93.69 482 PRO B O 1
ATOM 10632 N N . GLU B 1 483 ? 8.32 -34.219 -39.844 1 93.5 483 GLU B N 1
ATOM 10633 C CA . GLU B 1 483 ? 7.395 -33.469 -40.719 1 93.5 483 GLU B CA 1
ATOM 10634 C C . GLU B 1 483 ? 6.457 -32.625 -39.875 1 93.5 483 GLU B C 1
ATOM 10636 O O . GLU B 1 483 ? 5.965 -31.594 -40.344 1 93.5 483 GLU B O 1
ATOM 10641 N N . HIS B 1 484 ? 6.25 -33.062 -38.719 1 96.06 484 HIS B N 1
ATOM 10642 C CA . HIS B 1 484 ? 5.379 -32.281 -37.844 1 96.06 484 HIS B CA 1
ATOM 10643 C C . HIS B 1 484 ? 5.992 -30.938 -37.5 1 96.06 484 HIS B C 1
ATOM 10645 O O . HIS B 1 484 ? 5.27 -29.953 -37.312 1 96.06 484 HIS B O 1
ATOM 10651 N N . LEU B 1 485 ? 7.297 -30.875 -37.438 1 96 485 LEU B N 1
ATOM 10652 C CA . LEU B 1 485 ? 7.984 -29.609 -37.188 1 96 485 LEU B CA 1
ATOM 10653 C C . LEU B 1 485 ? 8.078 -28.766 -38.438 1 96 485 LEU B C 1
ATOM 10655 O O . LEU B 1 485 ? 7.926 -27.547 -38.406 1 96 485 LEU B O 1
ATOM 10659 N N . ALA B 1 486 ? 8.281 -29.406 -39.531 1 95.81 486 ALA B N 1
ATOM 10660 C CA . ALA B 1 486 ? 8.32 -28.719 -40.812 1 95.81 486 ALA B CA 1
ATOM 10661 C C . ALA B 1 486 ? 6.98 -28.031 -41.094 1 95.81 486 ALA B C 1
ATOM 10663 O O . ALA B 1 486 ? 6.941 -26.953 -41.688 1 95.81 486 ALA B O 1
ATOM 10664 N N . ALA B 1 487 ? 5.941 -28.688 -40.719 1 97.06 487 ALA B N 1
ATOM 10665 C CA . ALA B 1 487 ? 4.586 -28.203 -40.938 1 97.06 487 ALA B CA 1
ATOM 10666 C C . ALA B 1 487 ? 4.398 -26.812 -40.344 1 97.06 487 ALA B C 1
ATOM 10668 O O . ALA B 1 487 ? 3.67 -25.984 -40.906 1 97.06 487 ALA B O 1
ATOM 10669 N N . VAL B 1 488 ? 5.051 -26.547 -39.219 1 97.56 488 VAL B N 1
ATOM 10670 C CA . VAL B 1 488 ? 4.91 -25.281 -38.531 1 97.56 488 VAL B CA 1
ATOM 10671 C C . VAL B 1 488 ? 5.426 -24.141 -39.406 1 97.56 488 VAL B C 1
ATOM 10673 O O . VAL B 1 488 ? 4.754 -23.125 -39.594 1 97.56 488 VAL B O 1
ATOM 10676 N N . TYR B 1 489 ? 6.531 -24.312 -40.031 1 96.38 489 TYR B N 1
ATOM 10677 C CA . TYR B 1 489 ? 7.141 -23.297 -40.875 1 96.38 489 TYR B CA 1
ATOM 10678 C C . TYR B 1 489 ? 6.379 -23.172 -42.188 1 96.38 489 TYR B C 1
ATOM 10680 O O . TYR B 1 489 ? 6.215 -22.062 -42.719 1 96.38 489 TYR B O 1
ATOM 10688 N N . GLU B 1 490 ? 5.922 -24.266 -42.719 1 95.88 490 GLU B N 1
ATOM 10689 C CA . GLU B 1 490 ? 5.164 -24.234 -43.938 1 95.88 490 GLU B CA 1
ATOM 10690 C C . GLU B 1 490 ? 3.846 -23.484 -43.781 1 95.88 490 GLU B C 1
ATOM 10692 O O . GLU B 1 490 ? 3.445 -22.703 -44.656 1 95.88 490 GLU B O 1
ATOM 10697 N N . LEU B 1 491 ? 3.186 -23.781 -42.75 1 97.38 491 LEU B N 1
ATOM 10698 C CA . LEU B 1 491 ? 1.915 -23.125 -42.469 1 97.38 491 LEU B CA 1
ATOM 10699 C C . LEU B 1 491 ? 2.111 -21.625 -42.312 1 97.38 491 LEU B C 1
ATOM 10701 O O . LEU B 1 491 ? 1.268 -20.828 -42.719 1 97.38 491 LEU B O 1
ATOM 10705 N N . ALA B 1 492 ? 3.209 -21.203 -41.625 1 96.5 492 ALA B N 1
ATOM 10706 C CA . ALA B 1 492 ? 3.523 -19.781 -41.5 1 96.5 492 ALA B CA 1
ATOM 10707 C C . ALA B 1 492 ? 3.701 -19.141 -42.875 1 96.5 492 ALA B C 1
ATOM 10709 O O . ALA B 1 492 ? 3.252 -18.016 -43.094 1 96.5 492 ALA B O 1
ATOM 10710 N N . ALA B 1 493 ? 4.312 -19.859 -43.719 1 94.62 493 ALA B N 1
ATOM 10711 C CA . ALA B 1 493 ? 4.523 -19.359 -45.094 1 94.62 493 ALA B CA 1
ATOM 10712 C C . ALA B 1 493 ? 3.193 -19.188 -45.812 1 94.62 493 ALA B C 1
ATOM 10714 O O . ALA B 1 493 ? 2.998 -18.219 -46.531 1 94.62 493 ALA B O 1
ATOM 10715 N N . PHE B 1 494 ? 2.322 -20.141 -45.656 1 95.75 494 PHE B N 1
ATOM 10716 C CA . PHE B 1 494 ? 1.004 -20.047 -46.281 1 95.75 494 PHE B CA 1
ATOM 10717 C C . PHE B 1 494 ? 0.239 -18.844 -45.719 1 95.75 494 PHE B C 1
ATOM 10719 O O . PHE B 1 494 ? -0.379 -18.109 -46.5 1 95.75 494 PHE B O 1
ATOM 10726 N N . ALA B 1 495 ? 0.279 -18.703 -44.438 1 95.81 495 ALA B N 1
ATOM 10727 C CA . ALA B 1 495 ? -0.477 -17.641 -43.781 1 95.81 495 ALA B CA 1
ATOM 10728 C C . ALA B 1 495 ? -0.006 -16.266 -44.25 1 95.81 495 ALA B C 1
ATOM 10730 O O . ALA B 1 495 ? -0.786 -15.312 -44.281 1 95.81 495 ALA B O 1
ATOM 10731 N N . PHE B 1 496 ? 1.229 -16.172 -44.625 1 95.5 496 PHE B N 1
ATOM 10732 C CA . PHE B 1 496 ? 1.795 -14.875 -45 1 95.5 496 PHE B CA 1
ATOM 10733 C C . PHE B 1 496 ? 2.281 -14.898 -46.438 1 95.5 496 PHE B C 1
ATOM 10735 O O . PHE B 1 496 ? 3.26 -14.227 -46.781 1 95.5 496 PHE B O 1
ATOM 10742 N N . ALA B 1 497 ? 1.689 -15.602 -47.188 1 90.69 497 ALA B N 1
ATOM 10743 C CA . ALA B 1 497 ? 2.037 -15.727 -48.594 1 90.69 497 ALA B CA 1
ATOM 10744 C C . ALA B 1 497 ? 2.039 -14.367 -49.281 1 90.69 497 ALA B C 1
ATOM 10746 O O . ALA B 1 497 ? 2.889 -14.094 -50.156 1 90.69 497 ALA B O 1
ATOM 10747 N N . ASP B 1 498 ? 1.194 -13.539 -48.969 1 88.62 498 ASP B N 1
ATOM 10748 C CA . ASP B 1 498 ? 1.036 -12.234 -49.594 1 88.62 498 ASP B CA 1
ATOM 10749 C C . ASP B 1 498 ? 1.968 -11.203 -48.969 1 88.62 498 ASP B C 1
ATOM 10751 O O . ASP B 1 498 ? 2.227 -10.148 -49.562 1 88.62 498 ASP B O 1
ATOM 10755 N N . ASP B 1 499 ? 2.5 -11.453 -47.75 1 90.31 499 ASP B N 1
ATOM 10756 C CA . ASP B 1 499 ? 3.389 -10.539 -47.031 1 90.31 499 ASP B CA 1
ATOM 10757 C C . ASP B 1 499 ? 4.438 -11.305 -46.25 1 90.31 499 ASP B C 1
ATOM 10759 O O . ASP B 1 499 ? 4.398 -11.312 -45 1 90.31 499 ASP B O 1
ATOM 10763 N N . PRO B 1 500 ? 5.383 -11.758 -46.906 1 87.12 500 PRO B N 1
ATOM 10764 C CA . PRO B 1 500 ? 6.391 -12.586 -46.219 1 87.12 500 PRO B CA 1
ATOM 10765 C C . PRO B 1 500 ? 7.191 -11.812 -45.188 1 87.12 500 PRO B C 1
ATOM 10767 O O . PRO B 1 500 ? 7.66 -12.398 -44.219 1 87.12 500 PRO B O 1
ATOM 10770 N N . ALA B 1 501 ? 7.227 -10.523 -45.344 1 85.56 501 ALA B N 1
ATOM 10771 C CA . ALA B 1 501 ? 7.992 -9.703 -44.406 1 85.56 501 ALA B CA 1
ATOM 10772 C C . ALA B 1 501 ? 7.301 -9.617 -43.062 1 85.56 501 ALA B C 1
ATOM 10774 O O . ALA B 1 501 ? 7.949 -9.406 -42.031 1 85.56 501 ALA B O 1
ATOM 10775 N N . GLY B 1 502 ? 6.066 -9.891 -43.062 1 88.81 502 GLY B N 1
ATOM 10776 C CA . GLY B 1 502 ? 5.297 -9.805 -41.844 1 88.81 502 GLY B CA 1
ATOM 10777 C C . GLY B 1 502 ? 5.207 -11.125 -41.094 1 88.81 502 GLY B C 1
ATOM 10778 O O . GLY B 1 502 ? 4.637 -11.195 -40 1 88.81 502 GLY B O 1
ATOM 10779 N N . ALA B 1 503 ? 5.812 -12.164 -41.656 1 92.5 503 ALA B N 1
ATOM 10780 C CA . ALA B 1 503 ? 5.734 -13.492 -41.031 1 92.5 503 ALA B CA 1
ATOM 10781 C C . ALA B 1 503 ? 6.434 -13.523 -39.688 1 92.5 503 ALA B C 1
ATOM 10783 O O . ALA B 1 503 ? 7.484 -12.898 -39.5 1 92.5 503 ALA B O 1
ATOM 10784 N N . PRO B 1 504 ? 5.844 -14.117 -38.719 1 94.94 504 PRO B N 1
ATOM 10785 C CA . PRO B 1 504 ? 6.465 -14.188 -37.406 1 94.94 504 PRO B CA 1
ATOM 10786 C C . PRO B 1 504 ? 7.711 -15.062 -37.375 1 94.94 504 PRO B C 1
ATOM 10788 O O . PRO B 1 504 ? 7.828 -16 -38.156 1 94.94 504 PRO B O 1
ATOM 10791 N N . VAL B 1 505 ? 8.625 -14.648 -36.531 1 95.62 505 VAL B N 1
ATOM 10792 C CA . VAL B 1 505 ? 9.75 -15.516 -36.219 1 95.62 505 VAL B CA 1
ATOM 10793 C C . VAL B 1 505 ? 9.305 -16.594 -35.219 1 95.62 505 VAL B C 1
ATOM 10795 O O . VAL B 1 505 ? 8.812 -16.266 -34.125 1 95.62 505 VAL B O 1
ATOM 10798 N N . ILE B 1 506 ? 9.453 -17.891 -35.594 1 96.62 506 ILE B N 1
ATOM 10799 C CA . ILE B 1 506 ? 8.898 -18.953 -34.781 1 96.62 506 ILE B CA 1
ATOM 10800 C C . ILE B 1 506 ? 9.984 -19.969 -34.438 1 96.62 506 ILE B C 1
ATOM 10802 O O . ILE B 1 506 ? 10.82 -20.297 -35.312 1 96.62 506 ILE B O 1
ATOM 10806 N N . ASP B 1 507 ? 10.039 -20.328 -33.219 1 96.94 507 ASP B N 1
ATOM 10807 C CA . ASP B 1 507 ? 10.781 -21.516 -32.781 1 96.94 507 ASP B CA 1
ATOM 10808 C C . ASP B 1 507 ? 9.852 -22.703 -32.594 1 96.94 507 ASP B C 1
ATOM 10810 O O . ASP B 1 507 ? 9.039 -22.734 -31.672 1 96.94 507 ASP B O 1
ATOM 10814 N N . ALA B 1 508 ? 9.922 -23.656 -33.5 1 97.12 508 ALA B N 1
ATOM 10815 C CA . ALA B 1 508 ? 9.102 -24.859 -33.375 1 97.12 508 ALA B CA 1
ATOM 10816 C C . ALA B 1 508 ? 9.664 -25.797 -32.312 1 97.12 508 ALA B C 1
ATOM 10818 O O . ALA B 1 508 ? 10.844 -26.141 -32.344 1 97.12 508 ALA B O 1
ATOM 10819 N N . ILE B 1 509 ? 8.891 -26.188 -31.406 1 97.81 509 ILE B N 1
ATOM 10820 C CA . ILE B 1 509 ? 9.328 -26.984 -30.266 1 97.81 509 ILE B CA 1
ATOM 10821 C C . ILE B 1 509 ? 8.578 -28.328 -30.25 1 97.81 509 ILE B C 1
ATOM 10823 O O . ILE B 1 509 ? 7.355 -28.344 -30.109 1 97.81 509 ILE B O 1
ATOM 10827 N N . PRO B 1 510 ? 9.266 -29.422 -30.375 1 97.81 510 PRO B N 1
ATOM 10828 C CA . PRO B 1 510 ? 8.602 -30.734 -30.312 1 97.81 510 PRO B CA 1
ATOM 10829 C C . PRO B 1 510 ? 8.219 -31.125 -28.891 1 97.81 510 PRO B C 1
ATOM 10831 O O . PRO B 1 510 ? 8.969 -30.844 -27.938 1 97.81 510 PRO B O 1
ATOM 10834 N N . LEU B 1 511 ? 7.09 -31.672 -28.75 1 96.44 511 LEU B N 1
ATOM 10835 C CA . LEU B 1 511 ? 6.648 -32.219 -27.484 1 96.44 511 LEU B CA 1
ATOM 10836 C C . LEU B 1 511 ? 6.512 -33.75 -27.578 1 96.44 511 LEU B C 1
ATOM 10838 O O . LEU B 1 511 ? 5.711 -34.25 -28.359 1 96.44 511 LEU B O 1
ATOM 10842 N N . PHE B 1 512 ? 7.316 -34.406 -26.828 1 95.12 512 PHE B N 1
ATOM 10843 C CA . PHE B 1 512 ? 7.246 -35.875 -26.75 1 95.12 512 PHE B CA 1
ATOM 10844 C C . PHE B 1 512 ? 6.453 -36.312 -25.531 1 95.12 512 PHE B C 1
ATOM 10846 O O . PHE B 1 512 ? 6.875 -36.094 -24.391 1 95.12 512 PHE B O 1
ATOM 10853 N N . GLU B 1 513 ? 5.309 -36.969 -25.719 1 86.5 513 GLU B N 1
ATOM 10854 C CA . GLU B 1 513 ? 4.371 -37.156 -24.609 1 86.5 513 GLU B CA 1
ATOM 10855 C C . GLU B 1 513 ? 4.227 -38.656 -24.297 1 86.5 513 GLU B C 1
ATOM 10857 O O . GLU B 1 513 ? 4.004 -39.031 -23.141 1 86.5 513 GLU B O 1
ATOM 10862 N N . THR B 1 514 ? 4.285 -39.5 -25.297 1 86.88 514 THR B N 1
ATOM 10863 C CA . THR B 1 514 ? 4.074 -40.906 -25.062 1 86.88 514 THR B CA 1
ATOM 10864 C C . THR B 1 514 ? 5.41 -41.625 -24.891 1 86.88 514 THR B C 1
ATOM 10866 O O . THR B 1 514 ? 6.461 -41.094 -25.25 1 86.88 514 THR B O 1
ATOM 10869 N N . PHE B 1 515 ? 5.254 -42.844 -24.375 1 89.31 515 PHE B N 1
ATOM 10870 C CA . PHE B 1 515 ? 6.445 -43.656 -24.219 1 89.31 515 PHE B CA 1
ATOM 10871 C C . PHE B 1 515 ? 7.137 -43.875 -25.562 1 89.31 515 PHE B C 1
ATOM 10873 O O . PHE B 1 515 ? 8.359 -43.75 -25.656 1 89.31 515 PHE B O 1
ATOM 10880 N N . ALA B 1 516 ? 6.391 -44.125 -26.531 1 90.5 516 ALA B N 1
ATOM 10881 C CA . ALA B 1 516 ? 6.926 -44.344 -27.875 1 90.5 516 ALA B CA 1
ATOM 10882 C C . ALA B 1 516 ? 7.594 -43.094 -28.406 1 90.5 516 ALA B C 1
ATOM 10884 O O . ALA B 1 516 ? 8.633 -43.156 -29.062 1 90.5 516 ALA B O 1
ATOM 10885 N N . ASP B 1 517 ? 7.031 -42 -28.188 1 92.5 517 ASP B N 1
ATOM 10886 C CA . ASP B 1 517 ? 7.598 -40.719 -28.625 1 92.5 517 ASP B CA 1
ATOM 10887 C C . ASP B 1 517 ? 8.938 -40.438 -27.938 1 92.5 517 ASP B C 1
ATOM 10889 O O . ASP B 1 517 ? 9.867 -39.938 -28.578 1 92.5 517 ASP B O 1
ATOM 10893 N N . LEU B 1 518 ? 8.992 -40.75 -26.656 1 93.12 518 LEU B N 1
ATOM 10894 C CA . LEU B 1 518 ? 10.219 -40.531 -25.891 1 93.12 518 LEU B CA 1
ATOM 10895 C C . LEU B 1 518 ? 11.344 -41.438 -26.422 1 93.12 518 LEU B C 1
ATOM 10897 O O . LEU B 1 518 ? 12.484 -40.969 -26.547 1 93.12 518 LEU B O 1
ATOM 10901 N N . GLN B 1 519 ? 10.938 -42.594 -26.781 1 92.69 519 GLN B N 1
ATOM 10902 C CA . GLN B 1 519 ? 11.922 -43.531 -27.297 1 92.69 519 GLN B CA 1
ATOM 10903 C C . GLN B 1 519 ? 12.438 -43.094 -28.672 1 92.69 519 GLN B C 1
ATOM 10905 O O . GLN B 1 519 ? 13.609 -43.312 -28.984 1 92.69 519 GLN B O 1
ATOM 10910 N N . ASN B 1 520 ? 11.594 -42.469 -29.375 1 95.19 520 ASN B N 1
ATOM 10911 C CA . ASN B 1 520 ? 11.945 -42.094 -30.734 1 95.19 520 ASN B CA 1
ATOM 10912 C C . ASN B 1 520 ? 12.359 -40.625 -30.812 1 95.19 520 ASN B C 1
ATOM 10914 O O . ASN B 1 520 ? 12.477 -40.062 -31.906 1 95.19 520 ASN B O 1
ATOM 10918 N N . SER B 1 521 ? 12.609 -40 -29.719 1 96.75 521 SER B N 1
ATOM 10919 C CA . SER B 1 521 ? 12.852 -38.562 -29.672 1 96.75 521 SER B CA 1
ATOM 10920 C C . SER B 1 521 ? 14.094 -38.188 -30.453 1 96.75 521 SER B C 1
ATOM 10922 O O . SER B 1 521 ? 14.031 -37.375 -31.359 1 96.75 521 SER B O 1
ATOM 10924 N N . VAL B 1 522 ? 15.266 -38.875 -30.203 1 97.5 522 VAL B N 1
ATOM 10925 C CA . VAL B 1 522 ? 16.547 -38.469 -30.781 1 97.5 522 VAL B CA 1
ATOM 10926 C C . VAL B 1 522 ? 16.516 -38.688 -32.281 1 97.5 522 VAL B C 1
ATOM 10928 O O . VAL B 1 522 ? 16.922 -37.781 -33.062 1 97.5 522 VAL B O 1
ATOM 10931 N N . PRO B 1 523 ? 15.953 -39.75 -32.781 1 97.12 523 PRO B N 1
ATOM 10932 C CA . PRO B 1 523 ? 15.844 -39.875 -34.219 1 97.12 523 PRO B CA 1
ATOM 10933 C C . PRO B 1 523 ? 15.023 -38.781 -34.875 1 97.12 523 PRO B C 1
ATOM 10935 O O . PRO B 1 523 ? 15.391 -38.25 -35.938 1 97.12 523 PRO B O 1
ATOM 10938 N N . ILE B 1 524 ? 13.992 -38.438 -34.281 1 96.88 524 ILE B N 1
ATOM 10939 C CA . ILE B 1 524 ? 13.141 -37.375 -34.812 1 96.88 524 ILE B CA 1
ATOM 10940 C C . ILE B 1 524 ? 13.906 -36.062 -34.781 1 96.88 524 ILE B C 1
ATOM 10942 O O . ILE B 1 524 ? 13.875 -35.312 -35.781 1 96.88 524 ILE B O 1
ATOM 10946 N N . LEU B 1 525 ? 14.617 -35.812 -33.719 1 97.81 525 LEU B N 1
ATOM 10947 C CA . LEU B 1 525 ? 15.375 -34.594 -33.562 1 97.81 525 LEU B CA 1
ATOM 10948 C C . LEU B 1 525 ? 16.516 -34.531 -34.562 1 97.81 525 LEU B C 1
ATOM 10950 O O . LEU B 1 525 ? 16.797 -33.469 -35.125 1 97.81 525 LEU B O 1
ATOM 10954 N N . ASP B 1 526 ? 17.141 -35.625 -34.75 1 96.75 526 ASP B N 1
ATOM 10955 C CA . ASP B 1 526 ? 18.219 -35.688 -35.719 1 96.75 526 ASP B CA 1
ATOM 10956 C C . ASP B 1 526 ? 17.703 -35.344 -37.125 1 96.75 526 ASP B C 1
ATOM 10958 O O . ASP B 1 526 ? 18.344 -34.594 -37.875 1 96.75 526 ASP B O 1
ATOM 10962 N N . SER B 1 527 ? 16.609 -35.906 -37.406 1 96.69 527 SER B N 1
ATOM 10963 C CA . SER B 1 527 ? 16 -35.656 -38.719 1 96.69 527 SER B CA 1
ATOM 10964 C C . SER B 1 527 ? 15.547 -34.219 -38.812 1 96.69 527 SER B C 1
ATOM 10966 O O . SER B 1 527 ? 15.594 -33.625 -39.906 1 96.69 527 SER B O 1
ATOM 10968 N N . MET B 1 528 ? 15.094 -33.656 -37.812 1 96 528 MET B N 1
ATOM 10969 C CA . MET B 1 528 ? 14.656 -32.281 -37.75 1 96 528 MET B CA 1
ATOM 10970 C C . MET B 1 528 ? 15.781 -31.328 -38.156 1 96 528 MET B C 1
ATOM 10972 O O . MET B 1 528 ? 15.547 -30.328 -38.844 1 96 528 MET B O 1
ATOM 10976 N N . LEU B 1 529 ? 17.031 -31.625 -37.781 1 95.69 529 LEU B N 1
ATOM 10977 C CA . LEU B 1 529 ? 18.172 -30.766 -38.031 1 95.69 529 LEU B CA 1
ATOM 10978 C C . LEU B 1 529 ? 18.469 -30.688 -39.531 1 95.69 529 LEU B C 1
ATOM 10980 O O . LEU B 1 529 ? 19.156 -29.766 -40 1 95.69 529 LEU B O 1
ATOM 10984 N N . THR B 1 530 ? 17.922 -31.641 -40.25 1 94.88 530 THR B N 1
ATOM 10985 C CA . THR B 1 530 ? 18.188 -31.656 -41.688 1 94.88 530 THR B CA 1
ATOM 10986 C C . THR B 1 530 ? 17.203 -30.766 -42.438 1 94.88 530 THR B C 1
ATOM 10988 O O . THR B 1 530 ? 17.406 -30.484 -43.594 1 94.88 530 THR B O 1
ATOM 10991 N N . LEU B 1 531 ? 16.219 -30.312 -41.781 1 95.31 531 LEU B N 1
ATOM 10992 C CA . LEU B 1 531 ? 15.219 -29.453 -42.406 1 95.31 531 LEU B CA 1
ATOM 10993 C C . LEU B 1 531 ? 15.789 -28.062 -42.656 1 95.31 531 LEU B C 1
ATOM 10995 O O . LEU B 1 531 ? 16.328 -27.438 -41.75 1 95.31 531 LEU B O 1
ATOM 10999 N N . PRO B 1 532 ? 15.617 -27.5 -43.875 1 94.75 532 PRO B N 1
ATOM 11000 C CA . PRO B 1 532 ? 16.188 -26.188 -44.219 1 94.75 532 PRO B CA 1
ATOM 11001 C C . PRO B 1 532 ? 15.648 -25.078 -43.312 1 94.75 532 PRO B C 1
ATOM 11003 O O . PRO B 1 532 ? 16.406 -24.188 -42.906 1 94.75 532 PRO B O 1
ATOM 11006 N N . ALA B 1 533 ? 14.422 -25.078 -43.062 1 93.81 533 ALA B N 1
ATOM 11007 C CA . ALA B 1 533 ? 13.828 -24.047 -42.219 1 93.81 533 ALA B CA 1
ATOM 11008 C C . ALA B 1 533 ? 14.445 -24.062 -40.844 1 93.81 533 ALA B C 1
ATOM 11010 O O . ALA B 1 533 ? 14.617 -23 -40.219 1 93.81 533 ALA B O 1
ATOM 11011 N N . VAL B 1 534 ? 14.758 -25.203 -40.281 1 95.19 534 VAL B N 1
ATOM 11012 C CA . VAL B 1 534 ? 15.359 -25.344 -38.969 1 95.19 534 VAL B CA 1
ATOM 11013 C C . VAL B 1 534 ? 16.797 -24.844 -39 1 95.19 534 VAL B C 1
ATOM 11015 O O . VAL B 1 534 ? 17.234 -24.156 -38.062 1 95.19 534 VAL B O 1
ATOM 11018 N N . GLN B 1 535 ? 17.484 -25.172 -40.031 1 95.5 535 GLN B N 1
ATOM 11019 C CA . GLN B 1 535 ? 18.859 -24.719 -40.188 1 95.5 535 GLN B CA 1
ATOM 11020 C C . GLN B 1 535 ? 18.938 -23.203 -40.25 1 95.5 535 GLN B C 1
ATOM 11022 O O . GLN B 1 535 ? 19.812 -22.594 -39.625 1 95.5 535 GLN B O 1
ATOM 11027 N N . LYS B 1 536 ? 18.062 -22.656 -40.969 1 95.38 536 LYS B N 1
ATOM 11028 C CA . LYS B 1 536 ? 18 -21.203 -41.031 1 95.38 536 LYS B CA 1
ATOM 11029 C C . LYS B 1 536 ? 17.766 -20.578 -39.656 1 95.38 536 LYS B C 1
ATOM 11031 O O . LYS B 1 536 ? 18.438 -19.625 -39.281 1 95.38 536 LYS B O 1
ATOM 11036 N N . ARG B 1 537 ? 16.844 -21.109 -38.938 1 94.94 537 ARG B N 1
ATOM 11037 C CA . ARG B 1 537 ? 16.5 -20.578 -37.625 1 94.94 537 ARG B CA 1
ATOM 11038 C C . ARG B 1 537 ? 17.688 -20.734 -36.656 1 94.94 537 ARG B C 1
ATOM 11040 O O . ARG B 1 537 ? 17.969 -19.828 -35.875 1 94.94 537 ARG B O 1
ATOM 11047 N N . LEU B 1 538 ? 18.391 -21.844 -36.656 1 96.44 538 LEU B N 1
ATOM 11048 C CA . LEU B 1 538 ? 19.547 -22.094 -35.812 1 96.44 538 LEU B CA 1
ATOM 11049 C C . LEU B 1 538 ? 20.656 -21.062 -36.062 1 96.44 538 LEU B C 1
ATOM 11051 O O . LEU B 1 538 ? 21.328 -20.656 -35.125 1 96.44 538 LEU B O 1
ATOM 11055 N N . ALA B 1 539 ? 20.719 -20.625 -37.25 1 96.06 539 ALA B N 1
ATOM 11056 C CA . ALA B 1 539 ? 21.719 -19.625 -37.594 1 96.06 539 ALA B CA 1
ATOM 11057 C C . ALA B 1 539 ? 21.344 -18.266 -37 1 96.06 539 ALA B C 1
ATOM 11059 O O . ALA B 1 539 ? 22.219 -17.469 -36.656 1 96.06 539 ALA B O 1
ATOM 11060 N N . GLU B 1 540 ? 20.094 -18.109 -36.812 1 95.06 540 GLU B N 1
ATOM 11061 C CA . GLU B 1 540 ? 19.609 -16.797 -36.375 1 95.06 540 GLU B CA 1
ATOM 11062 C C . GLU B 1 540 ? 19.484 -16.703 -34.875 1 95.06 540 GLU B C 1
ATOM 11064 O O . GLU B 1 540 ? 19.469 -15.602 -34.312 1 95.06 540 GLU B O 1
ATOM 11069 N N . ASN B 1 541 ? 19.375 -17.812 -34.25 1 95.19 541 ASN B N 1
ATOM 11070 C CA . ASN B 1 541 ? 19.016 -17.719 -32.844 1 95.19 541 ASN B CA 1
ATOM 11071 C C . ASN B 1 541 ? 20.156 -18.203 -31.938 1 95.19 541 ASN B C 1
ATOM 11073 O O . ASN B 1 541 ? 19.922 -18.562 -30.781 1 95.19 541 ASN B O 1
ATOM 11077 N N . GLY B 1 542 ? 21.344 -18.344 -32.469 1 94.5 542 GLY B N 1
ATOM 11078 C CA . GLY B 1 542 ? 22.484 -18.766 -31.688 1 94.5 542 GLY B CA 1
ATOM 11079 C C . GLY B 1 542 ? 22.516 -20.266 -31.422 1 94.5 542 GLY B C 1
ATOM 11080 O O . GLY B 1 542 ? 22.984 -20.719 -30.375 1 94.5 542 GLY B O 1
ATOM 11081 N N . ARG B 1 543 ? 21.844 -21.062 -32.312 1 97.06 543 ARG B N 1
ATOM 11082 C CA . ARG B 1 543 ? 21.797 -22.516 -32.312 1 97.06 543 ARG B CA 1
ATOM 11083 C C . ARG B 1 543 ? 21.125 -23.047 -31.047 1 97.06 543 ARG B C 1
ATOM 11085 O O . ARG B 1 543 ? 21.625 -23.969 -30.406 1 97.06 543 ARG B O 1
ATOM 11092 N N . ARG B 1 544 ? 20.109 -22.391 -30.703 1 96.75 544 ARG B N 1
ATOM 11093 C CA . ARG B 1 544 ? 19.312 -22.781 -29.547 1 96.75 544 ARG B CA 1
ATOM 11094 C C . ARG B 1 544 ? 18.172 -23.703 -29.969 1 96.75 544 ARG B C 1
ATOM 11096 O O . ARG B 1 544 ? 17.516 -23.469 -30.984 1 96.75 544 ARG B O 1
ATOM 11103 N N . VAL B 1 545 ? 17.969 -24.766 -29.172 1 97.25 545 VAL B N 1
ATOM 11104 C CA . VAL B 1 545 ? 16.875 -25.703 -29.406 1 97.25 545 VAL B CA 1
ATOM 11105 C C . VAL B 1 545 ? 16.141 -25.969 -28.094 1 97.25 545 VAL B C 1
ATOM 11107 O O . VAL B 1 545 ? 16.766 -26.078 -27.047 1 97.25 545 VAL B O 1
ATOM 11110 N N . GLU B 1 546 ? 14.867 -26 -28.203 1 97.75 546 GLU B N 1
ATOM 11111 C CA . GLU B 1 546 ? 14.023 -26.328 -27.062 1 97.75 546 GLU B CA 1
ATOM 11112 C C . GLU B 1 546 ? 13.203 -27.594 -27.328 1 97.75 546 GLU B C 1
ATOM 11114 O O . GLU B 1 546 ? 12.703 -27.781 -28.438 1 97.75 546 GLU B O 1
ATOM 11119 N N . VAL B 1 547 ? 13.148 -28.484 -26.359 1 97.75 547 VAL B N 1
ATOM 11120 C CA . VAL B 1 547 ? 12.391 -29.734 -26.453 1 97.75 547 VAL B CA 1
ATOM 11121 C C . VAL B 1 547 ? 11.5 -29.875 -25.219 1 97.75 547 VAL B C 1
ATOM 11123 O O . VAL B 1 547 ? 11.977 -29.781 -24.094 1 97.75 547 VAL B O 1
ATOM 11126 N N . MET B 1 548 ? 10.266 -30.078 -25.469 1 96.75 548 MET B N 1
ATOM 11127 C CA . MET B 1 548 ? 9.352 -30.25 -24.344 1 96.75 548 MET B CA 1
ATOM 11128 C C . MET B 1 548 ? 9.109 -31.719 -24.062 1 96.75 548 MET B C 1
ATOM 11130 O O . MET B 1 548 ? 8.992 -32.531 -24.984 1 96.75 548 MET B O 1
ATOM 11134 N N . LEU B 1 549 ? 9.117 -32.031 -22.812 1 94 549 LEU B N 1
ATOM 11135 C CA . LEU B 1 549 ? 8.875 -33.375 -22.328 1 94 549 LEU B CA 1
ATOM 11136 C C . LEU B 1 549 ? 7.57 -33.438 -21.531 1 94 549 LEU B C 1
ATOM 11138 O O . LEU B 1 549 ? 7.367 -32.656 -20.594 1 94 549 LEU B O 1
ATOM 11142 N N . GLY B 1 550 ? 6.664 -34.344 -21.938 1 87.81 550 GLY B N 1
ATOM 11143 C CA . GLY B 1 550 ? 5.398 -34.531 -21.25 1 87.81 550 GLY B CA 1
ATOM 11144 C C . GLY B 1 550 ? 5.469 -35.531 -20.125 1 87.81 550 GLY B C 1
ATOM 11145 O O . GLY B 1 550 ? 5.758 -36.719 -20.375 1 87.81 550 GLY B O 1
ATOM 11146 N N . TYR B 1 551 ? 5.152 -35.188 -18.953 1 82.56 551 TYR B N 1
ATOM 11147 C CA . TYR B 1 551 ? 5.277 -36.031 -17.797 1 82.56 551 TYR B CA 1
ATOM 11148 C C . TYR B 1 551 ? 3.953 -36.75 -17.484 1 82.56 551 TYR B C 1
ATOM 11150 O O . TYR B 1 551 ? 3.889 -37.969 -17.422 1 82.56 551 TYR B O 1
ATOM 11158 N N . SER B 1 552 ? 2.889 -36.031 -17.453 1 79.38 552 SER B N 1
ATOM 11159 C CA . SER B 1 552 ? 1.591 -36.531 -17.047 1 79.38 552 SER B CA 1
ATOM 11160 C C . SER B 1 552 ? 1.055 -37.531 -18.047 1 79.38 552 SER B C 1
ATOM 11162 O O . SER B 1 552 ? 0.505 -38.594 -17.672 1 79.38 552 SER B O 1
ATOM 11164 N N . ASP B 1 553 ? 1.172 -37.312 -19.234 1 77.62 553 ASP B N 1
ATOM 11165 C CA . ASP B 1 553 ? 0.645 -38.188 -20.266 1 77.62 553 ASP B CA 1
ATOM 11166 C C . ASP B 1 553 ? 1.444 -39.5 -20.328 1 77.62 553 ASP B C 1
ATOM 11168 O O . ASP B 1 553 ? 0.886 -40.562 -20.594 1 77.62 553 ASP B O 1
ATOM 11172 N N . SER B 1 554 ? 2.691 -39.312 -20.078 1 81.62 554 SER B N 1
ATOM 11173 C CA . SER B 1 554 ? 3.508 -40.531 -20.047 1 81.62 554 SER B CA 1
ATOM 11174 C C . SER B 1 554 ? 3.125 -41.438 -18.859 1 81.62 554 SER B C 1
ATOM 11176 O O . SER B 1 554 ? 3.102 -42.656 -19 1 81.62 554 SER B O 1
ATOM 11178 N N . SER B 1 555 ? 2.85 -40.812 -17.844 1 85.94 555 SER B N 1
ATOM 11179 C CA . SER B 1 555 ? 2.465 -41.562 -16.656 1 85.94 555 SER B CA 1
ATOM 11180 C C . SER B 1 555 ? 1.129 -42.281 -16.859 1 85.94 555 SER B C 1
ATOM 11182 O O . SER B 1 555 ? 0.907 -43.344 -16.312 1 85.94 555 SER B O 1
ATOM 11184 N N . LYS B 1 556 ? 0.22 -41.656 -17.516 1 85.38 556 LYS B N 1
ATOM 11185 C CA . LYS B 1 556 ? -1.07 -42.25 -17.828 1 85.38 556 LYS B CA 1
ATOM 11186 C C . LYS B 1 556 ? -0.911 -43.438 -18.797 1 85.38 556 LYS B C 1
ATOM 11188 O O . LYS B 1 556 ? -1.671 -44.406 -18.734 1 85.38 556 LYS B O 1
ATOM 11193 N N . ASP B 1 557 ? 0.138 -43.344 -19.594 1 85.19 557 ASP B N 1
ATOM 11194 C CA . ASP B 1 557 ? 0.378 -44.344 -20.641 1 85.19 557 ASP B CA 1
ATOM 11195 C C . ASP B 1 557 ? 1.032 -45.594 -20.094 1 85.19 557 ASP B C 1
ATOM 11197 O O . ASP B 1 557 ? 0.594 -46.719 -20.375 1 85.19 557 ASP B O 1
ATOM 11201 N N . VAL B 1 558 ? 2.066 -45.406 -19.266 1 91.12 558 VAL B N 1
ATOM 11202 C CA . VAL B 1 558 ? 2.852 -46.594 -18.906 1 91.12 558 VAL B CA 1
ATOM 11203 C C . VAL B 1 558 ? 2.977 -46.688 -17.375 1 91.12 558 VAL B C 1
ATOM 11205 O O . VAL B 1 558 ? 3.57 -47.625 -16.859 1 91.12 558 VAL B O 1
ATOM 11208 N N . GLY B 1 559 ? 2.396 -45.719 -16.672 1 91.56 559 GLY B N 1
ATOM 11209 C CA . GLY B 1 559 ? 2.498 -45.719 -15.227 1 91.56 559 GLY B CA 1
ATOM 11210 C C . GLY B 1 559 ? 3.561 -44.781 -14.703 1 91.56 559 GLY B C 1
ATOM 11211 O O . GLY B 1 559 ? 4.48 -44.406 -15.438 1 91.56 559 GLY B O 1
ATOM 11212 N N . PRO B 1 560 ? 3.52 -44.438 -13.453 1 92.19 560 PRO B N 1
ATOM 11213 C CA . PRO B 1 560 ? 4.383 -43.375 -12.906 1 92.19 560 PRO B CA 1
ATOM 11214 C C . PRO B 1 560 ? 5.852 -43.781 -12.844 1 92.19 560 PRO B C 1
ATOM 11216 O O . PRO B 1 560 ? 6.738 -43 -13.133 1 92.19 560 PRO B O 1
ATOM 11219 N N . VAL B 1 561 ? 6.148 -45 -12.523 1 94.62 561 VAL B N 1
ATOM 11220 C CA . VAL B 1 561 ? 7.523 -45.438 -12.367 1 94.62 561 VAL B CA 1
ATOM 11221 C C . VAL B 1 561 ? 8.203 -45.531 -13.727 1 94.62 561 VAL B C 1
ATOM 11223 O O . VAL B 1 561 ? 9.273 -44.969 -13.938 1 94.62 561 VAL B O 1
ATOM 11226 N N . ALA B 1 562 ? 7.527 -46.25 -14.641 1 94.44 562 ALA B N 1
ATOM 11227 C CA . ALA B 1 562 ? 8.062 -46.406 -15.992 1 94.44 562 ALA B CA 1
ATOM 11228 C C . ALA B 1 562 ? 8.211 -45.062 -16.688 1 94.44 562 ALA B C 1
ATOM 11230 O O . ALA B 1 562 ? 9.18 -44.844 -17.422 1 94.44 562 ALA B O 1
ATOM 11231 N N . ALA B 1 563 ? 7.285 -44.25 -16.5 1 92.62 563 ALA B N 1
ATOM 11232 C CA . ALA B 1 563 ? 7.336 -42.938 -17.109 1 92.62 563 ALA B CA 1
ATOM 11233 C C . ALA B 1 563 ? 8.539 -42.156 -16.594 1 92.62 563 ALA B C 1
ATOM 11235 O O . ALA B 1 563 ? 9.234 -41.5 -17.375 1 92.62 563 ALA B O 1
ATOM 11236 N N . THR B 1 564 ? 8.82 -42.125 -15.273 1 92.44 564 THR B N 1
ATOM 11237 C CA . THR B 1 564 ? 9.938 -41.406 -14.664 1 92.44 564 THR B CA 1
ATOM 11238 C C . THR B 1 564 ? 11.266 -41.875 -15.234 1 92.44 564 THR B C 1
ATOM 11240 O O . THR B 1 564 ? 12.133 -41.094 -15.578 1 92.44 564 THR B O 1
ATOM 11243 N N . LEU B 1 565 ? 11.391 -43.125 -15.328 1 94.5 565 LEU B N 1
ATOM 11244 C CA . LEU B 1 565 ? 12.625 -43.719 -15.828 1 94.5 565 LEU B CA 1
ATOM 11245 C C . LEU B 1 565 ? 12.797 -43.469 -17.312 1 94.5 565 LEU B C 1
ATOM 11247 O O . LEU B 1 565 ? 13.898 -43.156 -17.781 1 94.5 565 LEU B O 1
ATOM 11251 N N . ALA B 1 566 ? 11.703 -43.562 -18.047 1 93.75 566 ALA B N 1
ATOM 11252 C CA . ALA B 1 566 ? 11.742 -43.281 -19.484 1 93.75 566 ALA B CA 1
ATOM 11253 C C . ALA B 1 566 ? 12.109 -41.844 -19.766 1 93.75 566 ALA B C 1
ATOM 11255 O O . ALA B 1 566 ? 12.844 -41.531 -20.703 1 93.75 566 ALA B O 1
ATOM 11256 N N . LEU B 1 567 ? 11.578 -41 -19 1 93.44 567 LEU B N 1
ATOM 11257 C CA . LEU B 1 567 ? 11.852 -39.562 -19.156 1 93.44 567 LEU B CA 1
ATOM 11258 C C . LEU B 1 567 ? 13.312 -39.25 -18.859 1 93.44 567 LEU B C 1
ATOM 11260 O O . LEU B 1 567 ? 13.945 -38.469 -19.547 1 93.44 567 LEU B O 1
ATOM 11264 N N . HIS B 1 568 ? 13.82 -39.844 -17.797 1 93.88 568 HIS B N 1
ATOM 11265 C CA . HIS B 1 568 ? 15.219 -39.656 -17.438 1 93.88 568 HIS B CA 1
ATOM 11266 C C . HIS B 1 568 ? 16.141 -40.125 -18.562 1 93.88 568 HIS B C 1
ATOM 11268 O O . HIS B 1 568 ? 17.109 -39.438 -18.906 1 93.88 568 HIS B O 1
ATOM 11274 N N . ASP B 1 569 ? 15.828 -41.188 -19.078 1 94.56 569 ASP B N 1
ATOM 11275 C CA . ASP B 1 569 ? 16.609 -41.75 -20.172 1 94.56 569 ASP B CA 1
ATOM 11276 C C . ASP B 1 569 ? 16.547 -40.875 -21.406 1 94.56 569 ASP B C 1
ATOM 11278 O O . ASP B 1 569 ? 17.562 -40.594 -22.047 1 94.56 569 ASP B O 1
ATOM 11282 N N . ALA B 1 570 ? 15.352 -40.5 -21.734 1 95.38 570 ALA B N 1
ATOM 11283 C CA . ALA B 1 570 ? 15.172 -39.625 -22.891 1 95.38 570 ALA B CA 1
ATOM 11284 C C . ALA B 1 570 ? 15.969 -38.312 -22.734 1 95.38 570 ALA B C 1
ATOM 11286 O O . ALA B 1 570 ? 16.594 -37.844 -23.672 1 95.38 570 ALA B O 1
ATOM 11287 N N . GLN B 1 571 ? 15.906 -37.781 -21.578 1 95.81 571 GLN B N 1
ATOM 11288 C CA . GLN B 1 571 ? 16.625 -36.531 -21.297 1 95.81 571 GLN B CA 1
ATOM 11289 C C . GLN B 1 571 ? 18.125 -36.719 -21.5 1 95.81 571 GLN B C 1
ATOM 11291 O O . GLN B 1 571 ? 18.797 -35.844 -22.062 1 95.81 571 GLN B O 1
ATOM 11296 N N . SER B 1 572 ? 18.641 -37.812 -20.984 1 95.75 572 SER B N 1
ATOM 11297 C CA . SER B 1 572 ? 20.062 -38.125 -21.141 1 95.75 572 SER B CA 1
ATOM 11298 C C . SER B 1 572 ? 20.453 -38.219 -22.609 1 95.75 572 SER B C 1
ATOM 11300 O O . SER B 1 572 ? 21.453 -37.656 -23.031 1 95.75 572 SER B O 1
ATOM 11302 N N . ARG B 1 573 ? 19.625 -38.875 -23.344 1 97 573 ARG B N 1
ATOM 11303 C CA . ARG B 1 573 ? 19.906 -39.062 -24.766 1 97 573 ARG B CA 1
ATOM 11304 C C . ARG B 1 573 ? 19.797 -37.75 -25.531 1 97 573 ARG B C 1
ATOM 11306 O O . ARG B 1 573 ? 20.625 -37.469 -26.406 1 97 573 ARG B O 1
ATOM 11313 N N . ILE B 1 574 ? 18.844 -37 -25.234 1 97.75 574 ILE B N 1
ATOM 11314 C CA . ILE B 1 574 ? 18.641 -35.719 -25.922 1 97.75 574 ILE B CA 1
ATOM 11315 C C . ILE B 1 574 ? 19.781 -34.781 -25.578 1 97.75 574 ILE B C 1
ATOM 11317 O O . ILE B 1 574 ? 20.25 -34.031 -26.453 1 97.75 574 ILE B O 1
ATOM 11321 N N . ALA B 1 575 ? 20.203 -34.781 -24.312 1 96.69 575 ALA B N 1
ATOM 11322 C CA . ALA B 1 575 ? 21.328 -33.938 -23.891 1 96.69 575 ALA B CA 1
ATOM 11323 C C . ALA B 1 575 ? 22.594 -34.312 -24.656 1 96.69 575 ALA B C 1
ATOM 11325 O O . ALA B 1 575 ? 23.328 -33.406 -25.109 1 96.69 575 ALA B O 1
ATOM 11326 N N . GLU B 1 576 ? 22.828 -35.562 -24.766 1 96.31 576 GLU B N 1
ATOM 11327 C CA . GLU B 1 576 ? 24 -36 -25.516 1 96.31 576 GLU B CA 1
ATOM 11328 C C . GLU B 1 576 ? 23.891 -35.625 -26.984 1 96.31 576 GLU B C 1
ATOM 11330 O O . GLU B 1 576 ? 24.891 -35.25 -27.594 1 96.31 576 GLU B O 1
ATOM 11335 N N . TRP B 1 577 ? 22.734 -35.812 -27.531 1 97.62 577 TRP B N 1
ATOM 11336 C CA . TRP B 1 577 ? 22.469 -35.406 -28.906 1 97.62 577 TRP B CA 1
ATOM 11337 C C . TRP B 1 577 ? 22.781 -33.938 -29.109 1 97.62 577 TRP B C 1
ATOM 11339 O O . TRP B 1 577 ? 23.438 -33.562 -30.078 1 97.62 577 TRP B O 1
ATOM 11349 N N . ALA B 1 578 ? 22.312 -33.062 -28.234 1 97.94 578 ALA B N 1
ATOM 11350 C CA . ALA B 1 578 ? 22.531 -31.625 -28.328 1 97.94 578 ALA B CA 1
ATOM 11351 C C . ALA B 1 578 ? 24.016 -31.281 -28.25 1 97.94 578 ALA B C 1
ATOM 11353 O O . ALA B 1 578 ? 24.5 -30.453 -29.016 1 97.94 578 ALA B O 1
ATOM 11354 N N . ARG B 1 579 ? 24.703 -31.938 -27.344 1 96.19 579 ARG B N 1
ATOM 11355 C CA . ARG B 1 579 ? 26.141 -31.719 -27.203 1 96.19 579 ARG B CA 1
ATOM 11356 C C . ARG B 1 579 ? 26.891 -32.125 -28.453 1 96.19 579 ARG B C 1
ATOM 11358 O O . ARG B 1 579 ? 27.766 -31.406 -28.938 1 96.19 579 ARG B O 1
ATOM 11365 N N . SER B 1 580 ? 26.484 -33.25 -28.938 1 96.94 580 SER B N 1
ATOM 11366 C CA . SER B 1 580 ? 27.156 -33.781 -30.125 1 96.94 580 SER B CA 1
ATOM 11367 C C . SER B 1 580 ? 26.922 -32.875 -31.328 1 96.94 580 SER B C 1
ATOM 11369 O O . SER B 1 580 ? 27.734 -32.875 -32.25 1 96.94 580 SER B O 1
ATOM 11371 N N . ASN B 1 581 ? 25.906 -32.156 -31.312 1 97.19 581 ASN B N 1
ATOM 11372 C CA . ASN B 1 581 ? 25.578 -31.297 -32.438 1 97.19 581 ASN B CA 1
ATOM 11373 C C . ASN B 1 581 ? 25.859 -29.844 -32.125 1 97.19 581 ASN B C 1
ATOM 11375 O O . ASN B 1 581 ? 25.453 -28.953 -32.875 1 97.19 581 ASN B O 1
ATOM 11379 N N . ASP B 1 582 ? 26.438 -29.5 -31.016 1 96.19 582 ASP B N 1
ATOM 11380 C CA . ASP B 1 582 ? 26.797 -28.156 -30.594 1 96.19 582 ASP B CA 1
ATOM 11381 C C . ASP B 1 582 ? 25.578 -27.25 -30.531 1 96.19 582 ASP B C 1
ATOM 11383 O O . ASP B 1 582 ? 25.562 -26.172 -31.125 1 96.19 582 ASP B O 1
ATOM 11387 N N . LEU B 1 583 ? 24.578 -27.719 -29.906 1 97.31 583 LEU B N 1
ATOM 11388 C CA . LEU B 1 583 ? 23.344 -26.984 -29.734 1 97.31 583 LEU B CA 1
ATOM 11389 C C . LEU B 1 583 ? 23.188 -26.547 -28.281 1 97.31 583 LEU B C 1
ATOM 11391 O O . LEU B 1 583 ? 23.578 -27.266 -27.359 1 97.31 583 LEU B O 1
ATOM 11395 N N . LYS B 1 584 ? 22.734 -25.344 -28.031 1 96.25 584 LYS B N 1
ATOM 11396 C CA . LYS B 1 584 ? 22.281 -24.938 -26.703 1 96.25 584 LYS B CA 1
ATOM 11397 C C . LYS B 1 584 ? 20.875 -25.438 -26.422 1 96.25 584 LYS B C 1
ATOM 11399 O O . LYS B 1 584 ? 19.891 -24.875 -26.906 1 96.25 584 LYS B O 1
ATOM 11404 N N . LEU B 1 585 ? 20.766 -26.391 -25.516 1 97.06 585 LEU B N 1
ATOM 11405 C CA . LEU B 1 585 ? 19.516 -27.125 -25.297 1 97.06 585 LEU B CA 1
ATOM 11406 C C . LEU B 1 585 ? 18.781 -26.578 -24.078 1 97.06 585 LEU B C 1
ATOM 11408 O O . LEU B 1 585 ? 19.406 -26.281 -23.047 1 97.06 585 LEU B O 1
ATOM 11412 N N . THR B 1 586 ? 17.562 -26.328 -24.266 1 97.25 586 THR B N 1
ATOM 11413 C CA . THR B 1 586 ? 16.656 -26.109 -23.141 1 97.25 586 THR B CA 1
ATOM 11414 C C . THR B 1 586 ? 15.57 -27.188 -23.109 1 97.25 586 THR B C 1
ATOM 11416 O O . THR B 1 586 ? 14.781 -27.297 -24.047 1 97.25 586 THR B O 1
ATOM 11419 N N . LEU B 1 587 ? 15.57 -27.969 -22.078 1 96.06 587 LEU B N 1
ATOM 11420 C CA . LEU B 1 587 ? 14.477 -28.906 -21.875 1 96.06 587 LEU B CA 1
ATOM 11421 C C . LEU B 1 587 ? 13.32 -28.25 -21.125 1 96.06 587 LEU B C 1
ATOM 11423 O O . LEU B 1 587 ? 13.523 -27.656 -20.062 1 96.06 587 LEU B O 1
ATOM 11427 N N . PHE B 1 588 ? 12.211 -28.297 -21.812 1 95.75 588 PHE B N 1
ATOM 11428 C CA . PHE B 1 588 ? 10.984 -27.75 -21.219 1 95.75 588 PHE B CA 1
ATOM 11429 C C . PHE B 1 588 ? 10.195 -28.844 -20.5 1 95.75 588 PHE B C 1
ATOM 11431 O O . PHE B 1 588 ? 9.672 -29.75 -21.156 1 95.75 588 PHE B O 1
ATOM 11438 N N . HIS B 1 589 ? 10.102 -28.766 -19.172 1 91.56 589 HIS B N 1
ATOM 11439 C CA . HIS B 1 589 ? 9.516 -29.812 -18.359 1 91.56 589 HIS B CA 1
ATOM 11440 C C . HIS B 1 589 ? 8.039 -29.547 -18.094 1 91.56 589 HIS B C 1
ATOM 11442 O O . HIS B 1 589 ? 7.695 -28.641 -17.328 1 91.56 589 HIS B O 1
ATOM 11448 N N . GLY B 1 590 ? 7.215 -30.359 -18.719 1 86.75 590 GLY B N 1
ATOM 11449 C CA . GLY B 1 590 ? 5.785 -30.281 -18.453 1 86.75 590 GLY B CA 1
ATOM 11450 C C . GLY B 1 590 ? 5.375 -31.047 -17.203 1 86.75 590 GLY B C 1
ATOM 11451 O O . GLY B 1 590 ? 4.598 -32 -17.281 1 86.75 590 GLY B O 1
ATOM 11452 N N . ARG B 1 591 ? 5.945 -30.766 -16.094 1 70.44 591 ARG B N 1
ATOM 11453 C CA . ARG B 1 591 ? 5.797 -31.531 -14.867 1 70.44 591 ARG B CA 1
ATOM 11454 C C . ARG B 1 591 ? 4.473 -31.219 -14.18 1 70.44 591 ARG B C 1
ATOM 11456 O O . ARG B 1 591 ? 4.031 -31.953 -13.289 1 70.44 591 ARG B O 1
ATOM 11463 N N . GLY B 1 592 ? 3.629 -30.516 -14.883 1 57.59 592 GLY B N 1
ATOM 11464 C CA . GLY B 1 592 ? 2.389 -30.156 -14.211 1 57.59 592 GLY B CA 1
ATOM 11465 C C . GLY B 1 592 ? 2.59 -29.734 -12.766 1 57.59 592 GLY B C 1
ATOM 11466 O O . GLY B 1 592 ? 3.719 -29.484 -12.336 1 57.59 592 GLY B O 1
ATOM 11467 N N . GLY B 1 593 ? 1.627 -29.578 -11.875 1 52.34 593 GLY B N 1
ATOM 11468 C CA . GLY B 1 593 ? 1.607 -29.125 -10.492 1 52.34 593 GLY B CA 1
ATOM 11469 C C . GLY B 1 593 ? 2.312 -30.078 -9.539 1 52.34 593 GLY B C 1
ATOM 11470 O O . GLY B 1 593 ? 2.406 -29.797 -8.344 1 52.34 593 GLY B O 1
ATOM 11471 N N . ALA B 1 594 ? 2.779 -31.234 -10 1 46.84 594 ALA B N 1
ATOM 11472 C CA . ALA B 1 594 ? 3.131 -32.344 -9.109 1 46.84 594 ALA B CA 1
ATOM 11473 C C . ALA B 1 594 ? 4.453 -32.062 -8.398 1 46.84 594 ALA B C 1
ATOM 11475 O O . ALA B 1 594 ? 4.703 -32.594 -7.32 1 46.84 594 ALA B O 1
ATOM 11476 N N . LEU B 1 595 ? 5.336 -31.453 -9.133 1 43.69 595 LEU B N 1
ATOM 11477 C CA . LEU B 1 595 ? 6.609 -31.312 -8.43 1 43.69 595 LEU B CA 1
ATOM 11478 C C . LEU B 1 595 ? 6.418 -30.656 -7.07 1 43.69 595 LEU B C 1
ATOM 11480 O O . LEU B 1 595 ? 7.145 -30.953 -6.121 1 43.69 595 LEU B O 1
ATOM 11484 N N . GLY B 1 596 ? 5.508 -29.672 -6.965 1 41.06 596 GLY B N 1
ATOM 11485 C CA . GLY B 1 596 ? 5.434 -28.828 -5.773 1 41.06 596 GLY B CA 1
ATOM 11486 C C . GLY B 1 596 ? 4.492 -29.375 -4.723 1 41.06 596 GLY B C 1
ATOM 11487 O O . GLY B 1 596 ? 4.363 -28.812 -3.637 1 41.06 596 GLY B O 1
ATOM 11488 N N . ARG B 1 597 ? 3.381 -29.953 -5.094 1 38.94 597 ARG B N 1
ATOM 11489 C CA . ARG B 1 597 ? 2.223 -30.297 -4.277 1 38.94 597 ARG B CA 1
ATOM 11490 C C . ARG B 1 597 ? 2.604 -31.281 -3.17 1 38.94 597 ARG B C 1
ATOM 11492 O O . ARG B 1 597 ? 1.878 -31.422 -2.184 1 38.94 597 ARG B O 1
ATOM 11499 N N . GLY B 1 598 ? 3.344 -32.25 -3.477 1 37.19 598 GLY B N 1
ATOM 11500 C CA . GLY B 1 598 ? 3.754 -33.219 -2.473 1 37.19 598 GLY B CA 1
ATOM 11501 C C . GLY B 1 598 ? 5.234 -33.125 -2.145 1 37.19 598 GLY B C 1
ATOM 11502 O O . GLY B 1 598 ? 5.676 -33.688 -1.129 1 37.19 598 GLY B O 1
ATOM 11503 N N . GLY B 1 599 ? 6.027 -33.375 -3.344 1 40.44 599 GLY B N 1
ATOM 11504 C CA . GLY B 1 599 ? 7.355 -33.938 -3.148 1 40.44 599 GLY B CA 1
ATOM 11505 C C . GLY B 1 599 ? 8.352 -32.906 -2.607 1 40.44 599 GLY B C 1
ATOM 11506 O O . GLY B 1 599 ? 8 -31.75 -2.393 1 40.44 599 GLY B O 1
ATOM 11507 N N . GLY B 1 600 ? 9.648 -33.375 -2.58 1 49.84 600 GLY B N 1
ATOM 11508 C CA . GLY B 1 600 ? 10.922 -32.75 -2.238 1 49.84 600 GLY B CA 1
ATOM 11509 C C . GLY B 1 600 ? 11.156 -31.438 -2.945 1 49.84 600 GLY B C 1
ATOM 11510 O O . GLY B 1 600 ? 10.469 -31.109 -3.922 1 49.84 600 GLY B O 1
ATOM 11511 N N . PRO B 1 601 ? 11.734 -30.5 -2.434 1 60.31 601 PRO B N 1
ATOM 11512 C CA . PRO B 1 601 ? 12.07 -29.172 -2.93 1 60.31 601 PRO B CA 1
ATOM 11513 C C . PRO B 1 601 ? 12.43 -29.172 -4.414 1 60.31 601 PRO B C 1
ATOM 11515 O O . PRO B 1 601 ? 13.094 -30.094 -4.895 1 60.31 601 PRO B O 1
ATOM 11518 N N . ALA B 1 602 ? 11.492 -28.5 -5.359 1 64.25 602 ALA B N 1
ATOM 11519 C CA . ALA B 1 602 ? 11.836 -28.266 -6.762 1 64.25 602 ALA B CA 1
ATOM 11520 C C . ALA B 1 602 ? 13.344 -28.328 -6.977 1 64.25 602 ALA B C 1
ATOM 11522 O O . ALA B 1 602 ? 13.805 -28.75 -8.039 1 64.25 602 ALA B O 1
ATOM 11523 N N . ASN B 1 603 ? 13.984 -28.219 -5.992 1 77.62 603 ASN B N 1
ATOM 11524 C CA . ASN B 1 603 ? 15.43 -28.172 -6.129 1 77.62 603 ASN B CA 1
ATOM 11525 C C . ASN B 1 603 ? 16.031 -29.562 -6.238 1 77.62 603 ASN B C 1
ATOM 11527 O O . ASN B 1 603 ? 17 -29.766 -6.977 1 77.62 603 ASN B O 1
ATOM 11531 N N . ARG B 1 604 ? 15.289 -30.516 -5.688 1 78.81 604 ARG B N 1
ATOM 11532 C CA . ARG B 1 604 ? 15.82 -31.875 -5.762 1 78.81 604 ARG B CA 1
ATOM 11533 C C . ARG B 1 604 ? 15.594 -32.469 -7.145 1 78.81 604 ARG B C 1
ATOM 11535 O O . ARG B 1 604 ? 16.438 -33.219 -7.645 1 78.81 604 ARG B O 1
ATOM 11542 N N . ALA B 1 605 ? 14.492 -32.062 -7.609 1 80.81 605 ALA B N 1
ATOM 11543 C CA . ALA B 1 605 ? 14.188 -32.562 -8.953 1 80.81 605 ALA B CA 1
ATOM 11544 C C . ALA B 1 605 ? 15.188 -32.031 -9.969 1 80.81 605 ALA B C 1
ATOM 11546 O O . ALA B 1 605 ? 15.578 -32.719 -10.898 1 80.81 605 ALA B O 1
ATOM 11547 N N . VAL B 1 606 ? 15.586 -30.844 -9.781 1 85.5 606 VAL B N 1
ATOM 11548 C CA . VAL B 1 606 ? 16.547 -30.219 -10.688 1 85.5 606 VAL B CA 1
ATOM 11549 C C . VAL B 1 606 ? 17.906 -30.891 -10.547 1 85.5 606 VAL B C 1
ATOM 11551 O O . VAL B 1 606 ? 18.562 -31.203 -11.539 1 85.5 606 VAL B O 1
ATOM 11554 N N . LEU B 1 607 ? 18.219 -31.219 -9.336 1 88.06 607 LEU B N 1
ATOM 11555 C CA . LEU B 1 607 ? 19.531 -31.766 -9.039 1 88.06 607 LEU B CA 1
ATOM 11556 C C . LEU B 1 607 ? 19.625 -33.219 -9.453 1 88.06 607 LEU B C 1
ATOM 11558 O O . LEU B 1 607 ? 20.719 -33.781 -9.625 1 88.06 607 LEU B O 1
ATOM 11562 N N . ALA B 1 608 ? 18.453 -33.812 -9.672 1 88.38 608 ALA B N 1
ATOM 11563 C CA . ALA B 1 608 ? 18.422 -35.25 -10.016 1 88.38 608 ALA B CA 1
ATOM 11564 C C . ALA B 1 608 ? 18.453 -35.438 -11.531 1 88.38 608 ALA B C 1
ATOM 11566 O O . ALA B 1 608 ? 18.531 -36.562 -12.016 1 88.38 608 ALA B O 1
ATOM 11567 N N . GLN B 1 609 ? 18.469 -34.406 -12.273 1 90 609 GLN B N 1
ATOM 11568 C CA . GLN B 1 609 ? 18.422 -34.469 -13.734 1 90 609 GLN B CA 1
ATOM 11569 C C . GLN B 1 609 ? 19.734 -35 -14.289 1 90 609 GLN B C 1
ATOM 11571 O O . GLN B 1 609 ? 20.781 -34.906 -13.656 1 90 609 GLN B O 1
ATOM 11576 N N . PRO B 1 610 ? 19.688 -35.594 -15.492 1 92.5 610 PRO B N 1
ATOM 11577 C CA . PRO B 1 610 ? 20.922 -36.094 -16.109 1 92.5 610 PRO B CA 1
ATOM 11578 C C . PRO B 1 610 ? 21.922 -34.969 -16.406 1 92.5 610 PRO B C 1
ATOM 11580 O O . PRO B 1 610 ? 21.547 -33.812 -16.562 1 92.5 610 PRO B O 1
ATOM 11583 N N . PRO B 1 611 ? 23.156 -35.438 -16.453 1 91.62 611 PRO B N 1
ATOM 11584 C CA . PRO B 1 611 ? 24.172 -34.438 -16.797 1 91.62 611 PRO B CA 1
ATOM 11585 C C . PRO B 1 611 ? 23.875 -33.719 -18.078 1 91.62 611 PRO B C 1
ATOM 11587 O O . PRO B 1 611 ? 23.391 -34.312 -19.047 1 91.62 611 PRO B O 1
ATOM 11590 N N . HIS B 1 612 ? 24.047 -32.375 -18.062 1 91.56 612 HIS B N 1
ATOM 11591 C CA . HIS B 1 612 ? 23.984 -31.469 -19.203 1 91.56 612 HIS B CA 1
ATOM 11592 C C . HIS B 1 612 ? 22.547 -31.25 -19.656 1 91.56 612 HIS B C 1
ATOM 11594 O O . HIS B 1 612 ? 22.312 -30.547 -20.641 1 91.56 612 HIS B O 1
ATOM 11600 N N . SER B 1 613 ? 21.641 -31.812 -18.938 1 92.31 613 SER B N 1
ATOM 11601 C CA . SER B 1 613 ? 20.234 -31.625 -19.328 1 92.31 613 SER B CA 1
ATOM 11602 C C . SER B 1 613 ? 19.719 -30.266 -18.859 1 92.31 613 SER B C 1
ATOM 11604 O O . SER B 1 613 ? 18.734 -29.75 -19.406 1 92.31 613 SER B O 1
ATOM 11606 N N . VAL B 1 614 ? 20.344 -29.641 -17.875 1 92.75 614 VAL B N 1
ATOM 11607 C CA . VAL B 1 614 ? 19.922 -28.359 -17.344 1 92.75 614 VAL B CA 1
ATOM 11608 C C . VAL B 1 614 ? 20.828 -27.25 -17.875 1 92.75 614 VAL B C 1
ATOM 11610 O O . VAL B 1 614 ? 20.359 -26.297 -18.5 1 92.75 614 VAL B O 1
ATOM 11613 N N . ASP B 1 615 ? 22.141 -27.375 -17.719 1 92.25 615 ASP B N 1
ATOM 11614 C CA . ASP B 1 615 ? 23.188 -26.484 -18.188 1 92.25 615 ASP B CA 1
ATOM 11615 C C . ASP B 1 615 ? 22.781 -25.031 -18.016 1 92.25 615 ASP B C 1
ATOM 11617 O O . ASP B 1 615 ? 22.844 -24.234 -18.969 1 92.25 615 ASP B O 1
ATOM 11621 N N . GLY B 1 616 ? 22.234 -24.703 -16.828 1 93.5 616 GLY B N 1
ATOM 11622 C CA . GLY B 1 616 ? 21.969 -23.328 -16.438 1 93.5 616 GLY B CA 1
ATOM 11623 C C . GLY B 1 616 ? 20.625 -22.828 -16.906 1 93.5 616 GLY B C 1
ATOM 11624 O O . GLY B 1 616 ? 20.281 -21.672 -16.688 1 93.5 616 GLY B O 1
ATOM 11625 N N . ARG B 1 617 ? 19.891 -23.641 -17.547 1 95.44 617 ARG B N 1
ATOM 11626 C CA . ARG B 1 617 ? 18.578 -23.266 -18.062 1 95.44 617 ARG B CA 1
ATOM 11627 C C . ARG B 1 617 ? 17.5 -24.219 -17.578 1 95.44 617 ARG B C 1
ATOM 11629 O O . ARG B 1 617 ? 17.547 -25.406 -17.859 1 95.44 617 ARG B O 1
ATOM 11636 N N . PHE B 1 618 ? 16.578 -23.703 -16.828 1 93.62 618 PHE B N 1
ATOM 11637 C CA . PHE B 1 618 ? 15.5 -24.531 -16.297 1 93.62 618 PHE B CA 1
ATOM 11638 C C . PHE B 1 618 ? 14.141 -23.953 -16.656 1 93.62 618 PHE B C 1
ATOM 11640 O O . PHE B 1 618 ? 13.805 -22.844 -16.234 1 93.62 618 PHE B O 1
ATOM 11647 N N . LYS B 1 619 ? 13.367 -24.656 -17.453 1 95.19 619 LYS B N 1
ATOM 11648 C CA . LYS B 1 619 ? 12.047 -24.25 -17.922 1 95.19 619 LYS B CA 1
ATOM 11649 C C . LYS B 1 619 ? 10.984 -25.281 -17.531 1 95.19 619 LYS B C 1
ATOM 11651 O O . LYS B 1 619 ? 11.172 -26.484 -17.75 1 95.19 619 LYS B O 1
ATOM 11656 N N . LEU B 1 620 ? 9.922 -24.797 -16.875 1 92.31 620 LEU B N 1
ATOM 11657 C CA . LEU B 1 620 ? 8.883 -25.734 -16.453 1 92.31 620 LEU B CA 1
ATOM 11658 C C . LEU B 1 620 ? 7.508 -25.062 -16.5 1 92.31 620 LEU B C 1
ATOM 11660 O O . LEU B 1 620 ? 7.41 -23.828 -16.484 1 92.31 620 LEU B O 1
ATOM 11664 N N . THR B 1 621 ? 6.488 -25.891 -16.594 1 90.06 621 THR B N 1
ATOM 11665 C CA . THR B 1 621 ? 5.129 -25.359 -16.484 1 90.06 621 THR B CA 1
ATOM 11666 C C . THR B 1 621 ? 4.707 -25.234 -15.031 1 90.06 621 THR B C 1
ATOM 11668 O O . THR B 1 621 ? 5.078 -26.062 -14.195 1 90.06 621 THR B O 1
ATOM 11671 N N . GLU B 1 622 ? 4.055 -24.172 -14.742 1 86.94 622 GLU B N 1
ATOM 11672 C CA . GLU B 1 622 ? 3.418 -23.969 -13.445 1 86.94 622 GLU B CA 1
ATOM 11673 C C . GLU B 1 622 ? 1.898 -23.953 -13.57 1 86.94 622 GLU B C 1
ATOM 11675 O O . GLU B 1 622 ? 1.345 -23.188 -14.359 1 86.94 622 GLU B O 1
ATOM 11680 N N . GLN B 1 623 ? 1.241 -24.875 -12.797 1 75.88 623 GLN B N 1
ATOM 11681 C CA . GLN B 1 623 ? -0.19 -25.016 -13.047 1 75.88 623 GLN B CA 1
ATOM 11682 C C . GLN B 1 623 ? -0.998 -24.688 -11.789 1 75.88 623 GLN B C 1
ATOM 11684 O O . GLN B 1 623 ? -0.575 -25.016 -10.672 1 75.88 623 GLN B O 1
ATOM 11689 N N . GLY B 1 624 ? -2.242 -24.141 -11.969 1 67.5 624 GLY B N 1
ATOM 11690 C CA . GLY B 1 624 ? -3.346 -24.047 -11.023 1 67.5 624 GLY B CA 1
ATOM 11691 C C . GLY B 1 624 ? -2.926 -23.5 -9.672 1 67.5 624 GLY B C 1
ATOM 11692 O O . GLY B 1 624 ? -2.352 -22.422 -9.578 1 67.5 624 GLY B O 1
ATOM 11693 N N . GLU B 1 625 ? -3.125 -24.406 -8.695 1 68.69 625 GLU B N 1
ATOM 11694 C CA . GLU B 1 625 ? -2.973 -24.094 -7.277 1 68.69 625 GLU B CA 1
ATOM 11695 C C . GLU B 1 625 ? -1.508 -23.859 -6.922 1 68.69 625 GLU B C 1
ATOM 11697 O O . GLU B 1 625 ? -1.207 -23.109 -5.984 1 68.69 625 GLU B O 1
ATOM 11702 N N . VAL B 1 626 ? -0.656 -24.328 -7.785 1 76.06 626 VAL B N 1
ATOM 11703 C CA . VAL B 1 626 ? 0.771 -24.203 -7.508 1 76.06 626 VAL B CA 1
ATOM 11704 C C . VAL B 1 626 ? 1.208 -22.75 -7.711 1 76.06 626 VAL B C 1
ATOM 11706 O O . VAL B 1 626 ? 2.1 -22.266 -7.012 1 76.06 626 VAL B O 1
ATOM 11709 N N . ILE B 1 627 ? 0.533 -22.125 -8.648 1 83.44 627 ILE B N 1
ATOM 11710 C CA . ILE B 1 627 ? 0.884 -20.734 -8.922 1 83.44 627 ILE B CA 1
ATOM 11711 C C . ILE B 1 627 ? 0.652 -19.891 -7.664 1 83.44 627 ILE B C 1
ATOM 11713 O O . ILE B 1 627 ? 1.536 -19.141 -7.238 1 83.44 627 ILE B O 1
ATOM 11717 N N . LEU B 1 628 ? -0.471 -20.094 -7.059 1 79.62 628 LEU B N 1
ATOM 11718 C CA . LEU B 1 628 ? -0.793 -19.312 -5.867 1 79.62 628 LEU B CA 1
ATOM 11719 C C . LEU B 1 628 ? 0.05 -19.766 -4.68 1 79.62 628 LEU B C 1
ATOM 11721 O O . LEU B 1 628 ? 0.447 -18.938 -3.848 1 79.62 628 LEU B O 1
ATOM 11725 N N . ALA B 1 629 ? 0.342 -21.031 -4.641 1 79.88 629 ALA B N 1
ATOM 11726 C CA . ALA B 1 629 ? 1.104 -21.578 -3.521 1 79.88 629 ALA B CA 1
ATOM 11727 C C . ALA B 1 629 ? 2.553 -21.094 -3.561 1 79.88 629 ALA B C 1
ATOM 11729 O O . ALA B 1 629 ? 3.164 -20.859 -2.516 1 79.88 629 ALA B O 1
ATOM 11730 N N . ARG B 1 630 ? 3.055 -20.969 -4.766 1 86.88 630 ARG B N 1
ATOM 11731 C CA . ARG B 1 630 ? 4.477 -20.656 -4.895 1 86.88 630 ARG B CA 1
ATOM 11732 C C . ARG B 1 630 ? 4.691 -19.156 -5.117 1 86.88 630 ARG B C 1
ATOM 11734 O O . ARG B 1 630 ? 5.715 -18.609 -4.711 1 86.88 630 ARG B O 1
ATOM 11741 N N . TYR B 1 631 ? 3.719 -18.516 -5.766 1 90.62 631 TYR B N 1
ATOM 11742 C CA . TYR B 1 631 ? 3.959 -17.156 -6.203 1 90.62 631 TYR B CA 1
ATOM 11743 C C . TYR B 1 631 ? 2.938 -16.203 -5.598 1 90.62 631 TYR B C 1
ATOM 11745 O O . TYR B 1 631 ? 2.928 -15.008 -5.914 1 90.62 631 TYR B O 1
ATOM 11753 N N . GLY B 1 632 ? 2.109 -16.719 -4.715 1 86.31 632 GLY B N 1
ATOM 11754 C CA . GLY B 1 632 ? 1.039 -15.898 -4.168 1 86.31 632 GLY B CA 1
ATOM 11755 C C . GLY B 1 632 ? 1.503 -14.977 -3.059 1 86.31 632 GLY B C 1
ATOM 11756 O O . GLY B 1 632 ? 0.861 -13.961 -2.781 1 86.31 632 GLY B O 1
ATOM 11757 N N . ASP B 1 633 ? 2.564 -15.359 -2.395 1 89.62 633 ASP B N 1
ATOM 11758 C CA . ASP B 1 633 ? 3.154 -14.562 -1.322 1 89.62 633 ASP B CA 1
ATOM 11759 C C . ASP B 1 633 ? 4.582 -14.141 -1.671 1 89.62 633 ASP B C 1
ATOM 11761 O O . ASP B 1 633 ? 5.379 -14.961 -2.133 1 89.62 633 ASP B O 1
ATOM 11765 N N . PRO B 1 634 ? 4.867 -12.938 -1.459 1 90.81 634 PRO B N 1
ATOM 11766 C CA . PRO B 1 634 ? 6.18 -12.445 -1.887 1 90.81 634 PRO B CA 1
ATOM 11767 C C . PRO B 1 634 ? 7.336 -13.18 -1.216 1 90.81 634 PRO B C 1
ATOM 11769 O O . PRO B 1 634 ? 8.367 -13.422 -1.847 1 90.81 634 PRO B O 1
ATOM 11772 N N . VAL B 1 635 ? 7.23 -13.516 0.083 1 89.5 635 VAL B N 1
ATOM 11773 C CA . VAL B 1 635 ? 8.305 -14.172 0.816 1 89.5 635 VAL B CA 1
ATOM 11774 C C . VAL B 1 635 ? 8.484 -15.602 0.3 1 89.5 635 VAL B C 1
ATOM 11776 O O . VAL B 1 635 ? 9.609 -16.047 0.073 1 89.5 635 VAL B O 1
ATOM 11779 N N . ILE B 1 636 ? 7.406 -16.297 0.073 1 90.31 636 ILE B N 1
ATOM 11780 C CA . ILE B 1 636 ? 7.434 -17.656 -0.424 1 90.31 636 ILE B CA 1
ATOM 11781 C C . ILE B 1 636 ? 7.93 -17.672 -1.867 1 90.31 636 ILE B C 1
ATOM 11783 O O . ILE B 1 636 ? 8.742 -18.531 -2.24 1 90.31 636 ILE B O 1
ATOM 11787 N N . ALA B 1 637 ? 7.441 -16.734 -2.645 1 93.06 637 ALA B N 1
ATOM 11788 C CA . ALA B 1 637 ? 7.855 -16.641 -4.043 1 93.06 637 ALA B CA 1
ATOM 11789 C C . ALA B 1 637 ? 9.359 -16.406 -4.156 1 93.06 637 ALA B C 1
ATOM 11791 O O . ALA B 1 637 ? 10.039 -17.047 -4.957 1 93.06 637 ALA B O 1
ATOM 11792 N N . SER B 1 638 ? 9.898 -15.492 -3.357 1 92 638 SER B N 1
ATOM 11793 C CA . SER B 1 638 ? 11.32 -15.188 -3.375 1 92 638 SER B CA 1
ATOM 11794 C C . SER B 1 638 ? 12.156 -16.422 -3.018 1 92 638 SER B C 1
ATOM 11796 O O . SER B 1 638 ? 13.156 -16.703 -3.676 1 92 638 SER B O 1
ATOM 11798 N N . ARG B 1 639 ? 11.719 -17.062 -2.004 1 89.81 639 ARG B N 1
ATOM 11799 C CA . ARG B 1 639 ? 12.43 -18.266 -1.573 1 89.81 639 ARG B CA 1
ATOM 11800 C C . ARG B 1 639 ? 12.391 -19.344 -2.652 1 89.81 639 ARG B C 1
ATOM 11802 O O . ARG B 1 639 ? 13.398 -20.016 -2.906 1 89.81 639 ARG B O 1
ATOM 11809 N N . HIS B 1 640 ? 11.258 -19.469 -3.225 1 89.81 640 HIS B N 1
ATOM 11810 C CA . HIS B 1 640 ? 11.109 -20.469 -4.285 1 89.81 640 HIS B CA 1
ATOM 11811 C C . HIS B 1 640 ? 12.031 -20.156 -5.461 1 89.81 640 HIS B C 1
ATOM 11813 O O . HIS B 1 640 ? 12.742 -21.047 -5.941 1 89.81 640 HIS B O 1
ATOM 11819 N N . ILE B 1 641 ? 12.07 -18.969 -5.93 1 92.62 641 ILE B N 1
ATOM 11820 C CA . ILE B 1 641 ? 12.883 -18.562 -7.07 1 92.62 641 ILE B CA 1
ATOM 11821 C C . ILE B 1 641 ? 14.359 -18.75 -6.746 1 92.62 641 ILE B C 1
ATOM 11823 O O . ILE B 1 641 ? 15.133 -19.234 -7.578 1 92.62 641 ILE B O 1
ATOM 11827 N N . GLU B 1 642 ? 14.75 -18.453 -5.562 1 90.12 642 GLU B N 1
ATOM 11828 C CA . GLU B 1 642 ? 16.141 -18.609 -5.137 1 90.12 642 GLU B CA 1
ATOM 11829 C C . GLU B 1 642 ? 16.547 -20.094 -5.121 1 90.12 642 GLU B C 1
ATOM 11831 O O . GLU B 1 642 ? 17.641 -20.438 -5.543 1 90.12 642 GLU B O 1
ATOM 11836 N N . GLN B 1 643 ? 15.633 -20.875 -4.645 1 90.06 643 GLN B N 1
ATOM 11837 C CA . GLN B 1 643 ? 15.914 -22.297 -4.555 1 90.06 643 GLN B CA 1
ATOM 11838 C C . GLN B 1 643 ? 16.078 -22.922 -5.941 1 90.06 643 GLN B C 1
ATOM 11840 O O . GLN B 1 643 ? 16.984 -23.703 -6.18 1 90.06 643 GLN B O 1
ATOM 11845 N N . VAL B 1 644 ? 15.195 -22.531 -6.781 1 91.06 644 VAL B N 1
ATOM 11846 C CA . VAL B 1 644 ? 15.242 -23.078 -8.133 1 91.06 644 VAL B CA 1
ATOM 11847 C C . VAL B 1 644 ? 16.484 -22.578 -8.852 1 91.06 644 VAL B C 1
ATOM 11849 O O . VAL B 1 644 ? 17.172 -23.344 -9.539 1 91.06 644 VAL B O 1
ATOM 11852 N N . ALA B 1 645 ? 16.766 -21.328 -8.695 1 92 645 ALA B N 1
ATOM 11853 C CA . ALA B 1 645 ? 17.953 -20.734 -9.32 1 92 645 ALA B CA 1
ATOM 11854 C C . ALA B 1 645 ? 19.234 -21.391 -8.797 1 92 645 ALA B C 1
ATOM 11856 O O . ALA B 1 645 ? 20.156 -21.688 -9.562 1 92 645 ALA B O 1
ATOM 11857 N N . ALA B 1 646 ? 19.266 -21.594 -7.496 1 91.62 646 ALA B N 1
ATOM 11858 C CA . ALA B 1 646 ? 20.422 -22.25 -6.879 1 91.62 646 ALA B CA 1
ATOM 11859 C C . ALA B 1 646 ? 20.609 -23.656 -7.414 1 91.62 646 ALA B C 1
ATOM 11861 O O . ALA B 1 646 ? 21.719 -24.062 -7.746 1 91.62 646 ALA B O 1
ATOM 11862 N N . ALA B 1 647 ? 19.516 -24.359 -7.461 1 92.38 647 ALA B N 1
ATOM 11863 C CA . ALA B 1 647 ? 19.562 -25.734 -7.965 1 92.38 647 ALA B CA 1
ATOM 11864 C C . ALA B 1 647 ? 19.984 -25.766 -9.43 1 92.38 647 ALA B C 1
ATOM 11866 O O . ALA B 1 647 ? 20.734 -26.641 -9.852 1 92.38 647 ALA B O 1
ATOM 11867 N N . THR B 1 648 ? 19.5 -24.844 -10.195 1 93.38 648 THR B N 1
ATOM 11868 C CA . THR B 1 648 ? 19.828 -24.75 -11.609 1 93.38 648 THR B CA 1
ATOM 11869 C C . THR B 1 648 ? 21.312 -24.469 -11.805 1 93.38 648 THR B C 1
ATOM 11871 O O . THR B 1 648 ? 21.953 -25.062 -12.672 1 93.38 648 THR B O 1
ATOM 11874 N N . LEU B 1 649 ? 21.797 -23.625 -10.977 1 92.12 649 LEU B N 1
ATOM 11875 C CA . LEU B 1 649 ? 23.219 -23.281 -11.039 1 92.12 649 LEU B CA 1
ATOM 11876 C C . LEU B 1 649 ? 24.094 -24.484 -10.648 1 92.12 649 LEU B C 1
ATOM 11878 O O . LEU B 1 649 ? 25.094 -24.766 -11.297 1 92.12 649 LEU B O 1
ATOM 11882 N N . LEU B 1 650 ? 23.641 -25.266 -9.703 1 91.56 650 LEU B N 1
ATOM 11883 C CA . LEU B 1 650 ? 24.422 -26.359 -9.156 1 91.56 650 LEU B CA 1
ATOM 11884 C C . LEU B 1 650 ? 24.297 -27.609 -10.031 1 91.56 650 LEU B C 1
ATOM 11886 O O . LEU B 1 650 ? 25.188 -28.453 -10.031 1 91.56 650 LEU B O 1
ATOM 11890 N N . ALA B 1 651 ? 23.172 -27.719 -10.672 1 90.62 651 ALA B N 1
ATOM 11891 C CA . ALA B 1 651 ? 22.938 -28.891 -11.5 1 90.62 651 ALA B CA 1
ATOM 11892 C C . ALA B 1 651 ? 24.062 -29.094 -12.5 1 90.62 651 ALA B C 1
ATOM 11894 O O . ALA B 1 651 ? 24.359 -30.234 -12.883 1 90.62 651 ALA B O 1
ATOM 11895 N N . SER B 1 652 ? 24.781 -28.062 -12.859 1 84.56 652 SER B N 1
ATOM 11896 C CA . SER B 1 652 ? 25.844 -28.141 -13.867 1 84.56 652 SER B CA 1
ATOM 11897 C C . SER B 1 652 ? 27.219 -28.219 -13.211 1 84.56 652 SER B C 1
ATOM 11899 O O . SER B 1 652 ? 28.234 -28.062 -13.883 1 84.56 652 SER B O 1
ATOM 11901 N N . ALA B 1 653 ? 27.172 -28.312 -11.883 1 91.94 653 ALA B N 1
ATOM 11902 C CA . ALA B 1 653 ? 28.438 -28.484 -11.188 1 91.94 653 ALA B CA 1
ATOM 11903 C C . ALA B 1 653 ? 29.031 -29.875 -11.477 1 91.94 653 ALA B C 1
ATOM 11905 O O . ALA B 1 653 ? 28.297 -30.859 -11.508 1 91.94 653 ALA B O 1
ATOM 11906 N N . PRO B 1 654 ? 30.297 -29.906 -11.633 1 92.94 654 PRO B N 1
ATOM 11907 C CA . PRO B 1 654 ? 30.938 -31.172 -11.977 1 92.94 654 PRO B CA 1
ATOM 11908 C C . PRO B 1 654 ? 30.656 -32.281 -10.953 1 92.94 654 PRO B C 1
ATOM 11910 O O . PRO B 1 654 ? 30.422 -33.438 -11.32 1 92.94 654 PRO B O 1
ATOM 11913 N N . SER B 1 655 ? 30.641 -31.938 -9.75 1 93 655 SER B N 1
ATOM 11914 C CA . SER B 1 655 ? 30.391 -32.938 -8.703 1 93 655 SER B CA 1
ATOM 11915 C C . SER B 1 655 ? 28.984 -33.5 -8.812 1 93 655 SER B C 1
ATOM 11917 O O . SER B 1 655 ? 28.781 -34.719 -8.656 1 93 655 SER B O 1
ATOM 11919 N N . VAL B 1 656 ? 28.047 -32.656 -9.102 1 92.06 656 VAL B N 1
ATOM 11920 C CA . VAL B 1 656 ? 26.656 -33.094 -9.211 1 92.06 656 VAL B CA 1
ATOM 11921 C C . VAL B 1 656 ? 26.484 -33.969 -10.453 1 92.06 656 VAL B C 1
ATOM 11923 O O . VAL B 1 656 ? 25.812 -35 -10.398 1 92.06 656 VAL B O 1
ATOM 11926 N N . GLU B 1 657 ? 27.094 -33.625 -11.523 1 91.94 657 GLU B N 1
ATOM 11927 C CA . GLU B 1 657 ? 27.016 -34.375 -12.773 1 91.94 657 GLU B CA 1
ATOM 11928 C C . GLU B 1 657 ? 27.641 -35.75 -12.617 1 91.94 657 GLU B C 1
ATOM 11930 O O . GLU B 1 657 ? 27.109 -36.75 -13.102 1 91.94 657 GLU B O 1
ATOM 11935 N N . SER B 1 658 ? 28.719 -35.719 -11.914 1 93.62 658 SER B N 1
ATOM 11936 C CA . SER B 1 658 ? 29.438 -36.969 -11.719 1 93.62 658 SER B CA 1
ATOM 11937 C C . SER B 1 658 ? 28.625 -37.969 -10.883 1 93.62 658 SER B C 1
ATOM 11939 O O . SER B 1 658 ? 28.562 -39.156 -11.195 1 93.62 658 SER B O 1
ATOM 11941 N N . VAL B 1 659 ? 28.016 -37.469 -9.938 1 93.38 659 VAL B N 1
ATOM 11942 C CA . VAL B 1 659 ? 27.188 -38.312 -9.062 1 93.38 659 VAL B CA 1
ATOM 11943 C C . VAL B 1 659 ? 26.016 -38.875 -9.859 1 93.38 659 VAL B C 1
ATOM 11945 O O . VAL B 1 659 ? 25.734 -40.062 -9.773 1 93.38 659 VAL B O 1
ATOM 11948 N N . ASN B 1 660 ? 25.359 -38.125 -10.602 1 92.69 660 ASN B N 1
ATOM 11949 C CA . ASN B 1 660 ? 24.188 -38.562 -11.367 1 92.69 660 ASN B CA 1
ATOM 11950 C C . ASN B 1 660 ? 24.578 -39.562 -12.453 1 92.69 660 ASN B C 1
ATOM 11952 O O . ASN B 1 660 ? 23.875 -40.531 -12.672 1 92.69 660 ASN B O 1
ATOM 11956 N N . GLU B 1 661 ? 25.688 -39.281 -13.078 1 93 661 GLU B N 1
ATOM 11957 C CA . GLU B 1 661 ? 26.156 -40.188 -14.141 1 93 661 GLU B CA 1
ATOM 11958 C C . GLU B 1 661 ? 26.562 -41.531 -13.578 1 93 661 GLU B C 1
ATOM 11960 O O . GLU B 1 661 ? 26.156 -42.594 -14.109 1 93 661 GLU B O 1
ATOM 11965 N N . SER B 1 662 ? 27.281 -41.531 -12.531 1 95.44 662 SER B N 1
ATOM 11966 C CA . SER B 1 662 ? 27.781 -42.75 -11.93 1 95.44 662 SER B CA 1
ATOM 11967 C C . SER B 1 662 ? 26.641 -43.594 -11.344 1 95.44 662 SER B C 1
ATOM 11969 O O . SER B 1 662 ? 26.625 -44.812 -11.477 1 95.44 662 SER B O 1
ATOM 11971 N N . ALA B 1 663 ? 25.734 -42.938 -10.758 1 95.5 663 ALA B N 1
ATOM 11972 C CA . ALA B 1 663 ? 24.609 -43.625 -10.148 1 95.5 663 ALA B CA 1
ATOM 11973 C C . ALA B 1 663 ? 23.719 -44.25 -11.211 1 95.5 663 ALA B C 1
ATOM 11975 O O . ALA B 1 663 ? 23.25 -45.375 -11.062 1 95.5 663 ALA B O 1
ATOM 11976 N N . THR B 1 664 ? 23.453 -43.594 -12.258 1 94.06 664 THR B N 1
ATOM 11977 C CA . THR B 1 664 ? 22.609 -44.094 -13.336 1 94.06 664 THR B CA 1
ATOM 11978 C C . THR B 1 664 ? 23.234 -45.344 -13.977 1 94.06 664 THR B C 1
ATOM 11980 O O . THR B 1 664 ? 22.531 -46.281 -14.289 1 94.06 664 THR B O 1
ATOM 11983 N N . ALA B 1 665 ? 24.562 -45.25 -14.086 1 95.25 665 ALA B N 1
ATOM 11984 C CA . ALA B 1 665 ? 25.266 -46.406 -14.656 1 95.25 665 ALA B CA 1
ATOM 11985 C C . ALA B 1 665 ? 25.25 -47.594 -13.695 1 95.25 665 ALA B C 1
ATOM 11987 O O . ALA B 1 665 ? 25.016 -48.719 -14.109 1 95.25 665 ALA B O 1
ATOM 11988 N N . LYS B 1 666 ? 25.391 -47.312 -12.492 1 96.69 666 LYS B N 1
ATOM 11989 C CA . LYS B 1 666 ? 25.484 -48.344 -11.461 1 96.69 666 LYS B CA 1
ATOM 11990 C C . LYS B 1 666 ? 24.156 -49.062 -11.305 1 96.69 666 LYS B C 1
ATOM 11992 O O . LYS B 1 666 ? 24.125 -50.281 -11.109 1 96.69 666 LYS B O 1
ATOM 11997 N N . PHE B 1 667 ? 23.078 -48.406 -11.422 1 97.25 667 PHE B N 1
ATOM 11998 C CA . PHE B 1 667 ? 21.781 -48.969 -11.109 1 97.25 667 PHE B CA 1
ATOM 11999 C C . PHE B 1 667 ? 20.953 -49.156 -12.383 1 97.25 667 PHE B C 1
ATOM 12001 O O . PHE B 1 667 ? 19.734 -49.188 -12.328 1 97.25 667 PHE B O 1
ATOM 12008 N N . ALA B 1 668 ? 21.562 -49.281 -13.5 1 96.06 668 ALA B N 1
ATOM 12009 C CA . ALA B 1 668 ? 20.906 -49.406 -14.797 1 96.06 668 ALA B CA 1
ATOM 12010 C C . ALA B 1 668 ? 20.047 -50.688 -14.852 1 96.06 668 ALA B C 1
ATOM 12012 O O . ALA B 1 668 ? 18.953 -50.656 -15.414 1 96.06 668 ALA B O 1
ATOM 12013 N N . GLU B 1 669 ? 20.531 -51.75 -14.32 1 96 669 GLU B N 1
ATOM 12014 C CA . GLU B 1 669 ? 19.797 -53 -14.328 1 96 669 GLU B CA 1
ATOM 12015 C C . GLU B 1 669 ? 18.547 -52.906 -13.445 1 96 669 GLU B C 1
ATOM 12017 O O . GLU B 1 669 ? 17.5 -53.469 -13.797 1 96 669 GLU B O 1
ATOM 12022 N N . LEU B 1 670 ? 18.797 -52.375 -12.328 1 97 670 LEU B N 1
ATOM 12023 C CA . LEU B 1 670 ? 17.656 -52.156 -11.453 1 97 670 LEU B CA 1
ATOM 12024 C C . LEU B 1 670 ? 16.594 -51.312 -12.141 1 97 670 LEU B C 1
ATOM 12026 O O . LEU B 1 670 ? 15.398 -51.594 -12.062 1 97 670 LEU B O 1
ATOM 12030 N N . ALA B 1 671 ? 17.031 -50.25 -12.82 1 97.06 671 ALA B N 1
ATOM 12031 C CA . ALA B 1 671 ? 16.109 -49.375 -13.539 1 97.06 671 ALA B CA 1
ATOM 12032 C C . ALA B 1 671 ? 15.312 -50.125 -14.594 1 97.06 671 ALA B C 1
ATOM 12034 O O . ALA B 1 671 ? 14.109 -49.938 -14.734 1 97.06 671 ALA B O 1
ATOM 12035 N N . SER B 1 672 ? 15.984 -50.969 -15.281 1 96.06 672 SER B N 1
ATOM 12036 C CA . SER B 1 672 ? 15.344 -51.75 -16.328 1 96.06 672 SER B CA 1
ATOM 12037 C C . SER B 1 672 ? 14.297 -52.688 -15.75 1 96.06 672 SER B C 1
ATOM 12039 O O . SER B 1 672 ? 13.227 -52.875 -16.328 1 96.06 672 SER B O 1
ATOM 12041 N N . SER B 1 673 ? 14.609 -53.281 -14.68 1 96.94 673 SER B N 1
ATOM 12042 C CA . SER B 1 673 ? 13.68 -54.188 -14.016 1 96.94 673 SER B CA 1
ATOM 12043 C C . SER B 1 673 ? 12.461 -53.438 -13.484 1 96.94 673 SER B C 1
ATOM 12045 O O . SER B 1 673 ? 11.328 -53.906 -13.672 1 96.94 673 SER B O 1
ATOM 12047 N N . LEU B 1 674 ? 12.742 -52.375 -12.805 1 97.69 674 LEU B N 1
ATOM 12048 C CA . LEU B 1 674 ? 11.648 -51.594 -12.273 1 97.69 674 LEU B CA 1
ATOM 12049 C C . LEU B 1 674 ? 10.719 -51.125 -13.391 1 97.69 674 LEU B C 1
ATOM 12051 O O . LEU B 1 674 ? 9.5 -51.125 -13.234 1 97.69 674 LEU B O 1
ATOM 12055 N N . ASP B 1 675 ? 11.297 -50.719 -14.484 1 96.25 675 ASP B N 1
ATOM 12056 C CA . ASP B 1 675 ? 10.531 -50.25 -15.633 1 96.25 675 ASP B CA 1
ATOM 12057 C C . ASP B 1 675 ? 9.625 -51.344 -16.172 1 96.25 675 ASP B C 1
ATOM 12059 O O . ASP B 1 675 ? 8.406 -51.188 -16.234 1 96.25 675 ASP B O 1
ATOM 12063 N N . ALA B 1 676 ? 10.125 -52.469 -16.469 1 96.56 676 ALA B N 1
ATOM 12064 C CA . ALA B 1 676 ? 9.383 -53.562 -17.109 1 96.56 676 ALA B CA 1
ATOM 12065 C C . ALA B 1 676 ? 8.281 -54.062 -16.203 1 96.56 676 ALA B C 1
ATOM 12067 O O . ALA B 1 676 ? 7.145 -54.281 -16.641 1 96.56 676 ALA B O 1
ATOM 12068 N N . THR B 1 677 ? 8.578 -54.25 -14.961 1 97.81 677 THR B N 1
ATOM 12069 C CA . THR B 1 677 ? 7.645 -54.875 -14.031 1 97.81 677 THR B CA 1
ATOM 12070 C C . THR B 1 677 ? 6.539 -53.906 -13.641 1 97.81 677 THR B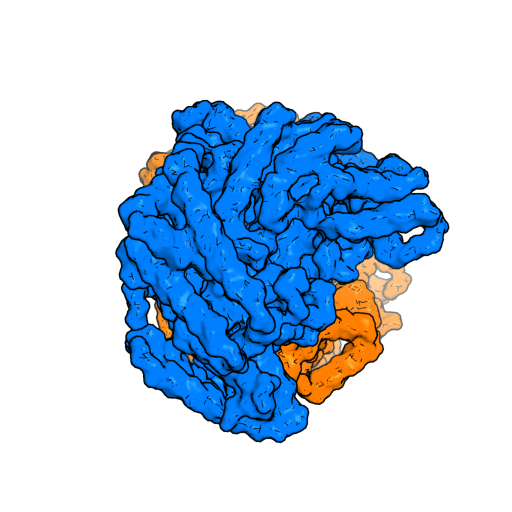 C 1
ATOM 12072 O O . THR B 1 677 ? 5.371 -54.281 -13.539 1 97.81 677 THR B O 1
ATOM 12075 N N . SER B 1 678 ? 6.914 -52.719 -13.367 1 97.62 678 SER B N 1
ATOM 12076 C CA . SER B 1 678 ? 5.898 -51.719 -13.023 1 97.62 678 SER B CA 1
ATOM 12077 C C . SER B 1 678 ? 4.949 -51.469 -14.188 1 97.62 678 SER B C 1
ATOM 12079 O O . SER B 1 678 ? 3.738 -51.344 -13.992 1 97.62 678 SER B O 1
ATOM 12081 N N . ARG B 1 679 ? 5.461 -51.312 -15.398 1 96.5 679 ARG B N 1
ATOM 12082 C CA . ARG B 1 679 ? 4.652 -51.094 -16.594 1 96.5 679 ARG B CA 1
ATOM 12083 C C . ARG B 1 679 ? 3.678 -52.25 -16.828 1 96.5 679 ARG B C 1
ATOM 12085 O O . ARG B 1 679 ? 2.508 -52 -17.141 1 96.5 679 ARG B O 1
ATOM 12092 N N . ALA B 1 680 ? 4.18 -53.438 -16.672 1 97.25 680 ALA B N 1
ATOM 12093 C CA . ALA B 1 680 ? 3.324 -54.594 -16.844 1 97.25 680 ALA B CA 1
ATOM 12094 C C . ALA B 1 680 ? 2.17 -54.594 -15.852 1 97.25 680 ALA B C 1
ATOM 12096 O O . ALA B 1 680 ? 1.026 -54.875 -16.219 1 97.25 680 ALA B O 1
ATOM 12097 N N . ARG B 1 681 ? 2.482 -54.312 -14.633 1 97.31 681 ARG B N 1
ATOM 12098 C CA . ARG B 1 681 ? 1.454 -54.25 -13.602 1 97.31 681 ARG B CA 1
ATOM 12099 C C . ARG B 1 681 ? 0.438 -53.156 -13.883 1 97.31 681 ARG B C 1
ATOM 12101 O O . ARG B 1 681 ? -0.766 -53.344 -13.695 1 97.31 681 ARG B O 1
ATOM 12108 N N . PHE B 1 682 ? 0.901 -52.062 -14.219 1 95.81 682 PHE B N 1
ATOM 12109 C CA . PHE B 1 682 ? 0.036 -50.938 -14.547 1 95.81 682 PHE B CA 1
ATOM 12110 C C . PHE B 1 682 ? -0.903 -51.281 -15.695 1 95.81 682 PHE B C 1
ATOM 12112 O O . PHE B 1 682 ? -2.1 -51 -15.641 1 95.81 682 PHE B O 1
ATOM 12119 N N . HIS B 1 683 ? -0.368 -51.938 -16.75 1 95.62 683 HIS B N 1
ATOM 12120 C CA . HIS B 1 683 ? -1.157 -52.312 -17.922 1 95.62 683 HIS B CA 1
ATOM 12121 C C . HIS B 1 683 ? -2.199 -53.375 -17.562 1 95.62 683 HIS B C 1
ATOM 12123 O O . HIS B 1 683 ? -3.275 -53.438 -18.156 1 95.62 683 HIS B O 1
ATOM 12129 N N . GLU B 1 684 ? -1.864 -54.156 -16.594 1 96.12 684 GLU B N 1
ATOM 12130 C CA . GLU B 1 684 ? -2.838 -55.156 -16.125 1 96.12 684 GLU B CA 1
ATOM 12131 C C . GLU B 1 684 ? -4.117 -54.469 -15.656 1 96.12 684 GLU B C 1
ATOM 12133 O O . GLU B 1 684 ? -5.215 -55 -15.844 1 96.12 684 GLU B O 1
ATOM 12138 N N . LEU B 1 685 ? -3.973 -53.375 -15.047 1 95.5 685 LEU B N 1
ATOM 12139 C CA . LEU B 1 685 ? -5.133 -52.656 -14.523 1 95.5 685 LEU B CA 1
ATOM 12140 C C . LEU B 1 685 ? -5.816 -51.844 -15.625 1 95.5 685 LEU B C 1
ATOM 12142 O O . LEU B 1 685 ? -7.008 -52.031 -15.883 1 95.5 685 LEU B O 1
ATOM 12146 N N . VAL B 1 686 ? -5.102 -51 -16.328 1 92.75 686 VAL B N 1
ATOM 12147 C CA . VAL B 1 686 ? -5.68 -49.969 -17.188 1 92.75 686 VAL B CA 1
ATOM 12148 C C . VAL B 1 686 ? -6.207 -50.625 -18.469 1 92.75 686 VAL B C 1
ATOM 12150 O O . VAL B 1 686 ? -7.109 -50.094 -19.109 1 92.75 686 VAL B O 1
ATOM 12153 N N . LYS B 1 687 ? -5.672 -51.75 -18.844 1 92.31 687 LYS B N 1
ATOM 12154 C CA . LYS B 1 687 ? -6.125 -52.438 -20.062 1 92.31 687 LYS B CA 1
ATOM 12155 C C . LYS B 1 687 ? -7.156 -53.5 -19.734 1 92.31 687 LYS B C 1
ATOM 12157 O O . LYS B 1 687 ? -7.629 -54.219 -20.641 1 92.31 687 LYS B O 1
ATOM 12162 N N . ALA B 1 688 ? -7.473 -53.562 -18.516 1 93.56 688 ALA B N 1
ATOM 12163 C CA . ALA B 1 688 ? -8.516 -54.5 -18.141 1 93.56 688 ALA B CA 1
ATOM 12164 C C . ALA B 1 688 ? -9.844 -54.156 -18.797 1 93.56 688 ALA B C 1
ATOM 12166 O O . ALA B 1 688 ? -10.164 -53 -18.969 1 93.56 688 ALA B O 1
ATOM 12167 N N . ASP B 1 689 ? -10.641 -55.188 -19.078 1 92 689 ASP B N 1
ATOM 12168 C CA . ASP B 1 689 ? -11.938 -55 -19.719 1 92 689 ASP B CA 1
ATOM 12169 C C . ASP B 1 689 ? -12.867 -54.188 -18.828 1 92 689 ASP B C 1
ATOM 12171 O O . ASP B 1 689 ? -13.047 -54.5 -17.656 1 92 689 ASP B O 1
ATOM 12175 N N . GLY B 1 690 ? -13.391 -53.094 -19.391 1 90.62 690 GLY B N 1
ATOM 12176 C CA . GLY B 1 690 ? -14.367 -52.25 -18.703 1 90.62 690 GLY B CA 1
ATOM 12177 C C . GLY B 1 690 ? -13.742 -51.25 -17.75 1 90.62 690 GLY B C 1
ATOM 12178 O O . GLY B 1 690 ? -14.445 -50.625 -16.969 1 90.62 690 GLY B O 1
ATOM 12179 N N . PHE B 1 691 ? -12.492 -51.156 -17.781 1 93 691 PHE B N 1
ATOM 12180 C CA . PHE B 1 691 ? -11.781 -50.312 -16.812 1 93 691 PHE B CA 1
ATOM 12181 C C . PHE B 1 691 ? -12.281 -48.875 -16.891 1 93 691 PHE B C 1
ATOM 12183 O O . PHE B 1 691 ? -12.562 -48.25 -15.852 1 93 691 PHE B O 1
ATOM 12190 N N . PRO B 1 692 ? -12.422 -48.219 -18.094 1 90.38 692 PRO B N 1
ATOM 12191 C CA . PRO B 1 692 ? -12.852 -46.812 -18.141 1 90.38 692 PRO B CA 1
ATOM 12192 C C . PRO B 1 692 ? -14.211 -46.594 -17.484 1 90.38 692 PRO B C 1
ATOM 12194 O O . PRO B 1 692 ? -14.406 -45.594 -16.781 1 90.38 692 PRO B O 1
ATOM 12197 N N . GLN B 1 693 ? -15.133 -47.5 -17.688 1 90.12 693 GLN B N 1
ATOM 12198 C CA . GLN B 1 693 ? -16.453 -47.406 -17.078 1 90.12 693 GLN B CA 1
ATOM 12199 C C . GLN B 1 693 ? -16.391 -47.594 -15.57 1 90.12 693 GLN B C 1
ATOM 12201 O O . GLN B 1 693 ? -17.062 -46.844 -14.82 1 90.12 693 GLN B O 1
ATOM 12206 N N . TRP B 1 694 ? -15.594 -48.562 -15.258 1 94.19 694 TRP B N 1
ATOM 12207 C CA . TRP B 1 694 ? -15.406 -48.781 -13.836 1 94.19 694 TRP B CA 1
ATOM 12208 C C . TRP B 1 694 ? -14.773 -47.594 -13.156 1 94.19 694 TRP B C 1
ATOM 12210 O O . TRP B 1 694 ? -15.203 -47.188 -12.07 1 94.19 694 TRP B O 1
ATOM 12220 N N . PHE B 1 695 ? -13.781 -47.031 -13.719 1 93.88 695 PHE B N 1
ATOM 12221 C CA . PHE B 1 695 ? -13.102 -45.844 -13.211 1 93.88 695 PHE B CA 1
ATOM 12222 C C . PHE B 1 695 ? -14.07 -44.688 -13.031 1 93.88 695 PHE B C 1
ATOM 12224 O O . PHE B 1 695 ? -14.062 -44 -11.992 1 93.88 695 PHE B O 1
ATOM 12231 N N . ALA B 1 696 ? -14.898 -44.469 -14.008 1 90.75 696 ALA B N 1
ATOM 12232 C CA . ALA B 1 696 ? -15.883 -43.406 -13.953 1 90.75 696 ALA B CA 1
ATOM 12233 C C . ALA B 1 696 ? -16.906 -43.656 -12.844 1 90.75 696 ALA B C 1
ATOM 12235 O O . ALA B 1 696 ? -17.422 -42.688 -12.242 1 90.75 696 ALA B O 1
ATOM 12236 N N . GLN B 1 697 ? -17.109 -44.875 -12.562 1 92.81 697 GLN B N 1
ATOM 12237 C CA . GLN B 1 697 ? -18.125 -45.25 -11.57 1 92.81 697 GLN B CA 1
ATOM 12238 C C . GLN B 1 697 ? -17.594 -45.062 -10.148 1 92.81 697 GLN B C 1
ATOM 12240 O O . GLN B 1 697 ? -18.344 -44.688 -9.25 1 92.81 697 GLN B O 1
ATOM 12245 N N . VAL B 1 698 ? -16.391 -45.344 -9.984 1 95.62 698 VAL B N 1
ATOM 12246 C CA . VAL B 1 698 ? -15.875 -45.406 -8.617 1 95.62 698 VAL B CA 1
ATOM 12247 C C . VAL B 1 698 ? -15.25 -44.094 -8.234 1 95.62 698 VAL B C 1
ATOM 12249 O O . VAL B 1 698 ? -14.906 -43.875 -7.066 1 95.62 698 VAL B O 1
ATOM 12252 N N . THR B 1 699 ? -15.023 -43.156 -9.109 1 94.19 699 THR B N 1
ATOM 12253 C CA . THR B 1 699 ? -14.461 -41.844 -8.844 1 94.19 699 THR B CA 1
ATOM 12254 C C . THR B 1 699 ? -15.406 -40.75 -9.328 1 94.19 699 THR B C 1
ATOM 12256 O O . THR B 1 699 ? -16.359 -41.031 -10.062 1 94.19 699 THR B O 1
ATOM 12259 N N . PRO B 1 700 ? -15.188 -39.5 -8.914 1 92 700 PRO B N 1
ATOM 12260 C CA . PRO B 1 700 ? -16.047 -38.406 -9.383 1 92 700 PRO B CA 1
ATOM 12261 C C . PRO B 1 700 ? -15.617 -37.844 -10.742 1 92 700 PRO B C 1
ATOM 12263 O O . PRO B 1 700 ? -15.703 -36.656 -10.984 1 92 700 PRO B O 1
ATOM 12266 N N . LEU B 1 701 ? -15.094 -38.656 -11.625 1 87.38 701 LEU B N 1
ATOM 12267 C CA . LEU B 1 701 ? -14.555 -38.25 -12.922 1 87.38 701 LEU B CA 1
ATOM 12268 C C . LEU B 1 701 ? -15.586 -37.438 -13.719 1 87.38 701 LEU B C 1
ATOM 12270 O O . LEU B 1 701 ? -15.281 -36.375 -14.227 1 87.38 701 LEU B O 1
ATOM 12274 N N . GLU B 1 702 ? -16.828 -37.906 -13.82 1 80.75 702 GLU B N 1
ATOM 12275 C CA . GLU B 1 702 ? -17.859 -37.219 -14.609 1 80.75 702 GLU B CA 1
ATOM 12276 C C . GLU B 1 702 ? -18.25 -35.875 -14 1 80.75 702 GLU B C 1
ATOM 12278 O O . GLU B 1 702 ? -18.5 -34.906 -14.727 1 80.75 702 GLU B O 1
ATOM 12283 N N . GLU B 1 703 ? -18.234 -35.938 -12.742 1 78.94 703 GLU B N 1
ATOM 12284 C CA . GLU B 1 703 ? -18.656 -34.719 -12.023 1 78.94 703 GLU B CA 1
ATOM 12285 C C . GLU B 1 703 ? -17.578 -33.656 -12.039 1 78.94 703 GLU B C 1
ATOM 12287 O O . GLU B 1 703 ? -17.875 -32.469 -12.008 1 78.94 703 GLU B O 1
ATOM 12292 N N . VAL B 1 704 ? -16.375 -34.125 -12.047 1 76.38 704 VAL B N 1
ATOM 12293 C CA . VAL B 1 704 ? -15.258 -33.188 -12.172 1 76.38 704 VAL B CA 1
ATOM 12294 C C . VAL B 1 704 ? -15.367 -32.406 -13.492 1 76.38 704 VAL B C 1
ATOM 12296 O O . VAL B 1 704 ? -15.016 -31.234 -13.562 1 76.38 704 VAL B O 1
ATOM 12299 N N . GLY B 1 705 ? -15.867 -33.062 -14.508 1 70.94 705 GLY B N 1
ATOM 12300 C CA . GLY B 1 705 ? -16.062 -32.406 -15.797 1 70.94 705 GLY B CA 1
ATOM 12301 C C . GLY B 1 705 ? -17.156 -31.359 -15.781 1 70.94 705 GLY B C 1
ATOM 12302 O O . GLY B 1 705 ? -17.141 -30.438 -16.609 1 70.94 705 GLY B O 1
ATOM 12303 N N . LEU B 1 706 ? -17.984 -31.5 -14.734 1 66.69 706 LEU B N 1
ATOM 12304 C CA . LEU B 1 706 ? -19.094 -30.562 -14.625 1 66.69 706 LEU B CA 1
ATOM 12305 C C . LEU B 1 706 ? -18.672 -29.312 -13.844 1 66.69 706 LEU B C 1
ATOM 12307 O O . LEU B 1 706 ? -19.359 -28.297 -13.883 1 66.69 706 LEU B O 1
ATOM 12311 N N . LEU B 1 707 ? -17.562 -29.484 -13.203 1 67.31 707 LEU B N 1
ATOM 12312 C CA . LEU B 1 707 ? -17.109 -28.344 -12.398 1 67.31 707 LEU B CA 1
ATOM 12313 C C . LEU B 1 707 ? -16.641 -27.203 -13.289 1 67.31 707 LEU B C 1
ATOM 12315 O O . LEU B 1 707 ? -15.914 -27.438 -14.258 1 67.31 707 LEU B O 1
ATOM 12319 N N . PRO B 1 708 ? -17.312 -26.078 -13.008 1 63.91 708 PRO B N 1
ATOM 12320 C CA . PRO B 1 708 ? -16.875 -24.906 -13.773 1 63.91 708 PRO B CA 1
ATOM 12321 C C . PRO B 1 708 ? -15.484 -24.438 -13.359 1 63.91 708 PRO B C 1
ATOM 12323 O O . PRO B 1 708 ? -15.328 -23.312 -12.875 1 63.91 708 PRO B O 1
ATOM 12326 N N . ILE B 1 709 ? -14.539 -25.234 -13.461 1 60.41 709 ILE B N 1
ATOM 12327 C CA . ILE B 1 709 ? -13.227 -24.953 -12.891 1 60.41 709 ILE B CA 1
ATOM 12328 C C . ILE B 1 709 ? -12.297 -24.406 -13.977 1 60.41 709 ILE B C 1
ATOM 12330 O O . ILE B 1 709 ? -11.398 -23.609 -13.688 1 60.41 709 ILE B O 1
ATOM 12334 N N . GLY B 1 710 ? -12.453 -24.844 -15.227 1 59.75 710 GLY B N 1
ATOM 12335 C CA . GLY B 1 710 ? -11.539 -24.359 -16.25 1 59.75 710 GLY B CA 1
ATOM 12336 C C . GLY B 1 710 ? -12.203 -24.156 -17.594 1 59.75 710 GLY B C 1
ATOM 12337 O O . GLY B 1 710 ? -13.336 -24.609 -17.812 1 59.75 710 GLY B O 1
ATOM 12338 N N . SER B 1 711 ? -11.539 -23.469 -18.344 1 59.19 711 SER B N 1
ATOM 12339 C CA . SER B 1 711 ? -12.062 -23.156 -19.672 1 59.19 711 SER B CA 1
ATOM 12340 C C . SER B 1 711 ? -11.984 -24.375 -20.594 1 59.19 711 SER B C 1
ATOM 12342 O O . SER B 1 711 ? -12.719 -24.453 -21.578 1 59.19 711 SER B O 1
ATOM 12344 N N . ARG B 1 712 ? -11.109 -25.219 -20.109 1 61.66 712 ARG B N 1
ATOM 12345 C CA . ARG B 1 712 ? -10.891 -26.391 -20.953 1 61.66 712 ARG B CA 1
ATOM 12346 C C . ARG B 1 712 ? -11.914 -27.484 -20.672 1 61.66 712 ARG B C 1
ATOM 12348 O O . ARG B 1 712 ? -12.219 -27.766 -19.516 1 61.66 712 ARG B O 1
ATOM 12355 N N . PRO B 1 713 ? -12.438 -28.062 -21.734 1 62.75 713 PRO B N 1
ATOM 12356 C CA . PRO B 1 713 ? -13.32 -29.203 -21.531 1 62.75 713 PRO B CA 1
ATOM 12357 C C . PRO B 1 713 ? -12.602 -30.391 -20.891 1 62.75 713 PRO B C 1
ATOM 12359 O O . PRO B 1 713 ? -11.406 -30.594 -21.125 1 62.75 713 PRO B O 1
ATOM 12362 N N . ALA B 1 714 ? -13.258 -31.109 -19.938 1 60.97 714 ALA B N 1
ATOM 12363 C CA . ALA B 1 714 ? -12.68 -32.25 -19.219 1 60.97 714 ALA B CA 1
ATOM 12364 C C . ALA B 1 714 ? -12.383 -33.406 -20.172 1 60.97 714 ALA B C 1
ATOM 12366 O O . ALA B 1 714 ? -11.516 -34.25 -19.906 1 60.97 714 ALA B O 1
ATOM 12367 N N . LYS B 1 715 ? -13.141 -33.594 -21.266 1 59.38 715 LYS B N 1
ATOM 12368 C CA . LYS B 1 715 ? -12.992 -34.656 -22.234 1 59.38 715 LYS B CA 1
ATOM 12369 C C . LYS B 1 715 ? -12.656 -34.125 -23.625 1 59.38 715 LYS B C 1
ATOM 12371 O O . LYS B 1 715 ? -13.102 -33.062 -24 1 59.38 715 LYS B O 1
ATOM 12376 N N . ARG B 1 716 ? -11.633 -34.719 -24.203 1 51.25 716 ARG B N 1
ATOM 12377 C CA . ARG B 1 716 ? -11.367 -34.344 -25.594 1 51.25 716 ARG B CA 1
ATOM 12378 C C . ARG B 1 716 ? -12.539 -34.75 -26.5 1 51.25 716 ARG B C 1
ATOM 12380 O O . ARG B 1 716 ? -12.859 -34.031 -27.453 1 51.25 716 ARG B O 1
ATOM 12387 N N . GLY B 1 717 ? -13.273 -36.062 -26.156 1 46.16 717 GLY B N 1
ATOM 12388 C CA . GLY B 1 717 ? -14.383 -36.594 -26.922 1 46.16 717 GLY B CA 1
ATOM 12389 C C . GLY B 1 717 ? -15.586 -36.969 -26.062 1 46.16 717 GLY B C 1
ATOM 12390 O O . GLY B 1 717 ? -15.594 -36.688 -24.859 1 46.16 717 GLY B O 1
ATOM 12391 N N . LEU B 1 718 ? -16.922 -37.281 -26.656 1 45.62 718 LEU B N 1
ATOM 12392 C CA . LEU B 1 718 ? -18.266 -37.469 -26.094 1 45.62 718 LEU B CA 1
ATOM 12393 C C . LEU B 1 718 ? -18.25 -38.562 -25.016 1 45.62 718 LEU B C 1
ATOM 12395 O O . LEU B 1 718 ? -18.984 -38.469 -24.031 1 45.62 718 LEU B O 1
ATOM 12399 N N . SER B 1 719 ? -17.781 -39.75 -25.297 1 47.03 719 SER B N 1
ATOM 12400 C CA . SER B 1 719 ? -17.938 -40.875 -24.422 1 47.03 719 SER B CA 1
ATOM 12401 C C . SER B 1 719 ? -16.578 -41.375 -23.922 1 47.03 719 SER B C 1
ATOM 12403 O O . SER B 1 719 ? -15.586 -41.312 -24.656 1 47.03 719 SER B O 1
ATOM 12405 N N . VAL B 1 720 ? -16.359 -41.469 -22.516 1 54.78 720 VAL B N 1
ATOM 12406 C CA . VAL B 1 720 ? -15.133 -42.062 -21.969 1 54.78 720 VAL B CA 1
ATOM 12407 C C . VAL B 1 720 ? -15.023 -43.531 -22.375 1 54.78 720 VAL B C 1
ATOM 12409 O O . VAL B 1 720 ? -15.523 -44.406 -21.672 1 54.78 720 VAL B O 1
ATOM 12412 N N . ASN B 1 721 ? -14.859 -43.906 -23.656 1 55.47 721 ASN B N 1
ATOM 12413 C CA . ASN B 1 721 ? -1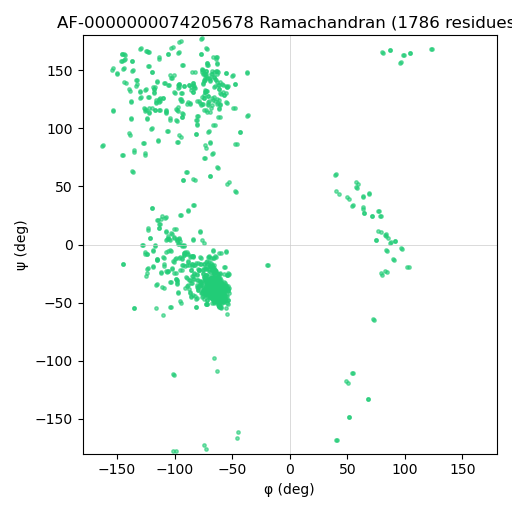4.719 -45.312 -24.078 1 55.47 721 ASN B CA 1
ATOM 12414 C C . ASN B 1 721 ? -13.281 -45.812 -23.938 1 55.47 721 ASN B C 1
ATOM 12416 O O . ASN B 1 721 ? -13.039 -47 -23.891 1 55.47 721 ASN B O 1
ATOM 12420 N N . SER B 1 722 ? -12.328 -44.812 -23.828 1 65.62 722 SER B N 1
ATOM 12421 C CA . SER B 1 722 ? -10.93 -45.219 -23.656 1 65.62 722 SER B CA 1
ATOM 12422 C C . SER B 1 722 ? -10.156 -44.188 -22.844 1 65.62 722 SER B C 1
ATOM 12424 O O . SER B 1 722 ? -10.555 -43 -22.75 1 65.62 722 SER B O 1
ATOM 12426 N N . LEU B 1 723 ? -9.164 -44.719 -22.062 1 71.62 723 LEU B N 1
ATOM 12427 C CA . LEU B 1 723 ? -8.289 -43.875 -21.281 1 71.62 723 LEU B CA 1
ATOM 12428 C C . LEU B 1 723 ? -7.621 -42.812 -22.156 1 71.62 723 LEU B C 1
ATOM 12430 O O . LEU B 1 723 ? -7.27 -41.719 -21.672 1 71.62 723 LEU B O 1
ATOM 12434 N N . ASP B 1 724 ? -7.531 -43.188 -23.391 1 66.19 724 ASP B N 1
ATOM 12435 C CA . ASP B 1 724 ? -6.871 -42.281 -24.328 1 66.19 724 ASP B CA 1
ATOM 12436 C C . ASP B 1 724 ? -7.676 -41 -24.516 1 66.19 724 ASP B C 1
ATOM 12438 O O . ASP B 1 724 ? -7.125 -39.969 -24.891 1 66.19 724 ASP B O 1
ATOM 12442 N N . ASP B 1 725 ? -8.867 -41.125 -24.203 1 65.25 725 ASP B N 1
ATOM 12443 C CA . ASP B 1 725 ? -9.758 -40 -24.406 1 65.25 725 ASP B CA 1
ATOM 12444 C C . ASP B 1 725 ? -9.773 -39.062 -23.188 1 65.25 725 ASP B C 1
ATOM 12446 O O . ASP B 1 725 ? -10.328 -37.969 -23.25 1 65.25 725 ASP B O 1
ATOM 12450 N N . LEU B 1 726 ? -9.117 -39.594 -22.188 1 73.88 726 LEU B N 1
ATOM 12451 C CA . LEU B 1 726 ? -9.148 -38.812 -20.938 1 73.88 726 LEU B CA 1
ATOM 12452 C C . LEU B 1 726 ? -7.902 -37.938 -20.812 1 73.88 726 LEU B C 1
ATOM 12454 O O . LEU B 1 726 ? -6.793 -38.406 -21.094 1 73.88 726 LEU B O 1
ATOM 12458 N N . ARG B 1 727 ? -8.117 -36.75 -20.438 1 71.06 727 ARG B N 1
ATOM 12459 C CA . ARG B 1 727 ? -6.996 -35.844 -20.172 1 71.06 727 ARG B CA 1
ATOM 12460 C C . ARG B 1 727 ? -6.293 -36.25 -18.875 1 71.06 727 ARG B C 1
ATOM 12462 O O . ARG B 1 727 ? -6.879 -36.906 -18.016 1 71.06 727 ARG B O 1
ATOM 12469 N N . ALA B 1 728 ? -5.09 -35.906 -18.719 1 73.88 728 ALA B N 1
ATOM 12470 C CA . ALA B 1 728 ? -4.25 -36.281 -17.578 1 73.88 728 ALA B CA 1
ATOM 12471 C C . ALA B 1 728 ? -4.77 -35.656 -16.297 1 73.88 728 ALA B C 1
ATOM 12473 O O . ALA B 1 728 ? -4.766 -36.312 -15.242 1 73.88 728 ALA B O 1
ATOM 12474 N N . ILE B 1 729 ? -5.285 -34.531 -16.344 1 75.06 729 ILE B N 1
ATOM 12475 C CA . ILE B 1 729 ? -5.633 -33.781 -15.125 1 75.06 729 ILE B CA 1
ATOM 12476 C C . ILE B 1 729 ? -6.844 -34.438 -14.461 1 75.06 729 ILE B C 1
ATOM 12478 O O . ILE B 1 729 ? -6.801 -34.781 -13.273 1 75.06 729 ILE B O 1
ATOM 12482 N N . PRO B 1 730 ? -7.91 -34.75 -15.219 1 79.44 730 PRO B N 1
ATOM 12483 C CA . PRO B 1 730 ? -9.047 -35.438 -14.594 1 79.44 730 PRO B CA 1
ATOM 12484 C C . PRO B 1 730 ? -8.68 -36.812 -14.062 1 79.44 730 PRO B C 1
ATOM 12486 O O . PRO B 1 730 ? -9.242 -37.281 -13.062 1 79.44 730 PRO B O 1
ATOM 12489 N N . TRP B 1 731 ? -7.727 -37.438 -14.781 1 84.44 731 TRP B N 1
ATOM 12490 C CA . TRP B 1 731 ? -7.258 -38.75 -14.352 1 84.44 731 TRP B CA 1
ATOM 12491 C C . TRP B 1 731 ? -6.617 -38.688 -12.969 1 84.44 731 TRP B C 1
ATOM 12493 O O . TRP B 1 731 ? -7.012 -39.406 -12.055 1 84.44 731 TRP B O 1
ATOM 12503 N N . VAL B 1 732 ? -5.703 -37.812 -12.805 1 83.94 732 VAL B N 1
ATOM 12504 C CA . VAL B 1 732 ? -4.977 -37.688 -11.539 1 83.94 732 VAL B CA 1
ATOM 12505 C C . VAL B 1 732 ? -5.906 -37.125 -10.469 1 83.94 732 VAL B C 1
ATOM 12507 O O . VAL B 1 732 ? -5.91 -37.594 -9.328 1 83.94 732 VAL B O 1
ATOM 12510 N N . PHE B 1 733 ? -6.707 -36.188 -10.867 1 83.94 733 PHE B N 1
ATOM 12511 C CA . PHE B 1 733 ? -7.582 -35.5 -9.93 1 83.94 733 PHE B CA 1
ATOM 12512 C C . PHE B 1 733 ? -8.633 -36.438 -9.367 1 83.94 733 PHE B C 1
ATOM 12514 O O . PHE B 1 733 ? -8.93 -36.406 -8.172 1 83.94 733 PHE B O 1
ATOM 12521 N N . SER B 1 734 ? -9.18 -37.25 -10.156 1 89.44 734 SER B N 1
ATOM 12522 C CA . SER B 1 734 ? -10.25 -38.156 -9.742 1 89.44 734 SER B CA 1
ATOM 12523 C C . SER B 1 734 ? -9.734 -39.188 -8.734 1 89.44 734 SER B C 1
ATOM 12525 O O . SER B 1 734 ? -10.406 -39.469 -7.746 1 89.44 734 SER B O 1
ATOM 12527 N N . TRP B 1 735 ? -8.547 -39.688 -9.008 1 92.12 735 TRP B N 1
ATOM 12528 C CA . TRP B 1 735 ? -7.973 -40.656 -8.086 1 92.12 735 TRP B CA 1
ATOM 12529 C C . TRP B 1 735 ? -7.609 -40 -6.758 1 92.12 735 TRP B C 1
ATOM 12531 O O . TRP B 1 735 ? -7.707 -40.625 -5.699 1 92.12 735 TRP B O 1
ATOM 12541 N N . SER B 1 736 ? -7.172 -38.781 -6.883 1 89.88 736 SER B N 1
ATOM 12542 C CA . SER B 1 736 ? -6.863 -38.031 -5.668 1 89.88 736 SER B CA 1
ATOM 12543 C C . SER B 1 736 ? -8.117 -37.781 -4.832 1 89.88 736 SER B C 1
ATOM 12545 O O . SER B 1 736 ? -8.086 -37.906 -3.607 1 89.88 736 SER B O 1
ATOM 12547 N N . GLN B 1 737 ? -9.195 -37.438 -5.492 1 91.31 737 GLN B N 1
ATOM 12548 C CA . GLN B 1 737 ? -10.461 -37.219 -4.809 1 91.31 737 GLN B CA 1
ATOM 12549 C C . GLN B 1 737 ? -10.914 -38.5 -4.078 1 91.31 737 GLN B C 1
ATOM 12551 O O . GLN B 1 737 ? -11.484 -38.406 -2.984 1 91.31 737 GLN B O 1
ATOM 12556 N N . ALA B 1 738 ? -10.609 -39.562 -4.691 1 95 738 ALA B N 1
ATOM 12557 C CA . ALA B 1 738 ? -11.039 -40.844 -4.121 1 95 738 ALA B CA 1
ATOM 12558 C C . ALA B 1 738 ? -10.055 -41.344 -3.059 1 95 738 ALA B C 1
ATOM 12560 O O . ALA B 1 738 ? -10.195 -42.438 -2.543 1 95 738 ALA B O 1
ATOM 12561 N N . ARG B 1 739 ? -9.07 -40.594 -2.736 1 94.5 739 ARG B N 1
ATOM 12562 C CA . ARG B 1 739 ? -8.078 -40.844 -1.698 1 94.5 739 ARG B CA 1
ATOM 12563 C C . ARG B 1 739 ? -7.262 -42.094 -2.035 1 94.5 739 ARG B C 1
ATOM 12565 O O . ARG B 1 739 ? -6.883 -42.844 -1.142 1 94.5 739 ARG B O 1
ATOM 12572 N N . ILE B 1 740 ? -7.062 -42.344 -3.305 1 95.19 740 ILE B N 1
ATOM 12573 C CA . ILE B 1 740 ? -6.309 -43.5 -3.762 1 95.19 740 ILE B CA 1
ATOM 12574 C C . ILE B 1 740 ? -4.98 -43.031 -4.367 1 95.19 740 ILE B C 1
ATOM 12576 O O . ILE B 1 740 ? -3.965 -43.719 -4.238 1 95.19 740 ILE B O 1
ATOM 12580 N N . ASN B 1 741 ? -4.93 -41.938 -5.039 1 92.75 741 ASN B N 1
ATOM 12581 C CA . ASN B 1 741 ? -3.76 -41.344 -5.684 1 92.75 741 ASN B CA 1
ATOM 12582 C C . ASN B 1 741 ? -3.029 -42.375 -6.551 1 92.75 741 ASN B C 1
ATOM 12584 O O . ASN B 1 741 ? -1.799 -42.438 -6.523 1 92.75 741 ASN B O 1
ATOM 12588 N N . LEU B 1 742 ? -3.811 -43.094 -7.191 1 93.62 742 LEU B N 1
ATOM 12589 C CA . LEU B 1 742 ? -3.336 -44.25 -7.973 1 93.62 742 LEU B CA 1
ATOM 12590 C C . LEU B 1 742 ? -2.268 -43.812 -8.969 1 93.62 742 LEU B C 1
ATOM 12592 O O . LEU B 1 742 ? -1.294 -44.531 -9.195 1 93.62 742 LEU B O 1
ATOM 12596 N N . ALA B 1 743 ? -2.377 -42.688 -9.5 1 89.12 743 ALA B N 1
ATOM 12597 C CA . ALA B 1 743 ? -1.512 -42.188 -10.562 1 89.12 743 ALA B CA 1
ATOM 12598 C C . ALA B 1 743 ? -0.103 -41.938 -10.047 1 89.12 743 ALA B C 1
ATOM 12600 O O . ALA B 1 743 ? 0.84 -41.812 -10.828 1 89.12 743 ALA B O 1
ATOM 12601 N N . GLY B 1 744 ? 0.075 -41.969 -8.734 1 89.56 744 GLY B N 1
ATOM 12602 C CA . GLY B 1 744 ? 1.365 -41.594 -8.18 1 89.56 744 GLY B CA 1
ATOM 12603 C C . GLY B 1 744 ? 2.221 -42.781 -7.789 1 89.56 744 GLY B C 1
ATOM 12604 O O . GLY B 1 744 ? 3.434 -42.656 -7.613 1 89.56 744 GLY B O 1
ATOM 12605 N N . TRP B 1 745 ? 1.572 -44 -7.711 1 94.88 745 TRP B N 1
ATOM 12606 C CA . TRP B 1 745 ? 2.385 -45.031 -7.102 1 94.88 745 TRP B CA 1
ATOM 12607 C C . TRP B 1 745 ? 2.105 -46.375 -7.754 1 94.88 745 TRP B C 1
ATOM 12609 O O . TRP B 1 745 ? 2.859 -47.344 -7.559 1 94.88 745 TRP B O 1
ATOM 12619 N N . PHE B 1 746 ? 1.046 -46.562 -8.477 1 96.5 746 PHE B N 1
ATOM 12620 C CA . PHE B 1 746 ? 0.606 -47.875 -8.883 1 96.5 746 PHE B CA 1
ATOM 12621 C C . PHE B 1 746 ? 1.671 -48.562 -9.734 1 96.5 746 PHE B C 1
ATOM 12623 O O . PHE B 1 746 ? 2.16 -48 -10.711 1 96.5 746 PHE B O 1
ATOM 12630 N N . GLY B 1 747 ? 1.998 -49.719 -9.43 1 97.25 747 GLY B N 1
ATOM 12631 C CA . GLY B 1 747 ? 2.982 -50.531 -10.125 1 97.25 747 GLY B CA 1
ATOM 12632 C C . GLY B 1 747 ? 4.316 -50.594 -9.406 1 97.25 747 GLY B C 1
ATOM 12633 O O . GLY B 1 747 ? 5.117 -51.5 -9.664 1 97.25 747 GLY B O 1
ATOM 12634 N N . LEU B 1 748 ? 4.578 -49.688 -8.547 1 97.69 748 LEU B N 1
ATOM 12635 C CA . LEU B 1 748 ? 5.863 -49.625 -7.855 1 97.69 748 LEU B CA 1
ATOM 12636 C C . LEU B 1 748 ? 6.02 -50.781 -6.871 1 97.69 748 LEU B C 1
ATOM 12638 O O . LEU B 1 748 ? 7.105 -51.344 -6.742 1 97.69 748 LEU B O 1
ATOM 12642 N N . GLY B 1 749 ? 4.941 -51.062 -6.102 1 98.06 749 GLY B N 1
ATOM 12643 C CA . GLY B 1 749 ? 5.004 -52.156 -5.152 1 98.06 749 GLY B CA 1
ATOM 12644 C C . GLY B 1 749 ? 5.441 -53.469 -5.785 1 98.06 749 GLY B C 1
ATOM 12645 O O . GLY B 1 749 ? 6.367 -54.125 -5.297 1 98.06 749 GLY B O 1
ATOM 12646 N N . THR B 1 750 ? 4.777 -53.812 -6.836 1 98.19 750 THR B N 1
ATOM 12647 C CA . THR B 1 750 ? 5.109 -55.031 -7.57 1 98.19 750 THR B CA 1
ATOM 12648 C C . THR B 1 750 ? 6.543 -54.969 -8.078 1 98.19 750 THR B C 1
ATOM 12650 O O . THR B 1 750 ? 7.27 -55.969 -8.016 1 98.19 750 THR B O 1
ATOM 12653 N N . ALA B 1 751 ? 6.957 -53.812 -8.602 1 98.25 751 ALA B N 1
ATOM 12654 C CA . ALA B 1 751 ? 8.312 -53.656 -9.133 1 98.25 751 ALA B CA 1
ATOM 12655 C C . ALA B 1 751 ? 9.352 -53.844 -8.031 1 98.25 751 ALA B C 1
ATOM 12657 O O . ALA B 1 751 ? 10.375 -54.5 -8.242 1 98.25 751 ALA B O 1
ATOM 12658 N N . LEU B 1 752 ? 9.156 -53.25 -6.902 1 98.31 752 LEU B N 1
ATOM 12659 C CA . LEU B 1 752 ? 10.094 -53.344 -5.785 1 98.31 752 LEU B CA 1
ATOM 12660 C C . LEU B 1 752 ? 10.141 -54.781 -5.242 1 98.31 752 LEU B C 1
ATOM 12662 O O . LEU B 1 752 ? 11.219 -55.281 -4.914 1 98.31 752 LEU B O 1
ATOM 12666 N N . ALA B 1 753 ? 8.984 -55.406 -5.113 1 97.75 753 ALA B N 1
ATOM 12667 C CA . ALA B 1 753 ? 8.914 -56.781 -4.625 1 97.75 753 ALA B CA 1
ATOM 12668 C C . ALA B 1 753 ? 9.648 -57.719 -5.562 1 97.75 753 ALA B C 1
ATOM 12670 O O . ALA B 1 753 ? 10.281 -58.688 -5.113 1 97.75 753 ALA B O 1
ATOM 12671 N N . THR B 1 754 ? 9.477 -57.5 -6.816 1 97.44 754 THR B N 1
ATOM 12672 C CA . THR B 1 754 ? 10.148 -58.344 -7.812 1 97.44 754 THR B CA 1
ATOM 12673 C C . THR B 1 754 ? 11.664 -58.188 -7.707 1 97.44 754 THR B C 1
ATOM 12675 O O . THR B 1 754 ? 12.391 -59.188 -7.832 1 97.44 754 THR B O 1
ATOM 12678 N N . ALA B 1 755 ? 12.109 -56.938 -7.598 1 96.19 755 ALA B N 1
ATOM 12679 C CA . ALA B 1 755 ? 13.539 -56.75 -7.367 1 96.19 755 ALA B CA 1
ATOM 12680 C C . ALA B 1 755 ? 13.984 -57.469 -6.102 1 96.19 755 ALA B C 1
ATOM 12682 O O . ALA B 1 755 ? 15.031 -58.125 -6.098 1 96.19 755 ALA B O 1
ATOM 12683 N N . GLY B 1 756 ? 13.289 -57.281 -5 1 93.56 756 GLY B N 1
ATOM 12684 C CA . GLY B 1 756 ? 13.336 -58.125 -3.805 1 93.56 756 GLY B CA 1
ATOM 12685 C C . GLY B 1 756 ? 14.555 -57.844 -2.941 1 93.56 756 GLY B C 1
ATOM 12686 O O . GLY B 1 756 ? 14.57 -58.188 -1.753 1 93.56 756 GLY B O 1
ATOM 12687 N N . ASP B 1 757 ? 15.656 -57.312 -3.49 1 95.19 757 ASP B N 1
ATOM 12688 C CA . ASP B 1 757 ? 16.891 -57.031 -2.75 1 95.19 757 ASP B CA 1
ATOM 12689 C C . ASP B 1 757 ? 16.812 -55.719 -2 1 95.19 757 ASP B C 1
ATOM 12691 O O . ASP B 1 757 ? 17.219 -54.688 -2.527 1 95.19 757 ASP B O 1
ATOM 12695 N N . VAL B 1 758 ? 16.453 -55.75 -0.762 1 96.06 758 VAL B N 1
ATOM 12696 C CA . VAL B 1 758 ? 16.203 -54.562 0.044 1 96.06 758 VAL B CA 1
ATOM 12697 C C . VAL B 1 758 ? 17.5 -53.75 0.189 1 96.06 758 VAL B C 1
ATOM 12699 O O . VAL B 1 758 ? 17.484 -52.531 0.194 1 96.06 758 VAL B O 1
ATOM 12702 N N . GLU B 1 759 ? 18.609 -54.438 0.344 1 96.25 759 GLU B N 1
ATOM 12703 C CA . GLU B 1 759 ? 19.891 -53.75 0.501 1 96.25 759 GLU B CA 1
ATOM 12704 C C . GLU B 1 759 ? 20.266 -53 -0.765 1 96.25 759 GLU B C 1
ATOM 12706 O O . GLU B 1 759 ? 20.781 -51.875 -0.691 1 96.25 759 GLU B O 1
ATOM 12711 N N . LEU B 1 760 ? 19.984 -53.625 -1.86 1 96.88 760 LEU B N 1
ATOM 12712 C CA . LEU B 1 760 ? 20.234 -52.969 -3.133 1 96.88 760 LEU B CA 1
ATOM 12713 C C . LEU B 1 760 ? 19.344 -51.719 -3.275 1 96.88 760 LEU B C 1
ATOM 12715 O O . LEU B 1 760 ? 19.812 -50.688 -3.744 1 96.88 760 LEU B O 1
ATOM 12719 N N . LEU B 1 761 ? 18.141 -51.875 -2.883 1 97.88 761 LEU B N 1
ATOM 12720 C CA . LEU B 1 761 ? 17.188 -50.781 -3 1 97.88 761 LEU B CA 1
ATOM 12721 C C . LEU B 1 761 ? 17.547 -49.656 -2.041 1 97.88 761 LEU B C 1
ATOM 12723 O O . LEU B 1 761 ? 17.391 -48.469 -2.375 1 97.88 761 LEU B O 1
ATOM 12727 N N . ARG B 1 762 ? 18.016 -49.906 -0.922 1 97.44 762 ARG B N 1
ATOM 12728 C CA . ARG B 1 762 ? 18.469 -48.906 0.026 1 97.44 762 ARG B CA 1
ATOM 12729 C C . ARG B 1 762 ? 19.719 -48.188 -0.489 1 97.44 762 ARG B C 1
ATOM 12731 O O . ARG B 1 762 ? 19.875 -46.969 -0.316 1 97.44 762 ARG B O 1
ATOM 12738 N N . ALA B 1 763 ? 20.578 -48.969 -1.024 1 96.88 763 ALA B N 1
ATOM 12739 C CA . ALA B 1 763 ? 21.766 -48.375 -1.642 1 96.88 763 ALA B CA 1
ATOM 12740 C C . ALA B 1 763 ? 21.375 -47.438 -2.773 1 96.88 763 ALA B C 1
ATOM 12742 O O . ALA B 1 763 ? 21.969 -46.344 -2.928 1 96.88 763 ALA B O 1
ATOM 12743 N N . ALA B 1 764 ? 20.438 -47.844 -3.58 1 97.12 764 ALA B N 1
ATOM 12744 C CA . ALA B 1 764 ? 19.953 -47 -4.66 1 97.12 764 ALA B CA 1
ATOM 12745 C C . ALA B 1 764 ? 19.344 -45.719 -4.113 1 97.12 764 ALA B C 1
ATOM 12747 O O . ALA B 1 764 ? 19.562 -44.625 -4.676 1 97.12 764 ALA B O 1
ATOM 12748 N N . ARG B 1 765 ? 18.594 -45.781 -3.08 1 95.88 765 ARG B N 1
ATOM 12749 C CA . ARG B 1 765 ? 17.984 -44.594 -2.475 1 95.88 765 ARG B CA 1
ATOM 12750 C C . ARG B 1 765 ? 19.062 -43.625 -1.965 1 95.88 765 ARG B C 1
ATOM 12752 O O . ARG B 1 765 ? 18.906 -42.406 -2.062 1 95.88 765 ARG B O 1
ATOM 12759 N N . ALA B 1 766 ? 20.094 -44.125 -1.474 1 95.19 766 ALA B N 1
ATOM 12760 C CA . ALA B 1 766 ? 21.156 -43.312 -0.878 1 95.19 766 ALA B CA 1
ATOM 12761 C C . ALA B 1 766 ? 22.031 -42.688 -1.954 1 95.19 766 ALA B C 1
ATOM 12763 O O . ALA B 1 766 ? 22.531 -41.562 -1.783 1 95.19 766 ALA B O 1
ATOM 12764 N N . GLU B 1 767 ? 22.156 -43.438 -3.035 1 95.12 767 GLU B N 1
ATOM 12765 C CA . GLU B 1 767 ? 23.203 -43.031 -3.961 1 95.12 767 GLU B CA 1
ATOM 12766 C C . GLU B 1 767 ? 22.625 -42.5 -5.266 1 95.12 767 GLU B C 1
ATOM 12768 O O . GLU B 1 767 ? 23.328 -41.844 -6.031 1 95.12 767 GLU B O 1
ATOM 12773 N N . TRP B 1 768 ? 21.484 -42.875 -5.57 1 95.56 768 TRP B N 1
ATOM 12774 C CA . TRP B 1 768 ? 20.875 -42.531 -6.852 1 95.56 768 TRP B CA 1
ATOM 12775 C C . TRP B 1 768 ? 19.797 -41.469 -6.684 1 95.56 768 TRP B C 1
ATOM 12777 O O . TRP B 1 768 ? 18.641 -41.781 -6.43 1 95.56 768 TRP B O 1
ATOM 12787 N N . PRO B 1 769 ? 20.141 -40.156 -6.941 1 93.38 769 PRO B N 1
ATOM 12788 C CA . PRO B 1 769 ? 19.234 -39.031 -6.684 1 93.38 769 PRO B CA 1
ATOM 12789 C C . PRO B 1 769 ? 17.875 -39.219 -7.363 1 93.38 769 PRO B C 1
ATOM 12791 O O . PRO B 1 769 ? 16.844 -38.875 -6.789 1 93.38 769 PRO B O 1
ATOM 12794 N N . LEU B 1 770 ? 17.828 -39.75 -8.562 1 93.75 770 LEU B N 1
ATOM 12795 C CA . LEU B 1 770 ? 16.562 -39.969 -9.258 1 93.75 770 LEU B CA 1
ATOM 12796 C C . LEU B 1 770 ? 15.656 -40.906 -8.461 1 93.75 770 LEU B C 1
ATOM 12798 O O . LEU B 1 770 ? 14.469 -40.625 -8.281 1 93.75 770 LEU B O 1
ATOM 12802 N N . PHE B 1 771 ? 16.234 -42.031 -8.023 1 95.56 771 PHE B N 1
ATOM 12803 C CA . PHE B 1 771 ? 15.477 -43 -7.27 1 95.56 771 PHE B CA 1
ATOM 12804 C C . PHE B 1 771 ? 15.023 -42.438 -5.93 1 95.56 771 PHE B C 1
ATOM 12806 O O . PHE B 1 771 ? 13.883 -42.656 -5.508 1 95.56 771 PHE B O 1
ATOM 12813 N N . ALA B 1 772 ? 15.906 -41.75 -5.305 1 93.12 772 ALA B N 1
ATOM 12814 C CA . ALA B 1 772 ? 15.57 -41.125 -4.031 1 93.12 772 ALA B CA 1
ATOM 12815 C C . ALA B 1 772 ? 14.391 -40.156 -4.188 1 93.12 772 ALA B C 1
ATOM 12817 O O . ALA B 1 772 ? 13.469 -40.188 -3.377 1 93.12 772 ALA B O 1
ATOM 12818 N N . THR B 1 773 ? 14.461 -39.375 -5.211 1 90.56 773 THR B N 1
ATOM 12819 C CA . THR B 1 773 ? 13.398 -38.406 -5.465 1 90.56 773 THR B CA 1
ATOM 12820 C C . THR B 1 773 ? 12.086 -39.125 -5.797 1 90.56 773 THR B C 1
ATOM 12822 O O . THR B 1 773 ? 11.023 -38.719 -5.336 1 90.56 773 THR B O 1
ATOM 12825 N N . MET B 1 774 ? 12.086 -40.094 -6.586 1 91.88 774 MET B N 1
ATOM 12826 C CA . MET B 1 774 ? 10.906 -40.875 -6.949 1 91.88 774 MET B CA 1
ATOM 12827 C C . MET B 1 774 ? 10.242 -41.469 -5.715 1 91.88 774 MET B C 1
ATOM 12829 O O . MET B 1 774 ? 9.023 -41.344 -5.539 1 91.88 774 MET B O 1
ATOM 12833 N N . LEU B 1 775 ? 11.062 -42.062 -4.859 1 92.94 775 LEU B N 1
ATOM 12834 C CA . LEU B 1 775 ? 10.539 -42.688 -3.646 1 92.94 775 LEU B CA 1
ATOM 12835 C C . LEU B 1 775 ? 9.922 -41.625 -2.727 1 92.94 775 LEU B C 1
ATOM 12837 O O . LEU B 1 775 ? 8.898 -41.875 -2.092 1 92.94 775 LEU B O 1
ATOM 12841 N N . ASP B 1 776 ? 10.594 -40.562 -2.67 1 89.44 776 ASP B N 1
ATOM 12842 C CA . ASP B 1 776 ? 10.07 -39.469 -1.838 1 89.44 776 ASP B CA 1
ATOM 12843 C C . ASP B 1 776 ? 8.711 -39 -2.344 1 89.44 776 ASP B C 1
ATOM 12845 O O . ASP B 1 776 ? 7.809 -38.75 -1.549 1 89.44 776 ASP B O 1
ATOM 12849 N N . ASN B 1 777 ? 8.578 -38.875 -3.607 1 88.06 777 ASN B N 1
ATOM 12850 C CA . ASN B 1 777 ? 7.309 -38.438 -4.199 1 88.06 777 ASN B CA 1
ATOM 12851 C C . ASN B 1 777 ? 6.203 -39.469 -3.939 1 88.06 777 ASN B C 1
ATOM 12853 O O . ASN B 1 777 ? 5.059 -39.094 -3.678 1 88.06 777 ASN B O 1
ATOM 12857 N N . VAL B 1 778 ? 6.535 -40.688 -4.059 1 92.38 778 VAL B N 1
ATOM 12858 C CA . VAL B 1 778 ? 5.562 -41.75 -3.826 1 92.38 778 VAL B CA 1
ATOM 12859 C C . VAL B 1 778 ? 5.152 -41.75 -2.354 1 92.38 778 VAL B C 1
ATOM 12861 O O . VAL B 1 778 ? 3.977 -41.938 -2.031 1 92.38 778 VAL B O 1
ATOM 12864 N N . GLU B 1 779 ? 6.152 -41.625 -1.525 1 91.38 779 GLU B N 1
ATOM 12865 C CA . GLU B 1 779 ? 5.848 -41.594 -0.097 1 91.38 779 GLU B CA 1
ATOM 12866 C C . GLU B 1 779 ? 4.887 -40.438 0.235 1 91.38 779 GLU B C 1
ATOM 12868 O O . GLU B 1 779 ? 3.982 -40.594 1.058 1 91.38 779 GLU B O 1
ATOM 12873 N N . MET B 1 780 ? 5.094 -39.375 -0.391 1 87.25 780 MET B N 1
ATOM 12874 C CA . MET B 1 780 ? 4.188 -38.219 -0.218 1 87.25 780 MET B CA 1
ATOM 12875 C C . MET B 1 780 ? 2.783 -38.594 -0.698 1 87.25 780 MET B C 1
ATOM 12877 O O . MET B 1 780 ? 1.798 -38.25 -0.032 1 87.25 780 MET B O 1
ATOM 12881 N N . SER B 1 781 ? 2.703 -39.188 -1.806 1 89.19 781 SER B N 1
ATOM 12882 C CA . SER B 1 781 ? 1.418 -39.625 -2.352 1 89.19 781 SER B CA 1
ATOM 12883 C C . SER B 1 781 ? 0.717 -40.594 -1.419 1 89.19 781 SER B C 1
ATOM 12885 O O . SER B 1 781 ? -0.491 -40.5 -1.196 1 89.19 781 SER B O 1
ATOM 12887 N N . LEU B 1 782 ? 1.485 -41.5 -0.874 1 92 782 LEU B N 1
ATOM 12888 C CA . LEU B 1 782 ? 0.938 -42.5 0.027 1 92 782 LEU B CA 1
ATOM 12889 C C . LEU B 1 782 ? 0.413 -41.875 1.307 1 92 782 LEU B C 1
ATOM 12891 O O . LEU B 1 782 ? -0.578 -42.344 1.877 1 92 782 LEU B O 1
ATOM 12895 N N . ALA B 1 783 ? 1.084 -40.875 1.701 1 88.81 783 ALA B N 1
ATOM 12896 C CA . ALA B 1 783 ? 0.682 -40.188 2.926 1 88.81 783 ALA B CA 1
ATOM 12897 C C . ALA B 1 783 ? -0.692 -39.531 2.766 1 88.81 783 ALA B C 1
ATOM 12899 O O . ALA B 1 783 ? -1.412 -39.344 3.748 1 88.81 783 ALA B O 1
ATOM 12900 N N . LYS B 1 784 ? -1.104 -39.281 1.567 1 88.56 784 LYS B N 1
ATOM 12901 C CA . LYS B 1 784 ? -2.375 -38.625 1.306 1 88.56 784 LYS B CA 1
ATOM 12902 C C . LYS B 1 784 ? -3.477 -39.625 1.004 1 88.56 784 LYS B C 1
ATOM 12904 O O . LYS B 1 784 ? -4.633 -39.25 0.8 1 88.56 784 LYS B O 1
ATOM 12909 N N . THR B 1 785 ? -3.158 -40.875 1.024 1 91.44 785 THR B N 1
ATOM 12910 C CA . THR B 1 785 ? -4.141 -41.938 0.767 1 91.44 785 THR B CA 1
ATOM 12911 C C . THR B 1 785 ? -4.75 -42.438 2.072 1 91.44 785 THR B C 1
ATOM 12913 O O . THR B 1 785 ? -4.176 -42.25 3.146 1 91.44 785 THR B O 1
ATOM 12916 N N . ASP B 1 786 ? -5.953 -42.969 1.994 1 91.56 786 ASP B N 1
ATOM 12917 C CA . ASP B 1 786 ? -6.652 -43.656 3.08 1 91.56 786 ASP B CA 1
ATOM 12918 C C . ASP B 1 786 ? -7.352 -44.906 2.576 1 91.56 786 ASP B C 1
ATOM 12920 O O . ASP B 1 786 ? -8.359 -44.812 1.867 1 91.56 786 ASP B O 1
ATOM 12924 N N . GLU B 1 787 ? -6.816 -46 2.967 1 91.88 787 GLU B N 1
ATOM 12925 C CA . GLU B 1 787 ? -7.293 -47.281 2.455 1 91.88 787 GLU B CA 1
ATOM 12926 C C . GLU B 1 787 ? -8.766 -47.5 2.791 1 91.88 787 GLU B C 1
ATOM 12928 O O . GLU B 1 787 ? -9.508 -48.094 2.006 1 91.88 787 GLU B O 1
ATOM 12933 N N . ARG B 1 788 ? -9.281 -47.094 3.932 1 93.25 788 ARG B N 1
ATOM 12934 C CA . ARG B 1 788 ? -10.664 -47.281 4.352 1 93.25 788 ARG B CA 1
ATOM 12935 C C . ARG B 1 788 ? -11.617 -46.469 3.477 1 93.25 788 ARG B C 1
ATOM 12937 O O . ARG B 1 788 ? -12.648 -46.969 3.039 1 93.25 788 ARG B O 1
ATOM 12944 N N . ILE B 1 789 ? -11.234 -45.281 3.24 1 93.81 789 ILE B N 1
ATOM 12945 C CA . ILE B 1 789 ? -12.047 -44.406 2.393 1 93.81 789 ILE B CA 1
ATOM 12946 C C . ILE B 1 789 ? -11.984 -44.906 0.947 1 93.81 789 ILE B C 1
ATOM 12948 O O . ILE B 1 789 ? -13 -44.938 0.253 1 93.81 789 ILE B O 1
ATOM 12952 N N . ALA B 1 790 ? -10.758 -45.312 0.534 1 95.69 790 ALA B N 1
ATOM 12953 C CA . ALA B 1 790 ? -10.586 -45.844 -0.811 1 95.69 790 ALA B CA 1
ATOM 12954 C C . ALA B 1 790 ? -11.523 -47.031 -1.051 1 95.69 790 ALA B C 1
ATOM 12956 O O . ALA B 1 790 ? -12.125 -47.125 -2.121 1 95.69 790 ALA B O 1
ATOM 12957 N N . ALA B 1 791 ? -11.617 -47.781 -0.073 1 94.81 791 ALA B N 1
ATOM 12958 C CA . ALA B 1 791 ? -12.469 -48.969 -0.182 1 94.81 791 ALA B CA 1
ATOM 12959 C C . ALA B 1 791 ? -13.93 -48.562 -0.378 1 94.81 791 ALA B C 1
ATOM 12961 O O . ALA B 1 791 ? -14.672 -49.25 -1.082 1 94.81 791 ALA B O 1
ATOM 12962 N N . GLN B 1 792 ? -14.336 -47.5 0.27 1 94.5 792 GLN B N 1
ATOM 12963 C CA . GLN B 1 792 ? -15.703 -47.031 0.122 1 94.5 792 GLN B CA 1
ATOM 12964 C C . GLN B 1 792 ? -15.961 -46.531 -1.295 1 94.5 792 GLN B C 1
ATOM 12966 O O . GLN B 1 792 ? -17.031 -46.781 -1.859 1 94.5 792 GLN B O 1
ATOM 12971 N N . TYR B 1 793 ? -15.055 -45.875 -1.873 1 97 793 TYR B N 1
ATOM 12972 C CA . TYR B 1 793 ? -15.188 -45.438 -3.254 1 97 793 TYR B CA 1
ATOM 12973 C C . TYR B 1 793 ? -15.227 -46.625 -4.211 1 97 793 TYR B C 1
ATOM 12975 O O . TYR B 1 793 ? -16.078 -46.688 -5.098 1 97 793 TYR B O 1
ATOM 12983 N N . LEU B 1 794 ? -14.305 -47.562 -3.996 1 97.19 794 LEU B N 1
ATOM 12984 C CA . LEU B 1 794 ? -14.18 -48.719 -4.883 1 97.19 794 LEU B CA 1
ATOM 12985 C C . LEU B 1 794 ? -15.43 -49.594 -4.809 1 97.19 794 LEU B C 1
ATOM 12987 O O . LEU B 1 794 ? -15.773 -50.25 -5.781 1 97.19 794 LEU B O 1
ATOM 12991 N N . ALA B 1 795 ? -16.141 -49.469 -3.709 1 94.75 795 ALA B N 1
ATOM 12992 C CA . ALA B 1 795 ? -17.344 -50.281 -3.504 1 94.75 795 ALA B CA 1
ATOM 12993 C C . ALA B 1 795 ? -18.516 -49.719 -4.316 1 94.75 795 ALA B C 1
ATOM 12995 O O . ALA B 1 795 ? -19.531 -50.406 -4.477 1 94.75 795 ALA B O 1
ATOM 12996 N N . LEU B 1 796 ? -18.359 -48.594 -4.832 1 95.12 796 LEU B N 1
ATOM 12997 C CA . LEU B 1 796 ? -19.406 -48 -5.672 1 95.12 796 LEU B CA 1
ATOM 12998 C C . LEU B 1 796 ? -19.516 -48.75 -7 1 95.12 796 LEU B C 1
ATOM 13000 O O . LEU B 1 796 ? -20.516 -48.625 -7.715 1 95.12 796 LEU B O 1
ATOM 13004 N N . GLY B 1 797 ? -18.406 -49.438 -7.367 1 93.62 797 GLY B N 1
ATOM 13005 C CA . GLY B 1 797 ? -18.391 -50.219 -8.602 1 93.62 797 GLY B CA 1
ATOM 13006 C C . GLY B 1 797 ? -18.734 -51.688 -8.406 1 93.62 797 GLY B C 1
ATOM 13007 O O . GLY B 1 797 ? -18.875 -52.156 -7.273 1 93.62 797 GLY B O 1
ATOM 13008 N N . ASP B 1 798 ? -18.828 -52.438 -9.555 1 91.5 798 ASP B N 1
ATOM 13009 C CA . ASP B 1 798 ? -19.266 -53.844 -9.5 1 91.5 798 ASP B CA 1
ATOM 13010 C C . ASP B 1 798 ? -18.125 -54.781 -9.906 1 91.5 798 ASP B C 1
ATOM 13012 O O . ASP B 1 798 ? -18.375 -55.906 -10.344 1 91.5 798 ASP B O 1
ATOM 13016 N N . ARG B 1 799 ? -16.938 -54.25 -9.859 1 94.88 799 ARG B N 1
ATOM 13017 C CA . ARG B 1 799 ? -15.766 -55.031 -10.219 1 94.88 799 ARG B CA 1
ATOM 13018 C C . ARG B 1 799 ? -14.852 -55.25 -9.016 1 94.88 799 ARG B C 1
ATOM 13020 O O . ARG B 1 799 ? -13.844 -54.562 -8.867 1 94.88 799 ARG B O 1
ATOM 13027 N N . ASP B 1 800 ? -15.047 -56.25 -8.305 1 95.25 800 ASP B N 1
ATOM 13028 C CA . ASP B 1 800 ? -14.289 -56.531 -7.086 1 95.25 800 ASP B CA 1
ATOM 13029 C C . ASP B 1 800 ? -12.859 -56.938 -7.414 1 95.25 800 ASP B C 1
ATOM 13031 O O . ASP B 1 800 ? -11.945 -56.688 -6.621 1 95.25 800 ASP B O 1
ATOM 13035 N N . ASP B 1 801 ? -12.68 -57.469 -8.539 1 96 801 ASP B N 1
ATOM 13036 C CA . ASP B 1 801 ? -11.344 -57.906 -8.961 1 96 801 ASP B CA 1
ATOM 13037 C C . ASP B 1 801 ? -10.422 -56.688 -9.141 1 96 801 ASP B C 1
ATOM 13039 O O . ASP B 1 801 ? -9.273 -56.719 -8.688 1 96 801 ASP B O 1
ATOM 13043 N N . LEU B 1 802 ? -11.008 -55.688 -9.766 1 97 802 LEU B N 1
ATOM 13044 C CA . LEU B 1 802 ? -10.211 -54.469 -9.969 1 97 802 LEU B CA 1
ATOM 13045 C C . LEU B 1 802 ? -9.984 -53.75 -8.648 1 97 802 LEU B C 1
ATOM 13047 O O . LEU B 1 802 ? -8.891 -53.219 -8.398 1 97 802 LEU B O 1
ATOM 13051 N N . ALA B 1 803 ? -11.016 -53.719 -7.82 1 97.44 803 ALA B N 1
ATOM 13052 C CA . ALA B 1 803 ? -10.906 -53.062 -6.516 1 97.44 803 ALA B CA 1
ATOM 13053 C C . ALA B 1 803 ? -9.82 -53.719 -5.668 1 97.44 803 ALA B C 1
ATOM 13055 O O . ALA B 1 803 ? -9.008 -53.031 -5.047 1 97.44 803 ALA B O 1
ATOM 13056 N N . GLN B 1 804 ? -9.805 -55 -5.727 1 97 804 GLN B N 1
ATOM 13057 C CA . GLN B 1 804 ? -8.82 -55.75 -4.953 1 97 804 GLN B CA 1
ATOM 13058 C C . GLN B 1 804 ? -7.41 -55.531 -5.504 1 97 804 GLN B C 1
ATOM 13060 O O . GLN B 1 804 ? -6.449 -55.438 -4.738 1 97 804 GLN B O 1
ATOM 13065 N N . MET B 1 805 ? -7.316 -55.531 -6.785 1 97.19 805 MET B N 1
ATOM 13066 C CA . MET B 1 805 ? -6.027 -55.25 -7.422 1 97.19 805 MET B CA 1
ATOM 13067 C C . MET B 1 805 ? -5.438 -53.938 -6.953 1 97.19 805 MET B C 1
ATOM 13069 O O . MET B 1 805 ? -4.242 -53.844 -6.668 1 97.19 805 MET B O 1
ATOM 13073 N N . VAL B 1 806 ? -6.312 -52.906 -6.898 1 97.75 806 VAL B N 1
ATOM 13074 C CA . VAL B 1 806 ? -5.883 -51.594 -6.496 1 97.75 806 VAL B CA 1
ATOM 13075 C C . VAL B 1 806 ? -5.461 -51.594 -5.027 1 97.75 806 VAL B C 1
ATOM 13077 O O . VAL B 1 806 ? -4.395 -51.094 -4.676 1 97.75 806 VAL B O 1
ATOM 13080 N N . LEU B 1 807 ? -6.219 -52.188 -4.137 1 97.75 807 LEU B N 1
ATOM 13081 C CA . LEU B 1 807 ? -5.953 -52.219 -2.703 1 97.75 807 LEU B CA 1
ATOM 13082 C C . LEU B 1 807 ? -4.723 -53.062 -2.383 1 97.75 807 LEU B C 1
ATOM 13084 O O . LEU B 1 807 ? -3.922 -52.688 -1.521 1 97.75 807 LEU B O 1
ATOM 13088 N N . ASP B 1 808 ? -4.535 -54.125 -3.115 1 97.69 808 ASP B N 1
ATOM 13089 C CA . ASP B 1 808 ? -3.371 -55 -2.9 1 97.69 808 ASP B CA 1
ATOM 13090 C C . ASP B 1 808 ? -2.082 -54.281 -3.291 1 97.69 808 ASP B C 1
ATOM 13092 O O . ASP B 1 808 ? -1.079 -54.375 -2.578 1 97.69 808 ASP B O 1
ATOM 13096 N N . GLU B 1 809 ? -2.135 -53.656 -4.434 1 98.06 809 GLU B N 1
ATOM 13097 C CA . GLU B 1 809 ? -0.955 -52.906 -4.883 1 98.06 809 GLU B CA 1
ATOM 13098 C C . GLU B 1 809 ? -0.632 -51.75 -3.939 1 98.06 809 GLU B C 1
ATOM 13100 O O . GLU B 1 809 ? 0.538 -51.438 -3.719 1 98.06 809 GLU B O 1
ATOM 13105 N N . LEU B 1 810 ? -1.699 -51.094 -3.42 1 97.56 810 LEU B N 1
ATOM 13106 C CA . LEU B 1 810 ? -1.509 -50 -2.461 1 97.56 810 LEU B CA 1
ATOM 13107 C C . LEU B 1 810 ? -0.782 -50.5 -1.216 1 97.56 810 LEU B C 1
ATOM 13109 O O . LEU B 1 810 ? 0.182 -49.875 -0.764 1 97.56 810 LEU B O 1
ATOM 13113 N N . ARG B 1 811 ? -1.18 -51.625 -0.68 1 97.12 811 ARG B N 1
ATOM 13114 C CA . ARG B 1 811 ? -0.576 -52.219 0.515 1 97.12 811 ARG B CA 1
ATOM 13115 C C . ARG B 1 811 ? 0.863 -52.625 0.249 1 97.12 811 ARG B C 1
ATOM 13117 O O . ARG B 1 811 ? 1.747 -52.406 1.078 1 97.12 811 ARG B O 1
ATOM 13124 N N . LEU B 1 812 ? 1.032 -53.219 -0.95 1 97.94 812 LEU B N 1
ATOM 13125 C CA . LEU B 1 812 ? 2.363 -53.688 -1.321 1 97.94 812 LEU B CA 1
ATOM 13126 C C . LEU B 1 812 ? 3.328 -52.5 -1.475 1 97.94 812 LEU B C 1
ATOM 13128 O O . LEU B 1 812 ? 4.477 -52.594 -1.034 1 97.94 812 LEU B O 1
ATOM 13132 N N . THR B 1 813 ? 2.885 -51.469 -2.146 1 97.88 813 THR B N 1
ATOM 13133 C CA . THR B 1 813 ? 3.707 -50.281 -2.334 1 97.88 813 THR B CA 1
ATOM 13134 C C . THR B 1 813 ? 4.066 -49.656 -0.99 1 97.88 813 THR B C 1
ATOM 13136 O O . THR B 1 813 ? 5.219 -49.281 -0.762 1 97.88 813 THR B O 1
ATOM 13139 N N . ARG B 1 814 ? 3.102 -49.5 -0.108 1 96.94 814 ARG B N 1
ATOM 13140 C CA . ARG B 1 814 ? 3.332 -48.938 1.217 1 96.94 814 ARG B CA 1
ATOM 13141 C C . ARG B 1 814 ? 4.363 -49.75 1.99 1 96.94 814 ARG B C 1
ATOM 13143 O O . ARG B 1 814 ? 5.281 -49.219 2.594 1 96.94 814 ARG B O 1
ATOM 13150 N N . GLU B 1 815 ? 4.254 -50.969 1.927 1 96.81 815 GLU B N 1
ATOM 13151 C CA . GLU B 1 815 ? 5.152 -51.875 2.643 1 96.81 815 GLU B CA 1
ATOM 13152 C C . GLU B 1 815 ? 6.594 -51.719 2.164 1 96.81 815 GLU B C 1
ATOM 13154 O O . GLU B 1 815 ? 7.504 -51.531 2.975 1 96.81 815 GLU B O 1
ATOM 13159 N N . TRP B 1 816 ? 6.754 -51.719 0.904 1 97.31 816 TRP B N 1
ATOM 13160 C CA . TRP B 1 816 ? 8.102 -51.719 0.349 1 97.31 816 TRP B CA 1
ATOM 13161 C C . TRP B 1 816 ? 8.727 -50.312 0.484 1 97.31 816 TRP B C 1
ATOM 13163 O O . TRP B 1 816 ? 9.93 -50.188 0.72 1 97.31 816 TRP B O 1
ATOM 13173 N N . VAL B 1 817 ? 7.953 -49.281 0.275 1 96.56 817 VAL B N 1
ATOM 13174 C CA . VAL B 1 817 ? 8.469 -47.938 0.424 1 96.56 817 VAL B CA 1
ATOM 13175 C C . VAL B 1 817 ? 8.945 -47.719 1.859 1 96.56 817 VAL B C 1
ATOM 13177 O O . VAL B 1 817 ? 10.008 -47.125 2.088 1 96.56 817 VAL B O 1
ATOM 13180 N N . LEU B 1 818 ? 8.203 -48.219 2.848 1 96.12 818 LEU B N 1
ATOM 13181 C CA . LEU B 1 818 ? 8.57 -48.062 4.25 1 96.12 818 LEU B CA 1
ATOM 13182 C C . LEU B 1 818 ? 9.789 -48.938 4.582 1 96.12 818 LEU B C 1
ATOM 13184 O O . LEU B 1 818 ? 10.648 -48.5 5.371 1 96.12 818 LEU B O 1
ATOM 13188 N N . ARG B 1 819 ? 9.82 -50 3.941 1 95.94 819 ARG B N 1
ATOM 13189 C CA . ARG B 1 819 ? 10.969 -50.906 4.152 1 95.94 819 ARG B CA 1
ATOM 13190 C C . ARG B 1 819 ? 12.258 -50.25 3.658 1 95.94 819 ARG B C 1
ATOM 13192 O O . ARG B 1 819 ? 13.305 -50.375 4.285 1 95.94 819 ARG B O 1
ATOM 13199 N N . ILE B 1 820 ? 12.195 -49.594 2.57 1 96.88 820 ILE B N 1
ATOM 13200 C CA . ILE B 1 820 ? 13.367 -48.969 1.964 1 96.88 820 ILE B CA 1
ATOM 13201 C C . ILE B 1 820 ? 13.734 -47.688 2.734 1 96.88 820 ILE B C 1
ATOM 13203 O O . ILE B 1 820 ? 14.914 -47.438 2.99 1 96.88 820 ILE B O 1
ATOM 13207 N N . SER B 1 821 ? 12.773 -46.906 3.035 1 93.19 821 SER B N 1
ATOM 13208 C CA . SER B 1 821 ? 13.023 -45.625 3.691 1 93.19 821 SER B CA 1
ATOM 13209 C C . SER B 1 821 ? 13.406 -45.844 5.156 1 93.19 821 SER B C 1
ATOM 13211 O O . SER B 1 821 ? 14.07 -44.969 5.746 1 93.19 821 SER B O 1
ATOM 13213 N N . GLY B 1 822 ? 12.969 -46.844 5.754 1 90.81 822 GLY B N 1
ATOM 13214 C CA . GLY B 1 822 ? 13.195 -47.094 7.172 1 90.81 822 GLY B CA 1
ATOM 13215 C C . GLY B 1 822 ? 12.188 -46.406 8.062 1 90.81 822 GLY B C 1
ATOM 13216 O O . GLY B 1 822 ? 12.297 -46.438 9.289 1 90.81 822 GLY B O 1
ATOM 13217 N N . ASN B 1 823 ? 11.227 -45.812 7.465 1 91.44 823 ASN B N 1
ATOM 13218 C CA . ASN B 1 823 ? 10.203 -45.094 8.219 1 91.44 823 ASN B CA 1
ATOM 13219 C C . ASN B 1 823 ? 9.125 -46.031 8.734 1 91.44 823 ASN B C 1
ATOM 13221 O O . ASN B 1 823 ? 8.797 -47.031 8.086 1 91.44 823 ASN B O 1
ATOM 13225 N N . GLU B 1 824 ? 8.539 -45.719 9.891 1 88.38 824 GLU B N 1
ATOM 13226 C CA . GLU B 1 824 ? 7.441 -46.5 10.445 1 88.38 824 GLU B CA 1
ATOM 13227 C C . GLU B 1 824 ? 6.129 -46.188 9.727 1 88.38 824 GLU B C 1
ATOM 13229 O O . GLU B 1 824 ? 5.273 -47.062 9.578 1 88.38 824 GLU B O 1
ATOM 13234 N N . TRP B 1 825 ? 5.984 -45.031 9.352 1 87.31 825 TRP B N 1
ATOM 13235 C CA . TRP B 1 825 ? 4.84 -44.562 8.578 1 87.31 825 TRP B CA 1
ATOM 13236 C C . TRP B 1 825 ? 5.27 -43.5 7.555 1 87.31 825 TRP B C 1
ATOM 13238 O O . TRP B 1 825 ? 6.352 -42.938 7.664 1 87.31 825 TRP B O 1
ATOM 13248 N N . PRO B 1 826 ? 4.473 -43.344 6.59 1 87.81 826 PRO B N 1
ATOM 13249 C CA . PRO B 1 826 ? 4.867 -42.406 5.535 1 87.81 826 PRO B CA 1
ATOM 13250 C C . PRO B 1 826 ? 5.168 -41.031 6.078 1 87.81 826 PRO B C 1
ATOM 13252 O O . PRO B 1 826 ? 4.363 -40.469 6.824 1 87.81 826 PRO B O 1
ATOM 13255 N N . LEU B 1 827 ? 6.301 -40.406 5.73 1 84.69 827 LEU B N 1
ATOM 13256 C CA . LEU B 1 827 ? 6.77 -39.062 6.035 1 84.69 827 LEU B CA 1
ATOM 13257 C C . LEU B 1 827 ? 7.168 -38.938 7.504 1 84.69 827 LEU B C 1
ATOM 13259 O O . LEU B 1 827 ? 7.164 -37.844 8.062 1 84.69 827 LEU B O 1
ATOM 13263 N N . ALA B 1 828 ? 7.504 -39.969 8.094 1 83.44 828 ALA B N 1
ATOM 13264 C CA . ALA B 1 828 ? 7.906 -39.969 9.5 1 83.44 828 ALA B CA 1
ATOM 13265 C C . ALA B 1 828 ? 9.141 -39.094 9.703 1 83.44 828 ALA B C 1
ATOM 13267 O O . ALA B 1 828 ? 9.281 -38.438 10.742 1 83.44 828 ALA B O 1
ATOM 13268 N N . SER B 1 829 ? 9.961 -39.031 8.688 1 78.12 829 SER B N 1
ATOM 13269 C CA . SER B 1 829 ? 11.211 -38.312 8.805 1 78.12 829 SER B CA 1
ATOM 13270 C C . SER B 1 829 ? 11.031 -36.844 8.375 1 78.12 829 SER B C 1
ATOM 13272 O O . SER B 1 829 ? 11.883 -36 8.664 1 78.12 829 SER B O 1
ATOM 13274 N N . LYS B 1 830 ? 9.984 -36.656 7.68 1 80.56 830 LYS B N 1
ATOM 13275 C CA . LYS B 1 830 ? 9.68 -35.281 7.258 1 80.56 830 LYS B CA 1
ATOM 13276 C C . LYS B 1 830 ? 8.664 -34.625 8.195 1 80.56 830 LYS B C 1
ATOM 13278 O O . LYS B 1 830 ? 7.484 -34.531 7.855 1 80.56 830 LYS B O 1
ATOM 13283 N N . ARG B 1 831 ? 9.078 -34.031 9.195 1 69.75 831 ARG B N 1
ATOM 13284 C CA . ARG B 1 831 ? 8.281 -33.594 10.344 1 69.75 831 ARG B CA 1
ATOM 13285 C C . ARG B 1 831 ? 7.258 -32.531 9.93 1 69.75 831 ARG B C 1
ATOM 13287 O O . ARG B 1 831 ? 6.09 -32.625 10.312 1 69.75 831 ARG B O 1
ATOM 13294 N N . VAL B 1 832 ? 7.719 -31.609 9.102 1 73.38 832 VAL B N 1
ATOM 13295 C CA . VAL B 1 832 ? 6.84 -30.5 8.766 1 73.38 832 VAL B CA 1
ATOM 13296 C C . VAL B 1 832 ? 5.73 -30.969 7.836 1 73.38 832 VAL B C 1
ATOM 13298 O O . VAL B 1 832 ? 4.547 -30.734 8.094 1 73.38 832 VAL B O 1
ATOM 13301 N N . LEU B 1 833 ? 6.035 -31.781 6.906 1 76.62 833 LEU B N 1
ATOM 13302 C CA . LEU B 1 833 ? 5.062 -32.25 5.934 1 76.62 833 LEU B CA 1
ATOM 13303 C C . LEU B 1 833 ? 4.164 -33.312 6.555 1 76.62 833 LEU B C 1
ATOM 13305 O O . LEU B 1 833 ? 2.957 -33.344 6.297 1 76.62 833 LEU B O 1
ATOM 13309 N N . GLY B 1 834 ? 4.789 -34.156 7.297 1 77.56 834 GLY B N 1
ATOM 13310 C CA . GLY B 1 834 ? 4.027 -35.188 7.969 1 77.56 834 GLY B CA 1
ATOM 13311 C C . GLY B 1 834 ? 2.973 -34.656 8.914 1 77.56 834 GLY B C 1
ATOM 13312 O O . GLY B 1 834 ? 1.839 -35.125 8.938 1 77.56 834 GLY B O 1
ATOM 13313 N N . ARG B 1 835 ? 3.359 -33.625 9.539 1 76.88 835 ARG B N 1
ATOM 13314 C CA . ARG B 1 835 ? 2.432 -32.969 10.461 1 76.88 835 ARG B CA 1
ATOM 13315 C C . ARG B 1 835 ? 1.269 -32.344 9.711 1 76.88 835 ARG B C 1
ATOM 13317 O O . ARG B 1 835 ? 0.115 -32.469 10.125 1 76.88 835 ARG B O 1
ATOM 13324 N N . ALA B 1 836 ? 1.541 -31.75 8.656 1 78.31 836 ALA B N 1
ATOM 13325 C CA . ALA B 1 836 ? 0.504 -31.078 7.875 1 78.31 836 ALA B CA 1
ATOM 13326 C C . ALA B 1 836 ? -0.528 -32.094 7.359 1 78.31 836 ALA B C 1
ATOM 13328 O O . ALA B 1 836 ? -1.733 -31.828 7.43 1 78.31 836 ALA B O 1
ATOM 13329 N N . VAL B 1 837 ? -0.085 -33.188 6.934 1 80.12 837 VAL B N 1
ATOM 13330 C CA . VAL B 1 837 ? -0.97 -34.219 6.383 1 80.12 837 VAL B CA 1
ATOM 13331 C C . VAL B 1 837 ? -1.792 -34.844 7.508 1 80.12 837 VAL B C 1
ATOM 13333 O O . VAL B 1 837 ? -2.994 -35.062 7.352 1 80.12 837 VAL B O 1
ATOM 13336 N N . GLN B 1 838 ? -1.187 -35.062 8.562 1 77.88 838 GLN B N 1
ATOM 13337 C CA . GLN B 1 838 ? -1.847 -35.688 9.688 1 77.88 838 GLN B CA 1
ATOM 13338 C C . GLN B 1 838 ? -2.945 -34.812 10.266 1 77.88 838 GLN B C 1
ATOM 13340 O O . GLN B 1 838 ? -3.994 -35.312 10.68 1 77.88 838 GLN B O 1
ATOM 13345 N N . LEU B 1 839 ? -2.664 -33.594 10.258 1 77.75 839 LEU B N 1
ATOM 13346 C CA . LEU B 1 839 ? -3.611 -32.688 10.852 1 77.75 839 LEU B CA 1
ATOM 13347 C C . LEU B 1 839 ? -4.82 -32.469 9.945 1 77.75 839 LEU B C 1
ATOM 13349 O O . LEU B 1 839 ? -5.93 -32.219 10.43 1 77.75 839 LEU B O 1
ATOM 13353 N N . ARG B 1 840 ? -4.672 -32.719 8.711 1 86.44 840 ARG B N 1
ATOM 13354 C CA . ARG B 1 840 ? -5.742 -32.406 7.77 1 86.44 840 ARG B CA 1
ATOM 13355 C C . ARG B 1 840 ? -6.57 -33.625 7.445 1 86.44 840 ARG B C 1
ATOM 13357 O O . ARG B 1 840 ? -7.766 -33.531 7.152 1 86.44 840 ARG B O 1
ATOM 13364 N N . SER B 1 841 ? -5.992 -34.75 7.594 1 87.5 841 SER B N 1
ATOM 13365 C CA . SER B 1 841 ? -6.559 -36 7.082 1 87.5 841 SER B CA 1
ATOM 13366 C C . SER B 1 841 ? -7.938 -36.25 7.676 1 87.5 841 SER B C 1
ATOM 13368 O O . SER B 1 841 ? -8.875 -36.625 6.957 1 87.5 841 SER B O 1
ATOM 13370 N N . PRO B 1 842 ? -8.094 -36.031 8.992 1 86.38 842 PRO B N 1
ATOM 13371 C CA . PRO B 1 842 ? -9.414 -36.312 9.555 1 86.38 842 PRO B CA 1
ATOM 13372 C C . PRO B 1 842 ? -10.516 -35.438 8.945 1 86.38 842 PRO B C 1
ATOM 13374 O O . PRO B 1 842 ? -11.633 -35.906 8.742 1 86.38 842 PRO B O 1
ATOM 13377 N N . TYR B 1 843 ? -10.188 -34.281 8.695 1 89.19 843 TYR B N 1
ATOM 13378 C CA . TYR B 1 843 ? -11.172 -33.344 8.148 1 89.19 843 TYR B CA 1
ATOM 13379 C C . TYR B 1 843 ? -11.469 -33.656 6.688 1 89.19 843 TYR B C 1
ATOM 13381 O O . TYR B 1 843 ? -12.594 -33.5 6.223 1 89.19 843 TYR B O 1
ATOM 13389 N N . VAL B 1 844 ? -10.5 -34.188 6.012 1 93.75 844 VAL B N 1
ATOM 13390 C CA . VAL B 1 844 ? -10.711 -34.594 4.625 1 93.75 844 VAL B CA 1
ATOM 13391 C C . VAL B 1 844 ? -11.609 -35.844 4.59 1 93.75 844 VAL B C 1
ATOM 13393 O O . VAL B 1 844 ? -12.422 -36 3.676 1 93.75 844 VAL B O 1
ATOM 13396 N N . ASP B 1 845 ? -11.445 -36.625 5.637 1 94.44 845 ASP B N 1
ATOM 13397 C CA . ASP B 1 845 ? -12.281 -37.812 5.727 1 94.44 845 ASP B CA 1
ATOM 13398 C C . ASP B 1 845 ? -13.766 -37.438 5.797 1 94.44 845 ASP B C 1
ATOM 13400 O O . ASP B 1 845 ? -14.609 -38.125 5.195 1 94.44 845 ASP B O 1
ATOM 13404 N N . ALA B 1 846 ? -13.984 -36.406 6.543 1 95.44 846 ALA B N 1
ATOM 13405 C CA . ALA B 1 846 ? -15.367 -35.938 6.652 1 95.44 846 ALA B CA 1
ATOM 13406 C C . ALA B 1 846 ? -15.938 -35.562 5.285 1 95.44 846 ALA B C 1
ATOM 13408 O O . ALA B 1 846 ? -17.062 -35.969 4.949 1 95.44 846 ALA B O 1
ATOM 13409 N N . LEU B 1 847 ? -15.211 -34.938 4.512 1 96.25 847 LEU B N 1
ATOM 13410 C CA . LEU B 1 847 ? -15.641 -34.531 3.182 1 96.25 847 LEU B CA 1
ATOM 13411 C C . LEU B 1 847 ? -15.727 -35.719 2.232 1 96.25 847 LEU B C 1
ATOM 13413 O O . LEU B 1 847 ? -16.609 -35.781 1.374 1 96.25 847 LEU B O 1
ATOM 13417 N N . SER B 1 848 ? -14.82 -36.625 2.426 1 96.56 848 SER B N 1
ATOM 13418 C CA . SER B 1 848 ? -14.836 -37.844 1.597 1 96.56 848 SER B CA 1
ATOM 13419 C C . SER B 1 848 ? -16.109 -38.656 1.83 1 96.56 848 SER B C 1
ATOM 13421 O O . SER B 1 848 ? -16.688 -39.188 0.883 1 96.56 848 SER B O 1
ATOM 13423 N N . LEU B 1 849 ? -16.5 -38.719 3.094 1 96.5 849 LEU B N 1
ATOM 13424 C CA . LEU B 1 849 ? -17.719 -39.469 3.416 1 96.5 849 LEU B CA 1
ATOM 13425 C C . LEU B 1 849 ? -18.938 -38.781 2.791 1 96.5 849 LEU B C 1
ATOM 13427 O O . LEU B 1 849 ? -19.844 -39.469 2.285 1 96.5 849 LEU B O 1
ATOM 13431 N N . LEU B 1 850 ? -18.953 -37.5 2.826 1 96.81 850 LEU B N 1
ATOM 13432 C CA . LEU B 1 850 ? -20.031 -36.75 2.197 1 96.81 850 LEU B CA 1
ATOM 13433 C C . LEU B 1 850 ? -20.031 -36.938 0.686 1 96.81 850 LEU B C 1
ATOM 13435 O O . LEU B 1 850 ? -21.094 -37.062 0.065 1 96.81 850 LEU B O 1
ATOM 13439 N N . GLN B 1 851 ? -18.891 -37.062 0.137 1 96.38 851 GLN B N 1
ATOM 13440 C CA . GLN B 1 851 ? -18.75 -37.25 -1.303 1 96.38 851 GLN B CA 1
ATOM 13441 C C . GLN B 1 851 ? -19.219 -38.625 -1.73 1 96.38 851 GLN B C 1
ATOM 13443 O O . GLN B 1 851 ? -19.891 -38.781 -2.744 1 96.38 851 GLN B O 1
ATOM 13448 N N . VAL B 1 852 ? -18.859 -39.625 -0.958 1 96.12 852 VAL B N 1
ATOM 13449 C CA . VAL B 1 852 ? -19.281 -41 -1.244 1 96.12 852 VAL B CA 1
ATOM 13450 C C . VAL B 1 852 ? -20.797 -41.094 -1.184 1 96.12 852 VAL B C 1
ATOM 13452 O O . VAL B 1 852 ? -21.422 -41.781 -2.016 1 96.12 852 VAL B O 1
ATOM 13455 N N . ARG B 1 853 ? -21.344 -40.438 -0.243 1 95.25 853 ARG B N 1
ATOM 13456 C CA . ARG B 1 853 ? -22.797 -40.406 -0.143 1 95.25 853 ARG B CA 1
ATOM 13457 C C . ARG B 1 853 ? -23.422 -39.812 -1.404 1 95.25 853 ARG B C 1
ATOM 13459 O O . ARG B 1 853 ? -24.375 -40.375 -1.953 1 95.25 853 ARG B O 1
ATOM 13466 N N . ALA B 1 854 ? -22.938 -38.688 -1.766 1 94.69 854 ALA B N 1
ATOM 13467 C CA . ALA B 1 854 ? -23.453 -38.031 -2.949 1 94.69 854 ALA B CA 1
ATOM 13468 C C . ALA B 1 854 ? -23.312 -38.906 -4.188 1 94.69 854 ALA B C 1
ATOM 13470 O O . ALA B 1 854 ? -24.25 -39 -4.988 1 94.69 854 ALA B O 1
ATOM 13471 N N . LEU B 1 855 ? -22.188 -39.562 -4.344 1 94.94 855 LEU B N 1
ATOM 13472 C CA . LEU B 1 855 ? -21.938 -40.438 -5.492 1 94.94 855 LEU B CA 1
ATOM 13473 C C . LEU B 1 855 ? -22.859 -41.656 -5.473 1 94.94 855 LEU B C 1
ATOM 13475 O O . LEU B 1 855 ? -23.406 -42.031 -6.508 1 94.94 855 LEU B O 1
ATOM 13479 N N . ARG B 1 856 ? -23 -42.219 -4.305 1 93.31 856 ARG B N 1
ATOM 13480 C CA . ARG B 1 856 ? -23.891 -43.344 -4.168 1 93.31 856 ARG B CA 1
ATOM 13481 C C . ARG B 1 856 ? -25.328 -43 -4.57 1 93.31 856 ARG B C 1
ATOM 13483 O O . ARG B 1 856 ? -25.984 -43.75 -5.293 1 93.31 856 ARG B O 1
ATOM 13490 N N . GLY B 1 857 ? -25.719 -41.844 -4.113 1 91.88 857 GLY B N 1
ATOM 13491 C CA . GLY B 1 857 ? -27.047 -41.375 -4.473 1 91.88 857 GLY B CA 1
ATOM 13492 C C . GLY B 1 857 ? -27.219 -41.125 -5.961 1 91.88 857 GLY B C 1
ATOM 13493 O O . GLY B 1 857 ? -28.25 -41.438 -6.539 1 91.88 857 GLY B O 1
ATOM 13494 N N . LEU B 1 858 ? -26.266 -40.562 -6.578 1 90.5 858 LEU B N 1
ATOM 13495 C CA . LEU B 1 858 ? -26.328 -40.25 -7.996 1 90.5 858 LEU B CA 1
ATOM 13496 C C . LEU B 1 858 ? -26.266 -41.5 -8.852 1 90.5 858 LEU B C 1
ATOM 13498 O O . LEU B 1 858 ? -26.859 -41.562 -9.93 1 90.5 858 LEU B O 1
ATOM 13502 N N . ARG B 1 859 ? -25.578 -42.562 -8.344 1 91.31 859 ARG B N 1
ATOM 13503 C CA . ARG B 1 859 ? -25.406 -43.781 -9.094 1 91.31 859 ARG B CA 1
ATOM 13504 C C . ARG B 1 859 ? -26.609 -44.719 -8.898 1 91.31 859 ARG B C 1
ATOM 13506 O O . ARG B 1 859 ? -27.031 -45.406 -9.828 1 91.31 859 ARG B O 1
ATOM 13513 N N . THR B 1 860 ? -27.203 -44.688 -7.703 1 87.88 860 THR B N 1
ATOM 13514 C CA . THR B 1 860 ? -28.234 -45.688 -7.379 1 87.88 860 THR B CA 1
ATOM 13515 C C . THR B 1 860 ? -29.609 -45.031 -7.336 1 87.88 860 THR B C 1
ATOM 13517 O O . THR B 1 860 ? -30.625 -45.719 -7.352 1 87.88 860 THR B O 1
ATOM 13520 N N . GLY B 1 861 ? -29.656 -43.75 -7.348 1 81.88 861 GLY B N 1
ATOM 13521 C CA . GLY B 1 861 ? -30.922 -43.062 -7.227 1 81.88 861 GLY B CA 1
ATOM 13522 C C . GLY B 1 861 ? -31.375 -42.875 -5.789 1 81.88 861 GLY B C 1
ATOM 13523 O O . GLY B 1 861 ? -32.438 -42.344 -5.527 1 81.88 861 GLY B O 1
ATOM 13524 N N . SER B 1 862 ? -30.609 -43.469 -4.867 1 76.56 862 SER B N 1
ATOM 13525 C CA . SER B 1 862 ? -30.938 -43.344 -3.451 1 76.56 862 SER B CA 1
ATOM 13526 C C . SER B 1 862 ? -29.672 -43.125 -2.615 1 76.56 862 SER B C 1
ATOM 13528 O O . SER B 1 862 ? -28.688 -43.875 -2.781 1 76.56 862 SER B O 1
ATOM 13530 N N . ASP B 1 863 ? -29.766 -42.156 -1.76 1 70.19 863 ASP B N 1
ATOM 13531 C CA . ASP B 1 863 ? -28.594 -41.938 -0.924 1 70.19 863 ASP B CA 1
ATOM 13532 C C . ASP B 1 863 ? -28.797 -42.5 0.482 1 70.19 863 ASP B C 1
ATOM 13534 O O . ASP B 1 863 ? -27.953 -42.281 1.362 1 70.19 863 ASP B O 1
ATOM 13538 N N . GLY B 1 864 ? -29.938 -43.281 0.666 1 61.28 864 GLY B N 1
ATOM 13539 C CA . GLY B 1 864 ? -30.266 -43.938 1.92 1 61.28 864 GLY B CA 1
ATOM 13540 C C . GLY B 1 864 ? -30.969 -43 2.902 1 61.28 864 GLY B C 1
ATOM 13541 O O . GLY B 1 864 ? -31.625 -43.469 3.844 1 61.28 864 GLY B O 1
ATOM 13542 N N . GLY B 1 865 ? -30.844 -41.656 2.828 1 60.28 865 GLY B N 1
ATOM 13543 C CA . GLY B 1 865 ? -31.344 -40.812 3.891 1 60.28 865 GLY B CA 1
ATOM 13544 C C . GLY B 1 865 ? -32.344 -39.75 3.404 1 60.28 865 GLY B C 1
ATOM 13545 O O . GLY B 1 865 ? -33.094 -39.188 4.195 1 60.28 865 GLY B O 1
ATOM 13546 N N . SER B 1 866 ? -32.312 -39.344 2.113 1 66 866 SER B N 1
ATOM 13547 C CA . SER B 1 866 ? -33.062 -38.156 1.69 1 66 866 SER B CA 1
ATOM 13548 C C . SER B 1 866 ? -34.312 -38.562 0.94 1 66 866 SER B C 1
ATOM 13550 O O . SER B 1 866 ? -34.406 -39.656 0.365 1 66 866 SER B O 1
ATOM 13552 N N . ALA B 1 867 ? -35.469 -37.75 1.092 1 66.19 867 ALA B N 1
ATOM 13553 C CA . ALA B 1 867 ? -36.688 -37.875 0.276 1 66.19 867 ALA B CA 1
ATOM 13554 C C . ALA B 1 867 ? -36.375 -37.625 -1.195 1 66.19 867 ALA B C 1
ATOM 13556 O O . ALA B 1 867 ? -35.656 -36.656 -1.526 1 66.19 867 ALA B O 1
ATOM 13557 N N . VAL B 1 868 ? -36.594 -38.469 -2.08 1 68.31 868 VAL B N 1
ATOM 13558 C CA . VAL B 1 868 ? -36.375 -38.344 -3.518 1 68.31 868 VAL B CA 1
ATOM 13559 C C . VAL B 1 868 ? -37.438 -37.438 -4.125 1 68.31 868 VAL B C 1
ATOM 13561 O O . VAL B 1 868 ? -38.594 -37.875 -4.297 1 68.31 868 VAL B O 1
ATOM 13564 N N . ASP B 1 869 ? -37.156 -36.156 -4.062 1 71.94 869 ASP B N 1
ATOM 13565 C CA . ASP B 1 869 ? -38.094 -35.219 -4.676 1 71.94 869 ASP B CA 1
ATOM 13566 C C . ASP B 1 869 ? -37.562 -34.75 -6.035 1 71.94 869 ASP B C 1
ATOM 13568 O O . ASP B 1 869 ? -36.656 -35.344 -6.598 1 71.94 869 ASP B O 1
ATOM 13572 N N . GLY B 1 870 ? -38.281 -33.844 -6.719 1 68.31 870 GLY B N 1
ATOM 13573 C CA . GLY B 1 870 ? -38.031 -33.406 -8.078 1 68.31 870 GLY B CA 1
ATOM 13574 C C . GLY B 1 870 ? -36.625 -32.844 -8.266 1 68.31 870 GLY B C 1
ATOM 13575 O O . GLY B 1 870 ? -36.031 -33 -9.328 1 68.31 870 GLY B O 1
ATOM 13576 N N . ASP B 1 871 ? -35.938 -32.312 -7.219 1 81.62 871 ASP B N 1
ATOM 13577 C CA . ASP B 1 871 ? -34.625 -31.703 -7.395 1 81.62 871 ASP B CA 1
ATOM 13578 C C . ASP B 1 871 ? -33.562 -32.5 -6.652 1 81.62 871 ASP B C 1
ATOM 13580 O O . ASP B 1 871 ? -32.5 -31.953 -6.34 1 81.62 871 ASP B O 1
ATOM 13584 N N . TYR B 1 872 ? -33.844 -33.688 -6.383 1 82.12 872 TYR B N 1
ATOM 13585 C CA . TYR B 1 872 ? -32.938 -34.562 -5.629 1 82.12 872 TYR B CA 1
ATOM 13586 C C . TYR B 1 872 ? -31.594 -34.719 -6.324 1 82.12 872 TYR B C 1
ATOM 13588 O O . TYR B 1 872 ? -30.547 -34.5 -5.699 1 82.12 872 TYR B O 1
ATOM 13596 N N . LYS B 1 873 ? -31.625 -34.875 -7.562 1 84.94 873 LYS B N 1
ATOM 13597 C CA . LYS B 1 873 ? -30.391 -35.062 -8.328 1 84.94 873 LYS B CA 1
ATOM 13598 C C . LYS B 1 873 ? -29.578 -33.75 -8.367 1 84.94 873 LYS B C 1
ATOM 13600 O O . LYS B 1 873 ? -28.359 -33.812 -8.273 1 84.94 873 LYS B O 1
ATOM 13605 N N . GLY B 1 874 ? -30.312 -32.75 -8.445 1 85.31 874 GLY B N 1
ATOM 13606 C CA . GLY B 1 874 ? -29.641 -31.484 -8.484 1 85.31 874 GLY B CA 1
ATOM 13607 C C . GLY B 1 874 ? -28.938 -31.141 -7.18 1 85.31 874 GLY B C 1
ATOM 13608 O O . GLY B 1 874 ? -27.828 -30.609 -7.188 1 85.31 874 GLY B O 1
ATOM 13609 N N . ARG B 1 875 ? -29.516 -31.469 -6.156 1 88.88 875 ARG B N 1
ATOM 13610 C CA . ARG B 1 875 ? -28.953 -31.172 -4.848 1 88.88 875 ARG B CA 1
ATOM 13611 C C . ARG B 1 875 ? -27.734 -32.031 -4.57 1 88.88 875 ARG B C 1
ATOM 13613 O O . ARG B 1 875 ? -26.734 -31.578 -4 1 88.88 875 ARG B O 1
ATOM 13620 N N . LEU B 1 876 ? -27.875 -33.281 -4.98 1 90.94 876 LEU B N 1
ATOM 13621 C CA . LEU B 1 876 ? -26.75 -34.188 -4.781 1 90.94 876 LEU B CA 1
ATOM 13622 C C . LEU B 1 876 ? -25.562 -33.781 -5.648 1 90.94 876 LEU B C 1
ATOM 13624 O O . LEU B 1 876 ? -24.406 -33.906 -5.234 1 90.94 876 LEU B O 1
ATOM 13628 N N . GLN B 1 877 ? -25.906 -33.312 -6.793 1 88.94 877 GLN B N 1
ATOM 13629 C CA . GLN B 1 877 ? -24.844 -32.812 -7.668 1 88.94 877 GLN B CA 1
ATOM 13630 C C . GLN B 1 877 ? -24.141 -31.625 -7.059 1 88.94 877 GLN B C 1
ATOM 13632 O O . GLN B 1 877 ? -22.922 -31.5 -7.145 1 88.94 877 GLN B O 1
ATOM 13637 N N . HIS B 1 878 ? -24.922 -30.828 -6.52 1 88.19 878 HIS B N 1
ATOM 13638 C CA . HIS B 1 878 ? -24.359 -29.656 -5.875 1 88.19 878 HIS B CA 1
ATOM 13639 C C . HIS B 1 878 ? -23.484 -30.047 -4.684 1 88.19 878 HIS B C 1
ATOM 13641 O O . HIS B 1 878 ? -22.391 -29.516 -4.504 1 88.19 878 HIS B O 1
ATOM 13647 N N . LEU B 1 879 ? -23.969 -30.953 -3.883 1 92.5 879 LEU B N 1
ATOM 13648 C CA . LEU B 1 879 ? -23.203 -31.453 -2.756 1 92.5 879 LEU B CA 1
ATOM 13649 C C . LEU B 1 879 ? -21.875 -32.062 -3.229 1 92.5 879 LEU B C 1
ATOM 13651 O O . LEU B 1 879 ? -20.828 -31.828 -2.613 1 92.5 879 LEU B O 1
ATOM 13655 N N . LEU B 1 880 ? -22 -32.781 -4.262 1 92.19 880 LEU B N 1
ATOM 13656 C CA . LEU B 1 880 ? -20.812 -33.406 -4.824 1 92.19 880 LEU B CA 1
ATOM 13657 C C . LEU B 1 880 ? -19.781 -32.344 -5.242 1 92.19 880 LEU B C 1
ATOM 13659 O O . LEU B 1 880 ? -18.594 -32.469 -4.945 1 92.19 880 LEU B O 1
ATOM 13663 N N . LEU B 1 881 ? -20.219 -31.359 -5.852 1 87.56 881 LEU B N 1
ATOM 13664 C CA . LEU B 1 881 ? -19.312 -30.312 -6.305 1 87.56 881 LEU B CA 1
ATOM 13665 C C . LEU B 1 881 ? -18.672 -29.594 -5.117 1 87.56 881 LEU B C 1
ATOM 13667 O O . LEU B 1 881 ? -17.484 -29.266 -5.16 1 87.56 881 LEU B O 1
ATOM 13671 N N . LEU B 1 882 ? -19.406 -29.391 -4.082 1 90.25 882 LEU B N 1
ATOM 13672 C CA . LEU B 1 882 ? -18.875 -28.766 -2.869 1 90.25 882 LEU B CA 1
ATOM 13673 C C . LEU B 1 882 ? -17.781 -29.609 -2.24 1 90.25 882 LEU B C 1
ATOM 13675 O O . LEU B 1 882 ? -16.75 -29.094 -1.806 1 90.25 882 LEU B O 1
ATOM 13679 N N . THR B 1 883 ? -18.062 -30.859 -2.244 1 93 883 THR B N 1
ATOM 13680 C CA . THR B 1 883 ? -17.109 -31.766 -1.62 1 93 883 THR B CA 1
ATOM 13681 C C . THR B 1 883 ? -15.844 -31.875 -2.461 1 93 883 THR B C 1
ATOM 13683 O O . THR B 1 883 ? -14.742 -32.031 -1.923 1 93 883 THR B O 1
ATOM 13686 N N . VAL B 1 884 ? -16 -31.828 -3.771 1 89 884 VAL B N 1
ATOM 13687 C CA . VAL B 1 884 ? -14.828 -31.844 -4.637 1 89 884 VAL B CA 1
ATOM 13688 C C . VAL B 1 884 ? -13.922 -30.656 -4.324 1 89 884 VAL B C 1
ATOM 13690 O O . VAL B 1 884 ? -12.703 -30.812 -4.207 1 89 884 VAL B O 1
ATOM 13693 N N . ASN B 1 885 ? -14.516 -29.547 -4.117 1 85.81 885 ASN B N 1
ATOM 13694 C CA . ASN B 1 885 ? -13.781 -28.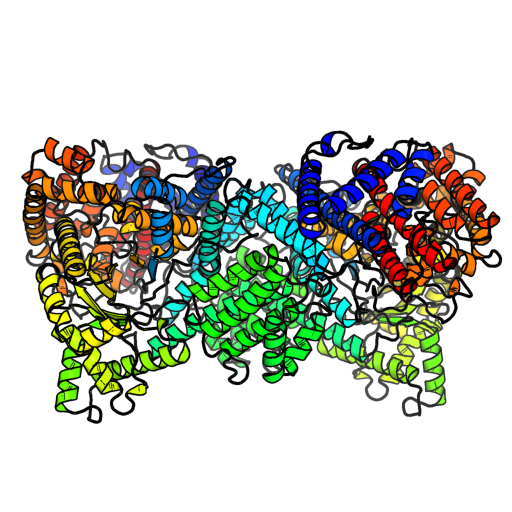344 -3.766 1 85.81 885 ASN B CA 1
ATOM 13695 C C . ASN B 1 885 ? -13.117 -28.469 -2.396 1 85.81 885 ASN B C 1
ATOM 13697 O O . ASN B 1 885 ? -11.977 -28.031 -2.209 1 85.81 885 ASN B O 1
ATOM 13701 N N . GLY B 1 886 ? -13.82 -28.984 -1.525 1 89.88 886 GLY B N 1
ATOM 13702 C CA . GLY B 1 886 ? -13.32 -29.125 -0.169 1 89.88 886 GLY B CA 1
ATOM 13703 C C . GLY B 1 886 ? -12.164 -30.109 -0.057 1 89.88 886 GLY B C 1
ATOM 13704 O O . GLY B 1 886 ? -11.164 -29.828 0.606 1 89.88 886 GLY B O 1
ATOM 13705 N N . VAL B 1 887 ? -12.359 -31.25 -0.692 1 90.75 887 VAL B N 1
ATOM 13706 C CA . VAL B 1 887 ? -11.32 -32.281 -0.659 1 90.75 887 VAL B CA 1
ATOM 13707 C C . VAL B 1 887 ? -10.047 -31.75 -1.329 1 90.75 887 VAL B C 1
ATOM 13709 O O . VAL B 1 887 ? -8.938 -32 -0.853 1 90.75 887 VAL B O 1
ATOM 13712 N N . SER B 1 888 ? -10.234 -31.047 -2.381 1 85.94 888 SER B N 1
ATOM 13713 C CA . SER B 1 888 ? -9.094 -30.453 -3.062 1 85.94 888 SER B CA 1
ATOM 13714 C C . SER B 1 888 ? -8.352 -29.469 -2.15 1 85.94 888 SER B C 1
ATOM 13716 O O . SER B 1 888 ? -7.121 -29.453 -2.117 1 85.94 888 SER B O 1
ATOM 13718 N N . ALA B 1 889 ? -9.07 -28.641 -1.461 1 84.56 889 ALA B N 1
ATOM 13719 C CA . ALA B 1 889 ? -8.477 -27.688 -0.524 1 84.56 889 ALA B CA 1
ATOM 13720 C C . ALA B 1 889 ? -7.734 -28.422 0.593 1 84.56 889 ALA B C 1
ATOM 13722 O O . ALA B 1 889 ? -6.676 -27.969 1.036 1 84.56 889 ALA B O 1
ATOM 13723 N N . GLY B 1 890 ? -8.281 -29.516 0.984 1 86.5 890 GLY B N 1
ATOM 13724 C CA . GLY B 1 890 ? -7.676 -30.281 2.059 1 86.5 890 GLY B CA 1
ATOM 13725 C C . GLY B 1 890 ? -6.398 -30.984 1.642 1 86.5 890 GLY B C 1
ATOM 13726 O O . GLY B 1 890 ? -5.418 -31 2.391 1 86.5 890 GLY B O 1
ATOM 13727 N N . LEU B 1 891 ? -6.492 -31.5 0.488 1 84.06 891 LEU B N 1
ATOM 13728 C CA . LEU B 1 891 ? -5.344 -32.25 0.009 1 84.06 891 LEU B CA 1
ATOM 13729 C C . LEU B 1 891 ? -4.309 -31.328 -0.633 1 84.06 891 LEU B C 1
ATOM 13731 O O . LEU B 1 891 ? -3.162 -31.734 -0.846 1 84.06 891 LEU B O 1
ATOM 13735 N N . GLN B 1 892 ? -4.715 -30.109 -0.965 1 72.38 892 GLN B N 1
ATOM 13736 C CA . GLN B 1 892 ? -3.873 -29.125 -1.641 1 72.38 892 GLN B CA 1
ATOM 13737 C C . GLN B 1 892 ? -3.287 -29.703 -2.93 1 72.38 892 GLN B C 1
ATOM 13739 O O . GLN B 1 892 ? -2.09 -29.578 -3.186 1 72.38 892 GLN B O 1
ATOM 13744 N N . ASN B 1 893 ? -4.043 -30.547 -3.547 1 64.75 893 ASN B N 1
ATOM 13745 C CA . ASN B 1 893 ? -3.604 -31.172 -4.785 1 64.75 893 ASN B CA 1
ATOM 13746 C C . ASN B 1 893 ? -4.73 -31.25 -5.809 1 64.75 893 ASN B C 1
ATOM 13748 O O . ASN B 1 893 ? -5.77 -31.859 -5.551 1 64.75 893 ASN B O 1
ATOM 13752 N N . THR B 1 894 ? -4.863 -30.312 -6.695 1 53.69 894 THR B N 1
ATOM 13753 C CA . THR B 1 894 ? -5.941 -30.391 -7.672 1 53.69 894 THR B CA 1
ATOM 13754 C C . THR B 1 894 ? -5.453 -31.047 -8.961 1 53.69 894 THR B C 1
ATOM 13756 O O . THR B 1 894 ? -6.121 -30.969 -9.992 1 53.69 894 THR B O 1
ATOM 13759 N N . GLY B 1 895 ? -4.453 -31.859 -8.93 1 53.72 895 GLY B N 1
ATOM 13760 C CA . GLY B 1 895 ? -4.066 -32.594 -10.125 1 53.72 895 GLY B CA 1
ATOM 13761 C C . GLY B 1 895 ? -2.758 -32.094 -10.719 1 53.72 895 GLY B C 1
ATOM 13762 O O . GLY B 1 895 ? -2.295 -31 -10.406 1 53.72 895 GLY B O 1
#

Nearest PDB structures (foldseek):
  6v3o-assembly2_H  TM=8.717E-01  e=1.937E-47  Zea mays
  8qx1-assembly1_A  TM=8.746E-01  e=5.720E-47  Arabidopsis thaliana
  8oje-assembly1_B  TM=8.743E-01  e=7.657E-47  Arabidopsis thaliana
  3zgb-assembly1_A-2  TM=8.640E-01  e=4.052E-46  Flaveria pringlei
  4bxc-assembly1_A  TM=8.691E-01  e=4.933E-45  Flaveria trinervia

InterPro domains:
  IPR015813 Pyruvate/Phosphoenolpyruvate kinase-like domain superfamily [SSF51621] (21-895)
  IPR018129 Phosphoenolpyruvate carboxylase, Lys active site [PS00781] (153-164)
  IPR021135 Phosphoenolpyruvate carboxylase [PF00311] (20-437)
  IPR021135 Phosphoenolpyruvate carboxylase [PF00311] (444-895)
  IPR021135 Phosphoenolpyruvate carboxylase [PR00150] (152-165)
  IPR021135 Phosphoenolpyruvate carboxylase [PR00150] (205-221)
  IPR021135 Phosphoenolpyruvate carboxylase [PR00150] (265-280)
  IPR021135 Phosphoenolpyruvate carboxylase [PR00150] (545-565)
  IPR021135 Phosphoenolpyruvate carboxylase [PR00150] (587-616)
  IPR021135 Phosphoenolpyruvate carboxylase [PR00150] (723-749)
  IPR021135 Phosphoenolpyruvate carboxylase [PTHR30523] (448-895)
  IPR022805 Phosphoenolpyruvate carboxylase, bacterial/plant-type [MF_00595] (13-895)

Solvent-accessible surface area (backbone atoms only — not comparable to full-atom values): 89001 Å² total; per-residue (Å²): 111,74,75,72,59,64,70,72,56,64,84,56,92,45,88,75,57,64,71,45,51,50,44,39,50,51,52,50,38,47,50,41,51,46,36,31,74,74,60,30,62,65,48,43,49,52,46,49,51,46,48,51,28,25,41,50,22,70,77,33,90,55,66,60,38,49,49,50,35,47,50,54,58,43,66,38,49,70,69,52,46,38,52,45,37,50,51,53,29,52,47,31,55,50,44,50,47,34,50,52,50,42,51,48,52,50,55,49,52,53,34,32,63,28,54,96,60,86,62,55,50,84,65,24,46,64,36,33,48,52,54,38,22,75,75,64,33,60,70,54,36,48,52,51,60,63,60,33,35,40,28,53,22,39,40,68,32,52,45,34,52,68,42,70,70,51,52,53,39,51,50,52,44,50,52,53,53,49,46,50,67,47,62,51,55,17,37,67,60,36,52,50,50,51,51,51,43,46,36,43,50,47,42,52,71,38,23,66,65,65,64,91,56,58,41,49,61,64,53,50,47,51,53,54,49,48,40,32,74,72,20,50,72,54,35,58,48,49,50,41,47,50,52,24,39,64,76,44,49,92,43,44,36,64,48,85,78,76,57,60,86,32,58,42,44,31,27,28,53,38,26,49,32,61,74,22,88,78,41,38,38,67,44,26,47,49,41,50,49,53,37,18,49,53,29,30,51,52,50,24,51,49,30,41,54,39,19,71,61,36,54,37,20,34,86,74,41,50,74,32,71,66,39,53,50,52,46,50,51,48,35,69,66,34,55,65,52,42,49,56,21,42,69,74,23,77,62,10,61,70,17,19,48,34,38,37,50,20,49,22,40,46,22,38,67,72,63,35,82,77,54,30,61,84,45,53,65,58,52,49,51,54,51,48,40,53,32,50,25,31,42,76,42,69,38,23,39,62,28,46,37,61,47,36,46,49,50,47,45,47,72,40,27,40,44,22,35,38,26,39,30,33,30,38,41,37,64,58,51,52,52,34,50,54,49,37,74,71,50,38,89,86,33,96,66,52,72,68,40,49,46,53,35,41,36,45,51,36,37,17,52,44,22,71,65,42,33,62,70,26,35,28,45,36,36,30,36,69,38,83,45,41,62,52,54,51,45,56,58,51,48,43,46,60,54,20,63,91,42,64,88,58,44,54,67,72,46,71,23,48,22,29,33,43,68,69,29,40,72,45,38,57,63,32,52,58,52,35,62,69,36,65,72,48,46,54,47,29,70,71,59,75,30,54,45,52,42,33,42,39,45,54,52,15,23,73,70,37,19,34,61,24,28,54,54,48,49,50,50,35,43,36,51,44,27,50,50,27,56,75,65,68,37,50,61,36,44,33,38,39,56,47,29,54,50,72,53,57,30,64,58,67,30,53,62,48,50,35,44,45,49,67,38,38,67,23,30,47,33,33,43,38,24,36,64,44,44,49,69,40,40,56,40,53,68,50,24,42,50,49,53,34,25,42,52,12,22,34,58,37,34,56,27,67,70,47,25,50,46,44,50,51,30,51,64,71,43,41,65,58,50,52,49,34,29,56,45,11,24,51,49,30,46,58,54,71,67,32,89,62,33,52,57,44,51,44,53,28,26,56,41,67,56,56,49,65,46,41,29,22,62,48,64,55,47,80,58,95,66,75,81,42,70,84,43,49,42,53,50,57,56,40,28,21,30,44,68,35,24,53,34,48,68,53,45,49,24,46,18,60,15,51,57,69,66,60,51,58,68,59,51,33,48,39,44,75,54,21,55,52,54,30,49,51,51,46,36,31,37,37,43,56,53,64,37,38,71,72,58,25,49,57,28,44,59,64,36,93,52,64,68,60,44,46,52,53,53,51,44,52,53,41,26,54,52,50,52,30,62,52,72,68,36,93,46,66,44,62,84,40,53,71,62,32,35,55,46,59,69,37,46,29,60,34,46,51,30,45,49,52,31,49,42,29,49,44,19,72,75,68,72,49,54,88,55,62,82,83,53,98,57,39,67,57,52,33,51,49,40,32,53,46,21,55,42,25,36,28,54,50,63,53,50,58,67,116,74,76,72,57,63,71,71,57,64,85,58,90,47,88,74,56,65,71,45,50,51,44,39,50,51,54,51,44,48,48,44,51,45,36,30,73,75,60,30,62,63,46,42,49,53,46,49,50,45,49,52,29,24,45,48,23,70,76,33,89,55,68,61,38,48,50,50,34,48,50,55,59,41,68,38,48,69,69,54,46,39,52,44,35,50,51,53,29,52,45,32,55,51,45,50,48,33,51,53,50,41,52,48,52,50,55,51,51,53,36,31,63,28,54,97,59,84,63,59,49,83,64,24,46,64,37,33,48,54,54,38,22,74,73,65,33,59,68,55,35,49,50,50,57,63,59,32,35,40,28,51,23,40,40,71,32,51,44,36,52,69,43,70,70,52,53,53,40,51,51,54,45,50,52,53,51,49,47,48,66,47,59,50,54,18,39,67,60,36,52,50,51,51,49,51,43,45,36,43,50,46,42,51,71,40,25,66,65,65,62,92,54,56,42,50,60,65,53,49,46,51,54,54,48,49,39,32,73,73,21,50,72,54,35,58,50,49,50,42,47,51,52,24,40,64,76,44,48,89,44,46,36,65,47,84,78,77,56,60,85,32,59,42,44,31,28,29,55,37,27,48,31,60,75,22,89,76,43,35,38,68,44,27,47,49,41,49,50,52,36,18,50,54,28,31,50,51,50,25,52,50,30,41,55,39,17,71,63,36,55,39,20,35,88,72,42,48,76,34,71,67,39,52,51,52,46,53,51,48,36,70,66,34,53,64,53,42,49,55,22,42,71,75,24,78,62,9,61,72,16,20,49,33,39,37,50,19,50,22,40,45,23,39,67,70,64,35,81,80,55,29,61,83,45,53,66,59,53,50,51,55,53,48,41,53,32,51,26,31,42,75,43,69,39,23,39,61,27,46,38,61,47,37,46,48,50,46,45,45,73,41,27,39,43,21,35,37,26,38,30,33,30,39,42,36,65,59,50,52,52,33,50,54,48,36,74,71,48,37,87,88,33,96,66,53,73,68,40,49,47,54,34,41,36,46,51,37,38,17,51,45,21,72,65,41,33,64,70,26,33,26,46,37,35,31,35,68,37,84,45,41,64,52,54,52,45,56,58,50,49,41,46,59,55,21,63,90,41,64,86,57,46,56,70,71,45,71,23,49,23,29,34,44,68,67,30,39,72,44,38,57,63,32,52,58,53,35,62,69,35,66,72,49,46,54,48,30,72,71,59,77,29,54,47,52,42,32,42,39,46,54,51,13,23,74,70,37,18,34,59,24,28,54,54,49,49,51,50,34,44,37,51,46,28,51,50,27,58,75,66,70,36,51,61,34,44,31,38,38,54,47,30,52,52,71,54,59,32,64,57,66,30,51,62,47,50,36,45,45,50,67,38,38,68,26,30,47,34,34,42,36,25,36,64,45,44,51,69,42,40,56,39,53,68,50,23,41,52,48,52,33,24,43,50,12,22,34,58,36,34,56,27,67,69,47,25,49,46,43,49,52,29,52,63,70,43,42,67,58,50,52,48,36,29,55,43,10,25,51,49,32,47,57,54,70,68,32,90,62,33,51,59,43,50,45,53,29,27,56,42,68,57,56,49,65,46,40,30,22,63,51,65,57,46,80,56,96,67,74,80,41,70,84,41,47,43,53,50,57,55,40,28,21,30,44,70,35,24,54,34,49,66,52,44,49,22,45,18,61,16,53,57,68,67,58,49,59,67,59,52,35,49,38,42,75,53,22,54,53,54,31,50,51,52,45,35,31,37,37,43,54,54,65,37,38,72,73,58,24,48,57,26,45,60,64,36,92,51,66,68,60,41,47,52,52,53,50,44,50,55,41,26,54,51,50,53,29,63,51,71,67,37,92,45,64,43,61,85,40,52,71,62,33,36,54,46,60,70,36,47,29,60,34,47,52,31,45,50,51,31,48,40,27,49,45,18,72,75,68,71,50,55,89,53,62,81,83,53,97,57,41,66,58,51,34,49,49,40,32,53,46,21,53,42,25,37,29,55,52,61,53,51,58,68

Secondary structure (DSSP, 8-state):
--SGGGT-----SSPPPHHHHHHHHHHHHHHHHHHHHHHHHHHHHHHHHHHHHHHHHHH--SHHHHHHHHHHHHHS-HHHHHHHHHHHHHHHHHHHHHHHHHHHHHHHHHHHH--SS----TTSHHHHHHHHHHHH-HHHHHHHHHT-EEEEEEE--TT--S-HHHHHHHHHHHHHHHHHHHTT--HHHHHHHHHHHHHHHHHHHHB-SS-SSPPPHHHHHHHHHHHIIIIIHHHHHHHHHHHHHHHHGGGTTTS---PPP-B--EE-TTTB-TT-TT--HHHHHHHHHHHHHHHHHHHHHHHHHHHHH--B-TTTSPPPHHHHHHHHHHHHH-HHHHHHHHHHSTT-HHHHHHHHHHHHHHHHHHT-TTT--SSHHHHHHHHHHHHHHHHHTT-HHHHTTHHHHHHHHHHHHTTTSSEE-EEEEHHHHHHHHHHHHHH-TTS---HHHHHHHHHHHHHHHHHHHH-GGGS-EEEEET--STHHHHHHHHHHHHHTTT-GGGPPP-EEEEEE-SHHHHHTHHHHHHHHTT-HHHHHHHHHTTSEEEEEEESHHHHHHH-HHHHHHHHHHHHHHHHHHHHHTT-EEEEEEE-TTHHHHTSS-HHHHHHTSPTTSSTTEEEEEEETHHHHHHHSSHHHHHHHHHHHHHHHHHHTSHHHHHHHHHHHHHTHHHHHHHHHHHHHHHHHHHTSTTHHHHHHHHSSHHHHTTSTT-SS-SBSSSS--SGGGB-HHHHHHHHHHTT--HHHHTTHHHHHHHH--HHHHHHHHHH-HHHHHHHHHHHHHHHT--HHHHHHHHTTSS-HHHHHHHHHHHHHHHHHHHHHH--SSTTSS-HHHHHHHHHHHHHHHHHHHHHHHHHHHHHHS--SSS---TTHHHHHHHHHHHHHHHHHHHHT---/--STTTT-----SSPPPHHHHHHHHHHHHHHHHHHHHHH-HHHHHHHHHHHHHHHHHHH--SHHHHHHHHHHHHHS-HHHHHHHHHHHHHHHHHHHHHHHHHHHHHHHHHHHH--SS----TTSHHHHHHHHHHHH-HHHHHHHHHT-EEEEEEE--TT--S-HHHHHHHHHHHHHHHHHHHTT--HHHHHHHHHHHHHHHHHHHHB-SS-SSPPPHHHHHHHHHHHIIIIIHHHHHHHHHHHHHHHHGGGTTTS---PPP-B--EE-TTTB-TT-TT--HHHHHHHHHHHHHHHHHHHHHHHHHHHHH--B-TTTSPPPHHHHHHHHHHHHH-HHHHHHHHHHSTT-HHHHHHHHHHHHHHHHHHT-TTT--SSHHHHHHHHHHHHHHHHHTT-HHHHTTHHHHHHHHHHHHTTTSSEE-EEEEHHHHHHHHHHHHHH-TTS---HHHHHHHHHHHHHHHHHHHH-GGGS-EEEEET--STHHHHHHHHHHHHHTTT-GGGPPP-EEEEEE-SHHHHHTHHHHHHHHTTSHHHHHHHHHTTSEEEEEEESHHHHHHH-HHHHHHHHHHHHHHHHHHHHHTT-EEEEEEE-TTHHHHTSS-HHHHHHTSPTTSSTTEEEEEEETHHHHHHHSSHHHHHHHHHHHHHHHHHHTSHHHHHHHHHHHHHTHHHHHHHHHHHHHHHHHHHTSTTHHHHHHHHSSHHHHHHSTT-SS-SBSSSS--SGGGB-HHHHHHHHHHTT--HHHHTTHHHHHHHH--HHHHHHHHHH-HHHHHHHHHHHHHHHT--HHHHHHHHTTSS-HHHHHHHHHHHHHHHHHHHHHH--SSTTSS-HHHHHHHHHHHHHHHHHHHHHHHHHHHHHHS--SSS---TTHHHHHHHHHHHHHHHHHHHHT---

Organism: NCBI:txid88382

pLDDT: mean 89.04, std 12.41, range [26.53, 98.69]

Radius of gyration: 38.82 Å; Cα contacts (8 Å, |Δi|>4): 3008; chains: 2; bounding box: 76×114×99 Å